Protein 2LEZ (pdb70)

Nearest PDB structures (foldseek):
  2lez-assembly1_A  TM=9.395E-01  e=3.977E-20  Salmonella enterica subsp. enterica serovar Typhimurium
  5cj4-assembly1_A  TM=4.496E-01  e=7.738E-01  Homo sapiens
  3mew-assembly1_A  TM=5.173E-01  e=2.011E+00  Homo sapiens
  2lq8-assembly1_A  TM=3.280E-01  e=4.013E-01  Thermotoga maritima
  2eqm-assembly1_A  TM=3.567E-01  e=1.584E+00  Homo sapiens

CATH classification: 3.30.2450.10

Radius of gyration: 14.67 Å; Cα contacts (8 Å, |Δi|>4): 155; chains: 1; bounding box: 39×26×42 Å

Sequence (120 aa):
GAGTSAAMRQATSPKTILEYIINFFTCGGIRRRNETQYQELIETMAETLKSTMPDRGAPLPENIILDDMDGCRVEFNLPGENNEAGQVIVRVSKGDHSETREIPLASFEKICRALLFRCEGAGTSAAMRQATSPKTILEYIINFFTCGGIRRRNETQYQELIETMAETLKSTMPDRGAPLPENIILDDMDGCRVEFNLPGENNEAGQVIVRVSKGDHSETREIPLASFEKICRALLFRCEGAGTSAAMRQATSPKTILEYIINFFTCGGIRRRNETQYQELIETMAETLKSTMPDRGAPLPENIILDDMDGCRVEFNLPGENNEAGQVIVRVSKGDHSETREIPLASFEKICRALLFRCEGAGTSAAMRQATSPKTILEYIINFFTCGGIRRRNETQYQELIETMAETLKSTMPDRGAPLPENIILDDMDGCRVEFNLPGENNEAGQVIVRVSKGDHSETREIPLASFEKICRALLFRCEGAGTSAAMRQATSPKTILEYIINFFTCGGIRRRNETQYQELIETMAETLKSTMPDRGAPLPENIILDDMDGCRVEFNLPGENNEAGQVIVRVSKGDHSETREIPLASFEKICRALLFRCEGAGTSAAMRQATSPKTILEYIINFFTCGGIRRRNETQYQELIETMAETLKSTMPDRGAPLPENIILDDMDGCRVEFNLPGENNEAGQVIVRVSKGDHSETREIPLASFEKICRALLFRCEGAGTSAAMRQATSPKTILEYIINFFTCGGIRRRNETQYQELIETMAETLKSTMPDRGAPLPENIILDDMDGCRVEFNLPGENNEAGQVIVRVSKGDHSETREIPLASFEKICRALLFRCEGAGTSAAMRQATSPKTILEYIINFFTCGGIRRRNETQYQELIETMAETLKSTMPDRGAPLPENIILDDMDGCRVEFNLPGENNEAGQVIVRVSKGDHSETREIPLASFEKICRALLFRCEGAGTSAAMRQATSPKTILEYIINFFTCGGIRRRNETQYQELIETMAETLKSTMPDRGAPLPENIILDDMDGCRVEFNLPGENNEAGQVIVRVSKGDHSETREIPLASFEKICRALLFRCEGAGTSAAMRQATSPKTILEYIINFFTCGGIRRRNETQYQELIETMAETLKSTMPDRGAPLPENIILDDMDGCRVEFNLPGENNEAGQVIVRVSKGDHSETREIPLASFEKICRALLFRCEGAGTSAAMRQATSPKTILEYIINFFTCGGIRRRNETQYQELIETMAETLKSTMPDRGAPLPENIILDDMDGCRVEFNLPGENNEAGQVIVRVSKGDHSETREIPLASFEKICRALLFRCEGAGTSAAMRQATSPKTILEYIINFFTCGGIRRRNETQYQELIETMAETLKSTMPDRGAPLPENIILDDMDGCRVEFNLPGENNEAGQVIVRVSKGDHSETREIPLASFEKICRALLFRCEGAGTSAAMRQATSPKTILEYIINFFTCGGIRRRNETQYQELIETMAETLKSTMPDRGAPLPENIILDDMDGCRVEFNLPGENNEAGQVIVRVSKGDHSETREIPLASFEKICRALLFRCEGAGTSAAMRQATSPKTILEYIINFFTCGGIRRRNETQYQELIETMAETLKSTMPDRGAPLPENIILDDMDGCRVEFNLPGENNEAGQVIVRVSKGDHSETREIPLASFEKICRALLFRCEGAGTSAAMRQATSPKTILEYIINFFTCGGIRRRNETQYQELIETMAETLKSTMPDRGAPLPENIILDDMDGCRVEFNLPGENNEAGQVIVRVSKGDHSETREIPLASFEKICRALLFRCEGAGTSAAMRQATSPKTILEYIINFFTCGGIRRRNETQYQELIETMAETLKSTMPDRGAPLPENIILDDMDGCRVEFNLPGENNEAGQVIVRVSKGDHSETREIPLASFEKICRALLFRCEGAGTSAAMRQATSPKTILEYIINFFTCGGIRRRNETQYQELIETMAETLKSTMPDRGAPLPENIILDDMDGCRVEFNLPGENNEAGQVIVRVSKGDHSETREIPLASFEKICRALLFRCEGAGTSAAMRQATSPKTILEYIINFFTCGGIRRRNETQYQELIETMAETLKSTMPDRGAPLPENIILDDMDGCRVEFNLPGENNEAGQVIVRVSKGDHSETREIPLASFEKICRALLFRCEGAGTSAAMRQATSPKTILEYIINFFTCGGIRRRNETQYQELIETMAETLKSTMPDRGAPLPENIILDDMDGCRVEFNLPGENNEAGQVIVRVSKGDHSETREIPLASFEKICRALLFRCEGAGTSAAMRQATSPKTILEYIINFFTCGGIRRRNETQYQELIETMAETLKSTMPDRGAPLPENIILDDMDGCRVEFNLPGENNEAGQVIVRVSKGDHSETREIPLASFEKICRALLFRCE

Structure (mmCIF, N/CA/C/O backbone):
data_2LEZ
#
_entry.id   2LEZ
#
loop_
_atom_site.group_PDB
_atom_site.id
_atom_site.type_symbol
_atom_site.label_atom_id
_atom_site.label_alt_id
_atom_site.label_comp_id
_atom_site.label_asym_id
_atom_site.label_entity_id
_atom_site.label_seq_id
_atom_site.pdbx_PDB_ins_code
_atom_site.Cartn_x
_atom_site.Cartn_y
_atom_site.Cartn_z
_atom_site.occupancy
_atom_site.B_iso_or_equiv
_atom_site.auth_seq_id
_atom_site.auth_comp_id
_atom_site.auth_asym_id
_atom_site.auth_atom_id
_atom_site.pdbx_PDB_model_num
ATOM 1 N N . GLY A 1 1 ? 2.201 -1.634 -1.494 1.00 0.00 17 GLY A N 1
ATOM 2 C CA . GLY A 1 1 ? 1.877 -1.063 -2.812 1.00 0.00 17 GLY A CA 1
ATOM 3 C C . GLY A 1 1 ? 1.826 -2.119 -3.902 1.00 0.00 17 GLY A C 1
ATOM 4 O O . GLY A 1 1 ? 2.284 -3.250 -3.695 1.00 0.00 17 GLY A O 1
ATOM 10 N N . ALA A 1 2 ? 1.262 -1.747 -5.067 1.00 0.00 18 ALA A N 1
ATOM 11 C CA . ALA A 1 2 ? 1.192 -2.611 -6.259 1.00 0.00 18 ALA A CA 1
ATOM 12 C C . ALA A 1 2 ? 2.482 -2.464 -7.092 1.00 0.00 18 ALA A C 1
ATOM 13 O O . ALA A 1 2 ? 2.542 -1.661 -8.032 1.00 0.00 18 ALA A O 1
ATOM 20 N N . GLY A 1 3 ? 3.526 -3.206 -6.686 1.00 0.00 19 GLY A N 1
ATOM 21 C CA . GLY A 1 3 ? 4.829 -3.202 -7.374 1.00 0.00 19 GLY A CA 1
ATOM 22 C C . GLY A 1 3 ? 5.336 -4.603 -7.685 1.00 0.00 19 GLY A C 1
ATOM 23 O O . GLY A 1 3 ? 6.539 -4.795 -7.889 1.00 0.00 19 GLY A O 1
ATOM 27 N N . THR A 1 4 ? 4.417 -5.584 -7.710 1.00 0.00 20 THR A N 1
ATOM 28 C CA . THR A 1 4 ? 4.726 -6.992 -8.028 1.00 0.00 20 THR A CA 1
ATOM 29 C C . THR A 1 4 ? 4.296 -7.360 -9.470 1.00 0.00 20 THR A C 1
ATOM 30 O O . THR A 1 4 ? 3.870 -8.486 -9.711 1.00 0.00 20 THR A O 1
ATOM 41 N N . SER A 1 5 ? 4.479 -6.437 -10.440 1.00 0.00 21 SER A N 1
ATOM 42 C CA . SER A 1 5 ? 4.086 -6.680 -11.849 1.00 0.00 21 SER A CA 1
ATOM 43 C C . SER A 1 5 ? 5.159 -7.544 -12.553 1.00 0.00 21 SER A C 1
ATOM 44 O O . SER A 1 5 ? 4.844 -8.592 -13.137 1.00 0.00 21 SER A O 1
ATOM 52 N N . ALA A 1 6 ? 6.428 -7.104 -12.448 1.00 0.00 22 ALA A N 1
ATOM 53 C CA . ALA A 1 6 ? 7.592 -7.862 -12.947 1.00 0.00 22 ALA A CA 1
ATOM 54 C C . ALA A 1 6 ? 7.809 -9.128 -12.095 1.00 0.00 22 ALA A C 1
ATOM 55 O O . ALA A 1 6 ? 8.198 -10.172 -12.620 1.00 0.00 22 ALA A O 1
ATOM 62 N N . ALA A 1 7 ? 7.521 -9.012 -10.776 1.00 0.00 23 ALA A N 1
ATOM 63 C CA . ALA A 1 7 ? 7.602 -10.132 -9.812 1.00 0.00 23 ALA A CA 1
ATOM 64 C C . ALA A 1 7 ? 6.571 -11.240 -10.140 1.00 0.00 23 ALA A C 1
ATOM 65 O O . ALA A 1 7 ? 6.829 -12.429 -9.903 1.00 0.00 23 ALA A O 1
ATOM 72 N N . MET A 1 8 ? 5.410 -10.830 -10.687 1.00 0.00 24 MET A N 1
ATOM 73 C CA . MET A 1 8 ? 4.361 -11.760 -11.163 1.00 0.00 24 MET A CA 1
ATOM 74 C C . MET A 1 8 ? 4.835 -12.477 -12.437 1.00 0.00 24 MET A C 1
ATOM 75 O O . MET A 1 8 ? 4.722 -13.702 -12.550 1.00 0.00 24 MET A O 1
ATOM 89 N N . ARG A 1 9 ? 5.392 -11.689 -13.373 1.00 0.00 25 ARG A N 1
ATOM 90 C CA . ARG A 1 9 ? 5.855 -12.176 -14.688 1.00 0.00 25 ARG A CA 1
ATOM 91 C C . ARG A 1 9 ? 7.015 -13.192 -14.557 1.00 0.00 25 ARG A C 1
ATOM 92 O O . ARG A 1 9 ? 7.060 -14.191 -15.287 1.00 0.00 25 ARG A O 1
ATOM 113 N N . GLN A 1 10 ? 7.925 -12.932 -13.601 1.00 0.00 26 GLN A N 1
ATOM 114 C CA . GLN A 1 10 ? 9.156 -13.725 -13.426 1.00 0.00 26 GLN A CA 1
ATOM 115 C C . GLN A 1 10 ? 8.897 -15.142 -12.889 1.00 0.00 26 GLN A C 1
ATOM 116 O O . GLN A 1 10 ? 9.823 -15.917 -12.828 1.00 0.00 26 GLN A O 1
ATOM 130 N N . ALA A 1 11 ? 7.651 -15.454 -12.456 1.00 0.00 27 ALA A N 1
ATOM 131 C CA . ALA A 1 11 ? 7.261 -16.789 -11.899 1.00 0.00 27 ALA A CA 1
ATOM 132 C C . ALA A 1 11 ? 7.726 -18.004 -12.771 1.00 0.00 27 ALA A C 1
ATOM 133 O O . ALA A 1 11 ? 7.850 -19.126 -12.260 1.00 0.00 27 ALA A O 1
ATOM 140 N N . THR A 1 12 ? 7.971 -17.767 -14.073 1.00 0.00 28 THR A N 1
ATOM 141 C CA . THR A 1 12 ? 8.513 -18.774 -15.006 1.00 0.00 28 THR A CA 1
ATOM 142 C C . THR A 1 12 ? 10.042 -19.002 -14.790 1.00 0.00 28 THR A C 1
ATOM 143 O O . THR A 1 12 ? 10.746 -18.125 -14.268 1.00 0.00 28 THR A O 1
ATOM 154 N N . SER A 1 13 ? 10.550 -20.185 -15.205 1.00 0.00 29 SER A N 1
ATOM 155 C CA . SER A 1 13 ? 11.986 -20.534 -15.095 1.00 0.00 29 SER A CA 1
ATOM 156 C C . SER A 1 13 ? 12.751 -19.991 -16.317 1.00 0.00 29 SER A C 1
ATOM 157 O O . SER A 1 13 ? 12.235 -20.082 -17.428 1.00 0.00 29 SER A O 1
ATOM 165 N N . PRO A 1 14 ? 14.012 -19.468 -16.139 1.00 0.00 30 PRO A N 1
ATOM 166 C CA . PRO A 1 14 ? 14.869 -18.943 -17.259 1.00 0.00 30 PRO A CA 1
ATOM 167 C C . PRO A 1 14 ? 15.248 -20.026 -18.297 1.00 0.00 30 PRO A C 1
ATOM 168 O O . PRO A 1 14 ? 15.584 -19.705 -19.443 1.00 0.00 30 PRO A O 1
ATOM 179 N N . LYS A 1 15 ? 15.174 -21.300 -17.863 1.00 0.00 31 LYS A N 1
ATOM 180 C CA . LYS A 1 15 ? 15.572 -22.469 -18.662 1.00 0.00 31 LYS A CA 1
ATOM 181 C C . LYS A 1 15 ? 14.411 -22.818 -19.583 1.00 0.00 31 LYS A C 1
ATOM 182 O O . LYS A 1 15 ? 14.594 -23.065 -20.766 1.00 0.00 31 LYS A O 1
ATOM 201 N N . THR A 1 16 ? 13.215 -22.817 -18.978 1.00 0.00 32 THR A N 1
ATOM 202 C CA . THR A 1 16 ? 11.931 -22.947 -19.661 1.00 0.00 32 THR A CA 1
ATOM 203 C C . THR A 1 16 ? 11.757 -21.865 -20.755 1.00 0.00 32 THR A C 1
ATOM 204 O O . THR A 1 16 ? 11.324 -22.167 -21.882 1.00 0.00 32 THR A O 1
ATOM 215 N N . ILE A 1 17 ? 12.115 -20.611 -20.398 1.00 0.00 33 ILE A N 1
ATOM 216 C CA . ILE A 1 17 ? 12.033 -19.460 -21.310 1.00 0.00 33 ILE A CA 1
ATOM 217 C C . ILE A 1 17 ? 13.004 -19.649 -22.470 1.00 0.00 33 ILE A C 1
ATOM 218 O O . ILE A 1 17 ? 12.629 -19.456 -23.632 1.00 0.00 33 ILE A O 1
ATOM 234 N N . LEU A 1 18 ? 14.234 -20.086 -22.129 1.00 0.00 34 LEU A N 1
ATOM 235 C CA . LEU A 1 18 ? 15.278 -20.415 -23.110 1.00 0.00 34 LEU A CA 1
ATOM 236 C C . LEU A 1 18 ? 14.754 -21.477 -24.090 1.00 0.00 34 LEU A C 1
ATOM 237 O O . LEU A 1 18 ? 14.889 -21.307 -25.295 1.00 0.00 34 LEU A O 1
ATOM 253 N N . GLU A 1 19 ? 14.099 -22.528 -23.553 1.00 0.00 35 GLU A N 1
ATOM 254 C CA . GLU A 1 19 ? 13.586 -23.655 -24.350 1.00 0.00 35 GLU A CA 1
ATOM 255 C C . GLU A 1 19 ? 12.535 -23.211 -25.371 1.00 0.00 35 GLU A C 1
ATOM 256 O O . GLU A 1 19 ? 12.584 -23.666 -26.509 1.00 0.00 35 GLU A O 1
ATOM 268 N N . TYR A 1 20 ? 11.581 -22.337 -24.962 1.00 0.00 36 TYR A N 1
ATOM 269 C CA . TYR A 1 20 ? 10.510 -21.886 -25.885 1.00 0.00 36 TYR A CA 1
ATOM 270 C C . TYR A 1 20 ? 11.080 -20.929 -26.956 1.00 0.00 36 TYR A C 1
ATOM 271 O O . TYR A 1 20 ? 10.551 -20.864 -28.069 1.00 0.00 36 TYR A O 1
ATOM 289 N N . ILE A 1 21 ? 12.166 -20.209 -26.602 1.00 0.00 37 ILE A N 1
ATOM 290 C CA . ILE A 1 21 ? 12.949 -19.399 -27.559 1.00 0.00 37 ILE A CA 1
ATOM 291 C C . ILE A 1 21 ? 13.567 -20.321 -28.645 1.00 0.00 37 ILE A C 1
ATOM 292 O O . ILE A 1 21 ? 13.473 -20.033 -29.848 1.00 0.00 37 ILE A O 1
ATOM 308 N N . ILE A 1 22 ? 14.167 -21.447 -28.195 1.00 0.00 38 ILE A N 1
ATOM 309 C CA . ILE A 1 22 ? 14.755 -22.473 -29.090 1.00 0.00 38 ILE A CA 1
ATOM 310 C C . ILE A 1 22 ? 13.666 -23.038 -30.019 1.00 0.00 38 ILE A C 1
ATOM 311 O O . ILE A 1 22 ? 13.849 -23.114 -31.240 1.00 0.00 38 ILE A O 1
ATOM 327 N N . ASN A 1 23 ? 12.516 -23.385 -29.402 1.00 0.00 39 ASN A N 1
ATOM 328 C CA . ASN A 1 23 ? 11.350 -23.955 -30.095 1.00 0.00 39 ASN A CA 1
ATOM 329 C C . ASN A 1 23 ? 10.788 -22.971 -31.121 1.00 0.00 39 ASN A C 1
ATOM 330 O O . ASN A 1 23 ? 10.251 -23.392 -32.123 1.00 0.00 39 ASN A O 1
ATOM 341 N N . PHE A 1 24 ? 10.917 -21.663 -30.844 1.00 0.00 40 PHE A N 1
ATOM 342 C CA . PHE A 1 24 ? 10.509 -20.601 -31.782 1.00 0.00 40 PHE A CA 1
ATOM 343 C C . PHE A 1 24 ? 11.380 -20.616 -33.054 1.00 0.00 40 PHE A C 1
ATOM 344 O O . PHE A 1 24 ? 10.857 -20.735 -34.174 1.00 0.00 40 PHE A O 1
ATOM 361 N N . PHE A 1 25 ? 12.708 -20.501 -32.857 1.00 0.00 41 PHE A N 1
ATOM 362 C CA . PHE A 1 25 ? 13.677 -20.392 -33.968 1.00 0.00 41 PHE A CA 1
ATOM 363 C C . PHE A 1 25 ? 13.787 -21.699 -34.776 1.00 0.00 41 PHE A C 1
ATOM 364 O O . PHE A 1 25 ? 14.261 -21.669 -35.910 1.00 0.00 41 PHE A O 1
ATOM 381 N N . THR A 1 26 ? 13.347 -22.836 -34.193 1.00 0.00 42 THR A N 1
ATOM 382 C CA . THR A 1 26 ? 13.273 -24.121 -34.917 1.00 0.00 42 THR A CA 1
ATOM 383 C C . THR A 1 26 ? 11.908 -24.256 -35.640 1.00 0.00 42 THR A C 1
ATOM 384 O O . THR A 1 26 ? 11.873 -24.416 -36.859 1.00 0.00 42 THR A O 1
ATOM 395 N N . CYS A 1 27 ? 10.788 -24.182 -34.884 1.00 0.00 43 CYS A N 1
ATOM 396 C CA . CYS A 1 27 ? 9.412 -24.188 -35.453 1.00 0.00 43 CYS A CA 1
ATOM 397 C C . CYS A 1 27 ? 8.445 -23.407 -34.524 1.00 0.00 43 CYS A C 1
ATOM 398 O O . CYS A 1 27 ? 8.000 -23.939 -33.492 1.00 0.00 43 CYS A O 1
ATOM 406 N N . GLY A 1 28 ? 8.111 -22.158 -34.902 1.00 0.00 44 GLY A N 1
ATOM 407 C CA . GLY A 1 28 ? 7.200 -21.304 -34.122 1.00 0.00 44 GLY A CA 1
ATOM 408 C C . GLY A 1 28 ? 5.890 -21.079 -34.855 1.00 0.00 44 GLY A C 1
ATOM 409 O O . GLY A 1 28 ? 5.907 -20.813 -36.063 1.00 0.00 44 GLY A O 1
ATOM 413 N N . GLY A 1 29 ? 4.750 -21.196 -34.138 1.00 0.00 45 GLY A N 1
ATOM 414 C CA . GLY A 1 29 ? 3.418 -20.981 -34.731 1.00 0.00 45 GLY A CA 1
ATOM 415 C C . GLY A 1 29 ? 2.470 -22.157 -34.518 1.00 0.00 45 GLY A C 1
ATOM 416 O O . GLY A 1 29 ? 1.802 -22.609 -35.450 1.00 0.00 45 GLY A O 1
ATOM 420 N N . ILE A 1 30 ? 2.436 -22.675 -33.282 1.00 0.00 46 ILE A N 1
ATOM 421 C CA . ILE A 1 30 ? 1.480 -23.729 -32.869 1.00 0.00 46 ILE A CA 1
ATOM 422 C C . ILE A 1 30 ? 0.176 -23.049 -32.388 1.00 0.00 46 ILE A C 1
ATOM 423 O O . ILE A 1 30 ? 0.204 -21.900 -31.943 1.00 0.00 46 ILE A O 1
ATOM 439 N N . ARG A 1 31 ? -0.971 -23.745 -32.514 1.00 0.00 47 ARG A N 1
ATOM 440 C CA . ARG A 1 31 ? -2.303 -23.150 -32.242 1.00 0.00 47 ARG A CA 1
ATOM 441 C C . ARG A 1 31 ? -2.979 -23.778 -30.986 1.00 0.00 47 ARG A C 1
ATOM 442 O O . ARG A 1 31 ? -4.199 -24.008 -30.977 1.00 0.00 47 ARG A O 1
ATOM 463 N N . ARG A 1 32 ? -2.178 -24.072 -29.940 1.00 0.00 48 ARG A N 1
ATOM 464 C CA . ARG A 1 32 ? -2.697 -24.500 -28.610 1.00 0.00 48 ARG A CA 1
ATOM 465 C C . ARG A 1 32 ? -2.559 -23.331 -27.600 1.00 0.00 48 ARG A C 1
ATOM 466 O O . ARG A 1 32 ? -3.524 -22.620 -27.339 1.00 0.00 48 ARG A O 1
ATOM 487 N N . ARG A 1 33 ? -1.342 -23.156 -27.039 1.00 0.00 49 ARG A N 1
ATOM 488 C CA . ARG A 1 33 ? -1.009 -22.085 -26.056 1.00 0.00 49 ARG A CA 1
ATOM 489 C C . ARG A 1 33 ? 0.243 -21.297 -26.490 1.00 0.00 49 ARG A C 1
ATOM 490 O O . ARG A 1 33 ? 0.806 -20.507 -25.717 1.00 0.00 49 ARG A O 1
ATOM 511 N N . ASN A 1 34 ? 0.643 -21.509 -27.742 1.00 0.00 50 ASN A N 1
ATOM 512 C CA . ASN A 1 34 ? 1.922 -21.029 -28.291 1.00 0.00 50 ASN A CA 1
ATOM 513 C C . ASN A 1 34 ? 1.818 -19.553 -28.715 1.00 0.00 50 ASN A C 1
ATOM 514 O O . ASN A 1 34 ? 2.772 -18.788 -28.583 1.00 0.00 50 ASN A O 1
ATOM 525 N N . GLU A 1 35 ? 0.608 -19.171 -29.156 1.00 0.00 51 GLU A N 1
ATOM 526 C CA . GLU A 1 35 ? 0.351 -17.935 -29.909 1.00 0.00 51 GLU A CA 1
ATOM 527 C C . GLU A 1 35 ? 0.732 -16.688 -29.096 1.00 0.00 51 GLU A C 1
ATOM 528 O O . GLU A 1 35 ? 1.529 -15.883 -29.558 1.00 0.00 51 GLU A O 1
ATOM 540 N N . THR A 1 36 ? 0.177 -16.575 -27.875 1.00 0.00 52 THR A N 1
ATOM 541 C CA . THR A 1 36 ? 0.354 -15.397 -26.998 1.00 0.00 52 THR A CA 1
ATOM 542 C C . THR A 1 36 ? 1.807 -15.272 -26.490 1.00 0.00 52 THR A C 1
ATOM 543 O O . THR A 1 36 ? 2.433 -14.210 -26.626 1.00 0.00 52 THR A O 1
ATOM 554 N N . GLN A 1 37 ? 2.331 -16.384 -25.942 1.00 0.00 53 GLN A N 1
ATOM 555 C CA . GLN A 1 37 ? 3.669 -16.440 -25.311 1.00 0.00 53 GLN A CA 1
ATOM 556 C C . GLN A 1 37 ? 4.778 -16.084 -26.316 1.00 0.00 53 GLN A C 1
ATOM 557 O O . GLN A 1 37 ? 5.693 -15.302 -26.023 1.00 0.00 53 GLN A O 1
ATOM 571 N N . TYR A 1 38 ? 4.648 -16.657 -27.519 1.00 0.00 54 TYR A N 1
ATOM 572 C CA . TYR A 1 38 ? 5.588 -16.429 -28.615 1.00 0.00 54 TYR A CA 1
ATOM 573 C C . TYR A 1 38 ? 5.355 -15.052 -29.246 1.00 0.00 54 TYR A C 1
ATOM 574 O O . TYR A 1 38 ? 6.312 -14.439 -29.677 1.00 0.00 54 TYR A O 1
ATOM 592 N N . GLN A 1 39 ? 4.093 -14.559 -29.250 1.00 0.00 55 GLN A N 1
ATOM 593 C CA . GLN A 1 39 ? 3.748 -13.219 -29.800 1.00 0.00 55 GLN A CA 1
ATOM 594 C C . GLN A 1 39 ? 4.528 -12.121 -29.067 1.00 0.00 55 GLN A C 1
ATOM 595 O O . GLN A 1 39 ? 5.044 -11.195 -29.696 1.00 0.00 55 GLN A O 1
ATOM 609 N N . GLU A 1 40 ? 4.614 -12.269 -27.735 1.00 0.00 56 GLU A N 1
ATOM 610 C CA . GLU A 1 40 ? 5.381 -11.359 -26.876 1.00 0.00 56 GLU A CA 1
ATOM 611 C C . GLU A 1 40 ? 6.868 -11.359 -27.277 1.00 0.00 56 GLU A C 1
ATOM 612 O O . GLU A 1 40 ? 7.505 -10.310 -27.288 1.00 0.00 56 GLU A O 1
ATOM 624 N N . LEU A 1 41 ? 7.392 -12.546 -27.631 1.00 0.00 57 LEU A N 1
ATOM 625 C CA . LEU A 1 41 ? 8.768 -12.701 -28.151 1.00 0.00 57 LEU A CA 1
ATOM 626 C C . LEU A 1 41 ? 8.906 -11.940 -29.495 1.00 0.00 57 LEU A C 1
ATOM 627 O O . LEU A 1 41 ? 9.864 -11.179 -29.661 1.00 0.00 57 LEU A O 1
ATOM 643 N N . ILE A 1 42 ? 7.927 -12.140 -30.427 1.00 0.00 58 ILE A N 1
ATOM 644 C CA . ILE A 1 42 ? 7.932 -11.514 -31.777 1.00 0.00 58 ILE A CA 1
ATOM 645 C C . ILE A 1 42 ? 8.063 -9.992 -31.650 1.00 0.00 58 ILE A C 1
ATOM 646 O O . ILE A 1 42 ? 8.975 -9.412 -32.223 1.00 0.00 58 ILE A O 1
ATOM 662 N N . GLU A 1 43 ? 7.156 -9.372 -30.871 1.00 0.00 59 GLU A N 1
ATOM 663 C CA . GLU A 1 43 ? 7.052 -7.905 -30.784 1.00 0.00 59 GLU A CA 1
ATOM 664 C C . GLU A 1 43 ? 8.255 -7.306 -30.036 1.00 0.00 59 GLU A C 1
ATOM 665 O O . GLU A 1 43 ? 8.836 -6.335 -30.511 1.00 0.00 59 GLU A O 1
ATOM 677 N N . THR A 1 44 ? 8.671 -7.934 -28.911 1.00 0.00 60 THR A N 1
ATOM 678 C CA . THR A 1 44 ? 9.820 -7.452 -28.105 1.00 0.00 60 THR A CA 1
ATOM 679 C C . THR A 1 44 ? 11.112 -7.422 -28.955 1.00 0.00 60 THR A C 1
ATOM 680 O O . THR A 1 44 ? 11.820 -6.397 -28.997 1.00 0.00 60 THR A O 1
ATOM 691 N N . MET A 1 45 ? 11.386 -8.547 -29.647 1.00 0.00 61 MET A N 1
ATOM 692 C CA . MET A 1 45 ? 12.562 -8.671 -30.518 1.00 0.00 61 MET A CA 1
ATOM 693 C C . MET A 1 45 ? 12.455 -7.733 -31.736 1.00 0.00 61 MET A C 1
ATOM 694 O O . MET A 1 45 ? 13.376 -6.966 -31.982 1.00 0.00 61 MET A O 1
ATOM 708 N N . ALA A 1 46 ? 11.310 -7.768 -32.449 1.00 0.00 62 ALA A N 1
ATOM 709 C CA . ALA A 1 46 ? 11.082 -6.959 -33.678 1.00 0.00 62 ALA A CA 1
ATOM 710 C C . ALA A 1 46 ? 11.368 -5.469 -33.433 1.00 0.00 62 ALA A C 1
ATOM 711 O O . ALA A 1 46 ? 12.051 -4.823 -34.232 1.00 0.00 62 ALA A O 1
ATOM 718 N N . GLU A 1 47 ? 10.868 -4.972 -32.287 1.00 0.00 63 GLU A N 1
ATOM 719 C CA . GLU A 1 47 ? 11.001 -3.566 -31.882 1.00 0.00 63 GLU A CA 1
ATOM 720 C C . GLU A 1 47 ? 12.457 -3.221 -31.511 1.00 0.00 63 GLU A C 1
ATOM 721 O O . GLU A 1 47 ? 12.996 -2.237 -32.028 1.00 0.00 63 GLU A O 1
ATOM 733 N N . THR A 1 48 ? 13.097 -4.042 -30.638 1.00 0.00 64 THR A N 1
ATOM 734 C CA . THR A 1 48 ? 14.490 -3.772 -30.172 1.00 0.00 64 THR A CA 1
ATOM 735 C C . THR A 1 48 ? 15.505 -3.862 -31.339 1.00 0.00 64 THR A C 1
ATOM 736 O O . THR A 1 48 ? 16.514 -3.146 -31.357 1.00 0.00 64 THR A O 1
ATOM 747 N N . LEU A 1 49 ? 15.189 -4.728 -32.322 1.00 0.00 65 LEU A N 1
ATOM 748 C CA . LEU A 1 49 ? 16.002 -4.918 -33.533 1.00 0.00 65 LEU A CA 1
ATOM 749 C C . LEU A 1 49 ? 15.884 -3.697 -34.448 1.00 0.00 65 LEU A C 1
ATOM 750 O O . LEU A 1 49 ? 16.882 -3.041 -34.702 1.00 0.00 65 LEU A O 1
ATOM 766 N N . LYS A 1 50 ? 14.650 -3.372 -34.896 1.00 0.00 66 LYS A N 1
ATOM 767 C CA . LYS A 1 50 ? 14.402 -2.240 -35.836 1.00 0.00 66 LYS A CA 1
ATOM 768 C C . LYS A 1 50 ? 14.845 -0.890 -35.223 1.00 0.00 66 LYS A C 1
ATOM 769 O O . LYS A 1 50 ? 15.174 0.054 -35.952 1.00 0.00 66 LYS A O 1
ATOM 788 N N . SER A 1 51 ? 14.881 -0.835 -33.876 1.00 0.00 67 SER A N 1
ATOM 789 C CA . SER A 1 51 ? 15.310 0.362 -33.122 1.00 0.00 67 SER A CA 1
ATOM 790 C C . SER A 1 51 ? 16.838 0.585 -33.241 1.00 0.00 67 SER A C 1
ATOM 791 O O . SER A 1 51 ? 17.310 1.722 -33.156 1.00 0.00 67 SER A O 1
ATOM 799 N N . THR A 1 52 ? 17.601 -0.511 -33.420 1.00 0.00 68 THR A N 1
ATOM 800 C CA . THR A 1 52 ? 19.075 -0.465 -33.632 1.00 0.00 68 THR A CA 1
ATOM 801 C C . THR A 1 52 ? 19.438 -0.785 -35.109 1.00 0.00 68 THR A C 1
ATOM 802 O O . THR A 1 52 ? 20.619 -0.847 -35.471 1.00 0.00 68 THR A O 1
ATOM 813 N N . MET A 1 53 ? 18.403 -0.974 -35.952 1.00 0.00 69 MET A N 1
ATOM 814 C CA . MET A 1 53 ? 18.543 -1.142 -37.422 1.00 0.00 69 MET A CA 1
ATOM 815 C C . MET A 1 53 ? 18.214 0.192 -38.129 1.00 0.00 69 MET A C 1
ATOM 816 O O . MET A 1 53 ? 17.467 1.004 -37.570 1.00 0.00 69 MET A O 1
ATOM 830 N N . PRO A 1 54 ? 18.774 0.461 -39.362 1.00 0.00 70 PRO A N 1
ATOM 831 C CA . PRO A 1 54 ? 18.315 1.585 -40.213 1.00 0.00 70 PRO A CA 1
ATOM 832 C C . PRO A 1 54 ? 16.816 1.424 -40.574 1.00 0.00 70 PRO A C 1
ATOM 833 O O . PRO A 1 54 ? 16.000 2.273 -40.211 1.00 0.00 70 PRO A O 1
ATOM 844 N N . ASP A 1 55 ? 16.457 0.313 -41.265 1.00 0.00 71 ASP A N 1
ATOM 845 C CA . ASP A 1 55 ? 15.045 -0.055 -41.513 1.00 0.00 71 ASP A CA 1
ATOM 846 C C . ASP A 1 55 ? 14.907 -1.588 -41.435 1.00 0.00 71 ASP A C 1
ATOM 847 O O . ASP A 1 55 ? 14.520 -2.132 -40.395 1.00 0.00 71 ASP A O 1
ATOM 856 N N . ARG A 1 56 ? 15.349 -2.276 -42.522 1.00 0.00 72 ARG A N 1
ATOM 857 C CA . ARG A 1 56 ? 15.094 -3.722 -42.782 1.00 0.00 72 ARG A CA 1
ATOM 858 C C . ARG A 1 56 ? 16.093 -4.218 -43.848 1.00 0.00 72 ARG A C 1
ATOM 859 O O . ARG A 1 56 ? 16.459 -3.454 -44.745 1.00 0.00 72 ARG A O 1
ATOM 880 N N . GLY A 1 57 ? 16.523 -5.494 -43.746 1.00 0.00 73 GLY A N 1
ATOM 881 C CA . GLY A 1 57 ? 17.366 -6.138 -44.783 1.00 0.00 73 GLY A CA 1
ATOM 882 C C . GLY A 1 57 ? 18.871 -5.931 -44.589 1.00 0.00 73 GLY A C 1
ATOM 883 O O . GLY A 1 57 ? 19.680 -6.749 -45.054 1.00 0.00 73 GLY A O 1
ATOM 887 N N . ALA A 1 58 ? 19.238 -4.828 -43.915 1.00 0.00 74 ALA A N 1
ATOM 888 C CA . ALA A 1 58 ? 20.634 -4.483 -43.574 1.00 0.00 74 ALA A CA 1
ATOM 889 C C . ALA A 1 58 ? 21.231 -5.504 -42.543 1.00 0.00 74 ALA A C 1
ATOM 890 O O . ALA A 1 58 ? 20.471 -6.333 -42.009 1.00 0.00 74 ALA A O 1
ATOM 897 N N . PRO A 1 59 ? 22.590 -5.507 -42.271 1.00 0.00 75 PRO A N 1
ATOM 898 C CA . PRO A 1 59 ? 23.202 -6.432 -41.277 1.00 0.00 75 PRO A CA 1
ATOM 899 C C . PRO A 1 59 ? 22.625 -6.252 -39.849 1.00 0.00 75 PRO A C 1
ATOM 900 O O . PRO A 1 59 ? 22.868 -5.237 -39.182 1.00 0.00 75 PRO A O 1
ATOM 911 N N . LEU A 1 60 ? 21.829 -7.246 -39.432 1.00 0.00 76 LEU A N 1
ATOM 912 C CA . LEU A 1 60 ? 21.219 -7.321 -38.084 1.00 0.00 76 LEU A CA 1
ATOM 913 C C . LEU A 1 60 ? 22.298 -7.372 -36.955 1.00 0.00 76 LEU A C 1
ATOM 914 O O . LEU A 1 60 ? 23.401 -7.895 -37.185 1.00 0.00 76 LEU A O 1
ATOM 930 N N . PRO A 1 61 ? 22.000 -6.807 -35.723 1.00 0.00 77 PRO A N 1
ATOM 931 C CA . PRO A 1 61 ? 22.987 -6.713 -34.606 1.00 0.00 77 PRO A CA 1
ATOM 932 C C . PRO A 1 61 ? 23.435 -8.097 -34.099 1.00 0.00 77 PRO A C 1
ATOM 933 O O . PRO A 1 61 ? 22.640 -9.039 -34.079 1.00 0.00 77 PRO A O 1
ATOM 944 N N . GLU A 1 62 ? 24.706 -8.189 -33.666 1.00 0.00 78 GLU A N 1
ATOM 945 C CA . GLU A 1 62 ? 25.321 -9.458 -33.255 1.00 0.00 78 GLU A CA 1
ATOM 946 C C . GLU A 1 62 ? 24.926 -9.815 -31.814 1.00 0.00 78 GLU A C 1
ATOM 947 O O . GLU A 1 62 ? 24.788 -10.987 -31.481 1.00 0.00 78 GLU A O 1
ATOM 959 N N . ASN A 1 63 ? 24.750 -8.800 -30.954 1.00 0.00 79 ASN A N 1
ATOM 960 C CA . ASN A 1 63 ? 24.282 -8.996 -29.567 1.00 0.00 79 ASN A CA 1
ATOM 961 C C . ASN A 1 63 ? 22.886 -8.385 -29.430 1.00 0.00 79 ASN A C 1
ATOM 962 O O . ASN A 1 63 ? 22.698 -7.183 -29.669 1.00 0.00 79 ASN A O 1
ATOM 973 N N . ILE A 1 64 ? 21.904 -9.239 -29.080 1.00 0.00 80 ILE A N 1
ATOM 974 C CA . ILE A 1 64 ? 20.522 -8.819 -28.807 1.00 0.00 80 ILE A CA 1
ATOM 975 C C . ILE A 1 64 ? 20.279 -8.980 -27.297 1.00 0.00 80 ILE A C 1
ATOM 976 O O . ILE A 1 64 ? 20.171 -10.107 -26.790 1.00 0.00 80 ILE A O 1
ATOM 992 N N . ILE A 1 65 ? 20.243 -7.845 -26.585 1.00 0.00 81 ILE A N 1
ATOM 993 C CA . ILE A 1 65 ? 20.028 -7.807 -25.131 1.00 0.00 81 ILE A CA 1
ATOM 994 C C . ILE A 1 65 ? 18.527 -7.727 -24.841 1.00 0.00 81 ILE A C 1
ATOM 995 O O . ILE A 1 65 ? 17.844 -6.835 -25.344 1.00 0.00 81 ILE A O 1
ATOM 1011 N N . LEU A 1 66 ? 18.034 -8.672 -24.044 1.00 0.00 82 LEU A N 1
ATOM 1012 C CA . LEU A 1 66 ? 16.648 -8.686 -23.546 1.00 0.00 82 LEU A CA 1
ATOM 1013 C C . LEU A 1 66 ? 16.671 -8.996 -22.037 1.00 0.00 82 LEU A C 1
ATOM 1014 O O . LEU A 1 66 ? 16.511 -10.147 -21.618 1.00 0.00 82 LEU A O 1
ATOM 1030 N N . ASP A 1 67 ? 16.905 -7.949 -21.239 1.00 0.00 83 ASP A N 1
ATOM 1031 C CA . ASP A 1 67 ? 17.091 -8.061 -19.778 1.00 0.00 83 ASP A CA 1
ATOM 1032 C C . ASP A 1 67 ? 15.772 -8.417 -19.051 1.00 0.00 83 ASP A C 1
ATOM 1033 O O . ASP A 1 67 ? 15.784 -9.034 -17.983 1.00 0.00 83 ASP A O 1
ATOM 1042 N N . ASP A 1 68 ? 14.637 -8.060 -19.667 1.00 0.00 84 ASP A N 1
ATOM 1043 C CA . ASP A 1 68 ? 13.303 -8.097 -19.015 1.00 0.00 84 ASP A CA 1
ATOM 1044 C C . ASP A 1 68 ? 12.438 -9.270 -19.519 1.00 0.00 84 ASP A C 1
ATOM 1045 O O . ASP A 1 68 ? 11.212 -9.250 -19.340 1.00 0.00 84 ASP A O 1
ATOM 1054 N N . MET A 1 69 ? 13.070 -10.319 -20.094 1.00 0.00 85 MET A N 1
ATOM 1055 C CA . MET A 1 69 ? 12.330 -11.464 -20.673 1.00 0.00 85 MET A CA 1
ATOM 1056 C C . MET A 1 69 ? 11.902 -12.424 -19.566 1.00 0.00 85 MET A C 1
ATOM 1057 O O . MET A 1 69 ? 12.678 -13.299 -19.175 1.00 0.00 85 MET A O 1
ATOM 1071 N N . ASP A 1 70 ? 10.673 -12.210 -19.043 1.00 0.00 86 ASP A N 1
ATOM 1072 C CA . ASP A 1 70 ? 10.104 -13.011 -17.943 1.00 0.00 86 ASP A CA 1
ATOM 1073 C C . ASP A 1 70 ? 10.963 -12.866 -16.673 1.00 0.00 86 ASP A C 1
ATOM 1074 O O . ASP A 1 70 ? 11.166 -13.828 -15.918 1.00 0.00 86 ASP A O 1
ATOM 1083 N N . GLY A 1 71 ? 11.466 -11.630 -16.461 1.00 0.00 87 GLY A N 1
ATOM 1084 C CA . GLY A 1 71 ? 12.367 -11.310 -15.347 1.00 0.00 87 GLY A CA 1
ATOM 1085 C C . GLY A 1 71 ? 13.739 -11.968 -15.474 1.00 0.00 87 GLY A C 1
ATOM 1086 O O . GLY A 1 71 ? 14.469 -12.086 -14.483 1.00 0.00 87 GLY A O 1
ATOM 1090 N N . CYS A 1 72 ? 14.077 -12.412 -16.700 1.00 0.00 88 CYS A N 1
ATOM 1091 C CA . CYS A 1 72 ? 15.334 -13.103 -17.014 1.00 0.00 88 CYS A CA 1
ATOM 1092 C C . CYS A 1 72 ? 16.092 -12.306 -18.092 1.00 0.00 88 CYS A C 1
ATOM 1093 O O . CYS A 1 72 ? 15.487 -11.828 -19.075 1.00 0.00 88 CYS A O 1
ATOM 1101 N N . ARG A 1 73 ? 17.401 -12.131 -17.866 1.00 0.00 89 ARG A N 1
ATOM 1102 C CA . ARG A 1 73 ? 18.320 -11.485 -18.811 1.00 0.00 89 ARG A CA 1
ATOM 1103 C C . ARG A 1 73 ? 18.812 -12.533 -19.819 1.00 0.00 89 ARG A C 1
ATOM 1104 O O . ARG A 1 73 ? 19.511 -13.471 -19.443 1.00 0.00 89 ARG A O 1
ATOM 1125 N N . VAL A 1 74 ? 18.444 -12.366 -21.095 1.00 0.00 90 VAL A N 1
ATOM 1126 C CA . VAL A 1 74 ? 18.941 -13.209 -22.203 1.00 0.00 90 VAL A CA 1
ATOM 1127 C C . VAL A 1 74 ? 19.721 -12.358 -23.212 1.00 0.00 90 VAL A C 1
ATOM 1128 O O . VAL A 1 74 ? 19.280 -11.281 -23.619 1.00 0.00 90 VAL A O 1
ATOM 1141 N N . GLU A 1 75 ? 20.904 -12.866 -23.578 1.00 0.00 91 GLU A N 1
ATOM 1142 C CA . GLU A 1 75 ? 21.831 -12.237 -24.512 1.00 0.00 91 GLU A CA 1
ATOM 1143 C C . GLU A 1 75 ? 22.074 -13.202 -25.681 1.00 0.00 91 GLU A C 1
ATOM 1144 O O . GLU A 1 75 ? 22.621 -14.299 -25.490 1.00 0.00 91 GLU A O 1
ATOM 1156 N N . PHE A 1 76 ? 21.608 -12.813 -26.875 1.00 0.00 92 PHE A N 1
ATOM 1157 C CA . PHE A 1 76 ? 21.806 -13.589 -28.103 1.00 0.00 92 PHE A CA 1
ATOM 1158 C C . PHE A 1 76 ? 23.136 -13.178 -28.746 1.00 0.00 92 PHE A C 1
ATOM 1159 O O . PHE A 1 76 ? 23.296 -12.023 -29.149 1.00 0.00 92 PHE A O 1
ATOM 1176 N N . ASN A 1 77 ? 24.083 -14.122 -28.812 1.00 0.00 93 ASN A N 1
ATOM 1177 C CA . ASN A 1 77 ? 25.433 -13.901 -29.365 1.00 0.00 93 ASN A CA 1
ATOM 1178 C C . ASN A 1 77 ? 25.564 -14.577 -30.741 1.00 0.00 93 ASN A C 1
ATOM 1179 O O . ASN A 1 77 ? 25.576 -15.809 -30.843 1.00 0.00 93 ASN A O 1
ATOM 1190 N N . LEU A 1 78 ? 25.623 -13.751 -31.792 1.00 0.00 94 LEU A N 1
ATOM 1191 C CA . LEU A 1 78 ? 25.827 -14.202 -33.175 1.00 0.00 94 LEU A CA 1
ATOM 1192 C C . LEU A 1 78 ? 27.327 -14.361 -33.444 1.00 0.00 94 LEU A C 1
ATOM 1193 O O . LEU A 1 78 ? 28.099 -13.458 -33.105 1.00 0.00 94 LEU A O 1
ATOM 1209 N N . PRO A 1 79 ? 27.761 -15.493 -34.069 1.00 0.00 95 PRO A N 1
ATOM 1210 C CA . PRO A 1 79 ? 29.189 -15.799 -34.251 1.00 0.00 95 PRO A CA 1
ATOM 1211 C C . PRO A 1 79 ? 29.846 -14.947 -35.354 1.00 0.00 95 PRO A C 1
ATOM 1212 O O . PRO A 1 79 ? 29.195 -14.528 -36.319 1.00 0.00 95 PRO A O 1
ATOM 1223 N N . GLY A 1 80 ? 31.147 -14.744 -35.193 1.00 0.00 96 GLY A N 1
ATOM 1224 C CA . GLY A 1 80 ? 31.968 -13.999 -36.142 1.00 0.00 96 GLY A CA 1
ATOM 1225 C C . GLY A 1 80 ? 32.557 -14.907 -37.211 1.00 0.00 96 GLY A C 1
ATOM 1226 O O . GLY A 1 80 ? 32.344 -16.129 -37.185 1.00 0.00 96 GLY A O 1
ATOM 1230 N N . GLU A 1 81 ? 33.313 -14.307 -38.144 1.00 0.00 97 GLU A N 1
ATOM 1231 C CA . GLU A 1 81 ? 33.931 -15.030 -39.274 1.00 0.00 97 GLU A CA 1
ATOM 1232 C C . GLU A 1 81 ? 35.006 -16.035 -38.800 1.00 0.00 97 GLU A C 1
ATOM 1233 O O . GLU A 1 81 ? 35.215 -17.061 -39.447 1.00 0.00 97 GLU A O 1
ATOM 1245 N N . ASN A 1 82 ? 35.655 -15.750 -37.653 1.00 0.00 98 ASN A N 1
ATOM 1246 C CA . ASN A 1 82 ? 36.692 -16.636 -37.074 1.00 0.00 98 ASN A CA 1
ATOM 1247 C C . ASN A 1 82 ? 36.093 -17.755 -36.191 1.00 0.00 98 ASN A C 1
ATOM 1248 O O . ASN A 1 82 ? 36.829 -18.630 -35.736 1.00 0.00 98 ASN A O 1
ATOM 1259 N N . ASN A 1 83 ? 34.762 -17.727 -35.949 1.00 0.00 99 ASN A N 1
ATOM 1260 C CA . ASN A 1 83 ? 34.066 -18.755 -35.136 1.00 0.00 99 ASN A CA 1
ATOM 1261 C C . ASN A 1 83 ? 33.849 -20.026 -35.981 1.00 0.00 99 ASN A C 1
ATOM 1262 O O . ASN A 1 83 ? 33.303 -19.952 -37.091 1.00 0.00 99 ASN A O 1
ATOM 1273 N N . GLU A 1 84 ? 34.269 -21.181 -35.433 1.00 0.00 100 GLU A N 1
ATOM 1274 C CA . GLU A 1 84 ? 34.253 -22.481 -36.143 1.00 0.00 100 GLU A CA 1
ATOM 1275 C C . GLU A 1 84 ? 32.878 -23.170 -36.043 1.00 0.00 100 GLU A C 1
ATOM 1276 O O . GLU A 1 84 ? 32.501 -23.941 -36.935 1.00 0.00 100 GLU A O 1
ATOM 1288 N N . ALA A 1 85 ? 32.147 -22.899 -34.944 1.00 0.00 101 ALA A N 1
ATOM 1289 C CA . ALA A 1 85 ? 30.820 -23.495 -34.695 1.00 0.00 101 ALA A CA 1
ATOM 1290 C C . ALA A 1 85 ? 29.775 -22.987 -35.699 1.00 0.00 101 ALA A C 1
ATOM 1291 O O . ALA A 1 85 ? 28.950 -23.766 -36.187 1.00 0.00 101 ALA A O 1
ATOM 1298 N N . GLY A 1 86 ? 29.847 -21.676 -36.007 1.00 0.00 102 GLY A N 1
ATOM 1299 C CA . GLY A 1 86 ? 28.888 -21.021 -36.897 1.00 0.00 102 GLY A CA 1
ATOM 1300 C C . GLY A 1 86 ? 27.456 -21.101 -36.371 1.00 0.00 102 GLY A C 1
ATOM 1301 O O . GLY A 1 86 ? 26.510 -21.229 -37.149 1.00 0.00 102 GLY A O 1
ATOM 1305 N N . GLN A 1 87 ? 27.308 -21.061 -35.031 1.00 0.00 103 GLN A N 1
ATOM 1306 C CA . GLN A 1 87 ? 26.010 -21.190 -34.341 1.00 0.00 103 GLN A CA 1
ATOM 1307 C C . GLN A 1 87 ? 25.825 -20.030 -33.359 1.00 0.00 103 GLN A C 1
ATOM 1308 O O . GLN A 1 87 ? 26.797 -19.413 -32.919 1.00 0.00 103 GLN A O 1
ATOM 1322 N N . VAL A 1 88 ? 24.561 -19.753 -33.041 1.00 0.00 104 VAL A N 1
ATOM 1323 C CA . VAL A 1 88 ? 24.150 -18.687 -32.122 1.00 0.00 104 VAL A CA 1
ATOM 1324 C C . VAL A 1 88 ? 24.173 -19.200 -30.679 1.00 0.00 104 VAL A C 1
ATOM 1325 O O . VAL A 1 88 ? 23.476 -20.167 -30.354 1.00 0.00 104 VAL A O 1
ATOM 1338 N N . ILE A 1 89 ? 24.963 -18.538 -29.820 1.00 0.00 105 ILE A N 1
ATOM 1339 C CA . ILE A 1 89 ? 25.064 -18.887 -28.393 1.00 0.00 105 ILE A CA 1
ATOM 1340 C C . ILE A 1 89 ? 24.072 -18.003 -27.616 1.00 0.00 105 ILE A C 1
ATOM 1341 O O . ILE A 1 89 ? 24.269 -16.787 -27.501 1.00 0.00 105 ILE A O 1
ATOM 1357 N N . VAL A 1 90 ? 22.986 -18.619 -27.132 1.00 0.00 106 VAL A N 1
ATOM 1358 C CA . VAL A 1 90 ? 21.965 -17.945 -26.322 1.00 0.00 106 VAL A CA 1
ATOM 1359 C C . VAL A 1 90 ? 22.334 -18.100 -24.825 1.00 0.00 106 VAL A C 1
ATOM 1360 O O . VAL A 1 90 ? 22.658 -19.203 -24.358 1.00 0.00 106 VAL A O 1
ATOM 1373 N N . ARG A 1 91 ? 22.347 -16.972 -24.103 1.00 0.00 107 ARG A N 1
ATOM 1374 C CA . ARG A 1 91 ? 22.757 -16.914 -22.687 1.00 0.00 107 ARG A CA 1
ATOM 1375 C C . ARG A 1 91 ? 21.647 -16.271 -21.848 1.00 0.00 107 ARG A C 1
ATOM 1376 O O . ARG A 1 91 ? 21.545 -15.044 -21.798 1.00 0.00 107 ARG A O 1
ATOM 1397 N N . VAL A 1 92 ? 20.807 -17.098 -21.206 1.00 0.00 108 VAL A N 1
ATOM 1398 C CA . VAL A 1 92 ? 19.749 -16.603 -20.301 1.00 0.00 108 VAL A CA 1
ATOM 1399 C C . VAL A 1 92 ? 20.235 -16.762 -18.846 1.00 0.00 108 VAL A C 1
ATOM 1400 O O . VAL A 1 92 ? 20.898 -17.738 -18.514 1.00 0.00 108 VAL A O 1
ATOM 1413 N N . SER A 1 93 ? 19.893 -15.793 -17.992 1.00 0.00 109 SER A N 1
ATOM 1414 C CA . SER A 1 93 ? 20.380 -15.707 -16.611 1.00 0.00 109 SER A CA 1
ATOM 1415 C C . SER A 1 93 ? 19.316 -15.022 -15.748 1.00 0.00 109 SER A C 1
ATOM 1416 O O . SER A 1 93 ? 18.502 -14.249 -16.266 1.00 0.00 109 SER A O 1
ATOM 1424 N N . LYS A 1 94 ? 19.330 -15.308 -14.436 1.00 0.00 110 LYS A N 1
ATOM 1425 C CA . LYS A 1 94 ? 18.303 -14.827 -13.509 1.00 0.00 110 LYS A CA 1
ATOM 1426 C C . LYS A 1 94 ? 18.833 -14.928 -12.063 1.00 0.00 110 LYS A C 1
ATOM 1427 O O . LYS A 1 94 ? 18.488 -15.862 -11.314 1.00 0.00 110 LYS A O 1
ATOM 1446 N N . GLY A 1 95 ? 19.725 -13.983 -11.710 1.00 0.00 111 GLY A N 1
ATOM 1447 C CA . GLY A 1 95 ? 20.329 -13.919 -10.377 1.00 0.00 111 GLY A CA 1
ATOM 1448 C C . GLY A 1 95 ? 21.304 -15.067 -10.130 1.00 0.00 111 GLY A C 1
ATOM 1449 O O . GLY A 1 95 ? 22.439 -15.041 -10.617 1.00 0.00 111 GLY A O 1
ATOM 1453 N N . ASP A 1 96 ? 20.838 -16.083 -9.384 1.00 0.00 112 ASP A N 1
ATOM 1454 C CA . ASP A 1 96 ? 21.604 -17.319 -9.100 1.00 0.00 112 ASP A CA 1
ATOM 1455 C C . ASP A 1 96 ? 21.570 -18.265 -10.316 1.00 0.00 112 ASP A C 1
ATOM 1456 O O . ASP A 1 96 ? 22.450 -19.118 -10.481 1.00 0.00 112 ASP A O 1
ATOM 1465 N N . HIS A 1 97 ? 20.532 -18.097 -11.154 1.00 0.00 113 HIS A N 1
ATOM 1466 C CA . HIS A 1 97 ? 20.306 -18.915 -12.352 1.00 0.00 113 HIS A CA 1
ATOM 1467 C C . HIS A 1 97 ? 21.230 -18.477 -13.497 1.00 0.00 113 HIS A C 1
ATOM 1468 O O . HIS A 1 97 ? 21.530 -17.284 -13.649 1.00 0.00 113 HIS A O 1
ATOM 1483 N N . SER A 1 98 ? 21.661 -19.459 -14.289 1.00 0.00 114 SER A N 1
ATOM 1484 C CA . SER A 1 98 ? 22.397 -19.261 -15.543 1.00 0.00 114 SER A CA 1
ATOM 1485 C C . SER A 1 98 ? 22.165 -20.492 -16.435 1.00 0.00 114 SER A C 1
ATOM 1486 O O . SER A 1 98 ? 22.198 -21.633 -15.947 1.00 0.00 114 SER A O 1
ATOM 1494 N N . GLU A 1 99 ? 21.919 -20.250 -17.722 1.00 0.00 115 GLU A N 1
ATOM 1495 C CA . GLU A 1 99 ? 21.611 -21.290 -18.706 1.00 0.00 115 GLU A CA 1
ATOM 1496 C C . GLU A 1 99 ? 22.146 -20.825 -20.064 1.00 0.00 115 GLU A C 1
ATOM 1497 O O . GLU A 1 99 ? 21.967 -19.661 -20.445 1.00 0.00 115 GLU A O 1
ATOM 1509 N N . THR A 1 100 ? 22.815 -21.732 -20.779 1.00 0.00 116 THR A N 1
ATOM 1510 C CA . THR A 1 100 ? 23.478 -21.428 -22.049 1.00 0.00 116 THR A CA 1
ATOM 1511 C C . THR A 1 100 ? 23.254 -22.599 -23.012 1.00 0.00 116 THR A C 1
ATOM 1512 O O . THR A 1 100 ? 23.363 -23.768 -22.609 1.00 0.00 116 THR A O 1
ATOM 1523 N N . ARG A 1 101 ? 22.946 -22.278 -24.273 1.00 0.00 117 ARG A N 1
ATOM 1524 C CA . ARG A 1 101 ? 22.605 -23.268 -25.307 1.00 0.00 117 ARG A CA 1
ATOM 1525 C C . ARG A 1 101 ? 22.949 -22.690 -26.688 1.00 0.00 117 ARG A C 1
ATOM 1526 O O . ARG A 1 101 ? 23.211 -21.489 -26.811 1.00 0.00 117 ARG A O 1
ATOM 1547 N N . GLU A 1 102 ? 22.985 -23.544 -27.721 1.00 0.00 118 GLU A N 1
ATOM 1548 C CA . GLU A 1 102 ? 23.255 -23.121 -29.109 1.00 0.00 118 GLU A CA 1
ATOM 1549 C C . GLU A 1 102 ? 22.091 -23.497 -30.022 1.00 0.00 118 GLU A C 1
ATOM 1550 O O . GLU A 1 102 ? 21.398 -24.484 -29.783 1.00 0.00 118 GLU A O 1
ATOM 1562 N N . ILE A 1 103 ? 21.894 -22.678 -31.054 1.00 0.00 119 ILE A N 1
ATOM 1563 C CA . ILE A 1 103 ? 20.966 -22.931 -32.173 1.00 0.00 119 ILE A CA 1
ATOM 1564 C C . ILE A 1 103 ? 21.692 -22.645 -33.499 1.00 0.00 119 ILE A C 1
ATOM 1565 O O . ILE A 1 103 ? 22.627 -21.841 -33.510 1.00 0.00 119 ILE A O 1
ATOM 1581 N N . PRO A 1 104 ? 21.297 -23.318 -34.629 1.00 0.00 120 PRO A N 1
ATOM 1582 C CA . PRO A 1 104 ? 21.840 -23.012 -35.975 1.00 0.00 120 PRO A CA 1
ATOM 1583 C C . PRO A 1 104 ? 21.679 -21.516 -36.347 1.00 0.00 120 PRO A C 1
ATOM 1584 O O . PRO A 1 104 ? 20.594 -20.931 -36.165 1.00 0.00 120 PRO A O 1
ATOM 1595 N N . LEU A 1 105 ? 22.777 -20.920 -36.856 1.00 0.00 121 LEU A N 1
ATOM 1596 C CA . LEU A 1 105 ? 22.826 -19.507 -37.291 1.00 0.00 121 LEU A CA 1
ATOM 1597 C C . LEU A 1 105 ? 21.809 -19.242 -38.411 1.00 0.00 121 LEU A C 1
ATOM 1598 O O . LEU A 1 105 ? 21.198 -18.174 -38.458 1.00 0.00 121 LEU A O 1
ATOM 1614 N N . ALA A 1 106 ? 21.624 -20.254 -39.279 1.00 0.00 122 ALA A N 1
ATOM 1615 C CA . ALA A 1 106 ? 20.673 -20.209 -40.402 1.00 0.00 122 ALA A CA 1
ATOM 1616 C C . ALA A 1 106 ? 19.243 -19.944 -39.902 1.00 0.00 122 ALA A C 1
ATOM 1617 O O . ALA A 1 106 ? 18.549 -19.079 -40.438 1.00 0.00 122 ALA A O 1
ATOM 1624 N N . SER A 1 107 ? 18.840 -20.686 -38.845 1.00 0.00 123 SER A N 1
ATOM 1625 C CA . SER A 1 107 ? 17.494 -20.590 -38.254 1.00 0.00 123 SER A CA 1
ATOM 1626 C C . SER A 1 107 ? 17.256 -19.216 -37.606 1.00 0.00 123 SER A C 1
ATOM 1627 O O . SER A 1 107 ? 16.303 -18.523 -37.971 1.00 0.00 123 SER A O 1
ATOM 1635 N N . PHE A 1 108 ? 18.149 -18.824 -36.670 1.00 0.00 124 PHE A N 1
ATOM 1636 C CA . PHE A 1 108 ? 18.015 -17.555 -35.930 1.00 0.00 124 PHE A CA 1
ATOM 1637 C C . PHE A 1 108 ? 17.978 -16.372 -36.896 1.00 0.00 124 PHE A C 1
ATOM 1638 O O . PHE A 1 108 ? 17.081 -15.527 -36.808 1.00 0.00 124 PHE A O 1
ATOM 1655 N N . GLU A 1 109 ? 18.956 -16.345 -37.821 1.00 0.00 125 GLU A N 1
ATOM 1656 C CA . GLU A 1 109 ? 19.164 -15.200 -38.709 1.00 0.00 125 GLU A CA 1
ATOM 1657 C C . GLU A 1 109 ? 17.975 -15.037 -39.663 1.00 0.00 125 GLU A C 1
ATOM 1658 O O . GLU A 1 109 ? 17.466 -13.934 -39.787 1.00 0.00 125 GLU A O 1
ATOM 1670 N N . LYS A 1 110 ? 17.518 -16.151 -40.303 1.00 0.00 126 LYS A N 1
ATOM 1671 C CA . LYS A 1 110 ? 16.394 -16.108 -41.282 1.00 0.00 126 LYS A CA 1
ATOM 1672 C C . LYS A 1 110 ? 15.095 -15.632 -40.596 1.00 0.00 126 LYS A C 1
ATOM 1673 O O . LYS A 1 110 ? 14.300 -14.913 -41.205 1.00 0.00 126 LYS A O 1
ATOM 1692 N N . ILE A 1 111 ? 14.895 -16.054 -39.321 1.00 0.00 127 ILE A N 1
ATOM 1693 C CA . ILE A 1 111 ? 13.720 -15.661 -38.521 1.00 0.00 127 ILE A CA 1
ATOM 1694 C C . ILE A 1 111 ? 13.810 -14.168 -38.141 1.00 0.00 127 ILE A C 1
ATOM 1695 O O . ILE A 1 111 ? 12.810 -13.468 -38.169 1.00 0.00 127 ILE A O 1
ATOM 1711 N N . CYS A 1 112 ? 15.034 -13.704 -37.822 1.00 0.00 128 CYS A N 1
ATOM 1712 C CA . CYS A 1 112 ? 15.310 -12.300 -37.439 1.00 0.00 128 CYS A CA 1
ATOM 1713 C C . CYS A 1 112 ? 15.129 -11.352 -38.651 1.00 0.00 128 CYS A C 1
ATOM 1714 O O . CYS A 1 112 ? 14.619 -10.226 -38.502 1.00 0.00 128 CYS A O 1
ATOM 1722 N N . ARG A 1 113 ? 15.513 -11.848 -39.857 1.00 0.00 129 ARG A N 1
ATOM 1723 C CA . ARG A 1 113 ? 15.279 -11.147 -41.142 1.00 0.00 129 ARG A CA 1
ATOM 1724 C C . ARG A 1 113 ? 13.762 -11.004 -41.339 1.00 0.00 129 ARG A C 1
ATOM 1725 O O . ARG A 1 113 ? 13.238 -9.898 -41.453 1.00 0.00 129 ARG A O 1
ATOM 1746 N N . ALA A 1 114 ? 13.084 -12.173 -41.297 1.00 0.00 130 ALA A N 1
ATOM 1747 C CA . ALA A 1 114 ? 11.630 -12.312 -41.497 1.00 0.00 130 ALA A CA 1
ATOM 1748 C C . ALA A 1 114 ? 10.829 -11.536 -40.442 1.00 0.00 130 ALA A C 1
ATOM 1749 O O . ALA A 1 114 ? 9.692 -11.172 -40.696 1.00 0.00 130 ALA A O 1
ATOM 1756 N N . LEU A 1 115 ? 11.442 -11.313 -39.263 1.00 0.00 131 LEU A N 1
ATOM 1757 C CA . LEU A 1 115 ? 10.846 -10.562 -38.146 1.00 0.00 131 LEU A CA 1
ATOM 1758 C C . LEU A 1 115 ? 10.835 -9.054 -38.443 1.00 0.00 131 LEU A C 1
ATOM 1759 O O . LEU A 1 115 ? 9.829 -8.359 -38.201 1.00 0.00 131 LEU A O 1
ATOM 1775 N N . LEU A 1 116 ? 11.972 -8.561 -38.973 1.00 0.00 132 LEU A N 1
ATOM 1776 C CA . LEU A 1 116 ? 12.087 -7.178 -39.483 1.00 0.00 132 LEU A CA 1
ATOM 1777 C C . LEU A 1 116 ? 11.086 -6.938 -40.631 1.00 0.00 132 LEU A C 1
ATOM 1778 O O . LEU A 1 116 ? 10.492 -5.858 -40.744 1.00 0.00 132 LEU A O 1
ATOM 1794 N N . PHE A 1 117 ? 10.901 -7.979 -41.462 1.00 0.00 133 PHE A N 1
ATOM 1795 C CA . PHE A 1 117 ? 9.986 -7.945 -42.619 1.00 0.00 133 PHE A CA 1
ATOM 1796 C C . PHE A 1 117 ? 8.530 -8.133 -42.158 1.00 0.00 133 PHE A C 1
ATOM 1797 O O . PHE A 1 117 ? 7.604 -7.654 -42.810 1.00 0.00 133 PHE A O 1
ATOM 1814 N N . ARG A 1 118 ? 8.352 -8.809 -41.006 1.00 0.00 134 ARG A N 1
ATOM 1815 C CA . ARG A 1 118 ? 7.028 -9.048 -40.396 1.00 0.00 134 ARG A CA 1
ATOM 1816 C C . ARG A 1 118 ? 6.470 -7.736 -39.822 1.00 0.00 134 ARG A C 1
ATOM 1817 O O . ARG A 1 118 ? 5.260 -7.523 -39.821 1.00 0.00 134 ARG A O 1
ATOM 1838 N N . CYS A 1 119 ? 7.387 -6.881 -39.317 1.00 0.00 135 CYS A N 1
ATOM 1839 C CA . CYS A 1 119 ? 7.047 -5.566 -38.744 1.00 0.00 135 CYS A CA 1
ATOM 1840 C C . CYS A 1 119 ? 6.391 -4.631 -39.783 1.00 0.00 135 CYS A C 1
ATOM 1841 O O . CYS A 1 119 ? 5.536 -3.812 -39.429 1.00 0.00 135 CYS A O 1
ATOM 1849 N N . GLU A 1 120 ? 6.805 -4.769 -41.059 1.00 0.00 136 GLU A N 1
ATOM 1850 C CA . GLU A 1 120 ? 6.272 -3.967 -42.177 1.00 0.00 136 GLU A CA 1
ATOM 1851 C C . GLU A 1 120 ? 4.823 -4.387 -42.501 1.00 0.00 136 GLU A C 1
ATOM 1852 O O . GLU A 1 120 ? 3.943 -3.539 -42.693 1.00 0.00 136 GLU A O 1
ATOM 1864 N N . GLY A 1 1 ? 3.768 2.548 -5.119 1.00 0.00 17 GLY A N 2
ATOM 1865 C CA . GLY A 1 1 ? 3.389 1.427 -6.010 1.00 0.00 17 GLY A CA 2
ATOM 1866 C C . GLY A 1 1 ? 4.318 1.297 -7.205 1.00 0.00 17 GLY A C 2
ATOM 1867 O O . GLY A 1 1 ? 4.939 2.282 -7.619 1.00 0.00 17 GLY A O 2
ATOM 1873 N N . ALA A 1 2 ? 4.420 0.074 -7.759 1.00 0.00 18 ALA A N 2
ATOM 1874 C CA . ALA A 1 2 ? 5.181 -0.206 -8.993 1.00 0.00 18 ALA A CA 2
ATOM 1875 C C . ALA A 1 2 ? 4.198 -0.353 -10.171 1.00 0.00 18 ALA A C 2
ATOM 1876 O O . ALA A 1 2 ? 3.554 -1.405 -10.325 1.00 0.00 18 ALA A O 2
ATOM 1883 N N . GLY A 1 3 ? 4.044 0.741 -10.952 1.00 0.00 19 GLY A N 2
ATOM 1884 C CA . GLY A 1 3 ? 3.209 0.743 -12.163 1.00 0.00 19 GLY A CA 2
ATOM 1885 C C . GLY A 1 3 ? 3.693 -0.273 -13.196 1.00 0.00 19 GLY A C 2
ATOM 1886 O O . GLY A 1 3 ? 2.881 -0.912 -13.882 1.00 0.00 19 GLY A O 2
ATOM 1890 N N . THR A 1 4 ? 5.031 -0.411 -13.301 1.00 0.00 20 THR A N 2
ATOM 1891 C CA . THR A 1 4 ? 5.679 -1.485 -14.061 1.00 0.00 20 THR A CA 2
ATOM 1892 C C . THR A 1 4 ? 5.484 -2.823 -13.315 1.00 0.00 20 THR A C 2
ATOM 1893 O O . THR A 1 4 ? 6.253 -3.162 -12.404 1.00 0.00 20 THR A O 2
ATOM 1904 N N . SER A 1 5 ? 4.417 -3.553 -13.681 1.00 0.00 21 SER A N 2
ATOM 1905 C CA . SER A 1 5 ? 4.056 -4.822 -13.039 1.00 0.00 21 SER A CA 2
ATOM 1906 C C . SER A 1 5 ? 4.896 -5.963 -13.644 1.00 0.00 21 SER A C 2
ATOM 1907 O O . SER A 1 5 ? 4.462 -6.702 -14.534 1.00 0.00 21 SER A O 2
ATOM 1915 N N . ALA A 1 6 ? 6.143 -6.026 -13.165 1.00 0.00 22 ALA A N 2
ATOM 1916 C CA . ALA A 1 6 ? 7.148 -7.004 -13.587 1.00 0.00 22 ALA A CA 2
ATOM 1917 C C . ALA A 1 6 ? 6.938 -8.360 -12.891 1.00 0.00 22 ALA A C 2
ATOM 1918 O O . ALA A 1 6 ? 7.476 -9.364 -13.350 1.00 0.00 22 ALA A O 2
ATOM 1925 N N . ALA A 1 7 ? 6.199 -8.349 -11.756 1.00 0.00 23 ALA A N 2
ATOM 1926 C CA . ALA A 1 7 ? 5.915 -9.545 -10.921 1.00 0.00 23 ALA A CA 2
ATOM 1927 C C . ALA A 1 7 ? 5.306 -10.709 -11.737 1.00 0.00 23 ALA A C 2
ATOM 1928 O O . ALA A 1 7 ? 5.699 -11.869 -11.559 1.00 0.00 23 ALA A O 2
ATOM 1935 N N . MET A 1 8 ? 4.377 -10.373 -12.657 1.00 0.00 24 MET A N 2
ATOM 1936 C CA . MET A 1 8 ? 3.697 -11.362 -13.531 1.00 0.00 24 MET A CA 2
ATOM 1937 C C . MET A 1 8 ? 4.693 -12.062 -14.477 1.00 0.00 24 MET A C 2
ATOM 1938 O O . MET A 1 8 ? 4.475 -13.201 -14.887 1.00 0.00 24 MET A O 2
ATOM 1952 N N . ARG A 1 9 ? 5.779 -11.352 -14.808 1.00 0.00 25 ARG A N 2
ATOM 1953 C CA . ARG A 1 9 ? 6.809 -11.838 -15.734 1.00 0.00 25 ARG A CA 2
ATOM 1954 C C . ARG A 1 9 ? 7.816 -12.713 -14.966 1.00 0.00 25 ARG A C 2
ATOM 1955 O O . ARG A 1 9 ? 8.021 -13.877 -15.299 1.00 0.00 25 ARG A O 2
ATOM 1976 N N . GLN A 1 10 ? 8.396 -12.127 -13.893 1.00 0.00 26 GLN A N 2
ATOM 1977 C CA . GLN A 1 10 ? 9.516 -12.723 -13.124 1.00 0.00 26 GLN A CA 2
ATOM 1978 C C . GLN A 1 10 ? 9.107 -14.027 -12.409 1.00 0.00 26 GLN A C 2
ATOM 1979 O O . GLN A 1 10 ? 9.968 -14.785 -11.954 1.00 0.00 26 GLN A O 2
ATOM 1993 N N . ALA A 1 11 ? 7.791 -14.252 -12.291 1.00 0.00 27 ALA A N 2
ATOM 1994 C CA . ALA A 1 11 ? 7.211 -15.501 -11.767 1.00 0.00 27 ALA A CA 2
ATOM 1995 C C . ALA A 1 11 ? 7.629 -16.754 -12.594 1.00 0.00 27 ALA A C 2
ATOM 1996 O O . ALA A 1 11 ? 7.659 -17.868 -12.060 1.00 0.00 27 ALA A O 2
ATOM 2003 N N . THR A 1 12 ? 7.930 -16.560 -13.895 1.00 0.00 28 THR A N 2
ATOM 2004 C CA . THR A 1 12 ? 8.374 -17.644 -14.802 1.00 0.00 28 THR A CA 2
ATOM 2005 C C . THR A 1 12 ? 9.915 -17.829 -14.736 1.00 0.00 28 THR A C 2
ATOM 2006 O O . THR A 1 12 ? 10.649 -16.860 -14.504 1.00 0.00 28 THR A O 2
ATOM 2017 N N . SER A 1 13 ? 10.391 -19.070 -14.962 1.00 0.00 29 SER A N 2
ATOM 2018 C CA . SER A 1 13 ? 11.820 -19.440 -14.838 1.00 0.00 29 SER A CA 2
ATOM 2019 C C . SER A 1 13 ? 12.561 -19.276 -16.191 1.00 0.00 29 SER A C 2
ATOM 2020 O O . SER A 1 13 ? 12.001 -19.622 -17.230 1.00 0.00 29 SER A O 2
ATOM 2028 N N . PRO A 1 14 ? 13.856 -18.800 -16.189 1.00 0.00 30 PRO A N 2
ATOM 2029 C CA . PRO A 1 14 ? 14.690 -18.632 -17.421 1.00 0.00 30 PRO A CA 2
ATOM 2030 C C . PRO A 1 14 ? 14.936 -19.952 -18.180 1.00 0.00 30 PRO A C 2
ATOM 2031 O O . PRO A 1 14 ? 15.262 -19.928 -19.370 1.00 0.00 30 PRO A O 2
ATOM 2042 N N . LYS A 1 15 ? 14.792 -21.085 -17.467 1.00 0.00 31 LYS A N 2
ATOM 2043 C CA . LYS A 1 15 ? 14.987 -22.434 -18.024 1.00 0.00 31 LYS A CA 2
ATOM 2044 C C . LYS A 1 15 ? 13.917 -22.731 -19.084 1.00 0.00 31 LYS A C 2
ATOM 2045 O O . LYS A 1 15 ? 14.244 -23.009 -20.238 1.00 0.00 31 LYS A O 2
ATOM 2064 N N . THR A 1 16 ? 12.640 -22.648 -18.671 1.00 0.00 32 THR A N 2
ATOM 2065 C CA . THR A 1 16 ? 11.489 -22.928 -19.553 1.00 0.00 32 THR A CA 2
ATOM 2066 C C . THR A 1 16 ? 11.346 -21.849 -20.652 1.00 0.00 32 THR A C 2
ATOM 2067 O O . THR A 1 16 ? 10.842 -22.137 -21.757 1.00 0.00 32 THR A O 2
ATOM 2078 N N . ILE A 1 17 ? 11.810 -20.616 -20.339 1.00 0.00 33 ILE A N 2
ATOM 2079 C CA . ILE A 1 17 ? 11.872 -19.513 -21.309 1.00 0.00 33 ILE A CA 2
ATOM 2080 C C . ILE A 1 17 ? 12.843 -19.877 -22.438 1.00 0.00 33 ILE A C 2
ATOM 2081 O O . ILE A 1 17 ? 12.483 -19.799 -23.611 1.00 0.00 33 ILE A O 2
ATOM 2097 N N . LEU A 1 18 ? 14.052 -20.328 -22.046 1.00 0.00 34 LEU A N 2
ATOM 2098 C CA . LEU A 1 18 ? 15.085 -20.809 -22.974 1.00 0.00 34 LEU A CA 2
ATOM 2099 C C . LEU A 1 18 ? 14.540 -21.940 -23.854 1.00 0.00 34 LEU A C 2
ATOM 2100 O O . LEU A 1 18 ? 14.736 -21.918 -25.063 1.00 0.00 34 LEU A O 2
ATOM 2116 N N . GLU A 1 19 ? 13.862 -22.918 -23.222 1.00 0.00 35 GLU A N 2
ATOM 2117 C CA . GLU A 1 19 ? 13.272 -24.074 -23.921 1.00 0.00 35 GLU A CA 2
ATOM 2118 C C . GLU A 1 19 ? 12.338 -23.648 -25.071 1.00 0.00 35 GLU A C 2
ATOM 2119 O O . GLU A 1 19 ? 12.470 -24.169 -26.180 1.00 0.00 35 GLU A O 2
ATOM 2131 N N . TYR A 1 20 ? 11.394 -22.704 -24.808 1.00 0.00 36 TYR A N 2
ATOM 2132 C CA . TYR A 1 20 ? 10.443 -22.258 -25.854 1.00 0.00 36 TYR A CA 2
ATOM 2133 C C . TYR A 1 20 ? 11.127 -21.330 -26.885 1.00 0.00 36 TYR A C 2
ATOM 2134 O O . TYR A 1 20 ? 10.649 -21.225 -28.016 1.00 0.00 36 TYR A O 2
ATOM 2152 N N . ILE A 1 21 ? 12.232 -20.667 -26.475 1.00 0.00 37 ILE A N 2
ATOM 2153 C CA . ILE A 1 21 ? 13.089 -19.863 -27.380 1.00 0.00 37 ILE A CA 2
ATOM 2154 C C . ILE A 1 21 ? 13.722 -20.781 -28.452 1.00 0.00 37 ILE A C 2
ATOM 2155 O O . ILE A 1 21 ? 13.593 -20.532 -29.657 1.00 0.00 37 ILE A O 2
ATOM 2171 N N . ILE A 1 22 ? 14.371 -21.867 -27.991 1.00 0.00 38 ILE A N 2
ATOM 2172 C CA . ILE A 1 22 ? 15.020 -22.865 -28.866 1.00 0.00 38 ILE A CA 2
ATOM 2173 C C . ILE A 1 22 ? 13.953 -23.550 -29.742 1.00 0.00 38 ILE A C 2
ATOM 2174 O O . ILE A 1 22 ? 14.143 -23.729 -30.950 1.00 0.00 38 ILE A O 2
ATOM 2190 N N . ASN A 1 23 ? 12.808 -23.860 -29.101 1.00 0.00 39 ASN A N 2
ATOM 2191 C CA . ASN A 1 23 ? 11.636 -24.458 -29.753 1.00 0.00 39 ASN A CA 2
ATOM 2192 C C . ASN A 1 23 ? 11.085 -23.531 -30.850 1.00 0.00 39 ASN A C 2
ATOM 2193 O O . ASN A 1 23 ? 10.584 -24.017 -31.845 1.00 0.00 39 ASN A O 2
ATOM 2204 N N . PHE A 1 24 ? 11.205 -22.204 -30.643 1.00 0.00 40 PHE A N 2
ATOM 2205 C CA . PHE A 1 24 ? 10.754 -21.179 -31.612 1.00 0.00 40 PHE A CA 2
ATOM 2206 C C . PHE A 1 24 ? 11.672 -21.121 -32.855 1.00 0.00 40 PHE A C 2
ATOM 2207 O O . PHE A 1 24 ? 11.185 -21.038 -33.991 1.00 0.00 40 PHE A O 2
ATOM 2224 N N . PHE A 1 25 ? 12.995 -21.127 -32.634 1.00 0.00 41 PHE A N 2
ATOM 2225 C CA . PHE A 1 25 ? 13.971 -21.000 -33.739 1.00 0.00 41 PHE A CA 2
ATOM 2226 C C . PHE A 1 25 ? 14.069 -22.292 -34.577 1.00 0.00 41 PHE A C 2
ATOM 2227 O O . PHE A 1 25 ? 14.401 -22.233 -35.768 1.00 0.00 41 PHE A O 2
ATOM 2244 N N . THR A 1 26 ? 13.752 -23.454 -33.971 1.00 0.00 42 THR A N 2
ATOM 2245 C CA . THR A 1 26 ? 13.764 -24.751 -34.684 1.00 0.00 42 THR A CA 2
ATOM 2246 C C . THR A 1 26 ? 12.372 -25.092 -35.279 1.00 0.00 42 THR A C 2
ATOM 2247 O O . THR A 1 26 ? 12.286 -25.625 -36.386 1.00 0.00 42 THR A O 2
ATOM 2258 N N . CYS A 1 27 ? 11.295 -24.761 -34.544 1.00 0.00 43 CYS A N 2
ATOM 2259 C CA . CYS A 1 27 ? 9.900 -25.154 -34.890 1.00 0.00 43 CYS A CA 2
ATOM 2260 C C . CYS A 1 27 ? 8.892 -24.094 -34.379 1.00 0.00 43 CYS A C 2
ATOM 2261 O O . CYS A 1 27 ? 9.291 -22.994 -34.021 1.00 0.00 43 CYS A O 2
ATOM 2269 N N . GLY A 1 28 ? 7.587 -24.410 -34.379 1.00 0.00 44 GLY A N 2
ATOM 2270 C CA . GLY A 1 28 ? 6.564 -23.533 -33.775 1.00 0.00 44 GLY A CA 2
ATOM 2271 C C . GLY A 1 28 ? 5.305 -23.450 -34.623 1.00 0.00 44 GLY A C 2
ATOM 2272 O O . GLY A 1 28 ? 5.056 -24.334 -35.446 1.00 0.00 44 GLY A O 2
ATOM 2276 N N . GLY A 1 29 ? 4.495 -22.399 -34.397 1.00 0.00 45 GLY A N 2
ATOM 2277 C CA . GLY A 1 29 ? 3.289 -22.149 -35.193 1.00 0.00 45 GLY A CA 2
ATOM 2278 C C . GLY A 1 29 ? 2.100 -23.013 -34.788 1.00 0.00 45 GLY A C 2
ATOM 2279 O O . GLY A 1 29 ? 1.202 -23.249 -35.608 1.00 0.00 45 GLY A O 2
ATOM 2283 N N . ILE A 1 30 ? 2.089 -23.492 -33.523 1.00 0.00 46 ILE A N 2
ATOM 2284 C CA . ILE A 1 30 ? 0.926 -24.194 -32.962 1.00 0.00 46 ILE A CA 2
ATOM 2285 C C . ILE A 1 30 ? -0.108 -23.127 -32.518 1.00 0.00 46 ILE A C 2
ATOM 2286 O O . ILE A 1 30 ? 0.116 -22.389 -31.550 1.00 0.00 46 ILE A O 2
ATOM 2302 N N . ARG A 1 31 ? -1.243 -23.062 -33.235 1.00 0.00 47 ARG A N 2
ATOM 2303 C CA . ARG A 1 31 ? -2.253 -21.989 -33.070 1.00 0.00 47 ARG A CA 2
ATOM 2304 C C . ARG A 1 31 ? -3.197 -22.220 -31.860 1.00 0.00 47 ARG A C 2
ATOM 2305 O O . ARG A 1 31 ? -4.265 -21.601 -31.783 1.00 0.00 47 ARG A O 2
ATOM 2326 N N . ARG A 1 32 ? -2.802 -23.103 -30.920 1.00 0.00 48 ARG A N 2
ATOM 2327 C CA . ARG A 1 32 ? -3.584 -23.362 -29.701 1.00 0.00 48 ARG A CA 2
ATOM 2328 C C . ARG A 1 32 ? -3.188 -22.357 -28.589 1.00 0.00 48 ARG A C 2
ATOM 2329 O O . ARG A 1 32 ? -3.850 -21.336 -28.416 1.00 0.00 48 ARG A O 2
ATOM 2350 N N . ARG A 1 33 ? -2.095 -22.647 -27.841 1.00 0.00 49 ARG A N 2
ATOM 2351 C CA . ARG A 1 33 ? -1.594 -21.787 -26.721 1.00 0.00 49 ARG A CA 2
ATOM 2352 C C . ARG A 1 33 ? -0.118 -21.402 -26.946 1.00 0.00 49 ARG A C 2
ATOM 2353 O O . ARG A 1 33 ? 0.477 -20.692 -26.128 1.00 0.00 49 ARG A O 2
ATOM 2374 N N . ASN A 1 34 ? 0.449 -21.831 -28.087 1.00 0.00 50 ASN A N 2
ATOM 2375 C CA . ASN A 1 34 ? 1.866 -21.583 -28.448 1.00 0.00 50 ASN A CA 2
ATOM 2376 C C . ASN A 1 34 ? 2.000 -20.229 -29.202 1.00 0.00 50 ASN A C 2
ATOM 2377 O O . ASN A 1 34 ? 3.041 -19.916 -29.785 1.00 0.00 50 ASN A O 2
ATOM 2388 N N . GLU A 1 35 ? 0.929 -19.408 -29.148 1.00 0.00 51 GLU A N 2
ATOM 2389 C CA . GLU A 1 35 ? 0.861 -18.113 -29.844 1.00 0.00 51 GLU A CA 2
ATOM 2390 C C . GLU A 1 35 ? 1.339 -16.966 -28.943 1.00 0.00 51 GLU A C 2
ATOM 2391 O O . GLU A 1 35 ? 2.336 -16.332 -29.246 1.00 0.00 51 GLU A O 2
ATOM 2403 N N . THR A 1 36 ? 0.621 -16.751 -27.814 1.00 0.00 52 THR A N 2
ATOM 2404 C CA . THR A 1 36 ? 0.721 -15.525 -26.987 1.00 0.00 52 THR A CA 2
ATOM 2405 C C . THR A 1 36 ? 2.112 -15.362 -26.331 1.00 0.00 52 THR A C 2
ATOM 2406 O O . THR A 1 36 ? 2.743 -14.297 -26.454 1.00 0.00 52 THR A O 2
ATOM 2417 N N . GLN A 1 37 ? 2.573 -16.447 -25.666 1.00 0.00 53 GLN A N 2
ATOM 2418 C CA . GLN A 1 37 ? 3.899 -16.518 -24.999 1.00 0.00 53 GLN A CA 2
ATOM 2419 C C . GLN A 1 37 ? 5.032 -16.173 -25.983 1.00 0.00 53 GLN A C 2
ATOM 2420 O O . GLN A 1 37 ? 6.022 -15.530 -25.622 1.00 0.00 53 GLN A O 2
ATOM 2434 N N . TYR A 1 38 ? 4.837 -16.595 -27.240 1.00 0.00 54 TYR A N 2
ATOM 2435 C CA . TYR A 1 38 ? 5.773 -16.332 -28.335 1.00 0.00 54 TYR A CA 2
ATOM 2436 C C . TYR A 1 38 ? 5.570 -14.907 -28.879 1.00 0.00 54 TYR A C 2
ATOM 2437 O O . TYR A 1 38 ? 6.542 -14.219 -29.119 1.00 0.00 54 TYR A O 2
ATOM 2455 N N . GLN A 1 39 ? 4.299 -14.462 -29.006 1.00 0.00 55 GLN A N 2
ATOM 2456 C CA . GLN A 1 39 ? 3.931 -13.178 -29.663 1.00 0.00 55 GLN A CA 2
ATOM 2457 C C . GLN A 1 39 ? 4.655 -12.008 -28.993 1.00 0.00 55 GLN A C 2
ATOM 2458 O O . GLN A 1 39 ? 5.237 -11.155 -29.671 1.00 0.00 55 GLN A O 2
ATOM 2472 N N . GLU A 1 40 ? 4.632 -12.033 -27.643 1.00 0.00 56 GLU A N 2
ATOM 2473 C CA . GLU A 1 40 ? 5.301 -11.030 -26.795 1.00 0.00 56 GLU A CA 2
ATOM 2474 C C . GLU A 1 40 ? 6.810 -10.986 -27.110 1.00 0.00 56 GLU A C 2
ATOM 2475 O O . GLU A 1 40 ? 7.375 -9.909 -27.279 1.00 0.00 56 GLU A O 2
ATOM 2487 N N . LEU A 1 41 ? 7.423 -12.181 -27.242 1.00 0.00 57 LEU A N 2
ATOM 2488 C CA . LEU A 1 41 ? 8.845 -12.336 -27.620 1.00 0.00 57 LEU A CA 2
ATOM 2489 C C . LEU A 1 41 ? 9.108 -11.738 -29.020 1.00 0.00 57 LEU A C 2
ATOM 2490 O O . LEU A 1 41 ? 10.083 -11.020 -29.192 1.00 0.00 57 LEU A O 2
ATOM 2506 N N . ILE A 1 42 ? 8.216 -12.020 -29.997 1.00 0.00 58 ILE A N 2
ATOM 2507 C CA . ILE A 1 42 ? 8.372 -11.591 -31.415 1.00 0.00 58 ILE A CA 2
ATOM 2508 C C . ILE A 1 42 ? 8.431 -10.056 -31.525 1.00 0.00 58 ILE A C 2
ATOM 2509 O O . ILE A 1 42 ? 9.353 -9.506 -32.139 1.00 0.00 58 ILE A O 2
ATOM 2525 N N . GLU A 1 43 ? 7.441 -9.381 -30.918 1.00 0.00 59 GLU A N 2
ATOM 2526 C CA . GLU A 1 43 ? 7.300 -7.915 -31.002 1.00 0.00 59 GLU A CA 2
ATOM 2527 C C . GLU A 1 43 ? 8.365 -7.199 -30.144 1.00 0.00 59 GLU A C 2
ATOM 2528 O O . GLU A 1 43 ? 8.826 -6.119 -30.513 1.00 0.00 59 GLU A O 2
ATOM 2540 N N . THR A 1 44 ? 8.775 -7.830 -29.021 1.00 0.00 60 THR A N 2
ATOM 2541 C CA . THR A 1 44 ? 9.856 -7.301 -28.147 1.00 0.00 60 THR A CA 2
ATOM 2542 C C . THR A 1 44 ? 11.242 -7.439 -28.827 1.00 0.00 60 THR A C 2
ATOM 2543 O O . THR A 1 44 ? 12.108 -6.559 -28.674 1.00 0.00 60 THR A O 2
ATOM 2554 N N . MET A 1 45 ? 11.440 -8.540 -29.588 1.00 0.00 61 MET A N 2
ATOM 2555 C CA . MET A 1 45 ? 12.659 -8.723 -30.404 1.00 0.00 61 MET A CA 2
ATOM 2556 C C . MET A 1 45 ? 12.678 -7.678 -31.514 1.00 0.00 61 MET A C 2
ATOM 2557 O O . MET A 1 45 ? 13.676 -7.005 -31.704 1.00 0.00 61 MET A O 2
ATOM 2571 N N . ALA A 1 46 ? 11.533 -7.524 -32.202 1.00 0.00 62 ALA A N 2
ATOM 2572 C CA . ALA A 1 46 ? 11.364 -6.557 -33.301 1.00 0.00 62 ALA A CA 2
ATOM 2573 C C . ALA A 1 46 ? 11.684 -5.123 -32.826 1.00 0.00 62 ALA A C 2
ATOM 2574 O O . ALA A 1 46 ? 12.273 -4.347 -33.572 1.00 0.00 62 ALA A O 2
ATOM 2581 N N . GLU A 1 47 ? 11.319 -4.822 -31.555 1.00 0.00 63 GLU A N 2
ATOM 2582 C CA . GLU A 1 47 ? 11.657 -3.548 -30.885 1.00 0.00 63 GLU A CA 2
ATOM 2583 C C . GLU A 1 47 ? 13.182 -3.387 -30.713 1.00 0.00 63 GLU A C 2
ATOM 2584 O O . GLU A 1 47 ? 13.764 -2.465 -31.282 1.00 0.00 63 GLU A O 2
ATOM 2596 N N . THR A 1 48 ? 13.823 -4.314 -29.961 1.00 0.00 64 THR A N 2
ATOM 2597 C CA . THR A 1 48 ? 15.270 -4.211 -29.607 1.00 0.00 64 THR A CA 2
ATOM 2598 C C . THR A 1 48 ? 16.172 -4.262 -30.863 1.00 0.00 64 THR A C 2
ATOM 2599 O O . THR A 1 48 ? 17.289 -3.732 -30.865 1.00 0.00 64 THR A O 2
ATOM 2610 N N . LEU A 1 49 ? 15.659 -4.905 -31.925 1.00 0.00 65 LEU A N 2
ATOM 2611 C CA . LEU A 1 49 ? 16.323 -4.963 -33.226 1.00 0.00 65 LEU A CA 2
ATOM 2612 C C . LEU A 1 49 ? 16.237 -3.600 -33.908 1.00 0.00 65 LEU A C 2
ATOM 2613 O O . LEU A 1 49 ? 17.264 -3.001 -34.177 1.00 0.00 65 LEU A O 2
ATOM 2629 N N . LYS A 1 50 ? 15.001 -3.091 -34.119 1.00 0.00 66 LYS A N 2
ATOM 2630 C CA . LYS A 1 50 ? 14.757 -1.824 -34.864 1.00 0.00 66 LYS A CA 2
ATOM 2631 C C . LYS A 1 50 ? 15.334 -0.598 -34.125 1.00 0.00 66 LYS A C 2
ATOM 2632 O O . LYS A 1 50 ? 15.494 0.470 -34.720 1.00 0.00 66 LYS A O 2
ATOM 2651 N N . SER A 1 51 ? 15.628 -0.771 -32.818 1.00 0.00 67 SER A N 2
ATOM 2652 C CA . SER A 1 51 ? 16.291 0.253 -31.989 1.00 0.00 67 SER A CA 2
ATOM 2653 C C . SER A 1 51 ? 17.688 0.626 -32.551 1.00 0.00 67 SER A C 2
ATOM 2654 O O . SER A 1 51 ? 18.091 1.790 -32.514 1.00 0.00 67 SER A O 2
ATOM 2662 N N . THR A 1 52 ? 18.400 -0.383 -33.079 1.00 0.00 68 THR A N 2
ATOM 2663 C CA . THR A 1 52 ? 19.757 -0.221 -33.657 1.00 0.00 68 THR A CA 2
ATOM 2664 C C . THR A 1 52 ? 19.723 -0.361 -35.198 1.00 0.00 68 THR A C 2
ATOM 2665 O O . THR A 1 52 ? 20.520 0.271 -35.902 1.00 0.00 68 THR A O 2
ATOM 2676 N N . MET A 1 53 ? 18.766 -1.173 -35.702 1.00 0.00 69 MET A N 2
ATOM 2677 C CA . MET A 1 53 ? 18.549 -1.399 -37.146 1.00 0.00 69 MET A CA 2
ATOM 2678 C C . MET A 1 53 ? 17.922 -0.145 -37.775 1.00 0.00 69 MET A C 2
ATOM 2679 O O . MET A 1 53 ? 16.936 0.370 -37.233 1.00 0.00 69 MET A O 2
ATOM 2693 N N . PRO A 1 54 ? 18.493 0.387 -38.910 1.00 0.00 70 PRO A N 2
ATOM 2694 C CA . PRO A 1 54 ? 17.869 1.498 -39.664 1.00 0.00 70 PRO A CA 2
ATOM 2695 C C . PRO A 1 54 ? 16.447 1.115 -40.139 1.00 0.00 70 PRO A C 2
ATOM 2696 O O . PRO A 1 54 ? 15.493 1.867 -39.913 1.00 0.00 70 PRO A O 2
ATOM 2707 N N . ASP A 1 55 ? 16.322 -0.079 -40.770 1.00 0.00 71 ASP A N 2
ATOM 2708 C CA . ASP A 1 55 ? 15.018 -0.651 -41.156 1.00 0.00 71 ASP A CA 2
ATOM 2709 C C . ASP A 1 55 ? 15.078 -2.193 -41.187 1.00 0.00 71 ASP A C 2
ATOM 2710 O O . ASP A 1 55 ? 14.684 -2.841 -40.208 1.00 0.00 71 ASP A O 2
ATOM 2719 N N . ARG A 1 56 ? 15.653 -2.772 -42.260 1.00 0.00 72 ARG A N 2
ATOM 2720 C CA . ARG A 1 56 ? 15.705 -4.237 -42.453 1.00 0.00 72 ARG A CA 2
ATOM 2721 C C . ARG A 1 56 ? 16.572 -4.580 -43.669 1.00 0.00 72 ARG A C 2
ATOM 2722 O O . ARG A 1 56 ? 16.715 -3.759 -44.585 1.00 0.00 72 ARG A O 2
ATOM 2743 N N . GLY A 1 57 ? 17.162 -5.789 -43.658 1.00 0.00 73 GLY A N 2
ATOM 2744 C CA . GLY A 1 57 ? 18.048 -6.244 -44.738 1.00 0.00 73 GLY A CA 2
ATOM 2745 C C . GLY A 1 57 ? 19.509 -5.857 -44.515 1.00 0.00 73 GLY A C 2
ATOM 2746 O O . GLY A 1 57 ? 20.412 -6.428 -45.143 1.00 0.00 73 GLY A O 2
ATOM 2750 N N . ALA A 1 58 ? 19.737 -4.853 -43.647 1.00 0.00 74 ALA A N 2
ATOM 2751 C CA . ALA A 1 58 ? 21.079 -4.463 -43.182 1.00 0.00 74 ALA A CA 2
ATOM 2752 C C . ALA A 1 58 ? 21.608 -5.502 -42.159 1.00 0.00 74 ALA A C 2
ATOM 2753 O O . ALA A 1 58 ? 20.796 -6.216 -41.544 1.00 0.00 74 ALA A O 2
ATOM 2760 N N . PRO A 1 59 ? 22.971 -5.647 -41.990 1.00 0.00 75 PRO A N 2
ATOM 2761 C CA . PRO A 1 59 ? 23.563 -6.523 -40.945 1.00 0.00 75 PRO A CA 2
ATOM 2762 C C . PRO A 1 59 ? 23.059 -6.159 -39.527 1.00 0.00 75 PRO A C 2
ATOM 2763 O O . PRO A 1 59 ? 23.464 -5.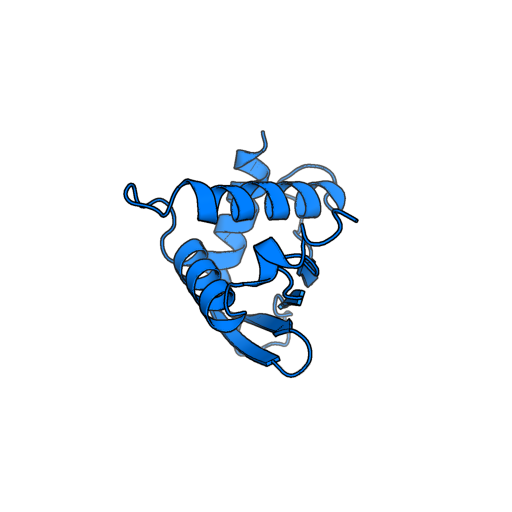135 -38.954 1.00 0.00 75 PRO A O 2
ATOM 2774 N N . LEU A 1 60 ? 22.141 -6.995 -39.017 1.00 0.00 76 LEU A N 2
ATOM 2775 C CA . LEU A 1 60 ? 21.533 -6.871 -37.670 1.00 0.00 76 LEU A CA 2
ATOM 2776 C C . LEU A 1 60 ? 22.593 -6.961 -36.520 1.00 0.00 76 LEU A C 2
ATOM 2777 O O . LEU A 1 60 ? 23.728 -7.394 -36.777 1.00 0.00 76 LEU A O 2
ATOM 2793 N N . PRO A 1 61 ? 22.252 -6.535 -35.242 1.00 0.00 77 PRO A N 2
ATOM 2794 C CA . PRO A 1 61 ? 23.204 -6.591 -34.094 1.00 0.00 77 PRO A CA 2
ATOM 2795 C C . PRO A 1 61 ? 23.664 -8.031 -33.809 1.00 0.00 77 PRO A C 2
ATOM 2796 O O . PRO A 1 61 ? 22.860 -8.965 -33.886 1.00 0.00 77 PRO A O 2
ATOM 2807 N N . GLU A 1 62 ? 24.953 -8.189 -33.471 1.00 0.00 78 GLU A N 2
ATOM 2808 C CA . GLU A 1 62 ? 25.549 -9.500 -33.181 1.00 0.00 78 GLU A CA 2
ATOM 2809 C C . GLU A 1 62 ? 25.221 -9.937 -31.746 1.00 0.00 78 GLU A C 2
ATOM 2810 O O . GLU A 1 62 ? 25.515 -11.063 -31.357 1.00 0.00 78 GLU A O 2
ATOM 2822 N N . ASN A 1 63 ? 24.636 -9.034 -30.946 1.00 0.00 79 ASN A N 2
ATOM 2823 C CA . ASN A 1 63 ? 24.139 -9.355 -29.605 1.00 0.00 79 ASN A CA 2
ATOM 2824 C C . ASN A 1 63 ? 22.748 -8.749 -29.444 1.00 0.00 79 ASN A C 2
ATOM 2825 O O . ASN A 1 63 ? 22.579 -7.526 -29.549 1.00 0.00 79 ASN A O 2
ATOM 2836 N N . ILE A 1 64 ? 21.748 -9.621 -29.223 1.00 0.00 80 ILE A N 2
ATOM 2837 C CA . ILE A 1 64 ? 20.339 -9.213 -29.076 1.00 0.00 80 ILE A CA 2
ATOM 2838 C C . ILE A 1 64 ? 19.994 -9.214 -27.581 1.00 0.00 80 ILE A C 2
ATOM 2839 O O . ILE A 1 64 ? 19.970 -10.277 -26.947 1.00 0.00 80 ILE A O 2
ATOM 2855 N N . ILE A 1 65 ? 19.760 -8.016 -27.024 1.00 0.00 81 ILE A N 2
ATOM 2856 C CA . ILE A 1 65 ? 19.499 -7.834 -25.591 1.00 0.00 81 ILE A CA 2
ATOM 2857 C C . ILE A 1 65 ? 17.995 -7.831 -25.320 1.00 0.00 81 ILE A C 2
ATOM 2858 O O . ILE A 1 65 ? 17.264 -6.947 -25.793 1.00 0.00 81 ILE A O 2
ATOM 2874 N N . LEU A 1 66 ? 17.555 -8.835 -24.567 1.00 0.00 82 LEU A N 2
ATOM 2875 C CA . LEU A 1 66 ? 16.192 -8.936 -24.041 1.00 0.00 82 LEU A CA 2
ATOM 2876 C C . LEU A 1 66 ? 16.278 -9.072 -22.507 1.00 0.00 82 LEU A C 2
ATOM 2877 O O . LEU A 1 66 ? 16.327 -10.181 -21.968 1.00 0.00 82 LEU A O 2
ATOM 2893 N N . ASP A 1 67 ? 16.315 -7.924 -21.829 1.00 0.00 83 ASP A N 2
ATOM 2894 C CA . ASP A 1 67 ? 16.604 -7.829 -20.382 1.00 0.00 83 ASP A CA 2
ATOM 2895 C C . ASP A 1 67 ? 15.417 -8.299 -19.513 1.00 0.00 83 ASP A C 2
ATOM 2896 O O . ASP A 1 67 ? 15.602 -8.787 -18.387 1.00 0.00 83 ASP A O 2
ATOM 2905 N N . ASP A 1 68 ? 14.208 -8.177 -20.064 1.00 0.00 84 ASP A N 2
ATOM 2906 C CA . ASP A 1 68 ? 12.944 -8.302 -19.307 1.00 0.00 84 ASP A CA 2
ATOM 2907 C C . ASP A 1 68 ? 12.127 -9.547 -19.729 1.00 0.00 84 ASP A C 2
ATOM 2908 O O . ASP A 1 68 ? 10.917 -9.608 -19.447 1.00 0.00 84 ASP A O 2
ATOM 2917 N N . MET A 1 69 ? 12.786 -10.549 -20.351 1.00 0.00 85 MET A N 2
ATOM 2918 C CA . MET A 1 69 ? 12.101 -11.747 -20.909 1.00 0.00 85 MET A CA 2
ATOM 2919 C C . MET A 1 69 ? 11.573 -12.657 -19.790 1.00 0.00 85 MET A C 2
ATOM 2920 O O . MET A 1 69 ? 12.256 -13.598 -19.368 1.00 0.00 85 MET A O 2
ATOM 2934 N N . ASP A 1 70 ? 10.347 -12.353 -19.323 1.00 0.00 86 ASP A N 2
ATOM 2935 C CA . ASP A 1 70 ? 9.764 -12.967 -18.122 1.00 0.00 86 ASP A CA 2
ATOM 2936 C C . ASP A 1 70 ? 10.704 -12.773 -16.917 1.00 0.00 86 ASP A C 2
ATOM 2937 O O . ASP A 1 70 ? 10.945 -13.688 -16.110 1.00 0.00 86 ASP A O 2
ATOM 2946 N N . GLY A 1 71 ? 11.233 -11.532 -16.822 1.00 0.00 87 GLY A N 2
ATOM 2947 C CA . GLY A 1 71 ? 12.157 -11.132 -15.759 1.00 0.00 87 GLY A CA 2
ATOM 2948 C C . GLY A 1 71 ? 13.581 -11.649 -15.956 1.00 0.00 87 GLY A C 2
ATOM 2949 O O . GLY A 1 71 ? 14.454 -11.373 -15.131 1.00 0.00 87 GLY A O 2
ATOM 2953 N N . CYS A 1 72 ? 13.806 -12.412 -17.046 1.00 0.00 88 CYS A N 2
ATOM 2954 C CA . CYS A 1 72 ? 15.097 -13.040 -17.358 1.00 0.00 88 CYS A CA 2
ATOM 2955 C C . CYS A 1 72 ? 15.846 -12.181 -18.389 1.00 0.00 88 CYS A C 2
ATOM 2956 O O . CYS A 1 72 ? 15.265 -11.778 -19.409 1.00 0.00 88 CYS A O 2
ATOM 2964 N N . ARG A 1 73 ? 17.125 -11.895 -18.104 1.00 0.00 89 ARG A N 2
ATOM 2965 C CA . ARG A 1 73 ? 18.006 -11.162 -19.018 1.00 0.00 89 ARG A CA 2
ATOM 2966 C C . ARG A 1 73 ? 18.706 -12.181 -19.929 1.00 0.00 89 ARG A C 2
ATOM 2967 O O . ARG A 1 73 ? 19.590 -12.914 -19.483 1.00 0.00 89 ARG A O 2
ATOM 2988 N N . VAL A 1 74 ? 18.283 -12.232 -21.198 1.00 0.00 90 VAL A N 2
ATOM 2989 C CA . VAL A 1 74 ? 18.908 -13.077 -22.230 1.00 0.00 90 VAL A CA 2
ATOM 2990 C C . VAL A 1 74 ? 19.631 -12.217 -23.279 1.00 0.00 90 VAL A C 2
ATOM 2991 O O . VAL A 1 74 ? 19.137 -11.167 -23.699 1.00 0.00 90 VAL A O 2
ATOM 3004 N N . GLU A 1 75 ? 20.826 -12.691 -23.661 1.00 0.00 91 GLU A N 2
ATOM 3005 C CA . GLU A 1 75 ? 21.690 -12.077 -24.669 1.00 0.00 91 GLU A CA 2
ATOM 3006 C C . GLU A 1 75 ? 22.014 -13.142 -25.729 1.00 0.00 91 GLU A C 2
ATOM 3007 O O . GLU A 1 75 ? 22.656 -14.157 -25.424 1.00 0.00 91 GLU A O 2
ATOM 3019 N N . PHE A 1 76 ? 21.518 -12.930 -26.957 1.00 0.00 92 PHE A N 2
ATOM 3020 C CA . PHE A 1 76 ? 21.765 -13.841 -28.080 1.00 0.00 92 PHE A CA 2
ATOM 3021 C C . PHE A 1 76 ? 23.107 -13.465 -28.718 1.00 0.00 92 PHE A C 2
ATOM 3022 O O . PHE A 1 76 ? 23.240 -12.380 -29.292 1.00 0.00 92 PHE A O 2
ATOM 3039 N N . ASN A 1 77 ? 24.089 -14.370 -28.593 1.00 0.00 93 ASN A N 2
ATOM 3040 C CA . ASN A 1 77 ? 25.468 -14.160 -29.063 1.00 0.00 93 ASN A CA 2
ATOM 3041 C C . ASN A 1 77 ? 25.630 -14.783 -30.450 1.00 0.00 93 ASN A C 2
ATOM 3042 O O . ASN A 1 77 ? 25.657 -16.011 -30.591 1.00 0.00 93 ASN A O 2
ATOM 3053 N N . LEU A 1 78 ? 25.690 -13.934 -31.472 1.00 0.00 94 LEU A N 2
ATOM 3054 C CA . LEU A 1 78 ? 25.861 -14.366 -32.863 1.00 0.00 94 LEU A CA 2
ATOM 3055 C C . LEU A 1 78 ? 27.350 -14.560 -33.168 1.00 0.00 94 LEU A C 2
ATOM 3056 O O . LEU A 1 78 ? 28.188 -13.812 -32.644 1.00 0.00 94 LEU A O 2
ATOM 3072 N N . PRO A 1 79 ? 27.707 -15.569 -34.013 1.00 0.00 95 PRO A N 2
ATOM 3073 C CA . PRO A 1 79 ? 29.099 -15.800 -34.414 1.00 0.00 95 PRO A CA 2
ATOM 3074 C C . PRO A 1 79 ? 29.538 -14.802 -35.499 1.00 0.00 95 PRO A C 2
ATOM 3075 O O . PRO A 1 79 ? 28.710 -14.282 -36.265 1.00 0.00 95 PRO A O 2
ATOM 3086 N N . GLY A 1 80 ? 30.843 -14.572 -35.565 1.00 0.00 96 GLY A N 2
ATOM 3087 C CA . GLY A 1 80 ? 31.426 -13.587 -36.473 1.00 0.00 96 GLY A CA 2
ATOM 3088 C C . GLY A 1 80 ? 32.214 -14.233 -37.598 1.00 0.00 96 GLY A C 2
ATOM 3089 O O . GLY A 1 80 ? 32.100 -15.440 -37.836 1.00 0.00 96 GLY A O 2
ATOM 3093 N N . GLU A 1 81 ? 33.040 -13.412 -38.272 1.00 0.00 97 GLU A N 2
ATOM 3094 C CA . GLU A 1 81 ? 33.831 -13.833 -39.453 1.00 0.00 97 GLU A CA 2
ATOM 3095 C C . GLU A 1 81 ? 34.903 -14.888 -39.101 1.00 0.00 97 GLU A C 2
ATOM 3096 O O . GLU A 1 81 ? 35.258 -15.726 -39.940 1.00 0.00 97 GLU A O 2
ATOM 3108 N N . ASN A 1 82 ? 35.393 -14.848 -37.847 1.00 0.00 98 ASN A N 2
ATOM 3109 C CA . ASN A 1 82 ? 36.429 -15.781 -37.347 1.00 0.00 98 ASN A CA 2
ATOM 3110 C C . ASN A 1 82 ? 35.805 -17.120 -36.916 1.00 0.00 98 ASN A C 2
ATOM 3111 O O . ASN A 1 82 ? 36.519 -18.095 -36.668 1.00 0.00 98 ASN A O 2
ATOM 3122 N N . ASN A 1 83 ? 34.461 -17.151 -36.813 1.00 0.00 99 ASN A N 2
ATOM 3123 C CA . ASN A 1 83 ? 33.707 -18.330 -36.361 1.00 0.00 99 ASN A CA 2
ATOM 3124 C C . ASN A 1 83 ? 33.203 -19.118 -37.587 1.00 0.00 99 ASN A C 2
ATOM 3125 O O . ASN A 1 83 ? 32.211 -18.729 -38.224 1.00 0.00 99 ASN A O 2
ATOM 3136 N N . GLU A 1 84 ? 33.911 -20.209 -37.921 1.00 0.00 100 GLU A N 2
ATOM 3137 C CA . GLU A 1 84 ? 33.543 -21.109 -39.035 1.00 0.00 100 GLU A CA 2
ATOM 3138 C C . GLU A 1 84 ? 32.386 -22.057 -38.617 1.00 0.00 100 GLU A C 2
ATOM 3139 O O . GLU A 1 84 ? 31.686 -22.610 -39.472 1.00 0.00 100 GLU A O 2
ATOM 3151 N N . ALA A 1 85 ? 32.203 -22.214 -37.289 1.00 0.00 101 ALA A N 2
ATOM 3152 C CA . ALA A 1 85 ? 31.153 -23.064 -36.691 1.00 0.00 101 ALA A CA 2
ATOM 3153 C C . ALA A 1 85 ? 29.741 -22.581 -37.069 1.00 0.00 101 ALA A C 2
ATOM 3154 O O . ALA A 1 85 ? 28.852 -23.401 -37.351 1.00 0.00 101 ALA A O 2
ATOM 3161 N N . GLY A 1 86 ? 29.567 -21.245 -37.077 1.00 0.00 102 GLY A N 2
ATOM 3162 C CA . GLY A 1 86 ? 28.313 -20.614 -37.480 1.00 0.00 102 GLY A CA 2
ATOM 3163 C C . GLY A 1 86 ? 27.119 -21.004 -36.612 1.00 0.00 102 GLY A C 2
ATOM 3164 O O . GLY A 1 86 ? 26.103 -21.487 -37.128 1.00 0.00 102 GLY A O 2
ATOM 3168 N N . GLN A 1 87 ? 27.250 -20.822 -35.280 1.00 0.00 103 GLN A N 2
ATOM 3169 C CA . GLN A 1 87 ? 26.170 -21.138 -34.317 1.00 0.00 103 GLN A CA 2
ATOM 3170 C C . GLN A 1 87 ? 25.972 -19.999 -33.306 1.00 0.00 103 GLN A C 2
ATOM 3171 O O . GLN A 1 87 ? 26.938 -19.371 -32.862 1.00 0.00 103 GLN A O 2
ATOM 3185 N N . VAL A 1 88 ? 24.696 -19.763 -32.965 1.00 0.00 104 VAL A N 2
ATOM 3186 C CA . VAL A 1 88 ? 24.263 -18.760 -31.984 1.00 0.00 104 VAL A CA 2
ATOM 3187 C C . VAL A 1 88 ? 24.249 -19.370 -30.574 1.00 0.00 104 VAL A C 2
ATOM 3188 O O . VAL A 1 88 ? 23.714 -20.463 -30.373 1.00 0.00 104 VAL A O 2
ATOM 3201 N N . ILE A 1 89 ? 24.836 -18.653 -29.608 1.00 0.00 105 ILE A N 2
ATOM 3202 C CA . ILE A 1 89 ? 24.874 -19.065 -28.194 1.00 0.00 105 ILE A CA 2
ATOM 3203 C C . ILE A 1 89 ? 23.885 -18.177 -27.415 1.00 0.00 105 ILE A C 2
ATOM 3204 O O . ILE A 1 89 ? 24.117 -16.974 -27.264 1.00 0.00 105 ILE A O 2
ATOM 3220 N N . VAL A 1 90 ? 22.776 -18.763 -26.947 1.00 0.00 106 VAL A N 2
ATOM 3221 C CA . VAL A 1 90 ? 21.741 -18.026 -26.212 1.00 0.00 106 VAL A CA 2
ATOM 3222 C C . VAL A 1 90 ? 22.048 -18.103 -24.693 1.00 0.00 106 VAL A C 2
ATOM 3223 O O . VAL A 1 90 ? 22.094 -19.192 -24.093 1.00 0.00 106 VAL A O 2
ATOM 3236 N N . ARG A 1 91 ? 22.359 -16.935 -24.105 1.00 0.00 107 ARG A N 2
ATOM 3237 C CA . ARG A 1 91 ? 22.692 -16.811 -22.676 1.00 0.00 107 ARG A CA 2
ATOM 3238 C C . ARG A 1 91 ? 21.472 -16.252 -21.927 1.00 0.00 107 ARG A C 2
ATOM 3239 O O . ARG A 1 91 ? 21.298 -15.037 -21.858 1.00 0.00 107 ARG A O 2
ATOM 3260 N N . VAL A 1 92 ? 20.625 -17.144 -21.383 1.00 0.00 108 VAL A N 2
ATOM 3261 C CA . VAL A 1 92 ? 19.411 -16.740 -20.644 1.00 0.00 108 VAL A CA 2
ATOM 3262 C C . VAL A 1 92 ? 19.711 -16.820 -19.131 1.00 0.00 108 VAL A C 2
ATOM 3263 O O . VAL A 1 92 ? 19.714 -17.902 -18.542 1.00 0.00 108 VAL A O 2
ATOM 3276 N N . SER A 1 93 ? 19.944 -15.654 -18.523 1.00 0.00 109 SER A N 2
ATOM 3277 C CA . SER A 1 93 ? 20.385 -15.519 -17.127 1.00 0.00 109 SER A CA 2
ATOM 3278 C C . SER A 1 93 ? 19.358 -14.714 -16.317 1.00 0.00 109 SER A C 2
ATOM 3279 O O . SER A 1 93 ? 18.486 -14.054 -16.899 1.00 0.00 109 SER A O 2
ATOM 3287 N N . LYS A 1 94 ? 19.478 -14.766 -14.975 1.00 0.00 110 LYS A N 2
ATOM 3288 C CA . LYS A 1 94 ? 18.523 -14.125 -14.058 1.00 0.00 110 LYS A CA 2
ATOM 3289 C C . LYS A 1 94 ? 19.110 -14.107 -12.628 1.00 0.00 110 LYS A C 2
ATOM 3290 O O . LYS A 1 94 ? 18.753 -14.947 -11.780 1.00 0.00 110 LYS A O 2
ATOM 3309 N N . GLY A 1 95 ? 20.064 -13.175 -12.403 1.00 0.00 111 GLY A N 2
ATOM 3310 C CA . GLY A 1 95 ? 20.719 -12.991 -11.102 1.00 0.00 111 GLY A CA 2
ATOM 3311 C C . GLY A 1 95 ? 21.634 -14.162 -10.736 1.00 0.00 111 GLY A C 2
ATOM 3312 O O . GLY A 1 95 ? 22.833 -14.147 -11.039 1.00 0.00 111 GLY A O 2
ATOM 3316 N N . ASP A 1 96 ? 21.038 -15.190 -10.110 1.00 0.00 112 ASP A N 2
ATOM 3317 C CA . ASP A 1 96 ? 21.737 -16.426 -9.694 1.00 0.00 112 ASP A CA 2
ATOM 3318 C C . ASP A 1 96 ? 21.625 -17.502 -10.793 1.00 0.00 112 ASP A C 2
ATOM 3319 O O . ASP A 1 96 ? 22.513 -18.349 -10.942 1.00 0.00 112 ASP A O 2
ATOM 3328 N N . HIS A 1 97 ? 20.517 -17.448 -11.559 1.00 0.00 113 HIS A N 2
ATOM 3329 C CA . HIS A 1 97 ? 20.228 -18.409 -12.642 1.00 0.00 113 HIS A CA 2
ATOM 3330 C C . HIS A 1 97 ? 21.064 -18.085 -13.883 1.00 0.00 113 HIS A C 2
ATOM 3331 O O . HIS A 1 97 ? 21.313 -16.916 -14.175 1.00 0.00 113 HIS A O 2
ATOM 3346 N N . SER A 1 98 ? 21.473 -19.133 -14.608 1.00 0.00 114 SER A N 2
ATOM 3347 C CA . SER A 1 98 ? 22.230 -19.007 -15.858 1.00 0.00 114 SER A CA 2
ATOM 3348 C C . SER A 1 98 ? 22.068 -20.298 -16.677 1.00 0.00 114 SER A C 2
ATOM 3349 O O . SER A 1 98 ? 22.737 -21.310 -16.421 1.00 0.00 114 SER A O 2
ATOM 3357 N N . GLU A 1 99 ? 21.135 -20.255 -17.630 1.00 0.00 115 GLU A N 2
ATOM 3358 C CA . GLU A 1 99 ? 20.884 -21.328 -18.597 1.00 0.00 115 GLU A CA 2
ATOM 3359 C C . GLU A 1 99 ? 21.446 -20.880 -19.946 1.00 0.00 115 GLU A C 2
ATOM 3360 O O . GLU A 1 99 ? 21.272 -19.724 -20.341 1.00 0.00 115 GLU A O 2
ATOM 3372 N N . THR A 1 100 ? 22.135 -21.786 -20.641 1.00 0.00 116 THR A N 2
ATOM 3373 C CA . THR A 1 100 ? 22.807 -21.483 -21.906 1.00 0.00 116 THR A CA 2
ATOM 3374 C C . THR A 1 100 ? 22.625 -22.646 -22.880 1.00 0.00 116 THR A C 2
ATOM 3375 O O . THR A 1 100 ? 22.898 -23.801 -22.535 1.00 0.00 116 THR A O 2
ATOM 3386 N N . ARG A 1 101 ? 22.140 -22.334 -24.091 1.00 0.00 117 ARG A N 2
ATOM 3387 C CA . ARG A 1 101 ? 21.976 -23.320 -25.183 1.00 0.00 117 ARG A CA 2
ATOM 3388 C C . ARG A 1 101 ? 22.646 -22.785 -26.450 1.00 0.00 117 ARG A C 2
ATOM 3389 O O . ARG A 1 101 ? 23.054 -21.621 -26.513 1.00 0.00 117 ARG A O 2
ATOM 3410 N N . GLU A 1 102 ? 22.747 -23.659 -27.453 1.00 0.00 118 GLU A N 2
ATOM 3411 C CA . GLU A 1 102 ? 23.248 -23.319 -28.788 1.00 0.00 118 GLU A CA 2
ATOM 3412 C C . GLU A 1 102 ? 22.201 -23.717 -29.833 1.00 0.00 118 GLU A C 2
ATOM 3413 O O . GLU A 1 102 ? 21.463 -24.691 -29.650 1.00 0.00 118 GLU A O 2
ATOM 3425 N N . ILE A 1 103 ? 22.126 -22.924 -30.894 1.00 0.00 119 ILE A N 2
ATOM 3426 C CA . ILE A 1 103 ? 21.291 -23.171 -32.082 1.00 0.00 119 ILE A CA 2
ATOM 3427 C C . ILE A 1 103 ? 22.131 -22.845 -33.330 1.00 0.00 119 ILE A C 2
ATOM 3428 O O . ILE A 1 103 ? 23.106 -22.096 -33.219 1.00 0.00 119 ILE A O 2
ATOM 3444 N N . PRO A 1 104 ? 21.801 -23.405 -34.531 1.00 0.00 120 PRO A N 2
ATOM 3445 C CA . PRO A 1 104 ? 22.480 -23.013 -35.790 1.00 0.00 120 PRO A CA 2
ATOM 3446 C C . PRO A 1 104 ? 22.205 -21.528 -36.123 1.00 0.00 120 PRO A C 2
ATOM 3447 O O . PRO A 1 104 ? 21.108 -21.019 -35.823 1.00 0.00 120 PRO A O 2
ATOM 3458 N N . LEU A 1 105 ? 23.201 -20.834 -36.712 1.00 0.00 121 LEU A N 2
ATOM 3459 C CA . LEU A 1 105 ? 23.040 -19.424 -37.124 1.00 0.00 121 LEU A CA 2
ATOM 3460 C C . LEU A 1 105 ? 21.902 -19.302 -38.139 1.00 0.00 121 LEU A C 2
ATOM 3461 O O . LEU A 1 105 ? 21.087 -18.408 -38.020 1.00 0.00 121 LEU A O 2
ATOM 3477 N N . ALA A 1 106 ? 21.836 -20.272 -39.076 1.00 0.00 122 ALA A N 2
ATOM 3478 C CA . ALA A 1 106 ? 20.840 -20.315 -40.168 1.00 0.00 122 ALA A CA 2
ATOM 3479 C C . ALA A 1 106 ? 19.394 -20.120 -39.669 1.00 0.00 122 ALA A C 2
ATOM 3480 O O . ALA A 1 106 ? 18.679 -19.261 -40.193 1.00 0.00 122 ALA A O 2
ATOM 3487 N N . SER A 1 107 ? 18.996 -20.901 -38.636 1.00 0.00 123 SER A N 2
ATOM 3488 C CA . SER A 1 107 ? 17.633 -20.851 -38.064 1.00 0.00 123 SER A CA 2
ATOM 3489 C C . SER A 1 107 ? 17.325 -19.460 -37.476 1.00 0.00 123 SER A C 2
ATOM 3490 O O . SER A 1 107 ? 16.348 -18.819 -37.877 1.00 0.00 123 SER A O 2
ATOM 3498 N N . PHE A 1 108 ? 18.208 -18.997 -36.559 1.00 0.00 124 PHE A N 2
ATOM 3499 C CA . PHE A 1 108 ? 18.075 -17.687 -35.895 1.00 0.00 124 PHE A CA 2
ATOM 3500 C C . PHE A 1 108 ? 18.042 -16.558 -36.935 1.00 0.00 124 PHE A C 2
ATOM 3501 O O . PHE A 1 108 ? 17.269 -15.622 -36.806 1.00 0.00 124 PHE A O 2
ATOM 3518 N N . GLU A 1 109 ? 18.904 -16.687 -37.954 1.00 0.00 125 GLU A N 2
ATOM 3519 C CA . GLU A 1 109 ? 19.138 -15.663 -38.980 1.00 0.00 125 GLU A CA 2
ATOM 3520 C C . GLU A 1 109 ? 17.859 -15.416 -39.776 1.00 0.00 125 GLU A C 2
ATOM 3521 O O . GLU A 1 109 ? 17.381 -14.285 -39.821 1.00 0.00 125 GLU A O 2
ATOM 3533 N N . LYS A 1 110 ? 17.299 -16.487 -40.368 1.00 0.00 126 LYS A N 2
ATOM 3534 C CA . LYS A 1 110 ? 16.098 -16.385 -41.225 1.00 0.00 126 LYS A CA 2
ATOM 3535 C C . LYS A 1 110 ? 14.843 -15.999 -40.416 1.00 0.00 126 LYS A C 2
ATOM 3536 O O . LYS A 1 110 ? 13.947 -15.324 -40.943 1.00 0.00 126 LYS A O 2
ATOM 3555 N N . ILE A 1 111 ? 14.784 -16.433 -39.141 1.00 0.00 127 ILE A N 2
ATOM 3556 C CA . ILE A 1 111 ? 13.698 -16.037 -38.223 1.00 0.00 127 ILE A CA 2
ATOM 3557 C C . ILE A 1 111 ? 13.804 -14.531 -37.885 1.00 0.00 127 ILE A C 2
ATOM 3558 O O . ILE A 1 111 ? 12.810 -13.809 -37.949 1.00 0.00 127 ILE A O 2
ATOM 3574 N N . CYS A 1 112 ? 15.028 -14.075 -37.559 1.00 0.00 128 CYS A N 2
ATOM 3575 C CA . CYS A 1 112 ? 15.290 -12.684 -37.129 1.00 0.00 128 CYS A CA 2
ATOM 3576 C C . CYS A 1 112 ? 15.071 -11.720 -38.304 1.00 0.00 128 CYS A C 2
ATOM 3577 O O . CYS A 1 112 ? 14.621 -10.585 -38.114 1.00 0.00 128 CYS A O 2
ATOM 3585 N N . ARG A 1 113 ? 15.364 -12.214 -39.529 1.00 0.00 129 ARG A N 2
ATOM 3586 C CA . ARG A 1 113 ? 15.046 -11.505 -40.777 1.00 0.00 129 ARG A CA 2
ATOM 3587 C C . ARG A 1 113 ? 13.528 -11.391 -40.924 1.00 0.00 129 ARG A C 2
ATOM 3588 O O . ARG A 1 113 ? 13.028 -10.318 -41.195 1.00 0.00 129 ARG A O 2
ATOM 3609 N N . ALA A 1 114 ? 12.813 -12.512 -40.695 1.00 0.00 130 ALA A N 2
ATOM 3610 C CA . ALA A 1 114 ? 11.334 -12.566 -40.790 1.00 0.00 130 ALA A CA 2
ATOM 3611 C C . ALA A 1 114 ? 10.673 -11.577 -39.806 1.00 0.00 130 ALA A C 2
ATOM 3612 O O . ALA A 1 114 ? 9.624 -11.014 -40.109 1.00 0.00 130 ALA A O 2
ATOM 3619 N N . LEU A 1 115 ? 11.320 -11.354 -38.640 1.00 0.00 131 LEU A N 2
ATOM 3620 C CA . LEU A 1 115 ? 10.871 -10.357 -37.637 1.00 0.00 131 LEU A CA 2
ATOM 3621 C C . LEU A 1 115 ? 11.091 -8.924 -38.164 1.00 0.00 131 LEU A C 2
ATOM 3622 O O . LEU A 1 115 ? 10.221 -8.063 -38.029 1.00 0.00 131 LEU A O 2
ATOM 3638 N N . LEU A 1 116 ? 12.269 -8.702 -38.778 1.00 0.00 132 LEU A N 2
ATOM 3639 C CA . LEU A 1 116 ? 12.637 -7.411 -39.401 1.00 0.00 132 LEU A CA 2
ATOM 3640 C C . LEU A 1 116 ? 11.743 -7.083 -40.617 1.00 0.00 132 LEU A C 2
ATOM 3641 O O . LEU A 1 116 ? 11.472 -5.915 -40.891 1.00 0.00 132 LEU A O 2
ATOM 3657 N N . PHE A 1 117 ? 11.288 -8.127 -41.328 1.00 0.00 133 PHE A N 2
ATOM 3658 C CA . PHE A 1 117 ? 10.448 -7.984 -42.536 1.00 0.00 133 PHE A CA 2
ATOM 3659 C C . PHE A 1 117 ? 8.977 -7.779 -42.127 1.00 0.00 133 PHE A C 2
ATOM 3660 O O . PHE A 1 117 ? 8.214 -7.098 -42.817 1.00 0.00 133 PHE A O 2
ATOM 3677 N N . ARG A 1 118 ? 8.601 -8.384 -40.982 1.00 0.00 134 ARG A N 2
ATOM 3678 C CA . ARG A 1 118 ? 7.292 -8.164 -40.334 1.00 0.00 134 ARG A CA 2
ATOM 3679 C C . ARG A 1 118 ? 7.304 -6.893 -39.462 1.00 0.00 134 ARG A C 2
ATOM 3680 O O . ARG A 1 118 ? 6.255 -6.471 -38.986 1.00 0.00 134 ARG A O 2
ATOM 3701 N N . CYS A 1 119 ? 8.479 -6.282 -39.255 1.00 0.00 135 CYS A N 2
ATOM 3702 C CA . CYS A 1 119 ? 8.594 -5.018 -38.486 1.00 0.00 135 CYS A CA 2
ATOM 3703 C C . CYS A 1 119 ? 7.835 -3.850 -39.171 1.00 0.00 135 CYS A C 2
ATOM 3704 O O . CYS A 1 119 ? 7.538 -2.836 -38.526 1.00 0.00 135 CYS A O 2
ATOM 3712 N N . GLU A 1 120 ? 7.516 -4.006 -40.478 1.00 0.00 136 GLU A N 2
ATOM 3713 C CA . GLU A 1 120 ? 6.667 -3.043 -41.222 1.00 0.00 136 GLU A CA 2
ATOM 3714 C C . GLU A 1 120 ? 5.209 -3.555 -41.379 1.00 0.00 136 GLU A C 2
ATOM 3715 O O . GLU A 1 120 ? 4.321 -2.776 -41.739 1.00 0.00 136 GLU A O 2
ATOM 3727 N N . GLY A 1 1 ? 0.371 0.634 -5.009 1.00 0.00 17 GLY A N 3
ATOM 3728 C CA . GLY A 1 1 ? 1.715 0.038 -5.160 1.00 0.00 17 GLY A CA 3
ATOM 3729 C C . GLY A 1 1 ? 2.280 0.260 -6.554 1.00 0.00 17 GLY A C 3
ATOM 3730 O O . GLY A 1 1 ? 2.475 1.406 -6.960 1.00 0.00 17 GLY A O 3
ATOM 3736 N N . ALA A 1 2 ? 2.517 -0.834 -7.298 1.00 0.00 18 ALA A N 3
ATOM 3737 C CA . ALA A 1 2 ? 3.105 -0.795 -8.649 1.00 0.00 18 ALA A CA 3
ATOM 3738 C C . ALA A 1 2 ? 2.181 -1.519 -9.646 1.00 0.00 18 ALA A C 3
ATOM 3739 O O . ALA A 1 2 ? 1.936 -2.723 -9.504 1.00 0.00 18 ALA A O 3
ATOM 3746 N N . GLY A 1 3 ? 1.683 -0.777 -10.655 1.00 0.00 19 GLY A N 3
ATOM 3747 C CA . GLY A 1 3 ? 0.725 -1.306 -11.644 1.00 0.00 19 GLY A CA 3
ATOM 3748 C C . GLY A 1 3 ? 1.377 -2.091 -12.776 1.00 0.00 19 GLY A C 3
ATOM 3749 O O . GLY A 1 3 ? 0.670 -2.697 -13.594 1.00 0.00 19 GLY A O 3
ATOM 3753 N N . THR A 1 4 ? 2.725 -2.072 -12.827 1.00 0.00 20 THR A N 3
ATOM 3754 C CA . THR A 1 4 ? 3.521 -2.822 -13.817 1.00 0.00 20 THR A CA 3
ATOM 3755 C C . THR A 1 4 ? 3.261 -4.340 -13.705 1.00 0.00 20 THR A C 3
ATOM 3756 O O . THR A 1 4 ? 3.205 -4.873 -12.601 1.00 0.00 20 THR A O 3
ATOM 3767 N N . SER A 1 5 ? 3.088 -5.014 -14.849 1.00 0.00 21 SER A N 3
ATOM 3768 C CA . SER A 1 5 ? 2.877 -6.472 -14.900 1.00 0.00 21 SER A CA 3
ATOM 3769 C C . SER A 1 5 ? 4.228 -7.220 -15.047 1.00 0.00 21 SER A C 3
ATOM 3770 O O . SER A 1 5 ? 4.272 -8.459 -14.959 1.00 0.00 21 SER A O 3
ATOM 3778 N N . ALA A 1 6 ? 5.322 -6.442 -15.245 1.00 0.00 22 ALA A N 3
ATOM 3779 C CA . ALA A 1 6 ? 6.697 -6.961 -15.391 1.00 0.00 22 ALA A CA 3
ATOM 3780 C C . ALA A 1 6 ? 7.139 -7.766 -14.158 1.00 0.00 22 ALA A C 3
ATOM 3781 O O . ALA A 1 6 ? 7.709 -8.848 -14.302 1.00 0.00 22 ALA A O 3
ATOM 3788 N N . ALA A 1 7 ? 6.827 -7.230 -12.959 1.00 0.00 23 ALA A N 3
ATOM 3789 C CA . ALA A 1 7 ? 7.219 -7.826 -11.663 1.00 0.00 23 ALA A CA 3
ATOM 3790 C C . ALA A 1 7 ? 6.613 -9.231 -11.472 1.00 0.00 23 ALA A C 3
ATOM 3791 O O . ALA A 1 7 ? 7.308 -10.151 -11.044 1.00 0.00 23 ALA A O 3
ATOM 3798 N N . MET A 1 8 ? 5.318 -9.377 -11.815 1.00 0.00 24 MET A N 3
ATOM 3799 C CA . MET A 1 8 ? 4.598 -10.674 -11.759 1.00 0.00 24 MET A CA 3
ATOM 3800 C C . MET A 1 8 ? 5.179 -11.675 -12.775 1.00 0.00 24 MET A C 3
ATOM 3801 O O . MET A 1 8 ? 5.310 -12.871 -12.490 1.00 0.00 24 MET A O 3
ATOM 3815 N N . ARG A 1 9 ? 5.544 -11.157 -13.954 1.00 0.00 25 ARG A N 3
ATOM 3816 C CA . ARG A 1 9 ? 6.067 -11.963 -15.071 1.00 0.00 25 ARG A CA 3
ATOM 3817 C C . ARG A 1 9 ? 7.463 -12.557 -14.738 1.00 0.00 25 ARG A C 3
ATOM 3818 O O . ARG A 1 9 ? 7.819 -13.628 -15.239 1.00 0.00 25 ARG A O 3
ATOM 3839 N N . GLN A 1 10 ? 8.208 -11.871 -13.837 1.00 0.00 26 GLN A N 3
ATOM 3840 C CA . GLN A 1 10 ? 9.550 -12.311 -13.352 1.00 0.00 26 GLN A CA 3
ATOM 3841 C C . GLN A 1 10 ? 9.508 -13.649 -12.578 1.00 0.00 26 GLN A C 3
ATOM 3842 O O . GLN A 1 10 ? 10.552 -14.241 -12.334 1.00 0.00 26 GLN A O 3
ATOM 3856 N N . ALA A 1 11 ? 8.308 -14.091 -12.166 1.00 0.00 27 ALA A N 3
ATOM 3857 C CA . ALA A 1 11 ? 8.117 -15.376 -11.452 1.00 0.00 27 ALA A CA 3
ATOM 3858 C C . ALA A 1 11 ? 8.521 -16.599 -12.314 1.00 0.00 27 ALA A C 3
ATOM 3859 O O . ALA A 1 11 ? 8.764 -17.684 -11.772 1.00 0.00 27 ALA A O 3
ATOM 3866 N N . THR A 1 12 ? 8.582 -16.414 -13.652 1.00 0.00 28 THR A N 3
ATOM 3867 C CA . THR A 1 12 ? 8.930 -17.486 -14.600 1.00 0.00 28 THR A CA 3
ATOM 3868 C C . THR A 1 12 ? 10.451 -17.811 -14.536 1.00 0.00 28 THR A C 3
ATOM 3869 O O . THR A 1 12 ? 11.273 -16.920 -14.294 1.00 0.00 28 THR A O 3
ATOM 3880 N N . SER A 1 13 ? 10.796 -19.092 -14.758 1.00 0.00 29 SER A N 3
ATOM 3881 C CA . SER A 1 13 ? 12.181 -19.596 -14.699 1.00 0.00 29 SER A CA 3
ATOM 3882 C C . SER A 1 13 ? 12.885 -19.427 -16.071 1.00 0.00 29 SER A C 3
ATOM 3883 O O . SER A 1 13 ? 12.232 -19.588 -17.110 1.00 0.00 29 SER A O 3
ATOM 3891 N N . PRO A 1 14 ? 14.242 -19.154 -16.098 1.00 0.00 30 PRO A N 3
ATOM 3892 C CA . PRO A 1 14 ? 14.995 -18.887 -17.360 1.00 0.00 30 PRO A CA 3
ATOM 3893 C C . PRO A 1 14 ? 15.212 -20.142 -18.238 1.00 0.00 30 PRO A C 3
ATOM 3894 O O . PRO A 1 14 ? 15.695 -20.031 -19.372 1.00 0.00 30 PRO A O 3
ATOM 3905 N N . LYS A 1 15 ? 14.828 -21.322 -17.713 1.00 0.00 31 LYS A N 3
ATOM 3906 C CA . LYS A 1 15 ? 15.017 -22.615 -18.395 1.00 0.00 31 LYS A CA 3
ATOM 3907 C C . LYS A 1 15 ? 13.856 -22.788 -19.368 1.00 0.00 31 LYS A C 3
ATOM 3908 O O . LYS A 1 15 ? 14.058 -23.094 -20.539 1.00 0.00 31 LYS A O 3
ATOM 3927 N N . THR A 1 16 ? 12.642 -22.548 -18.835 1.00 0.00 32 THR A N 3
ATOM 3928 C CA . THR A 1 16 ? 11.404 -22.424 -19.597 1.00 0.00 32 THR A CA 3
ATOM 3929 C C . THR A 1 16 ? 11.571 -21.453 -20.789 1.00 0.00 32 THR A C 3
ATOM 3930 O O . THR A 1 16 ? 11.227 -21.786 -21.945 1.00 0.00 32 THR A O 3
ATOM 3941 N N . ILE A 1 17 ? 12.136 -20.262 -20.470 1.00 0.00 33 ILE A N 3
ATOM 3942 C CA . ILE A 1 17 ? 12.310 -19.168 -21.434 1.00 0.00 33 ILE A CA 3
ATOM 3943 C C . ILE A 1 17 ? 13.244 -19.600 -22.552 1.00 0.00 33 ILE A C 3
ATOM 3944 O O . ILE A 1 17 ? 12.909 -19.440 -23.726 1.00 0.00 33 ILE A O 3
ATOM 3960 N N . LEU A 1 18 ? 14.385 -20.205 -22.159 1.00 0.00 34 LEU A N 3
ATOM 3961 C CA . LEU A 1 18 ? 15.394 -20.705 -23.100 1.00 0.00 34 LEU A CA 3
ATOM 3962 C C . LEU A 1 18 ? 14.779 -21.704 -24.080 1.00 0.00 34 LEU A C 3
ATOM 3963 O O . LEU A 1 18 ? 14.958 -21.560 -25.283 1.00 0.00 34 LEU A O 3
ATOM 3979 N N . GLU A 1 19 ? 14.024 -22.678 -23.545 1.00 0.00 35 GLU A N 3
ATOM 3980 C CA . GLU A 1 19 ? 13.420 -23.758 -24.344 1.00 0.00 35 GLU A CA 3
ATOM 3981 C C . GLU A 1 19 ? 12.482 -23.210 -25.426 1.00 0.00 35 GLU A C 3
ATOM 3982 O O . GLU A 1 19 ? 12.566 -23.638 -26.578 1.00 0.00 35 GLU A O 3
ATOM 3994 N N . TYR A 1 20 ? 11.598 -22.257 -25.054 1.00 0.00 36 TYR A N 3
ATOM 3995 C CA . TYR A 1 20 ? 10.594 -21.721 -26.003 1.00 0.00 36 TYR A CA 3
ATOM 3996 C C . TYR A 1 20 ? 11.237 -20.732 -27.006 1.00 0.00 36 TYR A C 3
ATOM 3997 O O . TYR A 1 20 ? 10.709 -20.539 -28.113 1.00 0.00 36 TYR A O 3
ATOM 4015 N N . ILE A 1 21 ? 12.388 -20.138 -26.614 1.00 0.00 37 ILE A N 3
ATOM 4016 C CA . ILE A 1 21 ? 13.261 -19.382 -27.539 1.00 0.00 37 ILE A CA 3
ATOM 4017 C C . ILE A 1 21 ? 13.760 -20.324 -28.658 1.00 0.00 37 ILE A C 3
ATOM 4018 O O . ILE A 1 21 ? 13.621 -20.013 -29.851 1.00 0.00 37 ILE A O 3
ATOM 4034 N N . ILE A 1 22 ? 14.297 -21.499 -28.239 1.00 0.00 38 ILE A N 3
ATOM 4035 C CA . ILE A 1 22 ? 14.790 -22.542 -29.160 1.00 0.00 38 ILE A CA 3
ATOM 4036 C C . ILE A 1 22 ? 13.662 -22.954 -30.123 1.00 0.00 38 ILE A C 3
ATOM 4037 O O . ILE A 1 22 ? 13.850 -22.917 -31.338 1.00 0.00 38 ILE A O 3
ATOM 4053 N N . ASN A 1 23 ? 12.479 -23.259 -29.541 1.00 0.00 39 ASN A N 3
ATOM 4054 C CA . ASN A 1 23 ? 11.278 -23.708 -30.279 1.00 0.00 39 ASN A CA 3
ATOM 4055 C C . ASN A 1 23 ? 10.911 -22.733 -31.410 1.00 0.00 39 ASN A C 3
ATOM 4056 O O . ASN A 1 23 ? 10.716 -23.159 -32.546 1.00 0.00 39 ASN A O 3
ATOM 4067 N N . PHE A 1 24 ? 10.863 -21.427 -31.090 1.00 0.00 40 PHE A N 3
ATOM 4068 C CA . PHE A 1 24 ? 10.512 -20.381 -32.074 1.00 0.00 40 PHE A CA 3
ATOM 4069 C C . PHE A 1 24 ? 11.535 -20.329 -33.235 1.00 0.00 40 PHE A C 3
ATOM 4070 O O . PHE A 1 24 ? 11.154 -20.314 -34.415 1.00 0.00 40 PHE A O 3
ATOM 4087 N N . PHE A 1 25 ? 12.829 -20.301 -32.876 1.00 0.00 41 PHE A N 3
ATOM 4088 C CA . PHE A 1 25 ? 13.927 -20.167 -33.859 1.00 0.00 41 PHE A CA 3
ATOM 4089 C C . PHE A 1 25 ? 14.286 -21.508 -34.541 1.00 0.00 41 PHE A C 3
ATOM 4090 O O . PHE A 1 25 ? 15.179 -21.540 -35.396 1.00 0.00 41 PHE A O 3
ATOM 4107 N N . THR A 1 26 ? 13.596 -22.611 -34.166 1.00 0.00 42 THR A N 3
ATOM 4108 C CA . THR A 1 26 ? 13.686 -23.899 -34.892 1.00 0.00 42 THR A CA 3
ATOM 4109 C C . THR A 1 26 ? 12.360 -24.176 -35.648 1.00 0.00 42 THR A C 3
ATOM 4110 O O . THR A 1 26 ? 12.296 -23.974 -36.867 1.00 0.00 42 THR A O 3
ATOM 4121 N N . CYS A 1 27 ? 11.299 -24.596 -34.917 1.00 0.00 43 CYS A N 3
ATOM 4122 C CA . CYS A 1 27 ? 9.992 -24.966 -35.495 1.00 0.00 43 CYS A CA 3
ATOM 4123 C C . CYS A 1 27 ? 8.868 -24.772 -34.456 1.00 0.00 43 CYS A C 3
ATOM 4124 O O . CYS A 1 27 ? 8.905 -25.375 -33.374 1.00 0.00 43 CYS A O 3
ATOM 4132 N N . GLY A 1 28 ? 7.888 -23.914 -34.791 1.00 0.00 44 GLY A N 3
ATOM 4133 C CA . GLY A 1 28 ? 6.689 -23.690 -33.969 1.00 0.00 44 GLY A CA 3
ATOM 4134 C C . GLY A 1 28 ? 5.424 -23.982 -34.774 1.00 0.00 44 GLY A C 3
ATOM 4135 O O . GLY A 1 28 ? 5.384 -24.968 -35.515 1.00 0.00 44 GLY A O 3
ATOM 4139 N N . GLY A 1 29 ? 4.399 -23.122 -34.644 1.00 0.00 45 GLY A N 3
ATOM 4140 C CA . GLY A 1 29 ? 3.135 -23.272 -35.387 1.00 0.00 45 GLY A CA 3
ATOM 4141 C C . GLY A 1 29 ? 2.036 -23.947 -34.575 1.00 0.00 45 GLY A C 3
ATOM 4142 O O . GLY A 1 29 ? 1.050 -24.429 -35.145 1.00 0.00 45 GLY A O 3
ATOM 4146 N N . ILE A 1 30 ? 2.214 -24.010 -33.244 1.00 0.00 46 ILE A N 3
ATOM 4147 C CA . ILE A 1 30 ? 1.183 -24.496 -32.304 1.00 0.00 46 ILE A CA 3
ATOM 4148 C C . ILE A 1 30 ? 0.284 -23.314 -31.877 1.00 0.00 46 ILE A C 3
ATOM 4149 O O . ILE A 1 30 ? 0.752 -22.376 -31.232 1.00 0.00 46 ILE A O 3
ATOM 4165 N N . ARG A 1 31 ? -1.005 -23.371 -32.241 1.00 0.00 47 ARG A N 3
ATOM 4166 C CA . ARG A 1 31 ? -1.961 -22.249 -32.041 1.00 0.00 47 ARG A CA 3
ATOM 4167 C C . ARG A 1 31 ? -2.778 -22.407 -30.742 1.00 0.00 47 ARG A C 3
ATOM 4168 O O . ARG A 1 31 ? -3.835 -21.788 -30.603 1.00 0.00 47 ARG A O 3
ATOM 4189 N N . ARG A 1 32 ? -2.269 -23.200 -29.783 1.00 0.00 48 ARG A N 3
ATOM 4190 C CA . ARG A 1 32 ? -2.963 -23.435 -28.500 1.00 0.00 48 ARG A CA 3
ATOM 4191 C C . ARG A 1 32 ? -2.554 -22.337 -27.482 1.00 0.00 48 ARG A C 3
ATOM 4192 O O . ARG A 1 32 ? -3.361 -21.467 -27.145 1.00 0.00 48 ARG A O 3
ATOM 4213 N N . ARG A 1 33 ? -1.286 -22.376 -27.039 1.00 0.00 49 ARG A N 3
ATOM 4214 C CA . ARG A 1 33 ? -0.712 -21.437 -26.029 1.00 0.00 49 ARG A CA 3
ATOM 4215 C C . ARG A 1 33 ? 0.457 -20.635 -26.635 1.00 0.00 49 ARG A C 3
ATOM 4216 O O . ARG A 1 33 ? 0.696 -19.469 -26.263 1.00 0.00 49 ARG A O 3
ATOM 4237 N N . ASN A 1 34 ? 1.159 -21.278 -27.589 1.00 0.00 50 ASN A N 3
ATOM 4238 C CA . ASN A 1 34 ? 2.419 -20.771 -28.171 1.00 0.00 50 ASN A CA 3
ATOM 4239 C C . ASN A 1 34 ? 2.266 -19.420 -28.893 1.00 0.00 50 ASN A C 3
ATOM 4240 O O . ASN A 1 34 ? 3.261 -18.753 -29.128 1.00 0.00 50 ASN A O 3
ATOM 4251 N N . GLU A 1 35 ? 1.034 -19.016 -29.250 1.00 0.00 51 GLU A N 3
ATOM 4252 C CA . GLU A 1 35 ? 0.806 -17.735 -29.948 1.00 0.00 51 GLU A CA 3
ATOM 4253 C C . GLU A 1 35 ? 1.195 -16.538 -29.059 1.00 0.00 51 GLU A C 3
ATOM 4254 O O . GLU A 1 35 ? 2.121 -15.819 -29.405 1.00 0.00 51 GLU A O 3
ATOM 4266 N N . THR A 1 36 ? 0.524 -16.378 -27.896 1.00 0.00 52 THR A N 3
ATOM 4267 C CA . THR A 1 36 ? 0.755 -15.229 -26.986 1.00 0.00 52 THR A CA 3
ATOM 4268 C C . THR A 1 36 ? 2.150 -15.290 -26.327 1.00 0.00 52 THR A C 3
ATOM 4269 O O . THR A 1 36 ? 2.878 -14.289 -26.330 1.00 0.00 52 THR A O 3
ATOM 4280 N N . GLN A 1 37 ? 2.527 -16.482 -25.797 1.00 0.00 53 GLN A N 3
ATOM 4281 C CA . GLN A 1 37 ? 3.792 -16.650 -25.042 1.00 0.00 53 GLN A CA 3
ATOM 4282 C C . GLN A 1 37 ? 5.015 -16.324 -25.919 1.00 0.00 53 GLN A C 3
ATOM 4283 O O . GLN A 1 37 ? 5.959 -15.674 -25.464 1.00 0.00 53 GLN A O 3
ATOM 4297 N N . TYR A 1 38 ? 4.971 -16.762 -27.185 1.00 0.00 54 TYR A N 3
ATOM 4298 C CA . TYR A 1 38 ? 6.036 -16.472 -28.158 1.00 0.00 54 TYR A CA 3
ATOM 4299 C C . TYR A 1 38 ? 5.898 -15.036 -28.673 1.00 0.00 54 TYR A C 3
ATOM 4300 O O . TYR A 1 38 ? 6.897 -14.421 -28.982 1.00 0.00 54 TYR A O 3
ATOM 4318 N N . GLN A 1 39 ? 4.660 -14.500 -28.723 1.00 0.00 55 GLN A N 3
ATOM 4319 C CA . GLN A 1 39 ? 4.386 -13.125 -29.218 1.00 0.00 55 GLN A CA 3
ATOM 4320 C C . GLN A 1 39 ? 5.051 -12.069 -28.315 1.00 0.00 55 GLN A C 3
ATOM 4321 O O . GLN A 1 39 ? 5.356 -10.967 -28.776 1.00 0.00 55 GLN A O 3
ATOM 4335 N N . GLU A 1 40 ? 5.265 -12.433 -27.028 1.00 0.00 56 GLU A N 3
ATOM 4336 C CA . GLU A 1 40 ? 6.106 -11.650 -26.095 1.00 0.00 56 GLU A CA 3
ATOM 4337 C C . GLU A 1 40 ? 7.515 -11.469 -26.702 1.00 0.00 56 GLU A C 3
ATOM 4338 O O . GLU A 1 40 ? 8.025 -10.355 -26.813 1.00 0.00 56 GLU A O 3
ATOM 4350 N N . LEU A 1 41 ? 8.098 -12.604 -27.129 1.00 0.00 57 LEU A N 3
ATOM 4351 C CA . LEU A 1 41 ? 9.411 -12.660 -27.794 1.00 0.00 57 LEU A CA 3
ATOM 4352 C C . LEU A 1 41 ? 9.359 -11.900 -29.143 1.00 0.00 57 LEU A C 3
ATOM 4353 O O . LEU A 1 41 ? 10.301 -11.176 -29.458 1.00 0.00 57 LEU A O 3
ATOM 4369 N N . ILE A 1 42 ? 8.252 -12.061 -29.917 1.00 0.00 58 ILE A N 3
ATOM 4370 C CA . ILE A 1 42 ? 8.088 -11.428 -31.249 1.00 0.00 58 ILE A CA 3
ATOM 4371 C C . ILE A 1 42 ? 8.216 -9.902 -31.134 1.00 0.00 58 ILE A C 3
ATOM 4372 O O . ILE A 1 42 ? 9.023 -9.308 -31.835 1.00 0.00 58 ILE A O 3
ATOM 4388 N N . GLU A 1 43 ? 7.435 -9.289 -30.225 1.00 0.00 59 GLU A N 3
ATOM 4389 C CA . GLU A 1 43 ? 7.406 -7.823 -30.071 1.00 0.00 59 GLU A CA 3
ATOM 4390 C C . GLU A 1 43 ? 8.737 -7.300 -29.492 1.00 0.00 59 GLU A C 3
ATOM 4391 O O . GLU A 1 43 ? 9.282 -6.329 -30.007 1.00 0.00 59 GLU A O 3
ATOM 4403 N N . THR A 1 44 ? 9.286 -7.994 -28.468 1.00 0.00 60 THR A N 3
ATOM 4404 C CA . THR A 1 44 ? 10.538 -7.576 -27.797 1.00 0.00 60 THR A CA 3
ATOM 4405 C C . THR A 1 44 ? 11.736 -7.582 -28.786 1.00 0.00 60 THR A C 3
ATOM 4406 O O . THR A 1 44 ? 12.497 -6.596 -28.863 1.00 0.00 60 THR A O 3
ATOM 4417 N N . MET A 1 45 ? 11.870 -8.690 -29.550 1.00 0.00 61 MET A N 3
ATOM 4418 C CA . MET A 1 45 ? 12.923 -8.847 -30.576 1.00 0.00 61 MET A CA 3
ATOM 4419 C C . MET A 1 45 ? 12.719 -7.846 -31.722 1.00 0.00 61 MET A C 3
ATOM 4420 O O . MET A 1 45 ? 13.612 -7.054 -31.984 1.00 0.00 61 MET A O 3
ATOM 4434 N N . ALA A 1 46 ? 11.523 -7.870 -32.361 1.00 0.00 62 ALA A N 3
ATOM 4435 C CA . ALA A 1 46 ? 11.186 -7.007 -33.523 1.00 0.00 62 ALA A CA 3
ATOM 4436 C C . ALA A 1 46 ? 11.554 -5.543 -33.252 1.00 0.00 62 ALA A C 3
ATOM 4437 O O . ALA A 1 46 ? 12.258 -4.926 -34.051 1.00 0.00 62 ALA A O 3
ATOM 4444 N N . GLU A 1 47 ? 11.119 -5.044 -32.072 1.00 0.00 63 GLU A N 3
ATOM 4445 C CA . GLU A 1 47 ? 11.387 -3.669 -31.624 1.00 0.00 63 GLU A CA 3
ATOM 4446 C C . GLU A 1 47 ? 12.900 -3.420 -31.447 1.00 0.00 63 GLU A C 3
ATOM 4447 O O . GLU A 1 47 ? 13.440 -2.566 -32.134 1.00 0.00 63 GLU A O 3
ATOM 445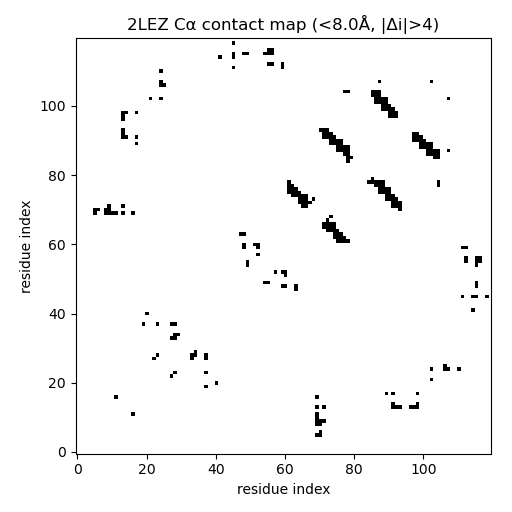9 N N . THR A 1 48 ? 13.586 -4.204 -30.576 1.00 0.00 64 THR A N 3
ATOM 4460 C CA . THR A 1 48 ? 15.020 -3.956 -30.234 1.00 0.00 64 THR A CA 3
ATOM 4461 C C . THR A 1 48 ? 15.938 -4.002 -31.483 1.00 0.00 64 THR A C 3
ATOM 4462 O O . THR A 1 48 ? 16.910 -3.246 -31.585 1.00 0.00 64 THR A O 3
ATOM 4473 N N . LEU A 1 49 ? 15.580 -4.878 -32.436 1.00 0.00 65 LEU A N 3
ATOM 4474 C CA . LEU A 1 49 ? 16.300 -5.049 -33.705 1.00 0.00 65 LEU A CA 3
ATOM 4475 C C . LEU A 1 49 ? 16.129 -3.801 -34.593 1.00 0.00 65 LEU A C 3
ATOM 4476 O O . LEU A 1 49 ? 17.106 -3.129 -34.938 1.00 0.00 65 LEU A O 3
ATOM 4492 N N . LYS A 1 50 ? 14.860 -3.468 -34.906 1.00 0.00 66 LYS A N 3
ATOM 4493 C CA . LYS A 1 50 ? 14.511 -2.347 -35.810 1.00 0.00 66 LYS A CA 3
ATOM 4494 C C . LYS A 1 50 ? 14.867 -0.974 -35.183 1.00 0.00 66 LYS A C 3
ATOM 4495 O O . LYS A 1 50 ? 14.942 0.033 -35.889 1.00 0.00 66 LYS A O 3
ATOM 4514 N N . SER A 1 51 ? 15.052 -0.945 -33.842 1.00 0.00 67 SER A N 3
ATOM 4515 C CA . SER A 1 51 ? 15.415 0.273 -33.099 1.00 0.00 67 SER A CA 3
ATOM 4516 C C . SER A 1 51 ? 16.909 0.617 -33.258 1.00 0.00 67 SER A C 3
ATOM 4517 O O . SER A 1 51 ? 17.292 1.776 -33.095 1.00 0.00 67 SER A O 3
ATOM 4525 N N . THR A 1 52 ? 17.755 -0.388 -33.564 1.00 0.00 68 THR A N 3
ATOM 4526 C CA . THR A 1 52 ? 19.204 -0.162 -33.818 1.00 0.00 68 THR A CA 3
ATOM 4527 C C . THR A 1 52 ? 19.497 -0.191 -35.334 1.00 0.00 68 THR A C 3
ATOM 4528 O O . THR A 1 52 ? 20.535 0.309 -35.785 1.00 0.00 68 THR A O 3
ATOM 4539 N N . MET A 1 53 ? 18.564 -0.769 -36.109 1.00 0.00 69 MET A N 3
ATOM 4540 C CA . MET A 1 53 ? 18.605 -0.773 -37.586 1.00 0.00 69 MET A CA 3
ATOM 4541 C C . MET A 1 53 ? 17.784 0.415 -38.145 1.00 0.00 69 MET A C 3
ATOM 4542 O O . MET A 1 53 ? 16.956 0.982 -37.423 1.00 0.00 69 MET A O 3
ATOM 4556 N N . PRO A 1 54 ? 18.022 0.849 -39.432 1.00 0.00 70 PRO A N 3
ATOM 4557 C CA . PRO A 1 54 ? 17.125 1.814 -40.111 1.00 0.00 70 PRO A CA 3
ATOM 4558 C C . PRO A 1 54 ? 15.713 1.209 -40.341 1.00 0.00 70 PRO A C 3
ATOM 4559 O O . PRO A 1 54 ? 14.744 1.704 -39.759 1.00 0.00 70 PRO A O 3
ATOM 4570 N N . ASP A 1 55 ? 15.615 0.115 -41.149 1.00 0.00 71 ASP A N 3
ATOM 4571 C CA . ASP A 1 55 ? 14.358 -0.657 -41.338 1.00 0.00 71 ASP A CA 3
ATOM 4572 C C . ASP A 1 55 ? 14.682 -2.137 -41.675 1.00 0.00 71 ASP A C 3
ATOM 4573 O O . ASP A 1 55 ? 14.616 -3.009 -40.800 1.00 0.00 71 ASP A O 3
ATOM 4582 N N . ARG A 1 56 ? 15.075 -2.388 -42.958 1.00 0.00 72 ARG A N 3
ATOM 4583 C CA . ARG A 1 56 ? 15.360 -3.742 -43.518 1.00 0.00 72 ARG A CA 3
ATOM 4584 C C . ARG A 1 56 ? 16.452 -3.608 -44.587 1.00 0.00 72 ARG A C 3
ATOM 4585 O O . ARG A 1 56 ? 16.759 -2.496 -45.021 1.00 0.00 72 ARG A O 3
ATOM 4606 N N . GLY A 1 57 ? 17.045 -4.746 -45.000 1.00 0.00 73 GLY A N 3
ATOM 4607 C CA . GLY A 1 57 ? 18.150 -4.763 -45.983 1.00 0.00 73 GLY A CA 3
ATOM 4608 C C . GLY A 1 57 ? 19.516 -4.478 -45.353 1.00 0.00 73 GLY A C 3
ATOM 4609 O O . GLY A 1 57 ? 20.555 -4.889 -45.886 1.00 0.00 73 GLY A O 3
ATOM 4613 N N . ALA A 1 58 ? 19.498 -3.757 -44.220 1.00 0.00 74 ALA A N 3
ATOM 4614 C CA . ALA A 1 58 ? 20.666 -3.502 -43.378 1.00 0.00 74 ALA A CA 3
ATOM 4615 C C . ALA A 1 58 ? 21.003 -4.758 -42.544 1.00 0.00 74 ALA A C 3
ATOM 4616 O O . ALA A 1 58 ? 20.109 -5.580 -42.287 1.00 0.00 74 ALA A O 3
ATOM 4623 N N . PRO A 1 59 ? 22.289 -4.952 -42.125 1.00 0.00 75 PRO A N 3
ATOM 4624 C CA . PRO A 1 59 ? 22.666 -6.057 -41.215 1.00 0.00 75 PRO A CA 3
ATOM 4625 C C . PRO A 1 59 ? 22.111 -5.836 -39.782 1.00 0.00 75 PRO A C 3
ATOM 4626 O O . PRO A 1 59 ? 22.039 -4.699 -39.295 1.00 0.00 75 PRO A O 3
ATOM 4637 N N . LEU A 1 60 ? 21.689 -6.933 -39.146 1.00 0.00 76 LEU A N 3
ATOM 4638 C CA . LEU A 1 60 ? 21.121 -6.929 -37.778 1.00 0.00 76 LEU A CA 3
ATOM 4639 C C . LEU A 1 60 ? 22.258 -7.025 -36.713 1.00 0.00 76 LEU A C 3
ATOM 4640 O O . LEU A 1 60 ? 23.354 -7.495 -37.046 1.00 0.00 76 LEU A O 3
ATOM 4656 N N . PRO A 1 61 ? 22.024 -6.558 -35.427 1.00 0.00 77 PRO A N 3
ATOM 4657 C CA . PRO A 1 61 ? 23.067 -6.561 -34.358 1.00 0.00 77 PRO A CA 3
ATOM 4658 C C . PRO A 1 61 ? 23.516 -7.992 -33.990 1.00 0.00 77 PRO A C 3
ATOM 4659 O O . PRO A 1 61 ? 22.702 -8.918 -33.986 1.00 0.00 77 PRO A O 3
ATOM 4670 N N . GLU A 1 62 ? 24.807 -8.143 -33.645 1.00 0.00 78 GLU A N 3
ATOM 4671 C CA . GLU A 1 62 ? 25.436 -9.453 -33.415 1.00 0.00 78 GLU A CA 3
ATOM 4672 C C . GLU A 1 62 ? 25.183 -9.936 -31.976 1.00 0.00 78 GLU A C 3
ATOM 4673 O O . GLU A 1 62 ? 25.383 -11.107 -31.661 1.00 0.00 78 GLU A O 3
ATOM 4685 N N . ASN A 1 63 ? 24.780 -9.013 -31.095 1.00 0.00 79 ASN A N 3
ATOM 4686 C CA . ASN A 1 63 ? 24.484 -9.317 -29.687 1.00 0.00 79 ASN A CA 3
ATOM 4687 C C . ASN A 1 63 ? 23.175 -8.615 -29.316 1.00 0.00 79 ASN A C 3
ATOM 4688 O O . ASN A 1 63 ? 23.072 -7.387 -29.424 1.00 0.00 79 ASN A O 3
ATOM 4699 N N . ILE A 1 64 ? 22.165 -9.413 -28.918 1.00 0.00 80 ILE A N 3
ATOM 4700 C CA . ILE A 1 64 ? 20.821 -8.917 -28.562 1.00 0.00 80 ILE A CA 3
ATOM 4701 C C . ILE A 1 64 ? 20.591 -9.145 -27.057 1.00 0.00 80 ILE A C 3
ATOM 4702 O O . ILE A 1 64 ? 20.448 -10.288 -26.609 1.00 0.00 80 ILE A O 3
ATOM 4718 N N . ILE A 1 65 ? 20.590 -8.050 -26.275 1.00 0.00 81 ILE A N 3
ATOM 4719 C CA . ILE A 1 65 ? 20.328 -8.089 -24.825 1.00 0.00 81 ILE A CA 3
ATOM 4720 C C . ILE A 1 65 ? 18.833 -7.879 -24.569 1.00 0.00 81 ILE A C 3
ATOM 4721 O O . ILE A 1 65 ? 18.304 -6.786 -24.801 1.00 0.00 81 ILE A O 3
ATOM 4737 N N . LEU A 1 66 ? 18.158 -8.939 -24.115 1.00 0.00 82 LEU A N 3
ATOM 4738 C CA . LEU A 1 66 ? 16.759 -8.872 -23.664 1.00 0.00 82 LEU A CA 3
ATOM 4739 C C . LEU A 1 66 ? 16.704 -9.199 -22.163 1.00 0.00 82 LEU A C 3
ATOM 4740 O O . LEU A 1 66 ? 16.573 -10.359 -21.765 1.00 0.00 82 LEU A O 3
ATOM 4756 N N . ASP A 1 67 ? 16.829 -8.148 -21.348 1.00 0.00 83 ASP A N 3
ATOM 4757 C CA . ASP A 1 67 ? 16.901 -8.241 -19.873 1.00 0.00 83 ASP A CA 3
ATOM 4758 C C . ASP A 1 67 ? 15.529 -8.548 -19.235 1.00 0.00 83 ASP A C 3
ATOM 4759 O O . ASP A 1 67 ? 15.461 -8.966 -18.069 1.00 0.00 83 ASP A O 3
ATOM 4768 N N . ASP A 1 68 ? 14.452 -8.336 -20.008 1.00 0.00 84 ASP A N 3
ATOM 4769 C CA . ASP A 1 68 ? 13.063 -8.397 -19.512 1.00 0.00 84 ASP A CA 3
ATOM 4770 C C . ASP A 1 68 ? 12.254 -9.483 -20.274 1.00 0.00 84 ASP A C 3
ATOM 4771 O O . ASP A 1 68 ? 11.022 -9.393 -20.410 1.00 0.00 84 ASP A O 3
ATOM 4780 N N . MET A 1 69 ? 12.949 -10.557 -20.722 1.00 0.00 85 MET A N 3
ATOM 4781 C CA . MET A 1 69 ? 12.289 -11.713 -21.375 1.00 0.00 85 MET A CA 3
ATOM 4782 C C . MET A 1 69 ? 11.631 -12.593 -20.307 1.00 0.00 85 MET A C 3
ATOM 4783 O O . MET A 1 69 ? 12.229 -13.559 -19.823 1.00 0.00 85 MET A O 3
ATOM 4797 N N . ASP A 1 70 ? 10.404 -12.191 -19.927 1.00 0.00 86 ASP A N 3
ATOM 4798 C CA . ASP A 1 70 ? 9.658 -12.767 -18.798 1.00 0.00 86 ASP A CA 3
ATOM 4799 C C . ASP A 1 70 ? 10.436 -12.566 -17.480 1.00 0.00 86 ASP A C 3
ATOM 4800 O O . ASP A 1 70 ? 10.407 -13.410 -16.571 1.00 0.00 86 ASP A O 3
ATOM 4809 N N . GLY A 1 71 ? 11.130 -11.408 -17.407 1.00 0.00 87 GLY A N 3
ATOM 4810 C CA . GLY A 1 71 ? 11.972 -11.050 -16.267 1.00 0.00 87 GLY A CA 3
ATOM 4811 C C . GLY A 1 71 ? 13.344 -11.722 -16.282 1.00 0.00 87 GLY A C 3
ATOM 4812 O O . GLY A 1 71 ? 14.153 -11.500 -15.373 1.00 0.00 87 GLY A O 3
ATOM 4816 N N . CYS A 1 72 ? 13.595 -12.556 -17.308 1.00 0.00 88 CYS A N 3
ATOM 4817 C CA . CYS A 1 72 ? 14.853 -13.283 -17.486 1.00 0.00 88 CYS A CA 3
ATOM 4818 C C . CYS A 1 72 ? 15.755 -12.497 -18.456 1.00 0.00 88 CYS A C 3
ATOM 4819 O O . CYS A 1 72 ? 15.286 -12.008 -19.502 1.00 0.00 88 CYS A O 3
ATOM 4827 N N . ARG A 1 73 ? 17.035 -12.371 -18.082 1.00 0.00 89 ARG A N 3
ATOM 4828 C CA . ARG A 1 73 ? 18.043 -11.634 -18.855 1.00 0.00 89 ARG A CA 3
ATOM 4829 C C . ARG A 1 73 ? 18.730 -12.613 -19.829 1.00 0.00 89 ARG A C 3
ATOM 4830 O O . ARG A 1 73 ? 19.634 -13.342 -19.437 1.00 0.00 89 ARG A O 3
ATOM 4851 N N . VAL A 1 74 ? 18.262 -12.648 -21.083 1.00 0.00 90 VAL A N 3
ATOM 4852 C CA . VAL A 1 74 ? 18.887 -13.454 -22.155 1.00 0.00 90 VAL A CA 3
ATOM 4853 C C . VAL A 1 74 ? 19.794 -12.586 -23.039 1.00 0.00 90 VAL A C 3
ATOM 4854 O O . VAL A 1 74 ? 19.496 -11.420 -23.318 1.00 0.00 90 VAL A O 3
ATOM 4867 N N . GLU A 1 75 ? 20.917 -13.189 -23.442 1.00 0.00 91 GLU A N 3
ATOM 4868 C CA . GLU A 1 75 ? 21.902 -12.603 -24.339 1.00 0.00 91 GLU A CA 3
ATOM 4869 C C . GLU A 1 75 ? 22.050 -13.528 -25.563 1.00 0.00 91 GLU A C 3
ATOM 4870 O O . GLU A 1 75 ? 22.564 -14.651 -25.447 1.00 0.00 91 GLU A O 3
ATOM 4882 N N . PHE A 1 76 ? 21.539 -13.068 -26.714 1.00 0.00 92 PHE A N 3
ATOM 4883 C CA . PHE A 1 76 ? 21.669 -13.775 -27.996 1.00 0.00 92 PHE A CA 3
ATOM 4884 C C . PHE A 1 76 ? 23.037 -13.433 -28.602 1.00 0.00 92 PHE A C 3
ATOM 4885 O O . PHE A 1 76 ? 23.297 -12.269 -28.924 1.00 0.00 92 PHE A O 3
ATOM 4902 N N . ASN A 1 77 ? 23.904 -14.441 -28.739 1.00 0.00 93 ASN A N 3
ATOM 4903 C CA . ASN A 1 77 ? 25.276 -14.266 -29.245 1.00 0.00 93 ASN A CA 3
ATOM 4904 C C . ASN A 1 77 ? 25.411 -14.870 -30.643 1.00 0.00 93 ASN A C 3
ATOM 4905 O O . ASN A 1 77 ? 25.558 -16.086 -30.797 1.00 0.00 93 ASN A O 3
ATOM 4916 N N . LEU A 1 78 ? 25.297 -14.011 -31.660 1.00 0.00 94 LEU A N 3
ATOM 4917 C CA . LEU A 1 78 ? 25.611 -14.364 -33.049 1.00 0.00 94 LEU A CA 3
ATOM 4918 C C . LEU A 1 78 ? 27.130 -14.533 -33.194 1.00 0.00 94 LEU A C 3
ATOM 4919 O O . LEU A 1 78 ? 27.886 -13.690 -32.684 1.00 0.00 94 LEU A O 3
ATOM 4935 N N . PRO A 1 79 ? 27.605 -15.620 -33.877 1.00 0.00 95 PRO A N 3
ATOM 4936 C CA . PRO A 1 79 ? 29.039 -15.909 -33.977 1.00 0.00 95 PRO A CA 3
ATOM 4937 C C . PRO A 1 79 ? 29.757 -14.923 -34.918 1.00 0.00 95 PRO A C 3
ATOM 4938 O O . PRO A 1 79 ? 29.161 -14.371 -35.853 1.00 0.00 95 PRO A O 3
ATOM 4949 N N . GLY A 1 80 ? 31.038 -14.734 -34.646 1.00 0.00 96 GLY A N 3
ATOM 4950 C CA . GLY A 1 80 ? 31.876 -13.777 -35.360 1.00 0.00 96 GLY A CA 3
ATOM 4951 C C . GLY A 1 80 ? 32.719 -14.415 -36.450 1.00 0.00 96 GLY A C 3
ATOM 4952 O O . GLY A 1 80 ? 32.509 -15.581 -36.821 1.00 0.00 96 GLY A O 3
ATOM 4956 N N . GLU A 1 81 ? 33.687 -13.622 -36.943 1.00 0.00 97 GLU A N 3
ATOM 4957 C CA . GLU A 1 81 ? 34.604 -13.994 -38.046 1.00 0.00 97 GLU A CA 3
ATOM 4958 C C . GLU A 1 81 ? 35.511 -15.197 -37.686 1.00 0.00 97 GLU A C 3
ATOM 4959 O O . GLU A 1 81 ? 35.820 -16.031 -38.548 1.00 0.00 97 GLU A O 3
ATOM 4971 N N . ASN A 1 82 ? 35.932 -15.263 -36.407 1.00 0.00 98 ASN A N 3
ATOM 4972 C CA . ASN A 1 82 ? 36.834 -16.322 -35.898 1.00 0.00 98 ASN A CA 3
ATOM 4973 C C . ASN A 1 82 ? 36.040 -17.549 -35.420 1.00 0.00 98 ASN A C 3
ATOM 4974 O O . ASN A 1 82 ? 36.627 -18.613 -35.202 1.00 0.00 98 ASN A O 3
ATOM 4985 N N . ASN A 1 83 ? 34.705 -17.404 -35.269 1.00 0.00 99 ASN A N 3
ATOM 4986 C CA . ASN A 1 83 ? 33.849 -18.477 -34.735 1.00 0.00 99 ASN A CA 3
ATOM 4987 C C . ASN A 1 83 ? 33.582 -19.521 -35.825 1.00 0.00 99 ASN A C 3
ATOM 4988 O O . ASN A 1 83 ? 33.033 -19.200 -36.887 1.00 0.00 99 ASN A O 3
ATOM 4999 N N . GLU A 1 84 ? 33.997 -20.757 -35.547 1.00 0.00 100 GLU A N 3
ATOM 5000 C CA . GLU A 1 84 ? 33.810 -21.914 -36.432 1.00 0.00 100 GLU A CA 3
ATOM 5001 C C . GLU A 1 84 ? 32.548 -22.705 -36.029 1.00 0.00 100 GLU A C 3
ATOM 5002 O O . GLU A 1 84 ? 32.193 -23.687 -36.692 1.00 0.00 100 GLU A O 3
ATOM 5014 N N . ALA A 1 85 ? 31.877 -22.257 -34.935 1.00 0.00 101 ALA A N 3
ATOM 5015 C CA . ALA A 1 85 ? 30.630 -22.866 -34.438 1.00 0.00 101 ALA A CA 3
ATOM 5016 C C . ALA A 1 85 ? 29.493 -22.745 -35.467 1.00 0.00 101 ALA A C 3
ATOM 5017 O O . ALA A 1 85 ? 28.739 -23.701 -35.678 1.00 0.00 101 ALA A O 3
ATOM 5024 N N . GLY A 1 86 ? 29.417 -21.563 -36.121 1.00 0.00 102 GLY A N 3
ATOM 5025 C CA . GLY A 1 86 ? 28.362 -21.254 -37.098 1.00 0.00 102 GLY A CA 3
ATOM 5026 C C . GLY A 1 86 ? 26.952 -21.343 -36.513 1.00 0.00 102 GLY A C 3
ATOM 5027 O O . GLY A 1 86 ? 26.010 -21.720 -37.221 1.00 0.00 102 GLY A O 3
ATOM 5031 N N . GLN A 1 87 ? 26.823 -21.033 -35.204 1.00 0.00 103 GLN A N 3
ATOM 5032 C CA . GLN A 1 87 ? 25.562 -21.171 -34.438 1.00 0.00 103 GLN A CA 3
ATOM 5033 C C . GLN A 1 87 ? 25.424 -20.040 -33.413 1.00 0.00 103 GLN A C 3
ATOM 5034 O O . GLN A 1 87 ? 26.419 -19.459 -32.973 1.00 0.00 103 GLN A O 3
ATOM 5048 N N . VAL A 1 88 ? 24.168 -19.768 -33.047 1.00 0.00 104 VAL A N 3
ATOM 5049 C CA . VAL A 1 88 ? 23.779 -18.705 -32.114 1.00 0.00 104 VAL A CA 3
ATOM 5050 C C . VAL A 1 88 ? 23.742 -19.251 -30.681 1.00 0.00 104 VAL A C 3
ATOM 5051 O O . VAL A 1 88 ? 22.962 -20.162 -30.386 1.00 0.00 104 VAL A O 3
ATOM 5064 N N . ILE A 1 89 ? 24.576 -18.679 -29.801 1.00 0.00 105 ILE A N 3
ATOM 5065 C CA . ILE A 1 89 ? 24.658 -19.086 -28.389 1.00 0.00 105 ILE A CA 3
ATOM 5066 C C . ILE A 1 89 ? 23.683 -18.208 -27.579 1.00 0.00 105 ILE A C 3
ATOM 5067 O O . ILE A 1 89 ? 23.958 -17.028 -27.337 1.00 0.00 105 ILE A O 3
ATOM 5083 N N . VAL A 1 90 ? 22.526 -18.769 -27.203 1.00 0.00 106 VAL A N 3
ATOM 5084 C CA . VAL A 1 90 ? 21.537 -18.070 -26.367 1.00 0.00 106 VAL A CA 3
ATOM 5085 C C . VAL A 1 90 ? 21.810 -18.394 -24.881 1.00 0.00 106 VAL A C 3
ATOM 5086 O O . VAL A 1 90 ? 21.903 -19.566 -24.485 1.00 0.00 106 VAL A O 3
ATOM 5099 N N . ARG A 1 91 ? 22.004 -17.344 -24.072 1.00 0.00 107 ARG A N 3
ATOM 5100 C CA . ARG A 1 91 ? 22.307 -17.486 -22.642 1.00 0.00 107 ARG A CA 3
ATOM 5101 C C . ARG A 1 91 ? 21.272 -16.721 -21.820 1.00 0.00 107 ARG A C 3
ATOM 5102 O O . ARG A 1 91 ? 21.341 -15.493 -21.716 1.00 0.00 107 ARG A O 3
ATOM 5123 N N . VAL A 1 92 ? 20.312 -17.450 -21.234 1.00 0.00 108 VAL A N 3
ATOM 5124 C CA . VAL A 1 92 ? 19.247 -16.844 -20.429 1.00 0.00 108 VAL A CA 3
ATOM 5125 C C . VAL A 1 92 ? 19.637 -16.981 -18.941 1.00 0.00 108 VAL A C 3
ATOM 5126 O O . VAL A 1 92 ? 19.479 -18.040 -18.322 1.00 0.00 108 VAL A O 3
ATOM 5139 N N . SER A 1 93 ? 20.164 -15.878 -18.399 1.00 0.00 109 SER A N 3
ATOM 5140 C CA . SER A 1 93 ? 20.619 -15.751 -17.012 1.00 0.00 109 SER A CA 3
ATOM 5141 C C . SER A 1 93 ? 19.553 -15.035 -16.173 1.00 0.00 109 SER A C 3
ATOM 5142 O O . SER A 1 93 ? 18.722 -14.293 -16.720 1.00 0.00 109 SER A O 3
ATOM 5150 N N . LYS A 1 94 ? 19.599 -15.255 -14.849 1.00 0.00 110 LYS A N 3
ATOM 5151 C CA . LYS A 1 94 ? 18.617 -14.712 -13.904 1.00 0.00 110 LYS A CA 3
ATOM 5152 C C . LYS A 1 94 ? 19.145 -14.903 -12.464 1.00 0.00 110 LYS A C 3
ATOM 5153 O O . LYS A 1 94 ? 18.847 -15.909 -11.812 1.00 0.00 110 LYS A O 3
ATOM 5172 N N . GLY A 1 95 ? 19.991 -13.953 -12.012 1.00 0.00 111 GLY A N 3
ATOM 5173 C CA . GLY A 1 95 ? 20.609 -13.999 -10.679 1.00 0.00 111 GLY A CA 3
ATOM 5174 C C . GLY A 1 95 ? 21.655 -15.109 -10.546 1.00 0.00 111 GLY A C 3
ATOM 5175 O O . GLY A 1 95 ? 22.730 -15.020 -11.144 1.00 0.00 111 GLY A O 3
ATOM 5179 N N . ASP A 1 96 ? 21.318 -16.161 -9.771 1.00 0.00 112 ASP A N 3
ATOM 5180 C CA . ASP A 1 96 ? 22.188 -17.341 -9.558 1.00 0.00 112 ASP A CA 3
ATOM 5181 C C . ASP A 1 96 ? 22.074 -18.334 -10.728 1.00 0.00 112 ASP A C 3
ATOM 5182 O O . ASP A 1 96 ? 22.872 -19.265 -10.840 1.00 0.00 112 ASP A O 3
ATOM 5191 N N . HIS A 1 97 ? 21.055 -18.142 -11.573 1.00 0.00 113 HIS A N 3
ATOM 5192 C CA . HIS A 1 97 ? 20.793 -19.001 -12.737 1.00 0.00 113 HIS A CA 3
ATOM 5193 C C . HIS A 1 97 ? 21.503 -18.463 -13.992 1.00 0.00 113 HIS A C 3
ATOM 5194 O O . HIS A 1 97 ? 21.650 -17.255 -14.156 1.00 0.00 113 HIS A O 3
ATOM 5209 N N . SER A 1 98 ? 21.946 -19.395 -14.854 1.00 0.00 114 SER A N 3
ATOM 5210 C CA . SER A 1 98 ? 22.495 -19.104 -16.186 1.00 0.00 114 SER A CA 3
ATOM 5211 C C . SER A 1 98 ? 22.342 -20.365 -17.065 1.00 0.00 114 SER A C 3
ATOM 5212 O O . SER A 1 98 ? 23.122 -21.320 -16.967 1.00 0.00 114 SER A O 3
ATOM 5220 N N . GLU A 1 99 ? 21.285 -20.363 -17.888 1.00 0.00 115 GLU A N 3
ATOM 5221 C CA . GLU A 1 99 ? 21.000 -21.416 -18.872 1.00 0.00 115 GLU A CA 3
ATOM 5222 C C . GLU A 1 99 ? 21.646 -21.019 -20.195 1.00 0.00 115 GLU A C 3
ATOM 5223 O O . GLU A 1 99 ? 21.527 -19.870 -20.603 1.00 0.00 115 GLU A O 3
ATOM 5235 N N . THR A 1 100 ? 22.343 -21.957 -20.850 1.00 0.00 116 THR A N 3
ATOM 5236 C CA . THR A 1 100 ? 23.078 -21.678 -22.093 1.00 0.00 116 THR A CA 3
ATOM 5237 C C . THR A 1 100 ? 22.927 -22.861 -23.074 1.00 0.00 116 THR A C 3
ATOM 5238 O O . THR A 1 100 ? 23.253 -24.003 -22.739 1.00 0.00 116 THR A O 3
ATOM 5249 N N . ARG A 1 101 ? 22.410 -22.563 -24.279 1.00 0.00 117 ARG A N 3
ATOM 5250 C CA . ARG A 1 101 ? 22.162 -23.549 -25.353 1.00 0.00 117 ARG A CA 3
ATOM 5251 C C . ARG A 1 101 ? 22.368 -22.854 -26.714 1.00 0.00 117 ARG A C 3
ATOM 5252 O O . ARG A 1 101 ? 22.449 -21.624 -26.775 1.00 0.00 117 ARG A O 3
ATOM 5273 N N . GLU A 1 102 ? 22.475 -23.639 -27.799 1.00 0.00 118 GLU A N 3
ATOM 5274 C CA . GLU A 1 102 ? 22.675 -23.111 -29.164 1.00 0.00 118 GLU A CA 3
ATOM 5275 C C . GLU A 1 102 ? 21.497 -23.462 -30.083 1.00 0.00 118 GLU A C 3
ATOM 5276 O O . GLU A 1 102 ? 20.736 -24.404 -29.834 1.00 0.00 118 GLU A O 3
ATOM 5288 N N . ILE A 1 103 ? 21.366 -22.652 -31.134 1.00 0.00 119 ILE A N 3
ATOM 5289 C CA . ILE A 1 103 ? 20.446 -22.851 -32.268 1.00 0.00 119 ILE A CA 3
ATOM 5290 C C . ILE A 1 103 ? 21.232 -22.582 -33.570 1.00 0.00 119 ILE A C 3
ATOM 5291 O O . ILE A 1 103 ? 22.204 -21.826 -33.532 1.00 0.00 119 ILE A O 3
ATOM 5307 N N . PRO A 1 104 ? 20.849 -23.201 -34.735 1.00 0.00 120 PRO A N 3
ATOM 5308 C CA . PRO A 1 104 ? 21.553 -22.973 -36.017 1.00 0.00 120 PRO A CA 3
ATOM 5309 C C . PRO A 1 104 ? 21.450 -21.496 -36.456 1.00 0.00 120 PRO A C 3
ATOM 5310 O O . PRO A 1 104 ? 20.357 -20.903 -36.409 1.00 0.00 120 PRO A O 3
ATOM 5321 N N . LEU A 1 105 ? 22.602 -20.920 -36.857 1.00 0.00 121 LEU A N 3
ATOM 5322 C CA . LEU A 1 105 ? 22.706 -19.513 -37.283 1.00 0.00 121 LEU A CA 3
ATOM 5323 C C . LEU A 1 105 ? 21.759 -19.212 -38.446 1.00 0.00 121 LEU A C 3
ATOM 5324 O O . LEU A 1 105 ? 21.100 -18.187 -38.437 1.00 0.00 121 LEU A O 3
ATOM 5340 N N . ALA A 1 106 ? 21.678 -20.148 -39.408 1.00 0.00 122 ALA A N 3
ATOM 5341 C CA . ALA A 1 106 ? 20.836 -20.015 -40.611 1.00 0.00 122 ALA A CA 3
ATOM 5342 C C . ALA A 1 106 ? 19.353 -19.803 -40.238 1.00 0.00 122 ALA A C 3
ATOM 5343 O O . ALA A 1 106 ? 18.730 -18.839 -40.696 1.00 0.00 122 ALA A O 3
ATOM 5350 N N . SER A 1 107 ? 18.823 -20.693 -39.370 1.00 0.00 123 SER A N 3
ATOM 5351 C CA . SER A 1 107 ? 17.420 -20.658 -38.923 1.00 0.00 123 SER A CA 3
ATOM 5352 C C . SER A 1 107 ? 17.114 -19.383 -38.111 1.00 0.00 123 SER A C 3
ATOM 5353 O O . SER A 1 107 ? 16.160 -18.676 -38.430 1.00 0.00 123 SER A O 3
ATOM 5361 N N . PHE A 1 108 ? 17.950 -19.086 -37.087 1.00 0.00 124 PHE A N 3
ATOM 5362 C CA . PHE A 1 108 ? 17.773 -17.890 -36.227 1.00 0.00 124 PHE A CA 3
ATOM 5363 C C . PHE A 1 108 ? 17.782 -16.613 -37.077 1.00 0.00 124 PHE A C 3
ATOM 5364 O O . PHE A 1 108 ? 16.908 -15.769 -36.922 1.00 0.00 124 PHE A O 3
ATOM 5381 N N . GLU A 1 109 ? 18.803 -16.505 -37.954 1.00 0.00 125 GLU A N 3
ATOM 5382 C CA . GLU A 1 109 ? 19.050 -15.318 -38.795 1.00 0.00 125 GLU A CA 3
ATOM 5383 C C . GLU A 1 109 ? 17.836 -15.035 -39.669 1.00 0.00 125 GLU A C 3
ATOM 5384 O O . GLU A 1 109 ? 17.338 -13.906 -39.679 1.00 0.00 125 GLU A O 3
ATOM 5396 N N . LYS A 1 110 ? 17.362 -16.068 -40.394 1.00 0.00 126 LYS A N 3
ATOM 5397 C CA . LYS A 1 110 ? 16.248 -15.898 -41.336 1.00 0.00 126 LYS A CA 3
ATOM 5398 C C . LYS A 1 110 ? 14.932 -15.596 -40.602 1.00 0.00 126 LYS A C 3
ATOM 5399 O O . LYS A 1 110 ? 14.109 -14.896 -41.148 1.00 0.00 126 LYS A O 3
ATOM 5418 N N . ILE A 1 111 ? 14.748 -16.144 -39.370 1.00 0.00 127 ILE A N 3
ATOM 5419 C CA . ILE A 1 111 ? 13.557 -15.855 -38.523 1.00 0.00 127 ILE A CA 3
ATOM 5420 C C . ILE A 1 111 ? 13.610 -14.397 -38.013 1.00 0.00 127 ILE A C 3
ATOM 5421 O O . ILE A 1 111 ? 12.605 -13.689 -38.018 1.00 0.00 127 ILE A O 3
ATOM 5437 N N . CYS A 1 112 ? 14.811 -13.977 -37.594 1.00 0.00 128 CYS A N 3
ATOM 5438 C CA . CYS A 1 112 ? 15.072 -12.652 -37.003 1.00 0.00 128 CYS A CA 3
ATOM 5439 C C . CYS A 1 112 ? 14.863 -11.551 -38.053 1.00 0.00 128 CYS A C 3
ATOM 5440 O O . CYS A 1 112 ? 14.237 -10.514 -37.788 1.00 0.00 128 CYS A O 3
ATOM 5448 N N . ARG A 1 113 ? 15.380 -11.816 -39.264 1.00 0.00 129 ARG A N 3
ATOM 5449 C CA . ARG A 1 113 ? 15.259 -10.910 -40.413 1.00 0.00 129 ARG A CA 3
ATOM 5450 C C . ARG A 1 113 ? 13.862 -11.016 -41.060 1.00 0.00 129 ARG A C 3
ATOM 5451 O O . ARG A 1 113 ? 13.384 -10.051 -41.655 1.00 0.00 129 ARG A O 3
ATOM 5472 N N . ALA A 1 114 ? 13.197 -12.191 -40.923 1.00 0.00 130 ALA A N 3
ATOM 5473 C CA . ALA A 1 114 ? 11.780 -12.359 -41.348 1.00 0.00 130 ALA A CA 3
ATOM 5474 C C . ALA A 1 114 ? 10.853 -11.622 -40.384 1.00 0.00 130 ALA A C 3
ATOM 5475 O O . ALA A 1 114 ? 9.773 -11.224 -40.767 1.00 0.00 130 ALA A O 3
ATOM 5482 N N . LEU A 1 115 ? 11.289 -11.457 -39.123 1.00 0.00 131 LEU A N 3
ATOM 5483 C CA . LEU A 1 115 ? 10.556 -10.670 -38.118 1.00 0.00 131 LEU A CA 3
ATOM 5484 C C . LEU A 1 115 ? 10.639 -9.179 -38.498 1.00 0.00 131 LEU A C 3
ATOM 5485 O O . LEU A 1 115 ? 9.632 -8.453 -38.482 1.00 0.00 131 LEU A O 3
ATOM 5501 N N . LEU A 1 116 ? 11.869 -8.767 -38.878 1.00 0.00 132 LEU A N 3
ATOM 5502 C CA . LEU A 1 116 ? 12.163 -7.430 -39.435 1.00 0.00 132 LEU A CA 3
ATOM 5503 C C . LEU A 1 116 ? 11.349 -7.141 -40.712 1.00 0.00 132 LEU A C 3
ATOM 5504 O O . LEU A 1 116 ? 10.920 -6.014 -40.923 1.00 0.00 132 LEU A O 3
ATOM 5520 N N . PHE A 1 117 ? 11.170 -8.161 -41.564 1.00 0.00 133 PHE A N 3
ATOM 5521 C CA . PHE A 1 117 ? 10.353 -8.042 -42.785 1.00 0.00 133 PHE A CA 3
ATOM 5522 C C . PHE A 1 117 ? 8.862 -7.927 -42.426 1.00 0.00 133 PHE A C 3
ATOM 5523 O O . PHE A 1 117 ? 8.247 -6.895 -42.669 1.00 0.00 133 PHE A O 3
ATOM 5540 N N . ARG A 1 118 ? 8.330 -8.974 -41.764 1.00 0.00 134 ARG A N 3
ATOM 5541 C CA . ARG A 1 118 ? 6.875 -9.179 -41.542 1.00 0.00 134 ARG A CA 3
ATOM 5542 C C . ARG A 1 118 ? 6.247 -8.160 -40.564 1.00 0.00 134 ARG A C 3
ATOM 5543 O O . ARG A 1 118 ? 5.011 -8.080 -40.477 1.00 0.00 134 ARG A O 3
ATOM 5564 N N . CYS A 1 119 ? 7.082 -7.376 -39.836 1.00 0.00 135 CYS A N 3
ATOM 5565 C CA . CYS A 1 119 ? 6.590 -6.224 -39.036 1.00 0.00 135 CYS A CA 3
ATOM 5566 C C . CYS A 1 119 ? 6.064 -5.088 -39.958 1.00 0.00 135 CYS A C 3
ATOM 5567 O O . CYS A 1 119 ? 5.474 -4.121 -39.482 1.00 0.00 135 CYS A O 3
ATOM 5575 N N . GLU A 1 120 ? 6.300 -5.230 -41.275 1.00 0.00 136 GLU A N 3
ATOM 5576 C CA . GLU A 1 120 ? 5.720 -4.385 -42.329 1.00 0.00 136 GLU A CA 3
ATOM 5577 C C . GLU A 1 120 ? 5.129 -5.303 -43.422 1.00 0.00 136 GLU A C 3
ATOM 5578 O O . GLU A 1 120 ? 3.914 -5.387 -43.570 1.00 0.00 136 GLU A O 3
ATOM 5590 N N . GLY A 1 1 ? -6.604 -5.721 -7.951 1.00 0.00 17 GLY A N 4
ATOM 5591 C CA . GLY A 1 1 ? -6.976 -6.438 -9.201 1.00 0.00 17 GLY A CA 4
ATOM 5592 C C . GLY A 1 1 ? -5.953 -7.487 -9.609 1.00 0.00 17 GLY A C 4
ATOM 5593 O O . GLY A 1 1 ? -5.100 -7.870 -8.801 1.00 0.00 17 GLY A O 4
ATOM 5599 N N . ALA A 1 2 ? -6.037 -7.973 -10.860 1.00 0.00 18 ALA A N 4
ATOM 5600 C CA . ALA A 1 2 ? -5.091 -8.957 -11.407 1.00 0.00 18 ALA A CA 4
ATOM 5601 C C . ALA A 1 2 ? -3.854 -8.240 -11.996 1.00 0.00 18 ALA A C 4
ATOM 5602 O O . ALA A 1 2 ? -3.684 -8.152 -13.215 1.00 0.00 18 ALA A O 4
ATOM 5609 N N . GLY A 1 3 ? -3.033 -7.669 -11.093 1.00 0.00 19 GLY A N 4
ATOM 5610 C CA . GLY A 1 3 ? -1.764 -7.024 -11.457 1.00 0.00 19 GLY A CA 4
ATOM 5611 C C . GLY A 1 3 ? -0.597 -7.993 -11.360 1.00 0.00 19 GLY A C 4
ATOM 5612 O O . GLY A 1 3 ? 0.403 -7.859 -12.077 1.00 0.00 19 GLY A O 4
ATOM 5616 N N . THR A 1 4 ? -0.744 -9.001 -10.481 1.00 0.00 20 THR A N 4
ATOM 5617 C CA . THR A 1 4 ? 0.256 -10.060 -10.262 1.00 0.00 20 THR A CA 4
ATOM 5618 C C . THR A 1 4 ? 0.191 -11.173 -11.347 1.00 0.00 20 THR A C 4
ATOM 5619 O O . THR A 1 4 ? 0.760 -12.251 -11.164 1.00 0.00 20 THR A O 4
ATOM 5630 N N . SER A 1 5 ? -0.458 -10.871 -12.487 1.00 0.00 21 SER A N 4
ATOM 5631 C CA . SER A 1 5 ? -0.515 -11.754 -13.664 1.00 0.00 21 SER A CA 4
ATOM 5632 C C . SER A 1 5 ? 0.787 -11.607 -14.484 1.00 0.00 21 SER A C 4
ATOM 5633 O O . SER A 1 5 ? 1.314 -12.590 -15.021 1.00 0.00 21 SER A O 4
ATOM 5641 N N . ALA A 1 6 ? 1.301 -10.358 -14.540 1.00 0.00 22 ALA A N 4
ATOM 5642 C CA . ALA A 1 6 ? 2.634 -10.053 -15.092 1.00 0.00 22 ALA A CA 4
ATOM 5643 C C . ALA A 1 6 ? 3.727 -10.664 -14.198 1.00 0.00 22 ALA A C 4
ATOM 5644 O O . ALA A 1 6 ? 4.714 -11.206 -14.698 1.00 0.00 22 ALA A O 4
ATOM 5651 N N . ALA A 1 7 ? 3.498 -10.583 -12.865 1.00 0.00 23 ALA A N 4
ATOM 5652 C CA . ALA A 1 7 ? 4.388 -11.159 -11.836 1.00 0.00 23 ALA A CA 4
ATOM 5653 C C . ALA A 1 7 ? 4.425 -12.697 -11.919 1.00 0.00 23 ALA A C 4
ATOM 5654 O O . ALA A 1 7 ? 5.440 -13.316 -11.591 1.00 0.00 23 ALA A O 4
ATOM 5661 N N . MET A 1 8 ? 3.304 -13.282 -12.369 1.00 0.00 24 MET A N 4
ATOM 5662 C CA . MET A 1 8 ? 3.146 -14.736 -12.546 1.00 0.00 24 MET A CA 4
ATOM 5663 C C . MET A 1 8 ? 3.962 -15.225 -13.765 1.00 0.00 24 MET A C 4
ATOM 5664 O O . MET A 1 8 ? 4.538 -16.317 -13.746 1.00 0.00 24 MET A O 4
ATOM 5678 N N . ARG A 1 9 ? 4.004 -14.382 -14.818 1.00 0.00 25 ARG A N 4
ATOM 5679 C CA . ARG A 1 9 ? 4.737 -14.677 -16.068 1.00 0.00 25 ARG A CA 4
ATOM 5680 C C . ARG A 1 9 ? 6.257 -14.595 -15.842 1.00 0.00 25 ARG A C 4
ATOM 5681 O O . ARG A 1 9 ? 7.007 -15.477 -16.249 1.00 0.00 25 ARG A O 4
ATOM 5702 N N . GLN A 1 10 ? 6.688 -13.511 -15.175 1.00 0.00 26 GLN A N 4
ATOM 5703 C CA . GLN A 1 10 ? 8.114 -13.260 -14.896 1.00 0.00 26 GLN A CA 4
ATOM 5704 C C . GLN A 1 10 ? 8.657 -14.203 -13.806 1.00 0.00 26 GLN A C 4
ATOM 5705 O O . GLN A 1 10 ? 9.861 -14.316 -13.646 1.00 0.00 26 GLN A O 4
ATOM 5719 N N . ALA A 1 11 ? 7.747 -14.855 -13.051 1.00 0.00 27 ALA A N 4
ATOM 5720 C CA . ALA A 1 11 ? 8.095 -15.891 -12.053 1.00 0.00 27 ALA A CA 4
ATOM 5721 C C . ALA A 1 11 ? 8.712 -17.160 -12.694 1.00 0.00 27 ALA A C 4
ATOM 5722 O O . ALA A 1 11 ? 9.415 -17.921 -12.013 1.00 0.00 27 ALA A O 4
ATOM 5729 N N . THR A 1 12 ? 8.451 -17.364 -13.999 1.00 0.00 28 THR A N 4
ATOM 5730 C CA . THR A 1 12 ? 8.895 -18.557 -14.751 1.00 0.00 28 THR A CA 4
ATOM 5731 C C . THR A 1 12 ? 10.441 -18.624 -14.873 1.00 0.00 28 THR A C 4
ATOM 5732 O O . THR A 1 12 ? 11.107 -17.581 -14.973 1.00 0.00 28 THR A O 4
ATOM 5743 N N . SER A 1 13 ? 10.997 -19.858 -14.872 1.00 0.00 29 SER A N 4
ATOM 5744 C CA . SER A 1 13 ? 12.455 -20.092 -14.821 1.00 0.00 29 SER A CA 4
ATOM 5745 C C . SER A 1 13 ? 13.103 -19.848 -16.197 1.00 0.00 29 SER A C 4
ATOM 5746 O O . SER A 1 13 ? 12.530 -20.238 -17.218 1.00 0.00 29 SER A O 4
ATOM 5754 N N . PRO A 1 14 ? 14.345 -19.250 -16.243 1.00 0.00 30 PRO A N 4
ATOM 5755 C CA . PRO A 1 14 ? 15.078 -18.964 -17.512 1.00 0.00 30 PRO A CA 4
ATOM 5756 C C . PRO A 1 14 ? 15.417 -20.231 -18.317 1.00 0.00 30 PRO A C 4
ATOM 5757 O O . PRO A 1 14 ? 15.718 -20.134 -19.500 1.00 0.00 30 PRO A O 4
ATOM 5768 N N . LYS A 1 15 ? 15.388 -21.405 -17.653 1.00 0.00 31 LYS A N 4
ATOM 5769 C CA . LYS A 1 15 ? 15.713 -22.696 -18.280 1.00 0.00 31 LYS A CA 4
ATOM 5770 C C . LYS A 1 15 ? 14.614 -23.064 -19.299 1.00 0.00 31 LYS A C 4
ATOM 5771 O O . LYS A 1 15 ? 14.905 -23.296 -20.475 1.00 0.00 31 LYS A O 4
ATOM 5790 N N . THR A 1 16 ? 13.352 -23.097 -18.833 1.00 0.00 32 THR A N 4
ATOM 5791 C CA . THR A 1 16 ? 12.194 -23.438 -19.685 1.00 0.00 32 THR A CA 4
ATOM 5792 C C . THR A 1 16 ? 11.894 -22.314 -20.707 1.00 0.00 32 THR A C 4
ATOM 5793 O O . THR A 1 16 ? 11.371 -22.588 -21.802 1.00 0.00 32 THR A O 4
ATOM 5804 N N . ILE A 1 17 ? 12.238 -21.054 -20.341 1.00 0.00 33 ILE A N 4
ATOM 5805 C CA . ILE A 1 17 ? 12.132 -19.899 -21.251 1.00 0.00 33 ILE A CA 4
ATOM 5806 C C . ILE A 1 17 ? 13.115 -20.073 -22.411 1.00 0.00 33 ILE A C 4
ATOM 5807 O O . ILE A 1 17 ? 12.738 -19.903 -23.570 1.00 0.00 33 ILE A O 4
ATOM 5823 N N . LEU A 1 18 ? 14.359 -20.469 -22.067 1.00 0.00 34 LEU A N 4
ATOM 5824 C CA . LEU A 1 18 ? 15.415 -20.798 -23.037 1.00 0.00 34 LEU A CA 4
ATOM 5825 C C . LEU A 1 18 ? 14.921 -21.885 -23.995 1.00 0.00 34 LEU A C 4
ATOM 5826 O O . LEU A 1 18 ? 15.077 -21.744 -25.200 1.00 0.00 34 LEU A O 4
ATOM 5842 N N . GLU A 1 19 ? 14.302 -22.947 -23.435 1.00 0.00 35 GLU A N 4
ATOM 5843 C CA . GLU A 1 19 ? 13.761 -24.073 -24.214 1.00 0.00 35 GLU A CA 4
ATOM 5844 C C . GLU A 1 19 ? 12.734 -23.606 -25.263 1.00 0.00 35 GLU A C 4
ATOM 5845 O O . GLU A 1 19 ? 12.826 -24.018 -26.416 1.00 0.00 35 GLU A O 4
ATOM 5857 N N . TYR A 1 20 ? 11.770 -22.729 -24.864 1.00 0.00 36 TYR A N 4
ATOM 5858 C CA . TYR A 1 20 ? 10.712 -22.258 -25.802 1.00 0.00 36 TYR A CA 4
ATOM 5859 C C . TYR A 1 20 ? 11.289 -21.261 -26.836 1.00 0.00 36 TYR A C 4
ATOM 5860 O O . TYR A 1 20 ? 10.735 -21.121 -27.931 1.00 0.00 36 TYR A O 4
ATOM 5878 N N . ILE A 1 21 ? 12.404 -20.586 -26.471 1.00 0.00 37 ILE A N 4
ATOM 5879 C CA . ILE A 1 21 ? 13.190 -19.759 -27.410 1.00 0.00 37 ILE A CA 4
ATOM 5880 C C . ILE A 1 21 ? 13.775 -20.662 -28.525 1.00 0.00 37 ILE A C 4
ATOM 5881 O O . ILE A 1 21 ? 13.648 -20.351 -29.718 1.00 0.00 37 ILE A O 4
ATOM 5897 N N . ILE A 1 22 ? 14.371 -21.813 -28.117 1.00 0.00 38 ILE A N 4
ATOM 5898 C CA . ILE A 1 22 ? 14.951 -22.802 -29.056 1.00 0.00 38 ILE A CA 4
ATOM 5899 C C . ILE A 1 22 ? 13.838 -23.349 -29.975 1.00 0.00 38 ILE A C 4
ATOM 5900 O O . ILE A 1 22 ? 13.996 -23.385 -31.195 1.00 0.00 38 ILE A O 4
ATOM 5916 N N . ASN A 1 23 ? 12.695 -23.717 -29.348 1.00 0.00 39 ASN A N 4
ATOM 5917 C CA . ASN A 1 23 ? 11.507 -24.273 -30.034 1.00 0.00 39 ASN A CA 4
ATOM 5918 C C . ASN A 1 23 ? 10.954 -23.288 -31.072 1.00 0.00 39 ASN A C 4
ATOM 5919 O O . ASN A 1 23 ? 10.480 -23.699 -32.122 1.00 0.00 39 ASN A O 4
ATOM 5930 N N . PHE A 1 24 ? 11.034 -21.987 -30.755 1.00 0.00 40 PHE A N 4
ATOM 5931 C CA . PHE A 1 24 ? 10.623 -20.913 -31.670 1.00 0.00 40 PHE A CA 4
ATOM 5932 C C . PHE A 1 24 ? 11.524 -20.880 -32.925 1.00 0.00 40 PHE A C 4
ATOM 5933 O O . PHE A 1 24 ? 11.026 -20.908 -34.062 1.00 0.00 40 PHE A O 4
ATOM 5950 N N . PHE A 1 25 ? 12.848 -20.831 -32.697 1.00 0.00 41 PHE A N 4
ATOM 5951 C CA . PHE A 1 25 ? 13.840 -20.708 -33.784 1.00 0.00 41 PHE A CA 4
ATOM 5952 C C . PHE A 1 25 ? 14.000 -22.026 -34.578 1.00 0.00 41 PHE A C 4
ATOM 5953 O O . PHE A 1 25 ? 14.573 -22.012 -35.670 1.00 0.00 41 PHE A O 4
ATOM 5970 N N . THR A 1 26 ? 13.492 -23.161 -34.043 1.00 0.00 42 THR A N 4
ATOM 5971 C CA . THR A 1 26 ? 13.499 -24.457 -34.765 1.00 0.00 42 THR A CA 4
ATOM 5972 C C . THR A 1 26 ? 12.147 -24.695 -35.493 1.00 0.00 42 THR A C 4
ATOM 5973 O O . THR A 1 26 ? 12.103 -24.689 -36.729 1.00 0.00 42 THR A O 4
ATOM 5984 N N . CYS A 1 27 ? 11.048 -24.892 -34.728 1.00 0.00 43 CYS A N 4
ATOM 5985 C CA . CYS A 1 27 ? 9.715 -25.228 -35.286 1.00 0.00 43 CYS A CA 4
ATOM 5986 C C . CYS A 1 27 ? 8.582 -24.603 -34.430 1.00 0.00 43 CYS A C 4
ATOM 5987 O O . CYS A 1 27 ? 8.294 -25.081 -33.324 1.00 0.00 43 CYS A O 4
ATOM 5995 N N . GLY A 1 28 ? 7.949 -23.530 -34.951 1.00 0.00 44 GLY A N 4
ATOM 5996 C CA . GLY A 1 28 ? 6.806 -22.872 -34.281 1.00 0.00 44 GLY A CA 4
ATOM 5997 C C . GLY A 1 28 ? 5.519 -22.979 -35.106 1.00 0.00 44 GLY A C 4
ATOM 5998 O O . GLY A 1 28 ? 5.505 -23.648 -36.149 1.00 0.00 44 GLY A O 4
ATOM 6002 N N . GLY A 1 29 ? 4.433 -22.328 -34.634 1.00 0.00 45 GLY A N 4
ATOM 6003 C CA . GLY A 1 29 ? 3.145 -22.292 -35.361 1.00 0.00 45 GLY A CA 4
ATOM 6004 C C . GLY A 1 29 ? 2.016 -23.058 -34.667 1.00 0.00 45 GLY A C 4
ATOM 6005 O O . GLY A 1 29 ? 0.995 -23.365 -35.304 1.00 0.00 45 GLY A O 4
ATOM 6009 N N . ILE A 1 30 ? 2.193 -23.371 -33.363 1.00 0.00 46 ILE A N 4
ATOM 6010 C CA . ILE A 1 30 ? 1.159 -24.043 -32.552 1.00 0.00 46 ILE A CA 4
ATOM 6011 C C . ILE A 1 30 ? 0.065 -23.022 -32.156 1.00 0.00 46 ILE A C 4
ATOM 6012 O O . ILE A 1 30 ? 0.353 -22.010 -31.503 1.00 0.00 46 ILE A O 4
ATOM 6028 N N . ARG A 1 31 ? -1.186 -23.335 -32.525 1.00 0.00 47 ARG A N 4
ATOM 6029 C CA . ARG A 1 31 ? -2.330 -22.402 -32.480 1.00 0.00 47 ARG A CA 4
ATOM 6030 C C . ARG A 1 31 ? -3.081 -22.415 -31.131 1.00 0.00 47 ARG A C 4
ATOM 6031 O O . ARG A 1 31 ? -4.058 -21.677 -30.970 1.00 0.00 47 ARG A O 4
ATOM 6052 N N . ARG A 1 32 ? -2.626 -23.240 -30.173 1.00 0.00 48 ARG A N 4
ATOM 6053 C CA . ARG A 1 32 ? -3.357 -23.476 -28.911 1.00 0.00 48 ARG A CA 4
ATOM 6054 C C . ARG A 1 32 ? -3.184 -22.301 -27.911 1.00 0.00 48 ARG A C 4
ATOM 6055 O O . ARG A 1 32 ? -4.046 -21.418 -27.828 1.00 0.00 48 ARG A O 4
ATOM 6076 N N . ARG A 1 33 ? -2.061 -22.297 -27.173 1.00 0.00 49 ARG A N 4
ATOM 6077 C CA . ARG A 1 33 ? -1.743 -21.268 -26.146 1.00 0.00 49 ARG A CA 4
ATOM 6078 C C . ARG A 1 33 ? -0.372 -20.630 -26.456 1.00 0.00 49 ARG A C 4
ATOM 6079 O O . ARG A 1 33 ? -0.051 -19.531 -25.970 1.00 0.00 49 ARG A O 4
ATOM 6100 N N . ASN A 1 34 ? 0.407 -21.321 -27.312 1.00 0.00 50 ASN A N 4
ATOM 6101 C CA . ASN A 1 34 ? 1.785 -20.942 -27.661 1.00 0.00 50 ASN A CA 4
ATOM 6102 C C . ASN A 1 34 ? 1.847 -19.614 -28.422 1.00 0.00 50 ASN A C 4
ATOM 6103 O O . ASN A 1 34 ? 2.831 -18.902 -28.292 1.00 0.00 50 ASN A O 4
ATOM 6114 N N . GLU A 1 35 ? 0.789 -19.281 -29.196 1.00 0.00 51 GLU A N 4
ATOM 6115 C CA . GLU A 1 35 ? 0.785 -18.080 -30.058 1.00 0.00 51 GLU A CA 4
ATOM 6116 C C . GLU A 1 35 ? 1.085 -16.795 -29.273 1.00 0.00 51 GLU A C 4
ATOM 6117 O O . GLU A 1 35 ? 1.925 -16.035 -29.702 1.00 0.00 51 GLU A O 4
ATOM 6129 N N . THR A 1 36 ? 0.422 -16.597 -28.115 1.00 0.00 52 THR A N 4
ATOM 6130 C CA . THR A 1 36 ? 0.575 -15.368 -27.303 1.00 0.00 52 THR A CA 4
ATOM 6131 C C . THR A 1 36 ? 1.946 -15.332 -26.583 1.00 0.00 52 THR A C 4
ATOM 6132 O O . THR A 1 36 ? 2.643 -14.306 -26.619 1.00 0.00 52 THR A O 4
ATOM 6143 N N . GLN A 1 37 ? 2.317 -16.478 -25.965 1.00 0.00 53 GLN A N 4
ATOM 6144 C CA . GLN A 1 37 ? 3.601 -16.647 -25.236 1.00 0.00 53 GLN A CA 4
ATOM 6145 C C . GLN A 1 37 ? 4.797 -16.337 -26.153 1.00 0.00 53 GLN A C 4
ATOM 6146 O O . GLN A 1 37 ? 5.726 -15.617 -25.775 1.00 0.00 53 GLN A O 4
ATOM 6160 N N . TYR A 1 38 ? 4.720 -16.873 -27.376 1.00 0.00 54 TYR A N 4
ATOM 6161 C CA . TYR A 1 38 ? 5.738 -16.672 -28.403 1.00 0.00 54 TYR A CA 4
ATOM 6162 C C . TYR A 1 38 ? 5.595 -15.263 -28.998 1.00 0.00 54 TYR A C 4
ATOM 6163 O O . TYR A 1 38 ? 6.595 -14.650 -29.293 1.00 0.00 54 TYR A O 4
ATOM 6181 N N . GLN A 1 39 ? 4.345 -14.748 -29.130 1.00 0.00 55 GLN A N 4
ATOM 6182 C CA . GLN A 1 39 ? 4.062 -13.426 -29.758 1.00 0.00 55 GLN A CA 4
ATOM 6183 C C . GLN A 1 39 ? 4.819 -12.307 -29.045 1.00 0.00 55 GLN A C 4
ATOM 6184 O O . GLN A 1 39 ? 5.311 -11.378 -29.691 1.00 0.00 55 GLN A O 4
ATOM 6198 N N . GLU A 1 40 ? 4.919 -12.436 -27.710 1.00 0.00 56 GLU A N 4
ATOM 6199 C CA . GLU A 1 40 ? 5.707 -11.517 -26.878 1.00 0.00 56 GLU A CA 4
ATOM 6200 C C . GLU A 1 40 ? 7.179 -11.524 -27.329 1.00 0.00 56 GLU A C 4
ATOM 6201 O O . GLU A 1 40 ? 7.764 -10.468 -27.513 1.00 0.00 56 GLU A O 4
ATOM 6213 N N . LEU A 1 41 ? 7.733 -12.730 -27.558 1.00 0.00 57 LEU A N 4
ATOM 6214 C CA . LEU A 1 41 ? 9.113 -12.919 -28.074 1.00 0.00 57 LEU A CA 4
ATOM 6215 C C . LEU A 1 41 ? 9.249 -12.264 -29.477 1.00 0.00 57 LEU A C 4
ATOM 6216 O O . LEU A 1 41 ? 10.217 -11.534 -29.714 1.00 0.00 57 LEU A O 4
ATOM 6232 N N . ILE A 1 42 ? 8.250 -12.515 -30.385 1.00 0.00 58 ILE A N 4
ATOM 6233 C CA . ILE A 1 42 ? 8.241 -11.973 -31.773 1.00 0.00 58 ILE A CA 4
ATOM 6234 C C . ILE A 1 42 ? 8.383 -10.444 -31.746 1.00 0.00 58 ILE A C 4
ATOM 6235 O O . ILE A 1 42 ? 9.301 -9.901 -32.349 1.00 0.00 58 ILE A O 4
ATOM 6251 N N . GLU A 1 43 ? 7.461 -9.776 -31.031 1.00 0.00 59 GLU A N 4
ATOM 6252 C CA . GLU A 1 43 ? 7.345 -8.311 -31.050 1.00 0.00 59 GLU A CA 4
ATOM 6253 C C . GLU A 1 43 ? 8.470 -7.651 -30.245 1.00 0.00 59 GLU A C 4
ATOM 6254 O O . GLU A 1 43 ? 8.929 -6.582 -30.612 1.00 0.00 59 GLU A O 4
ATOM 6266 N N . THR A 1 44 ? 8.940 -8.312 -29.167 1.00 0.00 60 THR A N 4
ATOM 6267 C CA . THR A 1 44 ? 10.061 -7.790 -28.357 1.00 0.00 60 THR A CA 4
ATOM 6268 C C . THR A 1 44 ? 11.349 -7.733 -29.210 1.00 0.00 60 THR A C 4
ATOM 6269 O O . THR A 1 44 ? 11.928 -6.670 -29.344 1.00 0.00 60 THR A O 4
ATOM 6280 N N . MET A 1 45 ? 11.736 -8.879 -29.818 1.00 0.00 61 MET A N 4
ATOM 6281 C CA . MET A 1 45 ? 12.830 -8.964 -30.824 1.00 0.00 61 MET A CA 4
ATOM 6282 C C . MET A 1 45 ? 12.637 -7.944 -31.967 1.00 0.00 61 MET A C 4
ATOM 6283 O O . MET A 1 45 ? 13.515 -7.147 -32.210 1.00 0.00 61 MET A O 4
ATOM 6297 N N . ALA A 1 46 ? 11.463 -7.984 -32.631 1.00 0.00 62 ALA A N 4
ATOM 6298 C CA . ALA A 1 46 ? 11.134 -7.116 -33.794 1.00 0.00 62 ALA A CA 4
ATOM 6299 C C . ALA A 1 46 ? 11.436 -5.620 -33.533 1.00 0.00 62 ALA A C 4
ATOM 6300 O O . ALA A 1 46 ? 12.154 -4.981 -34.310 1.00 0.00 62 ALA A O 4
ATOM 6307 N N . GLU A 1 47 ? 10.918 -5.106 -32.405 1.00 0.00 63 GLU A N 4
ATOM 6308 C CA . GLU A 1 47 ? 11.032 -3.682 -32.038 1.00 0.00 63 GLU A CA 4
ATOM 6309 C C . GLU A 1 47 ? 12.453 -3.346 -31.543 1.00 0.00 63 GLU A C 4
ATOM 6310 O O . GLU A 1 47 ? 13.060 -2.379 -31.999 1.00 0.00 63 GLU A O 4
ATOM 6322 N N . THR A 1 48 ? 12.963 -4.181 -30.620 1.00 0.00 64 THR A N 4
ATOM 6323 C CA . THR A 1 48 ? 14.331 -4.075 -30.047 1.00 0.00 64 THR A CA 4
ATOM 6324 C C . THR A 1 48 ? 15.410 -4.019 -31.139 1.00 0.00 64 THR A C 4
ATOM 6325 O O . THR A 1 48 ? 16.314 -3.165 -31.101 1.00 0.00 64 THR A O 4
ATOM 6336 N N . LEU A 1 49 ? 15.278 -4.926 -32.113 1.00 0.00 65 LEU A N 4
ATOM 6337 C CA . LEU A 1 49 ? 16.201 -5.025 -33.245 1.00 0.00 65 LEU A CA 4
ATOM 6338 C C . LEU A 1 49 ? 16.047 -3.802 -34.155 1.00 0.00 65 LEU A C 4
ATOM 6339 O O . LEU A 1 49 ? 17.046 -3.197 -34.496 1.00 0.00 65 LEU A O 4
ATOM 6355 N N . LYS A 1 50 ? 14.793 -3.417 -34.489 1.00 0.00 66 LYS A N 4
ATOM 6356 C CA . LYS A 1 50 ? 14.507 -2.271 -35.405 1.00 0.00 66 LYS A CA 4
ATOM 6357 C C . LYS A 1 50 ? 15.113 -0.955 -34.839 1.00 0.00 66 LYS A C 4
ATOM 6358 O O . LYS A 1 50 ? 15.507 -0.063 -35.601 1.00 0.00 66 LYS A O 4
ATOM 6377 N N . SER A 1 51 ? 15.201 -0.880 -33.492 1.00 0.00 67 SER A N 4
ATOM 6378 C CA . SER A 1 51 ? 15.788 0.258 -32.771 1.00 0.00 67 SER A CA 4
ATOM 6379 C C . SER A 1 51 ? 17.316 0.338 -32.991 1.00 0.00 67 SER A C 4
ATOM 6380 O O . SER A 1 51 ? 17.872 1.430 -33.100 1.00 0.00 67 SER A O 4
ATOM 6388 N N . THR A 1 52 ? 17.984 -0.830 -33.056 1.00 0.00 68 THR A N 4
ATOM 6389 C CA . THR A 1 52 ? 19.461 -0.911 -33.215 1.00 0.00 68 THR A CA 4
ATOM 6390 C C . THR A 1 52 ? 19.860 -1.214 -34.681 1.00 0.00 68 THR A C 4
ATOM 6391 O O . THR A 1 52 ? 21.047 -1.200 -35.031 1.00 0.00 68 THR A O 4
ATOM 6402 N N . MET A 1 53 ? 18.852 -1.455 -35.538 1.00 0.00 69 MET A N 4
ATOM 6403 C CA . MET A 1 53 ? 19.041 -1.662 -36.987 1.00 0.00 69 MET A CA 4
ATOM 6404 C C . MET A 1 53 ? 19.129 -0.300 -37.702 1.00 0.00 69 MET A C 4
ATOM 6405 O O . MET A 1 53 ? 18.474 0.656 -37.264 1.00 0.00 69 MET A O 4
ATOM 6419 N N . PRO A 1 54 ? 19.973 -0.175 -38.790 1.00 0.00 70 PRO A N 4
ATOM 6420 C CA . PRO A 1 54 ? 19.983 1.020 -39.669 1.00 0.00 70 PRO A CA 4
ATOM 6421 C C . PRO A 1 54 ? 18.576 1.268 -40.257 1.00 0.00 70 PRO A C 4
ATOM 6422 O O . PRO A 1 54 ? 18.060 2.389 -40.201 1.00 0.00 70 PRO A O 4
ATOM 6433 N N . ASP A 1 55 ? 17.960 0.191 -40.782 1.00 0.00 71 ASP A N 4
ATOM 6434 C CA . ASP A 1 55 ? 16.544 0.188 -41.177 1.00 0.00 71 ASP A CA 4
ATOM 6435 C C . ASP A 1 55 ? 15.987 -1.234 -41.013 1.00 0.00 71 ASP A C 4
ATOM 6436 O O . ASP A 1 55 ? 15.440 -1.537 -39.954 1.00 0.00 71 ASP A O 4
ATOM 6445 N N . ARG A 1 56 ? 16.282 -2.120 -42.000 1.00 0.00 72 ARG A N 4
ATOM 6446 C CA . ARG A 1 56 ? 15.784 -3.529 -42.089 1.00 0.00 72 ARG A CA 4
ATOM 6447 C C . ARG A 1 56 ? 16.503 -4.250 -43.249 1.00 0.00 72 ARG A C 4
ATOM 6448 O O . ARG A 1 56 ? 16.936 -3.604 -44.214 1.00 0.00 72 ARG A O 4
ATOM 6469 N N . GLY A 1 57 ? 16.640 -5.588 -43.133 1.00 0.00 73 GLY A N 4
ATOM 6470 C CA . GLY A 1 57 ? 17.244 -6.422 -44.193 1.00 0.00 73 GLY A CA 4
ATOM 6471 C C . GLY A 1 57 ? 18.765 -6.558 -44.073 1.00 0.00 73 GLY A C 4
ATOM 6472 O O . GLY A 1 57 ? 19.345 -7.545 -44.549 1.00 0.00 73 GLY A O 4
ATOM 6476 N N . ALA A 1 58 ? 19.413 -5.556 -43.449 1.00 0.00 74 ALA A N 4
ATOM 6477 C CA . ALA A 1 58 ? 20.873 -5.530 -43.219 1.00 0.00 74 ALA A CA 4
ATOM 6478 C C . ALA A 1 58 ? 21.281 -6.556 -42.121 1.00 0.00 74 ALA A C 4
ATOM 6479 O O . ALA A 1 58 ? 20.407 -7.008 -41.362 1.00 0.00 74 ALA A O 4
ATOM 6486 N N . PRO A 1 59 ? 22.598 -6.977 -42.039 1.00 0.00 75 PRO A N 4
ATOM 6487 C CA . PRO A 1 59 ? 23.101 -7.849 -40.947 1.00 0.00 75 PRO A CA 4
ATOM 6488 C C . PRO A 1 59 ? 22.822 -7.252 -39.544 1.00 0.00 75 PRO A C 4
ATOM 6489 O O . PRO A 1 59 ? 23.428 -6.243 -39.152 1.00 0.00 75 PRO A O 4
ATOM 6500 N N . LEU A 1 60 ? 21.872 -7.879 -38.831 1.00 0.00 76 LEU A N 4
ATOM 6501 C CA . LEU A 1 60 ? 21.476 -7.508 -37.451 1.00 0.00 76 LEU A CA 4
ATOM 6502 C C . LEU A 1 60 ? 22.679 -7.620 -36.461 1.00 0.00 76 LEU A C 4
ATOM 6503 O O . LEU A 1 60 ? 23.598 -8.404 -36.716 1.00 0.00 76 LEU A O 4
ATOM 6519 N N . PRO A 1 61 ? 22.703 -6.818 -35.332 1.00 0.00 77 PRO A N 4
ATOM 6520 C CA . PRO A 1 61 ? 23.890 -6.722 -34.423 1.00 0.00 77 PRO A CA 4
ATOM 6521 C C . PRO A 1 61 ? 24.279 -8.073 -33.787 1.00 0.00 77 PRO A C 4
ATOM 6522 O O . PRO A 1 61 ? 23.464 -8.996 -33.724 1.00 0.00 77 PRO A O 4
ATOM 6533 N N . GLU A 1 62 ? 25.527 -8.139 -33.279 1.00 0.00 78 GLU A N 4
ATOM 6534 C CA . GLU A 1 62 ? 26.121 -9.381 -32.760 1.00 0.00 78 GLU A CA 4
ATOM 6535 C C . GLU A 1 62 ? 25.545 -9.717 -31.378 1.00 0.00 78 GLU A C 4
ATOM 6536 O O . GLU A 1 62 ? 25.476 -10.884 -30.996 1.00 0.00 78 GLU A O 4
ATOM 6548 N N . ASN A 1 63 ? 25.136 -8.680 -30.629 1.00 0.00 79 ASN A N 4
ATOM 6549 C CA . ASN A 1 63 ? 24.618 -8.825 -29.263 1.00 0.00 79 ASN A CA 4
ATOM 6550 C C . ASN A 1 63 ? 23.213 -8.218 -29.176 1.00 0.00 79 ASN A C 4
ATOM 6551 O O . ASN A 1 63 ? 23.023 -7.017 -29.426 1.00 0.00 79 ASN A O 4
ATOM 6562 N N . ILE A 1 64 ? 22.227 -9.074 -28.845 1.00 0.00 80 ILE A N 4
ATOM 6563 C CA . ILE A 1 64 ? 20.820 -8.681 -28.670 1.00 0.00 80 ILE A CA 4
ATOM 6564 C C . ILE A 1 64 ? 20.452 -8.847 -27.189 1.00 0.00 80 ILE A C 4
ATOM 6565 O O . ILE A 1 64 ? 20.401 -9.975 -26.681 1.00 0.00 80 ILE A O 4
ATOM 6581 N N . ILE A 1 65 ? 20.207 -7.720 -26.501 1.00 0.00 81 ILE A N 4
ATOM 6582 C CA . ILE A 1 65 ? 19.802 -7.714 -25.086 1.00 0.00 81 ILE A CA 4
ATOM 6583 C C . ILE A 1 65 ? 18.275 -7.742 -24.987 1.00 0.00 81 ILE A C 4
ATOM 6584 O O . ILE A 1 65 ? 17.604 -6.807 -25.444 1.00 0.00 81 ILE A O 4
ATOM 6600 N N . LEU A 1 66 ? 17.746 -8.824 -24.409 1.00 0.00 82 LEU A N 4
ATOM 6601 C CA . LEU A 1 66 ? 16.324 -8.948 -24.062 1.00 0.00 82 LEU A CA 4
ATOM 6602 C C . LEU A 1 66 ? 16.185 -9.274 -22.569 1.00 0.00 82 LEU A C 4
ATOM 6603 O O . LEU A 1 66 ? 16.033 -10.441 -22.194 1.00 0.00 82 LEU A O 4
ATOM 6619 N N . ASP A 1 67 ? 16.248 -8.244 -21.707 1.00 0.00 83 ASP A N 4
ATOM 6620 C CA . ASP A 1 67 ? 15.989 -8.426 -20.258 1.00 0.00 83 ASP A CA 4
ATOM 6621 C C . ASP A 1 67 ? 14.480 -8.574 -19.979 1.00 0.00 83 ASP A C 4
ATOM 6622 O O . ASP A 1 67 ? 14.070 -8.898 -18.864 1.00 0.00 83 ASP A O 4
ATOM 6631 N N . ASP A 1 68 ? 13.675 -8.354 -21.032 1.00 0.00 84 ASP A N 4
ATOM 6632 C CA . ASP A 1 68 ? 12.210 -8.421 -20.991 1.00 0.00 84 ASP A CA 4
ATOM 6633 C C . ASP A 1 68 ? 11.673 -9.844 -21.276 1.00 0.00 84 ASP A C 4
ATOM 6634 O O . ASP A 1 68 ? 10.456 -10.000 -21.458 1.00 0.00 84 ASP A O 4
ATOM 6643 N N . MET A 1 69 ? 12.550 -10.885 -21.296 1.00 0.00 85 MET A N 4
ATOM 6644 C CA . MET A 1 69 ? 12.115 -12.250 -21.687 1.00 0.00 85 MET A CA 4
ATOM 6645 C C . MET A 1 69 ? 11.572 -13.013 -20.478 1.00 0.00 85 MET A C 4
ATOM 6646 O O . MET A 1 69 ? 12.276 -13.844 -19.897 1.00 0.00 85 MET A O 4
ATOM 6660 N N . ASP A 1 70 ? 10.315 -12.693 -20.106 1.00 0.00 86 ASP A N 4
ATOM 6661 C CA . ASP A 1 70 ? 9.600 -13.345 -18.996 1.00 0.00 86 ASP A CA 4
ATOM 6662 C C . ASP A 1 70 ? 10.391 -13.183 -17.682 1.00 0.00 86 ASP A C 4
ATOM 6663 O O . ASP A 1 70 ? 10.578 -14.142 -16.910 1.00 0.00 86 ASP A O 4
ATOM 6672 N N . GLY A 1 71 ? 10.882 -11.942 -17.462 1.00 0.00 87 GLY A N 4
ATOM 6673 C CA . GLY A 1 71 ? 11.675 -11.591 -16.276 1.00 0.00 87 GLY A CA 4
ATOM 6674 C C . GLY A 1 71 ? 13.125 -12.079 -16.337 1.00 0.00 87 GLY A C 4
ATOM 6675 O O . GLY A 1 71 ? 13.862 -11.940 -15.357 1.00 0.00 87 GLY A O 4
ATOM 6679 N N . CYS A 1 72 ? 13.534 -12.654 -17.487 1.00 0.00 88 CYS A N 4
ATOM 6680 C CA . CYS A 1 72 ? 14.888 -13.200 -17.690 1.00 0.00 88 CYS A CA 4
ATOM 6681 C C . CYS A 1 72 ? 15.701 -12.286 -18.631 1.00 0.00 88 CYS A C 4
ATOM 6682 O O . CYS A 1 72 ? 15.166 -11.766 -19.643 1.00 0.00 88 CYS A O 4
ATOM 6690 N N . ARG A 1 73 ? 16.983 -12.085 -18.251 1.00 0.00 89 ARG A N 4
ATOM 6691 C CA . ARG A 1 73 ? 17.962 -11.297 -19.004 1.00 0.00 89 ARG A CA 4
ATOM 6692 C C . ARG A 1 73 ? 18.685 -12.216 -20.008 1.00 0.00 89 ARG A C 4
ATOM 6693 O O . ARG A 1 73 ? 19.601 -12.963 -19.641 1.00 0.00 89 ARG A O 4
ATOM 6714 N N . VAL A 1 74 ? 18.241 -12.159 -21.264 1.00 0.00 90 VAL A N 4
ATOM 6715 C CA . VAL A 1 74 ? 18.824 -12.922 -22.374 1.00 0.00 90 VAL A CA 4
ATOM 6716 C C . VAL A 1 74 ? 19.827 -12.048 -23.138 1.00 0.00 90 VAL A C 4
ATOM 6717 O O . VAL A 1 74 ? 19.659 -10.823 -23.226 1.00 0.00 90 VAL A O 4
ATOM 6730 N N . GLU A 1 75 ? 20.867 -12.693 -23.678 1.00 0.00 91 GLU A N 4
ATOM 6731 C CA . GLU A 1 75 ? 21.849 -12.059 -24.548 1.00 0.00 91 GLU A CA 4
ATOM 6732 C C . GLU A 1 75 ? 22.168 -13.022 -25.703 1.00 0.00 91 GLU A C 4
ATOM 6733 O O . GLU A 1 75 ? 22.797 -14.071 -25.496 1.00 0.00 91 GLU A O 4
ATOM 6745 N N . PHE A 1 76 ? 21.680 -12.686 -26.911 1.00 0.00 92 PHE A N 4
ATOM 6746 C CA . PHE A 1 76 ? 21.976 -13.451 -28.126 1.00 0.00 92 PHE A CA 4
ATOM 6747 C C . PHE A 1 76 ? 23.332 -12.988 -28.674 1.00 0.00 92 PHE A C 4
ATOM 6748 O O . PHE A 1 76 ? 23.473 -11.832 -29.074 1.00 0.00 92 PHE A O 4
ATOM 6765 N N . ASN A 1 77 ? 24.327 -13.878 -28.648 1.00 0.00 93 ASN A N 4
ATOM 6766 C CA . ASN A 1 77 ? 25.669 -13.629 -29.203 1.00 0.00 93 ASN A CA 4
ATOM 6767 C C . ASN A 1 77 ? 25.800 -14.329 -30.551 1.00 0.00 93 ASN A C 4
ATOM 6768 O O . ASN A 1 77 ? 25.445 -15.501 -30.681 1.00 0.00 93 ASN A O 4
ATOM 6779 N N . LEU A 1 78 ? 26.285 -13.596 -31.554 1.00 0.00 94 LEU A N 4
ATOM 6780 C CA . LEU A 1 78 ? 26.583 -14.148 -32.879 1.00 0.00 94 LEU A CA 4
ATOM 6781 C C . LEU A 1 78 ? 28.073 -14.504 -32.952 1.00 0.00 94 LEU A C 4
ATOM 6782 O O . LEU A 1 78 ? 28.910 -13.754 -32.424 1.00 0.00 94 LEU A O 4
ATOM 6798 N N . PRO A 1 79 ? 28.435 -15.650 -33.599 1.00 0.00 95 PRO A N 4
ATOM 6799 C CA . PRO A 1 79 ? 29.838 -15.982 -33.869 1.00 0.00 95 PRO A CA 4
ATOM 6800 C C . PRO A 1 79 ? 30.373 -15.150 -35.040 1.00 0.00 95 PRO A C 4
ATOM 6801 O O . PRO A 1 79 ? 29.613 -14.701 -35.908 1.00 0.00 95 PRO A O 4
ATOM 6812 N N . GLY A 1 80 ? 31.679 -14.973 -35.054 1.00 0.00 96 GLY A N 4
ATOM 6813 C CA . GLY A 1 80 ? 32.350 -14.188 -36.080 1.00 0.00 96 GLY A CA 4
ATOM 6814 C C . GLY A 1 80 ? 32.627 -14.985 -37.345 1.00 0.00 96 GLY A C 4
ATOM 6815 O O . GLY A 1 80 ? 32.453 -16.208 -37.374 1.00 0.00 96 GLY A O 4
ATOM 6819 N N . GLU A 1 81 ? 33.058 -14.272 -38.393 1.00 0.00 97 GLU A N 4
ATOM 6820 C CA . GLU A 1 81 ? 33.478 -14.868 -39.683 1.00 0.00 97 GLU A CA 4
ATOM 6821 C C . GLU A 1 81 ? 34.690 -15.811 -39.518 1.00 0.00 97 GLU A C 4
ATOM 6822 O O . GLU A 1 81 ? 34.847 -16.768 -40.282 1.00 0.00 97 GLU A O 4
ATOM 6834 N N . ASN A 1 82 ? 35.529 -15.530 -38.505 1.00 0.00 98 ASN A N 4
ATOM 6835 C CA . ASN A 1 82 ? 36.739 -16.319 -38.198 1.00 0.00 98 ASN A CA 4
ATOM 6836 C C . ASN A 1 82 ? 36.437 -17.472 -37.216 1.00 0.00 98 ASN A C 4
ATOM 6837 O O . ASN A 1 82 ? 37.343 -18.223 -36.866 1.00 0.00 98 ASN A O 4
ATOM 6848 N N . ASN A 1 83 ? 35.168 -17.619 -36.782 1.00 0.00 99 ASN A N 4
ATOM 6849 C CA . ASN A 1 83 ? 34.753 -18.699 -35.855 1.00 0.00 99 ASN A CA 4
ATOM 6850 C C . ASN A 1 83 ? 34.437 -19.988 -36.641 1.00 0.00 99 ASN A C 4
ATOM 6851 O O . ASN A 1 83 ? 34.163 -19.939 -37.848 1.00 0.00 99 ASN A O 4
ATOM 6862 N N . GLU A 1 84 ? 34.468 -21.130 -35.928 1.00 0.00 100 GLU A N 4
ATOM 6863 C CA . GLU A 1 84 ? 34.290 -22.479 -36.512 1.00 0.00 100 GLU A CA 4
ATOM 6864 C C . GLU A 1 84 ? 32.819 -22.947 -36.449 1.00 0.00 100 GLU A C 4
ATOM 6865 O O . GLU A 1 84 ? 32.290 -23.481 -37.430 1.00 0.00 100 GLU A O 4
ATOM 6877 N N . ALA A 1 85 ? 32.175 -22.721 -35.294 1.00 0.00 101 ALA A N 4
ATOM 6878 C CA . ALA A 1 85 ? 30.881 -23.351 -34.939 1.00 0.00 101 ALA A CA 4
ATOM 6879 C C . ALA A 1 85 ? 29.695 -22.842 -35.792 1.00 0.00 101 ALA A C 4
ATOM 6880 O O . ALA A 1 85 ? 28.837 -23.640 -36.198 1.00 0.00 101 ALA A O 4
ATOM 6887 N N . GLY A 1 86 ? 29.671 -21.524 -36.058 1.00 0.00 102 GLY A N 4
ATOM 6888 C CA . GLY A 1 86 ? 28.630 -20.905 -36.887 1.00 0.00 102 GLY A CA 4
ATOM 6889 C C . GLY A 1 86 ? 27.213 -21.036 -36.327 1.00 0.00 102 GLY A C 4
ATOM 6890 O O . GLY A 1 86 ? 26.264 -21.252 -37.089 1.00 0.00 102 GLY A O 4
ATOM 6894 N N . GLN A 1 87 ? 27.063 -20.917 -34.990 1.00 0.00 103 GLN A N 4
ATOM 6895 C CA . GLN A 1 87 ? 25.742 -20.993 -34.320 1.00 0.00 103 GLN A CA 4
ATOM 6896 C C . GLN A 1 87 ? 25.585 -19.860 -33.294 1.00 0.00 103 GLN A C 4
ATOM 6897 O O . GLN A 1 87 ? 26.552 -19.453 -32.652 1.00 0.00 103 GLN A O 4
ATOM 6911 N N . VAL A 1 88 ? 24.346 -19.369 -33.156 1.00 0.00 104 VAL A N 4
ATOM 6912 C CA . VAL A 1 88 ? 23.993 -18.267 -32.249 1.00 0.00 104 VAL A CA 4
ATOM 6913 C C . VAL A 1 88 ? 23.890 -18.769 -30.802 1.00 0.00 104 VAL A C 4
ATOM 6914 O O . VAL A 1 88 ? 23.115 -19.678 -30.514 1.00 0.00 104 VAL A O 4
ATOM 6927 N N . ILE A 1 89 ? 24.669 -18.155 -29.904 1.00 0.00 105 ILE A N 4
ATOM 6928 C CA . ILE A 1 89 ? 24.701 -18.523 -28.483 1.00 0.00 105 ILE A CA 4
ATOM 6929 C C . ILE A 1 89 ? 23.588 -17.761 -27.741 1.00 0.00 105 ILE A C 4
ATOM 6930 O O . ILE A 1 89 ? 23.638 -16.530 -27.648 1.00 0.00 105 ILE A O 4
ATOM 6946 N N . VAL A 1 90 ? 22.574 -18.486 -27.245 1.00 0.00 106 VAL A N 4
ATOM 6947 C CA . VAL A 1 90 ? 21.511 -17.903 -26.413 1.00 0.00 106 VAL A CA 4
ATOM 6948 C C . VAL A 1 90 ? 21.903 -18.025 -24.919 1.00 0.00 106 VAL A C 4
ATOM 6949 O O . VAL A 1 90 ? 21.991 -19.125 -24.341 1.00 0.00 106 VAL A O 4
ATOM 6962 N N . ARG A 1 91 ? 22.233 -16.872 -24.322 1.00 0.00 107 ARG A N 4
ATOM 6963 C CA . ARG A 1 91 ? 22.597 -16.782 -22.904 1.00 0.00 107 ARG A CA 4
ATOM 6964 C C . ARG A 1 91 ? 21.398 -16.235 -22.125 1.00 0.00 107 ARG A C 4
ATOM 6965 O O . ARG A 1 91 ? 21.225 -15.023 -22.007 1.00 0.00 107 ARG A O 4
ATOM 6986 N N . VAL A 1 92 ? 20.564 -17.145 -21.601 1.00 0.00 108 VAL A N 4
ATOM 6987 C CA . VAL A 1 92 ? 19.332 -16.782 -20.884 1.00 0.00 108 VAL A CA 4
ATOM 6988 C C . VAL A 1 92 ? 19.597 -16.887 -19.372 1.00 0.00 108 VAL A C 4
ATOM 6989 O O . VAL A 1 92 ? 19.613 -17.976 -18.802 1.00 0.00 108 VAL A O 4
ATOM 7002 N N . SER A 1 93 ? 19.800 -15.728 -18.745 1.00 0.00 109 SER A N 4
ATOM 7003 C CA . SER A 1 93 ? 20.157 -15.606 -17.323 1.00 0.00 109 SER A CA 4
ATOM 7004 C C . SER A 1 93 ? 19.013 -14.944 -16.552 1.00 0.00 109 SER A C 4
ATOM 7005 O O . SER A 1 93 ? 18.078 -14.414 -17.161 1.00 0.00 109 SER A O 4
ATOM 7013 N N . LYS A 1 94 ? 19.087 -14.991 -15.211 1.00 0.00 110 LYS A N 4
ATOM 7014 C CA . LYS A 1 94 ? 18.062 -14.389 -14.338 1.00 0.00 110 LYS A CA 4
ATOM 7015 C C . LYS A 1 94 ? 18.583 -14.302 -12.889 1.00 0.00 110 LYS A C 4
ATOM 7016 O O . LYS A 1 94 ? 18.415 -15.241 -12.091 1.00 0.00 110 LYS A O 4
ATOM 7035 N N . GLY A 1 95 ? 19.261 -13.176 -12.582 1.00 0.00 111 GLY A N 4
ATOM 7036 C CA . GLY A 1 95 ? 19.795 -12.906 -11.244 1.00 0.00 111 GLY A CA 4
ATOM 7037 C C . GLY A 1 95 ? 20.948 -13.840 -10.879 1.00 0.00 111 GLY A C 4
ATOM 7038 O O . GLY A 1 95 ? 22.093 -13.589 -11.264 1.00 0.00 111 GLY A O 4
ATOM 7042 N N . ASP A 1 96 ? 20.627 -14.931 -10.157 1.00 0.00 112 ASP A N 4
ATOM 7043 C CA . ASP A 1 96 ? 21.608 -15.960 -9.735 1.00 0.00 112 ASP A CA 4
ATOM 7044 C C . ASP A 1 96 ? 21.749 -17.046 -10.826 1.00 0.00 112 ASP A C 4
ATOM 7045 O O . ASP A 1 96 ? 22.768 -17.744 -10.906 1.00 0.00 112 ASP A O 4
ATOM 7054 N N . HIS A 1 97 ? 20.690 -17.176 -11.645 1.00 0.00 113 HIS A N 4
ATOM 7055 C CA . HIS A 1 97 ? 20.617 -18.154 -12.741 1.00 0.00 113 HIS A CA 4
ATOM 7056 C C . HIS A 1 97 ? 21.440 -17.684 -13.948 1.00 0.00 113 HIS A C 4
ATOM 7057 O O . HIS A 1 97 ? 21.590 -16.479 -14.185 1.00 0.00 113 HIS A O 4
ATOM 7072 N N . SER A 1 98 ? 21.934 -18.666 -14.706 1.00 0.00 114 SER A N 4
ATOM 7073 C CA . SER A 1 98 ? 22.703 -18.460 -15.930 1.00 0.00 114 SER A CA 4
ATOM 7074 C C . SER A 1 98 ? 22.616 -19.742 -16.774 1.00 0.00 114 SER A C 4
ATOM 7075 O O . SER A 1 98 ? 23.308 -20.731 -16.505 1.00 0.00 114 SER A O 4
ATOM 7083 N N . GLU A 1 99 ? 21.714 -19.734 -17.760 1.00 0.00 115 GLU A N 4
ATOM 7084 C CA . GLU A 1 99 ? 21.474 -20.877 -18.657 1.00 0.00 115 GLU A CA 4
ATOM 7085 C C . GLU A 1 99 ? 22.077 -20.533 -20.019 1.00 0.00 115 GLU A C 4
ATOM 7086 O O . GLU A 1 99 ? 21.914 -19.399 -20.491 1.00 0.00 115 GLU A O 4
ATOM 7098 N N . THR A 1 100 ? 22.778 -21.487 -20.651 1.00 0.00 116 THR A N 4
ATOM 7099 C CA . THR A 1 100 ? 23.433 -21.244 -21.946 1.00 0.00 116 THR A CA 4
ATOM 7100 C C . THR A 1 100 ? 23.177 -22.415 -22.904 1.00 0.00 116 THR A C 4
ATOM 7101 O O . THR A 1 100 ? 23.256 -23.587 -22.502 1.00 0.00 116 THR A O 4
ATOM 7112 N N . ARG A 1 101 ? 22.862 -22.079 -24.158 1.00 0.00 117 ARG A N 4
ATOM 7113 C CA . ARG A 1 101 ? 22.627 -23.049 -25.241 1.00 0.00 117 ARG A CA 4
ATOM 7114 C C . ARG A 1 101 ? 22.870 -22.349 -26.589 1.00 0.00 117 ARG A C 4
ATOM 7115 O O . ARG A 1 101 ? 23.127 -21.145 -26.616 1.00 0.00 117 ARG A O 4
ATOM 7136 N N . GLU A 1 102 ? 22.839 -23.098 -27.698 1.00 0.00 118 GLU A N 4
ATOM 7137 C CA . GLU A 1 102 ? 22.971 -22.532 -29.052 1.00 0.00 118 GLU A CA 4
ATOM 7138 C C . GLU A 1 102 ? 21.809 -22.965 -29.952 1.00 0.00 118 GLU A C 4
ATOM 7139 O O . GLU A 1 102 ? 21.079 -23.918 -29.654 1.00 0.00 118 GLU A O 4
ATOM 7151 N N . ILE A 1 103 ? 21.647 -22.194 -31.029 1.00 0.00 119 ILE A N 4
ATOM 7152 C CA . ILE A 1 103 ? 20.726 -22.451 -32.146 1.00 0.00 119 ILE A CA 4
ATOM 7153 C C . ILE A 1 103 ? 21.499 -22.245 -33.462 1.00 0.00 119 ILE A C 4
ATOM 7154 O O . ILE A 1 103 ? 22.437 -21.443 -33.484 1.00 0.00 119 ILE A O 4
ATOM 7170 N N . PRO A 1 104 ? 21.134 -22.965 -34.574 1.00 0.00 120 PRO A N 4
ATOM 7171 C CA . PRO A 1 104 ? 21.721 -22.714 -35.915 1.00 0.00 120 PRO A CA 4
ATOM 7172 C C . PRO A 1 104 ? 21.547 -21.232 -36.336 1.00 0.00 120 PRO A C 4
ATOM 7173 O O . PRO A 1 104 ? 20.465 -20.642 -36.133 1.00 0.00 120 PRO A O 4
ATOM 7184 N N . LEU A 1 105 ? 22.622 -20.654 -36.906 1.00 0.00 121 LEU A N 4
ATOM 7185 C CA . LEU A 1 105 ? 22.695 -19.220 -37.251 1.00 0.00 121 LEU A CA 4
ATOM 7186 C C . LEU A 1 105 ? 21.611 -18.851 -38.275 1.00 0.00 121 LEU A C 4
ATOM 7187 O O . LEU A 1 105 ? 20.951 -17.822 -38.128 1.00 0.00 121 LEU A O 4
ATOM 7203 N N . ALA A 1 106 ? 21.419 -19.730 -39.281 1.00 0.00 122 ALA A N 4
ATOM 7204 C CA . ALA A 1 106 ? 20.492 -19.493 -40.403 1.00 0.00 122 ALA A CA 4
ATOM 7205 C C . ALA A 1 106 ? 19.044 -19.385 -39.904 1.00 0.00 122 ALA A C 4
ATOM 7206 O O . ALA A 1 106 ? 18.284 -18.544 -40.392 1.00 0.00 122 ALA A O 4
ATOM 7213 N N . SER A 1 107 ? 18.692 -20.229 -38.910 1.00 0.00 123 SER A N 4
ATOM 7214 C CA . SER A 1 107 ? 17.376 -20.192 -38.249 1.00 0.00 123 SER A CA 4
ATOM 7215 C C . SER A 1 107 ? 17.128 -18.827 -37.584 1.00 0.00 123 SER A C 4
ATOM 7216 O O . SER A 1 107 ? 16.153 -18.147 -37.910 1.00 0.00 123 SER A O 4
ATOM 7224 N N . PHE A 1 108 ? 18.056 -18.428 -36.686 1.00 0.00 124 PHE A N 4
ATOM 7225 C CA . PHE A 1 108 ? 17.970 -17.155 -35.940 1.00 0.00 124 PHE A CA 4
ATOM 7226 C C . PHE A 1 108 ? 17.835 -15.962 -36.892 1.00 0.00 124 PHE A C 4
ATOM 7227 O O . PHE A 1 108 ? 16.996 -15.086 -36.680 1.00 0.00 124 PHE A O 4
ATOM 7244 N N . GLU A 1 109 ? 18.678 -15.963 -37.933 1.00 0.00 125 GLU A N 4
ATOM 7245 C CA . GLU A 1 109 ? 18.795 -14.859 -38.888 1.00 0.00 125 GLU A CA 4
ATOM 7246 C C . GLU A 1 109 ? 17.484 -14.661 -39.669 1.00 0.00 125 GLU A C 4
ATOM 7247 O O . GLU A 1 109 ? 16.914 -13.568 -39.649 1.00 0.00 125 GLU A O 4
ATOM 7259 N N . LYS A 1 110 ? 16.992 -15.743 -40.318 1.00 0.00 126 LYS A N 4
ATOM 7260 C CA . LYS A 1 110 ? 15.788 -15.676 -41.180 1.00 0.00 126 LYS A CA 4
ATOM 7261 C C . LYS A 1 110 ? 14.543 -15.297 -40.355 1.00 0.00 126 LYS A C 4
ATOM 7262 O O . LYS A 1 110 ? 13.704 -14.527 -40.827 1.00 0.00 126 LYS A O 4
ATOM 7281 N N . ILE A 1 111 ? 14.464 -15.828 -39.113 1.00 0.00 127 ILE A N 4
ATOM 7282 C CA . ILE A 1 111 ? 13.351 -15.571 -38.188 1.00 0.00 127 ILE A CA 4
ATOM 7283 C C . ILE A 1 111 ? 13.350 -14.093 -37.752 1.00 0.00 127 ILE A C 4
ATOM 7284 O O . ILE A 1 111 ? 12.345 -13.410 -37.890 1.00 0.00 127 ILE A O 4
ATOM 7300 N N . CYS A 1 112 ? 14.498 -13.616 -37.251 1.00 0.00 128 CYS A N 4
ATOM 7301 C CA . CYS A 1 112 ? 14.621 -12.278 -36.642 1.00 0.00 128 CYS A CA 4
ATOM 7302 C C . CYS A 1 112 ? 14.444 -11.159 -37.688 1.00 0.00 128 CYS A C 4
ATOM 7303 O O . CYS A 1 112 ? 13.911 -10.089 -37.370 1.00 0.00 128 CYS A O 4
ATOM 7311 N N . ARG A 1 113 ? 14.873 -11.427 -38.943 1.00 0.00 129 ARG A N 4
ATOM 7312 C CA . ARG A 1 113 ? 14.613 -10.520 -40.084 1.00 0.00 129 ARG A CA 4
ATOM 7313 C C . ARG A 1 113 ? 13.121 -10.546 -40.442 1.00 0.00 129 ARG A C 4
ATOM 7314 O O . ARG A 1 113 ? 12.529 -9.504 -40.700 1.00 0.00 129 ARG A O 4
ATOM 7335 N N . ALA A 1 114 ? 12.527 -11.757 -40.439 1.00 0.00 130 ALA A N 4
ATOM 7336 C CA . ALA A 1 114 ? 11.083 -11.950 -40.700 1.00 0.00 130 ALA A CA 4
ATOM 7337 C C . ALA A 1 114 ? 10.232 -11.214 -39.648 1.00 0.00 130 ALA A C 4
ATOM 7338 O O . ALA A 1 114 ? 9.130 -10.790 -39.948 1.00 0.00 130 ALA A O 4
ATOM 7345 N N . LEU A 1 115 ? 10.786 -11.067 -38.427 1.00 0.00 131 LEU A N 4
ATOM 7346 C CA . LEU A 1 115 ? 10.195 -10.269 -37.329 1.00 0.00 131 LEU A CA 4
ATOM 7347 C C . LEU A 1 115 ? 10.312 -8.757 -37.643 1.00 0.00 131 LEU A C 4
ATOM 7348 O O . LEU A 1 115 ? 9.345 -8.010 -37.467 1.00 0.00 131 LEU A O 4
ATOM 7364 N N . LEU A 1 116 ? 11.508 -8.341 -38.123 1.00 0.00 132 LEU A N 4
ATOM 7365 C CA . LEU A 1 116 ? 11.774 -6.955 -38.594 1.00 0.00 132 LEU A CA 4
ATOM 7366 C C . LEU A 1 116 ? 10.802 -6.532 -39.719 1.00 0.00 132 LEU A C 4
ATOM 7367 O O . LEU A 1 116 ? 10.508 -5.344 -39.884 1.00 0.00 132 LEU A O 4
ATOM 7383 N N . PHE A 1 117 ? 10.352 -7.517 -40.515 1.00 0.00 133 PHE A N 4
ATOM 7384 C CA . PHE A 1 117 ? 9.406 -7.282 -41.620 1.00 0.00 133 PHE A CA 4
ATOM 7385 C C . PHE A 1 117 ? 7.951 -7.417 -41.122 1.00 0.00 133 PHE A C 4
ATOM 7386 O O . PHE A 1 117 ? 7.082 -6.693 -41.577 1.00 0.00 133 PHE A O 4
ATOM 7403 N N . ARG A 1 118 ? 7.709 -8.333 -40.161 1.00 0.00 134 ARG A N 4
ATOM 7404 C CA . ARG A 1 118 ? 6.341 -8.651 -39.666 1.00 0.00 134 ARG A CA 4
ATOM 7405 C C . ARG A 1 118 ? 5.815 -7.565 -38.699 1.00 0.00 134 ARG A C 4
ATOM 7406 O O . ARG A 1 118 ? 4.610 -7.496 -38.423 1.00 0.00 134 ARG A O 4
ATOM 7427 N N . CYS A 1 119 ? 6.730 -6.731 -38.172 1.00 0.00 135 CYS A N 4
ATOM 7428 C CA . CYS A 1 119 ? 6.353 -5.552 -37.369 1.00 0.00 135 CYS A CA 4
ATOM 7429 C C . CYS A 1 119 ? 5.735 -4.458 -38.272 1.00 0.00 135 CYS A C 4
ATOM 7430 O O . CYS A 1 119 ? 4.908 -3.656 -37.812 1.00 0.00 135 CYS A O 4
ATOM 7438 N N . GLU A 1 120 ? 6.134 -4.458 -39.567 1.00 0.00 136 GLU A N 4
ATOM 7439 C CA . GLU A 1 120 ? 5.607 -3.526 -40.582 1.00 0.00 136 GLU A CA 4
ATOM 7440 C C . GLU A 1 120 ? 4.378 -4.145 -41.259 1.00 0.00 136 GLU A C 4
ATOM 7441 O O . GLU A 1 120 ? 3.250 -3.663 -41.106 1.00 0.00 136 GLU A O 4
ATOM 7453 N N . GLY A 1 1 ? 11.759 2.469 -4.265 1.00 0.00 17 GLY A N 5
ATOM 7454 C CA . GLY A 1 1 ? 12.056 3.244 -5.489 1.00 0.00 17 GLY A CA 5
ATOM 7455 C C . GLY A 1 1 ? 11.053 2.951 -6.593 1.00 0.00 17 GLY A C 5
ATOM 7456 O O . GLY A 1 1 ? 10.142 3.747 -6.844 1.00 0.00 17 GLY A O 5
ATOM 7462 N N . ALA A 1 2 ? 11.213 1.785 -7.236 1.00 0.00 18 ALA A N 5
ATOM 7463 C CA . ALA A 1 2 ? 10.340 1.336 -8.337 1.00 0.00 18 ALA A CA 5
ATOM 7464 C C . ALA A 1 2 ? 9.414 0.206 -7.851 1.00 0.00 18 ALA A C 5
ATOM 7465 O O . ALA A 1 2 ? 9.885 -0.773 -7.255 1.00 0.00 18 ALA A O 5
ATOM 7472 N N . GLY A 1 3 ? 8.101 0.358 -8.098 1.00 0.00 19 GLY A N 5
ATOM 7473 C CA . GLY A 1 3 ? 7.093 -0.639 -7.708 1.00 0.00 19 GLY A CA 5
ATOM 7474 C C . GLY A 1 3 ? 6.124 -0.924 -8.847 1.00 0.00 19 GLY A C 5
ATOM 7475 O O . GLY A 1 3 ? 4.929 -1.139 -8.617 1.00 0.00 19 GLY A O 5
ATOM 7479 N N . THR A 1 4 ? 6.657 -0.905 -10.084 1.00 0.00 20 THR A N 5
ATOM 7480 C CA . THR A 1 4 ? 5.894 -1.148 -11.333 1.00 0.00 20 THR A CA 5
ATOM 7481 C C . THR A 1 4 ? 5.490 -2.651 -11.478 1.00 0.00 20 THR A C 5
ATOM 7482 O O . THR A 1 4 ? 5.741 -3.458 -10.573 1.00 0.00 20 THR A O 5
ATOM 7493 N N . SER A 1 5 ? 4.918 -3.038 -12.642 1.00 0.00 21 SER A N 5
ATOM 7494 C CA . SER A 1 5 ? 4.383 -4.399 -12.880 1.00 0.00 21 SER A CA 5
ATOM 7495 C C . SER A 1 5 ? 5.493 -5.426 -13.230 1.00 0.00 21 SER A C 5
ATOM 7496 O O . SER A 1 5 ? 5.197 -6.519 -13.734 1.00 0.00 21 SER A O 5
ATOM 7504 N N . ALA A 1 6 ? 6.759 -5.077 -12.903 1.00 0.00 22 ALA A N 5
ATOM 7505 C CA . ALA A 1 6 ? 7.937 -5.922 -13.139 1.00 0.00 22 ALA A CA 5
ATOM 7506 C C . ALA A 1 6 ? 7.829 -7.279 -12.411 1.00 0.00 22 ALA A C 5
ATOM 7507 O O . ALA A 1 6 ? 8.275 -8.279 -12.946 1.00 0.00 22 ALA A O 5
ATOM 7514 N N . ALA A 1 7 ? 7.195 -7.293 -11.215 1.00 0.00 23 ALA A N 5
ATOM 7515 C CA . ALA A 1 7 ? 7.067 -8.507 -10.366 1.00 0.00 23 ALA A CA 5
ATOM 7516 C C . ALA A 1 7 ? 6.239 -9.619 -11.057 1.00 0.00 23 ALA A C 5
ATOM 7517 O O . ALA A 1 7 ? 6.526 -10.811 -10.881 1.00 0.00 23 ALA A O 5
ATOM 7524 N N . MET A 1 8 ? 5.213 -9.212 -11.841 1.00 0.00 24 MET A N 5
ATOM 7525 C CA . MET A 1 8 ? 4.412 -10.139 -12.683 1.00 0.00 24 MET A CA 5
ATOM 7526 C C . MET A 1 8 ? 5.320 -10.845 -13.705 1.00 0.00 24 MET A C 5
ATOM 7527 O O . MET A 1 8 ? 5.249 -12.064 -13.891 1.00 0.00 24 MET A O 5
ATOM 7541 N N . ARG A 1 9 ? 6.183 -10.042 -14.337 1.00 0.00 25 ARG A N 5
ATOM 7542 C CA . ARG A 1 9 ? 7.108 -10.488 -15.389 1.00 0.00 25 ARG A CA 5
ATOM 7543 C C . ARG A 1 9 ? 8.159 -11.461 -14.797 1.00 0.00 25 ARG A C 5
ATOM 7544 O O . ARG A 1 9 ? 8.331 -12.578 -15.285 1.00 0.00 25 ARG A O 5
ATOM 7565 N N . GLN A 1 10 ? 8.766 -11.030 -13.674 1.00 0.00 26 GLN A N 5
ATOM 7566 C CA . GLN A 1 10 ? 9.868 -11.731 -12.974 1.00 0.00 26 GLN A CA 5
ATOM 7567 C C . GLN A 1 10 ? 9.473 -13.135 -12.479 1.00 0.00 26 GLN A C 5
ATOM 7568 O O . GLN A 1 10 ? 10.344 -13.978 -12.263 1.00 0.00 26 GLN A O 5
ATOM 7582 N N . ALA A 1 11 ? 8.164 -13.337 -12.264 1.00 0.00 27 ALA A N 5
ATOM 7583 C CA . ALA A 1 11 ? 7.583 -14.600 -11.760 1.00 0.00 27 ALA A CA 5
ATOM 7584 C C . ALA A 1 11 ? 8.094 -15.871 -12.493 1.00 0.00 27 ALA A C 5
ATOM 7585 O O . ALA A 1 11 ? 8.295 -16.908 -11.851 1.00 0.00 27 ALA A O 5
ATOM 7592 N N . THR A 1 12 ? 8.313 -15.782 -13.818 1.00 0.00 28 THR A N 5
ATOM 7593 C CA . THR A 1 12 ? 8.703 -16.953 -14.648 1.00 0.00 28 THR A CA 5
ATOM 7594 C C . THR A 1 12 ? 10.236 -17.206 -14.576 1.00 0.00 28 THR A C 5
ATOM 7595 O O . THR A 1 12 ? 11.024 -16.261 -14.419 1.00 0.00 28 THR A O 5
ATOM 7606 N N . SER A 1 13 ? 10.642 -18.491 -14.711 1.00 0.00 29 SER A N 5
ATOM 7607 C CA . SER A 1 13 ? 12.045 -18.938 -14.559 1.00 0.00 29 SER A CA 5
ATOM 7608 C C . SER A 1 13 ? 12.760 -18.984 -15.937 1.00 0.00 29 SER A C 5
ATOM 7609 O O . SER A 1 13 ? 12.136 -19.372 -16.928 1.00 0.00 29 SER A O 5
ATOM 7617 N N . PRO A 1 14 ? 14.100 -18.658 -16.003 1.00 0.00 30 PRO A N 5
ATOM 7618 C CA . PRO A 1 14 ? 14.836 -18.427 -17.281 1.00 0.00 30 PRO A CA 5
ATOM 7619 C C . PRO A 1 14 ? 15.053 -19.700 -18.128 1.00 0.00 30 PRO A C 5
ATOM 7620 O O . PRO A 1 14 ? 15.329 -19.589 -19.328 1.00 0.00 30 PRO A O 5
ATOM 7631 N N . LYS A 1 15 ? 14.945 -20.886 -17.496 1.00 0.00 31 LYS A N 5
ATOM 7632 C CA . LYS A 1 15 ? 15.148 -22.182 -18.176 1.00 0.00 31 LYS A CA 5
ATOM 7633 C C . LYS A 1 15 ? 14.021 -22.426 -19.194 1.00 0.00 31 LYS A C 5
ATOM 7634 O O . LYS A 1 15 ? 14.292 -22.685 -20.363 1.00 0.00 31 LYS A O 5
ATOM 7653 N N . THR A 1 16 ? 12.756 -22.346 -18.721 1.00 0.00 32 THR A N 5
ATOM 7654 C CA . THR A 1 16 ? 11.565 -22.558 -19.577 1.00 0.00 32 THR A CA 5
ATOM 7655 C C . THR A 1 16 ? 11.489 -21.478 -20.679 1.00 0.00 32 THR A C 5
ATOM 7656 O O . THR A 1 16 ? 10.997 -21.750 -21.788 1.00 0.00 32 THR A O 5
ATOM 7667 N N . ILE A 1 17 ? 12.005 -20.266 -20.355 1.00 0.00 33 ILE A N 5
ATOM 7668 C CA . ILE A 1 17 ? 12.083 -19.148 -21.299 1.00 0.00 33 ILE A CA 5
ATOM 7669 C C . ILE A 1 17 ? 13.041 -19.510 -22.432 1.00 0.00 33 ILE A C 5
ATOM 7670 O O . ILE A 1 17 ? 12.688 -19.386 -23.603 1.00 0.00 33 ILE A O 5
ATOM 7686 N N . LEU A 1 18 ? 14.222 -20.027 -22.045 1.00 0.00 34 LEU A N 5
ATOM 7687 C CA . LEU A 1 18 ? 15.243 -20.520 -22.978 1.00 0.00 34 LEU A CA 5
ATOM 7688 C C . LEU A 1 18 ? 14.662 -21.622 -23.874 1.00 0.00 34 LEU A C 5
ATOM 7689 O O . LEU A 1 18 ? 14.866 -21.591 -25.075 1.00 0.00 34 LEU A O 5
ATOM 7705 N N . GLU A 1 19 ? 13.895 -22.553 -23.270 1.00 0.00 35 GLU A N 5
ATOM 7706 C CA . GLU A 1 19 ? 13.329 -23.725 -23.972 1.00 0.00 35 GLU A CA 5
ATOM 7707 C C . GLU A 1 19 ? 12.377 -23.316 -25.107 1.00 0.00 35 GLU A C 5
ATOM 7708 O O . GLU A 1 19 ? 12.484 -23.849 -26.216 1.00 0.00 35 GLU A O 5
ATOM 7720 N N . TYR A 1 20 ? 11.450 -22.368 -24.831 1.00 0.00 36 TYR A N 5
ATOM 7721 C CA . TYR A 1 20 ? 10.483 -21.915 -25.852 1.00 0.00 36 TYR A CA 5
ATOM 7722 C C . TYR A 1 20 ? 11.151 -20.949 -26.860 1.00 0.00 36 TYR A C 5
ATOM 7723 O O . TYR A 1 20 ? 10.655 -20.797 -27.974 1.00 0.00 36 TYR A O 5
ATOM 7741 N N . ILE A 1 21 ? 12.274 -20.296 -26.450 1.00 0.00 37 ILE A N 5
ATOM 7742 C CA . ILE A 1 21 ? 13.148 -19.528 -27.374 1.00 0.00 37 ILE A CA 5
ATOM 7743 C C . ILE A 1 21 ? 13.755 -20.484 -28.426 1.00 0.00 37 ILE A C 5
ATOM 7744 O O . ILE A 1 21 ? 13.648 -20.238 -29.633 1.00 0.00 37 ILE A O 5
ATOM 7760 N N . ILE A 1 22 ? 14.347 -21.601 -27.944 1.00 0.00 38 ILE A N 5
ATOM 7761 C CA . ILE A 1 22 ? 14.952 -22.640 -28.804 1.00 0.00 38 ILE A CA 5
ATOM 7762 C C . ILE A 1 22 ? 13.889 -23.188 -29.763 1.00 0.00 38 ILE A C 5
ATOM 7763 O O . ILE A 1 22 ? 14.085 -23.177 -30.971 1.00 0.00 38 ILE A O 5
ATOM 7779 N N . ASN A 1 23 ? 12.745 -23.596 -29.181 1.00 0.00 39 ASN A N 5
ATOM 7780 C CA . ASN A 1 23 ? 11.598 -24.174 -29.907 1.00 0.00 39 ASN A CA 5
ATOM 7781 C C . ASN A 1 23 ? 11.038 -23.192 -30.957 1.00 0.00 39 ASN A C 5
ATOM 7782 O O . ASN A 1 23 ? 10.580 -23.616 -32.012 1.00 0.00 39 ASN A O 5
ATOM 7793 N N . PHE A 1 24 ? 11.091 -21.885 -30.646 1.00 0.00 40 PHE A N 5
ATOM 7794 C CA . PHE A 1 24 ? 10.650 -20.820 -31.565 1.00 0.00 40 PHE A CA 5
ATOM 7795 C C . PHE A 1 24 ? 11.540 -20.768 -32.822 1.00 0.00 40 PHE A C 5
ATOM 7796 O O . PHE A 1 24 ? 11.035 -20.732 -33.950 1.00 0.00 40 PHE A O 5
ATOM 7813 N N . PHE A 1 25 ? 12.864 -20.742 -32.610 1.00 0.00 41 PHE A N 5
ATOM 7814 C CA . PHE A 1 25 ? 13.834 -20.599 -33.710 1.00 0.00 41 PHE A CA 5
ATOM 7815 C C . PHE A 1 25 ? 14.024 -21.917 -34.496 1.00 0.00 41 PHE A C 5
ATOM 7816 O O . PHE A 1 25 ? 14.295 -21.872 -35.696 1.00 0.00 41 PHE A O 5
ATOM 7833 N N . THR A 1 26 ? 13.853 -23.084 -33.835 1.00 0.00 42 THR A N 5
ATOM 7834 C CA . THR A 1 26 ? 14.085 -24.411 -34.463 1.00 0.00 42 THR A CA 5
ATOM 7835 C C . THR A 1 26 ? 12.774 -25.004 -35.022 1.00 0.00 42 THR A C 5
ATOM 7836 O O . THR A 1 26 ? 12.678 -25.303 -36.221 1.00 0.00 42 THR A O 5
ATOM 7847 N N . CYS A 1 27 ? 11.765 -25.169 -34.152 1.00 0.00 43 CYS A N 5
ATOM 7848 C CA . CYS A 1 27 ? 10.462 -25.745 -34.539 1.00 0.00 43 CYS A CA 5
ATOM 7849 C C . CYS A 1 27 ? 9.495 -24.615 -34.953 1.00 0.00 43 CYS A C 5
ATOM 7850 O O . CYS A 1 27 ? 9.840 -23.426 -34.873 1.00 0.00 43 CYS A O 5
ATOM 7858 N N . GLY A 1 28 ? 8.303 -24.992 -35.431 1.00 0.00 44 GLY A N 5
ATOM 7859 C CA . GLY A 1 28 ? 7.299 -24.026 -35.872 1.00 0.00 44 GLY A CA 5
ATOM 7860 C C . GLY A 1 28 ? 6.082 -24.693 -36.480 1.00 0.00 44 GLY A C 5
ATOM 7861 O O . GLY A 1 28 ? 6.071 -25.919 -36.690 1.00 0.00 44 GLY A O 5
ATOM 7865 N N . GLY A 1 29 ? 5.057 -23.876 -36.781 1.00 0.00 45 GLY A N 5
ATOM 7866 C CA . GLY A 1 29 ? 3.772 -24.374 -37.271 1.00 0.00 45 GLY A CA 5
ATOM 7867 C C . GLY A 1 29 ? 2.907 -24.952 -36.159 1.00 0.00 45 GLY A C 5
ATOM 7868 O O . GLY A 1 29 ? 1.908 -25.614 -36.436 1.00 0.00 45 GLY A O 5
ATOM 7872 N N . ILE A 1 30 ? 3.296 -24.712 -34.891 1.00 0.00 46 ILE A N 5
ATOM 7873 C CA . ILE A 1 30 ? 2.533 -25.165 -33.721 1.00 0.00 46 ILE A CA 5
ATOM 7874 C C . ILE A 1 30 ? 1.456 -24.113 -33.395 1.00 0.00 46 ILE A C 5
ATOM 7875 O O . ILE A 1 30 ? 1.634 -23.265 -32.510 1.00 0.00 46 ILE A O 5
ATOM 7891 N N . ARG A 1 31 ? 0.347 -24.165 -34.152 1.00 0.00 47 ARG A N 5
ATOM 7892 C CA . ARG A 1 31 ? -0.723 -23.146 -34.123 1.00 0.00 47 ARG A CA 5
ATOM 7893 C C . ARG A 1 31 ? -1.753 -23.396 -32.983 1.00 0.00 47 ARG A C 5
ATOM 7894 O O . ARG A 1 31 ? -2.938 -23.060 -33.118 1.00 0.00 47 ARG A O 5
ATOM 7915 N N . ARG A 1 32 ? -1.283 -23.906 -31.816 1.00 0.00 48 ARG A N 5
ATOM 7916 C CA . ARG A 1 32 ? -2.176 -24.288 -30.698 1.00 0.00 48 ARG A CA 5
ATOM 7917 C C . ARG A 1 32 ? -1.973 -23.415 -29.430 1.00 0.00 48 ARG A C 5
ATOM 7918 O O . ARG A 1 32 ? -2.940 -22.881 -28.882 1.00 0.00 48 ARG A O 5
ATOM 7939 N N . ARG A 1 33 ? -0.723 -23.315 -28.927 1.00 0.00 49 ARG A N 5
ATOM 7940 C CA . ARG A 1 33 ? -0.424 -22.610 -27.641 1.00 0.00 49 ARG A CA 5
ATOM 7941 C C . ARG A 1 33 ? 0.621 -21.505 -27.816 1.00 0.00 49 ARG A C 5
ATOM 7942 O O . ARG A 1 33 ? 0.740 -20.617 -26.959 1.00 0.00 49 ARG A O 5
ATOM 7963 N N . ASN A 1 34 ? 1.378 -21.572 -28.923 1.00 0.00 50 ASN A N 5
ATOM 7964 C CA . ASN A 1 34 ? 2.582 -20.751 -29.114 1.00 0.00 50 ASN A CA 5
ATOM 7965 C C . ASN A 1 34 ? 2.226 -19.263 -29.273 1.00 0.00 50 ASN A C 5
ATOM 7966 O O . ASN A 1 34 ? 2.913 -18.399 -28.760 1.00 0.00 50 ASN A O 5
ATOM 7977 N N . GLU A 1 35 ? 1.083 -19.014 -29.889 1.00 0.00 51 GLU A N 5
ATOM 7978 C CA . GLU A 1 35 ? 0.707 -17.718 -30.482 1.00 0.00 51 GLU A CA 5
ATOM 7979 C C . GLU A 1 35 ? 0.798 -16.542 -29.500 1.00 0.00 51 GLU A C 5
ATOM 7980 O O . GLU A 1 35 ? 1.282 -15.491 -29.873 1.00 0.00 51 GLU A O 5
ATOM 7992 N N . THR A 1 36 ? 0.343 -16.743 -28.260 1.00 0.00 52 THR A N 5
ATOM 7993 C CA . THR A 1 36 ? 0.292 -15.679 -27.235 1.00 0.00 52 THR A CA 5
ATOM 7994 C C . THR A 1 36 ? 1.686 -15.407 -26.599 1.00 0.00 52 THR A C 5
ATOM 7995 O O . THR A 1 36 ? 2.223 -14.283 -26.689 1.00 0.00 52 THR A O 5
ATOM 8006 N N . GLN A 1 37 ? 2.270 -16.456 -25.965 1.00 0.00 53 GLN A N 5
ATOM 8007 C CA . GLN A 1 37 ? 3.555 -16.353 -25.221 1.00 0.00 53 GLN A CA 5
ATOM 8008 C C . GLN A 1 37 ? 4.700 -15.948 -26.161 1.00 0.00 53 GLN A C 5
ATOM 8009 O O . GLN A 1 37 ? 5.562 -15.136 -25.808 1.00 0.00 53 GLN A O 5
ATOM 8023 N N . TYR A 1 38 ? 4.673 -16.526 -27.370 1.00 0.00 54 TYR A N 5
ATOM 8024 C CA . TYR A 1 38 ? 5.673 -16.258 -28.406 1.00 0.00 54 TYR A CA 5
ATOM 8025 C C . TYR A 1 38 ? 5.422 -14.879 -29.038 1.00 0.00 54 TYR A C 5
ATOM 8026 O O . TYR A 1 38 ? 6.378 -14.255 -29.427 1.00 0.00 54 TYR A O 5
ATOM 8044 N N . GLN A 1 39 ? 4.140 -14.405 -29.113 1.00 0.00 55 GLN A N 5
ATOM 8045 C CA . GLN A 1 39 ? 3.814 -13.030 -29.614 1.00 0.00 55 GLN A CA 5
ATOM 8046 C C . GLN A 1 39 ? 4.559 -11.977 -28.788 1.00 0.00 55 GLN A C 5
ATOM 8047 O O . GLN A 1 39 ? 5.121 -11.030 -29.344 1.00 0.00 55 GLN A O 5
ATOM 8061 N N . GLU A 1 40 ? 4.563 -12.186 -27.455 1.00 0.00 56 GLU A N 5
ATOM 8062 C CA . GLU A 1 40 ? 5.326 -11.341 -26.523 1.00 0.00 56 GLU A CA 5
ATOM 8063 C C . GLU A 1 40 ? 6.831 -11.335 -26.906 1.00 0.00 56 GLU A C 5
ATOM 8064 O O . GLU A 1 40 ? 7.450 -10.268 -26.963 1.00 0.00 56 GLU A O 5
ATOM 8076 N N . LEU A 1 41 ? 7.381 -12.526 -27.217 1.00 0.00 57 LEU A N 5
ATOM 8077 C CA . LEU A 1 41 ? 8.774 -12.670 -27.703 1.00 0.00 57 LEU A CA 5
ATOM 8078 C C . LEU A 1 41 ? 8.956 -11.907 -29.038 1.00 0.00 57 LEU A C 5
ATOM 8079 O O . LEU A 1 41 ? 9.964 -11.217 -29.199 1.00 0.00 57 LEU A O 5
ATOM 8095 N N . ILE A 1 42 ? 7.964 -12.024 -29.971 1.00 0.00 58 ILE A N 5
ATOM 8096 C CA . ILE A 1 42 ? 8.025 -11.412 -31.322 1.00 0.00 58 ILE A CA 5
ATOM 8097 C C . ILE A 1 42 ? 8.247 -9.903 -31.185 1.00 0.00 58 ILE A C 5
ATOM 8098 O O . ILE A 1 42 ? 9.229 -9.392 -31.687 1.00 0.00 58 ILE A O 5
ATOM 8114 N N . GLU A 1 43 ? 7.352 -9.229 -30.444 1.00 0.00 59 GLU A N 5
ATOM 8115 C CA . GLU A 1 43 ? 7.330 -7.757 -30.354 1.00 0.00 59 GLU A CA 5
ATOM 8116 C C . GLU A 1 43 ? 8.506 -7.215 -29.526 1.00 0.00 59 GLU A C 5
ATOM 8117 O O . GLU A 1 43 ? 9.065 -6.180 -29.872 1.00 0.00 59 GLU A O 5
ATOM 8129 N N . THR A 1 44 ? 8.901 -7.937 -28.457 1.00 0.00 60 THR A N 5
ATOM 8130 C CA . THR A 1 44 ? 10.077 -7.558 -27.632 1.00 0.00 60 THR A CA 5
ATOM 8131 C C . THR A 1 44 ? 11.380 -7.553 -28.481 1.00 0.00 60 THR A C 5
ATOM 8132 O O . THR A 1 44 ? 12.098 -6.531 -28.553 1.00 0.00 60 THR A O 5
ATOM 8143 N N . MET A 1 45 ? 11.630 -8.694 -29.161 1.00 0.00 61 MET A N 5
ATOM 8144 C CA . MET A 1 45 ? 12.786 -8.873 -30.069 1.00 0.00 61 MET A CA 5
ATOM 8145 C C . MET A 1 45 ? 12.718 -7.876 -31.244 1.00 0.00 61 MET A C 5
ATOM 8146 O O . MET A 1 45 ? 13.691 -7.189 -31.525 1.00 0.00 61 MET A O 5
ATOM 8160 N N . ALA A 1 46 ? 11.532 -7.779 -31.872 1.00 0.00 62 ALA A N 5
ATOM 8161 C CA . ALA A 1 46 ? 11.309 -6.973 -33.089 1.00 0.00 62 ALA A CA 5
ATOM 8162 C C . ALA A 1 46 ? 11.651 -5.500 -32.848 1.00 0.00 62 ALA A C 5
ATOM 8163 O O . ALA A 1 46 ? 12.382 -4.896 -33.626 1.00 0.00 62 ALA A O 5
ATOM 8170 N N . GLU A 1 47 ? 11.137 -4.965 -31.721 1.00 0.00 63 GLU A N 5
ATOM 8171 C CA . GLU A 1 47 ? 11.281 -3.546 -31.366 1.00 0.00 63 GLU A CA 5
ATOM 8172 C C . GLU A 1 47 ? 12.720 -3.205 -30.951 1.00 0.00 63 GLU A C 5
ATOM 8173 O O . GLU A 1 47 ? 13.236 -2.175 -31.384 1.00 0.00 63 GLU A O 5
ATOM 8185 N N . THR A 1 48 ? 13.369 -4.075 -30.140 1.00 0.00 64 THR A N 5
ATOM 8186 C CA . THR A 1 48 ? 14.774 -3.836 -29.707 1.00 0.00 64 THR A CA 5
ATOM 8187 C C . THR A 1 48 ? 15.745 -3.887 -30.912 1.00 0.00 64 THR A C 5
ATOM 8188 O O . THR A 1 48 ? 16.744 -3.161 -30.952 1.00 0.00 64 THR A O 5
ATOM 8199 N N . LEU A 1 49 ? 15.411 -4.739 -31.898 1.00 0.00 65 LEU A N 5
ATOM 8200 C CA . LEU A 1 49 ? 16.196 -4.894 -33.130 1.00 0.00 65 LEU A CA 5
ATOM 8201 C C . LEU A 1 49 ? 16.043 -3.657 -34.025 1.00 0.00 65 LEU A C 5
ATOM 8202 O O . LEU A 1 49 ? 17.024 -2.973 -34.287 1.00 0.00 65 LEU A O 5
ATOM 8218 N N . LYS A 1 50 ? 14.796 -3.347 -34.430 1.00 0.00 66 LYS A N 5
ATOM 8219 C CA . LYS A 1 50 ? 14.492 -2.203 -35.333 1.00 0.00 66 LYS A CA 5
ATOM 8220 C C . LYS A 1 50 ? 14.880 -0.854 -34.685 1.00 0.00 66 LYS A C 5
ATOM 8221 O O . LYS A 1 50 ? 15.040 0.145 -35.386 1.00 0.00 66 LYS A O 5
ATOM 8240 N N . SER A 1 51 ? 15.031 -0.854 -33.342 1.00 0.00 67 SER A N 5
ATOM 8241 C CA . SER A 1 51 ? 15.537 0.307 -32.581 1.00 0.00 67 SER A CA 5
ATOM 8242 C C . SER A 1 51 ? 17.016 0.601 -32.942 1.00 0.00 67 SER A C 5
ATOM 8243 O O . SER A 1 51 ? 17.392 1.754 -33.154 1.00 0.00 67 SER A O 5
ATOM 8251 N N . THR A 1 52 ? 17.838 -0.461 -33.015 1.00 0.00 68 THR A N 5
ATOM 8252 C CA . THR A 1 52 ? 19.288 -0.358 -33.332 1.00 0.00 68 THR A CA 5
ATOM 8253 C C . THR A 1 52 ? 19.550 -0.575 -34.845 1.00 0.00 68 THR A C 5
ATOM 8254 O O . THR A 1 52 ? 20.692 -0.462 -35.314 1.00 0.00 68 THR A O 5
ATOM 8265 N N . MET A 1 53 ? 18.477 -0.876 -35.603 1.00 0.00 69 MET A N 5
ATOM 8266 C CA . MET A 1 53 ? 18.513 -0.992 -37.082 1.00 0.00 69 MET A CA 5
ATOM 8267 C C . MET A 1 53 ? 18.106 0.354 -37.727 1.00 0.00 69 MET A C 5
ATOM 8268 O O . MET A 1 53 ? 17.377 1.132 -37.101 1.00 0.00 69 MET A O 5
ATOM 8282 N N . PRO A 1 54 ? 18.601 0.675 -38.977 1.00 0.00 70 PRO A N 5
ATOM 8283 C CA . PRO A 1 54 ? 18.085 1.821 -39.768 1.00 0.00 70 PRO A CA 5
ATOM 8284 C C . PRO A 1 54 ? 16.593 1.606 -40.117 1.00 0.00 70 PRO A C 5
ATOM 8285 O O . PRO A 1 54 ? 15.749 2.459 -39.821 1.00 0.00 70 PRO A O 5
ATOM 8296 N N . ASP A 1 55 ? 16.288 0.446 -40.737 1.00 0.00 71 ASP A N 5
ATOM 8297 C CA . ASP A 1 55 ? 14.912 -0.044 -40.933 1.00 0.00 71 ASP A CA 5
ATOM 8298 C C . ASP A 1 55 ? 14.915 -1.558 -40.709 1.00 0.00 71 ASP A C 5
ATOM 8299 O O . ASP A 1 55 ? 14.537 -2.046 -39.632 1.00 0.00 71 ASP A O 5
ATOM 8308 N N . ARG A 1 56 ? 15.432 -2.278 -41.731 1.00 0.00 72 ARG A N 5
ATOM 8309 C CA . ARG A 1 56 ? 15.365 -3.740 -41.825 1.00 0.00 72 ARG A CA 5
ATOM 8310 C C . ARG A 1 56 ? 16.145 -4.220 -43.060 1.00 0.00 72 ARG A C 5
ATOM 8311 O O . ARG A 1 56 ? 16.316 -3.462 -44.026 1.00 0.00 72 ARG A O 5
ATOM 8332 N N . GLY A 1 57 ? 16.631 -5.476 -43.015 1.00 0.00 73 GLY A N 5
ATOM 8333 C CA . GLY A 1 57 ? 17.350 -6.087 -44.151 1.00 0.00 73 GLY A CA 5
ATOM 8334 C C . GLY A 1 57 ? 18.853 -5.804 -44.145 1.00 0.00 73 GLY A C 5
ATOM 8335 O O . GLY A 1 57 ? 19.634 -6.549 -44.746 1.00 0.00 73 GLY A O 5
ATOM 8339 N N . ALA A 1 58 ? 19.244 -4.692 -43.498 1.00 0.00 74 ALA A N 5
ATOM 8340 C CA . ALA A 1 58 ? 20.655 -4.307 -43.283 1.00 0.00 74 ALA A CA 5
ATOM 8341 C C . ALA A 1 58 ? 21.328 -5.275 -42.251 1.00 0.00 74 ALA A C 5
ATOM 8342 O O . ALA A 1 58 ? 20.613 -6.097 -41.646 1.00 0.00 74 ALA A O 5
ATOM 8349 N N . PRO A 1 59 ? 22.699 -5.242 -42.055 1.00 0.00 75 PRO A N 5
ATOM 8350 C CA . PRO A 1 59 ? 23.374 -6.072 -41.026 1.00 0.00 75 PRO A CA 5
ATOM 8351 C C . PRO A 1 59 ? 22.817 -5.821 -39.596 1.00 0.00 75 PRO A C 5
ATOM 8352 O O . PRO A 1 59 ? 23.054 -4.762 -38.993 1.00 0.00 75 PRO A O 5
ATOM 8363 N N . LEU A 1 60 ? 22.040 -6.801 -39.111 1.00 0.00 76 LEU A N 5
ATOM 8364 C CA . LEU A 1 60 ? 21.473 -6.831 -37.740 1.00 0.00 76 LEU A CA 5
ATOM 8365 C C . LEU A 1 60 ? 22.595 -6.920 -36.653 1.00 0.00 76 LEU A C 5
ATOM 8366 O O . LEU A 1 60 ? 23.709 -7.359 -36.967 1.00 0.00 76 LEU A O 5
ATOM 8382 N N . PRO A 1 61 ? 22.339 -6.474 -35.366 1.00 0.00 77 PRO A N 5
ATOM 8383 C CA . PRO A 1 61 ? 23.362 -6.507 -34.280 1.00 0.00 77 PRO A CA 5
ATOM 8384 C C . PRO A 1 61 ? 23.766 -7.953 -33.919 1.00 0.00 77 PRO A C 5
ATOM 8385 O O . PRO A 1 61 ? 22.920 -8.845 -33.905 1.00 0.00 77 PRO A O 5
ATOM 8396 N N . GLU A 1 62 ? 25.054 -8.146 -33.596 1.00 0.00 78 GLU A N 5
ATOM 8397 C CA . GLU A 1 62 ? 25.624 -9.471 -33.255 1.00 0.00 78 GLU A CA 5
ATOM 8398 C C . GLU A 1 62 ? 25.311 -9.854 -31.796 1.00 0.00 78 GLU A C 5
ATOM 8399 O O . GLU A 1 62 ? 25.399 -11.025 -31.432 1.00 0.00 78 GLU A O 5
ATOM 8411 N N . ASN A 1 63 ? 24.952 -8.871 -30.958 1.00 0.00 79 ASN A N 5
ATOM 8412 C CA . ASN A 1 63 ? 24.508 -9.122 -29.572 1.00 0.00 79 ASN A CA 5
ATOM 8413 C C . ASN A 1 63 ? 23.141 -8.478 -29.360 1.00 0.00 79 ASN A C 5
ATOM 8414 O O . ASN A 1 63 ? 22.982 -7.264 -29.535 1.00 0.00 79 ASN A O 5
ATOM 8425 N N . ILE A 1 64 ? 22.142 -9.319 -29.024 1.00 0.00 80 ILE A N 5
ATOM 8426 C CA . ILE A 1 64 ? 20.760 -8.886 -28.764 1.00 0.00 80 ILE A CA 5
ATOM 8427 C C . ILE A 1 64 ? 20.500 -9.006 -27.252 1.00 0.00 80 ILE A C 5
ATOM 8428 O O . ILE A 1 64 ? 20.393 -10.119 -26.723 1.00 0.00 80 ILE A O 5
ATOM 8444 N N . ILE A 1 65 ? 20.444 -7.858 -26.562 1.00 0.00 81 ILE A N 5
ATOM 8445 C CA . ILE A 1 65 ? 20.206 -7.803 -25.111 1.00 0.00 81 ILE A CA 5
ATOM 8446 C C . ILE A 1 65 ? 18.709 -7.681 -24.834 1.00 0.00 81 ILE A C 5
ATOM 8447 O O . ILE A 1 65 ? 18.056 -6.766 -25.348 1.00 0.00 81 ILE A O 5
ATOM 8463 N N . LEU A 1 66 ? 18.190 -8.616 -24.039 1.00 0.00 82 LEU A N 5
ATOM 8464 C CA . LEU A 1 66 ? 16.825 -8.573 -23.500 1.00 0.00 82 LEU A CA 5
ATOM 8465 C C . LEU A 1 66 ? 16.887 -8.865 -21.992 1.00 0.00 82 LEU A C 5
ATOM 8466 O O . LEU A 1 66 ? 16.835 -10.025 -21.569 1.00 0.00 82 LEU A O 5
ATOM 8482 N N . ASP A 1 67 ? 17.040 -7.803 -21.188 1.00 0.00 83 ASP A N 5
ATOM 8483 C CA . ASP A 1 67 ? 17.136 -7.906 -19.717 1.00 0.00 83 ASP A CA 5
ATOM 8484 C C . ASP A 1 67 ? 15.746 -8.155 -19.086 1.00 0.00 83 ASP A C 5
ATOM 8485 O O . ASP A 1 67 ? 15.632 -8.618 -17.942 1.00 0.00 83 ASP A O 5
ATOM 8494 N N . ASP A 1 68 ? 14.706 -7.861 -19.877 1.00 0.00 84 ASP A N 5
ATOM 8495 C CA . ASP A 1 68 ? 13.303 -7.802 -19.431 1.00 0.00 84 ASP A CA 5
ATOM 8496 C C . ASP A 1 68 ? 12.562 -9.148 -19.553 1.00 0.00 84 ASP A C 5
ATOM 8497 O O . ASP A 1 68 ? 11.427 -9.253 -19.068 1.00 0.00 84 ASP A O 5
ATOM 8506 N N . MET A 1 69 ? 13.190 -10.158 -20.201 1.00 0.00 85 MET A N 5
ATOM 8507 C CA . MET A 1 69 ? 12.470 -11.350 -20.712 1.00 0.00 85 MET A CA 5
ATOM 8508 C C . MET A 1 69 ? 12.029 -12.264 -19.572 1.00 0.00 85 MET A C 5
ATOM 8509 O O . MET A 1 69 ? 12.756 -13.170 -19.172 1.00 0.00 85 MET A O 5
ATOM 8523 N N . ASP A 1 70 ? 10.819 -11.983 -19.050 1.00 0.00 86 ASP A N 5
ATOM 8524 C CA . ASP A 1 70 ? 10.236 -12.677 -17.895 1.00 0.00 86 ASP A CA 5
ATOM 8525 C C . ASP A 1 70 ? 11.131 -12.504 -16.659 1.00 0.00 86 ASP A C 5
ATOM 8526 O O . ASP A 1 70 ? 11.315 -13.419 -15.841 1.00 0.00 86 ASP A O 5
ATOM 8535 N N . GLY A 1 71 ? 11.649 -11.261 -16.532 1.00 0.00 87 GLY A N 5
ATOM 8536 C CA . GLY A 1 71 ? 12.592 -10.882 -15.479 1.00 0.00 87 GLY A CA 5
ATOM 8537 C C . GLY A 1 71 ? 13.951 -11.558 -15.621 1.00 0.00 87 GLY A C 5
ATOM 8538 O O . GLY A 1 71 ? 14.731 -11.601 -14.664 1.00 0.00 87 GLY A O 5
ATOM 8542 N N . CYS A 1 72 ? 14.227 -12.094 -16.817 1.00 0.00 88 CYS A N 5
ATOM 8543 C CA . CYS A 1 72 ? 15.462 -12.818 -17.115 1.00 0.00 88 CYS A CA 5
ATOM 8544 C C . CYS A 1 72 ? 16.259 -12.047 -18.181 1.00 0.00 88 CYS A C 5
ATOM 8545 O O . CYS A 1 72 ? 15.691 -11.539 -19.170 1.00 0.00 88 CYS A O 5
ATOM 8553 N N . ARG A 1 73 ? 17.569 -11.941 -17.926 1.00 0.00 89 ARG A N 5
ATOM 8554 C CA . ARG A 1 73 ? 18.529 -11.241 -18.774 1.00 0.00 89 ARG A CA 5
ATOM 8555 C C . ARG A 1 73 ? 19.139 -12.248 -19.771 1.00 0.00 89 ARG A C 5
ATOM 8556 O O . ARG A 1 73 ? 20.086 -12.969 -19.440 1.00 0.00 89 ARG A O 5
ATOM 8577 N N . VAL A 1 74 ? 18.559 -12.308 -20.979 1.00 0.00 90 VAL A N 5
ATOM 8578 C CA . VAL A 1 74 ? 19.075 -13.128 -22.092 1.00 0.00 90 VAL A CA 5
ATOM 8579 C C . VAL A 1 74 ? 19.909 -12.279 -23.068 1.00 0.00 90 VAL A C 5
ATOM 8580 O O . VAL A 1 74 ? 19.566 -11.135 -23.378 1.00 0.00 90 VAL A O 5
ATOM 8593 N N . GLU A 1 75 ? 21.028 -12.870 -23.517 1.00 0.00 91 GLU A N 5
ATOM 8594 C CA . GLU A 1 75 ? 21.928 -12.296 -24.519 1.00 0.00 91 GLU A CA 5
ATOM 8595 C C . GLU A 1 75 ? 22.064 -13.297 -25.680 1.00 0.00 91 GLU A C 5
ATOM 8596 O O . GLU A 1 75 ? 22.518 -14.431 -25.479 1.00 0.00 91 GLU A O 5
ATOM 8608 N N . PHE A 1 76 ? 21.614 -12.888 -26.877 1.00 0.00 92 PHE A N 5
ATOM 8609 C CA . PHE A 1 76 ? 21.729 -13.688 -28.105 1.00 0.00 92 PHE A CA 5
ATOM 8610 C C . PHE A 1 76 ? 23.070 -13.359 -28.786 1.00 0.00 92 PHE A C 5
ATOM 8611 O O . PHE A 1 76 ? 23.307 -12.206 -29.175 1.00 0.00 92 PHE A O 5
ATOM 8628 N N . ASN A 1 77 ? 23.934 -14.377 -28.908 1.00 0.00 93 ASN A N 5
ATOM 8629 C CA . ASN A 1 77 ? 25.321 -14.238 -29.394 1.00 0.00 93 ASN A CA 5
ATOM 8630 C C . ASN A 1 77 ? 25.449 -14.810 -30.809 1.00 0.00 93 ASN A C 5
ATOM 8631 O O . ASN A 1 77 ? 25.452 -16.030 -30.993 1.00 0.00 93 ASN A O 5
ATOM 8642 N N . LEU A 1 78 ? 25.514 -13.918 -31.799 1.00 0.00 94 LEU A N 5
ATOM 8643 C CA . LEU A 1 78 ? 25.724 -14.281 -33.207 1.00 0.00 94 LEU A CA 5
ATOM 8644 C C . LEU A 1 78 ? 27.218 -14.515 -33.483 1.00 0.00 94 LEU A C 5
ATOM 8645 O O . LEU A 1 78 ? 28.052 -13.686 -33.093 1.00 0.00 94 LEU A O 5
ATOM 8661 N N . PRO A 1 79 ? 27.587 -15.646 -34.156 1.00 0.00 95 PRO A N 5
ATOM 8662 C CA . PRO A 1 79 ? 28.990 -15.967 -34.456 1.00 0.00 95 PRO A CA 5
ATOM 8663 C C . PRO A 1 79 ? 29.536 -15.141 -35.629 1.00 0.00 95 PRO A C 5
ATOM 8664 O O . PRO A 1 79 ? 28.782 -14.557 -36.426 1.00 0.00 95 PRO A O 5
ATOM 8675 N N . GLY A 1 80 ? 30.858 -15.111 -35.709 1.00 0.00 96 GLY A N 5
ATOM 8676 C CA . GLY A 1 80 ? 31.567 -14.486 -36.813 1.00 0.00 96 GLY A CA 5
ATOM 8677 C C . GLY A 1 80 ? 31.829 -15.464 -37.951 1.00 0.00 96 GLY A C 5
ATOM 8678 O O . GLY A 1 80 ? 31.601 -16.671 -37.816 1.00 0.00 96 GLY A O 5
ATOM 8682 N N . GLU A 1 81 ? 32.305 -14.919 -39.067 1.00 0.00 97 GLU A N 5
ATOM 8683 C CA . GLU A 1 81 ? 32.650 -15.680 -40.289 1.00 0.00 97 GLU A CA 5
ATOM 8684 C C . GLU A 1 81 ? 33.795 -16.701 -40.047 1.00 0.00 97 GLU A C 5
ATOM 8685 O O . GLU A 1 81 ? 33.873 -17.729 -40.733 1.00 0.00 97 GLU A O 5
ATOM 8697 N N . ASN A 1 82 ? 34.678 -16.406 -39.066 1.00 0.00 98 ASN A N 5
ATOM 8698 C CA . ASN A 1 82 ? 35.824 -17.283 -38.703 1.00 0.00 98 ASN A CA 5
ATOM 8699 C C . ASN A 1 82 ? 35.491 -18.202 -37.503 1.00 0.00 98 ASN A C 5
ATOM 8700 O O . ASN A 1 82 ? 36.392 -18.855 -36.962 1.00 0.00 98 ASN A O 5
ATOM 8711 N N . ASN A 1 83 ? 34.200 -18.262 -37.091 1.00 0.00 99 ASN A N 5
ATOM 8712 C CA . ASN A 1 83 ? 33.759 -19.121 -35.966 1.00 0.00 99 ASN A CA 5
ATOM 8713 C C . ASN A 1 83 ? 33.396 -20.518 -36.487 1.00 0.00 99 ASN A C 5
ATOM 8714 O O . ASN A 1 83 ? 32.545 -20.654 -37.377 1.00 0.00 99 ASN A O 5
ATOM 8725 N N . GLU A 1 84 ? 34.042 -21.543 -35.904 1.00 0.00 100 GLU A N 5
ATOM 8726 C CA . GLU A 1 84 ? 33.864 -22.954 -36.293 1.00 0.00 100 GLU A CA 5
ATOM 8727 C C . GLU A 1 84 ? 32.480 -23.488 -35.885 1.00 0.00 100 GLU A C 5
ATOM 8728 O O . GLU A 1 84 ? 31.914 -24.339 -36.582 1.00 0.00 100 GLU A O 5
ATOM 8740 N N . ALA A 1 85 ? 31.952 -22.985 -34.747 1.00 0.00 101 ALA A N 5
ATOM 8741 C CA . ALA A 1 85 ? 30.631 -23.397 -34.230 1.00 0.00 101 ALA A CA 5
ATOM 8742 C C . ALA A 1 85 ? 29.510 -23.019 -35.210 1.00 0.00 101 ALA A C 5
ATOM 8743 O O . ALA A 1 85 ? 28.613 -23.830 -35.474 1.00 0.00 101 ALA A O 5
ATOM 8750 N N . GLY A 1 86 ? 29.619 -21.796 -35.778 1.00 0.00 102 GLY A N 5
ATOM 8751 C CA . GLY A 1 86 ? 28.669 -21.276 -36.764 1.00 0.00 102 GLY A CA 5
ATOM 8752 C C . GLY A 1 86 ? 27.219 -21.272 -36.280 1.00 0.00 102 GLY A C 5
ATOM 8753 O O . GLY A 1 86 ? 26.298 -21.363 -37.092 1.00 0.00 102 GLY A O 5
ATOM 8757 N N . GLN A 1 87 ? 27.023 -21.166 -34.948 1.00 0.00 103 GLN A N 5
ATOM 8758 C CA . GLN A 1 87 ? 25.694 -21.211 -34.304 1.00 0.00 103 GLN A CA 5
ATOM 8759 C C . GLN A 1 87 ? 25.531 -20.049 -33.330 1.00 0.00 103 GLN A C 5
ATOM 8760 O O . GLN A 1 87 ? 26.510 -19.478 -32.848 1.00 0.00 103 GLN A O 5
ATOM 8774 N N . VAL A 1 88 ? 24.263 -19.717 -33.060 1.00 0.00 104 VAL A N 5
ATOM 8775 C CA . VAL A 1 88 ? 23.872 -18.648 -32.144 1.00 0.00 104 VAL A CA 5
ATOM 8776 C C . VAL A 1 88 ? 23.759 -19.203 -30.717 1.00 0.00 104 VAL A C 5
ATOM 8777 O O . VAL A 1 88 ? 23.063 -20.195 -30.489 1.00 0.00 104 VAL A O 5
ATOM 8790 N N . ILE A 1 89 ? 24.456 -18.565 -29.771 1.00 0.00 105 ILE A N 5
ATOM 8791 C CA . ILE A 1 89 ? 24.447 -18.965 -28.358 1.00 0.00 105 ILE A CA 5
ATOM 8792 C C . ILE A 1 89 ? 23.450 -18.071 -27.600 1.00 0.00 105 ILE A C 5
ATOM 8793 O O . ILE A 1 89 ? 23.678 -16.866 -27.459 1.00 0.00 105 ILE A O 5
ATOM 8809 N N . VAL A 1 90 ? 22.338 -18.656 -27.137 1.00 0.00 106 VAL A N 5
ATOM 8810 C CA . VAL A 1 90 ? 21.356 -17.948 -26.307 1.00 0.00 106 VAL A CA 5
ATOM 8811 C C . VAL A 1 90 ? 21.730 -18.176 -24.824 1.00 0.00 106 VAL A C 5
ATOM 8812 O O . VAL A 1 90 ? 21.913 -19.320 -24.374 1.00 0.00 106 VAL A O 5
ATOM 8825 N N . ARG A 1 91 ? 21.923 -17.079 -24.087 1.00 0.00 107 ARG A N 5
ATOM 8826 C CA . ARG A 1 91 ? 22.360 -17.128 -22.687 1.00 0.00 107 ARG A CA 5
ATOM 8827 C C . ARG A 1 91 ? 21.338 -16.415 -21.805 1.00 0.00 107 ARG A C 5
ATOM 8828 O O . ARG A 1 91 ? 21.390 -15.191 -21.652 1.00 0.00 107 ARG A O 5
ATOM 8849 N N . VAL A 1 92 ? 20.407 -17.188 -21.232 1.00 0.00 108 VAL A N 5
ATOM 8850 C CA . VAL A 1 92 ? 19.283 -16.647 -20.444 1.00 0.00 108 VAL A CA 5
ATOM 8851 C C . VAL A 1 92 ? 19.613 -16.796 -18.948 1.00 0.00 108 VAL A C 5
ATOM 8852 O O . VAL A 1 92 ? 19.549 -17.896 -18.383 1.00 0.00 108 VAL A O 5
ATOM 8865 N N . SER A 1 93 ? 19.991 -15.673 -18.334 1.00 0.00 109 SER A N 5
ATOM 8866 C CA . SER A 1 93 ? 20.399 -15.589 -16.927 1.00 0.00 109 SER A CA 5
ATOM 8867 C C . SER A 1 93 ? 19.311 -14.877 -16.104 1.00 0.00 109 SER A C 5
ATOM 8868 O O . SER A 1 93 ? 18.378 -14.316 -16.676 1.00 0.00 109 SER A O 5
ATOM 8876 N N . LYS A 1 94 ? 19.443 -14.906 -14.766 1.00 0.00 110 LYS A N 5
ATOM 8877 C CA . LYS A 1 94 ? 18.463 -14.310 -13.837 1.00 0.00 110 LYS A CA 5
ATOM 8878 C C . LYS A 1 94 ? 19.075 -14.254 -12.418 1.00 0.00 110 LYS A C 5
ATOM 8879 O O . LYS A 1 94 ? 18.801 -15.119 -11.568 1.00 0.00 110 LYS A O 5
ATOM 8898 N N . GLY A 1 95 ? 19.959 -13.259 -12.204 1.00 0.00 111 GLY A N 5
ATOM 8899 C CA . GLY A 1 95 ? 20.633 -13.061 -10.915 1.00 0.00 111 GLY A CA 5
ATOM 8900 C C . GLY A 1 95 ? 21.631 -14.181 -10.594 1.00 0.00 111 GLY A C 5
ATOM 8901 O O . GLY A 1 95 ? 22.796 -14.124 -11.003 1.00 0.00 111 GLY A O 5
ATOM 8905 N N . ASP A 1 96 ? 21.144 -15.218 -9.887 1.00 0.00 112 ASP A N 5
ATOM 8906 C CA . ASP A 1 96 ? 21.930 -16.414 -9.514 1.00 0.00 112 ASP A CA 5
ATOM 8907 C C . ASP A 1 96 ? 21.887 -17.463 -10.647 1.00 0.00 112 ASP A C 5
ATOM 8908 O O . ASP A 1 96 ? 22.808 -18.275 -10.794 1.00 0.00 112 ASP A O 5
ATOM 8917 N N . HIS A 1 97 ? 20.789 -17.440 -11.426 1.00 0.00 113 HIS A N 5
ATOM 8918 C CA . HIS A 1 97 ? 20.577 -18.365 -12.555 1.00 0.00 113 HIS A CA 5
ATOM 8919 C C . HIS A 1 97 ? 21.373 -17.938 -13.793 1.00 0.00 113 HIS A C 5
ATOM 8920 O O . HIS A 1 97 ? 21.624 -16.748 -14.000 1.00 0.00 113 HIS A O 5
ATOM 8935 N N . SER A 1 98 ? 21.748 -18.940 -14.602 1.00 0.00 114 SER A N 5
ATOM 8936 C CA . SER A 1 98 ? 22.433 -18.756 -15.886 1.00 0.00 114 SER A CA 5
ATOM 8937 C C . SER A 1 98 ? 22.354 -20.079 -16.668 1.00 0.00 114 SER A C 5
ATOM 8938 O O . SER A 1 98 ? 23.128 -21.019 -16.420 1.00 0.00 114 SER A O 5
ATOM 8946 N N . GLU A 1 99 ? 21.376 -20.162 -17.583 1.00 0.00 115 GLU A N 5
ATOM 8947 C CA . GLU A 1 99 ? 21.185 -21.314 -18.471 1.00 0.00 115 GLU A CA 5
ATOM 8948 C C . GLU A 1 99 ? 21.577 -20.883 -19.880 1.00 0.00 115 GLU A C 5
ATOM 8949 O O . GLU A 1 99 ? 21.247 -19.770 -20.309 1.00 0.00 115 GLU A O 5
ATOM 8961 N N . THR A 1 100 ? 22.304 -21.754 -20.590 1.00 0.00 116 THR A N 5
ATOM 8962 C CA . THR A 1 100 ? 22.879 -21.446 -21.905 1.00 0.00 116 THR A CA 5
ATOM 8963 C C . THR A 1 100 ? 22.705 -22.644 -22.850 1.00 0.00 116 THR A C 5
ATOM 8964 O O . THR A 1 100 ? 22.920 -23.795 -22.446 1.00 0.00 116 THR A O 5
ATOM 8975 N N . ARG A 1 101 ? 22.319 -22.360 -24.105 1.00 0.00 117 ARG A N 5
ATOM 8976 C CA . ARG A 1 101 ? 22.070 -23.380 -25.142 1.00 0.00 117 ARG A CA 5
ATOM 8977 C C . ARG A 1 101 ? 22.286 -22.750 -26.530 1.00 0.00 117 ARG A C 5
ATOM 8978 O O . ARG A 1 101 ? 22.329 -21.524 -26.667 1.00 0.00 117 ARG A O 5
ATOM 8999 N N . GLU A 1 102 ? 22.452 -23.596 -27.553 1.00 0.00 118 GLU A N 5
ATOM 9000 C CA . GLU A 1 102 ? 22.722 -23.162 -28.938 1.00 0.00 118 GLU A CA 5
ATOM 9001 C C . GLU A 1 102 ? 21.473 -23.329 -29.823 1.00 0.00 118 GLU A C 5
ATOM 9002 O O . GLU A 1 102 ? 20.525 -24.035 -29.466 1.00 0.00 118 GLU A O 5
ATOM 9014 N N . ILE A 1 103 ? 21.496 -22.637 -30.966 1.00 0.00 119 ILE A N 5
ATOM 9015 C CA . ILE A 1 103 ? 20.549 -22.799 -32.088 1.00 0.00 119 ILE A CA 5
ATOM 9016 C C . ILE A 1 103 ? 21.327 -22.591 -33.405 1.00 0.00 119 ILE A C 5
ATOM 9017 O O . ILE A 1 103 ? 22.272 -21.795 -33.422 1.00 0.00 119 ILE A O 5
ATOM 9033 N N . PRO A 1 104 ? 20.983 -23.320 -34.513 1.00 0.00 120 PRO A N 5
ATOM 9034 C CA . PRO A 1 104 ? 21.599 -23.093 -35.847 1.00 0.00 120 PRO A CA 5
ATOM 9035 C C . PRO A 1 104 ? 21.442 -21.626 -36.331 1.00 0.00 120 PRO A C 5
ATOM 9036 O O . PRO A 1 104 ? 20.385 -21.001 -36.121 1.00 0.00 120 PRO A O 5
ATOM 9047 N N . LEU A 1 105 ? 22.510 -21.100 -36.968 1.00 0.00 121 LEU A N 5
ATOM 9048 C CA . LEU A 1 105 ? 22.593 -19.691 -37.411 1.00 0.00 121 LEU A CA 5
ATOM 9049 C C . LEU A 1 105 ? 21.523 -19.366 -38.465 1.00 0.00 121 LEU A C 5
ATOM 9050 O O . LEU A 1 105 ? 20.925 -18.285 -38.428 1.00 0.00 121 LEU A O 5
ATOM 9066 N N . ALA A 1 106 ? 21.273 -20.327 -39.377 1.00 0.00 122 ALA A N 5
ATOM 9067 C CA . ALA A 1 106 ? 20.283 -20.171 -40.467 1.00 0.00 122 ALA A CA 5
ATOM 9068 C C . ALA A 1 106 ? 18.872 -19.942 -39.901 1.00 0.00 122 ALA A C 5
ATOM 9069 O O . ALA A 1 106 ? 18.106 -19.141 -40.438 1.00 0.00 122 ALA A O 5
ATOM 9076 N N . SER A 1 107 ? 18.565 -20.644 -38.795 1.00 0.00 123 SER A N 5
ATOM 9077 C CA . SER A 1 107 ? 17.264 -20.559 -38.117 1.00 0.00 123 SER A CA 5
ATOM 9078 C C . SER A 1 107 ? 17.035 -19.167 -37.508 1.00 0.00 123 SER A C 5
ATOM 9079 O O . SER A 1 107 ? 16.044 -18.507 -37.832 1.00 0.00 123 SER A O 5
ATOM 9087 N N . PHE A 1 108 ? 17.975 -18.724 -36.646 1.00 0.00 124 PHE A N 5
ATOM 9088 C CA . PHE A 1 108 ? 17.873 -17.419 -35.968 1.00 0.00 124 PHE A CA 5
ATOM 9089 C C . PHE A 1 108 ? 17.795 -16.296 -37.002 1.00 0.00 124 PHE A C 5
ATOM 9090 O O . PHE A 1 108 ? 16.962 -15.402 -36.871 1.00 0.00 124 PHE A O 5
ATOM 9107 N N . GLU A 1 109 ? 18.676 -16.371 -38.023 1.00 0.00 125 GLU A N 5
ATOM 9108 C CA . GLU A 1 109 ? 18.800 -15.325 -39.041 1.00 0.00 125 GLU A CA 5
ATOM 9109 C C . GLU A 1 109 ? 17.487 -15.168 -39.817 1.00 0.00 125 GLU A C 5
ATOM 9110 O O . GLU A 1 109 ? 16.922 -14.086 -39.815 1.00 0.00 125 GLU A O 5
ATOM 9122 N N . LYS A 1 110 ? 16.994 -16.272 -40.434 1.00 0.00 126 LYS A N 5
ATOM 9123 C CA . LYS A 1 110 ? 15.772 -16.245 -41.282 1.00 0.00 126 LYS A CA 5
ATOM 9124 C C . LYS A 1 110 ? 14.571 -15.691 -40.482 1.00 0.00 126 LYS A C 5
ATOM 9125 O O . LYS A 1 110 ? 13.777 -14.897 -41.008 1.00 0.00 126 LYS A O 5
ATOM 9144 N N . ILE A 1 111 ? 14.483 -16.096 -39.190 1.00 0.00 127 ILE A N 5
ATOM 9145 C CA . ILE A 1 111 ? 13.421 -15.651 -38.279 1.00 0.00 127 ILE A CA 5
ATOM 9146 C C . ILE A 1 111 ? 13.572 -14.147 -37.970 1.00 0.00 127 ILE A C 5
ATOM 9147 O O . ILE A 1 111 ? 12.586 -13.427 -37.966 1.00 0.00 127 ILE A O 5
ATOM 9163 N N . CYS A 1 112 ? 14.823 -13.695 -37.750 1.00 0.00 128 CYS A N 5
ATOM 9164 C CA . CYS A 1 112 ? 15.131 -12.302 -37.361 1.00 0.00 128 CYS A CA 5
ATOM 9165 C C . CYS A 1 112 ? 14.858 -11.326 -38.525 1.00 0.00 128 CYS A C 5
ATOM 9166 O O . CYS A 1 112 ? 14.329 -10.242 -38.310 1.00 0.00 128 CYS A O 5
ATOM 9174 N N . ARG A 1 113 ? 15.202 -11.737 -39.766 1.00 0.00 129 ARG A N 5
ATOM 9175 C CA . ARG A 1 113 ? 14.972 -10.920 -40.983 1.00 0.00 129 ARG A CA 5
ATOM 9176 C C . ARG A 1 113 ? 13.456 -10.776 -41.206 1.00 0.00 129 ARG A C 5
ATOM 9177 O O . ARG A 1 113 ? 12.935 -9.664 -41.388 1.00 0.00 129 ARG A O 5
ATOM 9198 N N . ALA A 1 114 ? 12.760 -11.934 -41.114 1.00 0.00 130 ALA A N 5
ATOM 9199 C CA . ALA A 1 114 ? 11.296 -12.012 -41.221 1.00 0.00 130 ALA A CA 5
ATOM 9200 C C . ALA A 1 114 ? 10.618 -11.161 -40.139 1.00 0.00 130 ALA A C 5
ATOM 9201 O O . ALA A 1 114 ? 9.628 -10.510 -40.415 1.00 0.00 130 ALA A O 5
ATOM 9208 N N . LEU A 1 115 ? 11.212 -11.157 -38.930 1.00 0.00 131 LEU A N 5
ATOM 9209 C CA . LEU A 1 115 ? 10.707 -10.435 -37.747 1.00 0.00 131 LEU A CA 5
ATOM 9210 C C . LEU A 1 115 ? 10.738 -8.915 -37.962 1.00 0.00 131 LEU A C 5
ATOM 9211 O O . LEU A 1 115 ? 9.775 -8.216 -37.656 1.00 0.00 131 LEU A O 5
ATOM 9227 N N . LEU A 1 116 ? 11.877 -8.431 -38.489 1.00 0.00 132 LEU A N 5
ATOM 9228 C CA . LEU A 1 116 ? 12.095 -7.010 -38.823 1.00 0.00 132 LEU A CA 5
ATOM 9229 C C . LEU A 1 116 ? 11.069 -6.523 -39.864 1.00 0.00 132 LEU A C 5
ATOM 9230 O O . LEU A 1 116 ? 10.559 -5.399 -39.773 1.00 0.00 132 LEU A O 5
ATOM 9246 N N . PHE A 1 117 ? 10.796 -7.386 -40.853 1.00 0.00 133 PHE A N 5
ATOM 9247 C CA . PHE A 1 117 ? 9.823 -7.097 -41.925 1.00 0.00 133 PHE A CA 5
ATOM 9248 C C . PHE A 1 117 ? 8.368 -7.184 -41.390 1.00 0.00 133 PHE A C 5
ATOM 9249 O O . PHE A 1 117 ? 7.513 -6.373 -41.762 1.00 0.00 133 PHE A O 5
ATOM 9266 N N . ARG A 1 118 ? 8.128 -8.150 -40.478 1.00 0.00 134 ARG A N 5
ATOM 9267 C CA . ARG A 1 118 ? 6.777 -8.490 -39.958 1.00 0.00 134 ARG A CA 5
ATOM 9268 C C . ARG A 1 118 ? 6.346 -7.536 -38.831 1.00 0.00 134 ARG A C 5
ATOM 9269 O O . ARG A 1 118 ? 5.149 -7.404 -38.546 1.00 0.00 134 ARG A O 5
ATOM 9290 N N . CYS A 1 119 ? 7.329 -6.851 -38.216 1.00 0.00 135 CYS A N 5
ATOM 9291 C CA . CYS A 1 119 ? 7.086 -5.911 -37.104 1.00 0.00 135 CYS A CA 5
ATOM 9292 C C . CYS A 1 119 ? 6.271 -4.684 -37.554 1.00 0.00 135 CYS A C 5
ATOM 9293 O O . CYS A 1 119 ? 5.772 -3.931 -36.716 1.00 0.00 135 CYS A O 5
ATOM 9301 N N . GLU A 1 120 ? 6.164 -4.498 -38.882 1.00 0.00 136 GLU A N 5
ATOM 9302 C CA . GLU A 1 120 ? 5.333 -3.460 -39.502 1.00 0.00 136 GLU A CA 5
ATOM 9303 C C . GLU A 1 120 ? 3.846 -3.686 -39.125 1.00 0.00 136 GLU A C 5
ATOM 9304 O O . GLU A 1 120 ? 3.179 -2.784 -38.607 1.00 0.00 136 GLU A O 5
ATOM 9316 N N . GLY A 1 1 ? 3.999 -2.898 -4.925 1.00 0.00 17 GLY A N 6
ATOM 9317 C CA . GLY A 1 1 ? 4.564 -3.762 -5.987 1.00 0.00 17 GLY A CA 6
ATOM 9318 C C . GLY A 1 1 ? 3.830 -3.621 -7.307 1.00 0.00 17 GLY A C 6
ATOM 9319 O O . GLY A 1 1 ? 2.765 -2.992 -7.363 1.00 0.00 17 GLY A O 6
ATOM 9325 N N . ALA A 1 2 ? 4.396 -4.214 -8.370 1.00 0.00 18 ALA A N 6
ATOM 9326 C CA . ALA A 1 2 ? 3.807 -4.198 -9.723 1.00 0.00 18 ALA A CA 6
ATOM 9327 C C . ALA A 1 2 ? 2.635 -5.201 -9.802 1.00 0.00 18 ALA A C 6
ATOM 9328 O O . ALA A 1 2 ? 2.836 -6.415 -9.660 1.00 0.00 18 ALA A O 6
ATOM 9335 N N . GLY A 1 3 ? 1.409 -4.673 -9.997 1.00 0.00 19 GLY A N 6
ATOM 9336 C CA . GLY A 1 3 ? 0.199 -5.493 -10.146 1.00 0.00 19 GLY A CA 6
ATOM 9337 C C . GLY A 1 3 ? -0.179 -5.720 -11.608 1.00 0.00 19 GLY A C 6
ATOM 9338 O O . GLY A 1 3 ? -1.364 -5.755 -11.952 1.00 0.00 19 GLY A O 6
ATOM 9342 N N . THR A 1 4 ? 0.842 -5.884 -12.461 1.00 0.00 20 THR A N 6
ATOM 9343 C CA . THR A 1 4 ? 0.679 -6.032 -13.917 1.00 0.00 20 THR A CA 6
ATOM 9344 C C . THR A 1 4 ? 0.724 -7.520 -14.344 1.00 0.00 20 THR A C 6
ATOM 9345 O O . THR A 1 4 ? 1.110 -8.392 -13.554 1.00 0.00 20 THR A O 6
ATOM 9356 N N . SER A 1 5 ? 0.360 -7.789 -15.615 1.00 0.00 21 SER A N 6
ATOM 9357 C CA . SER A 1 5 ? 0.414 -9.144 -16.204 1.00 0.00 21 SER A CA 6
ATOM 9358 C C . SER A 1 5 ? 1.856 -9.470 -16.644 1.00 0.00 21 SER A C 6
ATOM 9359 O O . SER A 1 5 ? 2.225 -10.643 -16.785 1.00 0.00 21 SER A O 6
ATOM 9367 N N . ALA A 1 6 ? 2.665 -8.411 -16.833 1.00 0.00 22 ALA A N 6
ATOM 9368 C CA . ALA A 1 6 ? 4.121 -8.515 -17.033 1.00 0.00 22 ALA A CA 6
ATOM 9369 C C . ALA A 1 6 ? 4.803 -9.037 -15.749 1.00 0.00 22 ALA A C 6
ATOM 9370 O O . ALA A 1 6 ? 5.759 -9.821 -15.814 1.00 0.00 22 ALA A O 6
ATOM 9377 N N . ALA A 1 7 ? 4.280 -8.593 -14.584 1.00 0.00 23 ALA A N 6
ATOM 9378 C CA . ALA A 1 7 ? 4.724 -9.060 -13.253 1.00 0.00 23 ALA A CA 6
ATOM 9379 C C . ALA A 1 7 ? 4.358 -10.541 -13.022 1.00 0.00 23 ALA A C 6
ATOM 9380 O O . ALA A 1 7 ? 5.045 -11.251 -12.277 1.00 0.00 23 ALA A O 6
ATOM 9387 N N . MET A 1 8 ? 3.272 -10.989 -13.673 1.00 0.00 24 MET A N 6
ATOM 9388 C CA . MET A 1 8 ? 2.829 -12.397 -13.628 1.00 0.00 24 MET A CA 6
ATOM 9389 C C . MET A 1 8 ? 3.711 -13.279 -14.540 1.00 0.00 24 MET A C 6
ATOM 9390 O O . MET A 1 8 ? 3.923 -14.462 -14.246 1.00 0.00 24 MET A O 6
ATOM 9404 N N . ARG A 1 9 ? 4.224 -12.683 -15.641 1.00 0.00 25 ARG A N 6
ATOM 9405 C CA . ARG A 1 9 ? 5.022 -13.410 -16.656 1.00 0.00 25 ARG A CA 6
ATOM 9406 C C . ARG A 1 9 ? 6.461 -13.675 -16.156 1.00 0.00 25 ARG A C 6
ATOM 9407 O O . ARG A 1 9 ? 7.040 -14.731 -16.436 1.00 0.00 25 ARG A O 6
ATOM 9428 N N . GLN A 1 10 ? 7.014 -12.711 -15.397 1.00 0.00 26 GLN A N 6
ATOM 9429 C CA . GLN A 1 10 ? 8.397 -12.793 -14.860 1.00 0.00 26 GLN A CA 6
ATOM 9430 C C . GLN A 1 10 ? 8.537 -13.812 -13.718 1.00 0.00 26 GLN A C 6
ATOM 9431 O O . GLN A 1 10 ? 9.648 -14.143 -13.314 1.00 0.00 26 GLN A O 6
ATOM 9445 N N . ALA A 1 11 ? 7.399 -14.264 -13.182 1.00 0.00 27 ALA A N 6
ATOM 9446 C CA . ALA A 1 11 ? 7.343 -15.340 -12.166 1.00 0.00 27 ALA A CA 6
ATOM 9447 C C . ALA A 1 11 ? 7.916 -16.701 -12.677 1.00 0.00 27 ALA A C 6
ATOM 9448 O O . ALA A 1 11 ? 8.252 -17.573 -11.862 1.00 0.00 27 ALA A O 6
ATOM 9455 N N . THR A 1 12 ? 8.007 -16.883 -14.019 1.00 0.00 28 THR A N 6
ATOM 9456 C CA . THR A 1 12 ? 8.491 -18.142 -14.646 1.00 0.00 28 THR A CA 6
ATOM 9457 C C . THR A 1 12 ? 10.043 -18.278 -14.547 1.00 0.00 28 THR A C 6
ATOM 9458 O O . THR A 1 12 ? 10.743 -17.277 -14.341 1.00 0.00 28 THR A O 6
ATOM 9469 N N . SER A 1 13 ? 10.572 -19.516 -14.717 1.00 0.00 29 SER A N 6
ATOM 9470 C CA . SER A 1 13 ? 12.018 -19.812 -14.572 1.00 0.00 29 SER A CA 6
ATOM 9471 C C . SER A 1 13 ? 12.726 -19.694 -15.944 1.00 0.00 29 SER A C 6
ATOM 9472 O O . SER A 1 13 ? 12.177 -20.157 -16.945 1.00 0.00 29 SER A O 6
ATOM 9480 N N . PRO A 1 14 ? 13.991 -19.152 -15.995 1.00 0.00 30 PRO A N 6
ATOM 9481 C CA . PRO A 1 14 ? 14.718 -18.841 -17.268 1.00 0.00 30 PRO A CA 6
ATOM 9482 C C . PRO A 1 14 ? 15.018 -20.076 -18.131 1.00 0.00 30 PRO A C 6
ATOM 9483 O O . PRO A 1 14 ? 15.192 -19.951 -19.341 1.00 0.00 30 PRO A O 6
ATOM 9494 N N . LYS A 1 15 ? 15.089 -21.253 -17.486 1.00 0.00 31 LYS A N 6
ATOM 9495 C CA . LYS A 1 15 ? 15.512 -22.504 -18.135 1.00 0.00 31 LYS A CA 6
ATOM 9496 C C . LYS A 1 15 ? 14.427 -22.977 -19.125 1.00 0.00 31 LYS A C 6
ATOM 9497 O O . LYS A 1 15 ? 14.717 -23.205 -20.302 1.00 0.00 31 LYS A O 6
ATOM 9516 N N . THR A 1 16 ? 13.176 -23.083 -18.631 1.00 0.00 32 THR A N 6
ATOM 9517 C CA . THR A 1 16 ? 12.021 -23.516 -19.450 1.00 0.00 32 THR A CA 6
ATOM 9518 C C . THR A 1 16 ? 11.711 -22.480 -20.557 1.00 0.00 32 THR A C 6
ATOM 9519 O O . THR A 1 16 ? 11.244 -22.843 -21.651 1.00 0.00 32 THR A O 6
ATOM 9530 N N . ILE A 1 17 ? 11.990 -21.194 -20.250 1.00 0.00 33 ILE A N 6
ATOM 9531 C CA . ILE A 1 17 ? 11.810 -20.081 -21.189 1.00 0.00 33 ILE A CA 6
ATOM 9532 C C . ILE A 1 17 ? 12.797 -20.212 -22.338 1.00 0.00 33 ILE A C 6
ATOM 9533 O O . ILE A 1 17 ? 12.406 -20.122 -23.505 1.00 0.00 33 ILE A O 6
ATOM 9549 N N . LEU A 1 18 ? 14.065 -20.481 -21.973 1.00 0.00 34 LEU A N 6
ATOM 9550 C CA . LEU A 1 18 ? 15.157 -20.742 -22.917 1.00 0.00 34 LEU A CA 6
ATOM 9551 C C . LEU A 1 18 ? 14.752 -21.896 -23.843 1.00 0.00 34 LEU A C 6
ATOM 9552 O O . LEU A 1 18 ? 14.946 -21.807 -25.051 1.00 0.00 34 LEU A O 6
ATOM 9568 N N . GLU A 1 19 ? 14.156 -22.962 -23.270 1.00 0.00 35 GLU A N 6
ATOM 9569 C CA . GLU A 1 19 ? 13.773 -24.151 -24.046 1.00 0.00 35 GLU A CA 6
ATOM 9570 C C . GLU A 1 19 ? 12.688 -23.831 -25.088 1.00 0.00 35 GLU A C 6
ATOM 9571 O O . GLU A 1 19 ? 12.783 -24.323 -26.213 1.00 0.00 35 GLU A O 6
ATOM 9583 N N . TYR A 1 20 ? 11.678 -22.984 -24.732 1.00 0.00 36 TYR A N 6
ATOM 9584 C CA . TYR A 1 20 ? 10.620 -22.603 -25.711 1.00 0.00 36 TYR A CA 6
ATOM 9585 C C . TYR A 1 20 ? 11.194 -21.661 -26.794 1.00 0.00 36 TYR A C 6
ATOM 9586 O O . TYR A 1 20 ? 10.689 -21.636 -27.925 1.00 0.00 36 TYR A O 6
ATOM 9604 N N . ILE A 1 21 ? 12.247 -20.899 -26.427 1.00 0.00 37 ILE A N 6
ATOM 9605 C CA . ILE A 1 21 ? 13.017 -20.061 -27.367 1.00 0.00 37 ILE A CA 6
ATOM 9606 C C . ILE A 1 21 ? 13.697 -20.954 -28.435 1.00 0.00 37 ILE A C 6
ATOM 9607 O O . ILE A 1 21 ? 13.583 -20.688 -29.634 1.00 0.00 37 ILE A O 6
ATOM 9623 N N . ILE A 1 22 ? 14.363 -22.040 -27.982 1.00 0.00 38 ILE A N 6
ATOM 9624 C CA . ILE A 1 22 ? 15.043 -23.001 -28.884 1.00 0.00 38 ILE A CA 6
ATOM 9625 C C . ILE A 1 22 ? 14.003 -23.669 -29.808 1.00 0.00 38 ILE A C 6
ATOM 9626 O O . ILE A 1 22 ? 14.202 -23.737 -31.025 1.00 0.00 38 ILE A O 6
ATOM 9642 N N . ASN A 1 23 ? 12.874 -24.103 -29.198 1.00 0.00 39 ASN A N 6
ATOM 9643 C CA . ASN A 1 23 ? 11.720 -24.709 -29.909 1.00 0.00 39 ASN A CA 6
ATOM 9644 C C . ASN A 1 23 ? 11.182 -23.767 -30.999 1.00 0.00 39 ASN A C 6
ATOM 9645 O O . ASN A 1 23 ? 10.734 -24.229 -32.038 1.00 0.00 39 ASN A O 6
ATOM 9656 N N . PHE A 1 24 ? 11.226 -22.450 -30.722 1.00 0.00 40 PHE A N 6
ATOM 9657 C CA . PHE A 1 24 ? 10.789 -21.401 -31.666 1.00 0.00 40 PHE A CA 6
ATOM 9658 C C . PHE A 1 24 ? 11.730 -21.285 -32.892 1.00 0.00 40 PHE A C 6
ATOM 9659 O O . PHE A 1 24 ? 11.265 -21.191 -34.036 1.00 0.00 40 PHE A O 6
ATOM 9676 N N . PHE A 1 25 ? 13.051 -21.256 -32.640 1.00 0.00 41 PHE A N 6
ATOM 9677 C CA . PHE A 1 25 ? 14.055 -21.089 -33.715 1.00 0.00 41 PHE A CA 6
ATOM 9678 C C . PHE A 1 25 ? 14.239 -22.374 -34.547 1.00 0.00 41 PHE A C 6
ATOM 9679 O O . PHE A 1 25 ? 14.698 -22.300 -35.692 1.00 0.00 41 PHE A O 6
ATOM 9696 N N . THR A 1 26 ? 13.875 -23.544 -33.982 1.00 0.00 42 THR A N 6
ATOM 9697 C CA . THR A 1 26 ? 14.020 -24.840 -34.677 1.00 0.00 42 THR A CA 6
ATOM 9698 C C . THR A 1 26 ? 12.699 -25.292 -35.342 1.00 0.00 42 THR A C 6
ATOM 9699 O O . THR A 1 26 ? 12.733 -25.974 -36.367 1.00 0.00 42 THR A O 6
ATOM 9710 N N . CYS A 1 27 ? 11.545 -24.926 -34.750 1.00 0.00 43 CYS A N 6
ATOM 9711 C CA . CYS A 1 27 ? 10.203 -25.340 -35.249 1.00 0.00 43 CYS A CA 6
ATOM 9712 C C . CYS A 1 27 ? 9.116 -24.328 -34.796 1.00 0.00 43 CYS A C 6
ATOM 9713 O O . CYS A 1 27 ? 9.436 -23.231 -34.340 1.00 0.00 43 CYS A O 6
ATOM 9721 N N . GLY A 1 28 ? 7.831 -24.688 -34.965 1.00 0.00 44 GLY A N 6
ATOM 9722 C CA . GLY A 1 28 ? 6.711 -23.879 -34.471 1.00 0.00 44 GLY A CA 6
ATOM 9723 C C . GLY A 1 28 ? 5.390 -24.306 -35.097 1.00 0.00 44 GLY A C 6
ATOM 9724 O O . GLY A 1 28 ? 5.288 -25.412 -35.648 1.00 0.00 44 GLY A O 6
ATOM 9728 N N . GLY A 1 29 ? 4.366 -23.432 -34.992 1.00 0.00 45 GLY A N 6
ATOM 9729 C CA . GLY A 1 29 ? 3.067 -23.652 -35.648 1.00 0.00 45 GLY A CA 6
ATOM 9730 C C . GLY A 1 29 ? 1.949 -24.040 -34.696 1.00 0.00 45 GLY A C 6
ATOM 9731 O O . GLY A 1 29 ? 0.831 -24.327 -35.151 1.00 0.00 45 GLY A O 6
ATOM 9735 N N . ILE A 1 30 ? 2.236 -24.064 -33.379 1.00 0.00 46 ILE A N 6
ATOM 9736 C CA . ILE A 1 30 ? 1.217 -24.306 -32.341 1.00 0.00 46 ILE A CA 6
ATOM 9737 C C . ILE A 1 30 ? 0.495 -22.974 -32.040 1.00 0.00 46 ILE A C 6
ATOM 9738 O O . ILE A 1 30 ? 0.750 -22.330 -31.030 1.00 0.00 46 ILE A O 6
ATOM 9754 N N . ARG A 1 31 ? -0.391 -22.543 -32.956 1.00 0.00 47 ARG A N 6
ATOM 9755 C CA . ARG A 1 31 ? -1.081 -21.228 -32.849 1.00 0.00 47 ARG A CA 6
ATOM 9756 C C . ARG A 1 31 ? -2.090 -21.178 -31.675 1.00 0.00 47 ARG A C 6
ATOM 9757 O O . ARG A 1 31 ? -2.650 -20.120 -31.390 1.00 0.00 47 ARG A O 6
ATOM 9778 N N . ARG A 1 32 ? -2.308 -22.323 -31.001 1.00 0.00 48 ARG A N 6
ATOM 9779 C CA . ARG A 1 32 ? -3.102 -22.384 -29.762 1.00 0.00 48 ARG A CA 6
ATOM 9780 C C . ARG A 1 32 ? -2.359 -21.693 -28.595 1.00 0.00 48 ARG A C 6
ATOM 9781 O O . ARG A 1 32 ? -2.949 -20.903 -27.861 1.00 0.00 48 ARG A O 6
ATOM 9802 N N . ARG A 1 33 ? -1.051 -21.990 -28.460 1.00 0.00 49 ARG A N 6
ATOM 9803 C CA . ARG A 1 33 ? -0.218 -21.535 -27.315 1.00 0.00 49 ARG A CA 6
ATOM 9804 C C . ARG A 1 33 ? 0.734 -20.389 -27.707 1.00 0.00 49 ARG A C 6
ATOM 9805 O O . ARG A 1 33 ? 0.882 -19.407 -26.965 1.00 0.00 49 ARG A O 6
ATOM 9826 N N . ASN A 1 34 ? 1.374 -20.540 -28.884 1.00 0.00 50 ASN A N 6
ATOM 9827 C CA . ASN A 1 34 ? 2.518 -19.710 -29.301 1.00 0.00 50 ASN A CA 6
ATOM 9828 C C . ASN A 1 34 ? 2.149 -18.243 -29.524 1.00 0.00 50 ASN A C 6
ATOM 9829 O O . ASN A 1 34 ? 2.943 -17.372 -29.196 1.00 0.00 50 ASN A O 6
ATOM 9840 N N . GLU A 1 35 ? 0.941 -17.978 -30.060 1.00 0.00 51 GLU A N 6
ATOM 9841 C CA . GLU A 1 35 ? 0.590 -16.650 -30.596 1.00 0.00 51 GLU A CA 6
ATOM 9842 C C . GLU A 1 35 ? 0.824 -15.488 -29.616 1.00 0.00 51 GLU A C 6
ATOM 9843 O O . GLU A 1 35 ? 1.389 -14.498 -30.022 1.00 0.00 51 GLU A O 6
ATOM 9855 N N . THR A 1 36 ? 0.376 -15.585 -28.356 1.00 0.00 52 THR A N 6
ATOM 9856 C CA . THR A 1 36 ? 0.650 -14.527 -27.342 1.00 0.00 52 THR A CA 6
ATOM 9857 C C . THR A 1 36 ? 2.046 -14.666 -26.699 1.00 0.00 52 THR A C 6
ATOM 9858 O O . THR A 1 36 ? 2.856 -13.721 -26.741 1.00 0.00 52 THR A O 6
ATOM 9869 N N . GLN A 1 37 ? 2.313 -15.861 -26.118 1.00 0.00 53 GLN A N 6
ATOM 9870 C CA . GLN A 1 37 ? 3.522 -16.127 -25.295 1.00 0.00 53 GLN A CA 6
ATOM 9871 C C . GLN A 1 37 ? 4.815 -15.817 -26.068 1.00 0.00 53 GLN A C 6
ATOM 9872 O O . GLN A 1 37 ? 5.745 -15.197 -25.541 1.00 0.00 53 GLN A O 6
ATOM 9886 N N . TYR A 1 38 ? 4.837 -16.260 -27.327 1.00 0.00 54 TYR A N 6
ATOM 9887 C CA . TYR A 1 38 ? 5.978 -16.057 -28.222 1.00 0.00 54 TYR A CA 6
ATOM 9888 C C . TYR A 1 38 ? 5.958 -14.641 -28.791 1.00 0.00 54 TYR A C 6
ATOM 9889 O O . TYR A 1 38 ? 7.018 -14.092 -28.990 1.00 0.00 54 TYR A O 6
ATOM 9907 N N . GLN A 1 39 ? 4.759 -14.040 -29.035 1.00 0.00 55 GLN A N 6
ATOM 9908 C CA . GLN A 1 39 ? 4.657 -12.644 -29.573 1.00 0.00 55 GLN A CA 6
ATOM 9909 C C . GLN A 1 39 ? 5.393 -11.653 -28.659 1.00 0.00 55 GLN A C 6
ATOM 9910 O O . GLN A 1 39 ? 5.937 -10.684 -29.150 1.00 0.00 55 GLN A O 6
ATOM 9924 N N . GLU A 1 40 ? 5.418 -11.938 -27.334 1.00 0.00 56 GLU A N 6
ATOM 9925 C CA . GLU A 1 40 ? 6.285 -11.209 -26.368 1.00 0.00 56 GLU A CA 6
ATOM 9926 C C . GLU A 1 40 ? 7.754 -11.169 -26.869 1.00 0.00 56 GLU A C 6
ATOM 9927 O O . GLU A 1 40 ? 8.367 -10.099 -26.950 1.00 0.00 56 GLU A O 6
ATOM 9939 N N . LEU A 1 41 ? 8.278 -12.351 -27.242 1.00 0.00 57 LEU A N 6
ATOM 9940 C CA . LEU A 1 41 ? 9.629 -12.516 -27.820 1.00 0.00 57 LEU A CA 6
ATOM 9941 C C . LEU A 1 41 ? 9.726 -11.771 -29.173 1.00 0.00 57 LEU A C 6
ATOM 9942 O O . LEU A 1 41 ? 10.629 -10.963 -29.349 1.00 0.00 57 LEU A O 6
ATOM 9958 N N . ILE A 1 42 ? 8.769 -12.047 -30.105 1.00 0.00 58 ILE A N 6
ATOM 9959 C CA . ILE A 1 42 ? 8.783 -11.511 -31.498 1.00 0.00 58 ILE A CA 6
ATOM 9960 C C . ILE A 1 42 ? 8.855 -9.974 -31.491 1.00 0.00 58 ILE A C 6
ATOM 9961 O O . ILE A 1 42 ? 9.708 -9.391 -32.173 1.00 0.00 58 ILE A O 6
ATOM 9977 N N . GLU A 1 43 ? 7.956 -9.340 -30.708 1.00 0.00 59 GLU A N 6
ATOM 9978 C CA . GLU A 1 43 ? 7.841 -7.877 -30.652 1.00 0.00 59 GLU A CA 6
ATOM 9979 C C . GLU A 1 43 ? 9.073 -7.261 -29.977 1.00 0.00 59 GLU A C 6
ATOM 9980 O O . GLU A 1 43 ? 9.655 -6.344 -30.535 1.00 0.00 59 GLU A O 6
ATOM 9992 N N . THR A 1 44 ? 9.509 -7.819 -28.818 1.00 0.00 60 THR A N 6
ATOM 9993 C CA . THR A 1 44 ? 10.649 -7.267 -28.046 1.00 0.00 60 THR A CA 6
ATOM 9994 C C . THR A 1 44 ? 11.970 -7.392 -28.843 1.00 0.00 60 THR A C 6
ATOM 9995 O O . THR A 1 44 ? 12.841 -6.504 -28.759 1.00 0.00 60 THR A O 6
ATOM 10006 N N . MET A 1 45 ? 12.091 -8.482 -29.643 1.00 0.00 61 MET A N 6
ATOM 10007 C CA . MET A 1 45 ? 13.209 -8.644 -30.592 1.00 0.00 61 MET A CA 6
ATOM 10008 C C . MET A 1 45 ? 13.124 -7.556 -31.650 1.00 0.00 61 MET A C 6
ATOM 10009 O O . MET A 1 45 ? 14.020 -6.737 -31.742 1.00 0.00 61 MET A O 6
ATOM 10023 N N . ALA A 1 46 ? 11.997 -7.533 -32.393 1.00 0.00 62 ALA A N 6
ATOM 10024 C CA . ALA A 1 46 ? 11.746 -6.560 -33.482 1.00 0.00 62 ALA A CA 6
ATOM 10025 C C . ALA A 1 46 ? 12.004 -5.097 -33.038 1.00 0.00 62 ALA A C 6
ATOM 10026 O O . ALA A 1 46 ? 12.493 -4.284 -33.830 1.00 0.00 62 ALA A O 6
ATOM 10033 N N . GLU A 1 47 ? 11.714 -4.811 -31.747 1.00 0.00 63 GLU A N 6
ATOM 10034 C CA . GLU A 1 47 ? 11.990 -3.513 -31.115 1.00 0.00 63 GLU A CA 6
ATOM 10035 C C . GLU A 1 47 ? 13.504 -3.267 -31.031 1.00 0.00 63 GLU A C 6
ATOM 10036 O O . GLU A 1 47 ? 14.002 -2.342 -31.664 1.00 0.00 63 GLU A O 6
ATOM 10048 N N . THR A 1 48 ? 14.228 -4.137 -30.283 1.00 0.00 64 THR A N 6
ATOM 10049 C CA . THR A 1 48 ? 15.679 -3.949 -30.002 1.00 0.00 64 THR A CA 6
ATOM 10050 C C . THR A 1 48 ? 16.541 -4.052 -31.290 1.00 0.00 64 THR A C 6
ATOM 10051 O O . THR A 1 48 ? 17.618 -3.444 -31.379 1.00 0.00 64 THR A O 6
ATOM 10062 N N . LEU A 1 49 ? 16.028 -4.800 -32.292 1.00 0.00 65 LEU A N 6
ATOM 10063 C CA . LEU A 1 49 ? 16.653 -4.922 -33.618 1.00 0.00 65 LEU A CA 6
ATOM 10064 C C . LEU A 1 49 ? 16.545 -3.579 -34.348 1.00 0.00 65 LEU A C 6
ATOM 10065 O O . LEU A 1 49 ? 17.557 -2.976 -34.690 1.00 0.00 65 LEU A O 6
ATOM 10081 N N . LYS A 1 50 ? 15.292 -3.095 -34.521 1.00 0.00 66 LYS A N 6
ATOM 10082 C CA . LYS A 1 50 ? 15.000 -1.852 -35.277 1.00 0.00 66 LYS A CA 6
ATOM 10083 C C . LYS A 1 50 ? 15.530 -0.603 -34.532 1.00 0.00 66 LYS A C 6
ATOM 10084 O O . LYS A 1 50 ? 15.646 0.469 -35.131 1.00 0.00 66 LYS A O 6
ATOM 10103 N N . SER A 1 51 ? 15.819 -0.754 -33.217 1.00 0.00 67 SER A N 6
ATOM 10104 C CA . SER A 1 51 ? 16.410 0.310 -32.391 1.00 0.00 67 SER A CA 6
ATOM 10105 C C . SER A 1 51 ? 17.853 0.628 -32.831 1.00 0.00 67 SER A C 6
ATOM 10106 O O . SER A 1 51 ? 18.278 1.783 -32.764 1.00 0.00 67 SER A O 6
ATOM 10114 N N . THR A 1 52 ? 18.593 -0.401 -33.285 1.00 0.00 68 THR A N 6
ATOM 10115 C CA . THR A 1 52 ? 19.992 -0.238 -33.747 1.00 0.00 68 THR A CA 6
ATOM 10116 C C . THR A 1 52 ? 20.057 -0.198 -35.288 1.00 0.00 68 THR A C 6
ATOM 10117 O O . THR A 1 52 ? 20.984 0.391 -35.862 1.00 0.00 68 THR A O 6
ATOM 10128 N N . MET A 1 53 ? 19.057 -0.814 -35.950 1.00 0.00 69 MET A N 6
ATOM 10129 C CA . MET A 1 53 ? 18.893 -0.755 -37.418 1.00 0.00 69 MET A CA 6
ATOM 10130 C C . MET A 1 53 ? 18.263 0.602 -37.809 1.00 0.00 69 MET A C 6
ATOM 10131 O O . MET A 1 53 ? 17.565 1.204 -36.987 1.00 0.00 69 MET A O 6
ATOM 10145 N N . PRO A 1 54 ? 18.536 1.139 -39.045 1.00 0.00 70 PRO A N 6
ATOM 10146 C CA . PRO A 1 54 ? 17.839 2.344 -39.555 1.00 0.00 70 PRO A CA 6
ATOM 10147 C C . PRO A 1 54 ? 16.311 2.113 -39.609 1.00 0.00 70 PRO A C 6
ATOM 10148 O O . PRO A 1 54 ? 15.550 2.856 -38.976 1.00 0.00 70 PRO A O 6
ATOM 10159 N N . ASP A 1 55 ? 15.875 1.058 -40.335 1.00 0.00 71 ASP A N 6
ATOM 10160 C CA . ASP A 1 55 ? 14.466 0.623 -40.343 1.00 0.00 71 ASP A CA 6
ATOM 10161 C C . ASP A 1 55 ? 14.357 -0.889 -40.630 1.00 0.00 71 ASP A C 6
ATOM 10162 O O . ASP A 1 55 ? 14.190 -1.681 -39.692 1.00 0.00 71 ASP A O 6
ATOM 10171 N N . ARG A 1 56 ? 14.539 -1.296 -41.910 1.00 0.00 72 ARG A N 6
ATOM 10172 C CA . ARG A 1 56 ? 14.327 -2.698 -42.369 1.00 0.00 72 ARG A CA 6
ATOM 10173 C C . ARG A 1 56 ? 15.355 -3.058 -43.450 1.00 0.00 72 ARG A C 6
ATOM 10174 O O . ARG A 1 56 ? 15.879 -2.174 -44.127 1.00 0.00 72 ARG A O 6
ATOM 10195 N N . GLY A 1 57 ? 15.644 -4.371 -43.583 1.00 0.00 73 GLY A N 6
ATOM 10196 C CA . GLY A 1 57 ? 16.534 -4.905 -44.636 1.00 0.00 73 GLY A CA 6
ATOM 10197 C C . GLY A 1 57 ? 18.029 -4.791 -44.310 1.00 0.00 73 GLY A C 6
ATOM 10198 O O . GLY A 1 57 ? 18.836 -5.603 -44.788 1.00 0.00 73 GLY A O 6
ATOM 10202 N N . ALA A 1 58 ? 18.383 -3.789 -43.483 1.00 0.00 74 ALA A N 6
ATOM 10203 C CA . ALA A 1 58 ? 19.754 -3.540 -42.999 1.00 0.00 74 ALA A CA 6
ATOM 10204 C C . ALA A 1 58 ? 20.275 -4.726 -42.152 1.00 0.00 74 ALA A C 6
ATOM 10205 O O . ALA A 1 58 ? 19.453 -5.455 -41.578 1.00 0.00 74 ALA A O 6
ATOM 10212 N N . PRO A 1 59 ? 21.640 -4.935 -42.050 1.00 0.00 75 PRO A N 6
ATOM 10213 C CA . PRO A 1 59 ? 22.239 -6.057 -41.267 1.00 0.00 75 PRO A CA 6
ATOM 10214 C C . PRO A 1 59 ? 21.700 -6.120 -39.814 1.00 0.00 75 PRO A C 6
ATOM 10215 O O . PRO A 1 59 ? 21.603 -5.096 -39.130 1.00 0.00 75 PRO A O 6
ATOM 10226 N N . LEU A 1 60 ? 21.327 -7.333 -39.382 1.00 0.00 76 LEU A N 6
ATOM 10227 C CA . LEU A 1 60 ? 20.885 -7.607 -37.998 1.00 0.00 76 LEU A CA 6
ATOM 10228 C C . LEU A 1 60 ? 22.086 -7.486 -37.012 1.00 0.00 76 LEU A C 6
ATOM 10229 O O . LEU A 1 60 ? 23.220 -7.808 -37.390 1.00 0.00 76 LEU A O 6
ATOM 10245 N N . PRO A 1 61 ? 21.872 -6.973 -35.755 1.00 0.00 77 PRO A N 6
ATOM 10246 C CA . PRO A 1 61 ? 22.950 -6.860 -34.739 1.00 0.00 77 PRO A CA 6
ATOM 10247 C C . PRO A 1 61 ? 23.478 -8.240 -34.295 1.00 0.00 77 PRO A C 6
ATOM 10248 O O . PRO A 1 61 ? 22.778 -9.251 -34.406 1.00 0.00 77 PRO A O 6
ATOM 10259 N N . GLU A 1 62 ? 24.715 -8.251 -33.788 1.00 0.00 78 GLU A N 6
ATOM 10260 C CA . GLU A 1 62 ? 25.366 -9.468 -33.250 1.00 0.00 78 GLU A CA 6
ATOM 10261 C C . GLU A 1 62 ? 24.931 -9.701 -31.791 1.00 0.00 78 GLU A C 6
ATOM 10262 O O . GLU A 1 62 ? 24.906 -10.833 -31.325 1.00 0.00 78 GLU A O 6
ATOM 10274 N N . ASN A 1 63 ? 24.607 -8.616 -31.069 1.00 0.00 79 ASN A N 6
ATOM 10275 C CA . ASN A 1 63 ? 24.075 -8.692 -29.695 1.00 0.00 79 ASN A CA 6
ATOM 10276 C C . ASN A 1 63 ? 22.606 -8.239 -29.705 1.00 0.00 79 ASN A C 6
ATOM 10277 O O . ASN A 1 63 ? 22.300 -7.099 -30.071 1.00 0.00 79 ASN A O 6
ATOM 10288 N N . ILE A 1 64 ? 21.700 -9.163 -29.324 1.00 0.00 80 ILE A N 6
ATOM 10289 C CA . ILE A 1 64 ? 20.249 -8.910 -29.250 1.00 0.00 80 ILE A CA 6
ATOM 10290 C C . ILE A 1 64 ? 19.828 -9.007 -27.773 1.00 0.00 80 ILE A C 6
ATOM 10291 O O . ILE A 1 64 ? 19.750 -10.110 -27.211 1.00 0.00 80 ILE A O 6
ATOM 10307 N N . ILE A 1 65 ? 19.575 -7.842 -27.151 1.00 0.00 81 ILE A N 6
ATOM 10308 C CA . ILE A 1 65 ? 19.299 -7.744 -25.709 1.00 0.00 81 ILE A CA 6
ATOM 10309 C C . ILE A 1 65 ? 17.792 -7.818 -25.446 1.00 0.00 81 ILE A C 6
ATOM 10310 O O . ILE A 1 65 ? 17.036 -6.931 -25.857 1.00 0.00 81 ILE A O 6
ATOM 10326 N N . LEU A 1 66 ? 17.375 -8.902 -24.784 1.00 0.00 82 LEU A N 6
ATOM 10327 C CA . LEU A 1 66 ? 15.999 -9.097 -24.302 1.00 0.00 82 LEU A CA 6
ATOM 10328 C C . LEU A 1 66 ? 16.031 -9.292 -22.774 1.00 0.00 82 LEU A C 6
ATOM 10329 O O . LEU A 1 66 ? 15.817 -10.400 -22.264 1.00 0.00 82 LEU A O 6
ATOM 10345 N N . ASP A 1 67 ? 16.308 -8.199 -22.054 1.00 0.00 83 ASP A N 6
ATOM 10346 C CA . ASP A 1 67 ? 16.494 -8.212 -20.584 1.00 0.00 83 ASP A CA 6
ATOM 10347 C C . ASP A 1 67 ? 15.180 -8.527 -19.811 1.00 0.00 83 ASP A C 6
ATOM 10348 O O . ASP A 1 67 ? 15.220 -8.811 -18.609 1.00 0.00 83 ASP A O 6
ATOM 10357 N N . ASP A 1 68 ? 14.038 -8.502 -20.524 1.00 0.00 84 ASP A N 6
ATOM 10358 C CA . ASP A 1 68 ? 12.688 -8.590 -19.928 1.00 0.00 84 ASP A CA 6
ATOM 10359 C C . ASP A 1 68 ? 11.997 -9.952 -20.240 1.00 0.00 84 ASP A C 6
ATOM 10360 O O . ASP A 1 68 ? 10.858 -10.171 -19.820 1.00 0.00 84 ASP A O 6
ATOM 10369 N N . MET A 1 69 ? 12.705 -10.894 -20.909 1.00 0.00 85 MET A N 6
ATOM 10370 C CA . MET A 1 69 ? 12.062 -12.126 -21.451 1.00 0.00 85 MET A CA 6
ATOM 10371 C C . MET A 1 69 ? 11.637 -13.079 -20.324 1.00 0.00 85 MET A C 6
ATOM 10372 O O . MET A 1 69 ? 12.417 -13.932 -19.895 1.00 0.00 85 MET A O 6
ATOM 10386 N N . ASP A 1 70 ? 10.386 -12.891 -19.850 1.00 0.00 86 ASP A N 6
ATOM 10387 C CA . ASP A 1 70 ? 9.821 -13.591 -18.686 1.00 0.00 86 ASP A CA 6
ATOM 10388 C C . ASP A 1 70 ? 10.678 -13.294 -17.442 1.00 0.00 86 ASP A C 6
ATOM 10389 O O . ASP A 1 70 ? 10.940 -14.172 -16.612 1.00 0.00 86 ASP A O 6
ATOM 10398 N N . GLY A 1 71 ? 11.111 -12.011 -17.340 1.00 0.00 87 GLY A N 6
ATOM 10399 C CA . GLY A 1 71 ? 11.974 -11.527 -16.253 1.00 0.00 87 GLY A CA 6
ATOM 10400 C C . GLY A 1 71 ? 13.437 -11.924 -16.409 1.00 0.00 87 GLY A C 6
ATOM 10401 O O . GLY A 1 71 ? 14.277 -11.527 -15.592 1.00 0.00 87 GLY A O 6
ATOM 10405 N N . CYS A 1 72 ? 13.738 -12.710 -17.456 1.00 0.00 88 CYS A N 6
ATOM 10406 C CA . CYS A 1 72 ? 15.077 -13.244 -17.707 1.00 0.00 88 CYS A CA 6
ATOM 10407 C C . CYS A 1 72 ? 15.839 -12.320 -18.666 1.00 0.00 88 CYS A C 6
ATOM 10408 O O . CYS A 1 72 ? 15.287 -11.882 -19.698 1.00 0.00 88 CYS A O 6
ATOM 10416 N N . ARG A 1 73 ? 17.094 -11.999 -18.295 1.00 0.00 89 ARG A N 6
ATOM 10417 C CA . ARG A 1 73 ? 18.017 -11.262 -19.153 1.00 0.00 89 ARG A CA 6
ATOM 10418 C C . ARG A 1 73 ? 18.601 -12.232 -20.197 1.00 0.00 89 ARG A C 6
ATOM 10419 O O . ARG A 1 73 ? 19.513 -13.014 -19.904 1.00 0.00 89 ARG A O 6
ATOM 10440 N N . VAL A 1 74 ? 18.014 -12.196 -21.391 1.00 0.00 90 VAL A N 6
ATOM 10441 C CA . VAL A 1 74 ? 18.464 -12.973 -22.544 1.00 0.00 90 VAL A CA 6
ATOM 10442 C C . VAL A 1 74 ? 19.368 -12.096 -23.432 1.00 0.00 90 VAL A C 6
ATOM 10443 O O . VAL A 1 74 ? 19.137 -10.887 -23.560 1.00 0.00 90 VAL A O 6
ATOM 10456 N N . GLU A 1 75 ? 20.412 -12.710 -23.998 1.00 0.00 91 GLU A N 6
ATOM 10457 C CA . GLU A 1 75 ? 21.240 -12.101 -25.045 1.00 0.00 91 GLU A CA 6
ATOM 10458 C C . GLU A 1 75 ? 21.517 -13.145 -26.124 1.00 0.00 91 GLU A C 6
ATOM 10459 O O . GLU A 1 75 ? 22.070 -14.211 -25.833 1.00 0.00 91 GLU A O 6
ATOM 10471 N N . PHE A 1 76 ? 21.107 -12.849 -27.363 1.00 0.00 92 PHE A N 6
ATOM 10472 C CA . PHE A 1 76 ? 21.518 -13.636 -28.527 1.00 0.00 92 PHE A CA 6
ATOM 10473 C C . PHE A 1 76 ? 22.851 -13.073 -29.023 1.00 0.00 92 PHE A C 6
ATOM 10474 O O . PHE A 1 76 ? 22.927 -11.920 -29.465 1.00 0.00 92 PHE A O 6
ATOM 10491 N N . ASN A 1 77 ? 23.896 -13.890 -28.923 1.00 0.00 93 ASN A N 6
ATOM 10492 C CA . ASN A 1 77 ? 25.264 -13.492 -29.234 1.00 0.00 93 ASN A CA 6
ATOM 10493 C C . ASN A 1 77 ? 25.737 -14.307 -30.446 1.00 0.00 93 ASN A C 6
ATOM 10494 O O . ASN A 1 77 ? 26.028 -15.503 -30.328 1.00 0.00 93 ASN A O 6
ATOM 10505 N N . LEU A 1 78 ? 25.744 -13.655 -31.616 1.00 0.00 94 LEU A N 6
ATOM 10506 C CA . LEU A 1 78 ? 26.078 -14.285 -32.900 1.00 0.00 94 LEU A CA 6
ATOM 10507 C C . LEU A 1 78 ? 27.585 -14.593 -32.988 1.00 0.00 94 LEU A C 6
ATOM 10508 O O . LEU A 1 78 ? 28.397 -13.838 -32.431 1.00 0.00 94 LEU A O 6
ATOM 10524 N N . PRO A 1 79 ? 27.984 -15.704 -33.698 1.00 0.00 95 PRO A N 6
ATOM 10525 C CA . PRO A 1 79 ? 29.404 -16.086 -33.853 1.00 0.00 95 PRO A CA 6
ATOM 10526 C C . PRO A 1 79 ? 30.162 -15.111 -34.772 1.00 0.00 95 PRO A C 6
ATOM 10527 O O . PRO A 1 79 ? 29.557 -14.306 -35.495 1.00 0.00 95 PRO A O 6
ATOM 10538 N N . GLY A 1 80 ? 31.489 -15.192 -34.710 1.00 0.00 96 GLY A N 6
ATOM 10539 C CA . GLY A 1 80 ? 32.361 -14.404 -35.573 1.00 0.00 96 GLY A CA 6
ATOM 10540 C C . GLY A 1 80 ? 32.528 -15.049 -36.937 1.00 0.00 96 GLY A C 6
ATOM 10541 O O . GLY A 1 80 ? 32.125 -16.205 -37.136 1.00 0.00 96 GLY A O 6
ATOM 10545 N N . GLU A 1 81 ? 33.125 -14.300 -37.880 1.00 0.00 97 GLU A N 6
ATOM 10546 C CA . GLU A 1 81 ? 33.447 -14.813 -39.230 1.00 0.00 97 GLU A CA 6
ATOM 10547 C C . GLU A 1 81 ? 34.419 -16.011 -39.144 1.00 0.00 97 GLU A C 6
ATOM 10548 O O . GLU A 1 81 ? 34.322 -16.960 -39.926 1.00 0.00 97 GLU A O 6
ATOM 10560 N N . ASN A 1 82 ? 35.313 -15.960 -38.139 1.00 0.00 98 ASN A N 6
ATOM 10561 C CA . ASN A 1 82 ? 36.341 -16.989 -37.888 1.00 0.00 98 ASN A CA 6
ATOM 10562 C C . ASN A 1 82 ? 35.727 -18.271 -37.275 1.00 0.00 98 ASN A C 6
ATOM 10563 O O . ASN A 1 82 ? 36.340 -19.341 -37.337 1.00 0.00 98 ASN A O 6
ATOM 10574 N N . ASN A 1 83 ? 34.513 -18.146 -36.675 1.00 0.00 99 ASN A N 6
ATOM 10575 C CA . ASN A 1 83 ? 33.820 -19.273 -36.011 1.00 0.00 99 ASN A CA 6
ATOM 10576 C C . ASN A 1 83 ? 33.205 -20.183 -37.078 1.00 0.00 99 ASN A C 6
ATOM 10577 O O . ASN A 1 83 ? 32.089 -19.938 -37.556 1.00 0.00 99 ASN A O 6
ATOM 10588 N N . GLU A 1 84 ? 33.964 -21.226 -37.454 1.00 0.00 100 GLU A N 6
ATOM 10589 C CA . GLU A 1 84 ? 33.535 -22.235 -38.444 1.00 0.00 100 GLU A CA 6
ATOM 10590 C C . GLU A 1 84 ? 32.377 -23.107 -37.901 1.00 0.00 100 GLU A C 6
ATOM 10591 O O . GLU A 1 84 ? 31.777 -23.881 -38.653 1.00 0.00 100 GLU A O 6
ATOM 10603 N N . ALA A 1 85 ? 32.092 -22.975 -36.586 1.00 0.00 101 ALA A N 6
ATOM 10604 C CA . ALA A 1 85 ? 30.955 -23.621 -35.921 1.00 0.00 101 ALA A CA 6
ATOM 10605 C C . ALA A 1 85 ? 29.621 -23.085 -36.465 1.00 0.00 101 ALA A C 6
ATOM 10606 O O . ALA A 1 85 ? 28.698 -23.860 -36.713 1.00 0.00 101 ALA A O 6
ATOM 10613 N N . GLY A 1 86 ? 29.573 -21.753 -36.684 1.00 0.00 102 GLY A N 6
ATOM 10614 C CA . GLY A 1 86 ? 28.389 -21.071 -37.208 1.00 0.00 102 GLY A CA 6
ATOM 10615 C C . GLY A 1 86 ? 27.128 -21.315 -36.380 1.00 0.00 102 GLY A C 6
ATOM 10616 O O . GLY A 1 86 ? 26.107 -21.762 -36.919 1.00 0.00 102 GLY A O 6
ATOM 10620 N N . GLN A 1 87 ? 27.206 -21.067 -35.056 1.00 0.00 103 GLN A N 6
ATOM 10621 C CA . GLN A 1 87 ? 26.061 -21.254 -34.135 1.00 0.00 103 GLN A CA 6
ATOM 10622 C C . GLN A 1 87 ? 25.947 -20.072 -33.164 1.00 0.00 103 GLN A C 6
ATOM 10623 O O . GLN A 1 87 ? 26.958 -19.557 -32.672 1.00 0.00 103 GLN A O 6
ATOM 10637 N N . VAL A 1 88 ? 24.693 -19.675 -32.906 1.00 0.00 104 VAL A N 6
ATOM 10638 C CA . VAL A 1 88 ? 24.334 -18.570 -32.011 1.00 0.00 104 VAL A CA 6
ATOM 10639 C C . VAL A 1 88 ? 24.307 -19.048 -30.551 1.00 0.00 104 VAL A C 6
ATOM 10640 O O . VAL A 1 88 ? 23.824 -20.149 -30.252 1.00 0.00 104 VAL A O 6
ATOM 10653 N N . ILE A 1 89 ? 24.814 -18.189 -29.656 1.00 0.00 105 ILE A N 6
ATOM 10654 C CA . ILE A 1 89 ? 24.886 -18.451 -28.216 1.00 0.00 105 ILE A CA 6
ATOM 10655 C C . ILE A 1 89 ? 23.742 -17.686 -27.524 1.00 0.00 105 ILE A C 6
ATOM 10656 O O . ILE A 1 89 ? 23.717 -16.453 -27.556 1.00 0.00 105 ILE A O 6
ATOM 10672 N N . VAL A 1 90 ? 22.784 -18.416 -26.932 1.00 0.00 106 VAL A N 6
ATOM 10673 C CA . VAL A 1 90 ? 21.702 -17.810 -26.137 1.00 0.00 106 VAL A CA 6
ATOM 10674 C C . VAL A 1 90 ? 22.135 -17.767 -24.649 1.00 0.00 106 VAL A C 6
ATOM 10675 O O . VAL A 1 90 ? 22.531 -18.787 -24.062 1.00 0.00 106 VAL A O 6
ATOM 10688 N N . ARG A 1 91 ? 22.110 -16.560 -24.077 1.00 0.00 107 ARG A N 6
ATOM 10689 C CA . ARG A 1 91 ? 22.581 -16.280 -22.713 1.00 0.00 107 ARG A CA 6
ATOM 10690 C C . ARG A 1 91 ? 21.394 -15.790 -21.870 1.00 0.00 107 ARG A C 6
ATOM 10691 O O . ARG A 1 91 ? 21.071 -14.602 -21.881 1.00 0.00 107 ARG A O 6
ATOM 10712 N N . VAL A 1 92 ? 20.738 -16.723 -21.169 1.00 0.00 108 VAL A N 6
ATOM 10713 C CA . VAL A 1 92 ? 19.519 -16.451 -20.384 1.00 0.00 108 VAL A CA 6
ATOM 10714 C C . VAL A 1 92 ? 19.835 -16.558 -18.876 1.00 0.00 108 VAL A C 6
ATOM 10715 O O . VAL A 1 92 ? 20.056 -17.657 -18.355 1.00 0.00 108 VAL A O 6
ATOM 10728 N N . SER A 1 93 ? 19.842 -15.404 -18.188 1.00 0.00 109 SER A N 6
ATOM 10729 C CA . SER A 1 93 ? 20.204 -15.305 -16.754 1.00 0.00 109 SER A CA 6
ATOM 10730 C C . SER A 1 93 ? 19.066 -14.635 -15.959 1.00 0.00 109 SER A C 6
ATOM 10731 O O . SER A 1 93 ? 18.328 -13.812 -16.510 1.00 0.00 109 SER A O 6
ATOM 10739 N N . LYS A 1 94 ? 18.936 -14.994 -14.663 1.00 0.00 110 LYS A N 6
ATOM 10740 C CA . LYS A 1 94 ? 17.853 -14.507 -13.793 1.00 0.00 110 LYS A CA 6
ATOM 10741 C C . LYS A 1 94 ? 18.260 -14.706 -12.317 1.00 0.00 110 LYS A C 6
ATOM 10742 O O . LYS A 1 94 ? 18.026 -15.776 -11.739 1.00 0.00 110 LYS A O 6
ATOM 10761 N N . GLY A 1 95 ? 18.923 -13.678 -11.744 1.00 0.00 111 GLY A N 6
ATOM 10762 C CA . GLY A 1 95 ? 19.362 -13.693 -10.341 1.00 0.00 111 GLY A CA 6
ATOM 10763 C C . GLY A 1 95 ? 20.489 -14.692 -10.071 1.00 0.00 111 GLY A C 6
ATOM 10764 O O . GLY A 1 95 ? 21.663 -14.388 -10.305 1.00 0.00 111 GLY A O 6
ATOM 10768 N N . ASP A 1 96 ? 20.122 -15.892 -9.584 1.00 0.00 112 ASP A N 6
ATOM 10769 C CA . ASP A 1 96 ? 21.078 -16.991 -9.286 1.00 0.00 112 ASP A CA 6
ATOM 10770 C C . ASP A 1 96 ? 21.186 -17.950 -10.485 1.00 0.00 112 ASP A C 6
ATOM 10771 O O . ASP A 1 96 ? 22.189 -18.656 -10.649 1.00 0.00 112 ASP A O 6
ATOM 10780 N N . HIS A 1 97 ? 20.130 -17.965 -11.316 1.00 0.00 113 HIS A N 6
ATOM 10781 C CA . HIS A 1 97 ? 20.035 -18.842 -12.488 1.00 0.00 113 HIS A CA 6
ATOM 10782 C C . HIS A 1 97 ? 20.868 -18.279 -13.647 1.00 0.00 113 HIS A C 6
ATOM 10783 O O . HIS A 1 97 ? 20.818 -17.085 -13.921 1.00 0.00 113 HIS A O 6
ATOM 10798 N N . SER A 1 98 ? 21.620 -19.153 -14.319 1.00 0.00 114 SER A N 6
ATOM 10799 C CA . SER A 1 98 ? 22.490 -18.790 -15.444 1.00 0.00 114 SER A CA 6
ATOM 10800 C C . SER A 1 98 ? 22.571 -19.981 -16.417 1.00 0.00 114 SER A C 6
ATOM 10801 O O . SER A 1 98 ? 23.265 -20.973 -16.158 1.00 0.00 114 SER A O 6
ATOM 10809 N N . GLU A 1 99 ? 21.811 -19.888 -17.516 1.00 0.00 115 GLU A N 6
ATOM 10810 C CA . GLU A 1 99 ? 21.712 -20.927 -18.547 1.00 0.00 115 GLU A CA 6
ATOM 10811 C C . GLU A 1 99 ? 22.243 -20.380 -19.869 1.00 0.00 115 GLU A C 6
ATOM 10812 O O . GLU A 1 99 ? 21.816 -19.314 -20.326 1.00 0.00 115 GLU A O 6
ATOM 10824 N N . THR A 1 100 ? 23.189 -21.107 -20.463 1.00 0.00 116 THR A N 6
ATOM 10825 C CA . THR A 1 100 ? 23.747 -20.789 -21.775 1.00 0.00 116 THR A CA 6
ATOM 10826 C C . THR A 1 100 ? 23.623 -22.030 -22.674 1.00 0.00 116 THR A C 6
ATOM 10827 O O . THR A 1 100 ? 24.040 -23.127 -22.279 1.00 0.00 116 THR A O 6
ATOM 10838 N N . ARG A 1 101 ? 23.034 -21.854 -23.864 1.00 0.00 117 ARG A N 6
ATOM 10839 C CA . ARG A 1 101 ? 22.726 -22.967 -24.796 1.00 0.00 117 ARG A CA 6
ATOM 10840 C C . ARG A 1 101 ? 22.921 -22.465 -26.247 1.00 0.00 117 ARG A C 6
ATOM 10841 O O . ARG A 1 101 ? 23.199 -21.282 -26.454 1.00 0.00 117 ARG A O 6
ATOM 10862 N N . GLU A 1 102 ? 22.817 -23.359 -27.246 1.00 0.00 118 GLU A N 6
ATOM 10863 C CA . GLU A 1 102 ? 23.075 -23.015 -28.665 1.00 0.00 118 GLU A CA 6
ATOM 10864 C C . GLU A 1 102 ? 21.839 -23.249 -29.552 1.00 0.00 118 GLU A C 6
ATOM 10865 O O . GLU A 1 102 ? 20.967 -24.066 -29.245 1.00 0.00 118 GLU A O 6
ATOM 10877 N N . ILE A 1 103 ? 21.795 -22.470 -30.633 1.00 0.00 119 ILE A N 6
ATOM 10878 C CA . ILE A 1 103 ? 20.947 -22.686 -31.824 1.00 0.00 119 ILE A CA 6
ATOM 10879 C C . ILE A 1 103 ? 21.838 -22.477 -33.068 1.00 0.00 119 ILE A C 6
ATOM 10880 O O . ILE A 1 103 ? 22.862 -21.800 -32.962 1.00 0.00 119 ILE A O 6
ATOM 10896 N N . PRO A 1 104 ? 21.506 -23.079 -34.253 1.00 0.00 120 PRO A N 6
ATOM 10897 C CA . PRO A 1 104 ? 22.213 -22.768 -35.520 1.00 0.00 120 PRO A CA 6
ATOM 10898 C C . PRO A 1 104 ? 22.114 -21.270 -35.900 1.00 0.00 120 PRO A C 6
ATOM 10899 O O . PRO A 1 104 ? 21.107 -20.606 -35.590 1.00 0.00 120 PRO A O 6
ATOM 10910 N N . LEU A 1 105 ? 23.155 -20.766 -36.585 1.00 0.00 121 LEU A N 6
ATOM 10911 C CA . LEU A 1 105 ? 23.163 -19.405 -37.151 1.00 0.00 121 LEU A CA 6
ATOM 10912 C C . LEU A 1 105 ? 22.084 -19.283 -38.241 1.00 0.00 121 LEU A C 6
ATOM 10913 O O . LEU A 1 105 ? 21.483 -18.225 -38.405 1.00 0.00 121 LEU A O 6
ATOM 10929 N N . ALA A 1 106 ? 21.825 -20.410 -38.942 1.00 0.00 122 ALA A N 6
ATOM 10930 C CA . ALA A 1 106 ? 20.817 -20.491 -40.008 1.00 0.00 122 ALA A CA 6
ATOM 10931 C C . ALA A 1 106 ? 19.412 -20.276 -39.430 1.00 0.00 122 ALA A C 6
ATOM 10932 O O . ALA A 1 106 ? 18.634 -19.470 -39.958 1.00 0.00 122 ALA A O 6
ATOM 10939 N N . SER A 1 107 ? 19.129 -20.990 -38.322 1.00 0.00 123 SER A N 6
ATOM 10940 C CA . SER A 1 107 ? 17.846 -20.920 -37.608 1.00 0.00 123 SER A CA 6
ATOM 10941 C C . SER A 1 107 ? 17.541 -19.483 -37.154 1.00 0.00 123 SER A C 6
ATOM 10942 O O . SER A 1 107 ? 16.484 -18.919 -37.486 1.00 0.00 123 SER A O 6
ATOM 10950 N N . PHE A 1 108 ? 18.507 -18.892 -36.427 1.00 0.00 124 PHE A N 6
ATOM 10951 C CA . PHE A 1 108 ? 18.358 -17.550 -35.870 1.00 0.00 124 PHE A CA 6
ATOM 10952 C C . PHE A 1 108 ? 18.175 -16.516 -36.978 1.00 0.00 124 PHE A C 6
ATOM 10953 O O . PHE A 1 108 ? 17.256 -15.706 -36.907 1.00 0.00 124 PHE A O 6
ATOM 10970 N N . GLU A 1 109 ? 19.075 -16.555 -37.982 1.00 0.00 125 GLU A N 6
ATOM 10971 C CA . GLU A 1 109 ? 19.144 -15.531 -39.039 1.00 0.00 125 GLU A CA 6
ATOM 10972 C C . GLU A 1 109 ? 17.822 -15.453 -39.814 1.00 0.00 125 GLU A C 6
ATOM 10973 O O . GLU A 1 109 ? 17.271 -14.362 -39.980 1.00 0.00 125 GLU A O 6
ATOM 10985 N N . LYS A 1 110 ? 17.314 -16.630 -40.249 1.00 0.00 126 LYS A N 6
ATOM 10986 C CA . LYS A 1 110 ? 16.074 -16.713 -41.051 1.00 0.00 126 LYS A CA 6
ATOM 10987 C C . LYS A 1 110 ? 14.870 -16.201 -40.236 1.00 0.00 126 LYS A C 6
ATOM 10988 O O . LYS A 1 110 ? 14.014 -15.492 -40.776 1.00 0.00 126 LYS A O 6
ATOM 11007 N N . ILE A 1 111 ? 14.838 -16.545 -38.921 1.00 0.00 127 ILE A N 6
ATOM 11008 C CA . ILE A 1 111 ? 13.763 -16.107 -38.019 1.00 0.00 127 ILE A CA 6
ATOM 11009 C C . ILE A 1 111 ? 13.851 -14.588 -37.752 1.00 0.00 127 ILE A C 6
ATOM 11010 O O . ILE A 1 111 ? 12.840 -13.911 -37.802 1.00 0.00 127 ILE A O 6
ATOM 11026 N N . CYS A 1 112 ? 15.073 -14.067 -37.527 1.00 0.00 128 CYS A N 6
ATOM 11027 C CA . CYS A 1 112 ? 15.305 -12.648 -37.149 1.00 0.00 128 CYS A CA 6
ATOM 11028 C C . CYS A 1 112 ? 14.885 -11.705 -38.294 1.00 0.00 128 CYS A C 6
ATOM 11029 O O . CYS A 1 112 ? 14.201 -10.685 -38.070 1.00 0.00 128 CYS A O 6
ATOM 11037 N N . ARG A 1 113 ? 15.287 -12.083 -39.527 1.00 0.00 129 ARG A N 6
ATOM 11038 C CA . ARG A 1 113 ? 14.839 -11.423 -40.766 1.00 0.00 129 ARG A CA 6
ATOM 11039 C C . ARG A 1 113 ? 13.302 -11.471 -40.851 1.00 0.00 129 ARG A C 6
ATOM 11040 O O . ARG A 1 113 ? 12.653 -10.442 -41.044 1.00 0.00 129 ARG A O 6
ATOM 11061 N N . ALA A 1 114 ? 12.745 -12.688 -40.640 1.00 0.00 130 ALA A N 6
ATOM 11062 C CA . ALA A 1 114 ? 11.288 -12.934 -40.671 1.00 0.00 130 ALA A CA 6
ATOM 11063 C C . ALA A 1 114 ? 10.533 -12.073 -39.643 1.00 0.00 130 ALA A C 6
ATOM 11064 O O . ALA A 1 114 ? 9.432 -11.634 -39.924 1.00 0.00 130 ALA A O 6
ATOM 11071 N N . LEU A 1 115 ? 11.157 -11.799 -38.474 1.00 0.00 131 LEU A N 6
ATOM 11072 C CA . LEU A 1 115 ? 10.550 -10.953 -37.420 1.00 0.00 131 LEU A CA 6
ATOM 11073 C C . LEU A 1 115 ? 10.459 -9.507 -37.900 1.00 0.00 131 LEU A C 6
ATOM 11074 O O . LEU A 1 115 ? 9.468 -8.830 -37.659 1.00 0.00 131 LEU A O 6
ATOM 11090 N N . LEU A 1 116 ? 11.513 -9.064 -38.591 1.00 0.00 132 LEU A N 6
ATOM 11091 C CA . LEU A 1 116 ? 11.577 -7.720 -39.201 1.00 0.00 132 LEU A CA 6
ATOM 11092 C C . LEU A 1 116 ? 10.655 -7.598 -40.436 1.00 0.00 132 LEU A C 6
ATOM 11093 O O . LEU A 1 116 ? 10.346 -6.490 -40.870 1.00 0.00 132 LEU A O 6
ATOM 11109 N N . PHE A 1 117 ? 10.245 -8.742 -41.011 1.00 0.00 133 PHE A N 6
ATOM 11110 C CA . PHE A 1 117 ? 9.271 -8.774 -42.133 1.00 0.00 133 PHE A CA 6
ATOM 11111 C C . PHE A 1 117 ? 7.814 -8.915 -41.613 1.00 0.00 133 PHE A C 6
ATOM 11112 O O . PHE A 1 117 ? 6.859 -8.477 -42.265 1.00 0.00 133 PHE A O 6
ATOM 11129 N N . ARG A 1 118 ? 7.663 -9.523 -40.419 1.00 0.00 134 ARG A N 6
ATOM 11130 C CA . ARG A 1 118 ? 6.349 -9.828 -39.793 1.00 0.00 134 ARG A CA 6
ATOM 11131 C C . ARG A 1 118 ? 6.018 -8.850 -38.652 1.00 0.00 134 ARG A C 6
ATOM 11132 O O . ARG A 1 118 ? 4.954 -8.963 -38.048 1.00 0.00 134 ARG A O 6
ATOM 11153 N N . CYS A 1 119 ? 6.955 -7.937 -38.322 1.00 0.00 135 CYS A N 6
ATOM 11154 C CA . CYS A 1 119 ? 6.745 -6.868 -37.308 1.00 0.00 135 CYS A CA 6
ATOM 11155 C C . CYS A 1 119 ? 5.558 -5.940 -37.661 1.00 0.00 135 CYS A C 6
ATOM 11156 O O . CYS A 1 119 ? 4.995 -5.278 -36.778 1.00 0.00 135 CYS A O 6
ATOM 11164 N N . GLU A 1 120 ? 5.207 -5.895 -38.964 1.00 0.00 136 GLU A N 6
ATOM 11165 C CA . GLU A 1 120 ? 4.040 -5.141 -39.471 1.00 0.00 136 GLU A CA 6
ATOM 11166 C C . GLU A 1 120 ? 2.727 -5.865 -39.110 1.00 0.00 136 GLU A C 6
ATOM 11167 O O . GLU A 1 120 ? 1.666 -5.239 -39.006 1.00 0.00 136 GLU A O 6
ATOM 11179 N N . GLY A 1 1 ? -4.643 -5.444 -12.774 1.00 0.00 17 GLY A N 7
ATOM 11180 C CA . GLY A 1 1 ? -4.118 -5.510 -14.157 1.00 0.00 17 GLY A CA 7
ATOM 11181 C C . GLY A 1 1 ? -4.322 -6.865 -14.804 1.00 0.00 17 GLY A C 7
ATOM 11182 O O . GLY A 1 1 ? -4.637 -7.844 -14.115 1.00 0.00 17 GLY A O 7
ATOM 11188 N N . ALA A 1 2 ? -4.105 -6.921 -16.133 1.00 0.00 18 ALA A N 7
ATOM 11189 C CA . ALA A 1 2 ? -4.294 -8.132 -16.943 1.00 0.00 18 ALA A CA 7
ATOM 11190 C C . ALA A 1 2 ? -3.266 -9.220 -16.567 1.00 0.00 18 ALA A C 7
ATOM 11191 O O . ALA A 1 2 ? -2.059 -8.951 -16.530 1.00 0.00 18 ALA A O 7
ATOM 11198 N N . GLY A 1 3 ? -3.767 -10.444 -16.297 1.00 0.00 19 GLY A N 7
ATOM 11199 C CA . GLY A 1 3 ? -2.920 -11.585 -15.924 1.00 0.00 19 GLY A CA 7
ATOM 11200 C C . GLY A 1 3 ? -2.068 -12.107 -17.083 1.00 0.00 19 GLY A C 7
ATOM 11201 O O . GLY A 1 3 ? -1.079 -12.814 -16.863 1.00 0.00 19 GLY A O 7
ATOM 11205 N N . THR A 1 4 ? -2.455 -11.740 -18.322 1.00 0.00 20 THR A N 7
ATOM 11206 C CA . THR A 1 4 ? -1.737 -12.120 -19.554 1.00 0.00 20 THR A CA 7
ATOM 11207 C C . THR A 1 4 ? -0.471 -11.250 -19.787 1.00 0.00 20 THR A C 7
ATOM 11208 O O . THR A 1 4 ? 0.297 -11.500 -20.725 1.00 0.00 20 THR A O 7
ATOM 11219 N N . SER A 1 5 ? -0.244 -10.246 -18.914 1.00 0.00 21 SER A N 7
ATOM 11220 C CA . SER A 1 5 ? 0.913 -9.339 -19.021 1.00 0.00 21 SER A CA 7
ATOM 11221 C C . SER A 1 5 ? 2.175 -10.016 -18.453 1.00 0.00 21 SER A C 7
ATOM 11222 O O . SER A 1 5 ? 2.075 -11.022 -17.724 1.00 0.00 21 SER A O 7
ATOM 11230 N N . ALA A 1 6 ? 3.363 -9.454 -18.785 1.00 0.00 22 ALA A N 7
ATOM 11231 C CA . ALA A 1 6 ? 4.663 -9.986 -18.325 1.00 0.00 22 ALA A CA 7
ATOM 11232 C C . ALA A 1 6 ? 4.743 -10.023 -16.799 1.00 0.00 22 ALA A C 7
ATOM 11233 O O . ALA A 1 6 ? 5.302 -10.956 -16.261 1.00 0.00 22 ALA A O 7
ATOM 11240 N N . ALA A 1 7 ? 4.121 -9.027 -16.134 1.00 0.00 23 ALA A N 7
ATOM 11241 C CA . ALA A 1 7 ? 4.119 -8.869 -14.658 1.00 0.00 23 ALA A CA 7
ATOM 11242 C C . ALA A 1 7 ? 3.782 -10.182 -13.909 1.00 0.00 23 ALA A C 7
ATOM 11243 O O . ALA A 1 7 ? 4.346 -10.455 -12.847 1.00 0.00 23 ALA A O 7
ATOM 11250 N N . MET A 1 8 ? 2.866 -10.985 -14.483 1.00 0.00 24 MET A N 7
ATOM 11251 C CA . MET A 1 8 ? 2.487 -12.305 -13.929 1.00 0.00 24 MET A CA 7
ATOM 11252 C C . MET A 1 8 ? 3.279 -13.436 -14.594 1.00 0.00 24 MET A C 7
ATOM 11253 O O . MET A 1 8 ? 3.500 -14.484 -13.977 1.00 0.00 24 MET A O 7
ATOM 11267 N N . ARG A 1 9 ? 3.702 -13.215 -15.856 1.00 0.00 25 ARG A N 7
ATOM 11268 C CA . ARG A 1 9 ? 4.508 -14.195 -16.611 1.00 0.00 25 ARG A CA 7
ATOM 11269 C C . ARG A 1 9 ? 5.893 -14.403 -15.951 1.00 0.00 25 ARG A C 7
ATOM 11270 O O . ARG A 1 9 ? 6.458 -15.474 -16.094 1.00 0.00 25 ARG A O 7
ATOM 11291 N N . GLN A 1 10 ? 6.364 -13.403 -15.142 1.00 0.00 26 GLN A N 7
ATOM 11292 C CA . GLN A 1 10 ? 7.680 -13.442 -14.419 1.00 0.00 26 GLN A CA 7
ATOM 11293 C C . GLN A 1 10 ? 7.811 -14.694 -13.507 1.00 0.00 26 GLN A C 7
ATOM 11294 O O . GLN A 1 10 ? 8.898 -15.019 -13.047 1.00 0.00 26 GLN A O 7
ATOM 11308 N N . ALA A 1 11 ? 6.668 -15.354 -13.233 1.00 0.00 27 ALA A N 7
ATOM 11309 C CA . ALA A 1 11 ? 6.575 -16.611 -12.462 1.00 0.00 27 ALA A CA 7
ATOM 11310 C C . ALA A 1 11 ? 7.399 -17.781 -13.088 1.00 0.00 27 ALA A C 7
ATOM 11311 O O . ALA A 1 11 ? 7.750 -18.733 -12.389 1.00 0.00 27 ALA A O 7
ATOM 11318 N N . THR A 1 12 ? 7.725 -17.677 -14.392 1.00 0.00 28 THR A N 7
ATOM 11319 C CA . THR A 1 12 ? 8.373 -18.753 -15.177 1.00 0.00 28 THR A CA 7
ATOM 11320 C C . THR A 1 12 ? 9.906 -18.852 -14.896 1.00 0.00 28 THR A C 7
ATOM 11321 O O . THR A 1 12 ? 10.515 -17.899 -14.402 1.00 0.00 28 THR A O 7
ATOM 11332 N N . SER A 1 13 ? 10.508 -20.031 -15.196 1.00 0.00 29 SER A N 7
ATOM 11333 C CA . SER A 1 13 ? 11.968 -20.273 -15.058 1.00 0.00 29 SER A CA 7
ATOM 11334 C C . SER A 1 13 ? 12.707 -19.884 -16.355 1.00 0.00 29 SER A C 7
ATOM 11335 O O . SER A 1 13 ? 12.181 -20.134 -17.446 1.00 0.00 29 SER A O 7
ATOM 11343 N N . PRO A 1 14 ? 13.968 -19.335 -16.257 1.00 0.00 30 PRO A N 7
ATOM 11344 C CA . PRO A 1 14 ? 14.792 -18.943 -17.439 1.00 0.00 30 PRO A CA 7
ATOM 11345 C C . PRO A 1 14 ? 15.143 -20.132 -18.361 1.00 0.00 30 PRO A C 7
ATOM 11346 O O . PRO A 1 14 ? 15.485 -19.923 -19.521 1.00 0.00 30 PRO A O 7
ATOM 11357 N N . LYS A 1 15 ? 15.081 -21.366 -17.814 1.00 0.00 31 LYS A N 7
ATOM 11358 C CA . LYS A 1 15 ? 15.422 -22.590 -18.561 1.00 0.00 31 LYS A CA 7
ATOM 11359 C C . LYS A 1 15 ? 14.327 -22.889 -19.595 1.00 0.00 31 LYS A C 7
ATOM 11360 O O . LYS A 1 15 ? 14.627 -23.086 -20.765 1.00 0.00 31 LYS A O 7
ATOM 11379 N N . THR A 1 16 ? 13.062 -22.932 -19.144 1.00 0.00 32 THR A N 7
ATOM 11380 C CA . THR A 1 16 ? 11.906 -23.196 -20.029 1.00 0.00 32 THR A CA 7
ATOM 11381 C C . THR A 1 16 ? 11.579 -21.966 -20.914 1.00 0.00 32 THR A C 7
ATOM 11382 O O . THR A 1 16 ? 10.944 -22.115 -21.971 1.00 0.00 32 THR A O 7
ATOM 11393 N N . ILE A 1 17 ? 12.023 -20.760 -20.477 1.00 0.00 33 ILE A N 7
ATOM 11394 C CA . ILE A 1 17 ? 12.040 -19.561 -21.337 1.00 0.00 33 ILE A CA 7
ATOM 11395 C C . ILE A 1 17 ? 13.008 -19.801 -22.500 1.00 0.00 33 ILE A C 7
ATOM 11396 O O . ILE A 1 17 ? 12.652 -19.616 -23.666 1.00 0.00 33 ILE A O 7
ATOM 11412 N N . LEU A 1 18 ? 14.212 -20.275 -22.151 1.00 0.00 34 LEU A N 7
ATOM 11413 C CA . LEU A 1 18 ? 15.246 -20.664 -23.115 1.00 0.00 34 LEU A CA 7
ATOM 11414 C C . LEU A 1 18 ? 14.706 -21.753 -24.060 1.00 0.00 34 LEU A C 7
ATOM 11415 O O . LEU A 1 18 ? 14.949 -21.684 -25.252 1.00 0.00 34 LEU A O 7
ATOM 11431 N N . GLU A 1 19 ? 13.930 -22.720 -23.510 1.00 0.00 35 GLU A N 7
ATOM 11432 C CA . GLU A 1 19 ? 13.349 -23.828 -24.293 1.00 0.00 35 GLU A CA 7
ATOM 11433 C C . GLU A 1 19 ? 12.416 -23.308 -25.392 1.00 0.00 35 GLU A C 7
ATOM 11434 O O . GLU A 1 19 ? 12.592 -23.677 -26.548 1.00 0.00 35 GLU A O 7
ATOM 11446 N N . TYR A 1 20 ? 11.442 -22.423 -25.029 1.00 0.00 36 TYR A N 7
ATOM 11447 C CA . TYR A 1 20 ? 10.451 -21.903 -26.014 1.00 0.00 36 TYR A CA 7
ATOM 11448 C C . TYR A 1 20 ? 11.150 -21.004 -27.064 1.00 0.00 36 TYR A C 7
ATOM 11449 O O . TYR A 1 20 ? 10.697 -20.914 -28.212 1.00 0.00 36 TYR A O 7
ATOM 11467 N N . ILE A 1 21 ? 12.248 -20.344 -26.636 1.00 0.00 37 ILE A N 7
ATOM 11468 C CA . ILE A 1 21 ? 13.148 -19.590 -27.527 1.00 0.00 37 ILE A CA 7
ATOM 11469 C C . ILE A 1 21 ? 13.726 -20.530 -28.620 1.00 0.00 37 ILE A C 7
ATOM 11470 O O . ILE A 1 21 ? 13.573 -20.261 -29.818 1.00 0.00 37 ILE A O 7
ATOM 11486 N N . ILE A 1 22 ? 14.326 -21.661 -28.182 1.00 0.00 38 ILE A N 7
ATOM 11487 C CA . ILE A 1 22 ? 14.935 -22.666 -29.091 1.00 0.00 38 ILE A CA 7
ATOM 11488 C C . ILE A 1 22 ? 13.856 -23.255 -30.025 1.00 0.00 38 ILE A C 7
ATOM 11489 O O . ILE A 1 22 ? 14.089 -23.417 -31.226 1.00 0.00 38 ILE A O 7
ATOM 11505 N N . ASN A 1 23 ? 12.666 -23.524 -29.442 1.00 0.00 39 ASN A N 7
ATOM 11506 C CA . ASN A 1 23 ? 11.507 -24.099 -30.156 1.00 0.00 39 ASN A CA 7
ATOM 11507 C C . ASN A 1 23 ? 11.029 -23.158 -31.269 1.00 0.00 39 ASN A C 7
ATOM 11508 O O . ASN A 1 23 ? 10.598 -23.619 -32.310 1.00 0.00 39 ASN A O 7
ATOM 11519 N N . PHE A 1 24 ? 11.101 -21.841 -31.011 1.00 0.00 40 PHE A N 7
ATOM 11520 C CA . PHE A 1 24 ? 10.712 -20.810 -31.990 1.00 0.00 40 PHE A CA 7
ATOM 11521 C C . PHE A 1 24 ? 11.727 -20.721 -33.152 1.00 0.00 40 PHE A C 7
ATOM 11522 O O . PHE A 1 24 ? 11.336 -20.560 -34.318 1.00 0.00 40 PHE A O 7
ATOM 11539 N N . PHE A 1 25 ? 13.024 -20.795 -32.823 1.00 0.00 41 PHE A N 7
ATOM 11540 C CA . PHE A 1 25 ? 14.094 -20.706 -33.833 1.00 0.00 41 PHE A CA 7
ATOM 11541 C C . PHE A 1 25 ? 14.164 -21.974 -34.716 1.00 0.00 41 PHE A C 7
ATOM 11542 O O . PHE A 1 25 ? 14.560 -21.888 -35.884 1.00 0.00 41 PHE A O 7
ATOM 11559 N N . THR A 1 26 ? 13.765 -23.139 -34.171 1.00 0.00 42 THR A N 7
ATOM 11560 C CA . THR A 1 26 ? 13.755 -24.410 -34.928 1.00 0.00 42 THR A CA 7
ATOM 11561 C C . THR A 1 26 ? 12.361 -24.650 -35.563 1.00 0.00 42 THR A C 7
ATOM 11562 O O . THR A 1 26 ? 12.215 -24.596 -36.789 1.00 0.00 42 THR A O 7
ATOM 11573 N N . CYS A 1 27 ? 11.344 -24.882 -34.715 1.00 0.00 43 CYS A N 7
ATOM 11574 C CA . CYS A 1 27 ? 9.940 -25.126 -35.131 1.00 0.00 43 CYS A CA 7
ATOM 11575 C C . CYS A 1 27 ? 9.126 -23.810 -35.028 1.00 0.00 43 CYS A C 7
ATOM 11576 O O . CYS A 1 27 ? 9.712 -22.733 -34.910 1.00 0.00 43 CYS A O 7
ATOM 11584 N N . GLY A 1 28 ? 7.782 -23.890 -35.109 1.00 0.00 44 GLY A N 7
ATOM 11585 C CA . GLY A 1 28 ? 6.933 -22.710 -34.892 1.00 0.00 44 GLY A CA 7
ATOM 11586 C C . GLY A 1 28 ? 5.506 -22.893 -35.389 1.00 0.00 44 GLY A C 7
ATOM 11587 O O . GLY A 1 28 ? 5.168 -23.931 -35.977 1.00 0.00 44 GLY A O 7
ATOM 11591 N N . GLY A 1 29 ? 4.675 -21.861 -35.147 1.00 0.00 45 GLY A N 7
ATOM 11592 C CA . GLY A 1 29 ? 3.282 -21.839 -35.610 1.00 0.00 45 GLY A CA 7
ATOM 11593 C C . GLY A 1 29 ? 2.331 -22.639 -34.735 1.00 0.00 45 GLY A C 7
ATOM 11594 O O . GLY A 1 29 ? 1.376 -23.247 -35.244 1.00 0.00 45 GLY A O 7
ATOM 11598 N N . ILE A 1 30 ? 2.592 -22.648 -33.409 1.00 0.00 46 ILE A N 7
ATOM 11599 C CA . ILE A 1 30 ? 1.701 -23.296 -32.433 1.00 0.00 46 ILE A CA 7
ATOM 11600 C C . ILE A 1 30 ? 0.516 -22.348 -32.164 1.00 0.00 46 ILE A C 7
ATOM 11601 O O . ILE A 1 30 ? 0.608 -21.431 -31.329 1.00 0.00 46 ILE A O 7
ATOM 11617 N N . ARG A 1 31 ? -0.582 -22.572 -32.905 1.00 0.00 47 ARG A N 7
ATOM 11618 C CA . ARG A 1 31 ? -1.779 -21.702 -32.885 1.00 0.00 47 ARG A CA 7
ATOM 11619 C C . ARG A 1 31 ? -2.723 -22.026 -31.700 1.00 0.00 47 ARG A C 7
ATOM 11620 O O . ARG A 1 31 ? -3.819 -21.464 -31.614 1.00 0.00 47 ARG A O 7
ATOM 11641 N N . ARG A 1 32 ? -2.288 -22.911 -30.778 1.00 0.00 48 ARG A N 7
ATOM 11642 C CA . ARG A 1 32 ? -3.133 -23.389 -29.670 1.00 0.00 48 ARG A CA 7
ATOM 11643 C C . ARG A 1 32 ? -3.105 -22.410 -28.473 1.00 0.00 48 ARG A C 7
ATOM 11644 O O . ARG A 1 32 ? -3.986 -21.558 -28.361 1.00 0.00 48 ARG A O 7
ATOM 11665 N N . ARG A 1 33 ? -2.080 -22.515 -27.597 1.00 0.00 49 ARG A N 7
ATOM 11666 C CA . ARG A 1 33 ? -1.956 -21.667 -26.377 1.00 0.00 49 ARG A CA 7
ATOM 11667 C C . ARG A 1 33 ? -0.662 -20.846 -26.434 1.00 0.00 49 ARG A C 7
ATOM 11668 O O . ARG A 1 33 ? -0.632 -19.701 -25.983 1.00 0.00 49 ARG A O 7
ATOM 11689 N N . ASN A 1 34 ? 0.401 -21.437 -27.041 1.00 0.00 50 ASN A N 7
ATOM 11690 C CA . ASN A 1 34 ? 1.767 -20.849 -27.088 1.00 0.00 50 ASN A CA 7
ATOM 11691 C C . ASN A 1 34 ? 1.854 -19.526 -27.880 1.00 0.00 50 ASN A C 7
ATOM 11692 O O . ASN A 1 34 ? 2.932 -18.932 -27.933 1.00 0.00 50 ASN A O 7
ATOM 11703 N N . GLU A 1 35 ? 0.735 -19.082 -28.488 1.00 0.00 51 GLU A N 7
ATOM 11704 C CA . GLU A 1 35 ? 0.683 -17.844 -29.287 1.00 0.00 51 GLU A CA 7
ATOM 11705 C C . GLU A 1 35 ? 1.227 -16.632 -28.506 1.00 0.00 51 GLU A C 7
ATOM 11706 O O . GLU A 1 35 ? 2.145 -15.977 -28.975 1.00 0.00 51 GLU A O 7
ATOM 11718 N N . THR A 1 36 ? 0.671 -16.390 -27.301 1.00 0.00 52 THR A N 7
ATOM 11719 C CA . THR A 1 36 ? 1.020 -15.219 -26.463 1.00 0.00 52 THR A CA 7
ATOM 11720 C C . THR A 1 36 ? 2.433 -15.362 -25.838 1.00 0.00 52 THR A C 7
ATOM 11721 O O . THR A 1 36 ? 3.203 -14.377 -25.785 1.00 0.00 52 THR A O 7
ATOM 11732 N N . GLN A 1 37 ? 2.766 -16.606 -25.404 1.00 0.00 53 GLN A N 7
ATOM 11733 C CA . GLN A 1 37 ? 4.082 -16.945 -24.795 1.00 0.00 53 GLN A CA 7
ATOM 11734 C C . GLN A 1 37 ? 5.225 -16.590 -25.748 1.00 0.00 53 GLN A C 7
ATOM 11735 O O . GLN A 1 37 ? 6.207 -15.946 -25.361 1.00 0.00 53 GLN A O 7
ATOM 11749 N N . TYR A 1 38 ? 5.041 -16.991 -27.011 1.00 0.00 54 TYR A N 7
ATOM 11750 C CA . TYR A 1 38 ? 5.994 -16.717 -28.080 1.00 0.00 54 TYR A CA 7
ATOM 11751 C C . TYR A 1 38 ? 5.886 -15.251 -28.505 1.00 0.00 54 TYR A C 7
ATOM 11752 O O . TYR A 1 38 ? 6.904 -14.624 -28.721 1.00 0.00 54 TYR A O 7
ATOM 11770 N N . GLN A 1 39 ? 4.647 -14.705 -28.560 1.00 0.00 55 GLN A N 7
ATOM 11771 C CA . GLN A 1 39 ? 4.376 -13.343 -29.084 1.00 0.00 55 GLN A CA 7
ATOM 11772 C C . GLN A 1 39 ? 5.203 -12.281 -28.350 1.00 0.00 55 GLN A C 7
ATOM 11773 O O . GLN A 1 39 ? 5.637 -11.317 -28.975 1.00 0.00 55 GLN A O 7
ATOM 11787 N N . GLU A 1 40 ? 5.422 -12.486 -27.028 1.00 0.00 56 GLU A N 7
ATOM 11788 C CA . GLU A 1 40 ? 6.284 -11.588 -26.231 1.00 0.00 56 GLU A CA 7
ATOM 11789 C C . GLU A 1 40 ? 7.735 -11.597 -26.769 1.00 0.00 56 GLU A C 7
ATOM 11790 O O . GLU A 1 40 ? 8.339 -10.535 -26.946 1.00 0.00 56 GLU A O 7
ATOM 11802 N N . LEU A 1 41 ? 8.262 -12.799 -27.069 1.00 0.00 57 LEU A N 7
ATOM 11803 C CA . LEU A 1 41 ? 9.589 -12.958 -27.705 1.00 0.00 57 LEU A CA 7
ATOM 11804 C C . LEU A 1 41 ? 9.615 -12.268 -29.091 1.00 0.00 57 LEU A C 7
ATOM 11805 O O . LEU A 1 41 ? 10.492 -11.455 -29.342 1.00 0.00 57 LEU A O 7
ATOM 11821 N N . ILE A 1 42 ? 8.608 -12.570 -29.945 1.00 0.00 58 ILE A N 7
ATOM 11822 C CA . ILE A 1 42 ? 8.511 -12.042 -31.335 1.00 0.00 58 ILE A CA 7
ATOM 11823 C C . ILE A 1 42 ? 8.530 -10.502 -31.341 1.00 0.00 58 ILE A C 7
ATOM 11824 O O . ILE A 1 42 ? 9.326 -9.898 -32.064 1.00 0.00 58 ILE A O 7
ATOM 11840 N N . GLU A 1 43 ? 7.672 -9.893 -30.505 1.00 0.00 59 GLU A N 7
ATOM 11841 C CA . GLU A 1 43 ? 7.460 -8.439 -30.503 1.00 0.00 59 GLU A CA 7
ATOM 11842 C C . GLU A 1 43 ? 8.707 -7.707 -29.971 1.00 0.00 59 GLU A C 7
ATOM 11843 O O . GLU A 1 43 ? 9.173 -6.756 -30.598 1.00 0.00 59 GLU A O 7
ATOM 11855 N N . THR A 1 44 ? 9.285 -8.213 -28.857 1.00 0.00 60 THR A N 7
ATOM 11856 C CA . THR A 1 44 ? 10.431 -7.567 -28.190 1.00 0.00 60 THR A CA 7
ATOM 11857 C C . THR A 1 44 ? 11.720 -7.714 -29.038 1.00 0.00 60 THR A C 7
ATOM 11858 O O . THR A 1 44 ? 12.534 -6.778 -29.101 1.00 0.00 60 THR A O 7
ATOM 11869 N N . MET A 1 45 ? 11.881 -8.888 -29.699 1.00 0.00 61 MET A N 7
ATOM 11870 C CA . MET A 1 45 ? 12.995 -9.138 -30.639 1.00 0.00 61 MET A CA 7
ATOM 11871 C C . MET A 1 45 ? 12.892 -8.187 -31.832 1.00 0.00 61 MET A C 7
ATOM 11872 O O . MET A 1 45 ? 13.797 -7.396 -32.049 1.00 0.00 61 MET A O 7
ATOM 11886 N N . ALA A 1 46 ? 11.751 -8.245 -32.558 1.00 0.00 62 ALA A N 7
ATOM 11887 C CA . ALA A 1 46 ? 11.490 -7.408 -33.755 1.00 0.00 62 ALA A CA 7
ATOM 11888 C C . ALA A 1 46 ? 11.771 -5.919 -33.483 1.00 0.00 62 ALA A C 7
ATOM 11889 O O . ALA A 1 46 ? 12.415 -5.252 -34.297 1.00 0.00 62 ALA A O 7
ATOM 11896 N N . GLU A 1 47 ? 11.329 -5.447 -32.294 1.00 0.00 63 GLU A N 7
ATOM 11897 C CA . GLU A 1 47 ? 11.558 -4.066 -31.831 1.00 0.00 63 GLU A CA 7
ATOM 11898 C C . GLU A 1 47 ? 13.057 -3.755 -31.684 1.00 0.00 63 GLU A C 7
ATOM 11899 O O . GLU A 1 47 ? 13.542 -2.847 -32.337 1.00 0.00 63 GLU A O 7
ATOM 11911 N N . THR A 1 48 ? 13.779 -4.526 -30.848 1.00 0.00 64 THR A N 7
ATOM 11912 C CA . THR A 1 48 ? 15.205 -4.244 -30.521 1.00 0.00 64 THR A CA 7
ATOM 11913 C C . THR A 1 48 ? 16.126 -4.409 -31.759 1.00 0.00 64 THR A C 7
ATOM 11914 O O . THR A 1 48 ? 17.174 -3.758 -31.853 1.00 0.00 64 THR A O 7
ATOM 11925 N N . LEU A 1 49 ? 15.694 -5.264 -32.707 1.00 0.00 65 LEU A N 7
ATOM 11926 C CA . LEU A 1 49 ? 16.378 -5.470 -33.997 1.00 0.00 65 LEU A CA 7
ATOM 11927 C C . LEU A 1 49 ? 16.276 -4.180 -34.844 1.00 0.00 65 LEU A C 7
ATOM 11928 O O . LEU A 1 49 ? 17.284 -3.515 -35.123 1.00 0.00 65 LEU A O 7
ATOM 11944 N N . LYS A 1 50 ? 15.023 -3.800 -35.166 1.00 0.00 66 LYS A N 7
ATOM 11945 C CA . LYS A 1 50 ? 14.715 -2.634 -36.024 1.00 0.00 66 LYS A CA 7
ATOM 11946 C C . LYS A 1 50 ? 15.089 -1.300 -35.327 1.00 0.00 66 LYS A C 7
ATOM 11947 O O . LYS A 1 50 ? 15.214 -0.272 -35.985 1.00 0.00 66 LYS A O 7
ATOM 11966 N N . SER A 1 51 ? 15.252 -1.335 -33.985 1.00 0.00 67 SER A N 7
ATOM 11967 C CA . SER A 1 51 ? 15.600 -0.146 -33.176 1.00 0.00 67 SER A CA 7
ATOM 11968 C C . SER A 1 51 ? 17.073 0.261 -33.368 1.00 0.00 67 SER A C 7
ATOM 11969 O O . SER A 1 51 ? 17.439 1.411 -33.102 1.00 0.00 67 SER A O 7
ATOM 11977 N N . THR A 1 52 ? 17.924 -0.686 -33.803 1.00 0.00 68 THR A N 7
ATOM 11978 C CA . THR A 1 52 ? 19.352 -0.398 -34.085 1.00 0.00 68 THR A CA 7
ATOM 11979 C C . THR A 1 52 ? 19.604 -0.366 -35.609 1.00 0.00 68 THR A C 7
ATOM 11980 O O . THR A 1 52 ? 20.715 -0.066 -36.062 1.00 0.00 68 THR A O 7
ATOM 11991 N N . MET A 1 53 ? 18.547 -0.674 -36.383 1.00 0.00 69 MET A N 7
ATOM 11992 C CA . MET A 1 53 ? 18.536 -0.606 -37.859 1.00 0.00 69 MET A CA 7
ATOM 11993 C C . MET A 1 53 ? 17.711 0.615 -38.337 1.00 0.00 69 MET A C 7
ATOM 11994 O O . MET A 1 53 ? 16.914 1.150 -37.564 1.00 0.00 69 MET A O 7
ATOM 12008 N N . PRO A 1 54 ? 17.903 1.098 -39.615 1.00 0.00 70 PRO A N 7
ATOM 12009 C CA . PRO A 1 54 ? 17.025 2.128 -40.207 1.00 0.00 70 PRO A CA 7
ATOM 12010 C C . PRO A 1 54 ? 15.563 1.627 -40.305 1.00 0.00 70 PRO A C 7
ATOM 12011 O O . PRO A 1 54 ? 14.669 2.178 -39.653 1.00 0.00 70 PRO A O 7
ATOM 12022 N N . ASP A 1 55 ? 15.347 0.543 -41.092 1.00 0.00 71 ASP A N 7
ATOM 12023 C CA . ASP A 1 55 ? 14.013 -0.072 -41.286 1.00 0.00 71 ASP A CA 7
ATOM 12024 C C . ASP A 1 55 ? 14.149 -1.602 -41.392 1.00 0.00 71 ASP A C 7
ATOM 12025 O O . ASP A 1 55 ? 13.855 -2.322 -40.431 1.00 0.00 71 ASP A O 7
ATOM 12034 N N . ARG A 1 56 ? 14.656 -2.080 -42.545 1.00 0.00 72 ARG A N 7
ATOM 12035 C CA . ARG A 1 56 ? 14.791 -3.521 -42.858 1.00 0.00 72 ARG A CA 7
ATOM 12036 C C . ARG A 1 56 ? 15.771 -3.703 -44.033 1.00 0.00 72 ARG A C 7
ATOM 12037 O O . ARG A 1 56 ? 15.912 -2.812 -44.877 1.00 0.00 72 ARG A O 7
ATOM 12058 N N . GLY A 1 57 ? 16.469 -4.853 -44.063 1.00 0.00 73 GLY A N 7
ATOM 12059 C CA . GLY A 1 57 ? 17.462 -5.151 -45.115 1.00 0.00 73 GLY A CA 7
ATOM 12060 C C . GLY A 1 57 ? 18.882 -4.735 -44.731 1.00 0.00 73 GLY A C 7
ATOM 12061 O O . GLY A 1 57 ? 19.862 -5.281 -45.257 1.00 0.00 73 GLY A O 7
ATOM 12065 N N . ALA A 1 58 ? 18.980 -3.734 -43.833 1.00 0.00 74 ALA A N 7
ATOM 12066 C CA . ALA A 1 58 ? 20.248 -3.294 -43.217 1.00 0.00 74 ALA A CA 7
ATOM 12067 C C . ALA A 1 58 ? 20.848 -4.424 -42.340 1.00 0.00 74 ALA A C 7
ATOM 12068 O O . ALA A 1 58 ? 20.094 -5.304 -41.911 1.00 0.00 74 ALA A O 7
ATOM 12075 N N . PRO A 1 59 ? 22.197 -4.438 -42.061 1.00 0.00 75 PRO A N 7
ATOM 12076 C CA . PRO A 1 59 ? 22.818 -5.470 -41.188 1.00 0.00 75 PRO A CA 7
ATOM 12077 C C . PRO A 1 59 ? 22.181 -5.504 -39.766 1.00 0.00 75 PRO A C 7
ATOM 12078 O O . PRO A 1 59 ? 22.089 -4.472 -39.088 1.00 0.00 75 PRO A O 7
ATOM 12089 N N . LEU A 1 60 ? 21.711 -6.698 -39.369 1.00 0.00 76 LEU A N 7
ATOM 12090 C CA . LEU A 1 60 ? 21.123 -6.960 -38.031 1.00 0.00 76 LEU A CA 7
ATOM 12091 C C . LEU A 1 60 ? 22.202 -6.869 -36.901 1.00 0.00 76 LEU A C 7
ATOM 12092 O O . LEU A 1 60 ? 23.404 -7.006 -37.189 1.00 0.00 76 LEU A O 7
ATOM 12108 N N . PRO A 1 61 ? 21.798 -6.608 -35.601 1.00 0.00 77 PRO A N 7
ATOM 12109 C CA . PRO A 1 61 ? 22.749 -6.578 -34.454 1.00 0.00 77 PRO A CA 7
ATOM 12110 C C . PRO A 1 61 ? 23.305 -7.982 -34.139 1.00 0.00 77 PRO A C 7
ATOM 12111 O O . PRO A 1 61 ? 22.583 -8.975 -34.257 1.00 0.00 77 PRO A O 7
ATOM 12122 N N . GLU A 1 62 ? 24.580 -8.046 -33.719 1.00 0.00 78 GLU A N 7
ATOM 12123 C CA . GLU A 1 62 ? 25.254 -9.310 -33.384 1.00 0.00 78 GLU A CA 7
ATOM 12124 C C . GLU A 1 62 ? 24.945 -9.724 -31.939 1.00 0.00 78 GLU A C 7
ATOM 12125 O O . GLU A 1 62 ? 25.141 -10.877 -31.566 1.00 0.00 78 GLU A O 7
ATOM 12137 N N . ASN A 1 63 ? 24.487 -8.769 -31.111 1.00 0.00 79 ASN A N 7
ATOM 12138 C CA . ASN A 1 63 ? 24.168 -9.020 -29.696 1.00 0.00 79 ASN A CA 7
ATOM 12139 C C . ASN A 1 63 ? 22.830 -8.365 -29.366 1.00 0.00 79 ASN A C 7
ATOM 12140 O O . ASN A 1 63 ? 22.675 -7.146 -29.512 1.00 0.00 79 ASN A O 7
ATOM 12151 N N . ILE A 1 64 ? 21.859 -9.195 -28.954 1.00 0.00 80 ILE A N 7
ATOM 12152 C CA . ILE A 1 64 ? 20.498 -8.754 -28.609 1.00 0.00 80 ILE A CA 7
ATOM 12153 C C . ILE A 1 64 ? 20.314 -8.885 -27.088 1.00 0.00 80 ILE A C 7
ATOM 12154 O O . ILE A 1 64 ? 20.308 -9.998 -26.550 1.00 0.00 80 ILE A O 7
ATOM 12170 N N . ILE A 1 65 ? 20.197 -7.739 -26.404 1.00 0.00 81 ILE A N 7
ATOM 12171 C CA . ILE A 1 65 ? 19.979 -7.687 -24.948 1.00 0.00 81 ILE A CA 7
ATOM 12172 C C . ILE A 1 65 ? 18.482 -7.555 -24.659 1.00 0.00 81 ILE A C 7
ATOM 12173 O O . ILE A 1 65 ? 17.847 -6.594 -25.099 1.00 0.00 81 ILE A O 7
ATOM 12189 N N . LEU A 1 66 ? 17.941 -8.540 -23.933 1.00 0.00 82 LEU A N 7
ATOM 12190 C CA . LEU A 1 66 ? 16.561 -8.527 -23.412 1.00 0.00 82 LEU A CA 7
ATOM 12191 C C . LEU A 1 66 ? 16.672 -8.792 -21.902 1.00 0.00 82 LEU A C 7
ATOM 12192 O O . LEU A 1 66 ? 16.442 -9.908 -21.421 1.00 0.00 82 LEU A O 7
ATOM 12208 N N . ASP A 1 67 ? 17.094 -7.752 -21.172 1.00 0.00 83 ASP A N 7
ATOM 12209 C CA . ASP A 1 67 ? 17.541 -7.876 -19.767 1.00 0.00 83 ASP A CA 7
ATOM 12210 C C . ASP A 1 67 ? 16.380 -7.918 -18.756 1.00 0.00 83 ASP A C 7
ATOM 12211 O O . ASP A 1 67 ? 16.601 -8.172 -17.568 1.00 0.00 83 ASP A O 7
ATOM 12220 N N . ASP A 1 68 ? 15.147 -7.691 -19.235 1.00 0.00 84 ASP A N 7
ATOM 12221 C CA . ASP A 1 68 ? 13.929 -7.706 -18.386 1.00 0.00 84 ASP A CA 7
ATOM 12222 C C . ASP A 1 68 ? 12.908 -8.747 -18.876 1.00 0.00 84 ASP A C 7
ATOM 12223 O O . ASP A 1 68 ? 11.761 -8.743 -18.401 1.00 0.00 84 ASP A O 7
ATOM 12232 N N . MET A 1 69 ? 13.315 -9.674 -19.776 1.00 0.00 85 MET A N 7
ATOM 12233 C CA . MET A 1 69 ? 12.340 -10.575 -20.439 1.00 0.00 85 MET A CA 7
ATOM 12234 C C . MET A 1 69 ? 12.076 -11.782 -19.519 1.00 0.00 85 MET A C 7
ATOM 12235 O O . MET A 1 69 ? 12.950 -12.633 -19.371 1.00 0.00 85 MET A O 7
ATOM 12249 N N . ASP A 1 70 ? 10.864 -11.810 -18.904 1.00 0.00 86 ASP A N 7
ATOM 12250 C CA . ASP A 1 70 ? 10.488 -12.739 -17.798 1.00 0.00 86 ASP A CA 7
ATOM 12251 C C . ASP A 1 70 ? 11.329 -12.424 -16.529 1.00 0.00 86 ASP A C 7
ATOM 12252 O O . ASP A 1 70 ? 11.444 -13.223 -15.604 1.00 0.00 86 ASP A O 7
ATOM 12261 N N . GLY A 1 71 ? 11.833 -11.178 -16.448 1.00 0.00 87 GLY A N 7
ATOM 12262 C CA . GLY A 1 71 ? 12.803 -10.790 -15.416 1.00 0.00 87 GLY A CA 7
ATOM 12263 C C . GLY A 1 71 ? 14.185 -11.409 -15.643 1.00 0.00 87 GLY A C 7
ATOM 12264 O O . GLY A 1 71 ? 15.096 -11.214 -14.833 1.00 0.00 87 GLY A O 7
ATOM 12268 N N . CYS A 1 72 ? 14.331 -12.172 -16.751 1.00 0.00 88 CYS A N 7
ATOM 12269 C CA . CYS A 1 72 ? 15.571 -12.832 -17.131 1.00 0.00 88 CYS A CA 7
ATOM 12270 C C . CYS A 1 72 ? 16.409 -11.876 -17.987 1.00 0.00 88 CYS A C 7
ATOM 12271 O O . CYS A 1 72 ? 15.875 -11.203 -18.900 1.00 0.00 88 CYS A O 7
ATOM 12279 N N . ARG A 1 73 ? 17.708 -11.804 -17.667 1.00 0.00 89 ARG A N 7
ATOM 12280 C CA . ARG A 1 73 ? 18.701 -11.155 -18.504 1.00 0.00 89 ARG A CA 7
ATOM 12281 C C . ARG A 1 73 ? 19.155 -12.179 -19.560 1.00 0.00 89 ARG A C 7
ATOM 12282 O O . ARG A 1 73 ? 20.057 -12.991 -19.305 1.00 0.00 89 ARG A O 7
ATOM 12303 N N . VAL A 1 74 ? 18.473 -12.168 -20.718 1.00 0.00 90 VAL A N 7
ATOM 12304 C CA . VAL A 1 74 ? 18.823 -13.029 -21.864 1.00 0.00 90 VAL A CA 7
ATOM 12305 C C . VAL A 1 74 ? 19.591 -12.224 -22.925 1.00 0.00 90 VAL A C 7
ATOM 12306 O O . VAL A 1 74 ? 19.212 -11.105 -23.277 1.00 0.00 90 VAL A O 7
ATOM 12319 N N . GLU A 1 75 ? 20.687 -12.829 -23.405 1.00 0.00 91 GLU A N 7
ATOM 12320 C CA . GLU A 1 75 ? 21.610 -12.242 -24.370 1.00 0.00 91 GLU A CA 7
ATOM 12321 C C . GLU A 1 75 ? 21.785 -13.219 -25.546 1.00 0.00 91 GLU A C 7
ATOM 12322 O O . GLU A 1 75 ? 22.242 -14.355 -25.353 1.00 0.00 91 GLU A O 7
ATOM 12334 N N . PHE A 1 76 ? 21.375 -12.787 -26.751 1.00 0.00 92 PHE A N 7
ATOM 12335 C CA . PHE A 1 76 ? 21.549 -13.556 -27.992 1.00 0.00 92 PHE A CA 7
ATOM 12336 C C . PHE A 1 76 ? 22.900 -13.172 -28.618 1.00 0.00 92 PHE A C 7
ATOM 12337 O O . PHE A 1 76 ? 23.095 -12.021 -29.020 1.00 0.00 92 PHE A O 7
ATOM 12354 N N . ASN A 1 77 ? 23.818 -14.143 -28.679 1.00 0.00 93 ASN A N 7
ATOM 12355 C CA . ASN A 1 77 ? 25.200 -13.949 -29.148 1.00 0.00 93 ASN A CA 7
ATOM 12356 C C . ASN A 1 77 ? 25.382 -14.590 -30.523 1.00 0.00 93 ASN A C 7
ATOM 12357 O O . ASN A 1 77 ? 25.540 -15.813 -30.631 1.00 0.00 93 ASN A O 7
ATOM 12368 N N . LEU A 1 78 ? 25.309 -13.767 -31.572 1.00 0.00 94 LEU A N 7
ATOM 12369 C CA . LEU A 1 78 ? 25.653 -14.190 -32.933 1.00 0.00 94 LEU A CA 7
ATOM 12370 C C . LEU A 1 78 ? 27.164 -14.432 -33.023 1.00 0.00 94 LEU A C 7
ATOM 12371 O O . LEU A 1 78 ? 27.943 -13.637 -32.470 1.00 0.00 94 LEU A O 7
ATOM 12387 N N . PRO A 1 79 ? 27.606 -15.533 -33.708 1.00 0.00 95 PRO A N 7
ATOM 12388 C CA . PRO A 1 79 ? 29.029 -15.872 -33.802 1.00 0.00 95 PRO A CA 7
ATOM 12389 C C . PRO A 1 79 ? 29.791 -14.867 -34.672 1.00 0.00 95 PRO A C 7
ATOM 12390 O O . PRO A 1 79 ? 29.213 -14.198 -35.550 1.00 0.00 95 PRO A O 7
ATOM 12401 N N . GLY A 1 80 ? 31.088 -14.799 -34.414 1.00 0.00 96 GLY A N 7
ATOM 12402 C CA . GLY A 1 80 ? 31.986 -13.939 -35.161 1.00 0.00 96 GLY A CA 7
ATOM 12403 C C . GLY A 1 80 ? 32.249 -14.484 -36.558 1.00 0.00 96 GLY A C 7
ATOM 12404 O O . GLY A 1 80 ? 31.968 -15.658 -36.840 1.00 0.00 96 GLY A O 7
ATOM 12408 N N . GLU A 1 81 ? 32.806 -13.631 -37.422 1.00 0.00 97 GLU A N 7
ATOM 12409 C CA . GLU A 1 81 ? 33.141 -13.973 -38.825 1.00 0.00 97 GLU A CA 7
ATOM 12410 C C . GLU A 1 81 ? 34.222 -15.084 -38.923 1.00 0.00 97 GLU A C 7
ATOM 12411 O O . GLU A 1 81 ? 34.415 -15.672 -39.992 1.00 0.00 97 GLU A O 7
ATOM 12423 N N . ASN A 1 82 ? 34.920 -15.357 -37.794 1.00 0.00 98 ASN A N 7
ATOM 12424 C CA . ASN A 1 82 ? 35.978 -16.388 -37.703 1.00 0.00 98 ASN A CA 7
ATOM 12425 C C . ASN A 1 82 ? 35.539 -17.595 -36.832 1.00 0.00 98 ASN A C 7
ATOM 12426 O O . ASN A 1 82 ? 36.355 -18.479 -36.562 1.00 0.00 98 ASN A O 7
ATOM 12437 N N . ASN A 1 83 ? 34.255 -17.644 -36.400 1.00 0.00 99 ASN A N 7
ATOM 12438 C CA . ASN A 1 83 ? 33.717 -18.776 -35.595 1.00 0.00 99 ASN A CA 7
ATOM 12439 C C . ASN A 1 83 ? 33.328 -19.931 -36.532 1.00 0.00 99 ASN A C 7
ATOM 12440 O O . ASN A 1 83 ? 32.349 -19.831 -37.286 1.00 0.00 99 ASN A O 7
ATOM 124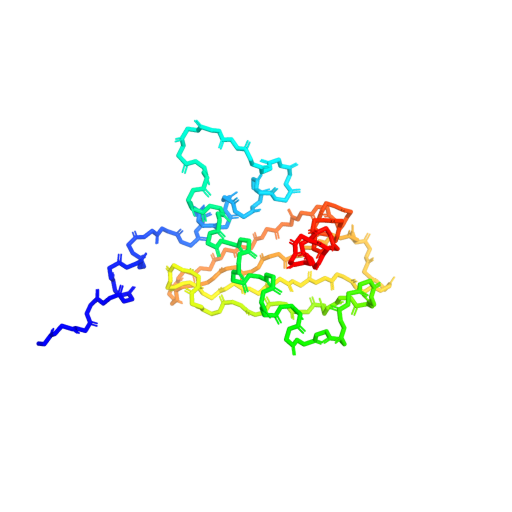51 N N . GLU A 1 84 ? 34.102 -21.025 -36.461 1.00 0.00 100 GLU A N 7
ATOM 12452 C CA . GLU A 1 84 ? 34.013 -22.162 -37.398 1.00 0.00 100 GLU A CA 7
ATOM 12453 C C . GLU A 1 84 ? 32.847 -23.114 -37.068 1.00 0.00 100 GLU A C 7
ATOM 12454 O O . GLU A 1 84 ? 32.520 -23.991 -37.870 1.00 0.00 100 GLU A O 7
ATOM 12466 N N . ALA A 1 85 ? 32.236 -22.942 -35.881 1.00 0.00 101 ALA A N 7
ATOM 12467 C CA . ALA A 1 85 ? 31.041 -23.700 -35.475 1.00 0.00 101 ALA A CA 7
ATOM 12468 C C . ALA A 1 85 ? 29.794 -23.180 -36.212 1.00 0.00 101 ALA A C 7
ATOM 12469 O O . ALA A 1 85 ? 28.932 -23.967 -36.628 1.00 0.00 101 ALA A O 7
ATOM 12476 N N . GLY A 1 86 ? 29.733 -21.842 -36.373 1.00 0.00 102 GLY A N 7
ATOM 12477 C CA . GLY A 1 86 ? 28.638 -21.175 -37.080 1.00 0.00 102 GLY A CA 7
ATOM 12478 C C . GLY A 1 86 ? 27.281 -21.360 -36.402 1.00 0.00 102 GLY A C 7
ATOM 12479 O O . GLY A 1 86 ? 26.278 -21.652 -37.066 1.00 0.00 102 GLY A O 7
ATOM 12483 N N . GLN A 1 87 ? 27.265 -21.229 -35.065 1.00 0.00 103 GLN A N 7
ATOM 12484 C CA . GLN A 1 87 ? 26.044 -21.352 -34.242 1.00 0.00 103 GLN A CA 7
ATOM 12485 C C . GLN A 1 87 ? 25.885 -20.127 -33.334 1.00 0.00 103 GLN A C 7
ATOM 12486 O O . GLN A 1 87 ? 26.874 -19.533 -32.891 1.00 0.00 103 GLN A O 7
ATOM 12500 N N . VAL A 1 88 ? 24.622 -19.779 -33.068 1.00 0.00 104 VAL A N 7
ATOM 12501 C CA . VAL A 1 88 ? 24.230 -18.681 -32.174 1.00 0.00 104 VAL A CA 7
ATOM 12502 C C . VAL A 1 88 ? 24.048 -19.217 -30.746 1.00 0.00 104 VAL A C 7
ATOM 12503 O O . VAL A 1 88 ? 23.497 -20.299 -30.557 1.00 0.00 104 VAL A O 7
ATOM 12516 N N . ILE A 1 89 ? 24.498 -18.439 -29.750 1.00 0.00 105 ILE A N 7
ATOM 12517 C CA . ILE A 1 89 ? 24.488 -18.846 -28.331 1.00 0.00 105 ILE A CA 7
ATOM 12518 C C . ILE A 1 89 ? 23.453 -17.991 -27.576 1.00 0.00 105 ILE A C 7
ATOM 12519 O O . ILE A 1 89 ? 23.623 -16.776 -27.465 1.00 0.00 105 ILE A O 7
ATOM 12535 N N . VAL A 1 90 ? 22.382 -18.622 -27.072 1.00 0.00 106 VAL A N 7
ATOM 12536 C CA . VAL A 1 90 ? 21.404 -17.953 -26.197 1.00 0.00 106 VAL A CA 7
ATOM 12537 C C . VAL A 1 90 ? 21.818 -18.164 -24.719 1.00 0.00 106 VAL A C 7
ATOM 12538 O O . VAL A 1 90 ? 22.096 -19.294 -24.286 1.00 0.00 106 VAL A O 7
ATOM 12551 N N . ARG A 1 91 ? 21.922 -17.053 -23.980 1.00 0.00 107 ARG A N 7
ATOM 12552 C CA . ARG A 1 91 ? 22.288 -17.044 -22.551 1.00 0.00 107 ARG A CA 7
ATOM 12553 C C . ARG A 1 91 ? 21.148 -16.400 -21.753 1.00 0.00 107 ARG A C 7
ATOM 12554 O O . ARG A 1 91 ? 21.089 -15.180 -21.642 1.00 0.00 107 ARG A O 7
ATOM 12575 N N . VAL A 1 92 ? 20.233 -17.226 -21.219 1.00 0.00 108 VAL A N 7
ATOM 12576 C CA . VAL A 1 92 ? 19.078 -16.741 -20.440 1.00 0.00 108 VAL A CA 7
ATOM 12577 C C . VAL A 1 92 ? 19.382 -16.930 -18.942 1.00 0.00 108 VAL A C 7
ATOM 12578 O O . VAL A 1 92 ? 19.333 -18.047 -18.422 1.00 0.00 108 VAL A O 7
ATOM 12591 N N . SER A 1 93 ? 19.715 -15.826 -18.263 1.00 0.00 109 SER A N 7
ATOM 12592 C CA . SER A 1 93 ? 20.143 -15.829 -16.848 1.00 0.00 109 SER A CA 7
ATOM 12593 C C . SER A 1 93 ? 19.092 -15.116 -15.984 1.00 0.00 109 SER A C 7
ATOM 12594 O O . SER A 1 93 ? 18.448 -14.186 -16.463 1.00 0.00 109 SER A O 7
ATOM 12602 N N . LYS A 1 94 ? 18.923 -15.544 -14.718 1.00 0.00 110 LYS A N 7
ATOM 12603 C CA . LYS A 1 94 ? 17.907 -14.970 -13.817 1.00 0.00 110 LYS A CA 7
ATOM 12604 C C . LYS A 1 94 ? 18.317 -15.187 -12.349 1.00 0.00 110 LYS A C 7
ATOM 12605 O O . LYS A 1 94 ? 18.062 -16.256 -11.780 1.00 0.00 110 LYS A O 7
ATOM 12624 N N . GLY A 1 95 ? 18.991 -14.173 -11.767 1.00 0.00 111 GLY A N 7
ATOM 12625 C CA . GLY A 1 95 ? 19.424 -14.208 -10.368 1.00 0.00 111 GLY A CA 7
ATOM 12626 C C . GLY A 1 95 ? 20.478 -15.285 -10.107 1.00 0.00 111 GLY A C 7
ATOM 12627 O O . GLY A 1 95 ? 21.614 -15.159 -10.567 1.00 0.00 111 GLY A O 7
ATOM 12631 N N . ASP A 1 96 ? 20.080 -16.361 -9.399 1.00 0.00 112 ASP A N 7
ATOM 12632 C CA . ASP A 1 96 ? 20.966 -17.508 -9.084 1.00 0.00 112 ASP A CA 7
ATOM 12633 C C . ASP A 1 96 ? 21.114 -18.442 -10.306 1.00 0.00 112 ASP A C 7
ATOM 12634 O O . ASP A 1 96 ? 22.059 -19.235 -10.387 1.00 0.00 112 ASP A O 7
ATOM 12643 N N . HIS A 1 97 ? 20.155 -18.341 -11.242 1.00 0.00 113 HIS A N 7
ATOM 12644 C CA . HIS A 1 97 ? 20.137 -19.134 -12.481 1.00 0.00 113 HIS A CA 7
ATOM 12645 C C . HIS A 1 97 ? 21.004 -18.467 -13.564 1.00 0.00 113 HIS A C 7
ATOM 12646 O O . HIS A 1 97 ? 21.150 -17.238 -13.596 1.00 0.00 113 HIS A O 7
ATOM 12661 N N . SER A 1 98 ? 21.542 -19.303 -14.453 1.00 0.00 114 SER A N 7
ATOM 12662 C CA . SER A 1 98 ? 22.358 -18.890 -15.598 1.00 0.00 114 SER A CA 7
ATOM 12663 C C . SER A 1 98 ? 22.361 -20.056 -16.604 1.00 0.00 114 SER A C 7
ATOM 12664 O O . SER A 1 98 ? 23.083 -21.048 -16.426 1.00 0.00 114 SER A O 7
ATOM 12672 N N . GLU A 1 99 ? 21.507 -19.946 -17.630 1.00 0.00 115 GLU A N 7
ATOM 12673 C CA . GLU A 1 99 ? 21.207 -21.044 -18.568 1.00 0.00 115 GLU A CA 7
ATOM 12674 C C . GLU A 1 99 ? 21.802 -20.694 -19.940 1.00 0.00 115 GLU A C 7
ATOM 12675 O O . GLU A 1 99 ? 21.686 -19.544 -20.378 1.00 0.00 115 GLU A O 7
ATOM 12687 N N . THR A 1 100 ? 22.435 -21.673 -20.606 1.00 0.00 116 THR A N 7
ATOM 12688 C CA . THR A 1 100 ? 23.072 -21.466 -21.919 1.00 0.00 116 THR A CA 7
ATOM 12689 C C . THR A 1 100 ? 22.805 -22.669 -22.842 1.00 0.00 116 THR A C 7
ATOM 12690 O O . THR A 1 100 ? 22.934 -23.826 -22.418 1.00 0.00 116 THR A O 7
ATOM 12701 N N . ARG A 1 101 ? 22.441 -22.371 -24.100 1.00 0.00 117 ARG A N 7
ATOM 12702 C CA . ARG A 1 101 ? 22.207 -23.377 -25.150 1.00 0.00 117 ARG A CA 7
ATOM 12703 C C . ARG A 1 101 ? 22.447 -22.722 -26.516 1.00 0.00 117 ARG A C 7
ATOM 12704 O O . ARG A 1 101 ? 22.497 -21.490 -26.620 1.00 0.00 117 ARG A O 7
ATOM 12725 N N . GLU A 1 102 ? 22.626 -23.540 -27.561 1.00 0.00 118 GLU A N 7
ATOM 12726 C CA . GLU A 1 102 ? 22.925 -23.057 -28.914 1.00 0.00 118 GLU A CA 7
ATOM 12727 C C . GLU A 1 102 ? 21.827 -23.456 -29.906 1.00 0.00 118 GLU A C 7
ATOM 12728 O O . GLU A 1 102 ? 21.136 -24.465 -29.742 1.00 0.00 118 GLU A O 7
ATOM 12740 N N . ILE A 1 103 ? 21.687 -22.605 -30.913 1.00 0.00 119 ILE A N 7
ATOM 12741 C CA . ILE A 1 103 ? 20.864 -22.808 -32.110 1.00 0.00 119 ILE A CA 7
ATOM 12742 C C . ILE A 1 103 ? 21.775 -22.630 -33.343 1.00 0.00 119 ILE A C 7
ATOM 12743 O O . ILE A 1 103 ? 22.838 -22.016 -33.222 1.00 0.00 119 ILE A O 7
ATOM 12759 N N . PRO A 1 104 ? 21.409 -23.190 -34.536 1.00 0.00 120 PRO A N 7
ATOM 12760 C CA . PRO A 1 104 ? 22.092 -22.856 -35.806 1.00 0.00 120 PRO A CA 7
ATOM 12761 C C . PRO A 1 104 ? 22.053 -21.341 -36.106 1.00 0.00 120 PRO A C 7
ATOM 12762 O O . PRO A 1 104 ? 21.106 -20.644 -35.694 1.00 0.00 120 PRO A O 7
ATOM 12773 N N . LEU A 1 105 ? 23.078 -20.846 -36.826 1.00 0.00 121 LEU A N 7
ATOM 12774 C CA . LEU A 1 105 ? 23.081 -19.465 -37.356 1.00 0.00 121 LEU A CA 7
ATOM 12775 C C . LEU A 1 105 ? 21.896 -19.318 -38.337 1.00 0.00 121 LEU A C 7
ATOM 12776 O O . LEU A 1 105 ? 21.247 -18.281 -38.372 1.00 0.00 121 LEU A O 7
ATOM 12792 N N . ALA A 1 106 ? 21.610 -20.419 -39.069 1.00 0.00 122 ALA A N 7
ATOM 12793 C CA . ALA A 1 106 ? 20.528 -20.501 -40.061 1.00 0.00 122 ALA A CA 7
ATOM 12794 C C . ALA A 1 106 ? 19.149 -20.276 -39.412 1.00 0.00 122 ALA A C 7
ATOM 12795 O O . ALA A 1 106 ? 18.289 -19.617 -39.998 1.00 0.00 122 ALA A O 7
ATOM 12802 N N . SER A 1 107 ? 18.961 -20.839 -38.200 1.00 0.00 123 SER A N 7
ATOM 12803 C CA . SER A 1 107 ? 17.711 -20.701 -37.428 1.00 0.00 123 SER A CA 7
ATOM 12804 C C . SER A 1 107 ? 17.460 -19.233 -37.048 1.00 0.00 123 SER A C 7
ATOM 12805 O O . SER A 1 107 ? 16.395 -18.671 -37.348 1.00 0.00 123 SER A O 7
ATOM 12813 N N . PHE A 1 108 ? 18.476 -18.605 -36.429 1.00 0.00 124 PHE A N 7
ATOM 12814 C CA . PHE A 1 108 ? 18.383 -17.202 -36.002 1.00 0.00 124 PHE A CA 7
ATOM 12815 C C . PHE A 1 108 ? 18.259 -16.277 -37.219 1.00 0.00 124 PHE A C 7
ATOM 12816 O O . PHE A 1 108 ? 17.533 -15.297 -37.161 1.00 0.00 124 PHE A O 7
ATOM 12833 N N . GLU A 1 109 ? 18.961 -16.614 -38.314 1.00 0.00 125 GLU A N 7
ATOM 12834 C CA . GLU A 1 109 ? 19.023 -15.761 -39.511 1.00 0.00 125 GLU A CA 7
ATOM 12835 C C . GLU A 1 109 ? 17.645 -15.690 -40.176 1.00 0.00 125 GLU A C 7
ATOM 12836 O O . GLU A 1 109 ? 17.123 -14.598 -40.372 1.00 0.00 125 GLU A O 7
ATOM 12848 N N . LYS A 1 110 ? 17.051 -16.872 -40.473 1.00 0.00 126 LYS A N 7
ATOM 12849 C CA . LYS A 1 110 ? 15.724 -16.958 -41.120 1.00 0.00 126 LYS A CA 7
ATOM 12850 C C . LYS A 1 110 ? 14.670 -16.217 -40.272 1.00 0.00 126 LYS A C 7
ATOM 12851 O O . LYS A 1 110 ? 13.855 -15.479 -40.816 1.00 0.00 126 LYS A O 7
ATOM 12870 N N . ILE A 1 111 ? 14.743 -16.392 -38.928 1.00 0.00 127 ILE A N 7
ATOM 12871 C CA . ILE A 1 111 ? 13.794 -15.774 -37.986 1.00 0.00 127 ILE A CA 7
ATOM 12872 C C . ILE A 1 111 ? 13.959 -14.239 -37.935 1.00 0.00 127 ILE A C 7
ATOM 12873 O O . ILE A 1 111 ? 12.983 -13.511 -38.095 1.00 0.00 127 ILE A O 7
ATOM 12889 N N . CYS A 1 112 ? 15.200 -13.776 -37.719 1.00 0.00 128 CYS A N 7
ATOM 12890 C CA . CYS A 1 112 ? 15.515 -12.345 -37.518 1.00 0.00 128 CYS A CA 7
ATOM 12891 C C . CYS A 1 112 ? 15.143 -11.539 -38.760 1.00 0.00 128 CYS A C 7
ATOM 12892 O O . CYS A 1 112 ? 14.413 -10.552 -38.664 1.00 0.00 128 CYS A O 7
ATOM 12900 N N . ARG A 1 113 ? 15.610 -12.027 -39.923 1.00 0.00 129 ARG A N 7
ATOM 12901 C CA . ARG A 1 113 ? 15.303 -11.444 -41.246 1.00 0.00 129 ARG A CA 7
ATOM 12902 C C . ARG A 1 113 ? 13.785 -11.432 -41.499 1.00 0.00 129 ARG A C 7
ATOM 12903 O O . ARG A 1 113 ? 13.248 -10.431 -41.977 1.00 0.00 129 ARG A O 7
ATOM 12924 N N . ALA A 1 114 ? 13.104 -12.549 -41.138 1.00 0.00 130 ALA A N 7
ATOM 12925 C CA . ALA A 1 114 ? 11.636 -12.671 -41.273 1.00 0.00 130 ALA A CA 7
ATOM 12926 C C . ALA A 1 114 ? 10.914 -11.618 -40.422 1.00 0.00 130 ALA A C 7
ATOM 12927 O O . ALA A 1 114 ? 9.956 -11.035 -40.881 1.00 0.00 130 ALA A O 7
ATOM 12934 N N . LEU A 1 115 ? 11.404 -11.367 -39.193 1.00 0.00 131 LEU A N 7
ATOM 12935 C CA . LEU A 1 115 ? 10.813 -10.351 -38.280 1.00 0.00 131 LEU A CA 7
ATOM 12936 C C . LEU A 1 115 ? 11.005 -8.926 -38.850 1.00 0.00 131 LEU A C 7
ATOM 12937 O O . LEU A 1 115 ? 10.093 -8.098 -38.772 1.00 0.00 131 LEU A O 7
ATOM 12953 N N . LEU A 1 116 ? 12.184 -8.681 -39.447 1.00 0.00 132 LEU A N 7
ATOM 12954 C CA . LEU A 1 116 ? 12.543 -7.376 -40.047 1.00 0.00 132 LEU A CA 7
ATOM 12955 C C . LEU A 1 116 ? 11.629 -7.024 -41.239 1.00 0.00 132 LEU A C 7
ATOM 12956 O O . LEU A 1 116 ? 11.100 -5.908 -41.326 1.00 0.00 132 LEU A O 7
ATOM 12972 N N . PHE A 1 117 ? 11.448 -7.995 -42.147 1.00 0.00 133 PHE A N 7
ATOM 12973 C CA . PHE A 1 117 ? 10.656 -7.809 -43.380 1.00 0.00 133 PHE A CA 7
ATOM 12974 C C . PHE A 1 117 ? 9.144 -7.855 -43.071 1.00 0.00 133 PHE A C 7
ATOM 12975 O O . PHE A 1 117 ? 8.387 -7.009 -43.544 1.00 0.00 133 PHE A O 7
ATOM 12992 N N . ARG A 1 118 ? 8.728 -8.830 -42.234 1.00 0.00 134 ARG A N 7
ATOM 12993 C CA . ARG A 1 118 ? 7.297 -9.061 -41.887 1.00 0.00 134 ARG A CA 7
ATOM 12994 C C . ARG A 1 118 ? 6.780 -8.022 -40.859 1.00 0.00 134 ARG A C 7
ATOM 12995 O O . ARG A 1 118 ? 5.578 -7.957 -40.580 1.00 0.00 134 ARG A O 7
ATOM 13016 N N . CYS A 1 119 ? 7.696 -7.205 -40.296 1.00 0.00 135 CYS A N 7
ATOM 13017 C CA . CYS A 1 119 ? 7.319 -5.978 -39.555 1.00 0.00 135 CYS A CA 7
ATOM 13018 C C . CYS A 1 119 ? 6.560 -4.987 -40.479 1.00 0.00 135 CYS A C 7
ATOM 13019 O O . CYS A 1 119 ? 5.800 -4.140 -40.004 1.00 0.00 135 CYS A O 7
ATOM 13027 N N . GLU A 1 120 ? 6.791 -5.117 -41.798 1.00 0.00 136 GLU A N 7
ATOM 13028 C CA . GLU A 1 120 ? 6.160 -4.298 -42.848 1.00 0.00 136 GLU A CA 7
ATOM 13029 C C . GLU A 1 120 ? 5.065 -5.107 -43.610 1.00 0.00 136 GLU A C 7
ATOM 13030 O O . GLU A 1 120 ? 4.211 -4.526 -44.292 1.00 0.00 136 GLU A O 7
ATOM 13042 N N . GLY A 1 1 ? 4.045 0.242 -6.916 1.00 0.00 17 GLY A N 8
ATOM 13043 C CA . GLY A 1 1 ? 4.193 -0.874 -7.867 1.00 0.00 17 GLY A CA 8
ATOM 13044 C C . GLY A 1 1 ? 3.681 -0.518 -9.247 1.00 0.00 17 GLY A C 8
ATOM 13045 O O . GLY A 1 1 ? 2.838 0.377 -9.385 1.00 0.00 17 GLY A O 8
ATOM 13051 N N . ALA A 1 2 ? 4.175 -1.241 -10.267 1.00 0.00 18 ALA A N 8
ATOM 13052 C CA . ALA A 1 2 ? 3.805 -1.027 -11.678 1.00 0.00 18 ALA A CA 8
ATOM 13053 C C . ALA A 1 2 ? 2.385 -1.564 -11.967 1.00 0.00 18 ALA A C 8
ATOM 13054 O O . ALA A 1 2 ? 1.974 -2.582 -11.395 1.00 0.00 18 ALA A O 8
ATOM 13061 N N . GLY A 1 3 ? 1.666 -0.884 -12.884 1.00 0.00 19 GLY A N 8
ATOM 13062 C CA . GLY A 1 3 ? 0.300 -1.265 -13.285 1.00 0.00 19 GLY A CA 8
ATOM 13063 C C . GLY A 1 3 ? 0.233 -2.560 -14.101 1.00 0.00 19 GLY A C 8
ATOM 13064 O O . GLY A 1 3 ? -0.860 -3.045 -14.413 1.00 0.00 19 GLY A O 8
ATOM 13068 N N . THR A 1 4 ? 1.410 -3.101 -14.462 1.00 0.00 20 THR A N 8
ATOM 13069 C CA . THR A 1 4 ? 1.543 -4.389 -15.164 1.00 0.00 20 THR A CA 8
ATOM 13070 C C . THR A 1 4 ? 1.248 -5.584 -14.224 1.00 0.00 20 THR A C 8
ATOM 13071 O O . THR A 1 4 ? 1.311 -5.461 -12.995 1.00 0.00 20 THR A O 8
ATOM 13082 N N . SER A 1 5 ? 0.932 -6.740 -14.828 1.00 0.00 21 SER A N 8
ATOM 13083 C CA . SER A 1 5 ? 0.804 -8.033 -14.125 1.00 0.00 21 SER A CA 8
ATOM 13084 C C . SER A 1 5 ? 2.107 -8.847 -14.313 1.00 0.00 21 SER A C 8
ATOM 13085 O O . SER A 1 5 ? 2.106 -10.085 -14.258 1.00 0.00 21 SER A O 8
ATOM 13093 N N . ALA A 1 6 ? 3.232 -8.105 -14.459 1.00 0.00 22 ALA A N 8
ATOM 13094 C CA . ALA A 1 6 ? 4.534 -8.647 -14.860 1.00 0.00 22 ALA A CA 8
ATOM 13095 C C . ALA A 1 6 ? 5.142 -9.591 -13.819 1.00 0.00 22 ALA A C 8
ATOM 13096 O O . ALA A 1 6 ? 5.938 -10.437 -14.190 1.00 0.00 22 ALA A O 8
ATOM 13103 N N . ALA A 1 7 ? 4.760 -9.446 -12.532 1.00 0.00 23 ALA A N 8
ATOM 13104 C CA . ALA A 1 7 ? 5.258 -10.319 -11.440 1.00 0.00 23 ALA A CA 8
ATOM 13105 C C . ALA A 1 7 ? 4.747 -11.766 -11.613 1.00 0.00 23 ALA A C 8
ATOM 13106 O O . ALA A 1 7 ? 5.494 -12.729 -11.413 1.00 0.00 23 ALA A O 8
ATOM 13113 N N . MET A 1 8 ? 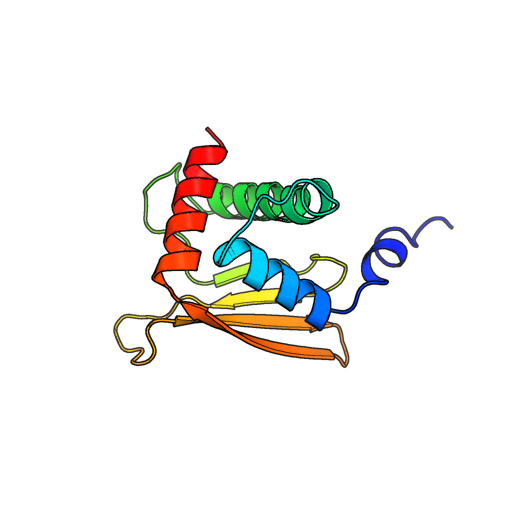3.477 -11.890 -12.027 1.00 0.00 24 MET A N 8
ATOM 13114 C CA . MET A 1 8 ? 2.823 -13.197 -12.269 1.00 0.00 24 MET A CA 8
ATOM 13115 C C . MET A 1 8 ? 3.427 -13.897 -13.510 1.00 0.00 24 MET A C 8
ATOM 13116 O O . MET A 1 8 ? 3.489 -15.134 -13.584 1.00 0.00 24 MET A O 8
ATOM 13130 N N . ARG A 1 9 ? 3.883 -13.080 -14.472 1.00 0.00 25 ARG A N 8
ATOM 13131 C CA . ARG A 1 9 ? 4.467 -13.562 -15.737 1.00 0.00 25 ARG A CA 8
ATOM 13132 C C . ARG A 1 9 ? 5.924 -14.027 -15.488 1.00 0.00 25 ARG A C 8
ATOM 13133 O O . ARG A 1 9 ? 6.259 -15.175 -15.766 1.00 0.00 25 ARG A O 8
ATOM 13154 N N . GLN A 1 10 ? 6.738 -13.135 -14.873 1.00 0.00 26 GLN A N 8
ATOM 13155 C CA . GLN A 1 10 ? 8.196 -13.342 -14.646 1.00 0.00 26 GLN A CA 8
ATOM 13156 C C . GLN A 1 10 ? 8.497 -14.444 -13.615 1.00 0.00 26 GLN A C 8
ATOM 13157 O O . GLN A 1 10 ? 9.634 -14.874 -13.479 1.00 0.00 26 GLN A O 8
ATOM 13171 N N . ALA A 1 11 ? 7.480 -14.832 -12.846 1.00 0.00 27 ALA A N 8
ATOM 13172 C CA . ALA A 1 11 ? 7.554 -15.952 -11.881 1.00 0.00 27 ALA A CA 8
ATOM 13173 C C . ALA A 1 11 ? 8.080 -17.276 -12.519 1.00 0.00 27 ALA A C 8
ATOM 13174 O O . ALA A 1 11 ? 8.532 -18.169 -11.794 1.00 0.00 27 ALA A O 8
ATOM 13181 N N . THR A 1 12 ? 8.006 -17.389 -13.867 1.00 0.00 28 THR A N 8
ATOM 13182 C CA . THR A 1 12 ? 8.491 -18.562 -14.619 1.00 0.00 28 THR A CA 8
ATOM 13183 C C . THR A 1 12 ? 10.031 -18.757 -14.497 1.00 0.00 28 THR A C 8
ATOM 13184 O O . THR A 1 12 ? 10.787 -17.799 -14.292 1.00 0.00 28 THR A O 8
ATOM 13195 N N . SER A 1 13 ? 10.467 -20.022 -14.639 1.00 0.00 29 SER A N 8
ATOM 13196 C CA . SER A 1 13 ? 11.882 -20.416 -14.626 1.00 0.00 29 SER A CA 8
ATOM 13197 C C . SER A 1 13 ? 12.550 -20.082 -15.984 1.00 0.00 29 SER A C 8
ATOM 13198 O O . SER A 1 13 ? 11.976 -20.412 -17.028 1.00 0.00 29 SER A O 8
ATOM 13206 N N . PRO A 1 14 ? 13.791 -19.469 -16.001 1.00 0.00 30 PRO A N 8
ATOM 13207 C CA . PRO A 1 14 ? 14.496 -19.074 -17.261 1.00 0.00 30 PRO A CA 8
ATOM 13208 C C . PRO A 1 14 ? 15.025 -20.274 -18.082 1.00 0.00 30 PRO A C 8
ATOM 13209 O O . PRO A 1 14 ? 15.548 -20.083 -19.183 1.00 0.00 30 PRO A O 8
ATOM 13220 N N . LYS A 1 15 ? 14.874 -21.498 -17.534 1.00 0.00 31 LYS A N 8
ATOM 13221 C CA . LYS A 1 15 ? 15.308 -22.751 -18.183 1.00 0.00 31 LYS A CA 8
ATOM 13222 C C . LYS A 1 15 ? 14.220 -23.131 -19.182 1.00 0.00 31 LYS A C 8
ATOM 13223 O O . LYS A 1 15 ? 14.486 -23.404 -20.350 1.00 0.00 31 LYS A O 8
ATOM 13242 N N . THR A 1 16 ? 12.989 -23.117 -18.662 1.00 0.00 32 THR A N 8
ATOM 13243 C CA . THR A 1 16 ? 11.751 -23.285 -19.412 1.00 0.00 32 THR A CA 8
ATOM 13244 C C . THR A 1 16 ? 11.626 -22.254 -20.548 1.00 0.00 32 THR A C 8
ATOM 13245 O O . THR A 1 16 ? 11.240 -22.583 -21.686 1.00 0.00 32 THR A O 8
ATOM 13256 N N . ILE A 1 17 ? 11.971 -21.008 -20.201 1.00 0.00 33 ILE A N 8
ATOM 13257 C CA . ILE A 1 17 ? 11.978 -19.881 -21.133 1.00 0.00 33 ILE A CA 8
ATOM 13258 C C . ILE A 1 17 ? 12.986 -20.121 -22.250 1.00 0.00 33 ILE A C 8
ATOM 13259 O O . ILE A 1 17 ? 12.659 -19.935 -23.423 1.00 0.00 33 ILE A O 8
ATOM 13275 N N . LEU A 1 18 ? 14.186 -20.587 -21.858 1.00 0.00 34 LEU A N 8
ATOM 13276 C CA . LEU A 1 18 ? 15.264 -20.946 -22.791 1.00 0.00 34 LEU A CA 8
ATOM 13277 C C . LEU A 1 18 ? 14.779 -22.016 -23.785 1.00 0.00 34 LEU A C 8
ATOM 13278 O O . LEU A 1 18 ? 15.054 -21.912 -24.973 1.00 0.00 34 LEU A O 8
ATOM 13294 N N . GLU A 1 19 ? 14.023 -23.011 -23.284 1.00 0.00 35 GLU A N 8
ATOM 13295 C CA . GLU A 1 19 ? 13.492 -24.114 -24.108 1.00 0.00 35 GLU A CA 8
ATOM 13296 C C . GLU A 1 19 ? 12.510 -23.595 -25.179 1.00 0.00 35 GLU A C 8
ATOM 13297 O O . GLU A 1 19 ? 12.574 -24.035 -26.332 1.00 0.00 35 GLU A O 8
ATOM 13309 N N . TYR A 1 20 ? 11.611 -22.652 -24.796 1.00 0.00 36 TYR A N 8
ATOM 13310 C CA . TYR A 1 20 ? 10.615 -22.091 -25.751 1.00 0.00 36 TYR A CA 8
ATOM 13311 C C . TYR A 1 20 ? 11.302 -21.155 -26.777 1.00 0.00 36 TYR A C 8
ATOM 13312 O O . TYR A 1 20 ? 10.814 -21.010 -27.906 1.00 0.00 36 TYR A O 8
ATOM 13330 N N . ILE A 1 21 ? 12.433 -20.537 -26.366 1.00 0.00 37 ILE A N 8
ATOM 13331 C CA . ILE A 1 21 ? 13.313 -19.759 -27.268 1.00 0.00 37 ILE A CA 8
ATOM 13332 C C . ILE A 1 21 ? 13.843 -20.673 -28.398 1.00 0.00 37 ILE A C 8
ATOM 13333 O O . ILE A 1 21 ? 13.633 -20.393 -29.593 1.00 0.00 37 ILE A O 8
ATOM 13349 N N . ILE A 1 22 ? 14.488 -21.789 -27.979 1.00 0.00 38 ILE A N 8
ATOM 13350 C CA . ILE A 1 22 ? 15.075 -22.798 -28.886 1.00 0.00 38 ILE A CA 8
ATOM 13351 C C . ILE A 1 22 ? 14.017 -23.281 -29.883 1.00 0.00 38 ILE A C 8
ATOM 13352 O O . ILE A 1 22 ? 14.237 -23.224 -31.093 1.00 0.00 38 ILE A O 8
ATOM 13368 N N . ASN A 1 23 ? 12.853 -23.683 -29.326 1.00 0.00 39 ASN A N 8
ATOM 13369 C CA . ASN A 1 23 ? 11.698 -24.189 -30.086 1.00 0.00 39 ASN A CA 8
ATOM 13370 C C . ASN A 1 23 ? 11.306 -23.208 -31.205 1.00 0.00 39 ASN A C 8
ATOM 13371 O O . ASN A 1 23 ? 11.272 -23.590 -32.373 1.00 0.00 39 ASN A O 8
ATOM 13382 N N . PHE A 1 24 ? 11.094 -21.934 -30.820 1.00 0.00 40 PHE A N 8
ATOM 13383 C CA . PHE A 1 24 ? 10.669 -20.861 -31.738 1.00 0.00 40 PHE A CA 8
ATOM 13384 C C . PHE A 1 24 ? 11.613 -20.739 -32.956 1.00 0.00 40 PHE A C 8
ATOM 13385 O O . PHE A 1 24 ? 11.156 -20.743 -34.114 1.00 0.00 40 PHE A O 8
ATOM 13402 N N . PHE A 1 25 ? 12.922 -20.650 -32.680 1.00 0.00 41 PHE A N 8
ATOM 13403 C CA . PHE A 1 25 ? 13.937 -20.442 -33.731 1.00 0.00 41 PHE A CA 8
ATOM 13404 C C . PHE A 1 25 ? 14.149 -21.692 -34.609 1.00 0.00 41 PHE A C 8
ATOM 13405 O O . PHE A 1 25 ? 14.458 -21.557 -35.796 1.00 0.00 41 PHE A O 8
ATOM 13422 N N . THR A 1 26 ? 13.952 -22.896 -34.042 1.00 0.00 42 THR A N 8
ATOM 13423 C CA . THR A 1 26 ? 14.222 -24.160 -34.759 1.00 0.00 42 THR A CA 8
ATOM 13424 C C . THR A 1 26 ? 12.990 -24.654 -35.564 1.00 0.00 42 THR A C 8
ATOM 13425 O O . THR A 1 26 ? 13.002 -24.605 -36.801 1.00 0.00 42 THR A O 8
ATOM 13436 N N . CYS A 1 27 ? 11.921 -25.103 -34.863 1.00 0.00 43 CYS A N 8
ATOM 13437 C CA . CYS A 1 27 ? 10.794 -25.832 -35.497 1.00 0.00 43 CYS A CA 8
ATOM 13438 C C . CYS A 1 27 ? 9.494 -25.673 -34.663 1.00 0.00 43 CYS A C 8
ATOM 13439 O O . CYS A 1 27 ? 9.416 -24.811 -33.787 1.00 0.00 43 CYS A O 8
ATOM 13447 N N . GLY A 1 28 ? 8.458 -26.476 -34.975 1.00 0.00 44 GLY A N 8
ATOM 13448 C CA . GLY A 1 28 ? 7.192 -26.466 -34.227 1.00 0.00 44 GLY A CA 8
ATOM 13449 C C . GLY A 1 28 ? 6.081 -25.758 -34.994 1.00 0.00 44 GLY A C 8
ATOM 13450 O O . GLY A 1 28 ? 5.173 -26.413 -35.515 1.00 0.00 44 GLY A O 8
ATOM 13454 N N . GLY A 1 29 ? 6.170 -24.405 -35.064 1.00 0.00 45 GLY A N 8
ATOM 13455 C CA . GLY A 1 29 ? 5.183 -23.567 -35.781 1.00 0.00 45 GLY A CA 8
ATOM 13456 C C . GLY A 1 29 ? 3.761 -23.673 -35.219 1.00 0.00 45 GLY A C 8
ATOM 13457 O O . GLY A 1 29 ? 2.781 -23.634 -35.971 1.00 0.00 45 GLY A O 8
ATOM 13461 N N . ILE A 1 30 ? 3.668 -23.800 -33.885 1.00 0.00 46 ILE A N 8
ATOM 13462 C CA . ILE A 1 30 ? 2.401 -24.030 -33.165 1.00 0.00 46 ILE A CA 8
ATOM 13463 C C . ILE A 1 30 ? 1.572 -22.725 -33.075 1.00 0.00 46 ILE A C 8
ATOM 13464 O O . ILE A 1 30 ? 2.127 -21.644 -32.862 1.00 0.00 46 ILE A O 8
ATOM 13480 N N . ARG A 1 31 ? 0.241 -22.845 -33.248 1.00 0.00 47 ARG A N 8
ATOM 13481 C CA . ARG A 1 31 ? -0.700 -21.704 -33.223 1.00 0.00 47 ARG A CA 8
ATOM 13482 C C . ARG A 1 31 ? -1.693 -21.811 -32.038 1.00 0.00 47 ARG A C 8
ATOM 13483 O O . ARG A 1 31 ? -2.670 -21.059 -31.989 1.00 0.00 47 ARG A O 8
ATOM 13504 N N . ARG A 1 32 ? -1.435 -22.741 -31.090 1.00 0.00 48 ARG A N 8
ATOM 13505 C CA . ARG A 1 32 ? -2.317 -22.970 -29.921 1.00 0.00 48 ARG A CA 8
ATOM 13506 C C . ARG A 1 32 ? -2.263 -21.766 -28.942 1.00 0.00 48 ARG A C 8
ATOM 13507 O O . ARG A 1 32 ? -3.230 -21.003 -28.828 1.00 0.00 48 ARG A O 8
ATOM 13528 N N . ARG A 1 33 ? -1.129 -21.617 -28.239 1.00 0.00 49 ARG A N 8
ATOM 13529 C CA . ARG A 1 33 ? -0.872 -20.476 -27.321 1.00 0.00 49 ARG A CA 8
ATOM 13530 C C . ARG A 1 33 ? 0.389 -19.721 -27.762 1.00 0.00 49 ARG A C 8
ATOM 13531 O O . ARG A 1 33 ? 0.602 -18.569 -27.372 1.00 0.00 49 ARG A O 8
ATOM 13552 N N . ASN A 1 34 ? 1.191 -20.383 -28.627 1.00 0.00 50 ASN A N 8
ATOM 13553 C CA . ASN A 1 34 ? 2.509 -19.904 -29.082 1.00 0.00 50 ASN A CA 8
ATOM 13554 C C . ASN A 1 34 ? 2.404 -18.637 -29.950 1.00 0.00 50 ASN A C 8
ATOM 13555 O O . ASN A 1 34 ? 3.424 -18.051 -30.307 1.00 0.00 50 ASN A O 8
ATOM 13566 N N . GLU A 1 35 ? 1.168 -18.239 -30.306 1.00 0.00 51 GLU A N 8
ATOM 13567 C CA . GLU A 1 35 ? 0.910 -16.973 -30.999 1.00 0.00 51 GLU A CA 8
ATOM 13568 C C . GLU A 1 35 ? 1.269 -15.804 -30.071 1.00 0.00 51 GLU A C 8
ATOM 13569 O O . GLU A 1 35 ? 2.195 -15.066 -30.349 1.00 0.00 51 GLU A O 8
ATOM 13581 N N . THR A 1 36 ? 0.551 -15.708 -28.944 1.00 0.00 52 THR A N 8
ATOM 13582 C CA . THR A 1 36 ? 0.684 -14.616 -27.961 1.00 0.00 52 THR A CA 8
ATOM 13583 C C . THR A 1 36 ? 1.906 -14.819 -27.035 1.00 0.00 52 THR A C 8
ATOM 13584 O O . THR A 1 36 ? 2.741 -13.911 -26.862 1.00 0.00 52 THR A O 8
ATOM 13595 N N . GLN A 1 37 ? 1.990 -16.040 -26.465 1.00 0.00 53 GLN A N 8
ATOM 13596 C CA . GLN A 1 37 ? 2.991 -16.426 -25.444 1.00 0.00 53 GLN A CA 8
ATOM 13597 C C . GLN A 1 37 ? 4.424 -16.155 -25.931 1.00 0.00 53 GLN A C 8
ATOM 13598 O O . GLN A 1 37 ? 5.269 -15.645 -25.183 1.00 0.00 53 GLN A O 8
ATOM 13612 N N . TYR A 1 38 ? 4.663 -16.500 -27.206 1.00 0.00 54 TYR A N 8
ATOM 13613 C CA . TYR A 1 38 ? 5.944 -16.257 -27.870 1.00 0.00 54 TYR A CA 8
ATOM 13614 C C . TYR A 1 38 ? 6.008 -14.816 -28.395 1.00 0.00 54 TYR A C 8
ATOM 13615 O O . TYR A 1 38 ? 7.087 -14.261 -28.440 1.00 0.00 54 TYR A O 8
ATOM 13633 N N . GLN A 1 39 ? 4.847 -14.213 -28.775 1.00 0.00 55 GLN A N 8
ATOM 13634 C CA . GLN A 1 39 ? 4.780 -12.817 -29.312 1.00 0.00 55 GLN A CA 8
ATOM 13635 C C . GLN A 1 39 ? 5.435 -11.813 -28.360 1.00 0.00 55 GLN A C 8
ATOM 13636 O O . GLN A 1 39 ? 5.954 -10.802 -28.816 1.00 0.00 55 GLN A O 8
ATOM 13650 N N . GLU A 1 40 ? 5.414 -12.097 -27.041 1.00 0.00 56 GLU A N 8
ATOM 13651 C CA . GLU A 1 40 ? 6.208 -11.297 -26.082 1.00 0.00 56 GLU A CA 8
ATOM 13652 C C . GLU A 1 40 ? 7.710 -11.263 -26.494 1.00 0.00 56 GLU A C 8
ATOM 13653 O O . GLU A 1 40 ? 8.312 -10.196 -26.555 1.00 0.00 56 GLU A O 8
ATOM 13665 N N . LEU A 1 41 ? 8.277 -12.442 -26.791 1.00 0.00 57 LEU A N 8
ATOM 13666 C CA . LEU A 1 41 ? 9.661 -12.580 -27.302 1.00 0.00 57 LEU A CA 8
ATOM 13667 C C . LEU A 1 41 ? 9.820 -11.818 -28.638 1.00 0.00 57 LEU A C 8
ATOM 13668 O O . LEU A 1 41 ? 10.775 -11.064 -28.791 1.00 0.00 57 LEU A O 8
ATOM 13684 N N . ILE A 1 42 ? 8.855 -12.010 -29.573 1.00 0.00 58 ILE A N 8
ATOM 13685 C CA . ILE A 1 42 ? 8.897 -11.408 -30.939 1.00 0.00 58 ILE A CA 8
ATOM 13686 C C . ILE A 1 42 ? 8.946 -9.868 -30.858 1.00 0.00 58 ILE A C 8
ATOM 13687 O O . ILE A 1 42 ? 9.762 -9.241 -31.540 1.00 0.00 58 ILE A O 8
ATOM 13703 N N . GLU A 1 43 ? 8.082 -9.280 -30.002 1.00 0.00 59 GLU A N 8
ATOM 13704 C CA . GLU A 1 43 ? 7.952 -7.814 -29.877 1.00 0.00 59 GLU A CA 8
ATOM 13705 C C . GLU A 1 43 ? 9.181 -7.234 -29.157 1.00 0.00 59 GLU A C 8
ATOM 13706 O O . GLU A 1 43 ? 9.681 -6.193 -29.557 1.00 0.00 59 GLU A O 8
ATOM 13718 N N . THR A 1 44 ? 9.689 -7.957 -28.127 1.00 0.00 60 THR A N 8
ATOM 13719 C CA . THR A 1 44 ? 10.884 -7.535 -27.361 1.00 0.00 60 THR A CA 8
ATOM 13720 C C . THR A 1 44 ? 12.136 -7.529 -28.270 1.00 0.00 60 THR A C 8
ATOM 13721 O O . THR A 1 44 ? 12.960 -6.598 -28.205 1.00 0.00 60 THR A O 8
ATOM 13732 N N . MET A 1 45 ? 12.247 -8.568 -29.137 1.00 0.00 61 MET A N 8
ATOM 13733 C CA . MET A 1 45 ? 13.332 -8.660 -30.131 1.00 0.00 61 MET A CA 8
ATOM 13734 C C . MET A 1 45 ? 13.208 -7.518 -31.132 1.00 0.00 61 MET A C 8
ATOM 13735 O O . MET A 1 45 ? 14.122 -6.725 -31.255 1.00 0.00 61 MET A O 8
ATOM 13749 N N . ALA A 1 46 ? 12.040 -7.428 -31.797 1.00 0.00 62 ALA A N 8
ATOM 13750 C CA . ALA A 1 46 ? 11.758 -6.418 -32.841 1.00 0.00 62 ALA A CA 8
ATOM 13751 C C . ALA A 1 46 ? 12.041 -4.976 -32.358 1.00 0.00 62 ALA A C 8
ATOM 13752 O O . ALA A 1 46 ? 12.539 -4.166 -33.131 1.00 0.00 62 ALA A O 8
ATOM 13759 N N . GLU A 1 47 ? 11.753 -4.695 -31.065 1.00 0.00 63 GLU A N 8
ATOM 13760 C CA . GLU A 1 47 ? 12.043 -3.389 -30.426 1.00 0.00 63 GLU A CA 8
ATOM 13761 C C . GLU A 1 47 ? 13.562 -3.158 -30.300 1.00 0.00 63 GLU A C 8
ATOM 13762 O O . GLU A 1 47 ? 14.091 -2.176 -30.834 1.00 0.00 63 GLU A O 8
ATOM 13774 N N . THR A 1 48 ? 14.260 -4.094 -29.625 1.00 0.00 64 THR A N 8
ATOM 13775 C CA . THR A 1 48 ? 15.718 -3.970 -29.357 1.00 0.00 64 THR A CA 8
ATOM 13776 C C . THR A 1 48 ? 16.552 -4.037 -30.666 1.00 0.00 64 THR A C 8
ATOM 13777 O O . THR A 1 48 ? 17.676 -3.519 -30.730 1.00 0.00 64 THR A O 8
ATOM 13788 N N . LEU A 1 49 ? 15.964 -4.664 -31.703 1.00 0.00 65 LEU A N 8
ATOM 13789 C CA . LEU A 1 49 ? 16.543 -4.742 -33.049 1.00 0.00 65 LEU A CA 8
ATOM 13790 C C . LEU A 1 49 ? 16.421 -3.386 -33.743 1.00 0.00 65 LEU A C 8
ATOM 13791 O O . LEU A 1 49 ? 17.421 -2.828 -34.157 1.00 0.00 65 LEU A O 8
ATOM 13807 N N . LYS A 1 50 ? 15.179 -2.853 -33.836 1.00 0.00 66 LYS A N 8
ATOM 13808 C CA . LYS A 1 50 ? 14.889 -1.581 -34.557 1.00 0.00 66 LYS A CA 8
ATOM 13809 C C . LYS A 1 50 ? 15.574 -0.373 -33.883 1.00 0.00 66 LYS A C 8
ATOM 13810 O O . LYS A 1 50 ? 15.725 0.683 -34.504 1.00 0.00 66 LYS A O 8
ATOM 13829 N N . SER A 1 51 ? 15.983 -0.554 -32.609 1.00 0.00 67 SER A N 8
ATOM 13830 C CA . SER A 1 51 ? 16.822 0.415 -31.875 1.00 0.00 67 SER A CA 8
ATOM 13831 C C . SER A 1 51 ? 18.197 0.637 -32.569 1.00 0.00 67 SER A C 8
ATOM 13832 O O . SER A 1 51 ? 18.723 1.751 -32.580 1.00 0.00 67 SER A O 8
ATOM 13840 N N . THR A 1 52 ? 18.760 -0.444 -33.131 1.00 0.00 68 THR A N 8
ATOM 13841 C CA . THR A 1 52 ? 20.068 -0.428 -33.844 1.00 0.00 68 THR A CA 8
ATOM 13842 C C . THR A 1 52 ? 19.886 -0.632 -35.375 1.00 0.00 68 THR A C 8
ATOM 13843 O O . THR A 1 52 ? 20.843 -0.495 -36.147 1.00 0.00 68 THR A O 8
ATOM 13854 N N . MET A 1 53 ? 18.647 -0.933 -35.812 1.00 0.00 69 MET A N 8
ATOM 13855 C CA . MET A 1 53 ? 18.309 -1.140 -37.244 1.00 0.00 69 MET A CA 8
ATOM 13856 C C . MET A 1 53 ? 17.748 0.160 -37.859 1.00 0.00 69 MET A C 8
ATOM 13857 O O . MET A 1 53 ? 17.032 0.902 -37.168 1.00 0.00 69 MET A O 8
ATOM 13871 N N . PRO A 1 54 ? 18.076 0.463 -39.168 1.00 0.00 70 PRO A N 8
ATOM 13872 C CA . PRO A 1 54 ? 17.470 1.600 -39.902 1.00 0.00 70 PRO A CA 8
ATOM 13873 C C . PRO A 1 54 ? 15.944 1.400 -40.081 1.00 0.00 70 PRO A C 8
ATOM 13874 O O . PRO A 1 54 ? 15.154 2.281 -39.726 1.00 0.00 70 PRO A O 8
ATOM 13885 N N . ASP A 1 55 ? 15.547 0.230 -40.629 1.00 0.00 71 ASP A N 8
ATOM 13886 C CA . ASP A 1 55 ? 14.141 -0.213 -40.680 1.00 0.00 71 ASP A CA 8
ATOM 13887 C C . ASP A 1 55 ? 14.093 -1.751 -40.685 1.00 0.00 71 ASP A C 8
ATOM 13888 O O . ASP A 1 55 ? 13.835 -2.367 -39.640 1.00 0.00 71 ASP A O 8
ATOM 13897 N N . ARG A 1 56 ? 14.414 -2.356 -41.853 1.00 0.00 72 ARG A N 8
ATOM 13898 C CA . ARG A 1 56 ? 14.429 -3.820 -42.044 1.00 0.00 72 ARG A CA 8
ATOM 13899 C C . ARG A 1 56 ? 14.994 -4.157 -43.434 1.00 0.00 72 ARG A C 8
ATOM 13900 O O . ARG A 1 56 ? 14.895 -3.346 -44.361 1.00 0.00 72 ARG A O 8
ATOM 13921 N N . GLY A 1 57 ? 15.598 -5.347 -43.565 1.00 0.00 73 GLY A N 8
ATOM 13922 C CA . GLY A 1 57 ? 16.234 -5.781 -44.825 1.00 0.00 73 GLY A CA 8
ATOM 13923 C C . GLY A 1 57 ? 17.743 -5.616 -44.803 1.00 0.00 73 GLY A C 8
ATOM 13924 O O . GLY A 1 57 ? 18.463 -6.316 -45.522 1.00 0.00 73 GLY A O 8
ATOM 13928 N N . ALA A 1 58 ? 18.216 -4.665 -43.980 1.00 0.00 74 ALA A N 8
ATOM 13929 C CA . ALA A 1 58 ? 19.648 -4.463 -43.696 1.00 0.00 74 ALA A CA 8
ATOM 13930 C C . ALA A 1 58 ? 20.140 -5.549 -42.698 1.00 0.00 74 ALA A C 8
ATOM 13931 O O . ALA A 1 58 ? 19.299 -6.205 -42.054 1.00 0.00 74 ALA A O 8
ATOM 13938 N N . PRO A 1 59 ? 21.491 -5.797 -42.579 1.00 0.00 75 PRO A N 8
ATOM 13939 C CA . PRO A 1 59 ? 22.038 -6.763 -41.593 1.00 0.00 75 PRO A CA 8
ATOM 13940 C C . PRO A 1 59 ? 21.681 -6.404 -40.129 1.00 0.00 75 PRO A C 8
ATOM 13941 O O . PRO A 1 59 ? 21.795 -5.245 -39.713 1.00 0.00 75 PRO A O 8
ATOM 13952 N N . LEU A 1 60 ? 21.250 -7.423 -39.378 1.00 0.00 76 LEU A N 8
ATOM 13953 C CA . LEU A 1 60 ? 20.902 -7.322 -37.945 1.00 0.00 76 LEU A CA 8
ATOM 13954 C C . LEU A 1 60 ? 22.195 -7.401 -37.067 1.00 0.00 76 LEU A C 8
ATOM 13955 O O . LEU A 1 60 ? 23.245 -7.841 -37.570 1.00 0.00 76 LEU A O 8
ATOM 13971 N N . PRO A 1 61 ? 22.162 -6.941 -35.760 1.00 0.00 77 PRO A N 8
ATOM 13972 C CA . PRO A 1 61 ? 23.351 -6.981 -34.853 1.00 0.00 77 PRO A CA 8
ATOM 13973 C C . PRO A 1 61 ? 23.768 -8.423 -34.487 1.00 0.00 77 PRO A C 8
ATOM 13974 O O . PRO A 1 61 ? 22.947 -9.340 -34.539 1.00 0.00 77 PRO A O 8
ATOM 13985 N N . GLU A 1 62 ? 25.040 -8.589 -34.069 1.00 0.00 78 GLU A N 8
ATOM 13986 C CA . GLU A 1 62 ? 25.600 -9.887 -33.664 1.00 0.00 78 GLU A CA 8
ATOM 13987 C C . GLU A 1 62 ? 25.213 -10.211 -32.202 1.00 0.00 78 GLU A C 8
ATOM 13988 O O . GLU A 1 62 ? 25.470 -11.310 -31.724 1.00 0.00 78 GLU A O 8
ATOM 14000 N N . ASN A 1 63 ? 24.633 -9.230 -31.483 1.00 0.00 79 ASN A N 8
ATOM 14001 C CA . ASN A 1 63 ? 24.157 -9.408 -30.099 1.00 0.00 79 ASN A CA 8
ATOM 14002 C C . ASN A 1 63 ? 22.779 -8.762 -29.963 1.00 0.00 79 ASN A C 8
ATOM 14003 O O . ASN A 1 63 ? 22.602 -7.596 -30.327 1.00 0.00 79 ASN A O 8
ATOM 14014 N N . ILE A 1 64 ? 21.795 -9.551 -29.483 1.00 0.00 80 ILE A N 8
ATOM 14015 C CA . ILE A 1 64 ? 20.391 -9.102 -29.309 1.00 0.00 80 ILE A CA 8
ATOM 14016 C C . ILE A 1 64 ? 20.014 -9.203 -27.810 1.00 0.00 80 ILE A C 8
ATOM 14017 O O . ILE A 1 64 ? 19.944 -10.306 -27.259 1.00 0.00 80 ILE A O 8
ATOM 14033 N N . ILE A 1 65 ? 19.785 -8.039 -27.161 1.00 0.00 81 ILE A N 8
ATOM 14034 C CA . ILE A 1 65 ? 19.522 -7.954 -25.702 1.00 0.00 81 ILE A CA 8
ATOM 14035 C C . ILE A 1 65 ? 18.016 -7.927 -25.413 1.00 0.00 81 ILE A C 8
ATOM 14036 O O . ILE A 1 65 ? 17.319 -6.985 -25.797 1.00 0.00 81 ILE A O 8
ATOM 14052 N N . LEU A 1 66 ? 17.536 -8.969 -24.733 1.00 0.00 82 LEU A N 8
ATOM 14053 C CA . LEU A 1 66 ? 16.167 -9.029 -24.187 1.00 0.00 82 LEU A CA 8
ATOM 14054 C C . LEU A 1 66 ? 16.263 -9.014 -22.653 1.00 0.00 82 LEU A C 8
ATOM 14055 O O . LEU A 1 66 ? 16.236 -10.068 -22.018 1.00 0.00 82 LEU A O 8
ATOM 14071 N N . ASP A 1 67 ? 16.429 -7.826 -22.067 1.00 0.00 83 ASP A N 8
ATOM 14072 C CA . ASP A 1 67 ? 16.601 -7.679 -20.603 1.00 0.00 83 ASP A CA 8
ATOM 14073 C C . ASP A 1 67 ? 15.268 -7.891 -19.842 1.00 0.00 83 ASP A C 8
ATOM 14074 O O . ASP A 1 67 ? 15.265 -8.266 -18.666 1.00 0.00 83 ASP A O 8
ATOM 14083 N N . ASP A 1 68 ? 14.138 -7.706 -20.540 1.00 0.00 84 ASP A N 8
ATOM 14084 C CA . ASP A 1 68 ? 12.800 -7.615 -19.899 1.00 0.00 84 ASP A CA 8
ATOM 14085 C C . ASP A 1 68 ? 11.915 -8.832 -20.215 1.00 0.00 84 ASP A C 8
ATOM 14086 O O . ASP A 1 68 ? 10.748 -8.860 -19.804 1.00 0.00 84 ASP A O 8
ATOM 14095 N N . MET A 1 69 ? 12.461 -9.852 -20.899 1.00 0.00 85 MET A N 8
ATOM 14096 C CA . MET A 1 69 ? 11.617 -10.877 -21.562 1.00 0.00 85 MET A CA 8
ATOM 14097 C C . MET A 1 69 ? 11.341 -12.031 -20.577 1.00 0.00 85 MET A C 8
ATOM 14098 O O . MET A 1 69 ? 12.236 -12.832 -20.305 1.00 0.00 85 MET A O 8
ATOM 14112 N N . ASP A 1 70 ? 10.088 -12.068 -20.041 1.00 0.00 86 ASP A N 8
ATOM 14113 C CA . ASP A 1 70 ? 9.688 -12.878 -18.850 1.00 0.00 86 ASP A CA 8
ATOM 14114 C C . ASP A 1 70 ? 10.474 -12.380 -17.608 1.00 0.00 86 ASP A C 8
ATOM 14115 O O . ASP A 1 70 ? 10.725 -13.107 -16.649 1.00 0.00 86 ASP A O 8
ATOM 14124 N N . GLY A 1 71 ? 10.864 -11.095 -17.637 1.00 0.00 87 GLY A N 8
ATOM 14125 C CA . GLY A 1 71 ? 11.761 -10.531 -16.624 1.00 0.00 87 GLY A CA 8
ATOM 14126 C C . GLY A 1 71 ? 13.166 -11.150 -16.653 1.00 0.00 87 GLY A C 8
ATOM 14127 O O . GLY A 1 71 ? 13.974 -10.878 -15.766 1.00 0.00 87 GLY A O 8
ATOM 14131 N N . CYS A 1 72 ? 13.439 -12.002 -17.673 1.00 0.00 88 CYS A N 8
ATOM 14132 C CA . CYS A 1 72 ? 14.726 -12.673 -17.866 1.00 0.00 88 CYS A CA 8
ATOM 14133 C C . CYS A 1 72 ? 15.596 -11.803 -18.773 1.00 0.00 88 CYS A C 8
ATOM 14134 O O . CYS A 1 72 ? 15.085 -11.205 -19.750 1.00 0.00 88 CYS A O 8
ATOM 14142 N N . ARG A 1 73 ? 16.885 -11.720 -18.424 1.00 0.00 89 ARG A N 8
ATOM 14143 C CA . ARG A 1 73 ? 17.906 -11.092 -19.255 1.00 0.00 89 ARG A CA 8
ATOM 14144 C C . ARG A 1 73 ? 18.516 -12.198 -20.136 1.00 0.00 89 ARG A C 8
ATOM 14145 O O . ARG A 1 73 ? 19.326 -12.997 -19.669 1.00 0.00 89 ARG A O 8
ATOM 14166 N N . VAL A 1 74 ? 18.079 -12.263 -21.396 1.00 0.00 90 VAL A N 8
ATOM 14167 C CA . VAL A 1 74 ? 18.615 -13.209 -22.395 1.00 0.00 90 VAL A CA 8
ATOM 14168 C C . VAL A 1 74 ? 19.274 -12.439 -23.551 1.00 0.00 90 VAL A C 8
ATOM 14169 O O . VAL A 1 74 ? 18.677 -11.540 -24.142 1.00 0.00 90 VAL A O 8
ATOM 14182 N N . GLU A 1 75 ? 20.518 -12.831 -23.848 1.00 0.00 91 GLU A N 8
ATOM 14183 C CA . GLU A 1 75 ? 21.390 -12.207 -24.839 1.00 0.00 91 GLU A CA 8
ATOM 14184 C C . GLU A 1 75 ? 21.715 -13.249 -25.911 1.00 0.00 91 GLU A C 8
ATOM 14185 O O . GLU A 1 75 ? 22.274 -14.312 -25.602 1.00 0.00 91 GLU A O 8
ATOM 14197 N N . PHE A 1 76 ? 21.324 -12.963 -27.156 1.00 0.00 92 PHE A N 8
ATOM 14198 C CA . PHE A 1 76 ? 21.631 -13.826 -28.295 1.00 0.00 92 PHE A CA 8
ATOM 14199 C C . PHE A 1 76 ? 23.018 -13.463 -28.827 1.00 0.00 92 PHE A C 8
ATOM 14200 O O . PHE A 1 76 ? 23.221 -12.353 -29.327 1.00 0.00 92 PHE A O 8
ATOM 14217 N N . ASN A 1 77 ? 23.955 -14.409 -28.682 1.00 0.00 93 ASN A N 8
ATOM 14218 C CA . ASN A 1 77 ? 25.347 -14.265 -29.117 1.00 0.00 93 ASN A CA 8
ATOM 14219 C C . ASN A 1 77 ? 25.513 -14.954 -30.473 1.00 0.00 93 ASN A C 8
ATOM 14220 O O . ASN A 1 77 ? 25.694 -16.175 -30.542 1.00 0.00 93 ASN A O 8
ATOM 14231 N N . LEU A 1 78 ? 25.395 -14.172 -31.549 1.00 0.00 94 LEU A N 8
ATOM 14232 C CA . LEU A 1 78 ? 25.670 -14.651 -32.912 1.00 0.00 94 LEU A CA 8
ATOM 14233 C C . LEU A 1 78 ? 27.188 -14.807 -33.090 1.00 0.00 94 LEU A C 8
ATOM 14234 O O . LEU A 1 78 ? 27.956 -14.020 -32.513 1.00 0.00 94 LEU A O 8
ATOM 14250 N N . PRO A 1 79 ? 27.652 -15.827 -33.870 1.00 0.00 95 PRO A N 8
ATOM 14251 C CA . PRO A 1 79 ? 29.087 -16.069 -34.072 1.00 0.00 95 PRO A CA 8
ATOM 14252 C C . PRO A 1 79 ? 29.729 -14.981 -34.941 1.00 0.00 95 PRO A C 8
ATOM 14253 O O . PRO A 1 79 ? 29.057 -14.322 -35.747 1.00 0.00 95 PRO A O 8
ATOM 14264 N N . GLY A 1 80 ? 31.033 -14.822 -34.757 1.00 0.00 96 GLY A N 8
ATOM 14265 C CA . GLY A 1 80 ? 31.819 -13.823 -35.467 1.00 0.00 96 GLY A CA 8
ATOM 14266 C C . GLY A 1 80 ? 32.183 -14.249 -36.881 1.00 0.00 96 GLY A C 8
ATOM 14267 O O . GLY A 1 80 ? 31.898 -15.382 -37.300 1.00 0.00 96 GLY A O 8
ATOM 14271 N N . GLU A 1 81 ? 32.865 -13.342 -37.589 1.00 0.00 97 GLU A N 8
ATOM 14272 C CA . GLU A 1 81 ? 33.228 -13.499 -39.012 1.00 0.00 97 GLU A CA 8
ATOM 14273 C C . GLU A 1 81 ? 34.244 -14.652 -39.244 1.00 0.00 97 GLU A C 8
ATOM 14274 O O . GLU A 1 81 ? 34.368 -15.154 -40.362 1.00 0.00 97 GLU A O 8
ATOM 14286 N N . ASN A 1 82 ? 34.945 -15.077 -38.172 1.00 0.00 98 ASN A N 8
ATOM 14287 C CA . ASN A 1 82 ? 35.994 -16.129 -38.231 1.00 0.00 98 ASN A CA 8
ATOM 14288 C C . ASN A 1 82 ? 35.580 -17.417 -37.487 1.00 0.00 98 ASN A C 8
ATOM 14289 O O . ASN A 1 82 ? 36.417 -18.308 -37.294 1.00 0.00 98 ASN A O 8
ATOM 14300 N N . ASN A 1 83 ? 34.295 -17.534 -37.084 1.00 0.00 99 ASN A N 8
ATOM 14301 C CA . ASN A 1 83 ? 33.812 -18.706 -36.309 1.00 0.00 99 ASN A CA 8
ATOM 14302 C C . ASN A 1 83 ? 33.518 -19.893 -37.246 1.00 0.00 99 ASN A C 8
ATOM 14303 O O . ASN A 1 83 ? 32.844 -19.736 -38.272 1.00 0.00 99 ASN A O 8
ATOM 14314 N N . GLU A 1 84 ? 34.015 -21.079 -36.855 1.00 0.00 100 GLU A N 8
ATOM 14315 C CA . GLU A 1 84 ? 34.024 -22.287 -37.707 1.00 0.00 100 GLU A CA 8
ATOM 14316 C C . GLU A 1 84 ? 32.693 -23.064 -37.641 1.00 0.00 100 GLU A C 8
ATOM 14317 O O . GLU A 1 84 ? 32.272 -23.659 -38.638 1.00 0.00 100 GLU A O 8
ATOM 14329 N N . ALA A 1 85 ? 32.047 -23.066 -36.458 1.00 0.00 101 ALA A N 8
ATOM 14330 C CA . ALA A 1 85 ? 30.786 -23.806 -36.227 1.00 0.00 101 ALA A CA 8
ATOM 14331 C C . ALA A 1 85 ? 29.602 -23.109 -36.916 1.00 0.00 101 ALA A C 8
ATOM 14332 O O . ALA A 1 85 ? 28.733 -23.776 -37.492 1.00 0.00 101 ALA A O 8
ATOM 14339 N N . GLY A 1 86 ? 29.601 -21.764 -36.861 1.00 0.00 102 GLY A N 8
ATOM 14340 C CA . GLY A 1 86 ? 28.522 -20.954 -37.427 1.00 0.00 102 GLY A CA 8
ATOM 14341 C C . GLY A 1 86 ? 27.194 -21.211 -36.729 1.00 0.00 102 GLY A C 8
ATOM 14342 O O . GLY A 1 86 ? 26.197 -21.563 -37.371 1.00 0.00 102 GLY A O 8
ATOM 14346 N N . GLN A 1 87 ? 27.203 -21.084 -35.391 1.00 0.00 103 GLN A N 8
ATOM 14347 C CA . GLN A 1 87 ? 26.029 -21.357 -34.539 1.00 0.00 103 GLN A CA 8
ATOM 14348 C C . GLN A 1 87 ? 25.827 -20.230 -33.522 1.00 0.00 103 GLN A C 8
ATOM 14349 O O . GLN A 1 87 ? 26.794 -19.661 -33.004 1.00 0.00 103 GLN A O 8
ATOM 14363 N N . VAL A 1 88 ? 24.552 -19.936 -33.251 1.00 0.00 104 VAL A N 8
ATOM 14364 C CA . VAL A 1 88 ? 24.124 -18.956 -32.246 1.00 0.00 104 VAL A CA 8
ATOM 14365 C C . VAL A 1 88 ? 24.154 -19.600 -30.852 1.00 0.00 104 VAL A C 8
ATOM 14366 O O . VAL A 1 88 ? 23.837 -20.782 -30.703 1.00 0.00 104 VAL A O 8
ATOM 14379 N N . ILE A 1 89 ? 24.547 -18.819 -29.839 1.00 0.00 105 ILE A N 8
ATOM 14380 C CA . ILE A 1 89 ? 24.529 -19.253 -28.433 1.00 0.00 105 ILE A CA 8
ATOM 14381 C C . ILE A 1 89 ? 23.534 -18.354 -27.679 1.00 0.00 105 ILE A C 8
ATOM 14382 O O . ILE A 1 89 ? 23.706 -17.135 -27.655 1.00 0.00 105 ILE A O 8
ATOM 14398 N N . VAL A 1 90 ? 22.489 -18.954 -27.085 1.00 0.00 106 VAL A N 8
ATOM 14399 C CA . VAL A 1 90 ? 21.503 -18.224 -26.278 1.00 0.00 106 VAL A CA 8
ATOM 14400 C C . VAL A 1 90 ? 21.980 -18.218 -24.805 1.00 0.00 106 VAL A C 8
ATOM 14401 O O . VAL A 1 90 ? 22.275 -19.273 -24.210 1.00 0.00 106 VAL A O 8
ATOM 14414 N N . ARG A 1 91 ? 22.132 -17.004 -24.264 1.00 0.00 107 ARG A N 8
ATOM 14415 C CA . ARG A 1 91 ? 22.638 -16.767 -22.907 1.00 0.00 107 ARG A CA 8
ATOM 14416 C C . ARG A 1 91 ? 21.530 -16.129 -22.060 1.00 0.00 107 ARG A C 8
ATOM 14417 O O . ARG A 1 91 ? 21.351 -14.913 -22.075 1.00 0.00 107 ARG A O 8
ATOM 14438 N N . VAL A 1 92 ? 20.788 -16.955 -21.323 1.00 0.00 108 VAL A N 8
ATOM 14439 C CA . VAL A 1 92 ? 19.697 -16.486 -20.450 1.00 0.00 108 VAL A CA 8
ATOM 14440 C C . VAL A 1 92 ? 20.242 -16.389 -19.010 1.00 0.00 108 VAL A C 8
ATOM 14441 O O . VAL A 1 92 ? 21.082 -17.190 -18.611 1.00 0.00 108 VAL A O 8
ATOM 14454 N N . SER A 1 93 ? 19.791 -15.380 -18.257 1.00 0.00 109 SER A N 8
ATOM 14455 C CA . SER A 1 93 ? 20.229 -15.131 -16.870 1.00 0.00 109 SER A CA 8
ATOM 14456 C C . SER A 1 93 ? 19.088 -14.447 -16.109 1.00 0.00 109 SER A C 8
ATOM 14457 O O . SER A 1 93 ? 18.320 -13.680 -16.709 1.00 0.00 109 SER A O 8
ATOM 14465 N N . LYS A 1 94 ? 18.983 -14.728 -14.797 1.00 0.00 110 LYS A N 8
ATOM 14466 C CA . LYS A 1 94 ? 17.871 -14.252 -13.970 1.00 0.00 110 LYS A CA 8
ATOM 14467 C C . LYS A 1 94 ? 18.273 -14.283 -12.485 1.00 0.00 110 LYS A C 8
ATOM 14468 O O . LYS A 1 94 ? 17.977 -15.252 -11.765 1.00 0.00 110 LYS A O 8
ATOM 14487 N N . GLY A 1 95 ? 19.008 -13.231 -12.067 1.00 0.00 111 GLY A N 8
ATOM 14488 C CA . GLY A 1 95 ? 19.473 -13.078 -10.689 1.00 0.00 111 GLY A CA 8
ATOM 14489 C C . GLY A 1 95 ? 20.511 -14.134 -10.314 1.00 0.00 111 GLY A C 8
ATOM 14490 O O . GLY A 1 95 ? 21.703 -13.967 -10.593 1.00 0.00 111 GLY A O 8
ATOM 14494 N N . ASP A 1 96 ? 20.041 -15.239 -9.713 1.00 0.00 112 ASP A N 8
ATOM 14495 C CA . ASP A 1 96 ? 20.896 -16.374 -9.301 1.00 0.00 112 ASP A CA 8
ATOM 14496 C C . ASP A 1 96 ? 21.109 -17.337 -10.478 1.00 0.00 112 ASP A C 8
ATOM 14497 O O . ASP A 1 96 ? 22.175 -17.939 -10.607 1.00 0.00 112 ASP A O 8
ATOM 14506 N N . HIS A 1 97 ? 20.076 -17.460 -11.334 1.00 0.00 113 HIS A N 8
ATOM 14507 C CA . HIS A 1 97 ? 20.058 -18.402 -12.464 1.00 0.00 113 HIS A CA 8
ATOM 14508 C C . HIS A 1 97 ? 20.861 -17.859 -13.655 1.00 0.00 113 HIS A C 8
ATOM 14509 O O . HIS A 1 97 ? 21.011 -16.643 -13.819 1.00 0.00 113 HIS A O 8
ATOM 14524 N N . SER A 1 98 ? 21.358 -18.788 -14.479 1.00 0.00 114 SER A N 8
ATOM 14525 C CA . SER A 1 98 ? 22.104 -18.485 -15.705 1.00 0.00 114 SER A CA 8
ATOM 14526 C C . SER A 1 98 ? 22.132 -19.751 -16.581 1.00 0.00 114 SER A C 8
ATOM 14527 O O . SER A 1 98 ? 22.930 -20.673 -16.355 1.00 0.00 114 SER A O 8
ATOM 14535 N N . GLU A 1 99 ? 21.217 -19.788 -17.557 1.00 0.00 115 GLU A N 8
ATOM 14536 C CA . GLU A 1 99 ? 20.987 -20.947 -18.425 1.00 0.00 115 GLU A CA 8
ATOM 14537 C C . GLU A 1 99 ? 21.608 -20.641 -19.792 1.00 0.00 115 GLU A C 8
ATOM 14538 O O . GLU A 1 99 ? 21.461 -19.525 -20.292 1.00 0.00 115 GLU A O 8
ATOM 14550 N N . THR A 1 100 ? 22.303 -21.606 -20.402 1.00 0.00 116 THR A N 8
ATOM 14551 C CA . THR A 1 100 ? 22.984 -21.395 -21.695 1.00 0.00 116 THR A CA 8
ATOM 14552 C C . THR A 1 100 ? 22.811 -22.632 -22.595 1.00 0.00 116 THR A C 8
ATOM 14553 O O . THR A 1 100 ? 22.978 -23.765 -22.128 1.00 0.00 116 THR A O 8
ATOM 14564 N N . ARG A 1 101 ? 22.457 -22.399 -23.879 1.00 0.00 117 ARG A N 8
ATOM 14565 C CA . ARG A 1 101 ? 22.273 -23.477 -24.894 1.00 0.00 117 ARG A CA 8
ATOM 14566 C C . ARG A 1 101 ? 22.590 -22.926 -26.308 1.00 0.00 117 ARG A C 8
ATOM 14567 O O . ARG A 1 101 ? 22.711 -21.716 -26.487 1.00 0.00 117 ARG A O 8
ATOM 14588 N N . GLU A 1 102 ? 22.756 -23.826 -27.299 1.00 0.00 118 GLU A N 8
ATOM 14589 C CA . GLU A 1 102 ? 23.141 -23.473 -28.685 1.00 0.00 118 GLU A CA 8
ATOM 14590 C C . GLU A 1 102 ? 22.024 -23.832 -29.683 1.00 0.00 118 GLU A C 8
ATOM 14591 O O . GLU A 1 102 ? 21.236 -24.748 -29.448 1.00 0.00 118 GLU A O 8
ATOM 14603 N N . ILE A 1 103 ? 21.989 -23.074 -30.787 1.00 0.00 119 ILE A N 8
ATOM 14604 C CA . ILE A 1 103 ? 21.145 -23.314 -31.976 1.00 0.00 119 ILE A CA 8
ATOM 14605 C C . ILE A 1 103 ? 21.963 -22.952 -33.236 1.00 0.00 119 ILE A C 8
ATOM 14606 O O . ILE A 1 103 ? 22.931 -22.194 -33.127 1.00 0.00 119 ILE A O 8
ATOM 14622 N N . PRO A 1 104 ? 21.624 -23.501 -34.447 1.00 0.00 120 PRO A N 8
ATOM 14623 C CA . PRO A 1 104 ? 22.261 -23.072 -35.723 1.00 0.00 120 PRO A CA 8
ATOM 14624 C C . PRO A 1 104 ? 22.038 -21.567 -36.034 1.00 0.00 120 PRO A C 8
ATOM 14625 O O . PRO A 1 104 ? 21.095 -20.942 -35.520 1.00 0.00 120 PRO A O 8
ATOM 14636 N N . LEU A 1 105 ? 22.925 -21.004 -36.876 1.00 0.00 121 LEU A N 8
ATOM 14637 C CA . LEU A 1 105 ? 22.850 -19.594 -37.312 1.00 0.00 121 LEU A CA 8
ATOM 14638 C C . LEU A 1 105 ? 21.642 -19.413 -38.250 1.00 0.00 121 LEU A C 8
ATOM 14639 O O . LEU A 1 105 ? 20.838 -18.514 -38.046 1.00 0.00 121 LEU A O 8
ATOM 14655 N N . ALA A 1 106 ? 21.534 -20.322 -39.246 1.00 0.00 122 ALA A N 8
ATOM 14656 C CA . ALA A 1 106 ? 20.536 -20.271 -40.343 1.00 0.00 122 ALA A CA 8
ATOM 14657 C C . ALA A 1 106 ? 19.088 -20.109 -39.835 1.00 0.00 122 ALA A C 8
ATOM 14658 O O . ALA A 1 106 ? 18.338 -19.258 -40.335 1.00 0.00 122 ALA A O 8
ATOM 14665 N N . SER A 1 107 ? 18.736 -20.926 -38.823 1.00 0.00 123 SER A N 8
ATOM 14666 C CA . SER A 1 107 ? 17.394 -20.947 -38.209 1.00 0.00 123 SER A CA 8
ATOM 14667 C C . SER A 1 107 ? 17.063 -19.588 -37.572 1.00 0.00 123 SER A C 8
ATOM 14668 O O . SER A 1 107 ? 16.065 -18.946 -37.935 1.00 0.00 123 SER A O 8
ATOM 14676 N N . PHE A 1 108 ? 17.954 -19.148 -36.656 1.00 0.00 124 PHE A N 8
ATOM 14677 C CA . PHE A 1 108 ? 17.823 -17.873 -35.941 1.00 0.00 124 PHE A CA 8
ATOM 14678 C C . PHE A 1 108 ? 17.764 -16.704 -36.930 1.00 0.00 124 PHE A C 8
ATOM 14679 O O . PHE A 1 108 ? 16.961 -15.795 -36.761 1.00 0.00 124 PHE A O 8
ATOM 14696 N N . GLU A 1 109 ? 18.619 -16.769 -37.961 1.00 0.00 125 GLU A N 8
ATOM 14697 C CA . GLU A 1 109 ? 18.849 -15.660 -38.893 1.00 0.00 125 GLU A CA 8
ATOM 14698 C C . GLU A 1 109 ? 17.596 -15.389 -39.733 1.00 0.00 125 GLU A C 8
ATOM 14699 O O . GLU A 1 109 ? 17.173 -14.245 -39.833 1.00 0.00 125 GLU A O 8
ATOM 14711 N N . LYS A 1 110 ? 17.005 -16.460 -40.312 1.00 0.00 126 LYS A N 8
ATOM 14712 C CA . LYS A 1 110 ? 15.795 -16.340 -41.161 1.00 0.00 126 LYS A CA 8
ATOM 14713 C C . LYS A 1 110 ? 14.577 -15.914 -40.321 1.00 0.00 126 LYS A C 8
ATOM 14714 O O . LYS A 1 110 ? 13.740 -15.136 -40.790 1.00 0.00 126 LYS A O 8
ATOM 14733 N N . ILE A 1 111 ? 14.502 -16.423 -39.070 1.00 0.00 127 ILE A N 8
ATOM 14734 C CA . ILE A 1 111 ? 13.417 -16.088 -38.132 1.00 0.00 127 ILE A CA 8
ATOM 14735 C C . ILE A 1 111 ? 13.499 -14.607 -37.688 1.00 0.00 127 ILE A C 8
ATOM 14736 O O . ILE A 1 111 ? 12.501 -13.889 -37.731 1.00 0.00 127 ILE A O 8
ATOM 14752 N N . CYS A 1 112 ? 14.704 -14.169 -37.289 1.00 0.00 128 CYS A N 8
ATOM 14753 C CA . CYS A 1 112 ? 14.949 -12.807 -36.763 1.00 0.00 128 CYS A CA 8
ATOM 14754 C C . CYS A 1 112 ? 14.873 -11.765 -37.896 1.00 0.00 128 CYS A C 8
ATOM 14755 O O . CYS A 1 112 ? 14.487 -10.606 -37.673 1.00 0.00 128 CYS A O 8
ATOM 14763 N N . ARG A 1 113 ? 15.224 -12.215 -39.121 1.00 0.00 129 ARG A N 8
ATOM 14764 C CA . ARG A 1 113 ? 15.074 -11.425 -40.355 1.00 0.00 129 ARG A CA 8
ATOM 14765 C C . ARG A 1 113 ? 13.576 -11.220 -40.630 1.00 0.00 129 ARG A C 8
ATOM 14766 O O . ARG A 1 113 ? 13.144 -10.128 -40.983 1.00 0.00 129 ARG A O 8
ATOM 14787 N N . ALA A 1 114 ? 12.797 -12.304 -40.423 1.00 0.00 130 ALA A N 8
ATOM 14788 C CA . ALA A 1 114 ? 11.330 -12.287 -40.545 1.00 0.00 130 ALA A CA 8
ATOM 14789 C C . ALA A 1 114 ? 10.698 -11.373 -39.480 1.00 0.00 130 ALA A C 8
ATOM 14790 O O . ALA A 1 114 ? 9.718 -10.706 -39.770 1.00 0.00 130 ALA A O 8
ATOM 14797 N N . LEU A 1 115 ? 11.289 -11.325 -38.261 1.00 0.00 131 LEU A N 8
ATOM 14798 C CA . LEU A 1 115 ? 10.809 -10.435 -37.171 1.00 0.00 131 LEU A CA 8
ATOM 14799 C C . LEU A 1 115 ? 10.958 -8.966 -37.579 1.00 0.00 131 LEU A C 8
ATOM 14800 O O . LEU A 1 115 ? 10.064 -8.153 -37.341 1.00 0.00 131 LEU A O 8
ATOM 14816 N N . LEU A 1 116 ? 12.100 -8.656 -38.223 1.00 0.00 132 LEU A N 8
ATOM 14817 C CA . LEU A 1 116 ? 12.346 -7.335 -38.830 1.00 0.00 132 LEU A CA 8
ATOM 14818 C C . LEU A 1 116 ? 11.280 -7.017 -39.898 1.00 0.00 132 LEU A C 8
ATOM 14819 O O . LEU A 1 116 ? 10.692 -5.939 -39.890 1.00 0.00 132 LEU A O 8
ATOM 14835 N N . PHE A 1 117 ? 11.020 -8.002 -40.775 1.00 0.00 133 PHE A N 8
ATOM 14836 C CA . PHE A 1 117 ? 10.097 -7.857 -41.925 1.00 0.00 133 PHE A CA 8
ATOM 14837 C C . PHE A 1 117 ? 8.615 -7.776 -41.483 1.00 0.00 133 PHE A C 8
ATOM 14838 O O . PHE A 1 117 ? 7.773 -7.259 -42.222 1.00 0.00 133 PHE A O 8
ATOM 14855 N N . ARG A 1 118 ? 8.313 -8.310 -40.284 1.00 0.00 134 ARG A N 8
ATOM 14856 C CA . ARG A 1 118 ? 6.944 -8.352 -39.712 1.00 0.00 134 ARG A CA 8
ATOM 14857 C C . ARG A 1 118 ? 6.759 -7.305 -38.595 1.00 0.00 134 ARG A C 8
ATOM 14858 O O . ARG A 1 118 ? 5.639 -7.127 -38.125 1.00 0.00 134 ARG A O 8
ATOM 14879 N N . CYS A 1 119 ? 7.867 -6.632 -38.185 1.00 0.00 135 CYS A N 8
ATOM 14880 C CA . CYS A 1 119 ? 7.914 -5.641 -37.063 1.00 0.00 135 CYS A CA 8
ATOM 14881 C C . CYS A 1 119 ? 6.776 -4.579 -37.067 1.00 0.00 135 CYS A C 8
ATOM 14882 O O . CYS A 1 119 ? 6.450 -4.015 -36.011 1.00 0.00 135 CYS A O 8
ATOM 14890 N N . GLU A 1 120 ? 6.192 -4.311 -38.253 1.00 0.00 136 GLU A N 8
ATOM 14891 C CA . GLU A 1 120 ? 5.084 -3.345 -38.414 1.00 0.00 136 GLU A CA 8
ATOM 14892 C C . GLU A 1 120 ? 3.815 -3.860 -37.670 1.00 0.00 136 GLU A C 8
ATOM 14893 O O . GLU A 1 120 ? 3.144 -3.099 -36.972 1.00 0.00 136 GLU A O 8
ATOM 14905 N N . GLY A 1 1 ? 0.678 -0.873 -2.067 1.00 0.00 17 GLY A N 9
ATOM 14906 C CA . GLY A 1 1 ? 0.685 -2.351 -2.107 1.00 0.00 17 GLY A CA 9
ATOM 14907 C C . GLY A 1 1 ? 0.246 -2.865 -3.465 1.00 0.00 17 GLY A C 9
ATOM 14908 O O . GLY A 1 1 ? -0.818 -3.488 -3.586 1.00 0.00 17 GLY A O 9
ATOM 14914 N N . ALA A 1 2 ? 1.064 -2.585 -4.498 1.00 0.00 18 ALA A N 9
ATOM 14915 C CA . ALA A 1 2 ? 0.768 -2.963 -5.888 1.00 0.00 18 ALA A CA 9
ATOM 14916 C C . ALA A 1 2 ? 0.759 -4.497 -6.049 1.00 0.00 18 ALA A C 9
ATOM 14917 O O . ALA A 1 2 ? 1.816 -5.140 -6.068 1.00 0.00 18 ALA A O 9
ATOM 14924 N N . GLY A 1 3 ? -0.456 -5.064 -6.126 1.00 0.00 19 GLY A N 9
ATOM 14925 C CA . GLY A 1 3 ? -0.662 -6.500 -6.325 1.00 0.00 19 GLY A CA 9
ATOM 14926 C C . GLY A 1 3 ? -0.822 -6.867 -7.792 1.00 0.00 19 GLY A C 9
ATOM 14927 O O . GLY A 1 3 ? -1.613 -7.755 -8.138 1.00 0.00 19 GLY A O 9
ATOM 14931 N N . THR A 1 4 ? -0.056 -6.180 -8.651 1.00 0.00 20 THR A N 9
ATOM 14932 C CA . THR A 1 4 ? -0.115 -6.338 -10.107 1.00 0.00 20 THR A CA 9
ATOM 14933 C C . THR A 1 4 ? 0.422 -7.725 -10.553 1.00 0.00 20 THR A C 9
ATOM 14934 O O . THR A 1 4 ? 1.140 -8.399 -9.802 1.00 0.00 20 THR A O 9
ATOM 14945 N N . SER A 1 5 ? 0.082 -8.127 -11.794 1.00 0.00 21 SER A N 9
ATOM 14946 C CA . SER A 1 5 ? 0.361 -9.481 -12.324 1.00 0.00 21 SER A CA 9
ATOM 14947 C C . SER A 1 5 ? 1.810 -9.616 -12.866 1.00 0.00 21 SER A C 9
ATOM 14948 O O . SER A 1 5 ? 2.171 -10.654 -13.439 1.00 0.00 21 SER A O 9
ATOM 14956 N N . ALA A 1 6 ? 2.645 -8.574 -12.644 1.00 0.00 22 ALA A N 9
ATOM 14957 C CA . ALA A 1 6 ? 4.076 -8.574 -13.025 1.00 0.00 22 ALA A CA 9
ATOM 14958 C C . ALA A 1 6 ? 4.861 -9.694 -12.309 1.00 0.00 22 ALA A C 9
ATOM 14959 O O . ALA A 1 6 ? 5.872 -10.162 -12.824 1.00 0.00 22 ALA A O 9
ATOM 14966 N N . ALA A 1 7 ? 4.363 -10.115 -11.125 1.00 0.00 23 ALA A N 9
ATOM 14967 C CA . ALA A 1 7 ? 4.936 -11.237 -10.354 1.00 0.00 23 ALA A CA 9
ATOM 14968 C C . ALA A 1 7 ? 4.897 -12.548 -11.160 1.00 0.00 23 ALA A C 9
ATOM 14969 O O . ALA A 1 7 ? 5.912 -13.216 -11.294 1.00 0.00 23 ALA A O 9
ATOM 14976 N N . MET A 1 8 ? 3.713 -12.868 -11.722 1.00 0.00 24 MET A N 9
ATOM 14977 C CA . MET A 1 8 ? 3.487 -14.089 -12.544 1.00 0.00 24 MET A CA 9
ATOM 14978 C C . MET A 1 8 ? 4.377 -14.106 -13.802 1.00 0.00 24 MET A C 9
ATOM 14979 O O . MET A 1 8 ? 4.854 -15.167 -14.226 1.00 0.00 24 MET A O 9
ATOM 14993 N N . ARG A 1 9 ? 4.572 -12.913 -14.383 1.00 0.00 25 ARG A N 9
ATOM 14994 C CA . ARG A 1 9 ? 5.405 -12.716 -15.585 1.00 0.00 25 ARG A CA 9
ATOM 14995 C C . ARG A 1 9 ? 6.876 -13.039 -15.224 1.00 0.00 25 ARG A C 9
ATOM 14996 O O . ARG A 1 9 ? 7.505 -13.900 -15.836 1.00 0.00 25 ARG A O 9
ATOM 15017 N N . GLN A 1 10 ? 7.362 -12.384 -14.160 1.00 0.00 26 GLN A N 9
ATOM 15018 C CA . GLN A 1 10 ? 8.772 -12.441 -13.727 1.00 0.00 26 GLN A CA 9
ATOM 15019 C C . GLN A 1 10 ? 9.115 -13.742 -12.970 1.00 0.00 26 GLN A C 9
ATOM 15020 O O . GLN A 1 10 ? 10.292 -14.041 -12.777 1.00 0.00 26 GLN A O 9
ATOM 15034 N N . ALA A 1 11 ? 8.083 -14.493 -12.538 1.00 0.00 27 ALA A N 9
ATOM 15035 C CA . ALA A 1 11 ? 8.248 -15.749 -11.767 1.00 0.00 27 ALA A CA 9
ATOM 15036 C C . ALA A 1 11 ? 8.801 -16.904 -12.626 1.00 0.00 27 ALA A C 9
ATOM 15037 O O . ALA A 1 11 ? 9.379 -17.860 -12.086 1.00 0.00 27 ALA A O 9
ATOM 15044 N N . THR A 1 12 ? 8.628 -16.801 -13.954 1.00 0.00 28 THR A N 9
ATOM 15045 C CA . THR A 1 12 ? 8.969 -17.877 -14.902 1.00 0.00 28 THR A CA 9
ATOM 15046 C C . THR A 1 12 ? 10.508 -18.070 -15.002 1.00 0.00 28 THR A C 9
ATOM 15047 O O . THR A 1 12 ? 11.257 -17.091 -15.111 1.00 0.00 28 THR A O 9
ATOM 15058 N N . SER A 1 13 ? 10.956 -19.340 -14.959 1.00 0.00 29 SER A N 9
ATOM 15059 C CA . SER A 1 13 ? 12.386 -19.705 -14.862 1.00 0.00 29 SER A CA 9
ATOM 15060 C C . SER A 1 13 ? 13.055 -19.749 -16.263 1.00 0.00 29 SER A C 9
ATOM 15061 O O . SER A 1 13 ? 12.415 -20.170 -17.230 1.00 0.00 29 SER A O 9
ATOM 15069 N N . PRO A 1 14 ? 14.380 -19.362 -16.377 1.00 0.00 30 PRO A N 9
ATOM 15070 C CA . PRO A 1 14 ? 15.087 -19.186 -17.689 1.00 0.00 30 PRO A CA 9
ATOM 15071 C C . PRO A 1 14 ? 15.252 -20.488 -18.506 1.00 0.00 30 PRO A C 9
ATOM 15072 O O . PRO A 1 14 ? 15.607 -20.432 -19.689 1.00 0.00 30 PRO A O 9
ATOM 15083 N N . LYS A 1 15 ? 14.999 -21.643 -17.865 1.00 0.00 31 LYS A N 9
ATOM 15084 C CA . LYS A 1 15 ? 15.118 -22.961 -18.506 1.00 0.00 31 LYS A CA 9
ATOM 15085 C C . LYS A 1 15 ? 13.937 -23.167 -19.480 1.00 0.00 31 LYS A C 9
ATOM 15086 O O . LYS A 1 15 ? 14.151 -23.462 -20.655 1.00 0.00 31 LYS A O 9
ATOM 15105 N N . THR A 1 16 ? 12.692 -23.023 -18.970 1.00 0.00 32 THR A N 9
ATOM 15106 C CA . THR A 1 16 ? 11.471 -23.187 -19.792 1.00 0.00 32 THR A CA 9
ATOM 15107 C C . THR A 1 16 ? 11.346 -22.043 -20.817 1.00 0.00 32 THR A C 9
ATOM 15108 O O . THR A 1 16 ? 10.762 -22.224 -21.904 1.00 0.00 32 THR A O 9
ATOM 15119 N N . ILE A 1 17 ? 11.907 -20.871 -20.446 1.00 0.00 33 ILE A N 9
ATOM 15120 C CA . ILE A 1 17 ? 12.037 -19.720 -21.344 1.00 0.00 33 ILE A CA 9
ATOM 15121 C C . ILE A 1 17 ? 12.880 -20.122 -22.546 1.00 0.00 33 ILE A C 9
ATOM 15122 O O . ILE A 1 17 ? 12.469 -19.911 -23.689 1.00 0.00 33 ILE A O 9
ATOM 15138 N N . LEU A 1 18 ? 14.023 -20.769 -22.263 1.00 0.00 34 LEU A N 9
ATOM 15139 C CA . LEU A 1 18 ? 14.886 -21.331 -23.301 1.00 0.00 34 LEU A CA 9
ATOM 15140 C C . LEU A 1 18 ? 14.125 -22.332 -24.174 1.00 0.00 34 LEU A C 9
ATOM 15141 O O . LEU A 1 18 ? 14.143 -22.184 -25.378 1.00 0.00 34 LEU A O 9
ATOM 15157 N N . GLU A 1 19 ? 13.433 -23.306 -23.543 1.00 0.00 35 GLU A N 9
ATOM 15158 C CA . GLU A 1 19 ? 12.667 -24.357 -24.255 1.00 0.00 35 GLU A CA 9
ATOM 15159 C C . GLU A 1 19 ? 11.784 -23.770 -25.373 1.00 0.00 35 GLU A C 9
ATOM 15160 O O . GLU A 1 19 ? 11.952 -24.126 -26.548 1.00 0.00 35 GLU A O 9
ATOM 15172 N N . TYR A 1 20 ? 10.896 -22.815 -25.012 1.00 0.00 36 TYR A N 9
ATOM 15173 C CA . TYR A 1 20 ? 9.932 -22.248 -25.980 1.00 0.00 36 TYR A CA 9
ATOM 15174 C C . TYR A 1 20 ? 10.629 -21.278 -26.975 1.00 0.00 36 TYR A C 9
ATOM 15175 O O . TYR A 1 20 ? 10.150 -21.109 -28.102 1.00 0.00 36 TYR A O 9
ATOM 15193 N N . ILE A 1 21 ? 11.750 -20.649 -26.545 1.00 0.00 37 ILE A N 9
ATOM 15194 C CA . ILE A 1 21 ? 12.592 -19.786 -27.419 1.00 0.00 37 ILE A CA 9
ATOM 15195 C C . ILE A 1 21 ? 13.279 -20.626 -28.525 1.00 0.00 37 ILE A C 9
ATOM 15196 O O . ILE A 1 21 ? 13.306 -20.223 -29.693 1.00 0.00 37 ILE A O 9
ATOM 15212 N N . ILE A 1 22 ? 13.803 -21.807 -28.151 1.00 0.00 38 ILE A N 9
ATOM 15213 C CA . ILE A 1 22 ? 14.510 -22.702 -29.088 1.00 0.00 38 ILE A CA 9
ATOM 15214 C C . ILE A 1 22 ? 13.490 -23.277 -30.083 1.00 0.00 38 ILE A C 9
ATOM 15215 O O . ILE A 1 22 ? 13.765 -23.355 -31.274 1.00 0.00 38 ILE A O 9
ATOM 15231 N N . ASN A 1 23 ? 12.291 -23.621 -29.567 1.00 0.00 39 ASN A N 9
ATOM 15232 C CA . ASN A 1 23 ? 11.149 -24.066 -30.396 1.00 0.00 39 ASN A CA 9
ATOM 15233 C C . ASN A 1 23 ? 10.713 -22.953 -31.368 1.00 0.00 39 ASN A C 9
ATOM 15234 O O . ASN A 1 23 ? 10.349 -23.231 -32.502 1.00 0.00 39 ASN A O 9
ATOM 15245 N N . PHE A 1 24 ? 10.775 -21.695 -30.899 1.00 0.00 40 PHE A N 9
ATOM 15246 C CA . PHE A 1 24 ? 10.434 -20.508 -31.709 1.00 0.00 40 PHE A CA 9
ATOM 15247 C C . PHE A 1 24 ? 11.415 -20.328 -32.889 1.00 0.00 40 PHE A C 9
ATOM 15248 O O . PHE A 1 24 ? 10.999 -20.025 -34.014 1.00 0.00 40 PHE A O 9
ATOM 15265 N N . PHE A 1 25 ? 12.718 -20.507 -32.619 1.00 0.00 41 PHE A N 9
ATOM 15266 C CA . PHE A 1 25 ? 13.765 -20.304 -33.633 1.00 0.00 41 PHE A CA 9
ATOM 15267 C C . PHE A 1 25 ? 13.876 -21.493 -34.607 1.00 0.00 41 PHE A C 9
ATOM 15268 O O . PHE A 1 25 ? 14.052 -21.286 -35.808 1.00 0.00 41 PHE A O 9
ATOM 15285 N N . THR A 1 26 ? 13.753 -22.727 -34.099 1.00 0.00 42 THR A N 9
ATOM 15286 C CA . THR A 1 26 ? 13.962 -23.947 -34.910 1.00 0.00 42 THR A CA 9
ATOM 15287 C C . THR A 1 26 ? 12.629 -24.455 -35.499 1.00 0.00 42 THR A C 9
ATOM 15288 O O . THR A 1 26 ? 12.472 -24.556 -36.727 1.00 0.00 42 THR A O 9
ATOM 15299 N N . CYS A 1 27 ? 11.659 -24.726 -34.608 1.00 0.00 43 CYS A N 9
ATOM 15300 C CA . CYS A 1 27 ? 10.375 -25.352 -34.966 1.00 0.00 43 CYS A CA 9
ATOM 15301 C C . CYS A 1 27 ? 9.318 -24.280 -35.314 1.00 0.00 43 CYS A C 9
ATOM 15302 O O . CYS A 1 27 ? 9.609 -23.075 -35.307 1.00 0.00 43 CYS A O 9
ATOM 15310 N N . GLY A 1 28 ? 8.101 -24.736 -35.633 1.00 0.00 44 GLY A N 9
ATOM 15311 C CA . GLY A 1 28 ? 6.981 -23.845 -35.941 1.00 0.00 44 GLY A CA 9
ATOM 15312 C C . GLY A 1 28 ? 5.666 -24.601 -36.004 1.00 0.00 44 GLY A C 9
ATOM 15313 O O . GLY A 1 28 ? 5.583 -25.752 -35.554 1.00 0.00 44 GLY A O 9
ATOM 15317 N N . GLY A 1 29 ? 4.624 -23.940 -36.532 1.00 0.00 45 GLY A N 9
ATOM 15318 C CA . GLY A 1 29 ? 3.308 -24.561 -36.730 1.00 0.00 45 GLY A CA 9
ATOM 15319 C C . GLY A 1 29 ? 2.403 -24.484 -35.501 1.00 0.00 45 GLY A C 9
ATOM 15320 O O . GLY A 1 29 ? 1.202 -24.239 -35.640 1.00 0.00 45 GLY A O 9
ATOM 15324 N N . ILE A 1 30 ? 2.979 -24.702 -34.301 1.00 0.00 46 ILE A N 9
ATOM 15325 C CA . ILE A 1 30 ? 2.228 -24.730 -33.032 1.00 0.00 46 ILE A CA 9
ATOM 15326 C C . ILE A 1 30 ? 1.893 -23.291 -32.569 1.00 0.00 46 ILE A C 9
ATOM 15327 O O . ILE A 1 30 ? 2.780 -22.433 -32.496 1.00 0.00 46 ILE A O 9
ATOM 15343 N N . ARG A 1 31 ? 0.610 -23.054 -32.241 1.00 0.00 47 ARG A N 9
ATOM 15344 C CA . ARG A 1 31 ? 0.096 -21.726 -31.847 1.00 0.00 47 ARG A CA 9
ATOM 15345 C C . ARG A 1 31 ? -0.923 -21.810 -30.688 1.00 0.00 47 ARG A C 9
ATOM 15346 O O . ARG A 1 31 ? -1.260 -20.772 -30.113 1.00 0.00 47 ARG A O 9
ATOM 15367 N N . ARG A 1 32 ? -1.366 -23.043 -30.330 1.00 0.00 48 ARG A N 9
ATOM 15368 C CA . ARG A 1 32 ? -2.514 -23.281 -29.402 1.00 0.00 48 ARG A CA 9
ATOM 15369 C C . ARG A 1 32 ? -2.419 -22.450 -28.102 1.00 0.00 48 ARG A C 9
ATOM 15370 O O . ARG A 1 32 ? -3.252 -21.580 -27.852 1.00 0.00 48 ARG A O 9
ATOM 15391 N N . ARG A 1 33 ? -1.392 -22.740 -27.291 1.00 0.00 49 ARG A N 9
ATOM 15392 C CA . ARG A 1 33 ? -1.118 -22.021 -26.023 1.00 0.00 49 ARG A CA 9
ATOM 15393 C C . ARG A 1 33 ? 0.043 -21.033 -26.226 1.00 0.00 49 ARG A C 9
ATOM 15394 O O . ARG A 1 33 ? 0.542 -20.444 -25.267 1.00 0.00 49 ARG A O 9
ATOM 15415 N N . ASN A 1 34 ? 0.457 -20.861 -27.495 1.00 0.00 50 ASN A N 9
ATOM 15416 C CA . ASN A 1 34 ? 1.767 -20.288 -27.847 1.00 0.00 50 ASN A CA 9
ATOM 15417 C C . ASN A 1 34 ? 1.661 -18.831 -28.310 1.00 0.00 50 ASN A C 9
ATOM 15418 O O . ASN A 1 34 ? 2.569 -18.057 -28.039 1.00 0.00 50 ASN A O 9
ATOM 15429 N N . GLU A 1 35 ? 0.540 -18.464 -28.977 1.00 0.00 51 GLU A N 9
ATOM 15430 C CA . GLU A 1 35 ? 0.404 -17.163 -29.692 1.00 0.00 51 GLU A CA 9
ATOM 15431 C C . GLU A 1 35 ? 0.837 -15.949 -28.853 1.00 0.00 51 GLU A C 9
ATOM 15432 O O . GLU A 1 35 ? 1.635 -15.174 -29.323 1.00 0.00 51 GLU A O 9
ATOM 15444 N N . THR A 1 36 ? 0.326 -15.824 -27.618 1.00 0.00 52 THR A N 9
ATOM 15445 C CA . THR A 1 36 ? 0.571 -14.642 -26.760 1.00 0.00 52 THR A CA 9
ATOM 15446 C C . THR A 1 36 ? 2.057 -14.553 -26.314 1.00 0.00 52 THR A C 9
ATOM 15447 O O . THR A 1 36 ? 2.705 -13.504 -26.460 1.00 0.00 52 THR A O 9
ATOM 15458 N N . GLN A 1 37 ? 2.583 -15.681 -25.810 1.00 0.00 53 GLN A N 9
ATOM 15459 C CA . GLN A 1 37 ? 3.939 -15.761 -25.217 1.00 0.00 53 GLN A CA 9
ATOM 15460 C C . GLN A 1 37 ? 5.032 -15.651 -26.307 1.00 0.00 53 GLN A C 9
ATOM 15461 O O . GLN A 1 37 ? 6.109 -15.090 -26.081 1.00 0.00 53 GLN A O 9
ATOM 15475 N N . TYR A 1 38 ? 4.718 -16.194 -27.492 1.00 0.00 54 TYR A N 9
ATOM 15476 C CA . TYR A 1 38 ? 5.585 -16.113 -28.678 1.00 0.00 54 TYR A CA 9
ATOM 15477 C C . TYR A 1 38 ? 5.458 -14.722 -29.327 1.00 0.00 54 TYR A C 9
ATOM 15478 O O . TYR A 1 38 ? 6.446 -14.193 -29.807 1.00 0.00 54 TYR A O 9
ATOM 15496 N N . GLN A 1 39 ? 4.238 -14.129 -29.304 1.00 0.00 55 GLN A N 9
ATOM 15497 C CA . GLN A 1 39 ? 3.974 -12.766 -29.856 1.00 0.00 55 GLN A CA 9
ATOM 15498 C C . GLN A 1 39 ? 4.825 -11.736 -29.115 1.00 0.00 55 GLN A C 9
ATOM 15499 O O . GLN A 1 39 ? 5.303 -10.770 -29.718 1.00 0.00 55 GLN A O 9
ATOM 15513 N N . GLU A 1 40 ? 5.012 -11.993 -27.807 1.00 0.00 56 GLU A N 9
ATOM 15514 C CA . GLU A 1 40 ? 5.915 -11.225 -26.948 1.00 0.00 56 GLU A CA 9
ATOM 15515 C C . GLU A 1 40 ? 7.341 -11.228 -27.568 1.00 0.00 56 GLU A C 9
ATOM 15516 O O . GLU A 1 40 ? 7.980 -10.189 -27.662 1.00 0.00 56 GLU A O 9
ATOM 15528 N N . LEU A 1 41 ? 7.795 -12.412 -28.034 1.00 0.00 57 LEU A N 9
ATOM 15529 C CA . LEU A 1 41 ? 9.090 -12.553 -28.736 1.00 0.00 57 LEU A CA 9
ATOM 15530 C C . LEU A 1 41 ? 9.097 -11.827 -30.099 1.00 0.00 57 LEU A C 9
ATOM 15531 O O . LEU A 1 41 ? 10.089 -11.178 -30.414 1.00 0.00 57 LEU A O 9
ATOM 15547 N N . ILE A 1 42 ? 8.004 -11.947 -30.905 1.00 0.00 58 ILE A N 9
ATOM 15548 C CA . ILE A 1 42 ? 7.926 -11.276 -32.230 1.00 0.00 58 ILE A CA 9
ATOM 15549 C C . ILE A 1 42 ? 8.160 -9.761 -32.061 1.00 0.00 58 ILE A C 9
ATOM 15550 O O . ILE A 1 42 ? 9.063 -9.201 -32.683 1.00 0.00 58 ILE A O 9
ATOM 15566 N N . GLU A 1 43 ? 7.370 -9.133 -31.169 1.00 0.00 59 GLU A N 9
ATOM 15567 C CA . GLU A 1 43 ? 7.374 -7.675 -30.992 1.00 0.00 59 GLU A CA 9
ATOM 15568 C C . GLU A 1 43 ? 8.677 -7.197 -30.314 1.00 0.00 59 GLU A C 9
ATOM 15569 O O . GLU A 1 43 ? 9.333 -6.311 -30.833 1.00 0.00 59 GLU A O 9
ATOM 15581 N N . THR A 1 44 ? 9.073 -7.843 -29.202 1.00 0.00 60 THR A N 9
ATOM 15582 C CA . THR A 1 44 ? 10.257 -7.442 -28.405 1.00 0.00 60 THR A CA 9
ATOM 15583 C C . THR A 1 44 ? 11.568 -7.570 -29.217 1.00 0.00 60 THR A C 9
ATOM 15584 O O . THR A 1 44 ? 12.385 -6.630 -29.229 1.00 0.00 60 THR A O 9
ATOM 15595 N N . MET A 1 45 ? 11.751 -8.717 -29.909 1.00 0.00 61 MET A N 9
ATOM 15596 C CA . MET A 1 45 ? 12.899 -8.919 -30.817 1.00 0.00 61 MET A CA 9
ATOM 15597 C C . MET A 1 45 ? 12.881 -7.853 -31.922 1.00 0.00 61 MET A C 9
ATOM 15598 O O . MET A 1 45 ? 13.837 -7.096 -32.054 1.00 0.00 61 MET A O 9
ATOM 15612 N N . ALA A 1 46 ? 11.746 -7.756 -32.653 1.00 0.00 62 ALA A N 9
ATOM 15613 C CA . ALA A 1 46 ? 11.595 -6.816 -33.791 1.00 0.00 62 ALA A CA 9
ATOM 15614 C C . ALA A 1 46 ? 11.906 -5.363 -33.378 1.00 0.00 62 ALA A C 9
ATOM 15615 O O . ALA A 1 46 ? 12.567 -4.651 -34.125 1.00 0.00 62 ALA A O 9
ATOM 15622 N N . GLU A 1 47 ? 11.468 -4.968 -32.163 1.00 0.00 63 GLU A N 9
ATOM 15623 C CA . GLU A 1 47 ? 11.669 -3.606 -31.629 1.00 0.00 63 GLU A CA 9
ATOM 15624 C C . GLU A 1 47 ? 13.154 -3.312 -31.355 1.00 0.00 63 GLU A C 9
ATOM 15625 O O . GLU A 1 47 ? 13.670 -2.308 -31.838 1.00 0.00 63 GLU A O 9
ATOM 15637 N N . THR A 1 48 ? 13.842 -4.193 -30.592 1.00 0.00 64 THR A N 9
ATOM 15638 C CA . THR A 1 48 ? 15.264 -3.975 -30.219 1.00 0.00 64 THR A CA 9
ATOM 15639 C C . THR A 1 48 ? 16.191 -4.040 -31.465 1.00 0.00 64 THR A C 9
ATOM 15640 O O . THR A 1 48 ? 17.237 -3.376 -31.508 1.00 0.00 64 THR A O 9
ATOM 15651 N N . LEU A 1 49 ? 15.772 -4.826 -32.475 1.00 0.00 65 LEU A N 9
ATOM 15652 C CA . LEU A 1 49 ? 16.472 -4.942 -33.764 1.00 0.00 65 LEU A CA 9
ATOM 15653 C C . LEU A 1 49 ? 16.343 -3.619 -34.555 1.00 0.00 65 LEU A C 9
ATOM 15654 O O . LEU A 1 49 ? 17.339 -2.949 -34.829 1.00 0.00 65 LEU A O 9
ATOM 15670 N N . LYS A 1 50 ? 15.088 -3.220 -34.849 1.00 0.00 66 LYS A N 9
ATOM 15671 C CA . LYS A 1 50 ? 14.778 -2.000 -35.639 1.00 0.00 66 LYS A CA 9
ATOM 15672 C C . LYS A 1 50 ? 15.179 -0.710 -34.882 1.00 0.00 66 LYS A C 9
ATOM 15673 O O . LYS A 1 50 ? 15.248 0.363 -35.478 1.00 0.00 66 LYS A O 9
ATOM 15692 N N . SER A 1 51 ? 15.393 -0.827 -33.556 1.00 0.00 67 SER A N 9
ATOM 15693 C CA . SER A 1 51 ? 15.842 0.295 -32.709 1.00 0.00 67 SER A CA 9
ATOM 15694 C C . SER A 1 51 ? 17.296 0.689 -33.042 1.00 0.00 67 SER A C 9
ATOM 15695 O O . SER A 1 51 ? 17.657 1.868 -32.958 1.00 0.00 67 SER A O 9
ATOM 15703 N N . THR A 1 52 ? 18.121 -0.299 -33.426 1.00 0.00 68 THR A N 9
ATOM 15704 C CA . THR A 1 52 ? 19.545 -0.068 -33.766 1.00 0.00 68 THR A CA 9
ATOM 15705 C C . THR A 1 52 ? 19.755 -0.095 -35.297 1.00 0.00 68 THR A C 9
ATOM 15706 O O . THR A 1 52 ? 20.764 0.405 -35.808 1.00 0.00 68 THR A O 9
ATOM 15717 N N . MET A 1 53 ? 18.779 -0.678 -36.015 1.00 0.00 69 MET A N 9
ATOM 15718 C CA . MET A 1 53 ? 18.725 -0.678 -37.493 1.00 0.00 69 MET A CA 9
ATOM 15719 C C . MET A 1 53 ? 17.880 0.531 -37.983 1.00 0.00 69 MET A C 9
ATOM 15720 O O . MET A 1 53 ? 17.172 1.136 -37.174 1.00 0.00 69 MET A O 9
ATOM 15734 N N . PRO A 1 54 ? 17.969 0.945 -39.294 1.00 0.00 70 PRO A N 9
ATOM 15735 C CA . PRO A 1 54 ? 17.057 1.977 -39.856 1.00 0.00 70 PRO A CA 9
ATOM 15736 C C . PRO A 1 54 ? 15.580 1.505 -39.829 1.00 0.00 70 PRO A C 9
ATOM 15737 O O . PRO A 1 54 ? 14.745 2.105 -39.142 1.00 0.00 70 PRO A O 9
ATOM 15748 N N . ASP A 1 55 ? 15.285 0.402 -40.551 1.00 0.00 71 ASP A N 9
ATOM 15749 C CA . ASP A 1 55 ? 13.942 -0.215 -40.603 1.00 0.00 71 ASP A CA 9
ATOM 15750 C C . ASP A 1 55 ? 14.110 -1.730 -40.747 1.00 0.00 71 ASP A C 9
ATOM 15751 O O . ASP A 1 55 ? 13.934 -2.490 -39.783 1.00 0.00 71 ASP A O 9
ATOM 15760 N N . ARG A 1 56 ? 14.520 -2.135 -41.963 1.00 0.00 72 ARG A N 9
ATOM 15761 C CA . ARG A 1 56 ? 14.580 -3.539 -42.391 1.00 0.00 72 ARG A CA 9
ATOM 15762 C C . ARG A 1 56 ? 15.258 -3.612 -43.767 1.00 0.00 72 ARG A C 9
ATOM 15763 O O . ARG A 1 56 ? 15.271 -2.618 -44.507 1.00 0.00 72 ARG A O 9
ATOM 15784 N N . GLY A 1 57 ? 15.828 -4.779 -44.100 1.00 0.00 73 GLY A N 9
ATOM 15785 C CA . GLY A 1 57 ? 16.611 -4.948 -45.334 1.00 0.00 73 GLY A CA 9
ATOM 15786 C C . GLY A 1 57 ? 18.107 -4.733 -45.103 1.00 0.00 73 GLY A C 9
ATOM 15787 O O . GLY A 1 57 ? 18.945 -5.262 -45.845 1.00 0.00 73 GLY A O 9
ATOM 15791 N N . ALA A 1 58 ? 18.428 -3.947 -44.064 1.00 0.00 74 ALA A N 9
ATOM 15792 C CA . ALA A 1 58 ? 19.809 -3.668 -43.621 1.00 0.00 74 ALA A CA 9
ATOM 15793 C C . ALA A 1 58 ? 20.403 -4.877 -42.849 1.00 0.00 74 ALA A C 9
ATOM 15794 O O . ALA A 1 58 ? 19.659 -5.809 -42.504 1.00 0.00 74 ALA A O 9
ATOM 15801 N N . PRO A 1 59 ? 21.761 -4.908 -42.598 1.00 0.00 75 PRO A N 9
ATOM 15802 C CA . PRO A 1 59 ? 22.371 -5.876 -41.647 1.00 0.00 75 PRO A CA 9
ATOM 15803 C C . PRO A 1 59 ? 21.816 -5.717 -40.205 1.00 0.00 75 PRO A C 9
ATOM 15804 O O . PRO A 1 59 ? 21.528 -4.599 -39.761 1.00 0.00 75 PRO A O 9
ATOM 15815 N N . LEU A 1 60 ? 21.682 -6.850 -39.494 1.00 0.00 76 LEU A N 9
ATOM 15816 C CA . LEU A 1 60 ? 21.154 -6.899 -38.109 1.00 0.00 76 LEU A CA 9
ATOM 15817 C C . LEU A 1 60 ? 22.315 -6.820 -37.070 1.00 0.00 76 LEU A C 9
ATOM 15818 O O . LEU A 1 60 ? 23.478 -7.047 -37.439 1.00 0.00 76 LEU A O 9
ATOM 15834 N N . PRO A 1 61 ? 22.030 -6.474 -35.763 1.00 0.00 77 PRO A N 9
ATOM 15835 C CA . PRO A 1 61 ? 23.057 -6.503 -34.682 1.00 0.00 77 PRO A CA 9
ATOM 15836 C C . PRO A 1 61 ? 23.492 -7.942 -34.321 1.00 0.00 77 PRO A C 9
ATOM 15837 O O . PRO A 1 61 ? 22.718 -8.898 -34.485 1.00 0.00 77 PRO A O 9
ATOM 15848 N N . GLU A 1 62 ? 24.728 -8.077 -33.810 1.00 0.00 78 GLU A N 9
ATOM 15849 C CA . GLU A 1 62 ? 25.298 -9.383 -33.413 1.00 0.00 78 GLU A CA 9
ATOM 15850 C C . GLU A 1 62 ? 25.095 -9.659 -31.910 1.00 0.00 78 GLU A C 9
ATOM 15851 O O . GLU A 1 62 ? 25.369 -10.767 -31.436 1.00 0.00 78 GLU A O 9
ATOM 15863 N N . ASN A 1 63 ? 24.622 -8.642 -31.165 1.00 0.00 79 ASN A N 9
ATOM 15864 C CA . ASN A 1 63 ? 24.281 -8.773 -29.731 1.00 0.00 79 ASN A CA 9
ATOM 15865 C C . ASN A 1 63 ? 22.890 -8.187 -29.484 1.00 0.00 79 ASN A C 9
ATOM 15866 O O . ASN A 1 63 ? 22.650 -7.000 -29.749 1.00 0.00 79 ASN A O 9
ATOM 15877 N N . ILE A 1 64 ? 21.968 -9.041 -29.001 1.00 0.00 80 ILE A N 9
ATOM 15878 C CA . ILE A 1 64 ? 20.577 -8.655 -28.694 1.00 0.00 80 ILE A CA 9
ATOM 15879 C C . ILE A 1 64 ? 20.341 -8.822 -27.177 1.00 0.00 80 ILE A C 9
ATOM 15880 O O . ILE A 1 64 ? 20.428 -9.936 -26.651 1.00 0.00 80 ILE A O 9
ATOM 15896 N N . ILE A 1 65 ? 20.076 -7.700 -26.482 1.00 0.00 81 ILE A N 9
ATOM 15897 C CA . ILE A 1 65 ? 19.789 -7.687 -25.030 1.00 0.00 81 ILE A CA 9
ATOM 15898 C C . ILE A 1 65 ? 18.273 -7.662 -24.793 1.00 0.00 81 ILE A C 9
ATOM 15899 O O . ILE A 1 65 ? 17.607 -6.674 -25.123 1.00 0.00 81 ILE A O 9
ATOM 15915 N N . LEU A 1 66 ? 17.739 -8.762 -24.241 1.00 0.00 82 LEU A N 9
ATOM 15916 C CA . LEU A 1 66 ? 16.341 -8.841 -23.766 1.00 0.00 82 LEU A CA 9
ATOM 15917 C C . LEU A 1 66 ? 16.354 -9.174 -22.262 1.00 0.00 82 LEU A C 9
ATOM 15918 O O . LEU A 1 66 ? 16.300 -10.348 -21.869 1.00 0.00 82 LEU A O 9
ATOM 15934 N N . ASP A 1 67 ? 16.460 -8.138 -21.428 1.00 0.00 83 ASP A N 9
ATOM 15935 C CA . ASP A 1 67 ? 16.581 -8.287 -19.961 1.00 0.00 83 ASP A CA 9
ATOM 15936 C C . ASP A 1 67 ? 15.210 -8.450 -19.266 1.00 0.00 83 ASP A C 9
ATOM 15937 O O . ASP A 1 67 ? 15.157 -8.752 -18.070 1.00 0.00 83 ASP A O 9
ATOM 15946 N N . ASP A 1 68 ? 14.112 -8.274 -20.029 1.00 0.00 84 ASP A N 9
ATOM 15947 C CA . ASP A 1 68 ? 12.721 -8.362 -19.504 1.00 0.00 84 ASP A CA 9
ATOM 15948 C C . ASP A 1 68 ? 12.035 -9.678 -19.918 1.00 0.00 84 ASP A C 9
ATOM 15949 O O . ASP A 1 68 ? 10.798 -9.755 -19.927 1.00 0.00 84 ASP A O 9
ATOM 15958 N N . MET A 1 69 ? 12.828 -10.726 -20.214 1.00 0.00 85 MET A N 9
ATOM 15959 C CA . MET A 1 69 ? 12.292 -12.026 -20.671 1.00 0.00 85 MET A CA 9
ATOM 15960 C C . MET A 1 69 ? 11.812 -12.867 -19.480 1.00 0.00 85 MET A C 9
ATOM 15961 O O . MET A 1 69 ? 12.512 -13.776 -19.026 1.00 0.00 85 MET A O 9
ATOM 15975 N N . ASP A 1 70 ? 10.617 -12.509 -18.966 1.00 0.00 86 ASP A N 9
ATOM 15976 C CA . ASP A 1 70 ? 9.969 -13.199 -17.838 1.00 0.00 86 ASP A CA 9
ATOM 15977 C C . ASP A 1 70 ? 10.847 -13.149 -16.578 1.00 0.00 86 ASP A C 9
ATOM 15978 O O . ASP A 1 70 ? 10.989 -14.137 -15.842 1.00 0.00 86 ASP A O 9
ATOM 15987 N N . GLY A 1 71 ? 11.426 -11.954 -16.344 1.00 0.00 87 GLY A N 9
ATOM 15988 C CA . GLY A 1 71 ? 12.331 -11.714 -15.216 1.00 0.00 87 GLY A CA 9
ATOM 15989 C C . GLY A 1 71 ? 13.770 -12.144 -15.494 1.00 0.00 87 GLY A C 9
ATOM 15990 O O . GLY A 1 71 ? 14.684 -11.788 -14.741 1.00 0.00 87 GLY A O 9
ATOM 15994 N N . CYS A 1 72 ? 13.962 -12.915 -16.577 1.00 0.00 88 CYS A N 9
ATOM 15995 C CA . CYS A 1 72 ? 15.265 -13.431 -16.996 1.00 0.00 88 CYS A CA 9
ATOM 15996 C C . CYS A 1 72 ? 15.892 -12.475 -18.026 1.00 0.00 88 CYS A C 9
ATOM 15997 O O . CYS A 1 72 ? 15.184 -11.882 -18.864 1.00 0.00 88 CYS A O 9
ATOM 16005 N N . ARG A 1 73 ? 17.212 -12.310 -17.932 1.00 0.00 89 ARG A N 9
ATOM 16006 C CA . ARG A 1 73 ? 18.014 -11.565 -18.909 1.00 0.00 89 ARG A CA 9
ATOM 16007 C C . ARG A 1 73 ? 18.623 -12.551 -19.904 1.00 0.00 89 ARG A C 9
ATOM 16008 O O . ARG A 1 73 ? 19.231 -13.534 -19.494 1.00 0.00 89 ARG A O 9
ATOM 16029 N N . VAL A 1 74 ? 18.469 -12.273 -21.206 1.00 0.00 90 VAL A N 9
ATOM 16030 C CA . VAL A 1 74 ? 19.122 -13.050 -22.275 1.00 0.00 90 VAL A CA 9
ATOM 16031 C C . VAL A 1 74 ? 19.932 -12.132 -23.192 1.00 0.00 90 VAL A C 9
ATOM 16032 O O . VAL A 1 74 ? 19.465 -11.065 -23.607 1.00 0.00 90 VAL A O 9
ATOM 16045 N N . GLU A 1 75 ? 21.169 -12.561 -23.468 1.00 0.00 91 GLU A N 9
ATOM 16046 C CA . GLU A 1 75 ? 22.059 -11.935 -24.436 1.00 0.00 91 GLU A CA 9
ATOM 16047 C C . GLU A 1 75 ? 22.278 -12.932 -25.586 1.00 0.00 91 GLU A C 9
ATOM 16048 O O . GLU A 1 75 ? 22.899 -13.990 -25.393 1.00 0.00 91 GLU A O 9
ATOM 16060 N N . PHE A 1 76 ? 21.687 -12.623 -26.753 1.00 0.00 92 PHE A N 9
ATOM 16061 C CA . PHE A 1 76 ? 21.877 -13.405 -27.981 1.00 0.00 92 PHE A CA 9
ATOM 16062 C C . PHE A 1 76 ? 23.219 -12.992 -28.597 1.00 0.00 92 PHE A C 9
ATOM 16063 O O . PHE A 1 76 ? 23.387 -11.833 -29.006 1.00 0.00 92 PHE A O 9
ATOM 16080 N N . ASN A 1 77 ? 24.169 -13.934 -28.623 1.00 0.00 93 ASN A N 9
ATOM 16081 C CA . ASN A 1 77 ? 25.527 -13.717 -29.141 1.00 0.00 93 ASN A CA 9
ATOM 16082 C C . ASN A 1 77 ? 25.696 -14.469 -30.459 1.00 0.00 93 ASN A C 9
ATOM 16083 O O . ASN A 1 77 ? 25.646 -15.703 -30.488 1.00 0.00 93 ASN A O 9
ATOM 16094 N N . LEU A 1 78 ? 25.865 -13.720 -31.552 1.00 0.00 94 LEU A N 9
ATOM 16095 C CA . LEU A 1 78 ? 26.175 -14.291 -32.867 1.00 0.00 94 LEU A CA 9
ATOM 16096 C C . LEU A 1 78 ? 27.690 -14.527 -32.972 1.00 0.00 94 LEU A C 9
ATOM 16097 O O . LEU A 1 78 ? 28.470 -13.723 -32.440 1.00 0.00 94 LEU A O 9
ATOM 16113 N N . PRO A 1 79 ? 28.135 -15.619 -33.656 1.00 0.00 95 PRO A N 9
ATOM 16114 C CA . PRO A 1 79 ? 29.566 -15.956 -33.757 1.00 0.00 95 PRO A CA 9
ATOM 16115 C C . PRO A 1 79 ? 30.315 -15.049 -34.757 1.00 0.00 95 PRO A C 9
ATOM 16116 O O . PRO A 1 79 ? 29.707 -14.429 -35.643 1.00 0.00 95 PRO A O 9
ATOM 16127 N N . GLY A 1 80 ? 31.635 -14.985 -34.583 1.00 0.00 96 GLY A N 9
ATOM 16128 C CA . GLY A 1 80 ? 32.516 -14.210 -35.464 1.00 0.00 96 GLY A CA 9
ATOM 16129 C C . GLY A 1 80 ? 33.051 -15.047 -36.618 1.00 0.00 96 GLY A C 9
ATOM 16130 O O . GLY A 1 80 ? 32.812 -16.259 -36.663 1.00 0.00 96 GLY A O 9
ATOM 16134 N N . GLU A 1 81 ? 33.794 -14.406 -37.540 1.00 0.00 97 GLU A N 9
ATOM 16135 C CA . GLU A 1 81 ? 34.376 -15.079 -38.734 1.00 0.00 97 GLU A CA 9
ATOM 16136 C C . GLU A 1 81 ? 35.339 -16.228 -38.338 1.00 0.00 97 GLU A C 9
ATOM 16137 O O . GLU A 1 81 ? 35.503 -17.200 -39.076 1.00 0.00 97 GLU A O 9
ATOM 16149 N N . ASN A 1 82 ? 35.961 -16.083 -37.157 1.00 0.00 98 ASN A N 9
ATOM 16150 C CA . ASN A 1 82 ? 36.906 -17.068 -36.593 1.00 0.00 98 ASN A CA 9
ATOM 16151 C C . ASN A 1 82 ? 36.195 -18.365 -36.139 1.00 0.00 98 ASN A C 9
ATOM 16152 O O . ASN A 1 82 ? 36.814 -19.430 -36.100 1.00 0.00 98 ASN A O 9
ATOM 16163 N N . ASN A 1 83 ? 34.897 -18.255 -35.793 1.00 0.00 99 ASN A N 9
ATOM 16164 C CA . ASN A 1 83 ? 34.102 -19.378 -35.255 1.00 0.00 99 ASN A CA 9
ATOM 16165 C C . ASN A 1 83 ? 33.661 -20.318 -36.390 1.00 0.00 99 ASN A C 9
ATOM 16166 O O . ASN A 1 83 ? 32.757 -19.992 -37.171 1.00 0.00 99 ASN A O 9
ATOM 16177 N N . GLU A 1 84 ? 34.337 -21.476 -36.473 1.00 0.00 100 GLU A N 9
ATOM 16178 C CA . GLU A 1 84 ? 34.046 -22.538 -37.454 1.00 0.00 100 GLU A CA 9
ATOM 16179 C C . GLU A 1 84 ? 32.684 -23.216 -37.155 1.00 0.00 100 GLU A C 9
ATOM 16180 O O . GLU A 1 84 ? 32.048 -23.769 -38.060 1.00 0.00 100 GLU A O 9
ATOM 16192 N N . ALA A 1 85 ? 32.254 -23.149 -35.876 1.00 0.00 101 ALA A N 9
ATOM 16193 C CA . ALA A 1 85 ? 30.982 -23.737 -35.405 1.00 0.00 101 ALA A CA 9
ATOM 16194 C C . ALA A 1 85 ? 29.767 -23.103 -36.108 1.00 0.00 101 ALA A C 9
ATOM 16195 O O . ALA A 1 85 ? 28.825 -23.810 -36.482 1.00 0.00 101 ALA A O 9
ATOM 16202 N N . GLY A 1 86 ? 29.831 -21.768 -36.296 1.00 0.00 102 GLY A N 9
ATOM 16203 C CA . GLY A 1 86 ? 28.805 -21.003 -37.016 1.00 0.00 102 GLY A CA 9
ATOM 16204 C C . GLY A 1 86 ? 27.390 -21.167 -36.460 1.00 0.00 102 GLY A C 9
ATOM 16205 O O . GLY A 1 86 ? 26.436 -21.380 -37.217 1.00 0.00 102 GLY A O 9
ATOM 16209 N N . GLN A 1 87 ? 27.264 -21.100 -35.124 1.00 0.00 103 GLN A N 9
ATOM 16210 C CA . GLN A 1 87 ? 25.971 -21.214 -34.417 1.00 0.00 103 GLN A CA 9
ATOM 16211 C C . GLN A 1 87 ? 25.829 -20.074 -33.408 1.00 0.00 103 GLN A C 9
ATOM 16212 O O . GLN A 1 87 ? 26.827 -19.525 -32.938 1.00 0.00 103 GLN A O 9
ATOM 16226 N N . VAL A 1 88 ? 24.577 -19.744 -33.083 1.00 0.00 104 VAL A N 9
ATOM 16227 C CA . VAL A 1 88 ? 24.232 -18.670 -32.146 1.00 0.00 104 VAL A CA 9
ATOM 16228 C C . VAL A 1 88 ? 24.237 -19.203 -30.708 1.00 0.00 104 VAL A C 9
ATOM 16229 O O . VAL A 1 88 ? 23.581 -20.213 -30.414 1.00 0.00 104 VAL A O 9
ATOM 16242 N N . ILE A 1 89 ? 24.976 -18.508 -29.828 1.00 0.00 105 ILE A N 9
ATOM 16243 C CA . ILE A 1 89 ? 25.074 -18.858 -28.401 1.00 0.00 105 ILE A CA 9
ATOM 16244 C C . ILE A 1 89 ? 24.183 -17.881 -27.621 1.00 0.00 105 ILE A C 9
ATOM 16245 O O . ILE A 1 89 ? 24.503 -16.694 -27.512 1.00 0.00 105 ILE A O 9
ATOM 16261 N N . VAL A 1 90 ? 23.044 -18.376 -27.124 1.00 0.00 106 VAL A N 9
ATOM 16262 C CA . VAL A 1 90 ? 22.092 -17.570 -26.345 1.00 0.00 106 VAL A CA 9
ATOM 16263 C C . VAL A 1 90 ? 22.314 -17.832 -24.838 1.00 0.00 106 VAL A C 9
ATOM 16264 O O . VAL A 1 90 ? 22.405 -18.990 -24.399 1.00 0.00 106 VAL A O 9
ATOM 16277 N N . ARG A 1 91 ? 22.460 -16.747 -24.063 1.00 0.00 107 ARG A N 9
ATOM 16278 C CA . ARG A 1 91 ? 22.766 -16.811 -22.623 1.00 0.00 107 ARG A CA 9
ATOM 16279 C C . ARG A 1 91 ? 21.597 -16.213 -21.822 1.00 0.00 107 ARG A C 9
ATOM 16280 O O . ARG A 1 91 ? 21.533 -14.993 -21.646 1.00 0.00 107 ARG A O 9
ATOM 16301 N N . VAL A 1 92 ? 20.660 -17.067 -21.361 1.00 0.00 108 VAL A N 9
ATOM 16302 C CA . VAL A 1 92 ? 19.504 -16.623 -20.556 1.00 0.00 108 VAL A CA 9
ATOM 16303 C C . VAL A 1 92 ? 19.792 -16.910 -19.074 1.00 0.00 108 VAL A C 9
ATOM 16304 O O . VAL A 1 92 ? 19.659 -18.044 -18.613 1.00 0.00 108 VAL A O 9
ATOM 16317 N N . SER A 1 93 ? 20.187 -15.872 -18.342 1.00 0.00 109 SER A N 9
ATOM 16318 C CA . SER A 1 93 ? 20.456 -15.939 -16.902 1.00 0.00 109 SER A CA 9
ATOM 16319 C C . SER A 1 93 ? 19.356 -15.205 -16.121 1.00 0.00 109 SER A C 9
ATOM 16320 O O . SER A 1 93 ? 18.507 -14.534 -16.715 1.00 0.00 109 SER A O 9
ATOM 16328 N N . LYS A 1 94 ? 19.373 -15.349 -14.789 1.00 0.00 110 LYS A N 9
ATOM 16329 C CA . LYS A 1 94 ? 18.373 -14.735 -13.905 1.00 0.00 110 LYS A CA 9
ATOM 16330 C C . LYS A 1 94 ? 18.965 -14.634 -12.489 1.00 0.00 110 LYS A C 9
ATOM 16331 O O . LYS A 1 94 ? 18.688 -15.471 -11.617 1.00 0.00 110 LYS A O 9
ATOM 16350 N N . GLY A 1 95 ? 19.854 -13.637 -12.312 1.00 0.00 111 GLY A N 9
ATOM 16351 C CA . GLY A 1 95 ? 20.560 -13.418 -11.048 1.00 0.00 111 GLY A CA 9
ATOM 16352 C C . GLY A 1 95 ? 21.505 -14.570 -10.697 1.00 0.00 111 GLY A C 9
ATOM 16353 O O . GLY A 1 95 ? 22.620 -14.647 -11.224 1.00 0.00 111 GLY A O 9
ATOM 16357 N N . ASP A 1 96 ? 21.024 -15.477 -9.827 1.00 0.00 112 ASP A N 9
ATOM 16358 C CA . ASP A 1 96 ? 21.769 -16.678 -9.386 1.00 0.00 112 ASP A CA 9
ATOM 16359 C C . ASP A 1 96 ? 21.699 -17.790 -10.455 1.00 0.00 112 ASP A C 9
ATOM 16360 O O . ASP A 1 96 ? 22.528 -18.706 -10.471 1.00 0.00 112 ASP A O 9
ATOM 16369 N N . HIS A 1 97 ? 20.677 -17.705 -11.326 1.00 0.00 113 HIS A N 9
ATOM 16370 C CA . HIS A 1 97 ? 20.489 -18.626 -12.462 1.00 0.00 113 HIS A CA 9
ATOM 16371 C C . HIS A 1 97 ? 21.410 -18.242 -13.630 1.00 0.00 113 HIS A C 9
ATOM 16372 O O . HIS A 1 97 ? 21.749 -17.065 -13.799 1.00 0.00 113 HIS A O 9
ATOM 16387 N N . SER A 1 98 ? 21.783 -19.252 -14.436 1.00 0.00 114 SER A N 9
ATOM 16388 C CA . SER A 1 98 ? 22.514 -19.074 -15.698 1.00 0.00 114 SER A CA 9
ATOM 16389 C C . SER A 1 98 ? 22.249 -20.292 -16.606 1.00 0.00 114 SER A C 9
ATOM 16390 O O . SER A 1 98 ? 22.693 -21.406 -16.314 1.00 0.00 114 SER A O 9
ATOM 16398 N N . GLU A 1 99 ? 21.478 -20.074 -17.680 1.00 0.00 115 GLU A N 9
ATOM 16399 C CA . GLU A 1 99 ? 21.111 -21.110 -18.660 1.00 0.00 115 GLU A CA 9
ATOM 16400 C C . GLU A 1 99 ? 21.653 -20.717 -20.042 1.00 0.00 115 GLU A C 9
ATOM 16401 O O . GLU A 1 99 ? 21.228 -19.717 -20.623 1.00 0.00 115 GLU A O 9
ATOM 16413 N N . THR A 1 100 ? 22.606 -21.504 -20.554 1.00 0.00 116 THR A N 9
ATOM 16414 C CA . THR A 1 100 ? 23.203 -21.294 -21.882 1.00 0.00 116 THR A CA 9
ATOM 16415 C C . THR A 1 100 ? 22.656 -22.351 -22.852 1.00 0.00 116 THR A C 9
ATOM 16416 O O . THR A 1 100 ? 22.346 -23.483 -22.441 1.00 0.00 116 THR A O 9
ATOM 16427 N N . ARG A 1 101 ? 22.537 -21.977 -24.130 1.00 0.00 117 ARG A N 9
ATOM 16428 C CA . ARG A 1 101 ? 21.996 -22.855 -25.174 1.00 0.00 117 ARG A CA 9
ATOM 16429 C C . ARG A 1 101 ? 22.590 -22.447 -26.528 1.00 0.00 117 ARG A C 9
ATOM 16430 O O . ARG A 1 101 ? 23.116 -21.332 -26.679 1.00 0.00 117 ARG A O 9
ATOM 16451 N N . GLU A 1 102 ? 22.485 -23.348 -27.509 1.00 0.00 118 GLU A N 9
ATOM 16452 C CA . GLU A 1 102 ? 22.869 -23.079 -28.898 1.00 0.00 118 GLU A CA 9
ATOM 16453 C C . GLU A 1 102 ? 21.701 -23.385 -29.832 1.00 0.00 118 GLU A C 9
ATOM 16454 O O . GLU A 1 102 ? 20.967 -24.361 -29.644 1.00 0.00 118 GLU A O 9
ATOM 16466 N N . ILE A 1 103 ? 21.539 -22.509 -30.816 1.00 0.00 119 ILE A N 9
ATOM 16467 C CA . ILE A 1 103 ? 20.665 -22.702 -31.974 1.00 0.00 119 ILE A CA 9
ATOM 16468 C C . ILE A 1 103 ? 21.527 -22.518 -33.227 1.00 0.00 119 ILE A C 9
ATOM 16469 O O . ILE A 1 103 ? 22.449 -21.691 -33.210 1.00 0.00 119 ILE A O 9
ATOM 16485 N N . PRO A 1 104 ? 21.283 -23.302 -34.321 1.00 0.00 120 PRO A N 9
ATOM 16486 C CA . PRO A 1 104 ? 21.955 -23.067 -35.612 1.00 0.00 120 PRO A CA 9
ATOM 16487 C C . PRO A 1 104 ? 21.694 -21.625 -36.106 1.00 0.00 120 PRO A C 9
ATOM 16488 O O . PRO A 1 104 ? 20.575 -21.105 -35.949 1.00 0.00 120 PRO A O 9
ATOM 16499 N N . LEU A 1 105 ? 22.744 -20.990 -36.667 1.00 0.00 121 LEU A N 9
ATOM 16500 C CA . LEU A 1 105 ? 22.692 -19.599 -37.175 1.00 0.00 121 LEU A CA 9
ATOM 16501 C C . LEU A 1 105 ? 21.531 -19.447 -38.187 1.00 0.00 121 LEU A C 9
ATOM 16502 O O . LEU A 1 105 ? 20.862 -18.418 -38.209 1.00 0.00 121 LEU A O 9
ATOM 16518 N N . ALA A 1 106 ? 21.293 -20.516 -38.973 1.00 0.00 122 ALA A N 9
ATOM 16519 C CA . ALA A 1 106 ? 20.183 -20.611 -39.944 1.00 0.00 122 ALA A CA 9
ATOM 16520 C C . ALA A 1 106 ? 18.806 -20.322 -39.296 1.00 0.00 122 ALA A C 9
ATOM 16521 O O . ALA A 1 106 ? 18.021 -19.540 -39.833 1.00 0.00 122 ALA A O 9
ATOM 16528 N N . SER A 1 107 ? 18.545 -20.961 -38.139 1.00 0.00 123 SER A N 9
ATOM 16529 C CA . SER A 1 107 ? 17.274 -20.813 -37.396 1.00 0.00 123 SER A CA 9
ATOM 16530 C C . SER A 1 107 ? 17.083 -19.377 -36.876 1.00 0.00 123 SER A C 9
ATOM 16531 O O . SER A 1 107 ? 16.025 -18.750 -37.090 1.00 0.00 123 SER A O 9
ATOM 16539 N N . PHE A 1 108 ? 18.122 -18.853 -36.204 1.00 0.00 124 PHE A N 9
ATOM 16540 C CA . PHE A 1 108 ? 18.073 -17.511 -35.619 1.00 0.00 124 PHE A CA 9
ATOM 16541 C C . PHE A 1 108 ? 17.884 -16.460 -36.713 1.00 0.00 124 PHE A C 9
ATOM 16542 O O . PHE A 1 108 ? 17.065 -15.567 -36.565 1.00 0.00 124 PHE A O 9
ATOM 16559 N N . GLU A 1 109 ? 18.647 -16.597 -37.806 1.00 0.00 125 GLU A N 9
ATOM 16560 C CA . GLU A 1 109 ? 18.711 -15.585 -38.866 1.00 0.00 125 GLU A CA 9
ATOM 16561 C C . GLU A 1 109 ? 17.419 -15.569 -39.696 1.00 0.00 125 GLU A C 9
ATOM 16562 O O . GLU A 1 109 ? 16.957 -14.491 -40.074 1.00 0.00 125 GLU A O 9
ATOM 16574 N N . LYS A 1 110 ? 16.831 -16.764 -39.961 1.00 0.00 126 LYS A N 9
ATOM 16575 C CA . LYS A 1 110 ? 15.566 -16.859 -40.723 1.00 0.00 126 LYS A CA 9
ATOM 16576 C C . LYS A 1 110 ? 14.440 -16.155 -39.941 1.00 0.00 126 LYS A C 9
ATOM 16577 O O . LYS A 1 110 ? 13.643 -15.416 -40.522 1.00 0.00 126 LYS A O 9
ATOM 16596 N N . ILE A 1 111 ? 14.417 -16.370 -38.602 1.00 0.00 127 ILE A N 9
ATOM 16597 C CA . ILE A 1 111 ? 13.396 -15.787 -37.718 1.00 0.00 127 ILE A CA 9
ATOM 16598 C C . ILE A 1 111 ? 13.636 -14.277 -37.514 1.00 0.00 127 ILE A C 9
ATOM 16599 O O . ILE A 1 111 ? 12.713 -13.484 -37.656 1.00 0.00 127 ILE A O 9
ATOM 16615 N N . CYS A 1 112 ? 14.891 -13.900 -37.223 1.00 0.00 128 CYS A N 9
ATOM 16616 C CA . CYS A 1 112 ? 15.285 -12.503 -36.937 1.00 0.00 128 CYS A CA 9
ATOM 16617 C C . CYS A 1 112 ? 14.977 -11.600 -38.146 1.00 0.00 128 CYS A C 9
ATOM 16618 O O . CYS A 1 112 ? 14.394 -10.519 -37.996 1.00 0.00 128 CYS A O 9
ATOM 16626 N N . ARG A 1 113 ? 15.330 -12.101 -39.350 1.00 0.00 129 ARG A N 9
ATOM 16627 C CA . ARG A 1 113 ? 15.069 -11.413 -40.632 1.00 0.00 129 ARG A CA 9
ATOM 16628 C C . ARG A 1 113 ? 13.552 -11.363 -40.906 1.00 0.00 129 ARG A C 9
ATOM 16629 O O . ARG A 1 113 ? 13.040 -10.344 -41.377 1.00 0.00 129 ARG A O 9
ATOM 16650 N N . ALA A 1 114 ? 12.848 -12.475 -40.585 1.00 0.00 130 ALA A N 9
ATOM 16651 C CA . ALA A 1 114 ? 11.380 -12.571 -40.730 1.00 0.00 130 ALA A CA 9
ATOM 16652 C C . ALA A 1 114 ? 10.659 -11.501 -39.894 1.00 0.00 130 ALA A C 9
ATOM 16653 O O . ALA A 1 114 ? 9.676 -10.940 -40.355 1.00 0.00 130 ALA A O 9
ATOM 16660 N N . LEU A 1 115 ? 11.185 -11.225 -38.680 1.00 0.00 131 LEU A N 9
ATOM 16661 C CA . LEU A 1 115 ? 10.613 -10.231 -37.738 1.00 0.00 131 LEU A CA 9
ATOM 16662 C C . LEU A 1 115 ? 10.897 -8.797 -38.213 1.00 0.00 131 LEU A C 9
ATOM 16663 O O . LEU A 1 115 ? 10.035 -7.907 -38.094 1.00 0.00 131 LEU A O 9
ATOM 16679 N N . LEU A 1 116 ? 12.112 -8.594 -38.764 1.00 0.00 132 LEU A N 9
ATOM 16680 C CA . LEU A 1 116 ? 12.502 -7.327 -39.421 1.00 0.00 132 LEU A CA 9
ATOM 16681 C C . LEU A 1 116 ? 11.500 -6.966 -40.526 1.00 0.00 132 LEU A C 9
ATOM 16682 O O . LEU A 1 116 ? 11.050 -5.827 -40.620 1.00 0.00 132 LEU A O 9
ATOM 16698 N N . PHE A 1 117 ? 11.143 -7.971 -41.339 1.00 0.00 133 PHE A N 9
ATOM 16699 C CA . PHE A 1 117 ? 10.194 -7.798 -42.445 1.00 0.00 133 PHE A CA 9
ATOM 16700 C C . PHE A 1 117 ? 8.746 -7.762 -41.915 1.00 0.00 133 PHE A C 9
ATOM 16701 O O . PHE A 1 117 ? 7.913 -7.049 -42.461 1.00 0.00 133 PHE A O 9
ATOM 16718 N N . ARG A 1 118 ? 8.483 -8.500 -40.808 1.00 0.00 134 ARG A N 9
ATOM 16719 C CA . ARG A 1 118 ? 7.134 -8.607 -40.190 1.00 0.00 134 ARG A CA 9
ATOM 16720 C C . ARG A 1 118 ? 6.710 -7.274 -39.545 1.00 0.00 134 ARG A C 9
ATOM 16721 O O . ARG A 1 118 ? 5.532 -7.061 -39.238 1.00 0.00 134 ARG A O 9
ATOM 16742 N N . CYS A 1 119 ? 7.697 -6.397 -39.323 1.00 0.00 135 CYS A N 9
ATOM 16743 C CA . CYS A 1 119 ? 7.476 -5.001 -38.908 1.00 0.00 135 CYS A CA 9
ATOM 16744 C C . CYS A 1 119 ? 6.476 -4.248 -39.832 1.00 0.00 135 CYS A C 9
ATOM 16745 O O . CYS A 1 119 ? 5.747 -3.363 -39.371 1.00 0.00 135 CYS A O 9
ATOM 16753 N N . GLU A 1 120 ? 6.427 -4.630 -41.127 1.00 0.00 136 GLU A N 9
ATOM 16754 C CA . GLU A 1 120 ? 5.559 -3.974 -42.127 1.00 0.00 136 GLU A CA 9
ATOM 16755 C C . GLU A 1 120 ? 4.925 -5.022 -43.062 1.00 0.00 136 GLU A C 9
ATOM 16756 O O . GLU A 1 120 ? 3.690 -5.102 -43.181 1.00 0.00 136 GLU A O 9
ATOM 16768 N N . GLY A 1 1 ? -0.939 0.515 -6.803 1.00 0.00 17 GLY A N 10
ATOM 16769 C CA . GLY A 1 1 ? 0.523 0.711 -6.685 1.00 0.00 17 GLY A CA 10
ATOM 16770 C C . GLY A 1 1 ? 1.134 1.237 -7.970 1.00 0.00 17 GLY A C 10
ATOM 16771 O O . GLY A 1 1 ? 0.421 1.777 -8.818 1.00 0.00 17 GLY A O 10
ATOM 16777 N N . ALA A 1 2 ? 2.457 1.069 -8.122 1.00 0.00 18 ALA A N 10
ATOM 16778 C CA . ALA A 1 2 ? 3.190 1.481 -9.336 1.00 0.00 18 ALA A CA 10
ATOM 16779 C C . ALA A 1 2 ? 2.886 0.523 -10.507 1.00 0.00 18 ALA A C 10
ATOM 16780 O O . ALA A 1 2 ? 2.306 -0.554 -10.304 1.00 0.00 18 ALA A O 10
ATOM 16787 N N . GLY A 1 3 ? 3.314 0.906 -11.724 1.00 0.00 19 GLY A N 10
ATOM 16788 C CA . GLY A 1 3 ? 3.134 0.079 -12.931 1.00 0.00 19 GLY A CA 10
ATOM 16789 C C . GLY A 1 3 ? 4.257 -0.939 -13.117 1.00 0.00 19 GLY A C 10
ATOM 16790 O O . GLY A 1 3 ? 4.630 -1.268 -14.248 1.00 0.00 19 GLY A O 10
ATOM 16794 N N . THR A 1 4 ? 4.785 -1.450 -11.992 1.00 0.00 20 THR A N 10
ATOM 16795 C CA . THR A 1 4 ? 5.898 -2.403 -11.954 1.00 0.00 20 THR A CA 10
ATOM 16796 C C . THR A 1 4 ? 5.367 -3.850 -12.026 1.00 0.00 20 THR A C 10
ATOM 16797 O O . THR A 1 4 ? 5.606 -4.674 -11.135 1.00 0.00 20 THR A O 10
ATOM 16808 N N . SER A 1 5 ? 4.670 -4.147 -13.135 1.00 0.00 21 SER A N 10
ATOM 16809 C CA . SER A 1 5 ? 4.011 -5.445 -13.375 1.00 0.00 21 SER A CA 10
ATOM 16810 C C . SER A 1 5 ? 5.021 -6.497 -13.893 1.00 0.00 21 SER A C 10
ATOM 16811 O O . SER A 1 5 ? 4.717 -7.699 -13.913 1.00 0.00 21 SER A O 10
ATOM 16819 N N . ALA A 1 6 ? 6.226 -6.026 -14.285 1.00 0.00 22 ALA A N 10
ATOM 16820 C CA . ALA A 1 6 ? 7.311 -6.878 -14.804 1.00 0.00 22 ALA A CA 10
ATOM 16821 C C . ALA A 1 6 ? 7.839 -7.856 -13.732 1.00 0.00 22 ALA A C 10
ATOM 16822 O O . ALA A 1 6 ? 8.399 -8.899 -14.070 1.00 0.00 22 ALA A O 10
ATOM 16829 N N . ALA A 1 7 ? 7.638 -7.498 -12.445 1.00 0.00 23 ALA A N 10
ATOM 16830 C CA . ALA A 1 7 ? 7.982 -8.348 -11.289 1.00 0.00 23 ALA A CA 10
ATOM 16831 C C . ALA A 1 7 ? 7.169 -9.668 -11.292 1.00 0.00 23 ALA A C 10
ATOM 16832 O O . ALA A 1 7 ? 7.710 -10.736 -10.977 1.00 0.00 23 ALA A O 10
ATOM 16839 N N . MET A 1 8 ? 5.868 -9.578 -11.655 1.00 0.00 24 MET A N 10
ATOM 16840 C CA . MET A 1 8 ? 4.988 -10.766 -11.838 1.00 0.00 24 MET A CA 10
ATOM 16841 C C . MET A 1 8 ? 5.344 -11.508 -13.137 1.00 0.00 24 MET A C 10
ATOM 16842 O O . MET A 1 8 ? 5.260 -12.734 -13.201 1.00 0.00 24 MET A O 10
ATOM 16856 N N . ARG A 1 9 ? 5.741 -10.728 -14.163 1.00 0.00 25 ARG A N 10
ATOM 16857 C CA . ARG A 1 9 ? 6.186 -11.246 -15.477 1.00 0.00 25 ARG A CA 10
ATOM 16858 C C . ARG A 1 9 ? 7.461 -12.136 -15.343 1.00 0.00 25 ARG A C 10
ATOM 16859 O O . ARG A 1 9 ? 7.712 -12.982 -16.182 1.00 0.00 25 ARG A O 10
ATOM 16880 N N . GLN A 1 10 ? 8.226 -11.958 -14.248 1.00 0.00 26 GLN A N 10
ATOM 16881 C CA . GLN A 1 10 ? 9.436 -12.775 -13.944 1.00 0.00 26 GLN A CA 10
ATOM 16882 C C . GLN A 1 10 ? 9.113 -14.247 -13.593 1.00 0.00 26 GLN A C 10
ATOM 16883 O O . GLN A 1 10 ? 10.026 -15.056 -13.546 1.00 0.00 26 GLN A O 10
ATOM 16897 N N . ALA A 1 11 ? 7.825 -14.549 -13.320 1.00 0.00 27 ALA A N 10
ATOM 16898 C CA . ALA A 1 11 ? 7.345 -15.863 -12.800 1.00 0.00 27 ALA A CA 10
ATOM 16899 C C . ALA A 1 11 ? 7.951 -17.117 -13.495 1.00 0.00 27 ALA A C 10
ATOM 16900 O O . ALA A 1 11 ? 8.157 -18.146 -12.836 1.00 0.00 27 ALA A O 10
ATOM 16907 N N . THR A 1 12 ? 8.215 -17.038 -14.814 1.00 0.00 28 THR A N 10
ATOM 16908 C CA . THR A 1 12 ? 8.815 -18.156 -15.574 1.00 0.00 28 THR A CA 10
ATOM 16909 C C . THR A 1 12 ? 10.358 -18.163 -15.429 1.00 0.00 28 THR A C 10
ATOM 16910 O O . THR A 1 12 ? 11.001 -17.104 -15.450 1.00 0.00 28 THR A O 10
ATOM 16921 N N . SER A 1 13 ? 10.920 -19.376 -15.261 1.00 0.00 29 SER A N 10
ATOM 16922 C CA . SER A 1 13 ? 12.366 -19.613 -15.171 1.00 0.00 29 SER A CA 10
ATOM 16923 C C . SER A 1 13 ? 13.014 -19.554 -16.576 1.00 0.00 29 SER A C 10
ATOM 16924 O O . SER A 1 13 ? 12.377 -19.973 -17.560 1.00 0.00 29 SER A O 10
ATOM 16932 N N . PRO A 1 14 ? 14.318 -19.092 -16.680 1.00 0.00 30 PRO A N 10
ATOM 16933 C CA . PRO A 1 14 ? 15.115 -19.066 -17.950 1.00 0.00 30 PRO A CA 10
ATOM 16934 C C . PRO A 1 14 ? 15.346 -20.453 -18.610 1.00 0.00 30 PRO A C 10
ATOM 16935 O O . PRO A 1 14 ? 15.933 -20.526 -19.697 1.00 0.00 30 PRO A O 10
ATOM 16946 N N . LYS A 1 15 ? 14.881 -21.538 -17.954 1.00 0.00 31 LYS A N 10
ATOM 16947 C CA . LYS A 1 15 ? 15.021 -22.914 -18.453 1.00 0.00 31 LYS A CA 10
ATOM 16948 C C . LYS A 1 15 ? 13.913 -23.147 -19.479 1.00 0.00 31 LYS A C 10
ATOM 16949 O O . LYS A 1 15 ? 14.175 -23.469 -20.634 1.00 0.00 31 LYS A O 10
ATOM 16968 N N . THR A 1 16 ? 12.667 -22.953 -19.005 1.00 0.00 32 THR A N 10
ATOM 16969 C CA . THR A 1 16 ? 11.446 -23.051 -19.808 1.00 0.00 32 THR A CA 10
ATOM 16970 C C . THR A 1 16 ? 11.434 -22.003 -20.933 1.00 0.00 32 THR A C 10
ATOM 16971 O O . THR A 1 16 ? 10.976 -22.287 -22.062 1.00 0.00 32 THR A O 10
ATOM 16982 N N . ILE A 1 17 ? 11.952 -20.804 -20.602 1.00 0.00 33 ILE A N 10
ATOM 16983 C CA . ILE A 1 17 ? 12.176 -19.735 -21.569 1.00 0.00 33 ILE A CA 10
ATOM 16984 C C . ILE A 1 17 ? 13.073 -20.238 -22.703 1.00 0.00 33 ILE A C 10
ATOM 16985 O O . ILE A 1 17 ? 12.694 -20.127 -23.869 1.00 0.00 33 ILE A O 10
ATOM 17001 N N . LEU A 1 18 ? 14.214 -20.866 -22.343 1.00 0.00 34 LEU A N 10
ATOM 17002 C CA . LEU A 1 18 ? 15.144 -21.457 -23.328 1.00 0.00 34 LEU A CA 10
ATOM 17003 C C . LEU A 1 18 ? 14.473 -22.535 -24.177 1.00 0.00 34 LEU A C 10
ATOM 17004 O O . LEU A 1 18 ? 14.718 -22.587 -25.372 1.00 0.00 34 LEU A O 10
ATOM 17020 N N . GLU A 1 19 ? 13.630 -23.375 -23.553 1.00 0.00 35 GLU A N 10
ATOM 17021 C CA . GLU A 1 19 ? 12.929 -24.462 -24.258 1.00 0.00 35 GLU A CA 10
ATOM 17022 C C . GLU A 1 19 ? 12.127 -23.898 -25.441 1.00 0.00 35 GLU A C 10
ATOM 17023 O O . GLU A 1 19 ? 12.351 -24.302 -26.588 1.00 0.00 35 GLU A O 10
ATOM 17035 N N . TYR A 1 20 ? 11.262 -22.898 -25.161 1.00 0.00 36 TYR A N 10
ATOM 17036 C CA . TYR A 1 20 ? 10.375 -22.332 -26.194 1.00 0.00 36 TYR A CA 10
ATOM 17037 C C . TYR A 1 20 ? 11.165 -21.433 -27.184 1.00 0.00 36 TYR A C 10
ATOM 17038 O O . TYR A 1 20 ? 10.743 -21.285 -28.331 1.00 0.00 36 TYR A O 10
ATOM 17056 N N . ILE A 1 21 ? 12.301 -20.841 -26.721 1.00 0.00 37 ILE A N 10
ATOM 17057 C CA . ILE A 1 21 ? 13.228 -20.074 -27.591 1.00 0.00 37 ILE A CA 10
ATOM 17058 C C . ILE A 1 21 ? 13.772 -20.982 -28.705 1.00 0.00 37 ILE A C 10
ATOM 17059 O O . ILE A 1 21 ? 13.591 -20.690 -29.888 1.00 0.00 37 ILE A O 10
ATOM 17075 N N . ILE A 1 22 ? 14.389 -22.106 -28.301 1.00 0.00 38 ILE A N 10
ATOM 17076 C CA . ILE A 1 22 ? 15.031 -23.052 -29.226 1.00 0.00 38 ILE A CA 10
ATOM 17077 C C . ILE A 1 22 ? 13.989 -23.617 -30.201 1.00 0.00 38 ILE A C 10
ATOM 17078 O O . ILE A 1 22 ? 14.199 -23.597 -31.417 1.00 0.00 38 ILE A O 10
ATOM 17094 N N . ASN A 1 23 ? 12.844 -24.049 -29.638 1.00 0.00 39 ASN A N 10
ATOM 17095 C CA . ASN A 1 23 ? 11.707 -24.599 -30.405 1.00 0.00 39 ASN A CA 10
ATOM 17096 C C . ASN A 1 23 ? 11.197 -23.599 -31.461 1.00 0.00 39 ASN A C 10
ATOM 17097 O O . ASN A 1 23 ? 10.920 -23.983 -32.589 1.00 0.00 39 ASN A O 10
ATOM 17108 N N . PHE A 1 24 ? 11.124 -22.312 -31.088 1.00 0.00 40 PHE A N 10
ATOM 17109 C CA . PHE A 1 24 ? 10.697 -21.234 -32.006 1.00 0.00 40 PHE A CA 10
ATOM 17110 C C . PHE A 1 24 ? 11.710 -21.063 -33.167 1.00 0.00 40 PHE A C 10
ATOM 17111 O O . PHE A 1 24 ? 11.322 -20.986 -34.342 1.00 0.00 40 PHE A O 10
ATOM 17128 N N . PHE A 1 25 ? 13.006 -21.021 -32.810 1.00 0.00 41 PHE A N 10
ATOM 17129 C CA . PHE A 1 25 ? 14.104 -20.798 -33.774 1.00 0.00 41 PHE A CA 10
ATOM 17130 C C . PHE A 1 25 ? 14.475 -22.083 -34.547 1.00 0.00 41 PHE A C 10
ATOM 17131 O O . PHE A 1 25 ? 15.335 -22.031 -35.425 1.00 0.00 41 PHE A O 10
ATOM 17148 N N . THR A 1 26 ? 13.837 -23.236 -34.223 1.00 0.00 42 THR A N 10
ATOM 17149 C CA . THR A 1 26 ? 13.969 -24.482 -35.020 1.00 0.00 42 THR A CA 10
ATOM 17150 C C . THR A 1 26 ? 12.633 -24.800 -35.749 1.00 0.00 42 THR A C 10
ATOM 17151 O O . THR A 1 26 ? 12.512 -24.552 -36.954 1.00 0.00 42 THR A O 10
ATOM 17162 N N . CYS A 1 27 ? 11.623 -25.306 -35.005 1.00 0.00 43 CYS A N 10
ATOM 17163 C CA . CYS A 1 27 ? 10.314 -25.721 -35.562 1.00 0.00 43 CYS A CA 10
ATOM 17164 C C . CYS A 1 27 ? 9.237 -25.619 -34.466 1.00 0.00 43 CYS A C 10
ATOM 17165 O O . CYS A 1 27 ? 9.331 -26.307 -33.442 1.00 0.00 43 CYS A O 10
ATOM 17173 N N . GLY A 1 28 ? 8.240 -24.748 -34.684 1.00 0.00 44 GLY A N 10
ATOM 17174 C CA . GLY A 1 28 ? 7.157 -24.534 -33.723 1.00 0.00 44 GLY A CA 10
ATOM 17175 C C . GLY A 1 28 ? 5.991 -23.789 -34.358 1.00 0.00 44 GLY A C 10
ATOM 17176 O O . GLY A 1 28 ? 5.266 -24.363 -35.179 1.00 0.00 44 GLY A O 10
ATOM 17180 N N . GLY A 1 29 ? 5.834 -22.493 -33.999 1.00 0.00 45 GLY A N 10
ATOM 17181 C CA . GLY A 1 29 ? 4.716 -21.661 -34.482 1.00 0.00 45 GLY A CA 10
ATOM 17182 C C . GLY A 1 29 ? 3.357 -22.141 -33.973 1.00 0.00 45 GLY A C 10
ATOM 17183 O O . GLY A 1 29 ? 2.349 -22.056 -34.687 1.00 0.00 45 GLY A O 10
ATOM 17187 N N . ILE A 1 30 ? 3.355 -22.660 -32.733 1.00 0.00 46 ILE A N 10
ATOM 17188 C CA . ILE A 1 30 ? 2.167 -23.243 -32.082 1.00 0.00 46 ILE A CA 10
ATOM 17189 C C . ILE A 1 30 ? 1.231 -22.119 -31.590 1.00 0.00 46 ILE A C 10
ATOM 17190 O O . ILE A 1 30 ? 1.700 -21.027 -31.229 1.00 0.00 46 ILE A O 10
ATOM 17206 N N . ARG A 1 31 ? -0.089 -22.388 -31.578 1.00 0.00 47 ARG A N 10
ATOM 17207 C CA . ARG A 1 31 ? -1.119 -21.375 -31.250 1.00 0.00 47 ARG A CA 10
ATOM 17208 C C . ARG A 1 31 ? -1.909 -21.735 -29.968 1.00 0.00 47 ARG A C 10
ATOM 17209 O O . ARG A 1 31 ? -2.753 -20.947 -29.539 1.00 0.00 47 ARG A O 10
ATOM 17230 N N . ARG A 1 32 ? -1.613 -22.911 -29.373 1.00 0.00 48 ARG A N 10
ATOM 17231 C CA . ARG A 1 32 ? -2.404 -23.504 -28.269 1.00 0.00 48 ARG A CA 10
ATOM 17232 C C . ARG A 1 32 ? -2.531 -22.550 -27.045 1.00 0.00 48 ARG A C 10
ATOM 17233 O O . ARG A 1 32 ? -3.570 -21.914 -26.843 1.00 0.00 48 ARG A O 10
ATOM 17254 N N . ARG A 1 33 ? -1.455 -22.455 -26.258 1.00 0.00 49 ARG A N 10
ATOM 17255 C CA . ARG A 1 33 ? -1.332 -21.509 -25.118 1.00 0.00 49 ARG A CA 10
ATOM 17256 C C . ARG A 1 33 ? -0.165 -20.542 -25.408 1.00 0.00 49 ARG A C 10
ATOM 17257 O O . ARG A 1 33 ? 0.251 -19.744 -24.559 1.00 0.00 49 ARG A O 10
ATOM 17278 N N . ASN A 1 34 ? 0.323 -20.622 -26.655 1.00 0.00 50 ASN A N 10
ATOM 17279 C CA . ASN A 1 34 ? 1.672 -20.208 -27.032 1.00 0.00 50 ASN A CA 10
ATOM 17280 C C . ASN A 1 34 ? 1.688 -18.799 -27.630 1.00 0.00 50 ASN A C 10
ATOM 17281 O O . ASN A 1 34 ? 2.684 -18.096 -27.496 1.00 0.00 50 ASN A O 10
ATOM 17292 N N . GLU A 1 35 ? 0.562 -18.384 -28.250 1.00 0.00 51 GLU A N 10
ATOM 17293 C CA . GLU A 1 35 ? 0.467 -17.115 -29.021 1.00 0.00 51 GLU A CA 10
ATOM 17294 C C . GLU A 1 35 ? 0.935 -15.897 -28.208 1.00 0.00 51 GLU A C 10
ATOM 17295 O O . GLU A 1 35 ? 1.558 -15.008 -28.754 1.00 0.00 51 GLU A O 10
ATOM 17307 N N . THR A 1 36 ? 0.630 -15.901 -26.901 1.00 0.00 52 THR A N 10
ATOM 17308 C CA . THR A 1 36 ? 0.929 -14.786 -25.984 1.00 0.00 52 THR A CA 10
ATOM 17309 C C . THR A 1 36 ? 2.420 -14.750 -25.567 1.00 0.00 52 THR A C 10
ATOM 17310 O O . THR A 1 36 ? 3.127 -13.774 -25.872 1.00 0.00 52 THR A O 10
ATOM 17321 N N . GLN A 1 37 ? 2.890 -15.830 -24.894 1.00 0.00 53 GLN A N 10
ATOM 17322 C CA . GLN A 1 37 ? 4.268 -15.912 -24.342 1.00 0.00 53 GLN A CA 10
ATOM 17323 C C . GLN A 1 37 ? 5.335 -15.826 -25.454 1.00 0.00 53 GLN A C 10
ATOM 17324 O O . GLN A 1 37 ? 6.406 -15.239 -25.261 1.00 0.00 53 GLN A O 10
ATOM 17338 N N . TYR A 1 38 ? 5.014 -16.397 -26.622 1.00 0.00 54 TYR A N 10
ATOM 17339 C CA . TYR A 1 38 ? 5.905 -16.367 -27.792 1.00 0.00 54 TYR A CA 10
ATOM 17340 C C . TYR A 1 38 ? 5.930 -14.958 -28.384 1.00 0.00 54 TYR A C 10
ATOM 17341 O O . TYR A 1 38 ? 6.999 -14.451 -28.692 1.00 0.00 54 TYR A O 10
ATOM 17359 N N . GLN A 1 39 ? 4.748 -14.314 -28.489 1.00 0.00 55 GLN A N 10
ATOM 17360 C CA . GLN A 1 39 ? 4.624 -12.948 -29.050 1.00 0.00 55 GLN A CA 10
ATOM 17361 C C . GLN A 1 39 ? 5.423 -11.926 -28.214 1.00 0.00 55 GLN A C 10
ATOM 17362 O O . GLN A 1 39 ? 5.861 -10.921 -28.753 1.00 0.00 55 GLN A O 10
ATOM 17376 N N . GLU A 1 40 ? 5.622 -12.214 -26.898 1.00 0.00 56 GLU A N 10
ATOM 17377 C CA . GLU A 1 40 ? 6.560 -11.444 -26.037 1.00 0.00 56 GLU A CA 10
ATOM 17378 C C . GLU A 1 40 ? 7.968 -11.430 -26.685 1.00 0.00 56 GLU A C 10
ATOM 17379 O O . GLU A 1 40 ? 8.567 -10.371 -26.859 1.00 0.00 56 GLU A O 10
ATOM 17391 N N . LEU A 1 41 ? 8.452 -12.633 -27.070 1.00 0.00 57 LEU A N 10
ATOM 17392 C CA . LEU A 1 41 ? 9.763 -12.817 -27.737 1.00 0.00 57 LEU A CA 10
ATOM 17393 C C . LEU A 1 41 ? 9.791 -12.054 -29.072 1.00 0.00 57 LEU A C 10
ATOM 17394 O O . LEU A 1 41 ? 10.711 -11.273 -29.299 1.00 0.00 57 LEU A O 10
ATOM 17410 N N . ILE A 1 42 ? 8.773 -12.286 -29.934 1.00 0.00 58 ILE A N 10
ATOM 17411 C CA . ILE A 1 42 ? 8.725 -11.726 -31.307 1.00 0.00 58 ILE A CA 10
ATOM 17412 C C . ILE A 1 42 ? 8.751 -10.186 -31.272 1.00 0.00 58 ILE A C 10
ATOM 17413 O O . ILE A 1 42 ? 9.551 -9.575 -31.983 1.00 0.00 58 ILE A O 10
ATOM 17429 N N . GLU A 1 43 ? 7.898 -9.575 -30.425 1.00 0.00 59 GLU A N 10
ATOM 17430 C CA . GLU A 1 43 ? 7.763 -8.106 -30.361 1.00 0.00 59 GLU A CA 10
ATOM 17431 C C . GLU A 1 43 ? 9.022 -7.459 -29.760 1.00 0.00 59 GLU A C 10
ATOM 17432 O O . GLU A 1 43 ? 9.499 -6.463 -30.285 1.00 0.00 59 GLU A O 10
ATOM 17444 N N . THR A 1 44 ? 9.577 -8.064 -28.683 1.00 0.00 60 THR A N 10
ATOM 17445 C CA . THR A 1 44 ? 10.746 -7.498 -27.975 1.00 0.00 60 THR A CA 10
ATOM 17446 C C . THR A 1 44 ? 12.019 -7.611 -28.847 1.00 0.00 60 THR A C 10
ATOM 17447 O O . THR A 1 44 ? 12.835 -6.680 -28.870 1.00 0.00 60 THR A O 10
ATOM 17458 N N . MET A 1 45 ? 12.157 -8.752 -29.576 1.00 0.00 61 MET A N 10
ATOM 17459 C CA . MET A 1 45 ? 13.248 -8.954 -30.562 1.00 0.00 61 MET A CA 10
ATOM 17460 C C . MET A 1 45 ? 13.127 -7.915 -31.676 1.00 0.00 61 MET A C 10
ATOM 17461 O O . MET A 1 45 ? 13.978 -7.049 -31.782 1.00 0.00 61 MET A O 10
ATOM 17475 N N . ALA A 1 46 ? 12.006 -7.990 -32.447 1.00 0.00 62 ALA A N 10
ATOM 17476 C CA . ALA A 1 46 ? 11.714 -7.091 -33.589 1.00 0.00 62 ALA A CA 10
ATOM 17477 C C . ALA A 1 46 ? 11.951 -5.609 -33.240 1.00 0.00 62 ALA A C 10
ATOM 17478 O O . ALA A 1 46 ? 12.547 -4.888 -34.038 1.00 0.00 62 ALA A O 10
ATOM 17485 N N . GLU A 1 47 ? 11.526 -5.204 -32.018 1.00 0.00 63 GLU A N 10
ATOM 17486 C CA . GLU A 1 47 ? 11.726 -3.838 -31.487 1.00 0.00 63 GLU A CA 10
ATOM 17487 C C . GLU A 1 47 ? 13.213 -3.499 -31.323 1.00 0.00 63 GLU A C 10
ATOM 17488 O O . GLU A 1 47 ? 13.696 -2.610 -32.005 1.00 0.00 63 GLU A O 10
ATOM 17500 N N . THR A 1 48 ? 13.937 -4.236 -30.458 1.00 0.00 64 THR A N 10
ATOM 17501 C CA . THR A 1 48 ? 15.361 -3.925 -30.145 1.00 0.00 64 THR A CA 10
ATOM 17502 C C . THR A 1 48 ? 16.266 -4.057 -31.401 1.00 0.00 64 THR A C 10
ATOM 17503 O O . THR A 1 48 ? 17.302 -3.390 -31.501 1.00 0.00 64 THR A O 10
ATOM 17514 N N . LEU A 1 49 ? 15.818 -4.878 -32.374 1.00 0.00 65 LEU A N 10
ATOM 17515 C CA . LEU A 1 49 ? 16.468 -5.015 -33.687 1.00 0.00 65 LEU A CA 10
ATOM 17516 C C . LEU A 1 49 ? 16.335 -3.699 -34.480 1.00 0.00 65 LEU A C 10
ATOM 17517 O O . LEU A 1 49 ? 17.339 -3.051 -34.749 1.00 0.00 65 LEU A O 10
ATOM 17533 N N . LYS A 1 50 ? 15.081 -3.279 -34.778 1.00 0.00 66 LYS A N 10
ATOM 17534 C CA . LYS A 1 50 ? 14.795 -2.023 -35.537 1.00 0.00 66 LYS A CA 10
ATOM 17535 C C . LYS A 1 50 ? 15.211 -0.758 -34.746 1.00 0.00 66 LYS A C 10
ATOM 17536 O O . LYS A 1 50 ? 15.296 0.327 -35.321 1.00 0.00 66 LYS A O 10
ATOM 17555 N N . SER A 1 51 ? 15.435 -0.906 -33.424 1.00 0.00 67 SER A N 10
ATOM 17556 C CA . SER A 1 51 ? 15.950 0.176 -32.568 1.00 0.00 67 SER A CA 10
ATOM 17557 C C . SER A 1 51 ? 17.428 0.486 -32.884 1.00 0.00 67 SER A C 10
ATOM 17558 O O . SER A 1 51 ? 17.840 1.649 -32.854 1.00 0.00 67 SER A O 10
ATOM 17566 N N . THR A 1 52 ? 18.213 -0.563 -33.196 1.00 0.00 68 THR A N 10
ATOM 17567 C CA . THR A 1 52 ? 19.658 -0.424 -33.496 1.00 0.00 68 THR A CA 10
ATOM 17568 C C . THR A 1 52 ? 19.914 -0.427 -35.022 1.00 0.00 68 THR A C 10
ATOM 17569 O O . THR A 1 52 ? 20.965 0.032 -35.492 1.00 0.00 68 THR A O 10
ATOM 17580 N N . MET A 1 53 ? 18.939 -0.953 -35.785 1.00 0.00 69 MET A N 10
ATOM 17581 C CA . MET A 1 53 ? 18.952 -0.940 -37.258 1.00 0.00 69 MET A CA 10
ATOM 17582 C C . MET A 1 53 ? 18.276 0.354 -37.750 1.00 0.00 69 MET A C 10
ATOM 17583 O O . MET A 1 53 ? 17.305 0.788 -37.127 1.00 0.00 69 MET A O 10
ATOM 17597 N N . PRO A 1 54 ? 18.803 1.008 -38.849 1.00 0.00 70 PRO A N 10
ATOM 17598 C CA . PRO A 1 54 ? 18.179 2.208 -39.455 1.00 0.00 70 PRO A CA 10
ATOM 17599 C C . PRO A 1 54 ? 16.660 2.004 -39.711 1.00 0.00 70 PRO A C 10
ATOM 17600 O O . PRO A 1 54 ? 15.829 2.755 -39.195 1.00 0.00 70 PRO A O 10
ATOM 17611 N N . ASP A 1 55 ? 16.332 0.954 -40.487 1.00 0.00 71 ASP A N 10
ATOM 17612 C CA . ASP A 1 55 ? 14.944 0.546 -40.778 1.00 0.00 71 ASP A CA 10
ATOM 17613 C C . ASP A 1 55 ? 14.912 -0.968 -41.034 1.00 0.00 71 ASP A C 10
ATOM 17614 O O . ASP A 1 55 ? 14.497 -1.741 -40.162 1.00 0.00 71 ASP A O 10
ATOM 17623 N N . ARG A 1 56 ? 15.416 -1.372 -42.216 1.00 0.00 72 ARG A N 10
ATOM 17624 C CA . ARG A 1 56 ? 15.528 -2.778 -42.644 1.00 0.00 72 ARG A CA 10
ATOM 17625 C C . ARG A 1 56 ? 16.319 -2.813 -43.961 1.00 0.00 72 ARG A C 10
ATOM 17626 O O . ARG A 1 56 ? 16.260 -1.861 -44.752 1.00 0.00 72 ARG A O 10
ATOM 17647 N N . GLY A 1 57 ? 17.059 -3.904 -44.178 1.00 0.00 73 GLY A N 10
ATOM 17648 C CA . GLY A 1 57 ? 18.036 -4.008 -45.275 1.00 0.00 73 GLY A CA 10
ATOM 17649 C C . GLY A 1 57 ? 19.453 -3.946 -44.733 1.00 0.00 73 GLY A C 10
ATOM 17650 O O . GLY A 1 57 ? 20.390 -4.492 -45.331 1.00 0.00 73 GLY A O 10
ATOM 17654 N N . ALA A 1 58 ? 19.584 -3.264 -43.580 1.00 0.00 74 ALA A N 10
ATOM 17655 C CA . ALA A 1 58 ? 20.805 -3.243 -42.764 1.00 0.00 74 ALA A CA 10
ATOM 17656 C C . ALA A 1 58 ? 21.029 -4.629 -42.106 1.00 0.00 74 ALA A C 10
ATOM 17657 O O . ALA A 1 58 ? 20.065 -5.404 -41.970 1.00 0.00 74 ALA A O 10
ATOM 17664 N N . PRO A 1 59 ? 22.293 -4.992 -41.720 1.00 0.00 75 PRO A N 10
ATOM 17665 C CA . PRO A 1 59 ? 22.559 -6.242 -40.972 1.00 0.00 75 PRO A CA 10
ATOM 17666 C C . PRO A 1 59 ? 21.995 -6.179 -39.530 1.00 0.00 75 PRO A C 10
ATOM 17667 O O . PRO A 1 59 ? 21.988 -5.114 -38.896 1.00 0.00 75 PRO A O 10
ATOM 17678 N N . LEU A 1 60 ? 21.472 -7.322 -39.065 1.00 0.00 76 LEU A N 10
ATOM 17679 C CA . LEU A 1 60 ? 21.074 -7.531 -37.653 1.00 0.00 76 LEU A CA 10
ATOM 17680 C C . LEU A 1 60 ? 22.323 -7.513 -36.704 1.00 0.00 76 LEU A C 10
ATOM 17681 O O . LEU A 1 60 ? 23.413 -7.936 -37.122 1.00 0.00 76 LEU A O 10
ATOM 17697 N N . PRO A 1 61 ? 22.190 -6.987 -35.430 1.00 0.00 77 PRO A N 10
ATOM 17698 C CA . PRO A 1 61 ? 23.328 -6.869 -34.461 1.00 0.00 77 PRO A CA 10
ATOM 17699 C C . PRO A 1 61 ? 23.840 -8.241 -33.969 1.00 0.00 77 PRO A C 10
ATOM 17700 O O . PRO A 1 61 ? 23.115 -9.233 -34.034 1.00 0.00 77 PRO A O 10
ATOM 17711 N N . GLU A 1 62 ? 25.086 -8.263 -33.444 1.00 0.00 78 GLU A N 10
ATOM 17712 C CA . GLU A 1 62 ? 25.732 -9.490 -32.953 1.00 0.00 78 GLU A CA 10
ATOM 17713 C C . GLU A 1 62 ? 25.277 -9.802 -31.523 1.00 0.00 78 GLU A C 10
ATOM 17714 O O . GLU A 1 62 ? 25.225 -10.966 -31.127 1.00 0.00 78 GLU A O 10
ATOM 17726 N N . ASN A 1 63 ? 24.946 -8.760 -30.742 1.00 0.00 79 ASN A N 10
ATOM 17727 C CA . ASN A 1 63 ? 24.477 -8.928 -29.355 1.00 0.00 79 ASN A CA 10
ATOM 17728 C C . ASN A 1 63 ? 23.117 -8.259 -29.221 1.00 0.00 79 ASN A C 10
ATOM 17729 O O . ASN A 1 63 ? 22.981 -7.050 -29.447 1.00 0.00 79 ASN A O 10
ATOM 17740 N N . ILE A 1 64 ? 22.105 -9.075 -28.883 1.00 0.00 80 ILE A N 10
ATOM 17741 C CA . ILE A 1 64 ? 20.711 -8.639 -28.779 1.00 0.00 80 ILE A CA 10
ATOM 17742 C C . ILE A 1 64 ? 20.240 -8.886 -27.321 1.00 0.00 80 ILE A C 10
ATOM 17743 O O . ILE A 1 64 ? 20.029 -10.036 -26.915 1.00 0.00 80 ILE A O 10
ATOM 17759 N N . ILE A 1 65 ? 20.129 -7.790 -26.534 1.00 0.00 81 ILE A N 10
ATOM 17760 C CA . ILE A 1 65 ? 19.753 -7.831 -25.099 1.00 0.00 81 ILE A CA 10
ATOM 17761 C C . ILE A 1 65 ? 18.230 -7.705 -24.946 1.00 0.00 81 ILE A C 10
ATOM 17762 O O . ILE A 1 65 ? 17.631 -6.696 -25.351 1.00 0.00 81 ILE A O 10
ATOM 17778 N N . LEU A 1 66 ? 17.616 -8.754 -24.380 1.00 0.00 82 LEU A N 10
ATOM 17779 C CA . LEU A 1 66 ? 16.194 -8.769 -23.994 1.00 0.00 82 LEU A CA 10
ATOM 17780 C C . LEU A 1 66 ? 16.102 -9.116 -22.497 1.00 0.00 82 LEU A C 10
ATOM 17781 O O . LEU A 1 66 ? 15.894 -10.271 -22.127 1.00 0.00 82 LEU A O 10
ATOM 17797 N N . ASP A 1 67 ? 16.292 -8.102 -21.643 1.00 0.00 83 ASP A N 10
ATOM 17798 C CA . ASP A 1 67 ? 16.303 -8.267 -20.164 1.00 0.00 83 ASP A CA 10
ATOM 17799 C C . ASP A 1 67 ? 14.880 -8.247 -19.557 1.00 0.00 83 ASP A C 10
ATOM 17800 O O . ASP A 1 67 ? 14.718 -8.388 -18.339 1.00 0.00 83 ASP A O 10
ATOM 17809 N N . ASP A 1 68 ? 13.870 -8.105 -20.422 1.00 0.00 84 ASP A N 10
ATOM 17810 C CA . ASP A 1 68 ? 12.446 -8.004 -20.037 1.00 0.00 84 ASP A CA 10
ATOM 17811 C C . ASP A 1 68 ? 11.614 -9.141 -20.704 1.00 0.00 84 ASP A C 10
ATOM 17812 O O . ASP A 1 68 ? 10.384 -9.208 -20.552 1.00 0.00 84 ASP A O 10
ATOM 17821 N N . MET A 1 69 ? 12.303 -10.101 -21.365 1.00 0.00 85 MET A N 10
ATOM 17822 C CA . MET A 1 69 ? 11.635 -11.090 -22.239 1.00 0.00 85 MET A CA 10
ATOM 17823 C C . MET A 1 69 ? 10.999 -12.194 -21.371 1.00 0.00 85 MET A C 10
ATOM 17824 O O . MET A 1 69 ? 11.690 -13.120 -20.919 1.00 0.00 85 MET A O 10
ATOM 17838 N N . ASP A 1 70 ? 9.683 -12.027 -21.118 1.00 0.00 86 ASP A N 10
ATOM 17839 C CA . ASP A 1 70 ? 8.894 -12.846 -20.167 1.00 0.00 86 ASP A CA 10
ATOM 17840 C C . ASP A 1 70 ? 9.568 -12.843 -18.773 1.00 0.00 86 ASP A C 10
ATOM 17841 O O . ASP A 1 70 ? 9.639 -13.865 -18.066 1.00 0.00 86 ASP A O 10
ATOM 17850 N N . GLY A 1 71 ? 10.093 -11.646 -18.415 1.00 0.00 87 GLY A N 10
ATOM 17851 C CA . GLY A 1 71 ? 10.720 -11.393 -17.117 1.00 0.00 87 GLY A CA 10
ATOM 17852 C C . GLY A 1 71 ? 12.111 -11.990 -16.969 1.00 0.00 87 GLY A C 10
ATOM 17853 O O . GLY A 1 71 ? 12.706 -11.917 -15.889 1.00 0.00 87 GLY A O 10
ATOM 17857 N N . CYS A 1 72 ? 12.627 -12.577 -18.057 1.00 0.00 88 CYS A N 10
ATOM 17858 C CA . CYS A 1 72 ? 13.945 -13.209 -18.108 1.00 0.00 88 CYS A CA 10
ATOM 17859 C C . CYS A 1 72 ? 14.872 -12.399 -19.028 1.00 0.00 88 CYS A C 10
ATOM 17860 O O . CYS A 1 72 ? 14.407 -11.740 -19.984 1.00 0.00 88 CYS A O 10
ATOM 17868 N N . ARG A 1 73 ? 16.180 -12.424 -18.708 1.00 0.00 89 ARG A N 10
ATOM 17869 C CA . ARG A 1 73 ? 17.217 -11.756 -19.504 1.00 0.00 89 ARG A CA 10
ATOM 17870 C C . ARG A 1 73 ? 17.845 -12.770 -20.453 1.00 0.00 89 ARG A C 10
ATOM 17871 O O . ARG A 1 73 ? 18.630 -13.595 -20.024 1.00 0.00 89 ARG A O 10
ATOM 17892 N N . VAL A 1 74 ? 17.504 -12.693 -21.741 1.00 0.00 90 VAL A N 10
ATOM 17893 C CA . VAL A 1 74 ? 18.143 -13.496 -22.794 1.00 0.00 90 VAL A CA 10
ATOM 17894 C C . VAL A 1 74 ? 19.035 -12.597 -23.649 1.00 0.00 90 VAL A C 10
ATOM 17895 O O . VAL A 1 74 ? 18.619 -11.530 -24.110 1.00 0.00 90 VAL A O 10
ATOM 17908 N N . GLU A 1 75 ? 20.278 -13.051 -23.827 1.00 0.00 91 GLU A N 10
ATOM 17909 C CA . GLU A 1 75 ? 21.300 -12.361 -24.600 1.00 0.00 91 GLU A CA 10
ATOM 17910 C C . GLU A 1 75 ? 21.686 -13.255 -25.780 1.00 0.00 91 GLU A C 10
ATOM 17911 O O . GLU A 1 75 ? 22.272 -14.332 -25.590 1.00 0.00 91 GLU A O 10
ATOM 17923 N N . PHE A 1 76 ? 21.293 -12.836 -26.987 1.00 0.00 92 PHE A N 10
ATOM 17924 C CA . PHE A 1 76 ? 21.631 -13.546 -28.221 1.00 0.00 92 PHE A CA 10
ATOM 17925 C C . PHE A 1 76 ? 23.032 -13.092 -28.676 1.00 0.00 92 PHE A C 10
ATOM 17926 O O . PHE A 1 76 ? 23.240 -11.912 -28.964 1.00 0.00 92 PHE A O 10
ATOM 17943 N N . ASN A 1 77 ? 23.999 -14.024 -28.671 1.00 0.00 93 ASN A N 10
ATOM 17944 C CA . ASN A 1 77 ? 25.384 -13.790 -29.138 1.00 0.00 93 ASN A CA 10
ATOM 17945 C C . ASN A 1 77 ? 25.578 -14.492 -30.475 1.00 0.00 93 ASN A C 10
ATOM 17946 O O . ASN A 1 77 ? 25.332 -15.692 -30.589 1.00 0.00 93 ASN A O 10
ATOM 17957 N N . LEU A 1 78 ? 26.000 -13.735 -31.483 1.00 0.00 94 LEU A N 10
ATOM 17958 C CA . LEU A 1 78 ? 26.303 -14.274 -32.808 1.00 0.00 94 LEU A CA 10
ATOM 17959 C C . LEU A 1 78 ? 27.810 -14.513 -32.920 1.00 0.00 94 LEU A C 10
ATOM 17960 O O . LEU A 1 78 ? 28.594 -13.737 -32.353 1.00 0.00 94 LEU A O 10
ATOM 17976 N N . PRO A 1 79 ? 28.245 -15.588 -33.640 1.00 0.00 95 PRO A N 10
ATOM 17977 C CA . PRO A 1 79 ? 29.662 -15.791 -33.951 1.00 0.00 95 PRO A CA 10
ATOM 17978 C C . PRO A 1 79 ? 30.113 -14.849 -35.078 1.00 0.00 95 PRO A C 10
ATOM 17979 O O . PRO A 1 79 ? 29.294 -14.341 -35.862 1.00 0.00 95 PRO A O 10
ATOM 17990 N N . GLY A 1 80 ? 31.420 -14.638 -35.146 1.00 0.00 96 GLY A N 10
ATOM 17991 C CA . GLY A 1 80 ? 32.027 -13.834 -36.205 1.00 0.00 96 GLY A CA 10
ATOM 17992 C C . GLY A 1 80 ? 32.198 -14.647 -37.478 1.00 0.00 96 GLY A C 10
ATOM 17993 O O . GLY A 1 80 ? 32.098 -15.876 -37.443 1.00 0.00 96 GLY A O 10
ATOM 17997 N N . GLU A 1 81 ? 32.459 -13.968 -38.600 1.00 0.00 97 GLU A N 10
ATOM 17998 C CA . GLU A 1 81 ? 32.698 -14.628 -39.909 1.00 0.00 97 GLU A CA 10
ATOM 17999 C C . GLU A 1 81 ? 34.019 -15.437 -39.921 1.00 0.00 97 GLU A C 10
ATOM 18000 O O . GLU A 1 81 ? 34.239 -16.281 -40.798 1.00 0.00 97 GLU A O 10
ATOM 18012 N N . ASN A 1 82 ? 34.878 -15.172 -38.922 1.00 0.00 98 ASN A N 10
ATOM 18013 C CA . ASN A 1 82 ? 36.159 -15.879 -38.721 1.00 0.00 98 ASN A CA 10
ATOM 18014 C C . ASN A 1 82 ? 35.953 -17.204 -37.940 1.00 0.00 98 ASN A C 10
ATOM 18015 O O . ASN A 1 82 ? 36.898 -17.977 -37.775 1.00 0.00 98 ASN A O 10
ATOM 18026 N N . ASN A 1 83 ? 34.711 -17.457 -37.464 1.00 0.00 99 ASN A N 10
ATOM 18027 C CA . ASN A 1 83 ? 34.358 -18.682 -36.706 1.00 0.00 99 ASN A CA 10
ATOM 18028 C C . ASN A 1 83 ? 33.975 -19.834 -37.652 1.00 0.00 99 ASN A C 10
ATOM 18029 O O . ASN A 1 83 ? 33.469 -19.606 -38.760 1.00 0.00 99 ASN A O 10
ATOM 18040 N N . GLU A 1 84 ? 34.230 -21.068 -37.189 1.00 0.00 100 GLU A N 10
ATOM 18041 C CA . GLU A 1 84 ? 33.994 -22.301 -37.963 1.00 0.00 100 GLU A CA 10
ATOM 18042 C C . GLU A 1 84 ? 32.636 -22.946 -37.608 1.00 0.00 100 GLU A C 10
ATOM 18043 O O . GLU A 1 84 ? 31.887 -23.354 -38.508 1.00 0.00 100 GLU A O 10
ATOM 18055 N N . ALA A 1 85 ? 32.337 -23.031 -36.293 1.00 0.00 101 ALA A N 10
ATOM 18056 C CA . ALA A 1 85 ? 31.137 -23.730 -35.770 1.00 0.00 101 ALA A CA 10
ATOM 18057 C C . ALA A 1 85 ? 29.842 -23.040 -36.217 1.00 0.00 101 ALA A C 10
ATOM 18058 O O . ALA A 1 85 ? 28.866 -23.716 -36.572 1.00 0.00 101 ALA A O 10
ATOM 18065 N N . GLY A 1 86 ? 29.870 -21.692 -36.204 1.00 0.00 102 GLY A N 10
ATOM 18066 C CA . GLY A 1 86 ? 28.811 -20.867 -36.778 1.00 0.00 102 GLY A CA 10
ATOM 18067 C C . GLY A 1 86 ? 27.433 -21.093 -36.160 1.00 0.00 102 GLY A C 10
ATOM 18068 O O . GLY A 1 86 ? 26.487 -21.463 -36.868 1.00 0.00 102 GLY A O 10
ATOM 18072 N N . GLN A 1 87 ? 27.333 -20.943 -34.825 1.00 0.00 103 GLN A N 10
ATOM 18073 C CA . GLN A 1 87 ? 26.059 -21.107 -34.086 1.00 0.00 103 GLN A CA 10
ATOM 18074 C C . GLN A 1 87 ? 25.839 -19.952 -33.100 1.00 0.00 103 GLN A C 10
ATOM 18075 O O . GLN A 1 87 ? 26.787 -19.431 -32.520 1.00 0.00 103 GLN A O 10
ATOM 18089 N N . VAL A 1 88 ? 24.570 -19.573 -32.935 1.00 0.00 104 VAL A N 10
ATOM 18090 C CA . VAL A 1 88 ? 24.137 -18.516 -32.017 1.00 0.00 104 VAL A CA 10
ATOM 18091 C C . VAL A 1 88 ? 24.078 -19.047 -30.576 1.00 0.00 104 VAL A C 10
ATOM 18092 O O . VAL A 1 88 ? 23.390 -20.041 -30.300 1.00 0.00 104 VAL A O 10
ATOM 18105 N N . ILE A 1 89 ? 24.797 -18.371 -29.665 1.00 0.00 105 ILE A N 10
ATOM 18106 C CA . ILE A 1 89 ? 24.813 -18.716 -28.239 1.00 0.00 105 ILE A CA 10
ATOM 18107 C C . ILE A 1 89 ? 23.715 -17.901 -27.546 1.00 0.00 105 ILE A C 10
ATOM 18108 O O . ILE A 1 89 ? 23.810 -16.675 -27.464 1.00 0.00 105 ILE A O 10
ATOM 18124 N N . VAL A 1 90 ? 22.657 -18.576 -27.085 1.00 0.00 106 VAL A N 10
ATOM 18125 C CA . VAL A 1 90 ? 21.523 -17.927 -26.405 1.00 0.00 106 VAL A CA 10
ATOM 18126 C C . VAL A 1 90 ? 21.617 -18.156 -24.872 1.00 0.00 106 VAL A C 10
ATOM 18127 O O . VAL A 1 90 ? 21.392 -19.257 -24.355 1.00 0.00 106 VAL A O 10
ATOM 18140 N N . ARG A 1 91 ? 21.998 -17.090 -24.153 1.00 0.00 107 ARG A N 10
ATOM 18141 C CA . ARG A 1 91 ? 22.261 -17.137 -22.702 1.00 0.00 107 ARG A CA 10
ATOM 18142 C C . ARG A 1 91 ? 21.151 -16.403 -21.945 1.00 0.00 107 ARG A C 10
ATOM 18143 O O . ARG A 1 91 ? 21.086 -15.168 -21.964 1.00 0.00 107 ARG A O 10
ATOM 18164 N N . VAL A 1 92 ? 20.266 -17.171 -21.289 1.00 0.00 108 VAL A N 10
ATOM 18165 C CA . VAL A 1 92 ? 19.145 -16.602 -20.518 1.00 0.00 108 VAL A CA 10
ATOM 18166 C C . VAL A 1 92 ? 19.426 -16.771 -19.014 1.00 0.00 108 VAL A C 10
ATOM 18167 O O . VAL A 1 92 ? 19.537 -17.892 -18.521 1.00 0.00 108 VAL A O 10
ATOM 18180 N N . SER A 1 93 ? 19.563 -15.639 -18.309 1.00 0.00 109 SER A N 10
ATOM 18181 C CA . SER A 1 93 ? 19.806 -15.591 -16.863 1.00 0.00 109 SER A CA 10
ATOM 18182 C C . SER A 1 93 ? 18.665 -14.843 -16.149 1.00 0.00 109 SER A C 10
ATOM 18183 O O . SER A 1 93 ? 17.894 -14.091 -16.780 1.00 0.00 109 SER A O 10
ATOM 18191 N N . LYS A 1 94 ? 18.574 -15.070 -14.829 1.00 0.00 110 LYS A N 10
ATOM 18192 C CA . LYS A 1 94 ? 17.554 -14.461 -13.965 1.00 0.00 110 LYS A CA 10
ATOM 18193 C C . LYS A 1 94 ? 18.088 -14.477 -12.526 1.00 0.00 110 LYS A C 10
ATOM 18194 O O . LYS A 1 94 ? 18.005 -15.514 -11.852 1.00 0.00 110 LYS A O 10
ATOM 18213 N N . GLY A 1 95 ? 18.668 -13.345 -12.089 1.00 0.00 111 GLY A N 10
ATOM 18214 C CA . GLY A 1 95 ? 19.267 -13.236 -10.764 1.00 0.00 111 GLY A CA 10
ATOM 18215 C C . GLY A 1 95 ? 20.496 -14.132 -10.621 1.00 0.00 111 GLY A C 10
ATOM 18216 O O . GLY A 1 95 ? 21.604 -13.745 -11.013 1.00 0.00 111 GLY A O 10
ATOM 18220 N N . ASP A 1 96 ? 20.281 -15.351 -10.090 1.00 0.00 112 ASP A N 10
ATOM 18221 C CA . ASP A 1 96 ? 21.341 -16.368 -9.915 1.00 0.00 112 ASP A CA 10
ATOM 18222 C C . ASP A 1 96 ? 21.199 -17.482 -10.973 1.00 0.00 112 ASP A C 10
ATOM 18223 O O . ASP A 1 96 ? 22.204 -18.085 -11.373 1.00 0.00 112 ASP A O 10
ATOM 18232 N N . HIS A 1 97 ? 19.945 -17.746 -11.428 1.00 0.00 113 HIS A N 10
ATOM 18233 C CA . HIS A 1 97 ? 19.639 -18.912 -12.271 1.00 0.00 113 HIS A CA 10
ATOM 18234 C C . HIS A 1 97 ? 19.999 -18.587 -13.730 1.00 0.00 113 HIS A C 10
ATOM 18235 O O . HIS A 1 97 ? 19.340 -17.764 -14.360 1.00 0.00 113 HIS A O 10
ATOM 18250 N N . SER A 1 98 ? 21.045 -19.236 -14.250 1.00 0.00 114 SER A N 10
ATOM 18251 C CA . SER A 1 98 ? 21.594 -18.949 -15.578 1.00 0.00 114 SER A CA 10
ATOM 18252 C C . SER A 1 98 ? 21.696 -20.246 -16.391 1.00 0.00 114 SER A C 10
ATOM 18253 O O . SER A 1 98 ? 22.417 -21.178 -16.017 1.00 0.00 114 SER A O 10
ATOM 18261 N N . GLU A 1 99 ? 20.937 -20.291 -17.483 1.00 0.00 115 GLU A N 10
ATOM 18262 C CA . GLU A 1 99 ? 20.920 -21.389 -18.452 1.00 0.00 115 GLU A CA 10
ATOM 18263 C C . GLU A 1 99 ? 21.424 -20.848 -19.801 1.00 0.00 115 GLU A C 10
ATOM 18264 O O . GLU A 1 99 ? 21.215 -19.669 -20.123 1.00 0.00 115 GLU A O 10
ATOM 18276 N N . THR A 1 100 ? 22.101 -21.700 -20.581 1.00 0.00 116 THR A N 10
ATOM 18277 C CA . THR A 1 100 ? 22.670 -21.324 -21.884 1.00 0.00 116 THR A CA 10
ATOM 18278 C C . THR A 1 100 ? 22.545 -22.494 -22.875 1.00 0.00 116 THR A C 10
ATOM 18279 O O . THR A 1 100 ? 22.979 -23.614 -22.587 1.00 0.00 116 THR A O 10
ATOM 18290 N N . ARG A 1 101 ? 21.934 -22.214 -24.032 1.00 0.00 117 ARG A N 10
ATOM 18291 C CA . ARG A 1 101 ? 21.742 -23.174 -25.136 1.00 0.00 117 ARG A CA 10
ATOM 18292 C C . ARG A 1 101 ? 22.411 -22.626 -26.405 1.00 0.00 117 ARG A C 10
ATOM 18293 O O . ARG A 1 101 ? 22.918 -21.495 -26.425 1.00 0.00 117 ARG A O 10
ATOM 18314 N N . GLU A 1 102 ? 22.406 -23.452 -27.457 1.00 0.00 118 GLU A N 10
ATOM 18315 C CA . GLU A 1 102 ? 22.835 -23.062 -28.814 1.00 0.00 118 GLU A CA 10
ATOM 18316 C C . GLU A 1 102 ? 21.697 -23.306 -29.813 1.00 0.00 118 GLU A C 10
ATOM 18317 O O . GLU A 1 102 ? 20.834 -24.159 -29.591 1.00 0.00 118 GLU A O 10
ATOM 18329 N N . ILE A 1 103 ? 21.710 -22.524 -30.890 1.00 0.00 119 ILE A N 10
ATOM 18330 C CA . ILE A 1 103 ? 20.920 -22.748 -32.115 1.00 0.00 119 ILE A CA 10
ATOM 18331 C C . ILE A 1 103 ? 21.846 -22.471 -33.312 1.00 0.00 119 ILE A C 10
ATOM 18332 O O . ILE A 1 103 ? 22.712 -21.609 -33.200 1.00 0.00 119 ILE A O 10
ATOM 18348 N N . PRO A 1 104 ? 21.701 -23.195 -34.466 1.00 0.00 120 PRO A N 10
ATOM 18349 C CA . PRO A 1 104 ? 22.508 -22.917 -35.680 1.00 0.00 120 PRO A CA 10
ATOM 18350 C C . PRO A 1 104 ? 22.261 -21.480 -36.218 1.00 0.00 120 PRO A C 10
ATOM 18351 O O . PRO A 1 104 ? 21.137 -20.957 -36.115 1.00 0.00 120 PRO A O 10
ATOM 18362 N N . LEU A 1 105 ? 23.324 -20.866 -36.789 1.00 0.00 121 LEU A N 10
ATOM 18363 C CA . LEU A 1 105 ? 23.313 -19.450 -37.220 1.00 0.00 121 LEU A CA 10
ATOM 18364 C C . LEU A 1 105 ? 22.229 -19.180 -38.276 1.00 0.00 121 LEU A C 10
ATOM 18365 O O . LEU A 1 105 ? 21.493 -18.206 -38.155 1.00 0.00 121 LEU A O 10
ATOM 18381 N N . ALA A 1 106 ? 22.127 -20.078 -39.276 1.00 0.00 122 ALA A N 10
ATOM 18382 C CA . ALA A 1 106 ? 21.197 -19.931 -40.422 1.00 0.00 122 ALA A CA 10
ATOM 18383 C C . ALA A 1 106 ? 19.723 -19.912 -39.975 1.00 0.00 122 ALA A C 10
ATOM 18384 O O . ALA A 1 106 ? 18.913 -19.171 -40.546 1.00 0.00 122 ALA A O 10
ATOM 18391 N N . SER A 1 107 ? 19.398 -20.728 -38.951 1.00 0.00 123 SER A N 10
ATOM 18392 C CA . SER A 1 107 ? 18.042 -20.787 -38.372 1.00 0.00 123 SER A CA 10
ATOM 18393 C C . SER A 1 107 ? 17.660 -19.441 -37.734 1.00 0.00 123 SER A C 10
ATOM 18394 O O . SER A 1 107 ? 16.644 -18.848 -38.094 1.00 0.00 123 SER A O 10
ATOM 18402 N N . PHE A 1 108 ? 18.509 -18.952 -36.814 1.00 0.00 124 PHE A N 10
ATOM 18403 C CA . PHE A 1 108 ? 18.287 -17.662 -36.142 1.00 0.00 124 PHE A CA 10
ATOM 18404 C C . PHE A 1 108 ? 18.267 -16.510 -37.159 1.00 0.00 124 PHE A C 10
ATOM 18405 O O . PHE A 1 108 ? 17.485 -15.583 -37.010 1.00 0.00 124 PHE A O 10
ATOM 18422 N N . GLU A 1 109 ? 19.136 -16.601 -38.185 1.00 0.00 125 GLU A N 10
ATOM 18423 C CA . GLU A 1 109 ? 19.325 -15.539 -39.187 1.00 0.00 125 GLU A CA 10
ATOM 18424 C C . GLU A 1 109 ? 18.013 -15.332 -39.960 1.00 0.00 125 GLU A C 10
ATOM 18425 O O . GLU A 1 109 ? 17.512 -14.208 -40.036 1.00 0.00 125 GLU A O 10
ATOM 18437 N N . LYS A 1 110 ? 17.447 -16.442 -40.482 1.00 0.00 126 LYS A N 10
ATOM 18438 C CA . LYS A 1 110 ? 16.224 -16.402 -41.306 1.00 0.00 126 LYS A CA 10
ATOM 18439 C C . LYS A 1 110 ? 14.988 -16.017 -40.460 1.00 0.00 126 LYS A C 10
ATOM 18440 O O . LYS A 1 110 ? 14.100 -15.329 -40.960 1.00 0.00 126 LYS A O 10
ATOM 18459 N N . ILE A 1 111 ? 14.943 -16.460 -39.173 1.00 0.00 127 ILE A N 10
ATOM 18460 C CA . ILE A 1 111 ? 13.806 -16.173 -38.260 1.00 0.00 127 ILE A CA 10
ATOM 18461 C C . ILE A 1 111 ? 13.820 -14.694 -37.798 1.00 0.00 127 ILE A C 10
ATOM 18462 O O . ILE A 1 111 ? 12.784 -14.036 -37.781 1.00 0.00 127 ILE A O 10
ATOM 18478 N N . CYS A 1 112 ? 15.009 -14.196 -37.438 1.00 0.00 128 CYS A N 10
ATOM 18479 C CA . CYS A 1 112 ? 15.223 -12.794 -37.013 1.00 0.00 128 CYS A CA 10
ATOM 18480 C C . CYS A 1 112 ? 14.906 -11.840 -38.177 1.00 0.00 128 CYS A C 10
ATOM 18481 O O . CYS A 1 112 ? 14.275 -10.789 -37.991 1.00 0.00 128 CYS A O 10
ATOM 18489 N N . ARG A 1 113 ? 15.324 -12.260 -39.386 1.00 0.00 129 ARG A N 10
ATOM 18490 C CA . ARG A 1 113 ? 15.046 -11.542 -40.641 1.00 0.00 129 ARG A CA 10
ATOM 18491 C C . ARG A 1 113 ? 13.525 -11.571 -40.942 1.00 0.00 129 ARG A C 10
ATOM 18492 O O . ARG A 1 113 ? 12.952 -10.586 -41.422 1.00 0.00 129 ARG A O 10
ATOM 18513 N N . ALA A 1 114 ? 12.888 -12.717 -40.618 1.00 0.00 130 ALA A N 10
ATOM 18514 C CA . ALA A 1 114 ? 11.435 -12.922 -40.780 1.00 0.00 130 ALA A CA 10
ATOM 18515 C C . ALA A 1 114 ? 10.637 -12.097 -39.761 1.00 0.00 130 ALA A C 10
ATOM 18516 O O . ALA A 1 114 ? 9.497 -11.760 -40.032 1.00 0.00 130 ALA A O 10
ATOM 18523 N N . LEU A 1 115 ? 11.250 -11.786 -38.597 1.00 0.00 131 LEU A N 10
ATOM 18524 C CA . LEU A 1 115 ? 10.659 -10.884 -37.569 1.00 0.00 131 LEU A CA 10
ATOM 18525 C C . LEU A 1 115 ? 10.671 -9.433 -38.066 1.00 0.00 131 LEU A C 10
ATOM 18526 O O . LEU A 1 115 ? 9.724 -8.684 -37.820 1.00 0.00 131 LEU A O 10
ATOM 18542 N N . LEU A 1 116 ? 11.758 -9.055 -38.758 1.00 0.00 132 LEU A N 10
ATOM 18543 C CA . LEU A 1 116 ? 11.867 -7.747 -39.443 1.00 0.00 132 LEU A CA 10
ATOM 18544 C C . LEU A 1 116 ? 10.789 -7.610 -40.546 1.00 0.00 132 LEU A C 10
ATOM 18545 O O . LEU A 1 116 ? 10.204 -6.535 -40.744 1.00 0.00 132 LEU A O 10
ATOM 18561 N N . PHE A 1 117 ? 10.544 -8.728 -41.256 1.00 0.00 133 PHE A N 10
ATOM 18562 C CA . PHE A 1 117 ? 9.563 -8.791 -42.365 1.00 0.00 133 PHE A CA 10
ATOM 18563 C C . PHE A 1 117 ? 8.136 -9.110 -41.859 1.00 0.00 133 PHE A C 10
ATOM 18564 O O . PHE A 1 117 ? 7.168 -8.963 -42.609 1.00 0.00 133 PHE A O 10
ATOM 18581 N N . ARG A 1 118 ? 8.018 -9.553 -40.590 1.00 0.00 134 ARG A N 10
ATOM 18582 C CA . ARG A 1 118 ? 6.707 -9.767 -39.929 1.00 0.00 134 ARG A CA 10
ATOM 18583 C C . ARG A 1 118 ? 6.211 -8.439 -39.348 1.00 0.00 134 ARG A C 10
ATOM 18584 O O . ARG A 1 118 ? 5.004 -8.187 -39.287 1.00 0.00 134 ARG A O 10
ATOM 18605 N N . CYS A 1 119 ? 7.184 -7.595 -38.942 1.00 0.00 135 CYS A N 10
ATOM 18606 C CA . CYS A 1 119 ? 6.953 -6.200 -38.524 1.00 0.00 135 CYS A CA 10
ATOM 18607 C C . CYS A 1 119 ? 6.322 -5.398 -39.690 1.00 0.00 135 CYS A C 10
ATOM 18608 O O . CYS A 1 119 ? 5.551 -4.456 -39.471 1.00 0.00 135 CYS A O 10
ATOM 18616 N N . GLU A 1 120 ? 6.675 -5.802 -40.932 1.00 0.00 136 GLU A N 10
ATOM 18617 C CA . GLU A 1 120 ? 6.039 -5.310 -42.163 1.00 0.00 136 GLU A CA 10
ATOM 18618 C C . GLU A 1 120 ? 4.622 -5.908 -42.319 1.00 0.00 136 GLU A C 10
ATOM 18619 O O . GLU A 1 120 ? 3.628 -5.180 -42.215 1.00 0.00 136 GLU A O 10
ATOM 18631 N N . GLY A 1 1 ? 3.833 -1.876 0.896 1.00 0.00 17 GLY A N 11
ATOM 18632 C CA . GLY A 1 1 ? 3.734 -3.258 0.368 1.00 0.00 17 GLY A CA 11
ATOM 18633 C C . GLY A 1 1 ? 4.572 -3.449 -0.887 1.00 0.00 17 GLY A C 11
ATOM 18634 O O . GLY A 1 1 ? 5.590 -2.766 -1.062 1.00 0.00 17 GLY A O 11
ATOM 18640 N N . ALA A 1 2 ? 4.153 -4.382 -1.756 1.00 0.00 18 ALA A N 11
ATOM 18641 C CA . ALA A 1 2 ? 4.833 -4.660 -3.031 1.00 0.00 18 ALA A CA 11
ATOM 18642 C C . ALA A 1 2 ? 4.373 -3.645 -4.095 1.00 0.00 18 ALA A C 11
ATOM 18643 O O . ALA A 1 2 ? 3.331 -3.836 -4.740 1.00 0.00 18 ALA A O 11
ATOM 18650 N N . GLY A 1 3 ? 5.134 -2.541 -4.229 1.00 0.00 19 GLY A N 11
ATOM 18651 C CA . GLY A 1 3 ? 4.838 -1.493 -5.210 1.00 0.00 19 GLY A CA 11
ATOM 18652 C C . GLY A 1 3 ? 5.225 -1.906 -6.624 1.00 0.00 19 GLY A C 11
ATOM 18653 O O . GLY A 1 3 ? 4.464 -1.693 -7.577 1.00 0.00 19 GLY A O 11
ATOM 18657 N N . THR A 1 4 ? 6.413 -2.524 -6.734 1.00 0.00 20 THR A N 11
ATOM 18658 C CA . THR A 1 4 ? 6.964 -3.006 -8.004 1.00 0.00 20 THR A CA 11
ATOM 18659 C C . THR A 1 4 ? 6.291 -4.345 -8.404 1.00 0.00 20 THR A C 11
ATOM 18660 O O . THR A 1 4 ? 6.508 -5.380 -7.760 1.00 0.00 20 THR A O 11
ATOM 18671 N N . SER A 1 5 ? 5.463 -4.306 -9.465 1.00 0.00 21 SER A N 11
ATOM 18672 C CA . SER A 1 5 ? 4.730 -5.487 -9.966 1.00 0.00 21 SER A CA 11
ATOM 18673 C C . SER A 1 5 ? 5.596 -6.334 -10.931 1.00 0.00 21 SER A C 11
ATOM 18674 O O . SER A 1 5 ? 5.114 -7.331 -11.480 1.00 0.00 21 SER A O 11
ATOM 18682 N N . ALA A 1 6 ? 6.881 -5.943 -11.105 1.00 0.00 22 ALA A N 11
ATOM 18683 C CA . ALA A 1 6 ? 7.871 -6.693 -11.912 1.00 0.00 22 ALA A CA 11
ATOM 18684 C C . ALA A 1 6 ? 8.094 -8.125 -11.370 1.00 0.00 22 ALA A C 11
ATOM 18685 O O . ALA A 1 6 ? 8.578 -8.982 -12.103 1.00 0.00 22 ALA A O 11
ATOM 18692 N N . ALA A 1 7 ? 7.764 -8.343 -10.073 1.00 0.00 23 ALA A N 11
ATOM 18693 C CA . ALA A 1 7 ? 7.811 -9.664 -9.394 1.00 0.00 23 ALA A CA 11
ATOM 18694 C C . ALA A 1 7 ? 6.997 -10.741 -10.145 1.00 0.00 23 ALA A C 11
ATOM 18695 O O . ALA A 1 7 ? 7.355 -11.923 -10.117 1.00 0.00 23 ALA A O 11
ATOM 18702 N N . MET A 1 8 ? 5.899 -10.308 -10.801 1.00 0.00 24 MET A N 11
ATOM 18703 C CA . MET A 1 8 ? 5.102 -11.152 -11.725 1.00 0.00 24 MET A CA 11
ATOM 18704 C C . MET A 1 8 ? 5.991 -11.703 -12.851 1.00 0.00 24 MET A C 11
ATOM 18705 O O . MET A 1 8 ? 5.990 -12.902 -13.141 1.00 0.00 24 MET A O 11
ATOM 18719 N N . ARG A 1 9 ? 6.756 -10.789 -13.457 1.00 0.00 25 ARG A N 11
ATOM 18720 C CA . ARG A 1 9 ? 7.653 -11.093 -14.574 1.00 0.00 25 ARG A CA 11
ATOM 18721 C C . ARG A 1 9 ? 8.821 -11.998 -14.097 1.00 0.00 25 ARG A C 11
ATOM 18722 O O . ARG A 1 9 ? 9.170 -12.954 -14.776 1.00 0.00 25 ARG A O 11
ATOM 18743 N N . GLN A 1 10 ? 9.333 -11.738 -12.867 1.00 0.00 26 GLN A N 11
ATOM 18744 C CA . GLN A 1 10 ? 10.483 -12.483 -12.270 1.00 0.00 26 GLN A CA 11
ATOM 18745 C C . GLN A 1 10 ? 10.166 -13.983 -12.047 1.00 0.00 26 GLN A C 11
ATOM 18746 O O . GLN A 1 10 ? 11.086 -14.806 -11.945 1.00 0.00 26 GLN A O 11
ATOM 18760 N N . ALA A 1 11 ? 8.862 -14.310 -11.971 1.00 0.00 27 ALA A N 11
ATOM 18761 C CA . ALA A 1 11 ? 8.369 -15.645 -11.586 1.00 0.00 27 ALA A CA 11
ATOM 18762 C C . ALA A 1 11 ? 8.788 -16.759 -12.561 1.00 0.00 27 ALA A C 11
ATOM 18763 O O . ALA A 1 11 ? 8.933 -17.919 -12.145 1.00 0.00 27 ALA A O 11
ATOM 18770 N N . THR A 1 12 ? 8.976 -16.414 -13.846 1.00 0.00 28 THR A N 11
ATOM 18771 C CA . THR A 1 12 ? 9.239 -17.411 -14.899 1.00 0.00 28 THR A CA 11
ATOM 18772 C C . THR A 1 12 ? 10.725 -17.844 -14.904 1.00 0.00 28 THR A C 11
ATOM 18773 O O . THR A 1 12 ? 11.629 -17.002 -14.776 1.00 0.00 28 THR A O 11
ATOM 18784 N N . SER A 1 13 ? 10.955 -19.163 -15.043 1.00 0.00 29 SER A N 11
ATOM 18785 C CA . SER A 1 13 ? 12.299 -19.766 -15.026 1.00 0.00 29 SER A CA 11
ATOM 18786 C C . SER A 1 13 ? 12.972 -19.662 -16.419 1.00 0.00 29 SER A C 11
ATOM 18787 O O . SER A 1 13 ? 12.326 -19.956 -17.424 1.00 0.00 29 SER A O 11
ATOM 18795 N N . PRO A 1 14 ? 14.293 -19.275 -16.501 1.00 0.00 30 PRO A N 11
ATOM 18796 C CA . PRO A 1 14 ? 15.034 -19.147 -17.790 1.00 0.00 30 PRO A CA 11
ATOM 18797 C C . PRO A 1 14 ? 15.204 -20.482 -18.551 1.00 0.00 30 PRO A C 11
ATOM 18798 O O . PRO A 1 14 ? 15.574 -20.465 -19.727 1.00 0.00 30 PRO A O 11
ATOM 18809 N N . LYS A 1 15 ? 14.937 -21.625 -17.874 1.00 0.00 31 LYS A N 11
ATOM 18810 C CA . LYS A 1 15 ? 14.974 -22.957 -18.515 1.00 0.00 31 LYS A CA 11
ATOM 18811 C C . LYS A 1 15 ? 13.763 -23.098 -19.478 1.00 0.00 31 LYS A C 11
ATOM 18812 O O . LYS A 1 15 ? 13.942 -23.481 -20.631 1.00 0.00 31 LYS A O 11
ATOM 18831 N N . THR A 1 16 ? 12.535 -22.791 -18.984 1.00 0.00 32 THR A N 11
ATOM 18832 C CA . THR A 1 16 ? 11.301 -22.879 -19.809 1.00 0.00 32 THR A CA 11
ATOM 18833 C C . THR A 1 16 ? 11.267 -21.761 -20.869 1.00 0.00 32 THR A C 11
ATOM 18834 O O . THR A 1 16 ? 10.668 -21.933 -21.949 1.00 0.00 32 THR A O 11
ATOM 18845 N N . ILE A 1 17 ? 11.917 -20.625 -20.541 1.00 0.00 33 ILE A N 11
ATOM 18846 C CA . ILE A 1 17 ? 12.119 -19.514 -21.475 1.00 0.00 33 ILE A CA 11
ATOM 18847 C C . ILE A 1 17 ? 12.966 -20.000 -22.646 1.00 0.00 33 ILE A C 11
ATOM 18848 O O . ILE A 1 17 ? 12.608 -19.779 -23.798 1.00 0.00 33 ILE A O 11
ATOM 18864 N N . LEU A 1 18 ? 14.046 -20.731 -22.324 1.00 0.00 34 LEU A N 11
ATOM 18865 C CA . LEU A 1 18 ? 14.873 -21.416 -23.325 1.00 0.00 34 LEU A CA 11
ATOM 18866 C C . LEU A 1 18 ? 14.034 -22.389 -24.167 1.00 0.00 34 LEU A C 11
ATOM 18867 O O . LEU A 1 18 ? 14.075 -22.308 -25.376 1.00 0.00 34 LEU A O 11
ATOM 18883 N N . GLU A 1 19 ? 13.250 -23.256 -23.504 1.00 0.00 35 GLU A N 11
ATOM 18884 C CA . GLU A 1 19 ? 12.412 -24.277 -24.175 1.00 0.00 35 GLU A CA 11
ATOM 18885 C C . GLU A 1 19 ? 11.567 -23.687 -25.323 1.00 0.00 35 GLU A C 11
ATOM 18886 O O . GLU A 1 19 ? 11.665 -24.164 -26.454 1.00 0.00 35 GLU A O 11
ATOM 18898 N N . TYR A 1 20 ? 10.778 -22.621 -25.033 1.00 0.00 36 TYR A N 11
ATOM 18899 C CA . TYR A 1 20 ? 9.829 -22.059 -26.026 1.00 0.00 36 TYR A CA 11
ATOM 18900 C C . TYR A 1 20 ? 10.531 -21.107 -27.038 1.00 0.00 36 TYR A C 11
ATOM 18901 O O . TYR A 1 20 ? 10.084 -20.998 -28.192 1.00 0.00 36 TYR A O 11
ATOM 18919 N N . ILE A 1 21 ? 11.623 -20.422 -26.602 1.00 0.00 37 ILE A N 11
ATOM 18920 C CA . ILE A 1 21 ? 12.459 -19.574 -27.498 1.00 0.00 37 ILE A CA 11
ATOM 18921 C C . ILE A 1 21 ? 13.117 -20.454 -28.581 1.00 0.00 37 ILE A C 11
ATOM 18922 O O . ILE A 1 21 ? 12.882 -20.263 -29.782 1.00 0.00 37 ILE A O 11
ATOM 18938 N N . ILE A 1 22 ? 13.905 -21.443 -28.117 1.00 0.00 38 ILE A N 11
ATOM 18939 C CA . ILE A 1 22 ? 14.649 -22.382 -28.977 1.00 0.00 38 ILE A CA 11
ATOM 18940 C C . ILE A 1 22 ? 13.686 -23.117 -29.917 1.00 0.00 38 ILE A C 11
ATOM 18941 O O . ILE A 1 22 ? 13.964 -23.226 -31.109 1.00 0.00 38 ILE A O 11
ATOM 18957 N N . ASN A 1 23 ? 12.532 -23.558 -29.359 1.00 0.00 39 ASN A N 11
ATOM 18958 C CA . ASN A 1 23 ? 11.432 -24.182 -30.127 1.00 0.00 39 ASN A CA 11
ATOM 18959 C C . ASN A 1 23 ? 11.027 -23.304 -31.326 1.00 0.00 39 ASN A C 11
ATOM 18960 O O . ASN A 1 23 ? 11.040 -23.772 -32.468 1.00 0.00 39 ASN A O 11
ATOM 18971 N N . PHE A 1 24 ? 10.721 -22.020 -31.046 1.00 0.00 40 PHE A N 11
ATOM 18972 C CA . PHE A 1 24 ? 10.313 -21.037 -32.074 1.00 0.00 40 PHE A CA 11
ATOM 18973 C C . PHE A 1 24 ? 11.357 -20.916 -33.215 1.00 0.00 40 PHE A C 11
ATOM 18974 O O . PHE A 1 24 ? 10.994 -20.938 -34.405 1.00 0.00 40 PHE A O 11
ATOM 18991 N N . PHE A 1 25 ? 12.645 -20.789 -32.836 1.00 0.00 41 PHE A N 11
ATOM 18992 C CA . PHE A 1 25 ? 13.747 -20.596 -33.809 1.00 0.00 41 PHE A CA 11
ATOM 18993 C C . PHE A 1 25 ? 14.040 -21.868 -34.633 1.00 0.00 41 PHE A C 11
ATOM 18994 O O . PHE A 1 25 ? 14.420 -21.762 -35.801 1.00 0.00 41 PHE A O 11
ATOM 19011 N N . THR A 1 26 ? 13.857 -23.058 -34.029 1.00 0.00 42 THR A N 11
ATOM 19012 C CA . THR A 1 26 ? 14.211 -24.342 -34.674 1.00 0.00 42 THR A CA 11
ATOM 19013 C C . THR A 1 26 ? 12.989 -24.970 -35.391 1.00 0.00 42 THR A C 11
ATOM 19014 O O . THR A 1 26 ? 12.942 -24.997 -36.624 1.00 0.00 42 THR A O 11
ATOM 19025 N N . CYS A 1 27 ? 12.003 -25.454 -34.613 1.00 0.00 43 CYS A N 11
ATOM 19026 C CA . CYS A 1 27 ? 10.817 -26.153 -35.138 1.00 0.00 43 CYS A CA 11
ATOM 19027 C C . CYS A 1 27 ? 9.654 -26.006 -34.153 1.00 0.00 43 CYS A C 11
ATOM 19028 O O . CYS A 1 27 ? 9.803 -26.294 -32.959 1.00 0.00 43 CYS A O 11
ATOM 19036 N N . GLY A 1 28 ? 8.503 -25.564 -34.667 1.00 0.00 44 GLY A N 11
ATOM 19037 C CA . GLY A 1 28 ? 7.304 -25.372 -33.866 1.00 0.00 44 GLY A CA 11
ATOM 19038 C C . GLY A 1 28 ? 6.052 -25.466 -34.725 1.00 0.00 44 GLY A C 11
ATOM 19039 O O . GLY A 1 28 ? 5.562 -26.571 -34.979 1.00 0.00 44 GLY A O 11
ATOM 19043 N N . GLY A 1 29 ? 5.567 -24.304 -35.218 1.00 0.00 45 GLY A N 11
ATOM 19044 C CA . GLY A 1 29 ? 4.266 -24.224 -35.920 1.00 0.00 45 GLY A CA 11
ATOM 19045 C C . GLY A 1 29 ? 3.077 -24.491 -34.993 1.00 0.00 45 GLY A C 11
ATOM 19046 O O . GLY A 1 29 ? 1.954 -24.731 -35.453 1.00 0.00 45 GLY A O 11
ATOM 19050 N N . ILE A 1 30 ? 3.354 -24.433 -33.679 1.00 0.00 46 ILE A N 11
ATOM 19051 C CA . ILE A 1 30 ? 2.389 -24.731 -32.616 1.00 0.00 46 ILE A CA 11
ATOM 19052 C C . ILE A 1 30 ? 1.606 -23.454 -32.263 1.00 0.00 46 ILE A C 11
ATOM 19053 O O . ILE A 1 30 ? 2.168 -22.350 -32.270 1.00 0.00 46 ILE A O 11
ATOM 19069 N N . ARG A 1 31 ? 0.314 -23.620 -31.958 1.00 0.00 47 ARG A N 11
ATOM 19070 C CA . ARG A 1 31 ? -0.593 -22.512 -31.595 1.00 0.00 47 ARG A CA 11
ATOM 19071 C C . ARG A 1 31 ? -1.519 -22.963 -30.441 1.00 0.00 47 ARG A C 11
ATOM 19072 O O . ARG A 1 31 ? -2.612 -22.421 -30.249 1.00 0.00 47 ARG A O 11
ATOM 19093 N N . ARG A 1 32 ? -1.007 -23.935 -29.644 1.00 0.00 48 ARG A N 11
ATOM 19094 C CA . ARG A 1 32 ? -1.724 -24.570 -28.515 1.00 0.00 48 ARG A CA 11
ATOM 19095 C C . ARG A 1 32 ? -2.081 -23.496 -27.460 1.00 0.00 48 ARG A C 11
ATOM 19096 O O . ARG A 1 32 ? -3.257 -23.171 -27.260 1.00 0.00 48 ARG A O 11
ATOM 19117 N N . ARG A 1 33 ? -1.043 -22.960 -26.796 1.00 0.00 49 ARG A N 11
ATOM 19118 C CA . ARG A 1 33 ? -1.137 -21.752 -25.941 1.00 0.00 49 ARG A CA 11
ATOM 19119 C C . ARG A 1 33 ? -0.110 -20.708 -26.414 1.00 0.00 49 ARG A C 11
ATOM 19120 O O . ARG A 1 33 ? 0.189 -19.731 -25.710 1.00 0.00 49 ARG A O 11
ATOM 19141 N N . ASN A 1 34 ? 0.372 -20.910 -27.649 1.00 0.00 50 ASN A N 11
ATOM 19142 C CA . ASN A 1 34 ? 1.502 -20.177 -28.233 1.00 0.00 50 ASN A CA 11
ATOM 19143 C C . ASN A 1 34 ? 1.066 -18.832 -28.834 1.00 0.00 50 ASN A C 11
ATOM 19144 O O . ASN A 1 34 ? 1.908 -18.059 -29.294 1.00 0.00 50 ASN A O 11
ATOM 19155 N N . GLU A 1 35 ? -0.255 -18.573 -28.802 1.00 0.00 51 GLU A N 11
ATOM 19156 C CA . GLU A 1 35 ? -0.879 -17.381 -29.395 1.00 0.00 51 GLU A CA 11
ATOM 19157 C C . GLU A 1 35 ? -0.288 -16.092 -28.811 1.00 0.00 51 GLU A C 11
ATOM 19158 O O . GLU A 1 35 ? 0.344 -15.325 -29.528 1.00 0.00 51 GLU A O 11
ATOM 19170 N N . THR A 1 36 ? -0.477 -15.895 -27.502 1.00 0.00 52 THR A N 11
ATOM 19171 C CA . THR A 1 36 ? 0.043 -14.726 -26.779 1.00 0.00 52 THR A CA 11
ATOM 19172 C C . THR A 1 36 ? 1.535 -14.895 -26.428 1.00 0.00 52 THR A C 11
ATOM 19173 O O . THR A 1 36 ? 2.323 -13.966 -26.608 1.00 0.00 52 THR A O 11
ATOM 19184 N N . GLN A 1 37 ? 1.894 -16.116 -25.962 1.00 0.00 53 GLN A N 11
ATOM 19185 C CA . GLN A 1 37 ? 3.237 -16.435 -25.413 1.00 0.00 53 GLN A CA 11
ATOM 19186 C C . GLN A 1 37 ? 4.368 -16.175 -26.428 1.00 0.00 53 GLN A C 11
ATOM 19187 O O . GLN A 1 37 ? 5.453 -15.703 -26.061 1.00 0.00 53 GLN A O 11
ATOM 19201 N N . TYR A 1 38 ? 4.108 -16.488 -27.705 1.00 0.00 54 TYR A N 11
ATOM 19202 C CA . TYR A 1 38 ? 5.089 -16.282 -28.783 1.00 0.00 54 TYR A CA 11
ATOM 19203 C C . TYR A 1 38 ? 4.913 -14.892 -29.409 1.00 0.00 54 TYR A C 11
ATOM 19204 O O . TYR A 1 38 ? 5.903 -14.265 -29.734 1.00 0.00 54 TYR A O 11
ATOM 19222 N N . GLN A 1 39 ? 3.661 -14.403 -29.543 1.00 0.00 55 GLN A N 11
ATOM 19223 C CA . GLN A 1 39 ? 3.376 -13.073 -30.160 1.00 0.00 55 GLN A CA 11
ATOM 19224 C C . GLN A 1 39 ? 4.148 -11.935 -29.452 1.00 0.00 55 GLN A C 11
ATOM 19225 O O . GLN A 1 39 ? 4.724 -11.054 -30.110 1.00 0.00 55 GLN A O 11
ATOM 19239 N N . GLU A 1 40 ? 4.175 -12.006 -28.108 1.00 0.00 56 GLU A N 11
ATOM 19240 C CA . GLU A 1 40 ? 4.917 -11.054 -27.273 1.00 0.00 56 GLU A CA 11
ATOM 19241 C C . GLU A 1 40 ? 6.437 -11.167 -27.522 1.00 0.00 56 GLU A C 11
ATOM 19242 O O . GLU A 1 40 ? 7.127 -10.165 -27.513 1.00 0.00 56 GLU A O 11
ATOM 19254 N N . LEU A 1 41 ? 6.936 -12.397 -27.775 1.00 0.00 57 LEU A N 11
ATOM 19255 C CA . LEU A 1 41 ? 8.355 -12.638 -28.134 1.00 0.00 57 LEU A CA 11
ATOM 19256 C C . LEU A 1 41 ? 8.679 -11.934 -29.468 1.00 0.00 57 LEU A C 11
ATOM 19257 O O . LEU A 1 41 ? 9.679 -11.224 -29.555 1.00 0.00 57 LEU A O 11
ATOM 19273 N N . ILE A 1 42 ? 7.810 -12.132 -30.488 1.00 0.00 58 ILE A N 11
ATOM 19274 C CA . ILE A 1 42 ? 8.019 -11.599 -31.852 1.00 0.00 58 ILE A CA 11
ATOM 19275 C C . ILE A 1 42 ? 8.114 -10.063 -31.818 1.00 0.00 58 ILE A C 11
ATOM 19276 O O . ILE A 1 42 ? 9.049 -9.492 -32.392 1.00 0.00 58 ILE A O 11
ATOM 19292 N N . GLU A 1 43 ? 7.156 -9.407 -31.128 1.00 0.00 59 GLU A N 11
ATOM 19293 C CA . GLU A 1 43 ? 7.107 -7.936 -31.072 1.00 0.00 59 GLU A CA 11
ATOM 19294 C C . GLU A 1 43 ? 8.278 -7.372 -30.241 1.00 0.00 59 GLU A C 11
ATOM 19295 O O . GLU A 1 43 ? 8.927 -6.436 -30.685 1.00 0.00 59 GLU A O 11
ATOM 19307 N N . THR A 1 44 ? 8.581 -8.001 -29.079 1.00 0.00 60 THR A N 11
ATOM 19308 C CA . THR A 1 44 ? 9.672 -7.552 -28.169 1.00 0.00 60 THR A CA 11
ATOM 19309 C C . THR A 1 44 ? 11.051 -7.631 -28.863 1.00 0.00 60 THR A C 11
ATOM 19310 O O . THR A 1 44 ? 11.884 -6.713 -28.730 1.00 0.00 60 THR A O 11
ATOM 19321 N N . MET A 1 45 ? 11.280 -8.735 -29.610 1.00 0.00 61 MET A N 11
ATOM 19322 C CA . MET A 1 45 ? 12.520 -8.915 -30.378 1.00 0.00 61 MET A CA 11
ATOM 19323 C C . MET A 1 45 ? 12.584 -7.902 -31.521 1.00 0.00 61 MET A C 11
ATOM 19324 O O . MET A 1 45 ? 13.575 -7.212 -31.653 1.00 0.00 61 MET A O 11
ATOM 19338 N N . ALA A 1 46 ? 11.505 -7.815 -32.326 1.00 0.00 62 ALA A N 11
ATOM 19339 C CA . ALA A 1 46 ? 11.401 -6.850 -33.447 1.00 0.00 62 ALA A CA 11
ATOM 19340 C C . ALA A 1 46 ? 11.708 -5.405 -32.994 1.00 0.00 62 ALA A C 11
ATOM 19341 O O . ALA A 1 46 ? 12.411 -4.671 -33.695 1.00 0.00 62 ALA A O 11
ATOM 19348 N N . GLU A 1 47 ? 11.215 -5.048 -31.789 1.00 0.00 63 GLU A N 11
ATOM 19349 C CA . GLU A 1 47 ? 11.433 -3.724 -31.174 1.00 0.00 63 GLU A CA 11
ATOM 19350 C C . GLU A 1 47 ? 12.921 -3.505 -30.848 1.00 0.00 63 GLU A C 11
ATOM 19351 O O . GLU A 1 47 ? 13.503 -2.504 -31.271 1.00 0.00 63 GLU A O 11
ATOM 19363 N N . THR A 1 48 ? 13.537 -4.458 -30.115 1.00 0.00 64 THR A N 11
ATOM 19364 C CA . THR A 1 48 ? 14.955 -4.331 -29.687 1.00 0.00 64 THR A CA 11
ATOM 19365 C C . THR A 1 48 ? 15.916 -4.399 -30.898 1.00 0.00 64 THR A C 11
ATOM 19366 O O . THR A 1 48 ? 17.006 -3.819 -30.871 1.00 0.00 64 THR A O 11
ATOM 19377 N N . LEU A 1 49 ? 15.478 -5.110 -31.961 1.00 0.00 65 LEU A N 11
ATOM 19378 C CA . LEU A 1 49 ? 16.228 -5.239 -33.220 1.00 0.00 65 LEU A CA 11
ATOM 19379 C C . LEU A 1 49 ? 16.313 -3.875 -33.898 1.00 0.00 65 LEU A C 11
ATOM 19380 O O . LEU A 1 49 ? 17.398 -3.336 -34.038 1.00 0.00 65 LEU A O 11
ATOM 19396 N N . LYS A 1 50 ? 15.148 -3.305 -34.248 1.00 0.00 66 LYS A N 11
ATOM 19397 C CA . LYS A 1 50 ? 15.060 -1.994 -34.937 1.00 0.00 66 LYS A CA 11
ATOM 19398 C C . LYS A 1 50 ? 15.579 -0.841 -34.038 1.00 0.00 66 LYS A C 11
ATOM 19399 O O . LYS A 1 50 ? 15.917 0.234 -34.542 1.00 0.00 66 LYS A O 11
ATOM 19418 N N . SER A 1 51 ? 15.646 -1.092 -32.712 1.00 0.00 67 SER A N 11
ATOM 19419 C CA . SER A 1 51 ? 16.204 -0.135 -31.724 1.00 0.00 67 SER A CA 11
ATOM 19420 C C . SER A 1 51 ? 17.747 -0.026 -31.839 1.00 0.00 67 SER A C 11
ATOM 19421 O O . SER A 1 51 ? 18.329 1.004 -31.476 1.00 0.00 67 SER A O 11
ATOM 19429 N N . THR A 1 52 ? 18.398 -1.101 -32.328 1.00 0.00 68 THR A N 11
ATOM 19430 C CA . THR A 1 52 ? 19.870 -1.129 -32.560 1.00 0.00 68 THR A CA 11
ATOM 19431 C C . THR A 1 52 ? 20.197 -1.192 -34.078 1.00 0.00 68 THR A C 11
ATOM 19432 O O . THR A 1 52 ? 21.361 -1.094 -34.483 1.00 0.00 68 THR A O 11
ATOM 19443 N N . MET A 1 53 ? 19.147 -1.350 -34.903 1.00 0.00 69 MET A N 11
ATOM 19444 C CA . MET A 1 53 ? 19.217 -1.253 -36.379 1.00 0.00 69 MET A CA 11
ATOM 19445 C C . MET A 1 53 ? 18.882 0.192 -36.804 1.00 0.00 69 MET A C 11
ATOM 19446 O O . MET A 1 53 ? 18.224 0.906 -36.042 1.00 0.00 69 MET A O 11
ATOM 19460 N N . PRO A 1 54 ? 19.333 0.662 -38.014 1.00 0.00 70 PRO A N 11
ATOM 19461 C CA . PRO A 1 54 ? 18.850 1.939 -38.591 1.00 0.00 70 PRO A CA 11
ATOM 19462 C C . PRO A 1 54 ? 17.310 1.909 -38.725 1.00 0.00 70 PRO A C 11
ATOM 19463 O O . PRO A 1 54 ? 16.618 2.785 -38.198 1.00 0.00 70 PRO A O 11
ATOM 19474 N N . ASP A 1 55 ? 16.805 0.862 -39.410 1.00 0.00 71 ASP A N 11
ATOM 19475 C CA . ASP A 1 55 ? 15.370 0.546 -39.493 1.00 0.00 71 ASP A CA 11
ATOM 19476 C C . ASP A 1 55 ? 15.186 -0.969 -39.745 1.00 0.00 71 ASP A C 11
ATOM 19477 O O . ASP A 1 55 ? 14.907 -1.725 -38.807 1.00 0.00 71 ASP A O 11
ATOM 19486 N N . ARG A 1 56 ? 15.423 -1.395 -41.006 1.00 0.00 72 ARG A N 11
ATOM 19487 C CA . ARG A 1 56 ? 15.357 -2.806 -41.443 1.00 0.00 72 ARG A CA 11
ATOM 19488 C C . ARG A 1 56 ? 15.847 -2.878 -42.901 1.00 0.00 72 ARG A C 11
ATOM 19489 O O . ARG A 1 56 ? 15.738 -1.889 -43.641 1.00 0.00 72 ARG A O 11
ATOM 19510 N N . GLY A 1 57 ? 16.377 -4.038 -43.319 1.00 0.00 73 GLY A N 11
ATOM 19511 C CA . GLY A 1 57 ? 16.952 -4.211 -44.676 1.00 0.00 73 GLY A CA 11
ATOM 19512 C C . GLY A 1 57 ? 18.473 -4.172 -44.671 1.00 0.00 73 GLY A C 11
ATOM 19513 O O . GLY A 1 57 ? 19.121 -4.715 -45.572 1.00 0.00 73 GLY A O 11
ATOM 19517 N N . ALA A 1 58 ? 19.032 -3.493 -43.656 1.00 0.00 74 ALA A N 11
ATOM 19518 C CA . ALA A 1 58 ? 20.480 -3.472 -43.372 1.00 0.00 74 ALA A CA 11
ATOM 19519 C C . ALA A 1 58 ? 20.895 -4.789 -42.647 1.00 0.00 74 ALA A C 11
ATOM 19520 O O . ALA A 1 58 ? 20.006 -5.533 -42.208 1.00 0.00 74 ALA A O 11
ATOM 19527 N N . PRO A 1 59 ? 22.227 -5.125 -42.517 1.00 0.00 75 PRO A N 11
ATOM 19528 C CA . PRO A 1 59 ? 22.680 -6.319 -41.743 1.00 0.00 75 PRO A CA 11
ATOM 19529 C C . PRO A 1 59 ? 22.205 -6.300 -40.263 1.00 0.00 75 PRO A C 11
ATOM 19530 O O . PRO A 1 59 ? 22.304 -5.267 -39.586 1.00 0.00 75 PRO A O 11
ATOM 19541 N N . LEU A 1 60 ? 21.693 -7.459 -39.791 1.00 0.00 76 LEU A N 11
ATOM 19542 C CA . LEU A 1 60 ? 21.174 -7.635 -38.411 1.00 0.00 76 LEU A CA 11
ATOM 19543 C C . LEU A 1 60 ? 22.327 -7.603 -37.358 1.00 0.00 76 LEU A C 11
ATOM 19544 O O . LEU A 1 60 ? 23.490 -7.871 -37.706 1.00 0.00 76 LEU A O 11
ATOM 19560 N N . PRO A 1 61 ? 22.036 -7.213 -36.063 1.00 0.00 77 PRO A N 11
ATOM 19561 C CA . PRO A 1 61 ? 23.075 -7.128 -34.998 1.00 0.00 77 PRO A CA 11
ATOM 19562 C C . PRO A 1 61 ? 23.538 -8.521 -34.524 1.00 0.00 77 PRO A C 11
ATOM 19563 O O . PRO A 1 61 ? 22.758 -9.472 -34.533 1.00 0.00 77 PRO A O 11
ATOM 19574 N N . GLU A 1 62 ? 24.808 -8.613 -34.090 1.00 0.00 78 GLU A N 11
ATOM 19575 C CA . GLU A 1 62 ? 25.412 -9.870 -33.611 1.00 0.00 78 GLU A CA 11
ATOM 19576 C C . GLU A 1 62 ? 25.194 -10.057 -32.099 1.00 0.00 78 GLU A C 11
ATOM 19577 O O . GLU A 1 62 ? 25.563 -11.088 -31.538 1.00 0.00 78 GLU A O 11
ATOM 19589 N N . ASN A 1 63 ? 24.610 -9.042 -31.438 1.00 0.00 79 ASN A N 11
ATOM 19590 C CA . ASN A 1 63 ? 24.242 -9.104 -30.013 1.00 0.00 79 ASN A CA 11
ATOM 19591 C C . ASN A 1 63 ? 22.844 -8.500 -29.859 1.00 0.00 79 ASN A C 11
ATOM 19592 O O . ASN A 1 63 ? 22.628 -7.316 -30.159 1.00 0.00 79 ASN A O 11
ATOM 19603 N N . ILE A 1 64 ? 21.888 -9.333 -29.407 1.00 0.00 80 ILE A N 11
ATOM 19604 C CA . ILE A 1 64 ? 20.483 -8.933 -29.215 1.00 0.00 80 ILE A CA 11
ATOM 19605 C C . ILE A 1 64 ? 20.158 -9.020 -27.713 1.00 0.00 80 ILE A C 11
ATOM 19606 O O . ILE A 1 64 ? 20.045 -10.125 -27.161 1.00 0.00 80 ILE A O 11
ATOM 19622 N N . ILE A 1 65 ? 20.042 -7.851 -27.054 1.00 0.00 81 ILE A N 11
ATOM 19623 C CA . ILE A 1 65 ? 19.795 -7.766 -25.601 1.00 0.00 81 ILE A CA 11
ATOM 19624 C C . ILE A 1 65 ? 18.291 -7.720 -25.311 1.00 0.00 81 ILE A C 11
ATOM 19625 O O . ILE A 1 65 ? 17.563 -6.893 -25.883 1.00 0.00 81 ILE A O 11
ATOM 19641 N N . LEU A 1 66 ? 17.853 -8.614 -24.418 1.00 0.00 82 LEU A N 11
ATOM 19642 C CA . LEU A 1 66 ? 16.487 -8.653 -23.884 1.00 0.00 82 LEU A CA 11
ATOM 19643 C C . LEU A 1 66 ? 16.547 -8.873 -22.364 1.00 0.00 82 LEU A C 11
ATOM 19644 O O . LEU A 1 66 ? 16.452 -10.003 -21.884 1.00 0.00 82 LEU A O 11
ATOM 19660 N N . ASP A 1 67 ? 16.717 -7.771 -21.630 1.00 0.00 83 ASP A N 11
ATOM 19661 C CA . ASP A 1 67 ? 16.956 -7.790 -20.177 1.00 0.00 83 ASP A CA 11
ATOM 19662 C C . ASP A 1 67 ? 15.722 -8.274 -19.381 1.00 0.00 83 ASP A C 11
ATOM 19663 O O . ASP A 1 67 ? 15.858 -8.868 -18.307 1.00 0.00 83 ASP A O 11
ATOM 19672 N N . ASP A 1 68 ? 14.528 -8.057 -19.945 1.00 0.00 84 ASP A N 11
ATOM 19673 C CA . ASP A 1 68 ? 13.240 -8.237 -19.229 1.00 0.00 84 ASP A CA 11
ATOM 19674 C C . ASP A 1 68 ? 12.369 -9.329 -19.875 1.00 0.00 84 ASP A C 11
ATOM 19675 O O . ASP A 1 68 ? 11.136 -9.277 -19.767 1.00 0.00 84 ASP A O 11
ATOM 19684 N N . MET A 1 69 ? 12.995 -10.349 -20.503 1.00 0.00 85 MET A N 11
ATOM 19685 C CA . MET A 1 69 ? 12.245 -11.474 -21.115 1.00 0.00 85 MET A CA 11
ATOM 19686 C C . MET A 1 69 ? 11.777 -12.441 -20.023 1.00 0.00 85 MET A C 11
ATOM 19687 O O . MET A 1 69 ? 12.483 -13.406 -19.698 1.00 0.00 85 MET A O 11
ATOM 19701 N N . ASP A 1 70 ? 10.594 -12.134 -19.443 1.00 0.00 86 ASP A N 11
ATOM 19702 C CA . ASP A 1 70 ? 10.016 -12.904 -18.327 1.00 0.00 86 ASP A CA 11
ATOM 19703 C C . ASP A 1 70 ? 10.992 -12.952 -17.140 1.00 0.00 86 ASP A C 11
ATOM 19704 O O . ASP A 1 70 ? 11.202 -14.002 -16.508 1.00 0.00 86 ASP A O 11
ATOM 19713 N N . GLY A 1 71 ? 11.590 -11.777 -16.854 1.00 0.00 87 GLY A N 11
ATOM 19714 C CA . GLY A 1 71 ? 12.521 -11.611 -15.740 1.00 0.00 87 GLY A CA 11
ATOM 19715 C C . GLY A 1 71 ? 13.936 -12.037 -16.077 1.00 0.00 87 GLY A C 11
ATOM 19716 O O . GLY A 1 71 ? 14.855 -11.808 -15.288 1.00 0.00 87 GLY A O 11
ATOM 19720 N N . CYS A 1 72 ? 14.108 -12.652 -17.261 1.00 0.00 88 CYS A N 11
ATOM 19721 C CA . CYS A 1 72 ? 15.370 -13.236 -17.703 1.00 0.00 88 CYS A CA 11
ATOM 19722 C C . CYS A 1 72 ? 16.050 -12.324 -18.742 1.00 0.00 88 CYS A C 11
ATOM 19723 O O . CYS A 1 72 ? 15.433 -11.917 -19.739 1.00 0.00 88 CYS A O 11
ATOM 19731 N N . ARG A 1 73 ? 17.303 -11.964 -18.441 1.00 0.00 89 ARG A N 11
ATOM 19732 C CA . ARG A 1 73 ? 18.210 -11.261 -19.351 1.00 0.00 89 ARG A CA 11
ATOM 19733 C C . ARG A 1 73 ? 18.791 -12.275 -20.350 1.00 0.00 89 ARG A C 11
ATOM 19734 O O . ARG A 1 73 ? 19.642 -13.082 -19.985 1.00 0.00 89 ARG A O 11
ATOM 19755 N N . VAL A 1 74 ? 18.314 -12.240 -21.602 1.00 0.00 90 VAL A N 11
ATOM 19756 C CA . VAL A 1 74 ? 18.856 -13.075 -22.692 1.00 0.00 90 VAL A CA 11
ATOM 19757 C C . VAL A 1 74 ? 19.597 -12.220 -23.729 1.00 0.00 90 VAL A C 11
ATOM 19758 O O . VAL A 1 74 ? 19.049 -11.259 -24.281 1.00 0.00 90 VAL A O 11
ATOM 19771 N N . GLU A 1 75 ? 20.867 -12.588 -23.951 1.00 0.00 91 GLU A N 11
ATOM 19772 C CA . GLU A 1 75 ? 21.729 -12.010 -24.978 1.00 0.00 91 GLU A CA 11
ATOM 19773 C C . GLU A 1 75 ? 21.958 -13.068 -26.062 1.00 0.00 91 GLU A C 11
ATOM 19774 O O . GLU A 1 75 ? 22.587 -14.103 -25.804 1.00 0.00 91 GLU A O 11
ATOM 19786 N N . PHE A 1 76 ? 21.397 -12.832 -27.252 1.00 0.00 92 PHE A N 11
ATOM 19787 C CA . PHE A 1 76 ? 21.624 -13.692 -28.412 1.00 0.00 92 PHE A CA 11
ATOM 19788 C C . PHE A 1 76 ? 22.973 -13.299 -29.044 1.00 0.00 92 PHE A C 11
ATOM 19789 O O . PHE A 1 76 ? 23.125 -12.171 -29.533 1.00 0.00 92 PHE A O 11
ATOM 19806 N N . ASN A 1 77 ? 23.951 -14.218 -28.987 1.00 0.00 93 ASN A N 11
ATOM 19807 C CA . ASN A 1 77 ? 25.311 -14.007 -29.520 1.00 0.00 93 ASN A CA 11
ATOM 19808 C C . ASN A 1 77 ? 25.466 -14.742 -30.850 1.00 0.00 93 ASN A C 11
ATOM 19809 O O . ASN A 1 77 ? 25.480 -15.974 -30.890 1.00 0.00 93 ASN A O 11
ATOM 19820 N N . LEU A 1 78 ? 25.543 -13.982 -31.936 1.00 0.00 94 LEU A N 11
ATOM 19821 C CA . LEU A 1 78 ? 25.867 -14.519 -33.255 1.00 0.00 94 LEU A CA 11
ATOM 19822 C C . LEU A 1 78 ? 27.391 -14.656 -33.368 1.00 0.00 94 LEU A C 11
ATOM 19823 O O . LEU A 1 78 ? 28.111 -13.696 -33.069 1.00 0.00 94 LEU A O 11
ATOM 19839 N N . PRO A 1 79 ? 27.910 -15.854 -33.770 1.00 0.00 95 PRO A N 11
ATOM 19840 C CA . PRO A 1 79 ? 29.352 -16.072 -33.966 1.00 0.00 95 PRO A CA 11
ATOM 19841 C C . PRO A 1 79 ? 29.870 -15.289 -35.181 1.00 0.00 95 PRO A C 11
ATOM 19842 O O . PRO A 1 79 ? 29.107 -14.966 -36.104 1.00 0.00 95 PRO A O 11
ATOM 19853 N N . GLY A 1 80 ? 31.165 -15.013 -35.162 1.00 0.00 96 GLY A N 11
ATOM 19854 C CA . GLY A 1 80 ? 31.827 -14.275 -36.229 1.00 0.00 96 GLY A CA 11
ATOM 19855 C C . GLY A 1 80 ? 32.171 -15.149 -37.428 1.00 0.00 96 GLY A C 11
ATOM 19856 O O . GLY A 1 80 ? 31.959 -16.369 -37.408 1.00 0.00 96 GLY A O 11
ATOM 19860 N N . GLU A 1 81 ? 32.712 -14.503 -38.470 1.00 0.00 97 GLU A N 11
ATOM 19861 C CA . GLU A 1 81 ? 33.147 -15.168 -39.716 1.00 0.00 97 GLU A CA 11
ATOM 19862 C C . GLU A 1 81 ? 34.298 -16.170 -39.460 1.00 0.00 97 GLU A C 11
ATOM 19863 O O . GLU A 1 81 ? 34.421 -17.188 -40.157 1.00 0.00 97 GLU A O 11
ATOM 19875 N N . ASN A 1 82 ? 35.126 -15.873 -38.442 1.00 0.00 98 ASN A N 11
ATOM 19876 C CA . ASN A 1 82 ? 36.301 -16.691 -38.076 1.00 0.00 98 ASN A CA 11
ATOM 19877 C C . ASN A 1 82 ? 35.946 -17.706 -36.964 1.00 0.00 98 ASN A C 11
ATOM 19878 O O . ASN A 1 82 ? 36.830 -18.410 -36.460 1.00 0.00 98 ASN A O 11
ATOM 19889 N N . ASN A 1 83 ? 34.645 -17.785 -36.593 1.00 0.00 99 ASN A N 11
ATOM 19890 C CA . ASN A 1 83 ? 34.151 -18.756 -35.600 1.00 0.00 99 ASN A CA 11
ATOM 19891 C C . ASN A 1 83 ? 33.711 -20.033 -36.327 1.00 0.00 99 ASN A C 11
ATOM 19892 O O . ASN A 1 83 ? 32.755 -20.010 -37.110 1.00 0.00 99 ASN A O 11
ATOM 19903 N N . GLU A 1 84 ? 34.412 -21.140 -36.037 1.00 0.00 100 GLU A N 11
ATOM 19904 C CA . GLU A 1 84 ? 34.205 -22.444 -36.696 1.00 0.00 100 GLU A CA 11
ATOM 19905 C C . GLU A 1 84 ? 32.815 -23.047 -36.389 1.00 0.00 100 GLU A C 11
ATOM 19906 O O . GLU A 1 84 ? 32.276 -23.802 -37.202 1.00 0.00 100 GLU A O 11
ATOM 19918 N N . ALA A 1 85 ? 32.254 -22.693 -35.215 1.00 0.00 101 ALA A N 11
ATOM 19919 C CA . ALA A 1 85 ? 31.020 -23.306 -34.688 1.00 0.00 101 ALA A CA 11
ATOM 19920 C C . ALA A 1 85 ? 29.783 -23.004 -35.558 1.00 0.00 101 ALA A C 11
ATOM 19921 O O . ALA A 1 85 ? 28.980 -23.907 -35.823 1.00 0.00 101 ALA A O 11
ATOM 19928 N N . GLY A 1 86 ? 29.665 -21.740 -36.016 1.00 0.00 102 GLY A N 11
ATOM 19929 C CA . GLY A 1 86 ? 28.543 -21.301 -36.852 1.00 0.00 102 GLY A CA 11
ATOM 19930 C C . GLY A 1 86 ? 27.173 -21.519 -36.199 1.00 0.00 102 GLY A C 11
ATOM 19931 O O . GLY A 1 86 ? 26.202 -21.868 -36.882 1.00 0.00 102 GLY A O 11
ATOM 19935 N N . GLN A 1 87 ? 27.106 -21.338 -34.860 1.00 0.00 103 GLN A N 11
ATOM 19936 C CA . GLN A 1 87 ? 25.856 -21.489 -34.084 1.00 0.00 103 GLN A CA 11
ATOM 19937 C C . GLN A 1 87 ? 25.707 -20.333 -33.101 1.00 0.00 103 GLN A C 11
ATOM 19938 O O . GLN A 1 87 ? 26.680 -19.898 -32.489 1.00 0.00 103 GLN A O 11
ATOM 19952 N N . VAL A 1 88 ? 24.465 -19.875 -32.959 1.00 0.00 104 VAL A N 11
ATOM 19953 C CA . VAL A 1 88 ? 24.076 -18.787 -32.067 1.00 0.00 104 VAL A CA 11
ATOM 19954 C C . VAL A 1 88 ? 24.133 -19.250 -30.598 1.00 0.00 104 VAL A C 11
ATOM 19955 O O . VAL A 1 88 ? 23.446 -20.211 -30.223 1.00 0.00 104 VAL A O 11
ATOM 19968 N N . ILE A 1 89 ? 24.951 -18.560 -29.788 1.00 0.00 105 ILE A N 11
ATOM 19969 C CA . ILE A 1 89 ? 25.083 -18.834 -28.347 1.00 0.00 105 ILE A CA 11
ATOM 19970 C C . ILE A 1 89 ? 24.089 -17.921 -27.610 1.00 0.00 105 ILE A C 11
ATOM 19971 O O . ILE A 1 89 ? 24.343 -16.724 -27.448 1.00 0.00 105 ILE A O 11
ATOM 19987 N N . VAL A 1 90 ? 22.938 -18.468 -27.207 1.00 0.00 106 VAL A N 11
ATOM 19988 C CA . VAL A 1 90 ? 21.911 -17.695 -26.498 1.00 0.00 106 VAL A CA 11
ATOM 19989 C C . VAL A 1 90 ? 22.164 -17.826 -24.975 1.00 0.00 106 VAL A C 11
ATOM 19990 O O . VAL A 1 90 ? 22.295 -18.935 -24.430 1.00 0.00 106 VAL A O 11
ATOM 20003 N N . ARG A 1 91 ? 22.304 -16.673 -24.317 1.00 0.00 107 ARG A N 11
ATOM 20004 C CA . ARG A 1 91 ? 22.713 -16.589 -22.907 1.00 0.00 107 ARG A CA 11
ATOM 20005 C C . ARG A 1 91 ? 21.553 -16.028 -22.081 1.00 0.00 107 ARG A C 11
ATOM 20006 O O . ARG A 1 91 ? 21.414 -14.805 -21.971 1.00 0.00 107 ARG A O 11
ATOM 20027 N N . VAL A 1 92 ? 20.710 -16.914 -21.511 1.00 0.00 108 VAL A N 11
ATOM 20028 C CA . VAL A 1 92 ? 19.530 -16.477 -20.737 1.00 0.00 108 VAL A CA 11
ATOM 20029 C C . VAL A 1 92 ? 19.836 -16.607 -19.234 1.00 0.00 108 VAL A C 11
ATOM 20030 O O . VAL A 1 92 ? 19.710 -17.682 -18.644 1.00 0.00 108 VAL A O 11
ATOM 20043 N N . SER A 1 93 ? 20.213 -15.488 -18.624 1.00 0.00 109 SER A N 11
ATOM 20044 C CA . SER A 1 93 ? 20.520 -15.384 -17.199 1.00 0.00 109 SER A CA 11
ATOM 20045 C C . SER A 1 93 ? 19.399 -14.624 -16.488 1.00 0.00 109 SER A C 11
ATOM 20046 O O . SER A 1 93 ? 18.938 -13.605 -16.986 1.00 0.00 109 SER A O 11
ATOM 20054 N N . LYS A 1 94 ? 18.968 -15.127 -15.330 1.00 0.00 110 LYS A N 11
ATOM 20055 C CA . LYS A 1 94 ? 17.923 -14.482 -14.525 1.00 0.00 110 LYS A CA 11
ATOM 20056 C C . LYS A 1 94 ? 18.489 -14.204 -13.118 1.00 0.00 110 LYS A C 11
ATOM 20057 O O . LYS A 1 94 ? 18.205 -14.936 -12.159 1.00 0.00 110 LYS A O 11
ATOM 20076 N N . GLY A 1 95 ? 19.330 -13.159 -13.039 1.00 0.00 111 GLY A N 11
ATOM 20077 C CA . GLY A 1 95 ? 19.963 -12.719 -11.792 1.00 0.00 111 GLY A CA 11
ATOM 20078 C C . GLY A 1 95 ? 20.877 -13.777 -11.177 1.00 0.00 111 GLY A C 11
ATOM 20079 O O . GLY A 1 95 ? 22.059 -13.876 -11.539 1.00 0.00 111 GLY A O 11
ATOM 20083 N N . ASP A 1 96 ? 20.295 -14.595 -10.288 1.00 0.00 112 ASP A N 11
ATOM 20084 C CA . ASP A 1 96 ? 20.980 -15.715 -9.608 1.00 0.00 112 ASP A CA 11
ATOM 20085 C C . ASP A 1 96 ? 21.172 -16.900 -10.581 1.00 0.00 112 ASP A C 11
ATOM 20086 O O . ASP A 1 96 ? 22.124 -17.673 -10.466 1.00 0.00 112 ASP A O 11
ATOM 20095 N N . HIS A 1 97 ? 20.228 -17.021 -11.529 1.00 0.00 113 HIS A N 11
ATOM 20096 C CA . HIS A 1 97 ? 20.260 -18.029 -12.601 1.00 0.00 113 HIS A CA 11
ATOM 20097 C C . HIS A 1 97 ? 21.169 -17.571 -13.759 1.00 0.00 113 HIS A C 11
ATOM 20098 O O . HIS A 1 97 ? 21.276 -16.372 -14.037 1.00 0.00 113 HIS A O 11
ATOM 20113 N N . SER A 1 98 ? 21.796 -18.551 -14.432 1.00 0.00 114 SER A N 11
ATOM 20114 C CA . SER A 1 98 ? 22.585 -18.343 -15.653 1.00 0.00 114 SER A CA 11
ATOM 20115 C C . SER A 1 98 ? 22.477 -19.607 -16.534 1.00 0.00 114 SER A C 11
ATOM 20116 O O . SER A 1 98 ? 23.114 -20.626 -16.251 1.00 0.00 114 SER A O 11
ATOM 20124 N N . GLU A 1 99 ? 21.628 -19.538 -17.565 1.00 0.00 115 GLU A N 11
ATOM 20125 C CA . GLU A 1 99 ? 21.387 -20.633 -18.519 1.00 0.00 115 GLU A CA 11
ATOM 20126 C C . GLU A 1 99 ? 22.036 -20.262 -19.858 1.00 0.00 115 GLU A C 11
ATOM 20127 O O . GLU A 1 99 ? 22.039 -19.081 -20.248 1.00 0.00 115 GLU A O 11
ATOM 20139 N N . THR A 1 100 ? 22.613 -21.255 -20.537 1.00 0.00 116 THR A N 11
ATOM 20140 C CA . THR A 1 100 ? 23.211 -21.073 -21.863 1.00 0.00 116 THR A CA 11
ATOM 20141 C C . THR A 1 100 ? 22.775 -22.236 -22.774 1.00 0.00 116 THR A C 11
ATOM 20142 O O . THR A 1 100 ? 22.659 -23.380 -22.318 1.00 0.00 116 THR A O 11
ATOM 20153 N N . ARG A 1 101 ? 22.538 -21.930 -24.052 1.00 0.00 117 ARG A N 11
ATOM 20154 C CA . ARG A 1 101 ? 21.994 -22.877 -25.043 1.00 0.00 117 ARG A CA 11
ATOM 20155 C C . ARG A 1 101 ? 22.505 -22.461 -26.436 1.00 0.00 117 ARG A C 11
ATOM 20156 O O . ARG A 1 101 ? 22.976 -21.328 -26.610 1.00 0.00 117 ARG A O 11
ATOM 20177 N N . GLU A 1 102 ? 22.417 -23.364 -27.426 1.00 0.00 118 GLU A N 11
ATOM 20178 C CA . GLU A 1 102 ? 22.887 -23.095 -28.802 1.00 0.00 118 GLU A CA 11
ATOM 20179 C C . GLU A 1 102 ? 21.844 -23.529 -29.841 1.00 0.00 118 GLU A C 11
ATOM 20180 O O . GLU A 1 102 ? 21.172 -24.552 -29.684 1.00 0.00 118 GLU A O 11
ATOM 20192 N N . ILE A 1 103 ? 21.713 -22.704 -30.889 1.00 0.00 119 ILE A N 11
ATOM 20193 C CA . ILE A 1 103 ? 20.878 -22.974 -32.079 1.00 0.00 119 ILE A CA 11
ATOM 20194 C C . ILE A 1 103 ? 21.712 -22.720 -33.347 1.00 0.00 119 ILE A C 11
ATOM 20195 O O . ILE A 1 103 ? 22.643 -21.922 -33.293 1.00 0.00 119 ILE A O 11
ATOM 20211 N N . PRO A 1 104 ? 21.414 -23.402 -34.501 1.00 0.00 120 PRO A N 11
ATOM 20212 C CA . PRO A 1 104 ? 22.111 -23.135 -35.787 1.00 0.00 120 PRO A CA 11
ATOM 20213 C C . PRO A 1 104 ? 21.945 -21.667 -36.250 1.00 0.00 120 PRO A C 11
ATOM 20214 O O . PRO A 1 104 ? 20.921 -21.021 -35.946 1.00 0.00 120 PRO A O 11
ATOM 20225 N N . LEU A 1 105 ? 22.961 -21.171 -36.984 1.00 0.00 121 LEU A N 11
ATOM 20226 C CA . LEU A 1 105 ? 23.023 -19.778 -37.471 1.00 0.00 121 LEU A CA 11
ATOM 20227 C C . LEU A 1 105 ? 21.813 -19.486 -38.377 1.00 0.00 121 LEU A C 11
ATOM 20228 O O . LEU A 1 105 ? 21.088 -18.526 -38.139 1.00 0.00 121 LEU A O 11
ATOM 20244 N N . ALA A 1 106 ? 21.603 -20.374 -39.374 1.00 0.00 122 ALA A N 11
ATOM 20245 C CA . ALA A 1 106 ? 20.596 -20.207 -40.449 1.00 0.00 122 ALA A CA 11
ATOM 20246 C C . ALA A 1 106 ? 19.165 -20.019 -39.909 1.00 0.00 122 ALA A C 11
ATOM 20247 O O . ALA A 1 106 ? 18.413 -19.185 -40.422 1.00 0.00 122 ALA A O 11
ATOM 20254 N N . SER A 1 107 ? 18.815 -20.799 -38.868 1.00 0.00 123 SER A N 11
ATOM 20255 C CA . SER A 1 107 ? 17.487 -20.749 -38.230 1.00 0.00 123 SER A CA 11
ATOM 20256 C C . SER A 1 107 ? 17.206 -19.350 -37.646 1.00 0.00 123 SER A C 11
ATOM 20257 O O . SER A 1 107 ? 16.228 -18.693 -38.027 1.00 0.00 123 SER A O 11
ATOM 20265 N N . PHE A 1 108 ? 18.116 -18.885 -36.763 1.00 0.00 124 PHE A N 11
ATOM 20266 C CA . PHE A 1 108 ? 17.998 -17.562 -36.123 1.00 0.00 124 PHE A CA 11
ATOM 20267 C C . PHE A 1 108 ? 18.044 -16.450 -37.176 1.00 0.00 124 PHE A C 11
ATOM 20268 O O . PHE A 1 108 ? 17.318 -15.471 -37.065 1.00 0.00 124 PHE A O 11
ATOM 20285 N N . GLU A 1 109 ? 18.926 -16.629 -38.174 1.00 0.00 125 GLU A N 11
ATOM 20286 C CA . GLU A 1 109 ? 19.200 -15.632 -39.221 1.00 0.00 125 GLU A CA 11
ATOM 20287 C C . GLU A 1 109 ? 17.905 -15.284 -39.970 1.00 0.00 125 GLU A C 11
ATOM 20288 O O . GLU A 1 109 ? 17.531 -14.111 -40.052 1.00 0.00 125 GLU A O 11
ATOM 20300 N N . LYS A 1 110 ? 17.218 -16.320 -40.488 1.00 0.00 126 LYS A N 11
ATOM 20301 C CA . LYS A 1 110 ? 15.987 -16.136 -41.273 1.00 0.00 126 LYS A CA 11
ATOM 20302 C C . LYS A 1 110 ? 14.820 -15.651 -40.390 1.00 0.00 126 LYS A C 11
ATOM 20303 O O . LYS A 1 110 ? 13.971 -14.895 -40.866 1.00 0.00 126 LYS A O 11
ATOM 20322 N N . ILE A 1 111 ? 14.774 -16.093 -39.111 1.00 0.00 127 ILE A N 11
ATOM 20323 C CA . ILE A 1 111 ? 13.712 -15.676 -38.172 1.00 0.00 127 ILE A CA 11
ATOM 20324 C C . ILE A 1 111 ? 13.869 -14.179 -37.780 1.00 0.00 127 ILE A C 11
ATOM 20325 O O . ILE A 1 111 ? 12.889 -13.436 -37.759 1.00 0.00 127 ILE A O 11
ATOM 20341 N N . CYS A 1 112 ? 15.109 -13.760 -37.492 1.00 0.00 128 CYS A N 11
ATOM 20342 C CA . CYS A 1 112 ? 15.435 -12.367 -37.112 1.00 0.00 128 CYS A CA 11
ATOM 20343 C C . CYS A 1 112 ? 15.188 -11.425 -38.299 1.00 0.00 128 CYS A C 11
ATOM 20344 O O . CYS A 1 112 ? 14.663 -10.316 -38.131 1.00 0.00 128 CYS A O 11
ATOM 20352 N N . ARG A 1 113 ? 15.554 -11.917 -39.503 1.00 0.00 129 ARG A N 11
ATOM 20353 C CA . ARG A 1 113 ? 15.349 -11.211 -40.784 1.00 0.00 129 ARG A CA 11
ATOM 20354 C C . ARG A 1 113 ? 13.839 -10.994 -41.020 1.00 0.00 129 ARG A C 11
ATOM 20355 O O . ARG A 1 113 ? 13.389 -9.894 -41.404 1.00 0.00 129 ARG A O 11
ATOM 20376 N N . ALA A 1 114 ? 13.076 -12.084 -40.757 1.00 0.00 130 ALA A N 11
ATOM 20377 C CA . ALA A 1 114 ? 11.617 -12.097 -40.844 1.00 0.00 130 ALA A CA 11
ATOM 20378 C C . ALA A 1 114 ? 11.045 -11.015 -39.937 1.00 0.00 130 ALA A C 11
ATOM 20379 O O . ALA A 1 114 ? 10.416 -10.117 -40.434 1.00 0.00 130 ALA A O 11
ATOM 20386 N N . LEU A 1 115 ? 11.375 -11.069 -38.626 1.00 0.00 131 LEU A N 11
ATOM 20387 C CA . LEU A 1 115 ? 10.867 -10.117 -37.598 1.00 0.00 131 LEU A CA 11
ATOM 20388 C C . LEU A 1 115 ? 11.137 -8.642 -37.978 1.00 0.00 131 LEU A C 11
ATOM 20389 O O . LEU A 1 115 ? 10.283 -7.778 -37.748 1.00 0.00 131 LEU A O 11
ATOM 20405 N N . LEU A 1 116 ? 12.317 -8.381 -38.579 1.00 0.00 132 LEU A N 11
ATOM 20406 C CA . LEU A 1 116 ? 12.679 -7.043 -39.106 1.00 0.00 132 LEU A CA 11
ATOM 20407 C C . LEU A 1 116 ? 11.642 -6.553 -40.139 1.00 0.00 132 LEU A C 11
ATOM 20408 O O . LEU A 1 116 ? 11.132 -5.432 -40.038 1.00 0.00 132 LEU A O 11
ATOM 20424 N N . PHE A 1 117 ? 11.335 -7.418 -41.120 1.00 0.00 133 PHE A N 11
ATOM 20425 C CA . PHE A 1 117 ? 10.426 -7.069 -42.244 1.00 0.00 133 PHE A CA 11
ATOM 20426 C C . PHE A 1 117 ? 8.933 -7.257 -41.867 1.00 0.00 133 PHE A C 11
ATOM 20427 O O . PHE A 1 117 ? 8.055 -6.577 -42.405 1.00 0.00 133 PHE A O 11
ATOM 20444 N N . ARG A 1 118 ? 8.681 -8.159 -40.903 1.00 0.00 134 ARG A N 11
ATOM 20445 C CA . ARG A 1 118 ? 7.335 -8.674 -40.559 1.00 0.00 134 ARG A CA 11
ATOM 20446 C C . ARG A 1 118 ? 6.746 -7.878 -39.382 1.00 0.00 134 ARG A C 11
ATOM 20447 O O . ARG A 1 118 ? 5.572 -8.013 -39.090 1.00 0.00 134 ARG A O 11
ATOM 20468 N N . CYS A 1 119 ? 7.577 -7.038 -38.717 1.00 0.00 135 CYS A N 11
ATOM 20469 C CA . CYS A 1 119 ? 7.126 -6.134 -37.624 1.00 0.00 135 CYS A CA 11
ATOM 20470 C C . CYS A 1 119 ? 5.918 -5.262 -38.053 1.00 0.00 135 CYS A C 11
ATOM 20471 O O . CYS A 1 119 ? 5.131 -4.812 -37.212 1.00 0.00 135 CYS A O 11
ATOM 20479 N N . GLU A 1 120 ? 5.782 -5.056 -39.375 1.00 0.00 136 GLU A N 11
ATOM 20480 C CA . GLU A 1 120 ? 4.646 -4.353 -39.988 1.00 0.00 136 GLU A CA 11
ATOM 20481 C C . GLU A 1 120 ? 3.394 -5.267 -40.042 1.00 0.00 136 GLU A C 11
ATOM 20482 O O . GLU A 1 120 ? 2.299 -4.859 -39.648 1.00 0.00 136 GLU A O 11
ATOM 20494 N N . GLY A 1 1 ? 10.241 -2.820 -0.203 1.00 0.00 17 GLY A N 12
ATOM 20495 C CA . GLY A 1 1 ? 10.905 -4.083 -0.584 1.00 0.00 17 GLY A CA 12
ATOM 20496 C C . GLY A 1 1 ? 11.093 -4.188 -2.091 1.00 0.00 17 GLY A C 12
ATOM 20497 O O . GLY A 1 1 ? 12.208 -4.011 -2.590 1.00 0.00 17 GLY A O 12
ATOM 20503 N N . ALA A 1 2 ? 9.995 -4.474 -2.813 1.00 0.00 18 ALA A N 12
ATOM 20504 C CA . ALA A 1 2 ? 9.971 -4.521 -4.287 1.00 0.00 18 ALA A CA 12
ATOM 20505 C C . ALA A 1 2 ? 8.936 -3.502 -4.808 1.00 0.00 18 ALA A C 12
ATOM 20506 O O . ALA A 1 2 ? 7.728 -3.760 -4.772 1.00 0.00 18 ALA A O 12
ATOM 20513 N N . GLY A 1 3 ? 9.423 -2.324 -5.244 1.00 0.00 19 GLY A N 12
ATOM 20514 C CA . GLY A 1 3 ? 8.558 -1.243 -5.742 1.00 0.00 19 GLY A CA 12
ATOM 20515 C C . GLY A 1 3 ? 8.145 -1.453 -7.194 1.00 0.00 19 GLY A C 12
ATOM 20516 O O . GLY A 1 3 ? 7.010 -1.143 -7.579 1.00 0.00 19 GLY A O 12
ATOM 20520 N N . THR A 1 4 ? 9.083 -1.987 -7.996 1.00 0.00 20 THR A N 12
ATOM 20521 C CA . THR A 1 4 ? 8.851 -2.305 -9.415 1.00 0.00 20 THR A CA 12
ATOM 20522 C C . THR A 1 4 ? 8.015 -3.602 -9.528 1.00 0.00 20 THR A C 12
ATOM 20523 O O . THR A 1 4 ? 8.324 -4.595 -8.857 1.00 0.00 20 THR A O 12
ATOM 20534 N N . SER A 1 5 ? 6.987 -3.601 -10.408 1.00 0.00 21 SER A N 12
ATOM 20535 C CA . SER A 1 5 ? 6.092 -4.769 -10.631 1.00 0.00 21 SER A CA 12
ATOM 20536 C C . SER A 1 5 ? 6.721 -5.785 -11.626 1.00 0.00 21 SER A C 12
ATOM 20537 O O . SER A 1 5 ? 6.011 -6.562 -12.282 1.00 0.00 21 SER A O 12
ATOM 20545 N N . ALA A 1 6 ? 8.074 -5.792 -11.684 1.00 0.00 22 ALA A N 12
ATOM 20546 C CA . ALA A 1 6 ? 8.872 -6.755 -12.451 1.00 0.00 22 ALA A CA 12
ATOM 20547 C C . ALA A 1 6 ? 8.706 -8.195 -11.945 1.00 0.00 22 ALA A C 12
ATOM 20548 O O . ALA A 1 6 ? 8.984 -9.123 -12.685 1.00 0.00 22 ALA A O 12
ATOM 20555 N N . ALA A 1 7 ? 8.266 -8.338 -10.675 1.00 0.00 23 ALA A N 12
ATOM 20556 C CA . ALA A 1 7 ? 8.090 -9.636 -9.978 1.00 0.00 23 ALA A CA 12
ATOM 20557 C C . ALA A 1 7 ? 7.197 -10.640 -10.750 1.00 0.00 23 ALA A C 12
ATOM 20558 O O . ALA A 1 7 ? 7.423 -11.850 -10.678 1.00 0.00 23 ALA A O 12
ATOM 20565 N N . MET A 1 8 ? 6.192 -10.121 -11.481 1.00 0.00 24 MET A N 12
ATOM 20566 C CA . MET A 1 8 ? 5.261 -10.948 -12.298 1.00 0.00 24 MET A CA 12
ATOM 20567 C C . MET A 1 8 ? 6.009 -11.646 -13.451 1.00 0.00 24 MET A C 12
ATOM 20568 O O . MET A 1 8 ? 5.754 -12.813 -13.761 1.00 0.00 24 MET A O 12
ATOM 20582 N N . ARG A 1 9 ? 6.934 -10.897 -14.067 1.00 0.00 25 ARG A N 12
ATOM 20583 C CA . ARG A 1 9 ? 7.851 -11.409 -15.100 1.00 0.00 25 ARG A CA 12
ATOM 20584 C C . ARG A 1 9 ? 8.892 -12.359 -14.459 1.00 0.00 25 ARG A C 12
ATOM 20585 O O . ARG A 1 9 ? 9.125 -13.474 -14.929 1.00 0.00 25 ARG A O 12
ATOM 20606 N N . GLN A 1 10 ? 9.451 -11.886 -13.331 1.00 0.00 26 GLN A N 12
ATOM 20607 C CA . GLN A 1 10 ? 10.541 -12.530 -12.564 1.00 0.00 26 GLN A CA 12
ATOM 20608 C C . GLN A 1 10 ? 10.144 -13.923 -12.050 1.00 0.00 26 GLN A C 12
ATOM 20609 O O . GLN A 1 10 ? 10.997 -14.783 -11.827 1.00 0.00 26 GLN A O 12
ATOM 20623 N N . ALA A 1 11 ? 8.830 -14.103 -11.874 1.00 0.00 27 ALA A N 12
ATOM 20624 C CA . ALA A 1 11 ? 8.215 -15.344 -11.383 1.00 0.00 27 ALA A CA 12
ATOM 20625 C C . ALA A 1 11 ? 8.557 -16.561 -12.278 1.00 0.00 27 ALA A C 12
ATOM 20626 O O . ALA A 1 11 ? 8.649 -17.686 -11.775 1.00 0.00 27 ALA A O 12
ATOM 20633 N N . THR A 1 12 ? 8.747 -16.324 -13.598 1.00 0.00 28 THR A N 12
ATOM 20634 C CA . THR A 1 12 ? 9.029 -17.396 -14.574 1.00 0.00 28 THR A CA 12
ATOM 20635 C C . THR A 1 12 ? 10.545 -17.678 -14.662 1.00 0.00 28 THR A C 12
ATOM 20636 O O . THR A 1 12 ? 11.350 -16.741 -14.709 1.00 0.00 28 THR A O 12
ATOM 20647 N N . SER A 1 13 ? 10.912 -18.974 -14.705 1.00 0.00 29 SER A N 12
ATOM 20648 C CA . SER A 1 13 ? 12.314 -19.428 -14.711 1.00 0.00 29 SER A CA 12
ATOM 20649 C C . SER A 1 13 ? 12.917 -19.384 -16.145 1.00 0.00 29 SER A C 12
ATOM 20650 O O . SER A 1 13 ? 12.243 -19.773 -17.109 1.00 0.00 29 SER A O 12
ATOM 20658 N N . PRO A 1 14 ? 14.221 -18.960 -16.291 1.00 0.00 30 PRO A N 12
ATOM 20659 C CA . PRO A 1 14 ? 14.873 -18.713 -17.613 1.00 0.00 30 PRO A CA 12
ATOM 20660 C C . PRO A 1 14 ? 15.173 -19.980 -18.435 1.00 0.00 30 PRO A C 12
ATOM 20661 O O . PRO A 1 14 ? 15.614 -19.865 -19.578 1.00 0.00 30 PRO A O 12
ATOM 20672 N N . LYS A 1 15 ? 14.928 -21.174 -17.860 1.00 0.00 31 LYS A N 12
ATOM 20673 C CA . LYS A 1 15 ? 15.232 -22.455 -18.529 1.00 0.00 31 LYS A CA 12
ATOM 20674 C C . LYS A 1 15 ? 14.057 -22.771 -19.455 1.00 0.00 31 LYS A C 12
ATOM 20675 O O . LYS A 1 15 ? 14.247 -23.064 -20.633 1.00 0.00 31 LYS A O 12
ATOM 20694 N N . THR A 1 16 ? 12.845 -22.670 -18.877 1.00 0.00 32 THR A N 12
ATOM 20695 C CA . THR A 1 16 ? 11.567 -22.715 -19.593 1.00 0.00 32 THR A CA 12
ATOM 20696 C C . THR A 1 16 ? 11.540 -21.689 -20.750 1.00 0.00 32 THR A C 12
ATOM 20697 O O . THR A 1 16 ? 11.159 -22.015 -21.898 1.00 0.00 32 THR A O 12
ATOM 20708 N N . ILE A 1 17 ? 11.962 -20.452 -20.406 1.00 0.00 33 ILE A N 12
ATOM 20709 C CA . ILE A 1 17 ? 12.037 -19.322 -21.339 1.00 0.00 33 ILE A CA 12
ATOM 20710 C C . ILE A 1 17 ? 12.947 -19.668 -22.515 1.00 0.00 33 ILE A C 12
ATOM 20711 O O . ILE A 1 17 ? 12.537 -19.547 -23.675 1.00 0.00 33 ILE A O 12
ATOM 20727 N N . LEU A 1 18 ? 14.149 -20.169 -22.177 1.00 0.00 34 LEU A N 12
ATOM 20728 C CA . LEU A 1 18 ? 15.162 -20.593 -23.150 1.00 0.00 34 LEU A CA 12
ATOM 20729 C C . LEU A 1 18 ? 14.586 -21.654 -24.103 1.00 0.00 34 LEU A C 12
ATOM 20730 O O . LEU A 1 18 ? 14.777 -21.549 -25.303 1.00 0.00 34 LEU A O 12
ATOM 20746 N N . GLU A 1 19 ? 13.848 -22.640 -23.552 1.00 0.00 35 GLU A N 12
ATOM 20747 C CA . GLU A 1 19 ? 13.300 -23.776 -24.327 1.00 0.00 35 GLU A CA 12
ATOM 20748 C C . GLU A 1 19 ? 12.319 -23.321 -25.411 1.00 0.00 35 GLU A C 12
ATOM 20749 O O . GLU A 1 19 ? 12.406 -23.787 -26.554 1.00 0.00 35 GLU A O 12
ATOM 20761 N N . TYR A 1 20 ? 11.370 -22.423 -25.049 1.00 0.00 36 TYR A N 12
ATOM 20762 C CA . TYR A 1 20 ? 10.353 -21.951 -26.016 1.00 0.00 36 TYR A CA 12
ATOM 20763 C C . TYR A 1 20 ? 10.982 -20.969 -27.039 1.00 0.00 36 TYR A C 12
ATOM 20764 O O . TYR A 1 20 ? 10.483 -20.843 -28.168 1.00 0.00 36 TYR A O 12
ATOM 20782 N N . ILE A 1 21 ? 12.093 -20.307 -26.634 1.00 0.00 37 ILE A N 12
ATOM 20783 C CA . ILE A 1 21 ? 12.959 -19.527 -27.550 1.00 0.00 37 ILE A CA 12
ATOM 20784 C C . ILE A 1 21 ? 13.562 -20.452 -28.641 1.00 0.00 37 ILE A C 12
ATOM 20785 O O . ILE A 1 21 ? 13.433 -20.170 -29.841 1.00 0.00 37 ILE A O 12
ATOM 20801 N N . ILE A 1 22 ? 14.197 -21.566 -28.200 1.00 0.00 38 ILE A N 12
ATOM 20802 C CA . ILE A 1 22 ? 14.833 -22.554 -29.102 1.00 0.00 38 ILE A CA 12
ATOM 20803 C C . ILE A 1 22 ? 13.785 -23.118 -30.075 1.00 0.00 38 ILE A C 12
ATOM 20804 O O . ILE A 1 22 ? 14.004 -23.132 -31.287 1.00 0.00 38 ILE A O 12
ATOM 20820 N N . ASN A 1 23 ? 12.625 -23.505 -29.504 1.00 0.00 39 ASN A N 12
ATOM 20821 C CA . ASN A 1 23 ? 11.482 -24.075 -30.244 1.00 0.00 39 ASN A CA 12
ATOM 20822 C C . ASN A 1 23 ? 10.992 -23.102 -31.329 1.00 0.00 39 ASN A C 12
ATOM 20823 O O . ASN A 1 23 ? 10.634 -23.526 -32.416 1.00 0.00 39 ASN A O 12
ATOM 20834 N N . PHE A 1 24 ? 10.987 -21.797 -31.006 1.00 0.00 40 PHE A N 12
ATOM 20835 C CA . PHE A 1 24 ? 10.594 -20.738 -31.955 1.00 0.00 40 PHE A CA 12
ATOM 20836 C C . PHE A 1 24 ? 11.565 -20.659 -33.160 1.00 0.00 40 PHE A C 12
ATOM 20837 O O . PHE A 1 24 ? 11.130 -20.633 -34.320 1.00 0.00 40 PHE A O 12
ATOM 20854 N N . PHE A 1 25 ? 12.876 -20.612 -32.866 1.00 0.00 41 PHE A N 12
ATOM 20855 C CA . PHE A 1 25 ? 13.907 -20.386 -33.900 1.00 0.00 41 PHE A CA 12
ATOM 20856 C C . PHE A 1 25 ? 14.193 -21.639 -34.753 1.00 0.00 41 PHE A C 12
ATOM 20857 O O . PHE A 1 25 ? 14.648 -21.496 -35.891 1.00 0.00 41 PHE A O 12
ATOM 20874 N N . THR A 1 26 ? 13.918 -22.853 -34.229 1.00 0.00 42 THR A N 12
ATOM 20875 C CA . THR A 1 26 ? 14.193 -24.120 -34.963 1.00 0.00 42 THR A CA 12
ATOM 20876 C C . THR A 1 26 ? 12.911 -24.751 -35.540 1.00 0.00 42 THR A C 12
ATOM 20877 O O . THR A 1 26 ? 12.983 -25.505 -36.515 1.00 0.00 42 THR A O 12
ATOM 20888 N N . CYS A 1 27 ? 11.747 -24.444 -34.942 1.00 0.00 43 CYS A N 12
ATOM 20889 C CA . CYS A 1 27 ? 10.461 -25.096 -35.279 1.00 0.00 43 CYS A CA 12
ATOM 20890 C C . CYS A 1 27 ? 9.295 -24.088 -35.145 1.00 0.00 43 CYS A C 12
ATOM 20891 O O . CYS A 1 27 ? 9.520 -22.876 -35.075 1.00 0.00 43 CYS A O 12
ATOM 20899 N N . GLY A 1 28 ? 8.046 -24.600 -35.155 1.00 0.00 44 GLY A N 12
ATOM 20900 C CA . GLY A 1 28 ? 6.851 -23.771 -34.952 1.00 0.00 44 GLY A CA 12
ATOM 20901 C C . GLY A 1 28 ? 5.578 -24.498 -35.360 1.00 0.00 44 GLY A C 12
ATOM 20902 O O . GLY A 1 28 ? 5.634 -25.660 -35.784 1.00 0.00 44 GLY A O 12
ATOM 20906 N N . GLY A 1 29 ? 4.425 -23.815 -35.224 1.00 0.00 45 GLY A N 12
ATOM 20907 C CA . GLY A 1 29 ? 3.126 -24.361 -35.659 1.00 0.00 45 GLY A CA 12
ATOM 20908 C C . GLY A 1 29 ? 2.141 -24.600 -34.527 1.00 0.00 45 GLY A C 12
ATOM 20909 O O . GLY A 1 29 ? 1.016 -25.030 -34.783 1.00 0.00 45 GLY A O 12
ATOM 20913 N N . ILE A 1 30 ? 2.558 -24.359 -33.270 1.00 0.00 46 ILE A N 12
ATOM 20914 C CA . ILE A 1 30 ? 1.682 -24.540 -32.092 1.00 0.00 46 ILE A CA 12
ATOM 20915 C C . ILE A 1 30 ? 0.875 -23.249 -31.841 1.00 0.00 46 ILE A C 12
ATOM 20916 O O . ILE A 1 30 ? 1.425 -22.144 -31.952 1.00 0.00 46 ILE A O 12
ATOM 20932 N N . ARG A 1 31 ? -0.416 -23.392 -31.481 1.00 0.00 47 ARG A N 12
ATOM 20933 C CA . ARG A 1 31 ? -1.317 -22.240 -31.249 1.00 0.00 47 ARG A CA 12
ATOM 20934 C C . ARG A 1 31 ? -1.853 -22.186 -29.804 1.00 0.00 47 ARG A C 12
ATOM 20935 O O . ARG A 1 31 ? -2.030 -21.088 -29.269 1.00 0.00 47 ARG A O 12
ATOM 20956 N N . ARG A 1 32 ? -2.053 -23.367 -29.173 1.00 0.00 48 ARG A N 12
ATOM 20957 C CA . ARG A 1 32 ? -2.814 -23.507 -27.903 1.00 0.00 48 ARG A CA 12
ATOM 20958 C C . ARG A 1 32 ? -2.343 -22.527 -26.801 1.00 0.00 48 ARG A C 12
ATOM 20959 O O . ARG A 1 32 ? -3.131 -21.711 -26.320 1.00 0.00 48 ARG A O 12
ATOM 20980 N N . ARG A 1 33 ? -1.057 -22.604 -26.430 1.00 0.00 49 ARG A N 12
ATOM 20981 C CA . ARG A 1 33 ? -0.453 -21.702 -25.417 1.00 0.00 49 ARG A CA 12
ATOM 20982 C C . ARG A 1 33 ? 0.781 -20.990 -25.988 1.00 0.00 49 ARG A C 12
ATOM 20983 O O . ARG A 1 33 ? 1.570 -20.393 -25.244 1.00 0.00 49 ARG A O 12
ATOM 21004 N N . ASN A 1 34 ? 0.921 -21.005 -27.323 1.00 0.00 50 ASN A N 12
ATOM 21005 C CA . ASN A 1 34 ? 2.135 -20.515 -28.012 1.00 0.00 50 ASN A CA 12
ATOM 21006 C C . ASN A 1 34 ? 1.795 -19.462 -29.080 1.00 0.00 50 ASN A C 12
ATOM 21007 O O . ASN A 1 34 ? 2.580 -19.243 -30.001 1.00 0.00 50 ASN A O 12
ATOM 21018 N N . GLU A 1 35 ? 0.616 -18.798 -28.949 1.00 0.00 51 GLU A N 12
ATOM 21019 C CA . GLU A 1 35 ? 0.264 -17.635 -29.799 1.00 0.00 51 GLU A CA 12
ATOM 21020 C C . GLU A 1 35 ? 0.679 -16.326 -29.122 1.00 0.00 51 GLU A C 12
ATOM 21021 O O . GLU A 1 35 ? 1.559 -15.638 -29.627 1.00 0.00 51 GLU A O 12
ATOM 21033 N N . THR A 1 36 ? 0.077 -16.015 -27.956 1.00 0.00 52 THR A N 12
ATOM 21034 C CA . THR A 1 36 ? 0.318 -14.734 -27.252 1.00 0.00 52 THR A CA 12
ATOM 21035 C C . THR A 1 36 ? 1.694 -14.729 -26.545 1.00 0.00 52 THR A C 12
ATOM 21036 O O . THR A 1 36 ? 2.387 -13.700 -26.528 1.00 0.00 52 THR A O 12
ATOM 21047 N N . GLN A 1 37 ? 2.080 -15.899 -25.991 1.00 0.00 53 GLN A N 12
ATOM 21048 C CA . GLN A 1 37 ? 3.375 -16.085 -25.296 1.00 0.00 53 GLN A CA 12
ATOM 21049 C C . GLN A 1 37 ? 4.548 -15.821 -26.249 1.00 0.00 53 GLN A C 12
ATOM 21050 O O . GLN A 1 37 ? 5.504 -15.109 -25.908 1.00 0.00 53 GLN A O 12
ATOM 21064 N N . TYR A 1 38 ? 4.437 -16.385 -27.460 1.00 0.00 54 TYR A N 12
ATOM 21065 C CA . TYR A 1 38 ? 5.428 -16.188 -28.516 1.00 0.00 54 TYR A CA 12
ATOM 21066 C C . TYR A 1 38 ? 5.306 -14.780 -29.091 1.00 0.00 54 TYR A C 12
ATOM 21067 O O . TYR A 1 38 ? 6.319 -14.149 -29.309 1.00 0.00 54 TYR A O 12
ATOM 21085 N N . GLN A 1 39 ? 4.063 -14.283 -29.274 1.00 0.00 55 GLN A N 12
ATOM 21086 C CA . GLN A 1 39 ? 3.793 -12.945 -29.859 1.00 0.00 55 GLN A CA 12
ATOM 21087 C C . GLN A 1 39 ? 4.552 -11.842 -29.111 1.00 0.00 55 GLN A C 12
ATOM 21088 O O . GLN A 1 39 ? 5.121 -10.951 -29.742 1.00 0.00 55 GLN A O 12
ATOM 21102 N N . GLU A 1 40 ? 4.569 -11.939 -27.767 1.00 0.00 56 GLU A N 12
ATOM 21103 C CA . GLU A 1 40 ? 5.306 -10.993 -26.918 1.00 0.00 56 GLU A CA 12
ATOM 21104 C C . GLU A 1 40 ? 6.805 -11.031 -27.261 1.00 0.00 56 GLU A C 12
ATOM 21105 O O . GLU A 1 40 ? 7.424 -9.990 -27.414 1.00 0.00 56 GLU A O 12
ATOM 21117 N N . LEU A 1 41 ? 7.350 -12.253 -27.415 1.00 0.00 57 LEU A N 12
ATOM 21118 C CA . LEU A 1 41 ? 8.752 -12.473 -27.835 1.00 0.00 57 LEU A CA 12
ATOM 21119 C C . LEU A 1 41 ? 9.000 -11.879 -29.242 1.00 0.00 57 LEU A C 12
ATOM 21120 O O . LEU A 1 41 ? 10.041 -11.271 -29.461 1.00 0.00 57 LEU A O 12
ATOM 21136 N N . ILE A 1 42 ? 8.032 -12.057 -30.177 1.00 0.00 58 ILE A N 12
ATOM 21137 C CA . ILE A 1 42 ? 8.145 -11.578 -31.579 1.00 0.00 58 ILE A CA 12
ATOM 21138 C C . ILE A 1 42 ? 8.314 -10.056 -31.609 1.00 0.00 58 ILE A C 12
ATOM 21139 O O . ILE A 1 42 ? 9.237 -9.553 -32.240 1.00 0.00 58 ILE A O 12
ATOM 21155 N N . GLU A 1 43 ? 7.413 -9.345 -30.909 1.00 0.00 59 GLU A N 12
ATOM 21156 C CA . GLU A 1 43 ? 7.368 -7.872 -30.922 1.00 0.00 59 GLU A CA 12
ATOM 21157 C C . GLU A 1 43 ? 8.519 -7.278 -30.095 1.00 0.00 59 GLU A C 12
ATOM 21158 O O . GLU A 1 43 ? 9.096 -6.278 -30.490 1.00 0.00 59 GLU A O 12
ATOM 21170 N N . THR A 1 44 ? 8.878 -7.936 -28.976 1.00 0.00 60 THR A N 12
ATOM 21171 C CA . THR A 1 44 ? 10.003 -7.496 -28.114 1.00 0.00 60 THR A CA 12
ATOM 21172 C C . THR A 1 44 ? 11.361 -7.635 -28.860 1.00 0.00 60 THR A C 12
ATOM 21173 O O . THR A 1 44 ? 12.207 -6.726 -28.799 1.00 0.00 60 THR A O 12
ATOM 21184 N N . MET A 1 45 ? 11.537 -8.775 -29.575 1.00 0.00 61 MET A N 12
ATOM 21185 C CA . MET A 1 45 ? 12.707 -9.014 -30.456 1.00 0.00 61 MET A CA 12
ATOM 21186 C C . MET A 1 45 ? 12.719 -7.986 -31.588 1.00 0.00 61 MET A C 12
ATOM 21187 O O . MET A 1 45 ? 13.685 -7.256 -31.740 1.00 0.00 61 MET A O 12
ATOM 21201 N N . ALA A 1 46 ? 11.602 -7.913 -32.338 1.00 0.00 62 ALA A N 12
ATOM 21202 C CA . ALA A 1 46 ? 11.457 -7.038 -33.521 1.00 0.00 62 ALA A CA 12
ATOM 21203 C C . ALA A 1 46 ? 11.806 -5.583 -33.187 1.00 0.00 62 ALA A C 12
ATOM 21204 O O . ALA A 1 46 ? 12.545 -4.947 -33.931 1.00 0.00 62 ALA A O 12
ATOM 21211 N N . GLU A 1 47 ? 11.318 -5.108 -32.022 1.00 0.00 63 GLU A N 12
ATOM 21212 C CA . GLU A 1 47 ? 11.539 -3.730 -31.548 1.00 0.00 63 GLU A CA 12
ATOM 21213 C C . GLU A 1 47 ? 12.997 -3.489 -31.124 1.00 0.00 63 GLU A C 12
ATOM 21214 O O . GLU A 1 47 ? 13.568 -2.461 -31.486 1.00 0.00 63 GLU A O 12
ATOM 21226 N N . THR A 1 48 ? 13.597 -4.434 -30.368 1.00 0.00 64 THR A N 12
ATOM 21227 C CA . THR A 1 48 ? 14.996 -4.281 -29.877 1.00 0.00 64 THR A CA 12
ATOM 21228 C C . THR A 1 48 ? 16.006 -4.363 -31.051 1.00 0.00 64 THR A C 12
ATOM 21229 O O . THR A 1 48 ? 17.089 -3.765 -31.008 1.00 0.00 64 THR A O 12
ATOM 21240 N N . LEU A 1 49 ? 15.599 -5.089 -32.111 1.00 0.00 65 LEU A N 12
ATOM 21241 C CA . LEU A 1 49 ? 16.365 -5.230 -33.354 1.00 0.00 65 LEU A CA 12
ATOM 21242 C C . LEU A 1 49 ? 16.303 -3.923 -34.159 1.00 0.00 65 LEU A C 12
ATOM 21243 O O . LEU A 1 49 ? 17.333 -3.306 -34.402 1.00 0.00 65 LEU A O 12
ATOM 21259 N N . LYS A 1 50 ? 15.075 -3.489 -34.526 1.00 0.00 66 LYS A N 12
ATOM 21260 C CA . LYS A 1 50 ? 14.841 -2.278 -35.362 1.00 0.00 66 LYS A CA 12
ATOM 21261 C C . LYS A 1 50 ? 15.292 -0.988 -34.638 1.00 0.00 66 LYS A C 12
ATOM 21262 O O . LYS A 1 50 ? 15.547 0.033 -35.285 1.00 0.00 66 LYS A O 12
ATOM 21281 N N . SER A 1 51 ? 15.403 -1.066 -33.290 1.00 0.00 67 SER A N 12
ATOM 21282 C CA . SER A 1 51 ? 15.909 0.040 -32.444 1.00 0.00 67 SER A CA 12
ATOM 21283 C C . SER A 1 51 ? 17.395 0.344 -32.755 1.00 0.00 67 SER A C 12
ATOM 21284 O O . SER A 1 51 ? 17.838 1.496 -32.664 1.00 0.00 67 SER A O 12
ATOM 21292 N N . THR A 1 52 ? 18.161 -0.707 -33.105 1.00 0.00 68 THR A N 12
ATOM 21293 C CA . THR A 1 52 ? 19.609 -0.602 -33.422 1.00 0.00 68 THR A CA 12
ATOM 21294 C C . THR A 1 52 ? 19.887 -0.841 -34.931 1.00 0.00 68 THR A C 12
ATOM 21295 O O . THR A 1 52 ? 21.006 -0.620 -35.407 1.00 0.00 68 THR A O 12
ATOM 21306 N N . MET A 1 53 ? 18.852 -1.284 -35.670 1.00 0.00 69 MET A N 12
ATOM 21307 C CA . MET A 1 53 ? 18.898 -1.427 -37.144 1.00 0.00 69 MET A CA 12
ATOM 21308 C C . MET A 1 53 ? 18.673 -0.053 -37.811 1.00 0.00 69 MET A C 12
ATOM 21309 O O . MET A 1 53 ? 18.059 0.828 -37.193 1.00 0.00 69 MET A O 12
ATOM 21323 N N . PRO A 1 54 ? 19.188 0.166 -39.071 1.00 0.00 70 PRO A N 12
ATOM 21324 C CA . PRO A 1 54 ? 18.776 1.321 -39.895 1.00 0.00 70 PRO A CA 12
ATOM 21325 C C . PRO A 1 54 ? 17.247 1.275 -40.156 1.00 0.00 70 PRO A C 12
ATOM 21326 O O . PRO A 1 54 ? 16.519 2.180 -39.739 1.00 0.00 70 PRO A O 12
ATOM 21337 N N . ASP A 1 55 ? 16.769 0.186 -40.806 1.00 0.00 71 ASP A N 12
ATOM 21338 C CA . ASP A 1 55 ? 15.325 -0.097 -40.962 1.00 0.00 71 ASP A CA 12
ATOM 21339 C C . ASP A 1 55 ? 15.107 -1.614 -40.825 1.00 0.00 71 ASP A C 12
ATOM 21340 O O . ASP A 1 55 ? 14.802 -2.111 -39.733 1.00 0.00 71 ASP A O 12
ATOM 21349 N N . ARG A 1 56 ? 15.426 -2.350 -41.919 1.00 0.00 72 ARG A N 12
ATOM 21350 C CA . ARG A 1 56 ? 15.061 -3.778 -42.132 1.00 0.00 72 ARG A CA 12
ATOM 21351 C C . ARG A 1 56 ? 15.932 -4.324 -43.279 1.00 0.00 72 ARG A C 12
ATOM 21352 O O . ARG A 1 56 ? 16.283 -3.569 -44.192 1.00 0.00 72 ARG A O 12
ATOM 21373 N N . GLY A 1 57 ? 16.288 -5.620 -43.231 1.00 0.00 73 GLY A N 12
ATOM 21374 C CA . GLY A 1 57 ? 16.961 -6.293 -44.366 1.00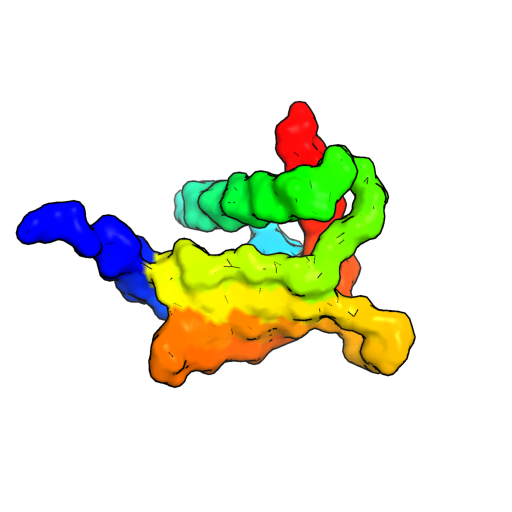 0.00 73 GLY A CA 12
ATOM 21375 C C . GLY A 1 57 ? 18.476 -6.130 -44.389 1.00 0.00 73 GLY A C 12
ATOM 21376 O O . GLY A 1 57 ? 19.177 -6.971 -44.960 1.00 0.00 73 GLY A O 12
ATOM 21380 N N . ALA A 1 58 ? 18.978 -5.034 -43.792 1.00 0.00 74 ALA A N 12
ATOM 21381 C CA . ALA A 1 58 ? 20.423 -4.805 -43.583 1.00 0.00 74 ALA A CA 12
ATOM 21382 C C . ALA A 1 58 ? 20.987 -5.855 -42.574 1.00 0.00 74 ALA A C 12
ATOM 21383 O O . ALA A 1 58 ? 20.185 -6.536 -41.909 1.00 0.00 74 ALA A O 12
ATOM 21390 N N . PRO A 1 59 ? 22.355 -6.037 -42.455 1.00 0.00 75 PRO A N 12
ATOM 21391 C CA . PRO A 1 59 ? 22.954 -6.989 -41.483 1.00 0.00 75 PRO A CA 12
ATOM 21392 C C . PRO A 1 59 ? 22.451 -6.730 -40.044 1.00 0.00 75 PRO A C 12
ATOM 21393 O O . PRO A 1 59 ? 22.705 -5.664 -39.466 1.00 0.00 75 PRO A O 12
ATOM 21404 N N . LEU A 1 60 ? 21.676 -7.701 -39.529 1.00 0.00 76 LEU A N 12
ATOM 21405 C CA . LEU A 1 60 ? 21.141 -7.701 -38.148 1.00 0.00 76 LEU A CA 12
ATOM 21406 C C . LEU A 1 60 ? 22.280 -7.657 -37.082 1.00 0.00 76 LEU A C 12
ATOM 21407 O O . LEU A 1 60 ? 23.395 -8.124 -37.358 1.00 0.00 76 LEU A O 12
ATOM 21423 N N . PRO A 1 61 ? 22.021 -7.074 -35.856 1.00 0.00 77 PRO A N 12
ATOM 21424 C CA . PRO A 1 61 ? 23.037 -6.981 -34.772 1.00 0.00 77 PRO A CA 12
ATOM 21425 C C . PRO A 1 61 ? 23.470 -8.374 -34.266 1.00 0.00 77 PRO A C 12
ATOM 21426 O O . PRO A 1 61 ? 22.662 -9.308 -34.224 1.00 0.00 77 PRO A O 12
ATOM 21437 N N . GLU A 1 62 ? 24.753 -8.490 -33.886 1.00 0.00 78 GLU A N 12
ATOM 21438 C CA . GLU A 1 62 ? 25.346 -9.738 -33.407 1.00 0.00 78 GLU A CA 12
ATOM 21439 C C . GLU A 1 62 ? 24.892 -10.014 -31.968 1.00 0.00 78 GLU A C 12
ATOM 21440 O O . GLU A 1 62 ? 24.597 -11.147 -31.611 1.00 0.00 78 GLU A O 12
ATOM 21452 N N . ASN A 1 63 ? 24.829 -8.956 -31.146 1.00 0.00 79 ASN A N 12
ATOM 21453 C CA . ASN A 1 63 ? 24.405 -9.063 -29.739 1.00 0.00 79 ASN A CA 12
ATOM 21454 C C . ASN A 1 63 ? 23.002 -8.458 -29.600 1.00 0.00 79 ASN A C 12
ATOM 21455 O O . ASN A 1 63 ? 22.787 -7.298 -29.968 1.00 0.00 79 ASN A O 12
ATOM 21466 N N . ILE A 1 64 ? 22.042 -9.277 -29.135 1.00 0.00 80 ILE A N 12
ATOM 21467 C CA . ILE A 1 64 ? 20.653 -8.857 -28.870 1.00 0.00 80 ILE A CA 12
ATOM 21468 C C . ILE A 1 64 ? 20.394 -8.945 -27.351 1.00 0.00 80 ILE A C 12
ATOM 21469 O O . ILE A 1 64 ? 20.296 -10.048 -26.800 1.00 0.00 80 ILE A O 12
ATOM 21485 N N . ILE A 1 65 ? 20.311 -7.779 -26.681 1.00 0.00 81 ILE A N 12
ATOM 21486 C CA . ILE A 1 65 ? 20.047 -7.697 -25.229 1.00 0.00 81 ILE A CA 12
ATOM 21487 C C . ILE A 1 65 ? 18.534 -7.647 -24.969 1.00 0.00 81 ILE A C 12
ATOM 21488 O O . ILE A 1 65 ? 17.832 -6.785 -25.511 1.00 0.00 81 ILE A O 12
ATOM 21504 N N . LEU A 1 66 ? 18.062 -8.582 -24.138 1.00 0.00 82 LEU A N 12
ATOM 21505 C CA . LEU A 1 66 ? 16.679 -8.628 -23.630 1.00 0.00 82 LEU A CA 12
ATOM 21506 C C . LEU A 1 66 ? 16.725 -8.935 -22.126 1.00 0.00 82 LEU A C 12
ATOM 21507 O O . LEU A 1 66 ? 16.581 -10.083 -21.705 1.00 0.00 82 LEU A O 12
ATOM 21523 N N . ASP A 1 67 ? 16.961 -7.877 -21.341 1.00 0.00 83 ASP A N 12
ATOM 21524 C CA . ASP A 1 67 ? 17.195 -7.957 -19.884 1.00 0.00 83 ASP A CA 12
ATOM 21525 C C . ASP A 1 67 ? 15.955 -8.462 -19.115 1.00 0.00 83 ASP A C 12
ATOM 21526 O O . ASP A 1 67 ? 16.080 -9.068 -18.046 1.00 0.00 83 ASP A O 12
ATOM 21535 N N . ASP A 1 68 ? 14.764 -8.193 -19.670 1.00 0.00 84 ASP A N 12
ATOM 21536 C CA . ASP A 1 68 ? 13.475 -8.490 -19.011 1.00 0.00 84 ASP A CA 12
ATOM 21537 C C . ASP A 1 68 ? 12.590 -9.400 -19.898 1.00 0.00 84 ASP A C 12
ATOM 21538 O O . ASP A 1 68 ? 11.362 -9.285 -19.876 1.00 0.00 84 ASP A O 12
ATOM 21547 N N . MET A 1 69 ? 13.190 -10.319 -20.684 1.00 0.00 85 MET A N 12
ATOM 21548 C CA . MET A 1 69 ? 12.388 -11.220 -21.552 1.00 0.00 85 MET A CA 12
ATOM 21549 C C . MET A 1 69 ? 11.669 -12.252 -20.652 1.00 0.00 85 MET A C 12
ATOM 21550 O O . MET A 1 69 ? 12.240 -13.291 -20.287 1.00 0.00 85 MET A O 12
ATOM 21564 N N . ASP A 1 70 ? 10.438 -11.872 -20.256 1.00 0.00 86 ASP A N 12
ATOM 21565 C CA . ASP A 1 70 ? 9.664 -12.512 -19.182 1.00 0.00 86 ASP A CA 12
ATOM 21566 C C . ASP A 1 70 ? 10.520 -12.621 -17.892 1.00 0.00 86 ASP A C 12
ATOM 21567 O O . ASP A 1 70 ? 10.674 -13.699 -17.302 1.00 0.00 86 ASP A O 12
ATOM 21576 N N . GLY A 1 71 ? 11.132 -11.469 -17.521 1.00 0.00 87 GLY A N 12
ATOM 21577 C CA . GLY A 1 71 ? 11.950 -11.346 -16.310 1.00 0.00 87 GLY A CA 12
ATOM 21578 C C . GLY A 1 71 ? 13.339 -11.956 -16.423 1.00 0.00 87 GLY A C 12
ATOM 21579 O O . GLY A 1 71 ? 14.147 -11.825 -15.495 1.00 0.00 87 GLY A O 12
ATOM 21583 N N . CYS A 1 72 ? 13.620 -12.614 -17.566 1.00 0.00 88 CYS A N 12
ATOM 21584 C CA . CYS A 1 72 ? 14.866 -13.340 -17.794 1.00 0.00 88 CYS A CA 12
ATOM 21585 C C . CYS A 1 72 ? 15.797 -12.516 -18.694 1.00 0.00 88 CYS A C 12
ATOM 21586 O O . CYS A 1 72 ? 15.399 -12.066 -19.785 1.00 0.00 88 CYS A O 12
ATOM 21594 N N . ARG A 1 73 ? 17.026 -12.314 -18.202 1.00 0.00 89 ARG A N 12
ATOM 21595 C CA . ARG A 1 73 ? 18.080 -11.566 -18.890 1.00 0.00 89 ARG A CA 12
ATOM 21596 C C . ARG A 1 73 ? 18.750 -12.487 -19.930 1.00 0.00 89 ARG A C 12
ATOM 21597 O O . ARG A 1 73 ? 19.640 -13.268 -19.590 1.00 0.00 89 ARG A O 12
ATOM 21618 N N . VAL A 1 74 ? 18.298 -12.397 -21.188 1.00 0.00 90 VAL A N 12
ATOM 21619 C CA . VAL A 1 74 ? 18.862 -13.169 -22.313 1.00 0.00 90 VAL A CA 12
ATOM 21620 C C . VAL A 1 74 ? 19.666 -12.263 -23.256 1.00 0.00 90 VAL A C 12
ATOM 21621 O O . VAL A 1 74 ? 19.250 -11.151 -23.583 1.00 0.00 90 VAL A O 12
ATOM 21634 N N . GLU A 1 75 ? 20.835 -12.775 -23.661 1.00 0.00 91 GLU A N 12
ATOM 21635 C CA . GLU A 1 75 ? 21.731 -12.151 -24.625 1.00 0.00 91 GLU A CA 12
ATOM 21636 C C . GLU A 1 75 ? 21.963 -13.149 -25.771 1.00 0.00 91 GLU A C 12
ATOM 21637 O O . GLU A 1 75 ? 22.567 -14.212 -25.566 1.00 0.00 91 GLU A O 12
ATOM 21649 N N . PHE A 1 76 ? 21.411 -12.836 -26.953 1.00 0.00 92 PHE A N 12
ATOM 21650 C CA . PHE A 1 76 ? 21.632 -13.632 -28.168 1.00 0.00 92 PHE A CA 12
ATOM 21651 C C . PHE A 1 76 ? 22.964 -13.204 -28.795 1.00 0.00 92 PHE A C 12
ATOM 21652 O O . PHE A 1 76 ? 23.108 -12.057 -29.224 1.00 0.00 92 PHE A O 12
ATOM 21669 N N . ASN A 1 77 ? 23.934 -14.121 -28.825 1.00 0.00 93 ASN A N 12
ATOM 21670 C CA . ASN A 1 77 ? 25.279 -13.854 -29.348 1.00 0.00 93 ASN A CA 12
ATOM 21671 C C . ASN A 1 77 ? 25.507 -14.642 -30.635 1.00 0.00 93 ASN A C 12
ATOM 21672 O O . ASN A 1 77 ? 25.713 -15.856 -30.607 1.00 0.00 93 ASN A O 12
ATOM 21683 N N . LEU A 1 78 ? 25.409 -13.938 -31.764 1.00 0.00 94 LEU A N 12
ATOM 21684 C CA . LEU A 1 78 ? 25.848 -14.442 -33.063 1.00 0.00 94 LEU A CA 12
ATOM 21685 C C . LEU A 1 78 ? 27.380 -14.591 -33.044 1.00 0.00 94 LEU A C 12
ATOM 21686 O O . LEU A 1 78 ? 28.061 -13.808 -32.363 1.00 0.00 94 LEU A O 12
ATOM 21702 N N . PRO A 1 79 ? 27.947 -15.581 -33.786 1.00 0.00 95 PRO A N 12
ATOM 21703 C CA . PRO A 1 79 ? 29.389 -15.864 -33.750 1.00 0.00 95 PRO A CA 12
ATOM 21704 C C . PRO A 1 79 ? 30.208 -14.766 -34.450 1.00 0.00 95 PRO A C 12
ATOM 21705 O O . PRO A 1 79 ? 29.675 -13.974 -35.242 1.00 0.00 95 PRO A O 12
ATOM 21716 N N . GLY A 1 80 ? 31.504 -14.752 -34.149 1.00 0.00 96 GLY A N 12
ATOM 21717 C CA . GLY A 1 80 ? 32.440 -13.813 -34.751 1.00 0.00 96 GLY A CA 12
ATOM 21718 C C . GLY A 1 80 ? 32.864 -14.247 -36.148 1.00 0.00 96 GLY A C 12
ATOM 21719 O O . GLY A 1 80 ? 32.596 -15.386 -36.560 1.00 0.00 96 GLY A O 12
ATOM 21723 N N . GLU A 1 81 ? 33.541 -13.340 -36.861 1.00 0.00 97 GLU A N 12
ATOM 21724 C CA . GLU A 1 81 ? 34.017 -13.565 -38.246 1.00 0.00 97 GLU A CA 12
ATOM 21725 C C . GLU A 1 81 ? 35.039 -14.728 -38.337 1.00 0.00 97 GLU A C 12
ATOM 21726 O O . GLU A 1 81 ? 35.139 -15.399 -39.369 1.00 0.00 97 GLU A O 12
ATOM 21738 N N . ASN A 1 82 ? 35.769 -14.974 -37.231 1.00 0.00 98 ASN A N 12
ATOM 21739 C CA . ASN A 1 82 ? 36.810 -16.019 -37.150 1.00 0.00 98 ASN A CA 12
ATOM 21740 C C . ASN A 1 82 ? 36.266 -17.365 -36.630 1.00 0.00 98 ASN A C 12
ATOM 21741 O O . ASN A 1 82 ? 37.027 -18.331 -36.532 1.00 0.00 98 ASN A O 12
ATOM 21752 N N . ASN A 1 83 ? 34.960 -17.433 -36.292 1.00 0.00 99 ASN A N 12
ATOM 21753 C CA . ASN A 1 83 ? 34.347 -18.665 -35.736 1.00 0.00 99 ASN A CA 12
ATOM 21754 C C . ASN A 1 83 ? 34.165 -19.729 -36.834 1.00 0.00 99 ASN A C 12
ATOM 21755 O O . ASN A 1 83 ? 33.861 -19.403 -37.989 1.00 0.00 99 ASN A O 12
ATOM 21766 N N . GLU A 1 84 ? 34.377 -20.998 -36.455 1.00 0.00 100 GLU A N 12
ATOM 21767 C CA . GLU A 1 84 ? 34.278 -22.152 -37.367 1.00 0.00 100 GLU A CA 12
ATOM 21768 C C . GLU A 1 84 ? 32.876 -22.794 -37.281 1.00 0.00 100 GLU A C 12
ATOM 21769 O O . GLU A 1 84 ? 32.349 -23.293 -38.286 1.00 0.00 100 GLU A O 12
ATOM 21781 N N . ALA A 1 85 ? 32.280 -22.759 -36.067 1.00 0.00 101 ALA A N 12
ATOM 21782 C CA . ALA A 1 85 ? 30.970 -23.392 -35.785 1.00 0.00 101 ALA A CA 12
ATOM 21783 C C . ALA A 1 85 ? 29.808 -22.671 -36.495 1.00 0.00 101 ALA A C 12
ATOM 21784 O O . ALA A 1 85 ? 28.907 -23.324 -37.039 1.00 0.00 101 ALA A O 12
ATOM 21791 N N . GLY A 1 86 ? 29.862 -21.321 -36.491 1.00 0.00 102 GLY A N 12
ATOM 21792 C CA . GLY A 1 86 ? 28.827 -20.486 -37.106 1.00 0.00 102 GLY A CA 12
ATOM 21793 C C . GLY A 1 86 ? 27.443 -20.699 -36.491 1.00 0.00 102 GLY A C 12
ATOM 21794 O O . GLY A 1 86 ? 26.475 -20.971 -37.209 1.00 0.00 102 GLY A O 12
ATOM 21798 N N . GLN A 1 87 ? 27.356 -20.599 -35.154 1.00 0.00 103 GLN A N 12
ATOM 21799 C CA . GLN A 1 87 ? 26.110 -20.865 -34.402 1.00 0.00 103 GLN A CA 12
ATOM 21800 C C . GLN A 1 87 ? 25.829 -19.744 -33.401 1.00 0.00 103 GLN A C 12
ATOM 21801 O O . GLN A 1 87 ? 26.748 -19.063 -32.939 1.00 0.00 103 GLN A O 12
ATOM 21815 N N . VAL A 1 88 ? 24.542 -19.585 -33.080 1.00 0.00 104 VAL A N 12
ATOM 21816 C CA . VAL A 1 88 ? 24.043 -18.577 -32.142 1.00 0.00 104 VAL A CA 12
ATOM 21817 C C . VAL A 1 88 ? 24.024 -19.154 -30.721 1.00 0.00 104 VAL A C 12
ATOM 21818 O O . VAL A 1 88 ? 23.393 -20.188 -30.475 1.00 0.00 104 VAL A O 12
ATOM 21831 N N . ILE A 1 89 ? 24.714 -18.474 -29.804 1.00 0.00 105 ILE A N 12
ATOM 21832 C CA . ILE A 1 89 ? 24.767 -18.849 -28.386 1.00 0.00 105 ILE A CA 12
ATOM 21833 C C . ILE A 1 89 ? 23.733 -17.993 -27.634 1.00 0.00 105 ILE A C 12
ATOM 21834 O O . ILE A 1 89 ? 23.894 -16.771 -27.529 1.00 0.00 105 ILE A O 12
ATOM 21850 N N . VAL A 1 90 ? 22.666 -18.635 -27.141 1.00 0.00 106 VAL A N 12
ATOM 21851 C CA . VAL A 1 90 ? 21.624 -17.972 -26.351 1.00 0.00 106 VAL A CA 12
ATOM 21852 C C . VAL A 1 90 ? 22.012 -18.075 -24.857 1.00 0.00 106 VAL A C 12
ATOM 21853 O O . VAL A 1 90 ? 22.276 -19.171 -24.332 1.00 0.00 106 VAL A O 12
ATOM 21866 N N . ARG A 1 91 ? 22.140 -16.912 -24.212 1.00 0.00 107 ARG A N 12
ATOM 21867 C CA . ARG A 1 91 ? 22.573 -16.803 -22.814 1.00 0.00 107 ARG A CA 12
ATOM 21868 C C . ARG A 1 91 ? 21.422 -16.237 -21.976 1.00 0.00 107 ARG A C 12
ATOM 21869 O O . ARG A 1 91 ? 21.310 -15.024 -21.826 1.00 0.00 107 ARG A O 12
ATOM 21890 N N . VAL A 1 92 ? 20.570 -17.121 -21.424 1.00 0.00 108 VAL A N 12
ATOM 21891 C CA . VAL A 1 92 ? 19.383 -16.702 -20.650 1.00 0.00 108 VAL A CA 12
ATOM 21892 C C . VAL A 1 92 ? 19.655 -16.934 -19.146 1.00 0.00 108 VAL A C 12
ATOM 21893 O O . VAL A 1 92 ? 19.558 -18.053 -18.656 1.00 0.00 108 VAL A O 12
ATOM 21906 N N . SER A 1 93 ? 19.985 -15.861 -18.428 1.00 0.00 109 SER A N 12
ATOM 21907 C CA . SER A 1 93 ? 20.294 -15.881 -16.983 1.00 0.00 109 SER A CA 12
ATOM 21908 C C . SER A 1 93 ? 19.221 -15.100 -16.209 1.00 0.00 109 SER A C 12
ATOM 21909 O O . SER A 1 93 ? 18.544 -14.250 -16.793 1.00 0.00 109 SER A O 12
ATOM 21917 N N . LYS A 1 94 ? 19.075 -15.392 -14.905 1.00 0.00 110 LYS A N 12
ATOM 21918 C CA . LYS A 1 94 ? 18.126 -14.685 -14.029 1.00 0.00 110 LYS A CA 12
ATOM 21919 C C . LYS A 1 94 ? 18.483 -14.948 -12.554 1.00 0.00 110 LYS A C 12
ATOM 21920 O O . LYS A 1 94 ? 18.170 -16.028 -12.023 1.00 0.00 110 LYS A O 12
ATOM 21939 N N . GLY A 1 95 ? 19.158 -13.966 -11.922 1.00 0.00 111 GLY A N 12
ATOM 21940 C CA . GLY A 1 95 ? 19.495 -14.013 -10.496 1.00 0.00 111 GLY A CA 12
ATOM 21941 C C . GLY A 1 95 ? 20.468 -15.137 -10.139 1.00 0.00 111 GLY A C 12
ATOM 21942 O O . GLY A 1 95 ? 21.685 -14.975 -10.270 1.00 0.00 111 GLY A O 12
ATOM 21946 N N . ASP A 1 96 ? 19.912 -16.284 -9.710 1.00 0.00 112 ASP A N 12
ATOM 21947 C CA . ASP A 1 96 ? 20.682 -17.483 -9.323 1.00 0.00 112 ASP A CA 12
ATOM 21948 C C . ASP A 1 96 ? 20.980 -18.344 -10.562 1.00 0.00 112 ASP A C 12
ATOM 21949 O O . ASP A 1 96 ? 22.053 -18.947 -10.671 1.00 0.00 112 ASP A O 12
ATOM 21958 N N . HIS A 1 97 ? 20.016 -18.358 -11.507 1.00 0.00 113 HIS A N 12
ATOM 21959 C CA . HIS A 1 97 ? 20.070 -19.194 -12.718 1.00 0.00 113 HIS A CA 12
ATOM 21960 C C . HIS A 1 97 ? 20.983 -18.575 -13.784 1.00 0.00 113 HIS A C 12
ATOM 21961 O O . HIS A 1 97 ? 21.108 -17.356 -13.877 1.00 0.00 113 HIS A O 12
ATOM 21976 N N . SER A 1 98 ? 21.577 -19.449 -14.600 1.00 0.00 114 SER A N 12
ATOM 21977 C CA . SER A 1 98 ? 22.429 -19.085 -15.736 1.00 0.00 114 SER A CA 12
ATOM 21978 C C . SER A 1 98 ? 22.345 -20.232 -16.755 1.00 0.00 114 SER A C 12
ATOM 21979 O O . SER A 1 98 ? 22.969 -21.290 -16.577 1.00 0.00 114 SER A O 12
ATOM 21987 N N . GLU A 1 99 ? 21.521 -20.032 -17.791 1.00 0.00 115 GLU A N 12
ATOM 21988 C CA . GLU A 1 99 ? 21.208 -21.056 -18.798 1.00 0.00 115 GLU A CA 12
ATOM 21989 C C . GLU A 1 99 ? 21.864 -20.653 -20.118 1.00 0.00 115 GLU A C 12
ATOM 21990 O O . GLU A 1 99 ? 21.851 -19.470 -20.479 1.00 0.00 115 GLU A O 12
ATOM 22002 N N . THR A 1 100 ? 22.455 -21.622 -20.824 1.00 0.00 116 THR A N 12
ATOM 22003 C CA . THR A 1 100 ? 23.111 -21.378 -22.118 1.00 0.00 116 THR A CA 12
ATOM 22004 C C . THR A 1 100 ? 22.878 -22.574 -23.052 1.00 0.00 116 THR A C 12
ATOM 22005 O O . THR A 1 100 ? 22.968 -23.727 -22.612 1.00 0.00 116 THR A O 12
ATOM 22016 N N . ARG A 1 101 ? 22.575 -22.282 -24.328 1.00 0.00 117 ARG A N 12
ATOM 22017 C CA . ARG A 1 101 ? 22.295 -23.311 -25.351 1.00 0.00 117 ARG A CA 12
ATOM 22018 C C . ARG A 1 101 ? 22.606 -22.737 -26.750 1.00 0.00 117 ARG A C 12
ATOM 22019 O O . ARG A 1 101 ? 22.767 -21.524 -26.900 1.00 0.00 117 ARG A O 12
ATOM 22040 N N . GLU A 1 102 ? 22.721 -23.610 -27.763 1.00 0.00 118 GLU A N 12
ATOM 22041 C CA . GLU A 1 102 ? 23.031 -23.211 -29.152 1.00 0.00 118 GLU A CA 12
ATOM 22042 C C . GLU A 1 102 ? 21.838 -23.468 -30.078 1.00 0.00 118 GLU A C 12
ATOM 22043 O O . GLU A 1 102 ? 21.005 -24.346 -29.818 1.00 0.00 118 GLU A O 12
ATOM 22055 N N . ILE A 1 103 ? 21.767 -22.652 -31.138 1.00 0.00 119 ILE A N 12
ATOM 22056 C CA . ILE A 1 103 ? 20.880 -22.837 -32.297 1.00 0.00 119 ILE A CA 12
ATOM 22057 C C . ILE A 1 103 ? 21.673 -22.495 -33.576 1.00 0.00 119 ILE A C 12
ATOM 22058 O O . ILE A 1 103 ? 22.553 -21.629 -33.527 1.00 0.00 119 ILE A O 12
ATOM 22074 N N . PRO A 1 104 ? 21.400 -23.180 -34.736 1.00 0.00 120 PRO A N 12
ATOM 22075 C CA . PRO A 1 104 ? 22.069 -22.868 -36.023 1.00 0.00 120 PRO A CA 12
ATOM 22076 C C . PRO A 1 104 ? 21.794 -21.410 -36.475 1.00 0.00 120 PRO A C 12
ATOM 22077 O O . PRO A 1 104 ? 20.674 -20.896 -36.297 1.00 0.00 120 PRO A O 12
ATOM 22088 N N . LEU A 1 105 ? 22.832 -20.760 -37.052 1.00 0.00 121 LEU A N 12
ATOM 22089 C CA . LEU A 1 105 ? 22.794 -19.328 -37.432 1.00 0.00 121 LEU A CA 12
ATOM 22090 C C . LEU A 1 105 ? 21.711 -19.086 -38.500 1.00 0.00 121 LEU A C 12
ATOM 22091 O O . LEU A 1 105 ? 20.973 -18.111 -38.414 1.00 0.00 121 LEU A O 12
ATOM 22107 N N . ALA A 1 106 ? 21.628 -20.010 -39.480 1.00 0.00 122 ALA A N 12
ATOM 22108 C CA . ALA A 1 106 ? 20.668 -19.940 -40.601 1.00 0.00 122 ALA A CA 12
ATOM 22109 C C . ALA A 1 106 ? 19.214 -19.825 -40.096 1.00 0.00 122 ALA A C 12
ATOM 22110 O O . ALA A 1 106 ? 18.438 -19.010 -40.603 1.00 0.00 122 ALA A O 12
ATOM 22117 N N . SER A 1 107 ? 18.893 -20.624 -39.060 1.00 0.00 123 SER A N 12
ATOM 22118 C CA . SER A 1 107 ? 17.562 -20.641 -38.431 1.00 0.00 123 SER A CA 12
ATOM 22119 C C . SER A 1 107 ? 17.240 -19.287 -37.774 1.00 0.00 123 SER A C 12
ATOM 22120 O O . SER A 1 107 ? 16.255 -18.635 -38.136 1.00 0.00 123 SER A O 12
ATOM 22128 N N . PHE A 1 108 ? 18.124 -18.857 -36.849 1.00 0.00 124 PHE A N 12
ATOM 22129 C CA . PHE A 1 108 ? 17.942 -17.610 -36.082 1.00 0.00 124 PHE A CA 12
ATOM 22130 C C . PHE A 1 108 ? 17.852 -16.405 -37.021 1.00 0.00 124 PHE A C 12
ATOM 22131 O O . PHE A 1 108 ? 17.000 -15.542 -36.825 1.00 0.00 124 PHE A O 12
ATOM 22148 N N . GLU A 1 109 ? 18.737 -16.372 -38.041 1.00 0.00 125 GLU A N 12
ATOM 22149 C CA . GLU A 1 109 ? 18.851 -15.239 -38.968 1.00 0.00 125 GLU A CA 12
ATOM 22150 C C . GLU A 1 109 ? 17.593 -15.105 -39.825 1.00 0.00 125 GLU A C 12
ATOM 22151 O O . GLU A 1 109 ? 17.010 -14.032 -39.845 1.00 0.00 125 GLU A O 12
ATOM 22163 N N . LYS A 1 110 ? 17.158 -16.202 -40.494 1.00 0.00 126 LYS A N 12
ATOM 22164 C CA . LYS A 1 110 ? 15.973 -16.163 -41.397 1.00 0.00 126 LYS A CA 12
ATOM 22165 C C . LYS A 1 110 ? 14.712 -15.734 -40.613 1.00 0.00 126 LYS A C 12
ATOM 22166 O O . LYS A 1 110 ? 13.874 -14.982 -41.128 1.00 0.00 126 LYS A O 12
ATOM 22185 N N . ILE A 1 111 ? 14.616 -16.199 -39.346 1.00 0.00 127 ILE A N 12
ATOM 22186 C CA . ILE A 1 111 ? 13.510 -15.842 -38.446 1.00 0.00 127 ILE A CA 12
ATOM 22187 C C . ILE A 1 111 ? 13.611 -14.354 -38.031 1.00 0.00 127 ILE A C 12
ATOM 22188 O O . ILE A 1 111 ? 12.619 -13.636 -38.068 1.00 0.00 127 ILE A O 12
ATOM 22204 N N . CYS A 1 112 ? 14.832 -13.913 -37.682 1.00 0.00 128 CYS A N 12
ATOM 22205 C CA . CYS A 1 112 ? 15.113 -12.539 -37.203 1.00 0.00 128 CYS A CA 12
ATOM 22206 C C . CYS A 1 112 ? 14.847 -11.499 -38.308 1.00 0.00 128 CYS A C 12
ATOM 22207 O O . CYS A 1 112 ? 14.335 -10.407 -38.033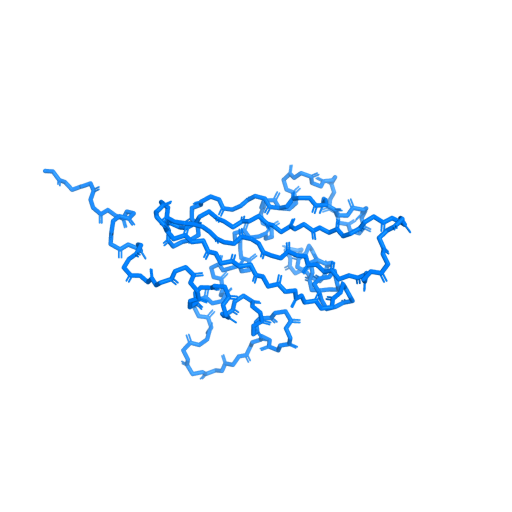 1.00 0.00 128 CYS A O 12
ATOM 22215 N N . ARG A 1 113 ? 15.175 -11.876 -39.566 1.00 0.00 129 ARG A N 12
ATOM 22216 C CA . ARG A 1 113 ? 14.881 -11.067 -40.765 1.00 0.00 129 ARG A CA 12
ATOM 22217 C C . ARG A 1 113 ? 13.362 -10.981 -40.947 1.00 0.00 129 ARG A C 12
ATOM 22218 O O . ARG A 1 113 ? 12.820 -9.903 -41.176 1.00 0.00 129 ARG A O 12
ATOM 22239 N N . ALA A 1 114 ? 12.695 -12.149 -40.809 1.00 0.00 130 ALA A N 12
ATOM 22240 C CA . ALA A 1 114 ? 11.227 -12.269 -40.910 1.00 0.00 130 ALA A CA 12
ATOM 22241 C C . ALA A 1 114 ? 10.510 -11.436 -39.826 1.00 0.00 130 ALA A C 12
ATOM 22242 O O . ALA A 1 114 ? 9.405 -10.973 -40.056 1.00 0.00 130 ALA A O 12
ATOM 22249 N N . LEU A 1 115 ? 11.155 -11.248 -38.654 1.00 0.00 131 LEU A N 12
ATOM 22250 C CA . LEU A 1 115 ? 10.617 -10.398 -37.562 1.00 0.00 131 LEU A CA 12
ATOM 22251 C C . LEU A 1 115 ? 10.741 -8.913 -37.932 1.00 0.00 131 LEU A C 12
ATOM 22252 O O . LEU A 1 115 ? 9.793 -8.142 -37.740 1.00 0.00 131 LEU A O 12
ATOM 22268 N N . LEU A 1 116 ? 11.922 -8.543 -38.482 1.00 0.00 132 LEU A N 12
ATOM 22269 C CA . LEU A 1 116 ? 12.197 -7.178 -38.991 1.00 0.00 132 LEU A CA 12
ATOM 22270 C C . LEU A 1 116 ? 11.143 -6.755 -40.029 1.00 0.00 132 LEU A C 12
ATOM 22271 O O . LEU A 1 116 ? 10.584 -5.651 -39.957 1.00 0.00 132 LEU A O 12
ATOM 22287 N N . PHE A 1 117 ? 10.878 -7.666 -40.983 1.00 0.00 133 PHE A N 12
ATOM 22288 C CA . PHE A 1 117 ? 9.948 -7.422 -42.087 1.00 0.00 133 PHE A CA 12
ATOM 22289 C C . PHE A 1 117 ? 8.503 -7.407 -41.567 1.00 0.00 133 PHE A C 12
ATOM 22290 O O . PHE A 1 117 ? 7.860 -6.370 -41.613 1.00 0.00 133 PHE A O 12
ATOM 22307 N N . ARG A 1 118 ? 8.044 -8.554 -41.009 1.00 0.00 134 ARG A N 12
ATOM 22308 C CA . ARG A 1 118 ? 6.628 -8.785 -40.603 1.00 0.00 134 ARG A CA 12
ATOM 22309 C C . ARG A 1 118 ? 6.105 -7.703 -39.623 1.00 0.00 134 ARG A C 12
ATOM 22310 O O . ARG A 1 118 ? 4.913 -7.365 -39.660 1.00 0.00 134 ARG A O 12
ATOM 22331 N N . CYS A 1 119 ? 7.009 -7.177 -38.761 1.00 0.00 135 CYS A N 12
ATOM 22332 C CA . CYS A 1 119 ? 6.689 -6.123 -37.760 1.00 0.00 135 CYS A CA 12
ATOM 22333 C C . CYS A 1 119 ? 5.976 -4.906 -38.391 1.00 0.00 135 CYS A C 12
ATOM 22334 O O . CYS A 1 119 ? 5.113 -4.276 -37.761 1.00 0.00 135 CYS A O 12
ATOM 22342 N N . GLU A 1 120 ? 6.357 -4.590 -39.649 1.00 0.00 136 GLU A N 12
ATOM 22343 C CA . GLU A 1 120 ? 5.858 -3.418 -40.392 1.00 0.00 136 GLU A CA 12
ATOM 22344 C C . GLU A 1 120 ? 5.401 -3.842 -41.802 1.00 0.00 136 GLU A C 12
ATOM 22345 O O . GLU A 1 120 ? 4.221 -3.740 -42.140 1.00 0.00 136 GLU A O 12
ATOM 22357 N N . GLY A 1 1 ? 6.390 2.676 -5.196 1.00 0.00 17 GLY A N 13
ATOM 22358 C CA . GLY A 1 1 ? 7.057 1.430 -5.641 1.00 0.00 17 GLY A CA 13
ATOM 22359 C C . GLY A 1 1 ? 6.955 1.254 -7.146 1.00 0.00 17 GLY A C 13
ATOM 22360 O O . GLY A 1 1 ? 6.853 2.248 -7.878 1.00 0.00 17 GLY A O 13
ATOM 22366 N N . ALA A 1 2 ? 6.994 -0.007 -7.616 1.00 0.00 18 ALA A N 13
ATOM 22367 C CA . ALA A 1 2 ? 6.850 -0.345 -9.038 1.00 0.00 18 ALA A CA 13
ATOM 22368 C C . ALA A 1 2 ? 5.371 -0.243 -9.448 1.00 0.00 18 ALA A C 13
ATOM 22369 O O . ALA A 1 2 ? 4.551 -1.082 -9.046 1.00 0.00 18 ALA A O 13
ATOM 22376 N N . GLY A 1 3 ? 5.043 0.820 -10.213 1.00 0.00 19 GLY A N 13
ATOM 22377 C CA . GLY A 1 3 ? 3.701 1.020 -10.775 1.00 0.00 19 GLY A CA 13
ATOM 22378 C C . GLY A 1 3 ? 3.362 -0.023 -11.841 1.00 0.00 19 GLY A C 13
ATOM 22379 O O . GLY A 1 3 ? 2.188 -0.274 -12.130 1.00 0.00 19 GLY A O 13
ATOM 22383 N N . THR A 1 4 ? 4.418 -0.613 -12.426 1.00 0.00 20 THR A N 13
ATOM 22384 C CA . THR A 1 4 ? 4.316 -1.745 -13.350 1.00 0.00 20 THR A CA 13
ATOM 22385 C C . THR A 1 4 ? 4.313 -3.052 -12.532 1.00 0.00 20 THR A C 13
ATOM 22386 O O . THR A 1 4 ? 5.133 -3.213 -11.614 1.00 0.00 20 THR A O 13
ATOM 22397 N N . SER A 1 5 ? 3.395 -3.970 -12.864 1.00 0.00 21 SER A N 13
ATOM 22398 C CA . SER A 1 5 ? 3.263 -5.270 -12.188 1.00 0.00 21 SER A CA 13
ATOM 22399 C C . SER A 1 5 ? 4.314 -6.260 -12.747 1.00 0.00 21 SER A C 13
ATOM 22400 O O . SER A 1 5 ? 4.058 -7.012 -13.699 1.00 0.00 21 SER A O 13
ATOM 22408 N N . ALA A 1 6 ? 5.520 -6.197 -12.155 1.00 0.00 22 ALA A N 13
ATOM 22409 C CA . ALA A 1 6 ? 6.690 -6.992 -12.572 1.00 0.00 22 ALA A CA 13
ATOM 22410 C C . ALA A 1 6 ? 6.701 -8.387 -11.918 1.00 0.00 22 ALA A C 13
ATOM 22411 O O . ALA A 1 6 ? 7.246 -9.323 -12.501 1.00 0.00 22 ALA A O 13
ATOM 22418 N N . ALA A 1 7 ? 6.075 -8.499 -10.726 1.00 0.00 23 ALA A N 13
ATOM 22419 C CA . ALA A 1 7 ? 6.085 -9.725 -9.888 1.00 0.00 23 ALA A CA 13
ATOM 22420 C C . ALA A 1 7 ? 5.459 -10.934 -10.615 1.00 0.00 23 ALA A C 13
ATOM 22421 O O . ALA A 1 7 ? 5.985 -12.054 -10.549 1.00 0.00 23 ALA A O 13
ATOM 22428 N N . MET A 1 8 ? 4.344 -10.676 -11.319 1.00 0.00 24 MET A N 13
ATOM 22429 C CA . MET A 1 8 ? 3.619 -11.699 -12.104 1.00 0.00 24 MET A CA 13
ATOM 22430 C C . MET A 1 8 ? 4.468 -12.223 -13.287 1.00 0.00 24 MET A C 13
ATOM 22431 O O . MET A 1 8 ? 4.335 -13.377 -13.700 1.00 0.00 24 MET A O 13
ATOM 22445 N N . ARG A 1 9 ? 5.353 -11.355 -13.798 1.00 0.00 25 ARG A N 13
ATOM 22446 C CA . ARG A 1 9 ? 6.150 -11.613 -15.008 1.00 0.00 25 ARG A CA 13
ATOM 22447 C C . ARG A 1 9 ? 7.415 -12.430 -14.652 1.00 0.00 25 ARG A C 13
ATOM 22448 O O . ARG A 1 9 ? 7.711 -13.448 -15.282 1.00 0.00 25 ARG A O 13
ATOM 22469 N N . GLN A 1 10 ? 8.128 -11.978 -13.597 1.00 0.00 26 GLN A N 13
ATOM 22470 C CA . GLN A 1 10 ? 9.393 -12.598 -13.116 1.00 0.00 26 GLN A CA 13
ATOM 22471 C C . GLN A 1 10 ? 9.174 -13.986 -12.489 1.00 0.00 26 GLN A C 13
ATOM 22472 O O . GLN A 1 10 ? 10.145 -14.693 -12.202 1.00 0.00 26 GLN A O 13
ATOM 22486 N N . ALA A 1 11 ? 7.900 -14.336 -12.225 1.00 0.00 27 ALA A N 13
ATOM 22487 C CA . ALA A 1 11 ? 7.502 -15.658 -11.696 1.00 0.00 27 ALA A CA 13
ATOM 22488 C C . ALA A 1 11 ? 8.008 -16.830 -12.583 1.00 0.00 27 ALA A C 13
ATOM 22489 O O . ALA A 1 11 ? 8.274 -17.923 -12.079 1.00 0.00 27 ALA A O 13
ATOM 22496 N N . THR A 1 12 ? 8.145 -16.574 -13.901 1.00 0.00 28 THR A N 13
ATOM 22497 C CA . THR A 1 12 ? 8.561 -17.585 -14.893 1.00 0.00 28 THR A CA 13
ATOM 22498 C C . THR A 1 12 ? 10.051 -17.987 -14.712 1.00 0.00 28 THR A C 13
ATOM 22499 O O . THR A 1 12 ? 10.877 -17.166 -14.286 1.00 0.00 28 THR A O 13
ATOM 22510 N N . SER A 1 13 ? 10.370 -19.260 -15.031 1.00 0.00 29 SER A N 13
ATOM 22511 C CA . SER A 1 13 ? 11.748 -19.790 -14.969 1.00 0.00 29 SER A CA 13
ATOM 22512 C C . SER A 1 13 ? 12.541 -19.357 -16.218 1.00 0.00 29 SER A C 13
ATOM 22513 O O . SER A 1 13 ? 11.963 -19.301 -17.308 1.00 0.00 29 SER A O 13
ATOM 22521 N N . PRO A 1 14 ? 13.888 -19.089 -16.093 1.00 0.00 30 PRO A N 13
ATOM 22522 C CA . PRO A 1 14 ? 14.787 -18.839 -17.260 1.00 0.00 30 PRO A CA 13
ATOM 22523 C C . PRO A 1 14 ? 14.951 -20.086 -18.145 1.00 0.00 30 PRO A C 13
ATOM 22524 O O . PRO A 1 14 ? 15.427 -19.986 -19.280 1.00 0.00 30 PRO A O 13
ATOM 22535 N N . LYS A 1 15 ? 14.548 -21.259 -17.610 1.00 0.00 31 LYS A N 13
ATOM 22536 C CA . LYS A 1 15 ? 14.634 -22.527 -18.329 1.00 0.00 31 LYS A CA 13
ATOM 22537 C C . LYS A 1 15 ? 13.462 -22.622 -19.275 1.00 0.00 31 LYS A C 13
ATOM 22538 O O . LYS A 1 15 ? 13.642 -22.938 -20.433 1.00 0.00 31 LYS A O 13
ATOM 22557 N N . THR A 1 16 ? 12.275 -22.310 -18.752 1.00 0.00 32 THR A N 13
ATOM 22558 C CA . THR A 1 16 ? 11.055 -22.163 -19.533 1.00 0.00 32 THR A CA 13
ATOM 22559 C C . THR A 1 16 ? 11.284 -21.223 -20.738 1.00 0.00 32 THR A C 13
ATOM 22560 O O . THR A 1 16 ? 10.926 -21.556 -21.882 1.00 0.00 32 THR A O 13
ATOM 22571 N N . ILE A 1 17 ? 11.941 -20.078 -20.446 1.00 0.00 33 ILE A N 13
ATOM 22572 C CA . ILE A 1 17 ? 12.251 -19.043 -21.437 1.00 0.00 33 ILE A CA 13
ATOM 22573 C C . ILE A 1 17 ? 13.194 -19.583 -22.509 1.00 0.00 33 ILE A C 13
ATOM 22574 O O . ILE A 1 17 ? 12.854 -19.558 -23.692 1.00 0.00 33 ILE A O 13
ATOM 22590 N N . LEU A 1 18 ? 14.344 -20.137 -22.070 1.00 0.00 34 LEU A N 13
ATOM 22591 C CA . LEU A 1 18 ? 15.405 -20.625 -22.978 1.00 0.00 34 LEU A CA 13
ATOM 22592 C C . LEU A 1 18 ? 14.861 -21.735 -23.882 1.00 0.00 34 LEU A C 13
ATOM 22593 O O . LEU A 1 18 ? 15.072 -21.703 -25.092 1.00 0.00 34 LEU A O 13
ATOM 22609 N N . GLU A 1 19 ? 14.131 -22.682 -23.267 1.00 0.00 35 GLU A N 13
ATOM 22610 C CA . GLU A 1 19 ? 13.568 -23.852 -23.954 1.00 0.00 35 GLU A CA 13
ATOM 22611 C C . GLU A 1 19 ? 12.611 -23.430 -25.081 1.00 0.00 35 GLU A C 13
ATOM 22612 O O . GLU A 1 19 ? 12.772 -23.890 -26.214 1.00 0.00 35 GLU A O 13
ATOM 22624 N N . TYR A 1 20 ? 11.645 -22.517 -24.784 1.00 0.00 36 TYR A N 13
ATOM 22625 C CA . TYR A 1 20 ? 10.652 -22.081 -25.798 1.00 0.00 36 TYR A CA 13
ATOM 22626 C C . TYR A 1 20 ? 11.295 -21.165 -26.867 1.00 0.00 36 TYR A C 13
ATOM 22627 O O . TYR A 1 20 ? 10.768 -21.064 -27.978 1.00 0.00 36 TYR A O 13
ATOM 22645 N N . ILE A 1 21 ? 12.424 -20.502 -26.515 1.00 0.00 37 ILE A N 13
ATOM 22646 C CA . ILE A 1 21 ? 13.245 -19.736 -27.480 1.00 0.00 37 ILE A CA 13
ATOM 22647 C C . ILE A 1 21 ? 13.850 -20.692 -28.532 1.00 0.00 37 ILE A C 13
ATOM 22648 O O . ILE A 1 21 ? 13.761 -20.433 -29.742 1.00 0.00 37 ILE A O 13
ATOM 22664 N N . ILE A 1 22 ? 14.433 -21.815 -28.057 1.00 0.00 38 ILE A N 13
ATOM 22665 C CA . ILE A 1 22 ? 15.007 -22.853 -28.946 1.00 0.00 38 ILE A CA 13
ATOM 22666 C C . ILE A 1 22 ? 13.892 -23.409 -29.851 1.00 0.00 38 ILE A C 13
ATOM 22667 O O . ILE A 1 22 ? 14.029 -23.437 -31.077 1.00 0.00 38 ILE A O 13
ATOM 22683 N N . ASN A 1 23 ? 12.761 -23.771 -29.208 1.00 0.00 39 ASN A N 13
ATOM 22684 C CA . ASN A 1 23 ? 11.561 -24.315 -29.874 1.00 0.00 39 ASN A CA 13
ATOM 22685 C C . ASN A 1 23 ? 10.940 -23.299 -30.846 1.00 0.00 39 ASN A C 13
ATOM 22686 O O . ASN A 1 23 ? 10.229 -23.686 -31.754 1.00 0.00 39 ASN A O 13
ATOM 22697 N N . PHE A 1 24 ? 11.184 -22.000 -30.617 1.00 0.00 40 PHE A N 13
ATOM 22698 C CA . PHE A 1 24 ? 10.752 -20.934 -31.544 1.00 0.00 40 PHE A CA 13
ATOM 22699 C C . PHE A 1 24 ? 11.583 -20.954 -32.844 1.00 0.00 40 PHE A C 13
ATOM 22700 O O . PHE A 1 24 ? 11.025 -20.940 -33.949 1.00 0.00 40 PHE A O 13
ATOM 22717 N N . PHE A 1 25 ? 12.917 -20.975 -32.697 1.00 0.00 41 PHE A N 13
ATOM 22718 C CA . PHE A 1 25 ? 13.838 -20.896 -33.850 1.00 0.00 41 PHE A CA 13
ATOM 22719 C C . PHE A 1 25 ? 13.949 -22.237 -34.603 1.00 0.00 41 PHE A C 13
ATOM 22720 O O . PHE A 1 25 ? 14.428 -22.256 -35.744 1.00 0.00 41 PHE A O 13
ATOM 22737 N N . THR A 1 26 ? 13.501 -23.352 -33.982 1.00 0.00 42 THR A N 13
ATOM 22738 C CA . THR A 1 26 ? 13.548 -24.695 -34.613 1.00 0.00 42 THR A CA 13
ATOM 22739 C C . THR A 1 26 ? 12.140 -25.213 -35.006 1.00 0.00 42 THR A C 13
ATOM 22740 O O . THR A 1 26 ? 12.017 -26.024 -35.923 1.00 0.00 42 THR A O 13
ATOM 22751 N N . CYS A 1 27 ? 11.084 -24.757 -34.306 1.00 0.00 43 CYS A N 13
ATOM 22752 C CA . CYS A 1 27 ? 9.705 -25.291 -34.482 1.00 0.00 43 CYS A CA 13
ATOM 22753 C C . CYS A 1 27 ? 8.655 -24.158 -34.418 1.00 0.00 43 CYS A C 13
ATOM 22754 O O . CYS A 1 27 ? 9.009 -22.981 -34.308 1.00 0.00 43 CYS A O 13
ATOM 22762 N N . GLY A 1 28 ? 7.363 -24.529 -34.498 1.00 0.00 44 GLY A N 13
ATOM 22763 C CA . GLY A 1 28 ? 6.248 -23.572 -34.415 1.00 0.00 44 GLY A CA 13
ATOM 22764 C C . GLY A 1 28 ? 4.928 -24.232 -34.805 1.00 0.00 44 GLY A C 13
ATOM 22765 O O . GLY A 1 28 ? 4.727 -25.416 -34.519 1.00 0.00 44 GLY A O 13
ATOM 22769 N N . GLY A 1 29 ? 4.007 -23.451 -35.408 1.00 0.00 45 GLY A N 13
ATOM 22770 C CA . GLY A 1 29 ? 2.779 -23.993 -36.016 1.00 0.00 45 GLY A CA 13
ATOM 22771 C C . GLY A 1 29 ? 1.608 -24.157 -35.048 1.00 0.00 45 GLY A C 13
ATOM 22772 O O . GLY A 1 29 ? 0.445 -24.167 -35.481 1.00 0.00 45 GLY A O 13
ATOM 22776 N N . ILE A 1 30 ? 1.902 -24.297 -33.740 1.00 0.00 46 ILE A N 13
ATOM 22777 C CA . ILE A 1 30 ? 0.879 -24.513 -32.711 1.00 0.00 46 ILE A CA 13
ATOM 22778 C C . ILE A 1 30 ? 0.226 -23.163 -32.327 1.00 0.00 46 ILE A C 13
ATOM 22779 O O . ILE A 1 30 ? 0.717 -22.429 -31.452 1.00 0.00 46 ILE A O 13
ATOM 22795 N N . ARG A 1 31 ? -0.880 -22.840 -33.017 1.00 0.00 47 ARG A N 13
ATOM 22796 C CA . ARG A 1 31 ? -1.644 -21.593 -32.814 1.00 0.00 47 ARG A CA 13
ATOM 22797 C C . ARG A 1 31 ? -2.663 -21.700 -31.647 1.00 0.00 47 ARG A C 13
ATOM 22798 O O . ARG A 1 31 ? -3.496 -20.810 -31.471 1.00 0.00 47 ARG A O 13
ATOM 22819 N N . ARG A 1 32 ? -2.567 -22.785 -30.858 1.00 0.00 48 ARG A N 13
ATOM 22820 C CA . ARG A 1 32 ? -3.443 -23.042 -29.705 1.00 0.00 48 ARG A CA 13
ATOM 22821 C C . ARG A 1 32 ? -3.051 -22.172 -28.491 1.00 0.00 48 ARG A C 13
ATOM 22822 O O . ARG A 1 32 ? -3.874 -21.415 -27.976 1.00 0.00 48 ARG A O 13
ATOM 22843 N N . ARG A 1 33 ? -1.787 -22.312 -28.032 1.00 0.00 49 ARG A N 13
ATOM 22844 C CA . ARG A 1 33 ? -1.282 -21.611 -26.824 1.00 0.00 49 ARG A CA 13
ATOM 22845 C C . ARG A 1 33 ? -0.081 -20.723 -27.159 1.00 0.00 49 ARG A C 13
ATOM 22846 O O . ARG A 1 33 ? 0.012 -19.589 -26.657 1.00 0.00 49 ARG A O 13
ATOM 22867 N N . ASN A 1 34 ? 0.829 -21.255 -28.017 1.00 0.00 50 ASN A N 13
ATOM 22868 C CA . ASN A 1 34 ? 2.169 -20.668 -28.260 1.00 0.00 50 ASN A CA 13
ATOM 22869 C C . ASN A 1 34 ? 2.111 -19.199 -28.697 1.00 0.00 50 ASN A C 13
ATOM 22870 O O . ASN A 1 34 ? 2.968 -18.428 -28.293 1.00 0.00 50 ASN A O 13
ATOM 22881 N N . GLU A 1 35 ? 1.069 -18.822 -29.459 1.00 0.00 51 GLU A N 13
ATOM 22882 C CA . GLU A 1 35 ? 0.946 -17.490 -30.099 1.00 0.00 51 GLU A CA 13
ATOM 22883 C C . GLU A 1 35 ? 1.157 -16.301 -29.150 1.00 0.00 51 GLU A C 13
ATOM 22884 O O . GLU A 1 35 ? 1.695 -15.310 -29.582 1.00 0.00 51 GLU A O 13
ATOM 22896 N N . THR A 1 36 ? 0.724 -16.414 -27.881 1.00 0.00 52 THR A N 13
ATOM 22897 C CA . THR A 1 36 ? 0.837 -15.316 -26.882 1.00 0.00 52 THR A CA 13
ATOM 22898 C C . THR A 1 36 ? 2.250 -15.201 -26.300 1.00 0.00 52 THR A C 13
ATOM 22899 O O . THR A 1 36 ? 2.890 -14.149 -26.411 1.00 0.00 52 THR A O 13
ATOM 22910 N N . GLN A 1 37 ? 2.716 -16.303 -25.688 1.00 0.00 53 GLN A N 13
ATOM 22911 C CA . GLN A 1 37 ? 4.039 -16.387 -25.038 1.00 0.00 53 GLN A CA 13
ATOM 22912 C C . GLN A 1 37 ? 5.165 -16.085 -26.047 1.00 0.00 53 GLN A C 13
ATOM 22913 O O . GLN A 1 37 ? 6.124 -15.361 -25.748 1.00 0.00 53 GLN A O 13
ATOM 22927 N N . TYR A 1 38 ? 4.985 -16.627 -27.257 1.00 0.00 54 TYR A N 13
ATOM 22928 C CA . TYR A 1 38 ? 5.888 -16.407 -28.381 1.00 0.00 54 TYR A CA 13
ATOM 22929 C C . TYR A 1 38 ? 5.742 -14.979 -28.924 1.00 0.00 54 TYR A C 13
ATOM 22930 O O . TYR A 1 38 ? 6.747 -14.402 -29.268 1.00 0.00 54 TYR A O 13
ATOM 22948 N N . GLN A 1 39 ? 4.506 -14.410 -28.968 1.00 0.00 55 GLN A N 13
ATOM 22949 C CA . GLN A 1 39 ? 4.286 -13.001 -29.427 1.00 0.00 55 GLN A CA 13
ATOM 22950 C C . GLN A 1 39 ? 5.127 -12.028 -28.601 1.00 0.00 55 GLN A C 13
ATOM 22951 O O . GLN A 1 39 ? 5.704 -11.103 -29.154 1.00 0.00 55 GLN A O 13
ATOM 22965 N N . GLU A 1 40 ? 5.207 -12.274 -27.283 1.00 0.00 56 GLU A N 13
ATOM 22966 C CA . GLU A 1 40 ? 6.027 -11.456 -26.375 1.00 0.00 56 GLU A CA 13
ATOM 22967 C C . GLU A 1 40 ? 7.517 -11.496 -26.798 1.00 0.00 56 GLU A C 13
ATOM 22968 O O . GLU A 1 40 ? 8.207 -10.466 -26.777 1.00 0.00 56 GLU A O 13
ATOM 22980 N N . LEU A 1 41 ? 7.980 -12.682 -27.235 1.00 0.00 57 LEU A N 13
ATOM 22981 C CA . LEU A 1 41 ? 9.317 -12.862 -27.848 1.00 0.00 57 LEU A CA 13
ATOM 22982 C C . LEU A 1 41 ? 9.398 -12.045 -29.169 1.00 0.00 57 LEU A C 13
ATOM 22983 O O . LEU A 1 41 ? 10.332 -11.252 -29.333 1.00 0.00 57 LEU A O 13
ATOM 22999 N N . ILE A 1 42 ? 8.396 -12.232 -30.084 1.00 0.00 58 ILE A N 13
ATOM 23000 C CA . ILE A 1 42 ? 8.351 -11.581 -31.427 1.00 0.00 58 ILE A CA 13
ATOM 23001 C C . ILE A 1 42 ? 8.495 -10.054 -31.293 1.00 0.00 58 ILE A C 13
ATOM 23002 O O . ILE A 1 42 ? 9.323 -9.452 -31.976 1.00 0.00 58 ILE A O 13
ATOM 23018 N N . GLU A 1 43 ? 7.691 -9.462 -30.388 1.00 0.00 59 GLU A N 13
ATOM 23019 C CA . GLU A 1 43 ? 7.557 -8.005 -30.266 1.00 0.00 59 GLU A CA 13
ATOM 23020 C C . GLU A 1 43 ? 8.796 -7.391 -29.598 1.00 0.00 59 GLU A C 13
ATOM 23021 O O . GLU A 1 43 ? 9.304 -6.388 -30.087 1.00 0.00 59 GLU A O 13
ATOM 23033 N N . THR A 1 44 ? 9.316 -8.026 -28.516 1.00 0.00 60 THR A N 13
ATOM 23034 C CA . THR A 1 44 ? 10.502 -7.503 -27.786 1.00 0.00 60 THR A CA 13
ATOM 23035 C C . THR A 1 44 ? 11.765 -7.558 -28.688 1.00 0.00 60 THR A C 13
ATOM 23036 O O . THR A 1 44 ? 12.564 -6.598 -28.720 1.00 0.00 60 THR A O 13
ATOM 23047 N N . MET A 1 45 ? 11.911 -8.684 -29.434 1.00 0.00 61 MET A N 13
ATOM 23048 C CA . MET A 1 45 ? 12.945 -8.835 -30.482 1.00 0.00 61 MET A CA 13
ATOM 23049 C C . MET A 1 45 ? 12.794 -7.725 -31.528 1.00 0.00 61 MET A C 13
ATOM 23050 O O . MET A 1 45 ? 13.716 -6.953 -31.738 1.00 0.00 61 MET A O 13
ATOM 23064 N N . ALA A 1 46 ? 11.585 -7.630 -32.116 1.00 0.00 62 ALA A N 13
ATOM 23065 C CA . ALA A 1 46 ? 11.253 -6.662 -33.182 1.00 0.00 62 ALA A CA 13
ATOM 23066 C C . ALA A 1 46 ? 11.625 -5.224 -32.790 1.00 0.00 62 ALA A C 13
ATOM 23067 O O . ALA A 1 46 ? 12.205 -4.508 -33.594 1.00 0.00 62 ALA A O 13
ATOM 23074 N N . GLU A 1 47 ? 11.327 -4.848 -31.527 1.00 0.00 63 GLU A N 13
ATOM 23075 C CA . GLU A 1 47 ? 11.578 -3.490 -31.006 1.00 0.00 63 GLU A CA 13
ATOM 23076 C C . GLU A 1 47 ? 13.081 -3.207 -30.889 1.00 0.00 63 GLU A C 13
ATOM 23077 O O . GLU A 1 47 ? 13.567 -2.260 -31.506 1.00 0.00 63 GLU A O 13
ATOM 23089 N N . THR A 1 48 ? 13.824 -4.044 -30.129 1.00 0.00 64 THR A N 13
ATOM 23090 C CA . THR A 1 48 ? 15.281 -3.817 -29.898 1.00 0.00 64 THR A CA 13
ATOM 23091 C C . THR A 1 48 ? 16.093 -3.897 -31.215 1.00 0.00 64 THR A C 13
ATOM 23092 O O . THR A 1 48 ? 17.095 -3.185 -31.387 1.00 0.00 64 THR A O 13
ATOM 23103 N N . LEU A 1 49 ? 15.619 -4.759 -32.136 1.00 0.00 65 LEU A N 13
ATOM 23104 C CA . LEU A 1 49 ? 16.179 -4.912 -33.484 1.00 0.00 65 LEU A CA 13
ATOM 23105 C C . LEU A 1 49 ? 15.994 -3.605 -34.272 1.00 0.00 65 LEU A C 13
ATOM 23106 O O . LEU A 1 49 ? 16.973 -2.976 -34.651 1.00 0.00 65 LEU A O 13
ATOM 23122 N N . LYS A 1 50 ? 14.730 -3.174 -34.459 1.00 0.00 66 LYS A N 13
ATOM 23123 C CA . LYS A 1 50 ? 14.392 -1.998 -35.305 1.00 0.00 66 LYS A CA 13
ATOM 23124 C C . LYS A 1 50 ? 14.956 -0.683 -34.708 1.00 0.00 66 LYS A C 13
ATOM 23125 O O . LYS A 1 50 ? 15.160 0.291 -35.441 1.00 0.00 66 LYS A O 13
ATOM 23144 N N . SER A 1 51 ? 15.233 -0.692 -33.382 1.00 0.00 67 SER A N 13
ATOM 23145 C CA . SER A 1 51 ? 15.860 0.436 -32.674 1.00 0.00 67 SER A CA 13
ATOM 23146 C C . SER A 1 51 ? 17.320 0.651 -33.129 1.00 0.00 67 SER A C 13
ATOM 23147 O O . SER A 1 51 ? 17.788 1.791 -33.195 1.00 0.00 67 SER A O 13
ATOM 23155 N N . THR A 1 52 ? 18.037 -0.451 -33.421 1.00 0.00 68 THR A N 13
ATOM 23156 C CA . THR A 1 52 ? 19.452 -0.398 -33.877 1.00 0.00 68 THR A CA 13
ATOM 23157 C C . THR A 1 52 ? 19.542 -0.493 -35.414 1.00 0.00 68 THR A C 13
ATOM 23158 O O . THR A 1 52 ? 20.577 -0.149 -35.997 1.00 0.00 68 THR A O 13
ATOM 23169 N N . MET A 1 53 ? 18.444 -0.937 -36.059 1.00 0.00 69 MET A N 13
ATOM 23170 C CA . MET A 1 53 ? 18.330 -1.000 -37.531 1.00 0.00 69 MET A CA 13
ATOM 23171 C C . MET A 1 53 ? 18.056 0.414 -38.091 1.00 0.00 69 MET A C 13
ATOM 23172 O O . MET A 1 53 ? 17.335 1.187 -37.444 1.00 0.00 69 MET A O 13
ATOM 23186 N N . PRO A 1 54 ? 18.637 0.785 -39.289 1.00 0.00 70 PRO A N 13
ATOM 23187 C CA . PRO A 1 54 ? 18.316 2.067 -39.960 1.00 0.00 70 PRO A CA 13
ATOM 23188 C C . PRO A 1 54 ? 16.815 2.126 -40.336 1.00 0.00 70 PRO A C 13
ATOM 23189 O O . PRO A 1 54 ? 16.102 3.041 -39.906 1.00 0.00 70 PRO A O 13
ATOM 23200 N N . ASP A 1 55 ? 16.340 1.125 -41.111 1.00 0.00 71 ASP A N 13
ATOM 23201 C CA . ASP A 1 55 ? 14.901 0.909 -41.370 1.00 0.00 71 ASP A CA 13
ATOM 23202 C C . ASP A 1 55 ? 14.616 -0.598 -41.253 1.00 0.00 71 ASP A C 13
ATOM 23203 O O . ASP A 1 55 ? 14.165 -1.063 -40.203 1.00 0.00 71 ASP A O 13
ATOM 23212 N N . ARG A 1 56 ? 15.028 -1.356 -42.297 1.00 0.00 72 ARG A N 13
ATOM 23213 C CA . ARG A 1 56 ? 14.765 -2.810 -42.471 1.00 0.00 72 ARG A CA 13
ATOM 23214 C C . ARG A 1 56 ? 15.683 -3.345 -43.589 1.00 0.00 72 ARG A C 13
ATOM 23215 O O . ARG A 1 56 ? 16.164 -2.571 -44.427 1.00 0.00 72 ARG A O 13
ATOM 23236 N N . GLY A 1 57 ? 15.944 -4.664 -43.568 1.00 0.00 73 GLY A N 13
ATOM 23237 C CA . GLY A 1 57 ? 16.705 -5.341 -44.638 1.00 0.00 73 GLY A CA 13
ATOM 23238 C C . GLY A 1 57 ? 18.228 -5.267 -44.493 1.00 0.00 73 GLY A C 13
ATOM 23239 O O . GLY A 1 57 ? 18.937 -6.154 -44.987 1.00 0.00 73 GLY A O 13
ATOM 23243 N N . ALA A 1 58 ? 18.727 -4.219 -43.819 1.00 0.00 74 ALA A N 13
ATOM 23244 C CA . ALA A 1 58 ? 20.163 -4.047 -43.510 1.00 0.00 74 ALA A CA 13
ATOM 23245 C C . ALA A 1 58 ? 20.644 -5.145 -42.516 1.00 0.00 74 ALA A C 13
ATOM 23246 O O . ALA A 1 58 ? 19.799 -5.773 -41.865 1.00 0.00 74 ALA A O 13
ATOM 23253 N N . PRO A 1 59 ? 21.991 -5.417 -42.395 1.00 0.00 75 PRO A N 13
ATOM 23254 C CA . PRO A 1 59 ? 22.533 -6.429 -41.439 1.00 0.00 75 PRO A CA 13
ATOM 23255 C C . PRO A 1 59 ? 21.973 -6.279 -39.997 1.00 0.00 75 PRO A C 13
ATOM 23256 O O . PRO A 1 59 ? 21.797 -5.157 -39.505 1.00 0.00 75 PRO A O 13
ATOM 23267 N N . LEU A 1 60 ? 21.675 -7.420 -39.365 1.00 0.00 76 LEU A N 13
ATOM 23268 C CA . LEU A 1 60 ? 21.169 -7.485 -37.977 1.00 0.00 76 LEU A CA 13
ATOM 23269 C C . LEU A 1 60 ? 22.354 -7.439 -36.960 1.00 0.00 76 LEU A C 13
ATOM 23270 O O . LEU A 1 60 ? 23.471 -7.848 -37.307 1.00 0.00 76 LEU A O 13
ATOM 23286 N N . PRO A 1 61 ? 22.135 -6.899 -35.702 1.00 0.00 77 PRO A N 13
ATOM 23287 C CA . PRO A 1 61 ? 23.197 -6.782 -34.653 1.00 0.00 77 PRO A CA 13
ATOM 23288 C C . PRO A 1 61 ? 23.729 -8.154 -34.184 1.00 0.00 77 PRO A C 13
ATOM 23289 O O . PRO A 1 61 ? 23.026 -9.163 -34.279 1.00 0.00 77 PRO A O 13
ATOM 23300 N N . GLU A 1 62 ? 24.966 -8.161 -33.642 1.00 0.00 78 GLU A N 13
ATOM 23301 C CA . GLU A 1 62 ? 25.626 -9.388 -33.169 1.00 0.00 78 GLU A CA 13
ATOM 23302 C C . GLU A 1 62 ? 25.088 -9.778 -31.789 1.00 0.00 78 GLU A C 13
ATOM 23303 O O . GLU A 1 62 ? 24.948 -10.960 -31.479 1.00 0.00 78 GLU A O 13
ATOM 23315 N N . ASN A 1 63 ? 24.788 -8.770 -30.961 1.00 0.00 79 ASN A N 13
ATOM 23316 C CA . ASN A 1 63 ? 24.284 -8.977 -29.597 1.00 0.00 79 ASN A CA 13
ATOM 23317 C C . ASN A 1 63 ? 22.868 -8.412 -29.499 1.00 0.00 79 ASN A C 13
ATOM 23318 O O . ASN A 1 63 ? 22.658 -7.213 -29.711 1.00 0.00 79 ASN A O 13
ATOM 23329 N N . ILE A 1 64 ? 21.895 -9.298 -29.214 1.00 0.00 80 ILE A N 13
ATOM 23330 C CA . ILE A 1 64 ? 20.499 -8.914 -28.961 1.00 0.00 80 ILE A CA 13
ATOM 23331 C C . ILE A 1 64 ? 20.223 -9.107 -27.458 1.00 0.00 80 ILE A C 13
ATOM 23332 O O . ILE A 1 64 ? 20.114 -10.244 -26.976 1.00 0.00 80 ILE A O 13
ATOM 23348 N N . ILE A 1 65 ? 20.155 -7.983 -26.726 1.00 0.00 81 ILE A N 13
ATOM 23349 C CA . ILE A 1 65 ? 19.940 -7.971 -25.270 1.00 0.00 81 ILE A CA 13
ATOM 23350 C C . ILE A 1 65 ? 18.442 -7.865 -24.963 1.00 0.00 81 ILE A C 13
ATOM 23351 O O . ILE A 1 65 ? 17.841 -6.794 -25.093 1.00 0.00 81 ILE A O 13
ATOM 23367 N N . LEU A 1 66 ? 17.845 -8.998 -24.592 1.00 0.00 82 LEU A N 13
ATOM 23368 C CA . LEU A 1 66 ? 16.453 -9.063 -24.126 1.00 0.00 82 LEU A CA 13
ATOM 23369 C C . LEU A 1 66 ? 16.420 -9.216 -22.591 1.00 0.00 82 LEU A C 13
ATOM 23370 O O . LEU A 1 66 ? 16.136 -10.295 -22.054 1.00 0.00 82 LEU A O 13
ATOM 23386 N N . ASP A 1 67 ? 16.711 -8.104 -21.898 1.00 0.00 83 ASP A N 13
ATOM 23387 C CA . ASP A 1 67 ? 16.736 -8.031 -20.413 1.00 0.00 83 ASP A CA 13
ATOM 23388 C C . ASP A 1 67 ? 15.300 -8.110 -19.812 1.00 0.00 83 ASP A C 13
ATOM 23389 O O . ASP A 1 67 ? 15.118 -8.323 -18.607 1.00 0.00 83 ASP A O 13
ATOM 23398 N N . ASP A 1 68 ? 14.295 -8.004 -20.691 1.00 0.00 84 ASP A N 13
ATOM 23399 C CA . ASP A 1 68 ? 12.872 -7.862 -20.334 1.00 0.00 84 ASP A CA 13
ATOM 23400 C C . ASP A 1 68 ? 12.162 -9.233 -20.166 1.00 0.00 84 ASP A C 13
ATOM 23401 O O . ASP A 1 68 ? 11.083 -9.294 -19.562 1.00 0.00 84 ASP A O 13
ATOM 23410 N N . MET A 1 69 ? 12.808 -10.328 -20.640 1.00 0.00 85 MET A N 13
ATOM 23411 C CA . MET A 1 69 ? 12.106 -11.599 -20.956 1.00 0.00 85 MET A CA 13
ATOM 23412 C C . MET A 1 69 ? 11.644 -12.342 -19.704 1.00 0.00 85 MET A C 13
ATOM 23413 O O . MET A 1 69 ? 12.377 -13.174 -19.166 1.00 0.00 85 MET A O 13
ATOM 23427 N N . ASP A 1 70 ? 10.421 -12.012 -19.249 1.00 0.00 86 ASP A N 13
ATOM 23428 C CA . ASP A 1 70 ? 9.787 -12.630 -18.075 1.00 0.00 86 ASP A CA 13
ATOM 23429 C C . ASP A 1 70 ? 10.656 -12.453 -16.815 1.00 0.00 86 ASP A C 13
ATOM 23430 O O . ASP A 1 70 ? 10.795 -13.368 -15.985 1.00 0.00 86 ASP A O 13
ATOM 23439 N N . GLY A 1 71 ? 11.235 -11.240 -16.690 1.00 0.00 87 GLY A N 13
ATOM 23440 C CA . GLY A 1 71 ? 12.125 -10.888 -15.581 1.00 0.00 87 GLY A CA 13
ATOM 23441 C C . GLY A 1 71 ? 13.525 -11.479 -15.719 1.00 0.00 87 GLY A C 13
ATOM 23442 O O . GLY A 1 71 ? 14.318 -11.423 -14.775 1.00 0.00 87 GLY A O 13
ATOM 23446 N N . CYS A 1 72 ? 13.826 -12.048 -16.895 1.00 0.00 88 CYS A N 13
ATOM 23447 C CA . CYS A 1 72 ? 15.115 -12.705 -17.181 1.00 0.00 88 CYS A CA 13
ATOM 23448 C C . CYS A 1 72 ? 15.852 -11.949 -18.291 1.00 0.00 88 CYS A C 13
ATOM 23449 O O . CYS A 1 72 ? 15.224 -11.399 -19.224 1.00 0.00 88 CYS A O 13
ATOM 23457 N N . ARG A 1 73 ? 17.189 -11.932 -18.173 1.00 0.00 89 ARG A N 13
ATOM 23458 C CA . ARG A 1 73 ? 18.079 -11.329 -19.170 1.00 0.00 89 ARG A CA 13
ATOM 23459 C C . ARG A 1 73 ? 18.565 -12.423 -20.133 1.00 0.00 89 ARG A C 13
ATOM 23460 O O . ARG A 1 73 ? 19.230 -13.376 -19.725 1.00 0.00 89 ARG A O 13
ATOM 23481 N N . VAL A 1 74 ? 18.201 -12.267 -21.402 1.00 0.00 90 VAL A N 13
ATOM 23482 C CA . VAL A 1 74 ? 18.598 -13.161 -22.495 1.00 0.00 90 VAL A CA 13
ATOM 23483 C C . VAL A 1 74 ? 19.581 -12.398 -23.401 1.00 0.00 90 VAL A C 13
ATOM 23484 O O . VAL A 1 74 ? 19.444 -11.182 -23.581 1.00 0.00 90 VAL A O 13
ATOM 23497 N N . GLU A 1 75 ? 20.574 -13.110 -23.948 1.00 0.00 91 GLU A N 13
ATOM 23498 C CA . GLU A 1 75 ? 21.609 -12.519 -24.803 1.00 0.00 91 GLU A CA 13
ATOM 23499 C C . GLU A 1 75 ? 21.887 -13.436 -26.004 1.00 0.00 91 GLU A C 13
ATOM 23500 O O . GLU A 1 75 ? 22.424 -14.534 -25.843 1.00 0.00 91 GLU A O 13
ATOM 23512 N N . PHE A 1 76 ? 21.469 -12.991 -27.201 1.00 0.00 92 PHE A N 13
ATOM 23513 C CA . PHE A 1 76 ? 21.746 -13.698 -28.460 1.00 0.00 92 PHE A CA 13
ATOM 23514 C C . PHE A 1 76 ? 23.111 -13.237 -28.986 1.00 0.00 92 PHE A C 13
ATOM 23515 O O . PHE A 1 76 ? 23.281 -12.060 -29.313 1.00 0.00 92 PHE A O 13
ATOM 23532 N N . ASN A 1 77 ? 24.073 -14.166 -29.044 1.00 0.00 93 ASN A N 13
ATOM 23533 C CA . ASN A 1 77 ? 25.465 -13.886 -29.442 1.00 0.00 93 ASN A CA 13
ATOM 23534 C C . ASN A 1 77 ? 25.766 -14.522 -30.799 1.00 0.00 93 ASN A C 13
ATOM 23535 O O . ASN A 1 77 ? 25.785 -15.747 -30.919 1.00 0.00 93 ASN A O 13
ATOM 23546 N N . LEU A 1 78 ? 25.981 -13.687 -31.820 1.00 0.00 94 LEU A N 13
ATOM 23547 C CA . LEU A 1 78 ? 26.379 -14.151 -33.155 1.00 0.00 94 LEU A CA 13
ATOM 23548 C C . LEU A 1 78 ? 27.888 -14.421 -33.184 1.00 0.00 94 LEU A C 13
ATOM 23549 O O . LEU A 1 78 ? 28.650 -13.686 -32.537 1.00 0.00 94 LEU A O 13
ATOM 23565 N N . PRO A 1 79 ? 28.349 -15.465 -33.938 1.00 0.00 95 PRO A N 13
ATOM 23566 C CA . PRO A 1 79 ? 29.776 -15.791 -34.028 1.00 0.00 95 PRO A CA 13
ATOM 23567 C C . PRO A 1 79 ? 30.535 -14.780 -34.904 1.00 0.00 95 PRO A C 13
ATOM 23568 O O . PRO A 1 79 ? 29.938 -14.041 -35.706 1.00 0.00 95 PRO A O 13
ATOM 23579 N N . GLY A 1 80 ? 31.849 -14.760 -34.724 1.00 0.00 96 GLY A N 13
ATOM 23580 C CA . GLY A 1 80 ? 32.735 -13.907 -35.504 1.00 0.00 96 GLY A CA 13
ATOM 23581 C C . GLY A 1 80 ? 33.181 -14.587 -36.790 1.00 0.00 96 GLY A C 13
ATOM 23582 O O . GLY A 1 80 ? 32.857 -15.762 -37.029 1.00 0.00 96 GLY A O 13
ATOM 23586 N N . GLU A 1 81 ? 33.969 -13.858 -37.588 1.00 0.00 97 GLU A N 13
ATOM 23587 C CA . GLU A 1 81 ? 34.399 -14.285 -38.940 1.00 0.00 97 GLU A CA 13
ATOM 23588 C C . GLU A 1 81 ? 35.433 -15.440 -38.927 1.00 0.00 97 GLU A C 13
ATOM 23589 O O . GLU A 1 81 ? 35.748 -15.995 -39.988 1.00 0.00 97 GLU A O 13
ATOM 23601 N N . ASN A 1 82 ? 35.953 -15.809 -37.741 1.00 0.00 98 ASN A N 13
ATOM 23602 C CA . ASN A 1 82 ? 36.943 -16.910 -37.596 1.00 0.00 98 ASN A CA 13
ATOM 23603 C C . ASN A 1 82 ? 36.371 -18.092 -36.785 1.00 0.00 98 ASN A C 13
ATOM 23604 O O . ASN A 1 82 ? 37.079 -19.076 -36.551 1.00 0.00 98 ASN A O 13
ATOM 23615 N N . ASN A 1 83 ? 35.084 -18.008 -36.384 1.00 0.00 99 ASN A N 13
ATOM 23616 C CA . ASN A 1 83 ? 34.435 -19.033 -35.529 1.00 0.00 99 ASN A CA 13
ATOM 23617 C C . ASN A 1 83 ? 33.927 -20.217 -36.369 1.00 0.00 99 ASN A C 13
ATOM 23618 O O . ASN A 1 83 ? 33.055 -20.047 -37.227 1.00 0.00 99 ASN A O 13
ATOM 23629 N N . GLU A 1 84 ? 34.467 -21.412 -36.084 1.00 0.00 100 GLU A N 13
ATOM 23630 C CA . GLU A 1 84 ? 34.097 -22.666 -36.773 1.00 0.00 100 GLU A CA 13
ATOM 23631 C C . GLU A 1 84 ? 32.766 -23.231 -36.219 1.00 0.00 100 GLU A C 13
ATOM 23632 O O . GLU A 1 84 ? 32.192 -24.168 -36.795 1.00 0.00 100 GLU A O 13
ATOM 23644 N N . ALA A 1 85 ? 32.269 -22.646 -35.105 1.00 0.00 101 ALA A N 13
ATOM 23645 C CA . ALA A 1 85 ? 30.973 -23.020 -34.522 1.00 0.00 101 ALA A CA 13
ATOM 23646 C C . ALA A 1 85 ? 29.817 -22.678 -35.476 1.00 0.00 101 ALA A C 13
ATOM 23647 O O . ALA A 1 85 ? 28.917 -23.499 -35.671 1.00 0.00 101 ALA A O 13
ATOM 23654 N N . GLY A 1 86 ? 29.898 -21.473 -36.084 1.00 0.00 102 GLY A N 13
ATOM 23655 C CA . GLY A 1 86 ? 28.891 -20.985 -37.038 1.00 0.00 102 GLY A CA 13
ATOM 23656 C C . GLY A 1 86 ? 27.457 -21.051 -36.507 1.00 0.00 102 GLY A C 13
ATOM 23657 O O . GLY A 1 86 ? 26.534 -21.408 -37.249 1.00 0.00 102 GLY A O 13
ATOM 23661 N N . GLN A 1 87 ? 27.285 -20.754 -35.199 1.00 0.00 103 GLN A N 13
ATOM 23662 C CA . GLN A 1 87 ? 25.985 -20.842 -34.501 1.00 0.00 103 GLN A CA 13
ATOM 23663 C C . GLN A 1 87 ? 25.816 -19.678 -33.527 1.00 0.00 103 GLN A C 13
ATOM 23664 O O . GLN A 1 87 ? 26.796 -19.054 -33.108 1.00 0.00 103 GLN A O 13
ATOM 23678 N N . VAL A 1 88 ? 24.552 -19.427 -33.169 1.00 0.00 104 VAL A N 13
ATOM 23679 C CA . VAL A 1 88 ? 24.152 -18.383 -32.222 1.00 0.00 104 VAL A CA 13
ATOM 23680 C C . VAL A 1 88 ? 24.112 -18.961 -30.801 1.00 0.00 104 VAL A C 13
ATOM 23681 O O . VAL A 1 88 ? 23.458 -19.982 -30.555 1.00 0.00 104 VAL A O 13
ATOM 23694 N N . ILE A 1 89 ? 24.812 -18.295 -29.878 1.00 0.00 105 ILE A N 13
ATOM 23695 C CA . ILE A 1 89 ? 24.887 -18.699 -28.469 1.00 0.00 105 ILE A CA 13
ATOM 23696 C C . ILE A 1 89 ? 23.822 -17.914 -27.686 1.00 0.00 105 ILE A C 13
ATOM 23697 O O . ILE A 1 89 ? 23.929 -16.689 -27.551 1.00 0.00 105 ILE A O 13
ATOM 23713 N N . VAL A 1 90 ? 22.778 -18.612 -27.215 1.00 0.00 106 VAL A N 13
ATOM 23714 C CA . VAL A 1 90 ? 21.734 -18.006 -26.381 1.00 0.00 106 VAL A CA 13
ATOM 23715 C C . VAL A 1 90 ? 22.102 -18.185 -24.885 1.00 0.00 106 VAL A C 13
ATOM 23716 O O . VAL A 1 90 ? 22.071 -19.292 -24.325 1.00 0.00 106 VAL A O 13
ATOM 23729 N N . ARG A 1 91 ? 22.535 -17.078 -24.268 1.00 0.00 107 ARG A N 13
ATOM 23730 C CA . ARG A 1 91 ? 22.875 -17.033 -22.847 1.00 0.00 107 ARG A CA 13
ATOM 23731 C C . ARG A 1 91 ? 21.737 -16.334 -22.086 1.00 0.00 107 ARG A C 13
ATOM 23732 O O . ARG A 1 91 ? 21.564 -15.111 -22.160 1.00 0.00 107 ARG A O 13
ATOM 23753 N N . VAL A 1 92 ? 20.930 -17.148 -21.412 1.00 0.00 108 VAL A N 13
ATOM 23754 C CA . VAL A 1 92 ? 19.823 -16.704 -20.560 1.00 0.00 108 VAL A CA 13
ATOM 23755 C C . VAL A 1 92 ? 20.310 -16.747 -19.101 1.00 0.00 108 VAL A C 13
ATOM 23756 O O . VAL A 1 92 ? 21.001 -17.681 -18.708 1.00 0.00 108 VAL A O 13
ATOM 23769 N N . SER A 1 93 ? 19.984 -15.720 -18.311 1.00 0.00 109 SER A N 13
ATOM 23770 C CA . SER A 1 93 ? 20.498 -15.555 -16.936 1.00 0.00 109 SER A CA 13
ATOM 23771 C C . SER A 1 93 ? 19.451 -14.851 -16.069 1.00 0.00 109 SER A C 13
ATOM 23772 O O . SER A 1 93 ? 18.851 -13.855 -16.505 1.00 0.00 109 SER A O 13
ATOM 23780 N N . LYS A 1 94 ? 19.235 -15.373 -14.845 1.00 0.00 110 LYS A N 13
ATOM 23781 C CA . LYS A 1 94 ? 18.208 -14.861 -13.929 1.00 0.00 110 LYS A CA 13
ATOM 23782 C C . LYS A 1 94 ? 18.617 -15.169 -12.474 1.00 0.00 110 LYS A C 13
ATOM 23783 O O . LYS A 1 94 ? 18.301 -16.250 -11.947 1.00 0.00 110 LYS A O 13
ATOM 23802 N N . GLY A 1 95 ? 19.364 -14.221 -11.863 1.00 0.00 111 GLY A N 13
ATOM 23803 C CA . GLY A 1 95 ? 19.823 -14.337 -10.475 1.00 0.00 111 GLY A CA 13
ATOM 23804 C C . GLY A 1 95 ? 20.773 -15.515 -10.250 1.00 0.00 111 GLY A C 13
ATOM 23805 O O . GLY A 1 95 ? 21.912 -15.502 -10.732 1.00 0.00 111 GLY A O 13
ATOM 23809 N N . ASP A 1 96 ? 20.284 -16.553 -9.550 1.00 0.00 112 ASP A N 13
ATOM 23810 C CA . ASP A 1 96 ? 21.069 -17.766 -9.215 1.00 0.00 112 ASP A CA 13
ATOM 23811 C C . ASP A 1 96 ? 21.212 -18.699 -10.426 1.00 0.00 112 ASP A C 13
ATOM 23812 O O . ASP A 1 96 ? 22.084 -19.575 -10.441 1.00 0.00 112 ASP A O 13
ATOM 23821 N N . HIS A 1 97 ? 20.341 -18.513 -11.435 1.00 0.00 113 HIS A N 13
ATOM 23822 C CA . HIS A 1 97 ? 20.341 -19.319 -12.667 1.00 0.00 113 HIS A CA 13
ATOM 23823 C C . HIS A 1 97 ? 21.178 -18.635 -13.757 1.00 0.00 113 HIS A C 13
ATOM 23824 O O . HIS A 1 97 ? 21.286 -17.402 -13.800 1.00 0.00 113 HIS A O 13
ATOM 23839 N N . SER A 1 98 ? 21.736 -19.462 -14.637 1.00 0.00 114 SER A N 13
ATOM 23840 C CA . SER A 1 98 ? 22.549 -19.044 -15.783 1.00 0.00 114 SER A CA 13
ATOM 23841 C C . SER A 1 98 ? 22.608 -20.240 -16.749 1.00 0.00 114 SER A C 13
ATOM 23842 O O . SER A 1 98 ? 23.362 -21.200 -16.537 1.00 0.00 114 SER A O 13
ATOM 23850 N N . GLU A 1 99 ? 21.745 -20.197 -17.764 1.00 0.00 115 GLU A N 13
ATOM 23851 C CA . GLU A 1 99 ? 21.521 -21.289 -18.710 1.00 0.00 115 GLU A CA 13
ATOM 23852 C C . GLU A 1 99 ? 22.059 -20.857 -20.078 1.00 0.00 115 GLU A C 13
ATOM 23853 O O . GLU A 1 99 ? 21.638 -19.822 -20.598 1.00 0.00 115 GLU A O 13
ATOM 23865 N N . THR A 1 100 ? 22.991 -21.624 -20.646 1.00 0.00 116 THR A N 13
ATOM 23866 C CA . THR A 1 100 ? 23.602 -21.312 -21.948 1.00 0.00 116 THR A CA 13
ATOM 23867 C C . THR A 1 100 ? 23.457 -22.519 -22.894 1.00 0.00 116 THR A C 13
ATOM 23868 O O . THR A 1 100 ? 23.841 -23.646 -22.544 1.00 0.00 116 THR A O 13
ATOM 23879 N N . ARG A 1 101 ? 22.889 -22.265 -24.082 1.00 0.00 117 ARG A N 13
ATOM 23880 C CA . ARG A 1 101 ? 22.614 -23.288 -25.107 1.00 0.00 117 ARG A CA 13
ATOM 23881 C C . ARG A 1 101 ? 22.872 -22.655 -26.493 1.00 0.00 117 ARG A C 13
ATOM 23882 O O . ARG A 1 101 ? 23.131 -21.447 -26.583 1.00 0.00 117 ARG A O 13
ATOM 23903 N N . GLU A 1 102 ? 22.843 -23.460 -27.573 1.00 0.00 118 GLU A N 13
ATOM 23904 C CA . GLU A 1 102 ? 23.057 -22.964 -28.950 1.00 0.00 118 GLU A CA 13
ATOM 23905 C C . GLU A 1 102 ? 21.840 -23.245 -29.846 1.00 0.00 118 GLU A C 13
ATOM 23906 O O . GLU A 1 102 ? 21.026 -24.130 -29.573 1.00 0.00 118 GLU A O 13
ATOM 23918 N N . ILE A 1 103 ? 21.741 -22.433 -30.900 1.00 0.00 119 ILE A N 13
ATOM 23919 C CA . ILE A 1 103 ? 20.836 -22.620 -32.045 1.00 0.00 119 ILE A CA 13
ATOM 23920 C C . ILE A 1 103 ? 21.656 -22.371 -33.328 1.00 0.00 119 ILE A C 13
ATOM 23921 O O . ILE A 1 103 ? 22.570 -21.539 -33.301 1.00 0.00 119 ILE A O 13
ATOM 23937 N N . PRO A 1 104 ? 21.371 -23.095 -34.459 1.00 0.00 120 PRO A N 13
ATOM 23938 C CA . PRO A 1 104 ? 22.069 -22.861 -35.744 1.00 0.00 120 PRO A CA 13
ATOM 23939 C C . PRO A 1 104 ? 21.870 -21.411 -36.257 1.00 0.00 120 PRO A C 13
ATOM 23940 O O . PRO A 1 104 ? 20.758 -20.859 -36.169 1.00 0.00 120 PRO A O 13
ATOM 23951 N N . LEU A 1 105 ? 22.966 -20.821 -36.781 1.00 0.00 121 LEU A N 13
ATOM 23952 C CA . LEU A 1 105 ? 23.006 -19.424 -37.269 1.00 0.00 121 LEU A CA 13
ATOM 23953 C C . LEU A 1 105 ? 21.986 -19.195 -38.397 1.00 0.00 121 LEU A C 13
ATOM 23954 O O . LEU A 1 105 ? 21.369 -18.133 -38.469 1.00 0.00 121 LEU A O 13
ATOM 23970 N N . ALA A 1 106 ? 21.808 -20.223 -39.243 1.00 0.00 122 ALA A N 13
ATOM 23971 C CA . ALA A 1 106 ? 20.865 -20.203 -40.374 1.00 0.00 122 ALA A CA 13
ATOM 23972 C C . ALA A 1 106 ? 19.414 -20.017 -39.896 1.00 0.00 122 ALA A C 13
ATOM 23973 O O . ALA A 1 106 ? 18.663 -19.221 -40.477 1.00 0.00 122 ALA A O 13
ATOM 23980 N N . SER A 1 107 ? 19.047 -20.750 -38.826 1.00 0.00 123 SER A N 13
ATOM 23981 C CA . SER A 1 107 ? 17.696 -20.708 -38.238 1.00 0.00 123 SER A CA 13
ATOM 23982 C C . SER A 1 107 ? 17.398 -19.325 -37.636 1.00 0.00 123 SER A C 13
ATOM 23983 O O . SER A 1 107 ? 16.401 -18.697 -37.999 1.00 0.00 123 SER A O 13
ATOM 23991 N N . PHE A 1 108 ? 18.291 -18.854 -36.742 1.00 0.00 124 PHE A N 13
ATOM 23992 C CA . PHE A 1 108 ? 18.140 -17.543 -36.079 1.00 0.00 124 PHE A CA 13
ATOM 23993 C C . PHE A 1 108 ? 18.056 -16.413 -37.109 1.00 0.00 124 PHE A C 13
ATOM 23994 O O . PHE A 1 108 ? 17.211 -15.530 -36.978 1.00 0.00 124 PHE A O 13
ATOM 24011 N N . GLU A 1 109 ? 18.944 -16.466 -38.125 1.00 0.00 125 GLU A N 13
ATOM 24012 C CA . GLU A 1 109 ? 19.041 -15.431 -39.166 1.00 0.00 125 GLU A CA 13
ATOM 24013 C C . GLU A 1 109 ? 17.720 -15.318 -39.940 1.00 0.00 125 GLU A C 13
ATOM 24014 O O . GLU A 1 109 ? 17.136 -14.236 -39.980 1.00 0.00 125 GLU A O 13
ATOM 24026 N N . LYS A 1 110 ? 17.248 -16.451 -40.521 1.00 0.00 126 LYS A N 13
ATOM 24027 C CA . LYS A 1 110 ? 16.044 -16.462 -41.389 1.00 0.00 126 LYS A CA 13
ATOM 24028 C C . LYS A 1 110 ? 14.793 -16.011 -40.610 1.00 0.00 126 LYS A C 13
ATOM 24029 O O . LYS A 1 110 ? 13.940 -15.296 -41.156 1.00 0.00 126 LYS A O 13
ATOM 24048 N N . ILE A 1 111 ? 14.711 -16.415 -39.323 1.00 0.00 127 ILE A N 13
ATOM 24049 C CA . ILE A 1 111 ? 13.590 -16.053 -38.444 1.00 0.00 127 ILE A CA 13
ATOM 24050 C C . ILE A 1 111 ? 13.654 -14.556 -38.076 1.00 0.00 127 ILE A C 13
ATOM 24051 O O . ILE A 1 111 ? 12.633 -13.887 -38.078 1.00 0.00 127 ILE A O 13
ATOM 24067 N N . CYS A 1 112 ? 14.867 -14.042 -37.795 1.00 0.00 128 CYS A N 13
ATOM 24068 C CA . CYS A 1 112 ? 15.074 -12.629 -37.396 1.00 0.00 128 CYS A CA 13
ATOM 24069 C C . CYS A 1 112 ? 14.763 -11.678 -38.571 1.00 0.00 128 CYS A C 13
ATOM 24070 O O . CYS A 1 112 ? 14.168 -10.612 -38.372 1.00 0.00 128 CYS A O 13
ATOM 24078 N N . ARG A 1 113 ? 15.151 -12.094 -39.798 1.00 0.00 129 ARG A N 13
ATOM 24079 C CA . ARG A 1 113 ? 14.786 -11.390 -41.046 1.00 0.00 129 ARG A CA 13
ATOM 24080 C C . ARG A 1 113 ? 13.250 -11.336 -41.162 1.00 0.00 129 ARG A C 13
ATOM 24081 O O . ARG A 1 113 ? 12.667 -10.261 -41.336 1.00 0.00 129 ARG A O 13
ATOM 24102 N N . ALA A 1 114 ? 12.627 -12.523 -40.985 1.00 0.00 130 ALA A N 13
ATOM 24103 C CA . ALA A 1 114 ? 11.165 -12.706 -41.040 1.00 0.00 130 ALA A CA 13
ATOM 24104 C C . ALA A 1 114 ? 10.438 -11.837 -40.004 1.00 0.00 130 ALA A C 13
ATOM 24105 O O . ALA A 1 114 ? 9.370 -11.313 -40.295 1.00 0.00 130 ALA A O 13
ATOM 24112 N N . LEU A 1 115 ? 11.051 -11.671 -38.811 1.00 0.00 131 LEU A N 13
ATOM 24113 C CA . LEU A 1 115 ? 10.499 -10.823 -37.736 1.00 0.00 131 LEU A CA 13
ATOM 24114 C C . LEU A 1 115 ? 10.459 -9.366 -38.190 1.00 0.00 131 LEU A C 13
ATOM 24115 O O . LEU A 1 115 ? 9.430 -8.724 -38.100 1.00 0.00 131 LEU A O 13
ATOM 24131 N N . LEU A 1 116 ? 11.586 -8.885 -38.732 1.00 0.00 132 LEU A N 13
ATOM 24132 C CA . LEU A 1 116 ? 11.729 -7.480 -39.188 1.00 0.00 132 LEU A CA 13
ATOM 24133 C C . LEU A 1 116 ? 10.818 -7.164 -40.392 1.00 0.00 132 LEU A C 13
ATOM 24134 O O . LEU A 1 116 ? 10.440 -6.008 -40.598 1.00 0.00 132 LEU A O 13
ATOM 24150 N N . PHE A 1 117 ? 10.482 -8.197 -41.180 1.00 0.00 133 PHE A N 13
ATOM 24151 C CA . PHE A 1 117 ? 9.587 -8.051 -42.348 1.00 0.00 133 PHE A CA 13
ATOM 24152 C C . PHE A 1 117 ? 8.099 -8.117 -41.930 1.00 0.00 133 PHE A C 13
ATOM 24153 O O . PHE A 1 117 ? 7.252 -7.417 -42.496 1.00 0.00 133 PHE A O 13
ATOM 24170 N N . ARG A 1 118 ? 7.800 -8.956 -40.917 1.00 0.00 134 ARG A N 13
ATOM 24171 C CA . ARG A 1 118 ? 6.411 -9.296 -40.498 1.00 0.00 134 ARG A CA 13
ATOM 24172 C C . ARG A 1 118 ? 5.977 -8.585 -39.204 1.00 0.00 134 ARG A C 13
ATOM 24173 O O . ARG A 1 118 ? 4.839 -8.771 -38.784 1.00 0.00 134 ARG A O 13
ATOM 24194 N N . CYS A 1 119 ? 6.879 -7.816 -38.553 1.00 0.00 135 CYS A N 13
ATOM 24195 C CA . CYS A 1 119 ? 6.586 -7.134 -37.251 1.00 0.00 135 CYS A CA 13
ATOM 24196 C C . CYS A 1 119 ? 5.498 -6.036 -37.370 1.00 0.00 135 CYS A C 13
ATOM 24197 O O . CYS A 1 119 ? 5.015 -5.521 -36.352 1.00 0.00 135 CYS A O 13
ATOM 24205 N N . GLU A 1 120 ? 5.147 -5.672 -38.618 1.00 0.00 136 GLU A N 13
ATOM 24206 C CA . GLU A 1 120 ? 4.002 -4.775 -38.918 1.00 0.00 136 GLU A CA 13
ATOM 24207 C C . GLU A 1 120 ? 2.645 -5.504 -38.713 1.00 0.00 136 GLU A C 13
ATOM 24208 O O . GLU A 1 120 ? 1.588 -4.871 -38.676 1.00 0.00 136 GLU A O 13
ATOM 24220 N N . GLY A 1 1 ? -1.653 3.422 -6.054 1.00 0.00 17 GLY A N 14
ATOM 24221 C CA . GLY A 1 1 ? -0.236 2.991 -6.093 1.00 0.00 17 GLY A CA 14
ATOM 24222 C C . GLY A 1 1 ? 0.319 2.974 -7.514 1.00 0.00 17 GLY A C 14
ATOM 24223 O O . GLY A 1 1 ? -0.254 3.595 -8.416 1.00 0.00 17 GLY A O 14
ATOM 24229 N N . ALA A 1 2 ? 1.439 2.258 -7.703 1.00 0.00 18 ALA A N 14
ATOM 24230 C CA . ALA A 1 2 ? 2.098 2.094 -9.015 1.00 0.00 18 ALA A CA 14
ATOM 24231 C C . ALA A 1 2 ? 1.424 0.967 -9.815 1.00 0.00 18 ALA A C 14
ATOM 24232 O O . ALA A 1 2 ? 0.898 0.011 -9.231 1.00 0.00 18 ALA A O 14
ATOM 24239 N N . GLY A 1 3 ? 1.460 1.088 -11.149 1.00 0.00 19 GLY A N 14
ATOM 24240 C CA . GLY A 1 3 ? 0.845 0.117 -12.057 1.00 0.00 19 GLY A CA 14
ATOM 24241 C C . GLY A 1 3 ? 1.843 -0.851 -12.677 1.00 0.00 19 GLY A C 14
ATOM 24242 O O . GLY A 1 3 ? 1.507 -1.535 -13.650 1.00 0.00 19 GLY A O 14
ATOM 24246 N N . THR A 1 4 ? 3.074 -0.905 -12.119 1.00 0.00 20 THR A N 14
ATOM 24247 C CA . THR A 1 4 ? 4.137 -1.809 -12.591 1.00 0.00 20 THR A CA 14
ATOM 24248 C C . THR A 1 4 ? 3.835 -3.263 -12.160 1.00 0.00 20 THR A C 14
ATOM 24249 O O . THR A 1 4 ? 4.337 -3.753 -11.142 1.00 0.00 20 THR A O 14
ATOM 24260 N N . SER A 1 5 ? 2.971 -3.929 -12.941 1.00 0.00 21 SER A N 14
ATOM 24261 C CA . SER A 1 5 ? 2.481 -5.285 -12.643 1.00 0.00 21 SER A CA 14
ATOM 24262 C C . SER A 1 5 ? 3.480 -6.329 -13.193 1.00 0.00 21 SER A C 14
ATOM 24263 O O . SER A 1 5 ? 3.266 -6.943 -14.251 1.00 0.00 21 SER A O 14
ATOM 24271 N N . ALA A 1 6 ? 4.597 -6.478 -12.464 1.00 0.00 22 ALA A N 14
ATOM 24272 C CA . ALA A 1 6 ? 5.737 -7.318 -12.872 1.00 0.00 22 ALA A CA 14
ATOM 24273 C C . ALA A 1 6 ? 5.583 -8.783 -12.422 1.00 0.00 22 ALA A C 14
ATOM 24274 O O . ALA A 1 6 ? 6.254 -9.635 -12.967 1.00 0.00 22 ALA A O 14
ATOM 24281 N N . ALA A 1 7 ? 4.720 -9.048 -11.417 1.00 0.00 23 ALA A N 14
ATOM 24282 C CA . ALA A 1 7 ? 4.606 -10.365 -10.722 1.00 0.00 23 ALA A CA 14
ATOM 24283 C C . ALA A 1 7 ? 4.499 -11.585 -11.681 1.00 0.00 23 ALA A C 14
ATOM 24284 O O . ALA A 1 7 ? 5.256 -12.554 -11.542 1.00 0.00 23 ALA A O 14
ATOM 24291 N N . MET A 1 8 ? 3.577 -11.506 -12.660 1.00 0.00 24 MET A N 14
ATOM 24292 C CA . MET A 1 8 ? 3.353 -12.589 -13.655 1.00 0.00 24 MET A CA 14
ATOM 24293 C C . MET A 1 8 ? 4.578 -12.754 -14.571 1.00 0.00 24 MET A C 14
ATOM 24294 O O . MET A 1 8 ? 4.916 -13.867 -14.989 1.00 0.00 24 MET A O 14
ATOM 24308 N N . ARG A 1 9 ? 5.231 -11.621 -14.865 1.00 0.00 25 ARG A N 14
ATOM 24309 C CA . ARG A 1 9 ? 6.471 -11.589 -15.652 1.00 0.00 25 ARG A CA 14
ATOM 24310 C C . ARG A 1 9 ? 7.596 -12.344 -14.893 1.00 0.00 25 ARG A C 14
ATOM 24311 O O . ARG A 1 9 ? 8.305 -13.153 -15.478 1.00 0.00 25 ARG A O 14
ATOM 24332 N N . GLN A 1 10 ? 7.677 -12.126 -13.558 1.00 0.00 26 GLN A N 14
ATOM 24333 C CA . GLN A 1 10 ? 8.738 -12.714 -12.694 1.00 0.00 26 GLN A CA 14
ATOM 24334 C C . GLN A 1 10 ? 8.568 -14.244 -12.549 1.00 0.00 26 GLN A C 14
ATOM 24335 O O . GLN A 1 10 ? 9.525 -14.945 -12.206 1.00 0.00 26 GLN A O 14
ATOM 24349 N N . ALA A 1 11 ? 7.338 -14.732 -12.816 1.00 0.00 27 ALA A N 14
ATOM 24350 C CA . ALA A 1 11 ? 6.941 -16.129 -12.585 1.00 0.00 27 ALA A CA 14
ATOM 24351 C C . ALA A 1 11 ? 7.758 -17.127 -13.429 1.00 0.00 27 ALA A C 14
ATOM 24352 O O . ALA A 1 11 ? 8.337 -18.068 -12.880 1.00 0.00 27 ALA A O 14
ATOM 24359 N N . THR A 1 12 ? 7.814 -16.895 -14.754 1.00 0.00 28 THR A N 14
ATOM 24360 C CA . THR A 1 12 ? 8.389 -17.863 -15.714 1.00 0.00 28 THR A CA 14
ATOM 24361 C C . THR A 1 12 ? 9.929 -18.002 -15.551 1.00 0.00 28 THR A C 14
ATOM 24362 O O . THR A 1 12 ? 10.654 -16.995 -15.466 1.00 0.00 28 THR A O 14
ATOM 24373 N N . SER A 1 13 ? 10.402 -19.263 -15.519 1.00 0.00 29 SER A N 14
ATOM 24374 C CA . SER A 1 13 ? 11.823 -19.604 -15.329 1.00 0.00 29 SER A CA 14
ATOM 24375 C C . SER A 1 13 ? 12.596 -19.485 -16.663 1.00 0.00 29 SER A C 14
ATOM 24376 O O . SER A 1 13 ? 12.042 -19.818 -17.715 1.00 0.00 29 SER A O 14
ATOM 24384 N N . PRO A 1 14 ? 13.904 -19.038 -16.627 1.00 0.00 30 PRO A N 14
ATOM 24385 C CA . PRO A 1 14 ? 14.801 -18.930 -17.830 1.00 0.00 30 PRO A CA 14
ATOM 24386 C C . PRO A 1 14 ? 15.085 -20.264 -18.556 1.00 0.00 30 PRO A C 14
ATOM 24387 O O . PRO A 1 14 ? 15.657 -20.252 -19.655 1.00 0.00 30 PRO A O 14
ATOM 24398 N N . LYS A 1 15 ? 14.690 -21.395 -17.947 1.00 0.00 31 LYS A N 14
ATOM 24399 C CA . LYS A 1 15 ? 14.895 -22.734 -18.528 1.00 0.00 31 LYS A CA 14
ATOM 24400 C C . LYS A 1 15 ? 13.751 -22.984 -19.512 1.00 0.00 31 LYS A C 14
ATOM 24401 O O . LYS A 1 15 ? 13.970 -23.424 -20.638 1.00 0.00 31 LYS A O 14
ATOM 24420 N N . THR A 1 16 ? 12.533 -22.677 -19.042 1.00 0.00 32 THR A N 14
ATOM 24421 C CA . THR A 1 16 ? 11.318 -22.640 -19.854 1.00 0.00 32 THR A CA 14
ATOM 24422 C C . THR A 1 16 ? 11.448 -21.611 -21.004 1.00 0.00 32 THR A C 14
ATOM 24423 O O . THR A 1 16 ? 11.041 -21.890 -22.149 1.00 0.00 32 THR A O 14
ATOM 24434 N N . ILE A 1 17 ? 12.031 -20.433 -20.671 1.00 0.00 33 ILE A N 14
ATOM 24435 C CA . ILE A 1 17 ? 12.311 -19.361 -21.639 1.00 0.00 33 ILE A CA 14
ATOM 24436 C C . ILE A 1 17 ? 13.211 -19.891 -22.757 1.00 0.00 33 ILE A C 14
ATOM 24437 O O . ILE A 1 17 ? 12.896 -19.703 -23.940 1.00 0.00 33 ILE A O 14
ATOM 24453 N N . LEU A 1 18 ? 14.285 -20.611 -22.366 1.00 0.00 34 LEU A N 14
ATOM 24454 C CA . LEU A 1 18 ? 15.184 -21.296 -23.312 1.00 0.00 34 LEU A CA 14
ATOM 24455 C C . LEU A 1 18 ? 14.394 -22.205 -24.261 1.00 0.00 34 LEU A C 14
ATOM 24456 O O . LEU A 1 18 ? 14.426 -21.988 -25.464 1.00 0.00 34 LEU A O 14
ATOM 24472 N N . GLU A 1 19 ? 13.653 -23.161 -23.674 1.00 0.00 35 GLU A N 14
ATOM 24473 C CA . GLU A 1 19 ? 12.894 -24.188 -24.413 1.00 0.00 35 GLU A CA 14
ATOM 24474 C C . GLU A 1 19 ? 12.024 -23.592 -25.534 1.00 0.00 35 GLU A C 14
ATOM 24475 O O . GLU A 1 19 ? 12.198 -23.958 -26.697 1.00 0.00 35 GLU A O 14
ATOM 24487 N N . TYR A 1 20 ? 11.128 -22.640 -25.184 1.00 0.00 36 TYR A N 14
ATOM 24488 C CA . TYR A 1 20 ? 10.145 -22.099 -26.152 1.00 0.00 36 TYR A CA 14
ATOM 24489 C C . TYR A 1 20 ? 10.834 -21.192 -27.204 1.00 0.00 36 TYR A C 14
ATOM 24490 O O . TYR A 1 20 ? 10.357 -21.105 -28.340 1.00 0.00 36 TYR A O 14
ATOM 24508 N N . ILE A 1 21 ? 11.954 -20.527 -26.810 1.00 0.00 37 ILE A N 14
ATOM 24509 C CA . ILE A 1 21 ? 12.820 -19.769 -27.751 1.00 0.00 37 ILE A CA 14
ATOM 24510 C C . ILE A 1 21 ? 13.403 -20.712 -28.828 1.00 0.00 37 ILE A C 14
ATOM 24511 O O . ILE A 1 21 ? 13.317 -20.420 -30.023 1.00 0.00 37 ILE A O 14
ATOM 24527 N N . ILE A 1 22 ? 13.955 -21.861 -28.389 1.00 0.00 38 ILE A N 14
ATOM 24528 C CA . ILE A 1 22 ? 14.596 -22.835 -29.296 1.00 0.00 38 ILE A CA 14
ATOM 24529 C C . ILE A 1 22 ? 13.535 -23.431 -30.231 1.00 0.00 38 ILE A C 14
ATOM 24530 O O . ILE A 1 22 ? 13.732 -23.489 -31.443 1.00 0.00 38 ILE A O 14
ATOM 24546 N N . ASN A 1 23 ? 12.386 -23.804 -29.639 1.00 0.00 39 ASN A N 14
ATOM 24547 C CA . ASN A 1 23 ? 11.226 -24.356 -30.370 1.00 0.00 39 ASN A CA 14
ATOM 24548 C C . ASN A 1 23 ? 10.669 -23.335 -31.374 1.00 0.00 39 ASN A C 14
ATOM 24549 O O . ASN A 1 23 ? 10.117 -23.717 -32.389 1.00 0.00 39 ASN A O 14
ATOM 24560 N N . PHE A 1 24 ? 10.817 -22.037 -31.070 1.00 0.00 40 PHE A N 14
ATOM 24561 C CA . PHE A 1 24 ? 10.430 -20.957 -32.000 1.00 0.00 40 PHE A CA 14
ATOM 24562 C C . PHE A 1 24 ? 11.361 -20.925 -33.235 1.00 0.00 40 PHE A C 14
ATOM 24563 O O . PHE A 1 24 ? 10.891 -20.937 -34.383 1.00 0.00 40 PHE A O 14
ATOM 24580 N N . PHE A 1 25 ? 12.679 -20.880 -32.975 1.00 0.00 41 PHE A N 14
ATOM 24581 C CA . PHE A 1 25 ? 13.698 -20.712 -34.031 1.00 0.00 41 PHE A CA 14
ATOM 24582 C C . PHE A 1 25 ? 13.891 -21.988 -34.876 1.00 0.00 41 PHE A C 14
ATOM 24583 O O . PHE A 1 25 ? 14.295 -21.887 -36.041 1.00 0.00 41 PHE A O 14
ATOM 24600 N N . THR A 1 26 ? 13.590 -23.180 -34.311 1.00 0.00 42 THR A N 14
ATOM 24601 C CA . THR A 1 26 ? 13.875 -24.476 -34.980 1.00 0.00 42 THR A CA 14
ATOM 24602 C C . THR A 1 26 ? 12.592 -25.300 -35.259 1.00 0.00 42 THR A C 14
ATOM 24603 O O . THR A 1 26 ? 12.670 -26.336 -35.928 1.00 0.00 42 THR A O 14
ATOM 24614 N N . CYS A 1 27 ? 11.422 -24.861 -34.746 1.00 0.00 43 CYS A N 14
ATOM 24615 C CA . CYS A 1 27 ? 10.124 -25.550 -34.986 1.00 0.00 43 CYS A CA 14
ATOM 24616 C C . CYS A 1 27 ? 8.980 -24.523 -35.144 1.00 0.00 43 CYS A C 14
ATOM 24617 O O . CYS A 1 27 ? 9.216 -23.310 -35.165 1.00 0.00 43 CYS A O 14
ATOM 24625 N N . GLY A 1 28 ? 7.744 -25.036 -35.286 1.00 0.00 44 GLY A N 14
ATOM 24626 C CA . GLY A 1 28 ? 6.541 -24.205 -35.391 1.00 0.00 44 GLY A CA 14
ATOM 24627 C C . GLY A 1 28 ? 5.317 -25.037 -35.738 1.00 0.00 44 GLY A C 14
ATOM 24628 O O . GLY A 1 28 ? 5.427 -26.258 -35.933 1.00 0.00 44 GLY A O 14
ATOM 24632 N N . GLY A 1 29 ? 4.147 -24.381 -35.814 1.00 0.00 45 GLY A N 14
ATOM 24633 C CA . GLY A 1 29 ? 2.889 -25.040 -36.206 1.00 0.00 45 GLY A CA 14
ATOM 24634 C C . GLY A 1 29 ? 1.790 -24.949 -35.157 1.00 0.00 45 GLY A C 14
ATOM 24635 O O . GLY A 1 29 ? 0.706 -25.507 -35.361 1.00 0.00 45 GLY A O 14
ATOM 24639 N N . ILE A 1 30 ? 2.061 -24.254 -34.030 1.00 0.00 46 ILE A N 14
ATOM 24640 C CA . ILE A 1 30 ? 1.079 -24.079 -32.938 1.00 0.00 46 ILE A CA 14
ATOM 24641 C C . ILE A 1 30 ? 0.165 -22.872 -33.239 1.00 0.00 46 ILE A C 14
ATOM 24642 O O . ILE A 1 30 ? 0.653 -21.786 -33.574 1.00 0.00 46 ILE A O 14
ATOM 24658 N N . ARG A 1 31 ? -1.157 -23.089 -33.127 1.00 0.00 47 ARG A N 14
ATOM 24659 C CA . ARG A 1 31 ? -2.186 -22.041 -33.323 1.00 0.00 47 ARG A CA 14
ATOM 24660 C C . ARG A 1 31 ? -3.289 -22.178 -32.250 1.00 0.00 47 ARG A C 14
ATOM 24661 O O . ARG A 1 31 ? -4.466 -21.887 -32.495 1.00 0.00 47 ARG A O 14
ATOM 24682 N N . ARG A 1 32 ? -2.871 -22.550 -31.022 1.00 0.00 48 ARG A N 14
ATOM 24683 C CA . ARG A 1 32 ? -3.791 -22.818 -29.899 1.00 0.00 48 ARG A CA 14
ATOM 24684 C C . ARG A 1 32 ? -3.716 -21.682 -28.853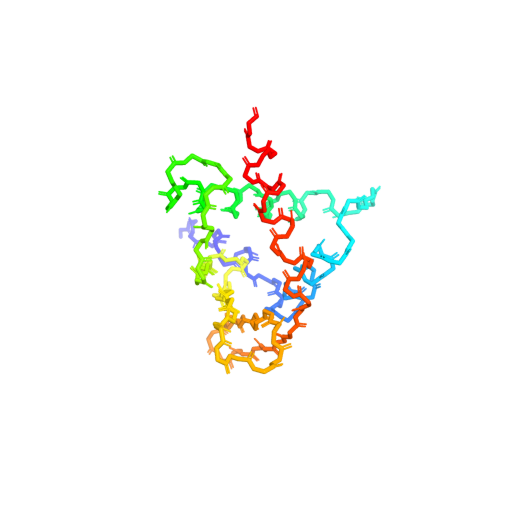 1.00 0.00 48 ARG A C 14
ATOM 24685 O O . ARG A 1 32 ? -4.595 -20.818 -28.798 1.00 0.00 48 ARG A O 14
ATOM 24706 N N . ARG A 1 33 ? -2.644 -21.709 -28.034 1.00 0.00 49 ARG A N 14
ATOM 24707 C CA . ARG A 1 33 ? -2.490 -20.840 -26.844 1.00 0.00 49 ARG A CA 14
ATOM 24708 C C . ARG A 1 33 ? -1.118 -20.122 -26.818 1.00 0.00 49 ARG A C 14
ATOM 24709 O O . ARG A 1 33 ? -0.943 -19.116 -26.119 1.00 0.00 49 ARG A O 14
ATOM 24730 N N . ASN A 1 34 ? -0.154 -20.642 -27.601 1.00 0.00 50 ASN A N 14
ATOM 24731 C CA . ASN A 1 34 ? 1.276 -20.281 -27.458 1.00 0.00 50 ASN A CA 14
ATOM 24732 C C . ASN A 1 34 ? 1.654 -19.039 -28.284 1.00 0.00 50 ASN A C 14
ATOM 24733 O O . ASN A 1 34 ? 2.777 -18.567 -28.180 1.00 0.00 50 ASN A O 14
ATOM 24744 N N . GLU A 1 35 ? 0.709 -18.485 -29.051 1.00 0.00 51 GLU A N 14
ATOM 24745 C CA . GLU A 1 35 ? 1.003 -17.428 -30.036 1.00 0.00 51 GLU A CA 14
ATOM 24746 C C . GLU A 1 35 ? 1.375 -16.121 -29.327 1.00 0.00 51 GLU A C 14
ATOM 24747 O O . GLU A 1 35 ? 2.275 -15.428 -29.774 1.00 0.00 51 GLU A O 14
ATOM 24759 N N . THR A 1 36 ? 0.674 -15.814 -28.218 1.00 0.00 52 THR A N 14
ATOM 24760 C CA . THR A 1 36 ? 0.971 -14.645 -27.360 1.00 0.00 52 THR A CA 14
ATOM 24761 C C . THR A 1 36 ? 2.178 -14.899 -26.430 1.00 0.00 52 THR A C 14
ATOM 24762 O O . THR A 1 36 ? 2.933 -13.963 -26.123 1.00 0.00 52 THR A O 14
ATOM 24773 N N . GLN A 1 37 ? 2.348 -16.171 -26.001 1.00 0.00 53 GLN A N 14
ATOM 24774 C CA . GLN A 1 37 ? 3.513 -16.607 -25.188 1.00 0.00 53 GLN A CA 14
ATOM 24775 C C . GLN A 1 37 ? 4.819 -16.339 -25.958 1.00 0.00 53 GLN A C 14
ATOM 24776 O O . GLN A 1 37 ? 5.802 -15.829 -25.413 1.00 0.00 53 GLN A O 14
ATOM 24790 N N . TYR A 1 38 ? 4.768 -16.682 -27.252 1.00 0.00 54 TYR A N 14
ATOM 24791 C CA . TYR A 1 38 ? 5.860 -16.463 -28.195 1.00 0.00 54 TYR A CA 14
ATOM 24792 C C . TYR A 1 38 ? 5.917 -14.982 -28.591 1.00 0.00 54 TYR A C 14
ATOM 24793 O O . TYR A 1 38 ? 6.996 -14.423 -28.640 1.00 0.00 54 TYR A O 14
ATOM 24811 N N . GLN A 1 39 ? 4.738 -14.348 -28.823 1.00 0.00 55 GLN A N 14
ATOM 24812 C CA . GLN A 1 39 ? 4.641 -12.935 -29.296 1.00 0.00 55 GLN A CA 14
ATOM 24813 C C . GLN A 1 39 ? 5.320 -11.965 -28.323 1.00 0.00 55 GLN A C 14
ATOM 24814 O O . GLN A 1 39 ? 5.758 -10.896 -28.733 1.00 0.00 55 GLN A O 14
ATOM 24828 N N . GLU A 1 40 ? 5.399 -12.360 -27.041 1.00 0.00 56 GLU A N 14
ATOM 24829 C CA . GLU A 1 40 ? 6.177 -11.630 -26.022 1.00 0.00 56 GLU A CA 14
ATOM 24830 C C . GLU A 1 40 ? 7.660 -11.519 -26.468 1.00 0.00 56 GLU A C 14
ATOM 24831 O O . GLU A 1 40 ? 8.230 -10.427 -26.522 1.00 0.00 56 GLU A O 14
ATOM 24843 N N . LEU A 1 41 ? 8.230 -12.675 -26.841 1.00 0.00 57 LEU A N 14
ATOM 24844 C CA . LEU A 1 41 ? 9.610 -12.796 -27.358 1.00 0.00 57 LEU A CA 14
ATOM 24845 C C . LEU A 1 41 ? 9.747 -12.037 -28.699 1.00 0.00 57 LEU A C 14
ATOM 24846 O O . LEU A 1 41 ? 10.745 -11.351 -28.925 1.00 0.00 57 LEU A O 14
ATOM 24862 N N . ILE A 1 42 ? 8.712 -12.153 -29.566 1.00 0.00 58 ILE A N 14
ATOM 24863 C CA . ILE A 1 42 ? 8.699 -11.525 -30.911 1.00 0.00 58 ILE A CA 14
ATOM 24864 C C . ILE A 1 42 ? 8.720 -9.992 -30.800 1.00 0.00 58 ILE A C 14
ATOM 24865 O O . ILE A 1 42 ? 9.501 -9.349 -31.499 1.00 0.00 58 ILE A O 14
ATOM 24881 N N . GLU A 1 43 ? 7.878 -9.417 -29.912 1.00 0.00 59 GLU A N 14
ATOM 24882 C CA . GLU A 1 43 ? 7.763 -7.951 -29.780 1.00 0.00 59 GLU A CA 14
ATOM 24883 C C . GLU A 1 43 ? 9.063 -7.382 -29.191 1.00 0.00 59 GLU A C 14
ATOM 24884 O O . GLU A 1 43 ? 9.609 -6.410 -29.721 1.00 0.00 59 GLU A O 14
ATOM 24896 N N . THR A 1 44 ? 9.596 -8.061 -28.147 1.00 0.00 60 THR A N 14
ATOM 24897 C CA . THR A 1 44 ? 10.820 -7.631 -27.463 1.00 0.00 60 THR A CA 14
ATOM 24898 C C . THR A 1 44 ? 12.021 -7.630 -28.440 1.00 0.00 60 THR A C 14
ATOM 24899 O O . THR A 1 44 ? 12.734 -6.617 -28.557 1.00 0.00 60 THR A O 14
ATOM 24910 N N . MET A 1 45 ? 12.200 -8.757 -29.176 1.00 0.00 61 MET A N 14
ATOM 24911 C CA . MET A 1 45 ? 13.286 -8.892 -30.163 1.00 0.00 61 MET A CA 14
ATOM 24912 C C . MET A 1 45 ? 13.101 -7.909 -31.328 1.00 0.00 61 MET A C 14
ATOM 24913 O O . MET A 1 45 ? 13.938 -7.041 -31.504 1.00 0.00 61 MET A O 14
ATOM 24927 N N . ALA A 1 46 ? 11.989 -8.039 -32.088 1.00 0.00 62 ALA A N 14
ATOM 24928 C CA . ALA A 1 46 ? 11.724 -7.233 -33.313 1.00 0.00 62 ALA A CA 14
ATOM 24929 C C . ALA A 1 46 ? 11.900 -5.716 -33.095 1.00 0.00 62 ALA A C 14
ATOM 24930 O O . ALA A 1 46 ? 12.427 -5.019 -33.972 1.00 0.00 62 ALA A O 14
ATOM 24937 N N . GLU A 1 47 ? 11.475 -5.223 -31.914 1.00 0.00 63 GLU A N 14
ATOM 24938 C CA . GLU A 1 47 ? 11.617 -3.799 -31.551 1.00 0.00 63 GLU A CA 14
ATOM 24939 C C . GLU A 1 47 ? 13.079 -3.444 -31.225 1.00 0.00 63 GLU A C 14
ATOM 24940 O O . GLU A 1 47 ? 13.604 -2.478 -31.787 1.00 0.00 63 GLU A O 14
ATOM 24952 N N . THR A 1 48 ? 13.746 -4.241 -30.353 1.00 0.00 64 THR A N 14
ATOM 24953 C CA . THR A 1 48 ? 15.159 -3.972 -29.951 1.00 0.00 64 THR A CA 14
ATOM 24954 C C . THR A 1 48 ? 16.130 -4.134 -31.152 1.00 0.00 64 THR A C 14
ATOM 24955 O O . THR A 1 48 ? 17.202 -3.519 -31.190 1.00 0.00 64 THR A O 14
ATOM 24966 N N . LEU A 1 49 ? 15.702 -4.946 -32.137 1.00 0.00 65 LEU A N 14
ATOM 24967 C CA . LEU A 1 49 ? 16.404 -5.135 -33.412 1.00 0.00 65 LEU A CA 14
ATOM 24968 C C . LEU A 1 49 ? 16.281 -3.871 -34.261 1.00 0.00 65 LEU A C 14
ATOM 24969 O O . LEU A 1 49 ? 17.284 -3.229 -34.546 1.00 0.00 65 LEU A O 14
ATOM 24985 N N . LYS A 1 50 ? 15.028 -3.504 -34.617 1.00 0.00 66 LYS A N 14
ATOM 24986 C CA . LYS A 1 50 ? 14.744 -2.389 -35.557 1.00 0.00 66 LYS A CA 14
ATOM 24987 C C . LYS A 1 50 ? 15.223 -1.028 -35.003 1.00 0.00 66 LYS A C 14
ATOM 24988 O O . LYS A 1 50 ? 15.386 -0.068 -35.762 1.00 0.00 66 LYS A O 14
ATOM 25007 N N . SER A 1 51 ? 15.439 -0.967 -33.671 1.00 0.00 67 SER A N 14
ATOM 25008 C CA . SER A 1 51 ? 16.030 0.200 -33.005 1.00 0.00 67 SER A CA 14
ATOM 25009 C C . SER A 1 51 ? 17.496 0.409 -33.449 1.00 0.00 67 SER A C 14
ATOM 25010 O O . SER A 1 51 ? 17.890 1.522 -33.797 1.00 0.00 67 SER A O 14
ATOM 25018 N N . THR A 1 52 ? 18.279 -0.684 -33.449 1.00 0.00 68 THR A N 14
ATOM 25019 C CA . THR A 1 52 ? 19.722 -0.664 -33.810 1.00 0.00 68 THR A CA 14
ATOM 25020 C C . THR A 1 52 ? 19.927 -0.974 -35.316 1.00 0.00 68 THR A C 14
ATOM 25021 O O . THR A 1 52 ? 21.035 -0.844 -35.851 1.00 0.00 68 THR A O 14
ATOM 25032 N N . MET A 1 53 ? 18.838 -1.367 -35.985 1.00 0.00 69 MET A N 14
ATOM 25033 C CA . MET A 1 53 ? 18.773 -1.519 -37.452 1.00 0.00 69 MET A CA 14
ATOM 25034 C C . MET A 1 53 ? 18.369 -0.169 -38.072 1.00 0.00 69 MET A C 14
ATOM 25035 O O . MET A 1 53 ? 17.718 0.635 -37.391 1.00 0.00 69 MET A O 14
ATOM 25049 N N . PRO A 1 54 ? 18.768 0.129 -39.356 1.00 0.00 70 PRO A N 14
ATOM 25050 C CA . PRO A 1 54 ? 18.196 1.268 -40.110 1.00 0.00 70 PRO A CA 14
ATOM 25051 C C . PRO A 1 54 ? 16.657 1.117 -40.221 1.00 0.00 70 PRO A C 14
ATOM 25052 O O . PRO A 1 54 ? 15.915 1.933 -39.663 1.00 0.00 70 PRO A O 14
ATOM 25063 N N . ASP A 1 55 ? 16.202 0.029 -40.885 1.00 0.00 71 ASP A N 14
ATOM 25064 C CA . ASP A 1 55 ? 14.790 -0.407 -40.881 1.00 0.00 71 ASP A CA 14
ATOM 25065 C C . ASP A 1 55 ? 14.736 -1.942 -41.007 1.00 0.00 71 ASP A C 14
ATOM 25066 O O . ASP A 1 55 ? 14.537 -2.648 -40.008 1.00 0.00 71 ASP A O 14
ATOM 25075 N N . ARG A 1 56 ? 14.989 -2.447 -42.244 1.00 0.00 72 ARG A N 14
ATOM 25076 C CA . ARG A 1 56 ? 14.881 -3.888 -42.605 1.00 0.00 72 ARG A CA 14
ATOM 25077 C C . ARG A 1 56 ? 15.867 -4.203 -43.744 1.00 0.00 72 ARG A C 14
ATOM 25078 O O . ARG A 1 56 ? 16.388 -3.284 -44.392 1.00 0.00 72 ARG A O 14
ATOM 25099 N N . GLY A 1 57 ? 16.132 -5.505 -43.961 1.00 0.00 73 GLY A N 14
ATOM 25100 C CA . GLY A 1 57 ? 16.939 -5.975 -45.106 1.00 0.00 73 GLY A CA 14
ATOM 25101 C C . GLY A 1 57 ? 18.454 -5.875 -44.897 1.00 0.00 73 GLY A C 14
ATOM 25102 O O . GLY A 1 57 ? 19.222 -6.578 -45.563 1.00 0.00 73 GLY A O 14
ATOM 25106 N N . ALA A 1 58 ? 18.872 -4.969 -43.998 1.00 0.00 74 ALA A N 14
ATOM 25107 C CA . ALA A 1 58 ? 20.281 -4.732 -43.640 1.00 0.00 74 ALA A CA 14
ATOM 25108 C C . ALA A 1 58 ? 20.818 -5.864 -42.714 1.00 0.00 74 ALA A C 14
ATOM 25109 O O . ALA A 1 58 ? 20.013 -6.690 -42.238 1.00 0.00 74 ALA A O 14
ATOM 25116 N N . PRO A 1 59 ? 22.178 -5.963 -42.472 1.00 0.00 75 PRO A N 14
ATOM 25117 C CA . PRO A 1 59 ? 22.740 -6.931 -41.497 1.00 0.00 75 PRO A CA 14
ATOM 25118 C C . PRO A 1 59 ? 22.226 -6.674 -40.055 1.00 0.00 75 PRO A C 14
ATOM 25119 O O . PRO A 1 59 ? 22.436 -5.588 -39.492 1.00 0.00 75 PRO A O 14
ATOM 25130 N N . LEU A 1 60 ? 21.528 -7.681 -39.496 1.00 0.00 76 LEU A N 14
ATOM 25131 C CA . LEU A 1 60 ? 21.038 -7.661 -38.098 1.00 0.00 76 LEU A CA 14
ATOM 25132 C C . LEU A 1 60 ? 22.233 -7.685 -37.094 1.00 0.00 76 LEU A C 14
ATOM 25133 O O . LEU A 1 60 ? 23.299 -8.215 -37.435 1.00 0.00 76 LEU A O 14
ATOM 25149 N N . PRO A 1 61 ? 22.091 -7.077 -35.862 1.00 0.00 77 PRO A N 14
ATOM 25150 C CA . PRO A 1 61 ? 23.205 -6.969 -34.871 1.00 0.00 77 PRO A CA 14
ATOM 25151 C C . PRO A 1 61 ? 23.676 -8.345 -34.361 1.00 0.00 77 PRO A C 14
ATOM 25152 O O . PRO A 1 61 ? 22.885 -9.282 -34.293 1.00 0.00 77 PRO A O 14
ATOM 25163 N N . GLU A 1 62 ? 24.960 -8.431 -33.971 1.00 0.00 78 GLU A N 14
ATOM 25164 C CA . GLU A 1 62 ? 25.580 -9.677 -33.498 1.00 0.00 78 GLU A CA 14
ATOM 25165 C C . GLU A 1 62 ? 25.294 -9.885 -31.999 1.00 0.00 78 GLU A C 14
ATOM 25166 O O . GLU A 1 62 ? 25.501 -10.977 -31.473 1.00 0.00 78 GLU A O 14
ATOM 25178 N N . ASN A 1 63 ? 24.859 -8.819 -31.300 1.00 0.00 79 ASN A N 14
ATOM 25179 C CA . ASN A 1 63 ? 24.502 -8.888 -29.869 1.00 0.00 79 ASN A CA 14
ATOM 25180 C C . ASN A 1 63 ? 23.123 -8.258 -29.679 1.00 0.00 79 ASN A C 14
ATOM 25181 O O . ASN A 1 63 ? 22.928 -7.074 -29.985 1.00 0.00 79 ASN A O 14
ATOM 25192 N N . ILE A 1 64 ? 22.163 -9.071 -29.195 1.00 0.00 80 ILE A N 14
ATOM 25193 C CA . ILE A 1 64 ? 20.758 -8.657 -29.024 1.00 0.00 80 ILE A CA 14
ATOM 25194 C C . ILE A 1 64 ? 20.387 -8.825 -27.532 1.00 0.00 80 ILE A C 14
ATOM 25195 O O . ILE A 1 64 ? 20.224 -9.957 -27.052 1.00 0.00 80 ILE A O 14
ATOM 25211 N N . ILE A 1 65 ? 20.281 -7.689 -26.803 1.00 0.00 81 ILE A N 14
ATOM 25212 C CA . ILE A 1 65 ? 20.059 -7.679 -25.336 1.00 0.00 81 ILE A CA 14
ATOM 25213 C C . ILE A 1 65 ? 18.555 -7.604 -25.008 1.00 0.00 81 ILE A C 14
ATOM 25214 O O . ILE A 1 65 ? 17.858 -6.663 -25.417 1.00 0.00 81 ILE A O 14
ATOM 25230 N N . LEU A 1 66 ? 18.078 -8.633 -24.298 1.00 0.00 82 LEU A N 14
ATOM 25231 C CA . LEU A 1 66 ? 16.713 -8.720 -23.747 1.00 0.00 82 LEU A CA 14
ATOM 25232 C C . LEU A 1 66 ? 16.822 -8.870 -22.217 1.00 0.00 82 LEU A C 14
ATOM 25233 O O . LEU A 1 66 ? 16.813 -9.979 -21.685 1.00 0.00 82 LEU A O 14
ATOM 25249 N N . ASP A 1 67 ? 16.942 -7.735 -21.528 1.00 0.00 83 ASP A N 14
ATOM 25250 C CA . ASP A 1 67 ? 17.233 -7.682 -20.080 1.00 0.00 83 ASP A CA 14
ATOM 25251 C C . ASP A 1 67 ? 16.010 -8.071 -19.220 1.00 0.00 83 ASP A C 14
ATOM 25252 O O . ASP A 1 67 ? 16.160 -8.648 -18.142 1.00 0.00 83 ASP A O 14
ATOM 25261 N N . ASP A 1 68 ? 14.810 -7.794 -19.722 1.00 0.00 84 ASP A N 14
ATOM 25262 C CA . ASP A 1 68 ? 13.568 -7.812 -18.908 1.00 0.00 84 ASP A CA 14
ATOM 25263 C C . ASP A 1 68 ? 12.653 -9.007 -19.275 1.00 0.00 84 ASP A C 14
ATOM 25264 O O . ASP A 1 68 ? 11.519 -9.093 -18.791 1.00 0.00 84 ASP A O 14
ATOM 25273 N N . MET A 1 69 ? 13.174 -9.973 -20.063 1.00 0.00 85 MET A N 14
ATOM 25274 C CA . MET A 1 69 ? 12.332 -11.014 -20.706 1.00 0.00 85 MET A CA 14
ATOM 25275 C C . MET A 1 69 ? 11.890 -12.070 -19.668 1.00 0.00 85 MET A C 14
ATOM 25276 O O . MET A 1 69 ? 12.608 -13.038 -19.420 1.00 0.00 85 MET A O 14
ATOM 25290 N N . ASP A 1 70 ? 10.698 -11.846 -19.075 1.00 0.00 86 ASP A N 14
ATOM 25291 C CA . ASP A 1 70 ? 10.203 -12.590 -17.895 1.00 0.00 86 ASP A CA 14
ATOM 25292 C C . ASP A 1 70 ? 11.142 -12.413 -16.694 1.00 0.00 86 ASP A C 14
ATOM 25293 O O . ASP A 1 70 ? 11.317 -13.322 -15.876 1.00 0.00 86 ASP A O 14
ATOM 25302 N N . GLY A 1 71 ? 11.705 -11.191 -16.582 1.00 0.00 87 GLY A N 14
ATOM 25303 C CA . GLY A 1 71 ? 12.706 -10.857 -15.562 1.00 0.00 87 GLY A CA 14
ATOM 25304 C C . GLY A 1 71 ? 14.082 -11.470 -15.841 1.00 0.00 87 GLY A C 14
ATOM 25305 O O . GLY A 1 71 ? 15.024 -11.274 -15.063 1.00 0.00 87 GLY A O 14
ATOM 25309 N N . CYS A 1 72 ? 14.194 -12.215 -16.962 1.00 0.00 88 CYS A N 14
ATOM 25310 C CA . CYS A 1 72 ? 15.409 -12.928 -17.352 1.00 0.00 88 CYS A CA 14
ATOM 25311 C C . CYS A 1 72 ? 16.209 -12.055 -18.334 1.00 0.00 88 CYS A C 14
ATOM 25312 O O . CYS A 1 72 ? 15.660 -11.567 -19.344 1.00 0.00 88 CYS A O 14
ATOM 25320 N N . ARG A 1 73 ? 17.484 -11.834 -17.994 1.00 0.00 89 ARG A N 14
ATOM 25321 C CA . ARG A 1 73 ? 18.467 -11.175 -18.859 1.00 0.00 89 ARG A CA 14
ATOM 25322 C C . ARG A 1 73 ? 19.013 -12.230 -19.848 1.00 0.00 89 ARG A C 14
ATOM 25323 O O . ARG A 1 73 ? 19.908 -13.009 -19.505 1.00 0.00 89 ARG A O 14
ATOM 25344 N N . VAL A 1 74 ? 18.414 -12.283 -21.047 1.00 0.00 90 VAL A N 14
ATOM 25345 C CA . VAL A 1 74 ? 18.870 -13.149 -22.152 1.00 0.00 90 VAL A CA 14
ATOM 25346 C C . VAL A 1 74 ? 19.572 -12.301 -23.221 1.00 0.00 90 VAL A C 14
ATOM 25347 O O . VAL A 1 74 ? 19.062 -11.265 -23.645 1.00 0.00 90 VAL A O 14
ATOM 25360 N N . GLU A 1 75 ? 20.752 -12.771 -23.631 1.00 0.00 91 GLU A N 14
ATOM 25361 C CA . GLU A 1 75 ? 21.609 -12.123 -24.615 1.00 0.00 91 GLU A CA 14
ATOM 25362 C C . GLU A 1 75 ? 21.869 -13.112 -25.754 1.00 0.00 91 GLU A C 14
ATOM 25363 O O . GLU A 1 75 ? 22.487 -14.168 -25.542 1.00 0.00 91 GLU A O 14
ATOM 25375 N N . PHE A 1 76 ? 21.361 -12.783 -26.948 1.00 0.00 92 PHE A N 14
ATOM 25376 C CA . PHE A 1 76 ? 21.622 -13.562 -28.154 1.00 0.00 92 PHE A CA 14
ATOM 25377 C C . PHE A 1 76 ? 23.010 -13.152 -28.683 1.00 0.00 92 PHE A C 14
ATOM 25378 O O . PHE A 1 76 ? 23.206 -12.003 -29.108 1.00 0.00 92 PHE A O 14
ATOM 25395 N N . ASN A 1 77 ? 23.970 -14.091 -28.608 1.00 0.00 93 ASN A N 14
ATOM 25396 C CA . ASN A 1 77 ? 25.368 -13.877 -29.026 1.00 0.00 93 ASN A CA 14
ATOM 25397 C C . ASN A 1 77 ? 25.636 -14.641 -30.318 1.00 0.00 93 ASN A C 14
ATOM 25398 O O . ASN A 1 77 ? 25.808 -15.861 -30.312 1.00 0.00 93 ASN A O 14
ATOM 25409 N N . LEU A 1 78 ? 25.616 -13.909 -31.428 1.00 0.00 94 LEU A N 14
ATOM 25410 C CA . LEU A 1 78 ? 25.913 -14.446 -32.761 1.00 0.00 94 LEU A CA 14
ATOM 25411 C C . LEU A 1 78 ? 27.440 -14.556 -32.936 1.00 0.00 94 LEU A C 14
ATOM 25412 O O . LEU A 1 78 ? 28.182 -13.819 -32.269 1.00 0.00 94 LEU A O 14
ATOM 25428 N N . PRO A 1 79 ? 27.944 -15.459 -33.826 1.00 0.00 95 PRO A N 14
ATOM 25429 C CA . PRO A 1 79 ? 29.393 -15.630 -34.021 1.00 0.00 95 PRO A CA 14
ATOM 25430 C C . PRO A 1 79 ? 30.019 -14.438 -34.770 1.00 0.00 95 PRO A C 14
ATOM 25431 O O . PRO A 1 79 ? 29.335 -13.691 -35.481 1.00 0.00 95 PRO A O 14
ATOM 25442 N N . GLY A 1 80 ? 31.324 -14.286 -34.579 1.00 0.00 96 GLY A N 14
ATOM 25443 C CA . GLY A 1 80 ? 32.107 -13.244 -35.237 1.00 0.00 96 GLY A CA 14
ATOM 25444 C C . GLY A 1 80 ? 32.524 -13.652 -36.644 1.00 0.00 96 GLY A C 14
ATOM 25445 O O . GLY A 1 80 ? 32.283 -14.795 -37.057 1.00 0.00 96 GLY A O 14
ATOM 25449 N N . GLU A 1 81 ? 33.178 -12.725 -37.364 1.00 0.00 97 GLU A N 14
ATOM 25450 C CA . GLU A 1 81 ? 33.587 -12.921 -38.771 1.00 0.00 97 GLU A CA 14
ATOM 25451 C C . GLU A 1 81 ? 34.568 -14.099 -38.935 1.00 0.00 97 GLU A C 14
ATOM 25452 O O . GLU A 1 81 ? 34.522 -14.804 -39.948 1.00 0.00 97 GLU A O 14
ATOM 25464 N N . ASN A 1 82 ? 35.425 -14.326 -37.919 1.00 0.00 98 ASN A N 14
ATOM 25465 C CA . ASN A 1 82 ? 36.413 -15.430 -37.937 1.00 0.00 98 ASN A CA 14
ATOM 25466 C C . ASN A 1 82 ? 35.794 -16.761 -37.465 1.00 0.00 98 ASN A C 14
ATOM 25467 O O . ASN A 1 82 ? 36.345 -17.824 -37.747 1.00 0.00 98 ASN A O 14
ATOM 25478 N N . ASN A 1 83 ? 34.647 -16.696 -36.749 1.00 0.00 99 ASN A N 14
ATOM 25479 C CA . ASN A 1 83 ? 34.028 -17.885 -36.118 1.00 0.00 99 ASN A CA 14
ATOM 25480 C C . ASN A 1 83 ? 33.422 -18.817 -37.187 1.00 0.00 99 ASN A C 14
ATOM 25481 O O . ASN A 1 83 ? 32.372 -18.520 -37.770 1.00 0.00 99 ASN A O 14
ATOM 25492 N N . GLU A 1 84 ? 34.109 -19.941 -37.433 1.00 0.00 100 GLU A N 14
ATOM 25493 C CA . GLU A 1 84 ? 33.737 -20.923 -38.468 1.00 0.00 100 GLU A CA 14
ATOM 25494 C C . GLU A 1 84 ? 32.661 -21.907 -37.964 1.00 0.00 100 GLU A C 14
ATOM 25495 O O . GLU A 1 84 ? 32.130 -22.701 -38.753 1.00 0.00 100 GLU A O 14
ATOM 25507 N N . ALA A 1 85 ? 32.343 -21.844 -36.651 1.00 0.00 101 ALA A N 14
ATOM 25508 C CA . ALA A 1 85 ? 31.287 -22.672 -36.035 1.00 0.00 101 ALA A CA 14
ATOM 25509 C C . ALA A 1 85 ? 29.903 -22.308 -36.602 1.00 0.00 101 ALA A C 14
ATOM 25510 O O . ALA A 1 85 ? 29.087 -23.195 -36.877 1.00 0.00 101 ALA A O 14
ATOM 25517 N N . GLY A 1 86 ? 29.687 -20.990 -36.806 1.00 0.00 102 GLY A N 14
ATOM 25518 C CA . GLY A 1 86 ? 28.435 -20.466 -37.347 1.00 0.00 102 GLY A CA 14
ATOM 25519 C C . GLY A 1 86 ? 27.216 -20.854 -36.518 1.00 0.00 102 GLY A C 14
ATOM 25520 O O . GLY A 1 86 ? 26.253 -21.423 -37.046 1.00 0.00 102 GLY A O 14
ATOM 25524 N N . GLN A 1 87 ? 27.268 -20.578 -35.201 1.00 0.00 103 GLN A N 14
ATOM 25525 C CA . GLN A 1 87 ? 26.175 -20.909 -34.265 1.00 0.00 103 GLN A CA 14
ATOM 25526 C C . GLN A 1 87 ? 25.891 -19.745 -33.315 1.00 0.00 103 GLN A C 14
ATOM 25527 O O . GLN A 1 87 ? 26.795 -18.989 -32.945 1.00 0.00 103 GLN A O 14
ATOM 25541 N N . VAL A 1 88 ? 24.619 -19.648 -32.926 1.00 0.00 104 VAL A N 14
ATOM 25542 C CA . VAL A 1 88 ? 24.108 -18.647 -31.992 1.00 0.00 104 VAL A CA 14
ATOM 25543 C C . VAL A 1 88 ? 24.089 -19.226 -30.575 1.00 0.00 104 VAL A C 14
ATOM 25544 O O . VAL A 1 88 ? 23.480 -20.270 -30.332 1.00 0.00 104 VAL A O 14
ATOM 25557 N N . ILE A 1 89 ? 24.751 -18.530 -29.643 1.00 0.00 105 ILE A N 14
ATOM 25558 C CA . ILE A 1 89 ? 24.800 -18.930 -28.230 1.00 0.00 105 ILE A CA 14
ATOM 25559 C C . ILE A 1 89 ? 23.837 -18.011 -27.466 1.00 0.00 105 ILE A C 14
ATOM 25560 O O . ILE A 1 89 ? 24.127 -16.820 -27.268 1.00 0.00 105 ILE A O 14
ATOM 25576 N N . VAL A 1 90 ? 22.670 -18.554 -27.087 1.00 0.00 106 VAL A N 14
ATOM 25577 C CA . VAL A 1 90 ? 21.628 -17.800 -26.382 1.00 0.00 106 VAL A CA 14
ATOM 25578 C C . VAL A 1 90 ? 21.841 -17.960 -24.847 1.00 0.00 106 VAL A C 14
ATOM 25579 O O . VAL A 1 90 ? 21.599 -19.017 -24.250 1.00 0.00 106 VAL A O 14
ATOM 25592 N N . ARG A 1 91 ? 22.372 -16.893 -24.231 1.00 0.00 107 ARG A N 14
ATOM 25593 C CA . ARG A 1 91 ? 22.807 -16.903 -22.824 1.00 0.00 107 ARG A CA 14
ATOM 25594 C C . ARG A 1 91 ? 21.794 -16.164 -21.947 1.00 0.00 107 ARG A C 14
ATOM 25595 O O . ARG A 1 91 ? 21.745 -14.930 -21.951 1.00 0.00 107 ARG A O 14
ATOM 25616 N N . VAL A 1 92 ? 20.991 -16.926 -21.197 1.00 0.00 108 VAL A N 14
ATOM 25617 C CA . VAL A 1 92 ? 19.983 -16.361 -20.276 1.00 0.00 108 VAL A CA 14
ATOM 25618 C C . VAL A 1 92 ? 20.537 -16.410 -18.831 1.00 0.00 108 VAL A C 14
ATOM 25619 O O . VAL A 1 92 ? 21.261 -17.342 -18.473 1.00 0.00 108 VAL A O 14
ATOM 25632 N N . SER A 1 93 ? 20.180 -15.404 -18.017 1.00 0.00 109 SER A N 14
ATOM 25633 C CA . SER A 1 93 ? 20.667 -15.254 -16.635 1.00 0.00 109 SER A CA 14
ATOM 25634 C C . SER A 1 93 ? 19.615 -14.487 -15.818 1.00 0.00 109 SER A C 14
ATOM 25635 O O . SER A 1 93 ? 19.041 -13.518 -16.318 1.00 0.00 109 SER A O 14
ATOM 25643 N N . LYS A 1 94 ? 19.366 -14.928 -14.573 1.00 0.00 110 LYS A N 14
ATOM 25644 C CA . LYS A 1 94 ? 18.299 -14.381 -13.716 1.00 0.00 110 LYS A CA 14
ATOM 25645 C C . LYS A 1 94 ? 18.637 -14.640 -12.233 1.00 0.00 110 LYS A C 14
ATOM 25646 O O . LYS A 1 94 ? 18.212 -15.651 -11.653 1.00 0.00 110 LYS A O 14
ATOM 25665 N N . GLY A 1 95 ? 19.466 -13.737 -11.660 1.00 0.00 111 GLY A N 14
ATOM 25666 C CA . GLY A 1 95 ? 19.832 -13.766 -10.238 1.00 0.00 111 GLY A CA 14
ATOM 25667 C C . GLY A 1 95 ? 20.736 -14.945 -9.883 1.00 0.00 111 GLY A C 14
ATOM 25668 O O . GLY A 1 95 ? 21.968 -14.820 -9.896 1.00 0.00 111 GLY A O 14
ATOM 25672 N N . ASP A 1 96 ? 20.111 -16.097 -9.577 1.00 0.00 112 ASP A N 14
ATOM 25673 C CA . ASP A 1 96 ? 20.819 -17.351 -9.235 1.00 0.00 112 ASP A CA 14
ATOM 25674 C C . ASP A 1 96 ? 20.920 -18.264 -10.474 1.00 0.00 112 ASP A C 14
ATOM 25675 O O . ASP A 1 96 ? 21.857 -19.066 -10.598 1.00 0.00 112 ASP A O 14
ATOM 25684 N N . HIS A 1 97 ? 19.934 -18.129 -11.379 1.00 0.00 113 HIS A N 14
ATOM 25685 C CA . HIS A 1 97 ? 19.825 -18.944 -12.600 1.00 0.00 113 HIS A CA 14
ATOM 25686 C C . HIS A 1 97 ? 20.787 -18.446 -13.689 1.00 0.00 113 HIS A C 14
ATOM 25687 O O . HIS A 1 97 ? 21.029 -17.248 -13.820 1.00 0.00 113 HIS A O 14
ATOM 25702 N N . SER A 1 98 ? 21.294 -19.391 -14.477 1.00 0.00 114 SER A N 14
ATOM 25703 C CA . SER A 1 98 ? 22.128 -19.121 -15.648 1.00 0.00 114 SER A CA 14
ATOM 25704 C C . SER A 1 98 ? 21.936 -20.292 -16.613 1.00 0.00 114 SER A C 14
ATOM 25705 O O . SER A 1 98 ? 22.529 -21.365 -16.442 1.00 0.00 114 SER A O 14
ATOM 25713 N N . GLU A 1 99 ? 21.058 -20.094 -17.595 1.00 0.00 115 GLU A N 14
ATOM 25714 C CA . GLU A 1 99 ? 20.658 -21.131 -18.543 1.00 0.00 115 GLU A CA 14
ATOM 25715 C C . GLU A 1 99 ? 21.200 -20.731 -19.925 1.00 0.00 115 GLU A C 14
ATOM 25716 O O . GLU A 1 99 ? 20.714 -19.767 -20.518 1.00 0.00 115 GLU A O 14
ATOM 25728 N N . THR A 1 100 ? 22.201 -21.469 -20.427 1.00 0.00 116 THR A N 14
ATOM 25729 C CA . THR A 1 100 ? 22.897 -21.141 -21.685 1.00 0.00 116 THR A CA 14
ATOM 25730 C C . THR A 1 100 ? 22.731 -22.294 -22.688 1.00 0.00 116 THR A C 14
ATOM 25731 O O . THR A 1 100 ? 23.130 -23.431 -22.408 1.00 0.00 116 THR A O 14
ATOM 25742 N N . ARG A 1 101 ? 22.128 -21.985 -23.845 1.00 0.00 117 ARG A N 14
ATOM 25743 C CA . ARG A 1 101 ? 21.812 -22.961 -24.910 1.00 0.00 117 ARG A CA 14
ATOM 25744 C C . ARG A 1 101 ? 22.474 -22.506 -26.230 1.00 0.00 117 ARG A C 14
ATOM 25745 O O . ARG A 1 101 ? 22.915 -21.352 -26.340 1.00 0.00 117 ARG A O 14
ATOM 25766 N N . GLU A 1 102 ? 22.552 -23.414 -27.222 1.00 0.00 118 GLU A N 14
ATOM 25767 C CA . GLU A 1 102 ? 23.070 -23.106 -28.572 1.00 0.00 118 GLU A CA 14
ATOM 25768 C C . GLU A 1 102 ? 22.086 -23.594 -29.648 1.00 0.00 118 GLU A C 14
ATOM 25769 O O . GLU A 1 102 ? 21.413 -24.615 -29.473 1.00 0.00 118 GLU A O 14
ATOM 25781 N N . ILE A 1 103 ? 22.012 -22.823 -30.741 1.00 0.00 119 ILE A N 14
ATOM 25782 C CA . ILE A 1 103 ? 21.245 -23.146 -31.960 1.00 0.00 119 ILE A CA 14
ATOM 25783 C C . ILE A 1 103 ? 22.120 -22.858 -33.200 1.00 0.00 119 ILE A C 14
ATOM 25784 O O . ILE A 1 103 ? 23.105 -22.116 -33.091 1.00 0.00 119 ILE A O 14
ATOM 25800 N N . PRO A 1 104 ? 21.803 -23.467 -34.393 1.00 0.00 120 PRO A N 14
ATOM 25801 C CA . PRO A 1 104 ? 22.445 -23.080 -35.674 1.00 0.00 120 PRO A CA 14
ATOM 25802 C C . PRO A 1 104 ? 22.172 -21.598 -36.035 1.00 0.00 120 PRO A C 14
ATOM 25803 O O . PRO A 1 104 ? 21.138 -21.032 -35.645 1.00 0.00 120 PRO A O 14
ATOM 25814 N N . LEU A 1 105 ? 23.111 -20.977 -36.774 1.00 0.00 121 LEU A N 14
ATOM 25815 C CA . LEU A 1 105 ? 22.991 -19.568 -37.191 1.00 0.00 121 LEU A CA 14
ATOM 25816 C C . LEU A 1 105 ? 21.900 -19.401 -38.255 1.00 0.00 121 LEU A C 14
ATOM 25817 O O . LEU A 1 105 ? 21.213 -18.394 -38.256 1.00 0.00 121 LEU A O 14
ATOM 25833 N N . ALA A 1 106 ? 21.738 -20.417 -39.126 1.00 0.00 122 ALA A N 14
ATOM 25834 C CA . ALA A 1 106 ? 20.787 -20.389 -40.260 1.00 0.00 122 ALA A CA 14
ATOM 25835 C C . ALA A 1 106 ? 19.328 -20.219 -39.786 1.00 0.00 122 ALA A C 14
ATOM 25836 O O . ALA A 1 106 ? 18.592 -19.373 -40.321 1.00 0.00 122 ALA A O 14
ATOM 25843 N N . SER A 1 107 ? 18.939 -21.019 -38.768 1.00 0.00 123 SER A N 14
ATOM 25844 C CA . SER A 1 107 ? 17.585 -20.978 -38.170 1.00 0.00 123 SER A CA 14
ATOM 25845 C C . SER A 1 107 ? 17.295 -19.588 -37.581 1.00 0.00 123 SER A C 14
ATOM 25846 O O . SER A 1 107 ? 16.311 -18.936 -37.950 1.00 0.00 123 SER A O 14
ATOM 25854 N N . PHE A 1 108 ? 18.204 -19.130 -36.698 1.00 0.00 124 PHE A N 14
ATOM 25855 C CA . PHE A 1 108 ? 18.105 -17.815 -36.055 1.00 0.00 124 PHE A CA 14
ATOM 25856 C C . PHE A 1 108 ? 18.106 -16.691 -37.099 1.00 0.00 124 PHE A C 14
ATOM 25857 O O . PHE A 1 108 ? 17.374 -15.726 -36.947 1.00 0.00 124 PHE A O 14
ATOM 25874 N N . GLU A 1 109 ? 18.925 -16.845 -38.156 1.00 0.00 125 GLU A N 14
ATOM 25875 C CA . GLU A 1 109 ? 19.130 -15.794 -39.168 1.00 0.00 125 GLU A CA 14
ATOM 25876 C C . GLU A 1 109 ? 17.819 -15.506 -39.896 1.00 0.00 125 GLU A C 14
ATOM 25877 O O . GLU A 1 109 ? 17.380 -14.365 -39.924 1.00 0.00 125 GLU A O 14
ATOM 25889 N N . LYS A 1 110 ? 17.188 -16.567 -40.438 1.00 0.00 126 LYS A N 14
ATOM 25890 C CA . LYS A 1 110 ? 15.945 -16.444 -41.229 1.00 0.00 126 LYS A CA 14
ATOM 25891 C C . LYS A 1 110 ? 14.754 -16.003 -40.359 1.00 0.00 126 LYS A C 14
ATOM 25892 O O . LYS A 1 110 ? 13.899 -15.245 -40.823 1.00 0.00 126 LYS A O 14
ATOM 25911 N N . ILE A 1 111 ? 14.709 -16.464 -39.094 1.00 0.00 127 ILE A N 14
ATOM 25912 C CA . ILE A 1 111 ? 13.582 -16.164 -38.185 1.00 0.00 127 ILE A CA 14
ATOM 25913 C C . ILE A 1 111 ? 13.689 -14.729 -37.596 1.00 0.00 127 ILE A C 14
ATOM 25914 O O . ILE A 1 111 ? 12.687 -14.021 -37.498 1.00 0.00 127 ILE A O 14
ATOM 25930 N N . CYS A 1 112 ? 14.907 -14.312 -37.218 1.00 0.00 128 CYS A N 14
ATOM 25931 C CA . CYS A 1 112 ? 15.182 -12.937 -36.720 1.00 0.00 128 CYS A CA 14
ATOM 25932 C C . CYS A 1 112 ? 14.993 -11.913 -37.860 1.00 0.00 128 CYS A C 14
ATOM 25933 O O . CYS A 1 112 ? 14.478 -10.803 -37.646 1.00 0.00 128 CYS A O 14
ATOM 25941 N N . ARG A 1 113 ? 15.384 -12.341 -39.078 1.00 0.00 129 ARG A N 14
ATOM 25942 C CA . ARG A 1 113 ? 15.164 -11.586 -40.329 1.00 0.00 129 ARG A CA 14
ATOM 25943 C C . ARG A 1 113 ? 13.653 -11.454 -40.608 1.00 0.00 129 ARG A C 14
ATOM 25944 O O . ARG A 1 113 ? 13.183 -10.412 -41.073 1.00 0.00 129 ARG A O 14
ATOM 25965 N N . ALA A 1 114 ? 12.912 -12.541 -40.301 1.00 0.00 130 ALA A N 14
ATOM 25966 C CA . ALA A 1 114 ? 11.449 -12.577 -40.409 1.00 0.00 130 ALA A CA 14
ATOM 25967 C C . ALA A 1 114 ? 10.816 -11.574 -39.439 1.00 0.00 130 ALA A C 14
ATOM 25968 O O . ALA A 1 114 ? 9.907 -10.878 -39.827 1.00 0.00 130 ALA A O 14
ATOM 25975 N N . LEU A 1 115 ? 11.350 -11.476 -38.198 1.00 0.00 131 LEU A N 14
ATOM 25976 C CA . LEU A 1 115 ? 10.873 -10.494 -37.179 1.00 0.00 131 LEU A CA 14
ATOM 25977 C C . LEU A 1 115 ? 11.066 -9.042 -37.665 1.00 0.00 131 LEU A C 14
ATOM 25978 O O . LEU A 1 115 ? 10.204 -8.180 -37.428 1.00 0.00 131 LEU A O 14
ATOM 25994 N N . LEU A 1 116 ? 12.193 -8.795 -38.361 1.00 0.00 132 LEU A N 14
ATOM 25995 C CA . LEU A 1 116 ? 12.441 -7.510 -39.054 1.00 0.00 132 LEU A CA 14
ATOM 25996 C C . LEU A 1 116 ? 11.330 -7.237 -40.095 1.00 0.00 132 LEU A C 14
ATOM 25997 O O . LEU A 1 116 ? 10.782 -6.140 -40.161 1.00 0.00 132 LEU A O 14
ATOM 26013 N N . PHE A 1 117 ? 11.001 -8.274 -40.879 1.00 0.00 133 PHE A N 14
ATOM 26014 C CA . PHE A 1 117 ? 9.977 -8.205 -41.944 1.00 0.00 133 PHE A CA 14
ATOM 26015 C C . PHE A 1 117 ? 8.535 -8.388 -41.403 1.00 0.00 133 PHE A C 14
ATOM 26016 O O . PHE A 1 117 ? 7.584 -8.260 -42.164 1.00 0.00 133 PHE A O 14
ATOM 26033 N N . ARG A 1 118 ? 8.392 -8.710 -40.099 1.00 0.00 134 ARG A N 14
ATOM 26034 C CA . ARG A 1 118 ? 7.073 -8.895 -39.427 1.00 0.00 134 ARG A CA 14
ATOM 26035 C C . ARG A 1 118 ? 6.726 -7.705 -38.527 1.00 0.00 134 ARG A C 14
ATOM 26036 O O . ARG A 1 118 ? 5.579 -7.598 -38.071 1.00 0.00 134 ARG A O 14
ATOM 26057 N N . CYS A 1 119 ? 7.713 -6.828 -38.250 1.00 0.00 135 CYS A N 14
ATOM 26058 C CA . CYS A 1 119 ? 7.469 -5.576 -37.495 1.00 0.00 135 CYS A CA 14
ATOM 26059 C C . CYS A 1 119 ? 6.489 -4.658 -38.266 1.00 0.00 135 CYS A C 14
ATOM 26060 O O . CYS A 1 119 ? 5.712 -3.912 -37.659 1.00 0.00 135 CYS A O 14
ATOM 26068 N N . GLU A 1 120 ? 6.521 -4.761 -39.614 1.00 0.00 136 GLU A N 14
ATOM 26069 C CA . GLU A 1 120 ? 5.650 -3.987 -40.529 1.00 0.00 136 GLU A CA 14
ATOM 26070 C C . GLU A 1 120 ? 4.245 -4.639 -40.672 1.00 0.00 136 GLU A C 14
ATOM 26071 O O . GLU A 1 120 ? 3.378 -4.099 -41.359 1.00 0.00 136 GLU A O 14
ATOM 26083 N N . GLY A 1 1 ? 4.973 -1.493 -5.091 1.00 0.00 17 GLY A N 15
ATOM 26084 C CA . GLY A 1 1 ? 5.329 -1.277 -6.514 1.00 0.00 17 GLY A CA 15
ATOM 26085 C C . GLY A 1 1 ? 4.106 -1.166 -7.409 1.00 0.00 17 GLY A C 15
ATOM 26086 O O . GLY A 1 1 ? 2.995 -0.921 -6.918 1.00 0.00 17 GLY A O 15
ATOM 26092 N N . ALA A 1 2 ? 4.309 -1.344 -8.728 1.00 0.00 18 ALA A N 15
ATOM 26093 C CA . ALA A 1 2 ? 3.229 -1.302 -9.732 1.00 0.00 18 ALA A CA 15
ATOM 26094 C C . ALA A 1 2 ? 2.497 -2.658 -9.784 1.00 0.00 18 ALA A C 15
ATOM 26095 O O . ALA A 1 2 ? 3.144 -3.713 -9.813 1.00 0.00 18 ALA A O 15
ATOM 26102 N N . GLY A 1 3 ? 1.149 -2.607 -9.826 1.00 0.00 19 GLY A N 15
ATOM 26103 C CA . GLY A 1 3 ? 0.288 -3.799 -9.836 1.00 0.00 19 GLY A CA 15
ATOM 26104 C C . GLY A 1 3 ? -0.010 -4.320 -11.240 1.00 0.00 19 GLY A C 15
ATOM 26105 O O . GLY A 1 3 ? -1.126 -4.778 -11.511 1.00 0.00 19 GLY A O 15
ATOM 26109 N N . THR A 1 4 ? 0.996 -4.243 -12.127 1.00 0.00 20 THR A N 15
ATOM 26110 C CA . THR A 1 4 ? 0.886 -4.631 -13.547 1.00 0.00 20 THR A CA 15
ATOM 26111 C C . THR A 1 4 ? 0.654 -6.156 -13.721 1.00 0.00 20 THR A C 15
ATOM 26112 O O . THR A 1 4 ? 0.916 -6.952 -12.806 1.00 0.00 20 THR A O 15
ATOM 26123 N N . SER A 1 5 ? 0.177 -6.545 -14.921 1.00 0.00 21 SER A N 15
ATOM 26124 C CA . SER A 1 5 ? -0.015 -7.960 -15.304 1.00 0.00 21 SER A CA 15
ATOM 26125 C C . SER A 1 5 ? 1.330 -8.562 -15.773 1.00 0.00 21 SER A C 15
ATOM 26126 O O . SER A 1 5 ? 1.499 -9.788 -15.802 1.00 0.00 21 SER A O 15
ATOM 26134 N N . ALA A 1 6 ? 2.294 -7.677 -16.120 1.00 0.00 22 ALA A N 15
ATOM 26135 C CA . ALA A 1 6 ? 3.688 -8.061 -16.427 1.00 0.00 22 ALA A CA 15
ATOM 26136 C C . ALA A 1 6 ? 4.410 -8.617 -15.177 1.00 0.00 22 ALA A C 15
ATOM 26137 O O . ALA A 1 6 ? 5.406 -9.320 -15.299 1.00 0.00 22 ALA A O 15
ATOM 26144 N N . ALA A 1 7 ? 3.900 -8.285 -13.975 1.00 0.00 23 ALA A N 15
ATOM 26145 C CA . ALA A 1 7 ? 4.389 -8.858 -12.696 1.00 0.00 23 ALA A CA 15
ATOM 26146 C C . ALA A 1 7 ? 4.235 -10.401 -12.674 1.00 0.00 23 ALA A C 15
ATOM 26147 O O . ALA A 1 7 ? 5.036 -11.110 -12.049 1.00 0.00 23 ALA A O 15
ATOM 26154 N N . MET A 1 8 ? 3.207 -10.897 -13.393 1.00 0.00 24 MET A N 15
ATOM 26155 C CA . MET A 1 8 ? 2.928 -12.342 -13.530 1.00 0.00 24 MET A CA 15
ATOM 26156 C C . MET A 1 8 ? 3.942 -13.038 -14.455 1.00 0.00 24 MET A C 15
ATOM 26157 O O . MET A 1 8 ? 4.263 -14.214 -14.238 1.00 0.00 24 MET A O 15
ATOM 26171 N N . ARG A 1 9 ? 4.445 -12.311 -15.483 1.00 0.00 25 ARG A N 15
ATOM 26172 C CA . ARG A 1 9 ? 5.425 -12.873 -16.444 1.00 0.00 25 ARG A CA 15
ATOM 26173 C C . ARG A 1 9 ? 6.777 -13.116 -15.747 1.00 0.00 25 ARG A C 15
ATOM 26174 O O . ARG A 1 9 ? 7.486 -14.055 -16.073 1.00 0.00 25 ARG A O 15
ATOM 26195 N N . GLN A 1 10 ? 7.078 -12.275 -14.738 1.00 0.00 26 GLN A N 15
ATOM 26196 C CA . GLN A 1 10 ? 8.343 -12.324 -13.973 1.00 0.00 26 GLN A CA 15
ATOM 26197 C C . GLN A 1 10 ? 8.494 -13.634 -13.165 1.00 0.00 26 GLN A C 15
ATOM 26198 O O . GLN A 1 10 ? 9.611 -14.008 -12.783 1.00 0.00 26 GLN A O 15
ATOM 26212 N N . ALA A 1 11 ? 7.354 -14.317 -12.932 1.00 0.00 27 ALA A N 15
ATOM 26213 C CA . ALA A 1 11 ? 7.296 -15.599 -12.210 1.00 0.00 27 ALA A CA 15
ATOM 26214 C C . ALA A 1 11 ? 7.893 -16.756 -13.040 1.00 0.00 27 ALA A C 15
ATOM 26215 O O . ALA A 1 11 ? 8.282 -17.785 -12.469 1.00 0.00 27 ALA A O 15
ATOM 26222 N N . THR A 1 12 ? 7.964 -16.573 -14.373 1.00 0.00 28 THR A N 15
ATOM 26223 C CA . THR A 1 12 ? 8.466 -17.593 -15.304 1.00 0.00 28 THR A CA 15
ATOM 26224 C C . THR A 1 12 ? 10.014 -17.704 -15.196 1.00 0.00 28 THR A C 15
ATOM 26225 O O . THR A 1 12 ? 10.723 -16.685 -15.207 1.00 0.00 28 THR A O 15
ATOM 26236 N N . SER A 1 13 ? 10.515 -18.949 -15.063 1.00 0.00 29 SER A N 15
ATOM 26237 C CA . SER A 1 13 ? 11.949 -19.238 -14.856 1.00 0.00 29 SER A CA 15
ATOM 26238 C C . SER A 1 13 ? 12.712 -19.219 -16.203 1.00 0.00 29 SER A C 15
ATOM 26239 O O . SER A 1 13 ? 12.141 -19.619 -17.228 1.00 0.00 29 SER A O 15
ATOM 26247 N N . PRO A 1 14 ? 14.030 -18.804 -16.215 1.00 0.00 30 PRO A N 15
ATOM 26248 C CA . PRO A 1 14 ? 14.874 -18.738 -17.450 1.00 0.00 30 PRO A CA 15
ATOM 26249 C C . PRO A 1 14 ? 15.023 -20.096 -18.175 1.00 0.00 30 PRO A C 15
ATOM 26250 O O . PRO A 1 14 ? 15.397 -20.125 -19.350 1.00 0.00 30 PRO A O 15
ATOM 26261 N N . LYS A 1 15 ? 14.745 -21.198 -17.444 1.00 0.00 31 LYS A N 15
ATOM 26262 C CA . LYS A 1 15 ? 14.827 -22.572 -17.968 1.00 0.00 31 LYS A CA 15
ATOM 26263 C C . LYS A 1 15 ? 13.854 -22.753 -19.143 1.00 0.00 31 LYS A C 15
ATOM 26264 O O . LYS A 1 15 ? 14.268 -23.017 -20.276 1.00 0.00 31 LYS A O 15
ATOM 26283 N N . THR A 1 16 ? 12.559 -22.553 -18.844 1.00 0.00 32 THR A N 15
ATOM 26284 C CA . THR A 1 16 ? 11.464 -22.752 -19.809 1.00 0.00 32 THR A CA 15
ATOM 26285 C C . THR A 1 16 ? 11.478 -21.662 -20.898 1.00 0.00 32 THR A C 15
ATOM 26286 O O . THR A 1 16 ? 10.981 -21.892 -22.011 1.00 0.00 32 THR A O 15
ATOM 26297 N N . ILE A 1 17 ? 12.050 -20.477 -20.560 1.00 0.00 33 ILE A N 15
ATOM 26298 C CA . ILE A 1 17 ? 12.236 -19.379 -21.521 1.00 0.00 33 ILE A CA 15
ATOM 26299 C C . ILE A 1 17 ? 13.207 -19.824 -22.615 1.00 0.00 33 ILE A C 15
ATOM 26300 O O . ILE A 1 17 ? 12.879 -19.741 -23.798 1.00 0.00 33 ILE A O 15
ATOM 26316 N N . LEU A 1 18 ? 14.379 -20.346 -22.185 1.00 0.00 34 LEU A N 15
ATOM 26317 C CA . LEU A 1 18 ? 15.412 -20.883 -23.090 1.00 0.00 34 LEU A CA 15
ATOM 26318 C C . LEU A 1 18 ? 14.832 -21.967 -23.987 1.00 0.00 34 LEU A C 15
ATOM 26319 O O . LEU A 1 18 ? 15.027 -21.925 -25.200 1.00 0.00 34 LEU A O 15
ATOM 26335 N N . GLU A 1 19 ? 14.110 -22.919 -23.368 1.00 0.00 35 GLU A N 15
ATOM 26336 C CA . GLU A 1 19 ? 13.485 -24.040 -24.076 1.00 0.00 35 GLU A CA 15
ATOM 26337 C C . GLU A 1 19 ? 12.601 -23.557 -25.239 1.00 0.00 35 GLU A C 15
ATOM 26338 O O . GLU A 1 19 ? 12.828 -23.967 -26.381 1.00 0.00 35 GLU A O 15
ATOM 26350 N N . TYR A 1 20 ? 11.625 -22.655 -24.955 1.00 0.00 36 TYR A N 15
ATOM 26351 C CA . TYR A 1 20 ? 10.657 -22.214 -25.985 1.00 0.00 36 TYR A CA 15
ATOM 26352 C C . TYR A 1 20 ? 11.318 -21.285 -27.026 1.00 0.00 36 TYR A C 15
ATOM 26353 O O . TYR A 1 20 ? 10.822 -21.176 -28.149 1.00 0.00 36 TYR A O 15
ATOM 26371 N N . ILE A 1 21 ? 12.433 -20.626 -26.635 1.00 0.00 37 ILE A N 15
ATOM 26372 C CA . ILE A 1 21 ? 13.298 -19.870 -27.566 1.00 0.00 37 ILE A CA 15
ATOM 26373 C C . ILE A 1 21 ? 13.848 -20.816 -28.649 1.00 0.00 37 ILE A C 15
ATOM 26374 O O . ILE A 1 21 ? 13.677 -20.561 -29.844 1.00 0.00 37 ILE A O 15
ATOM 26390 N N . ILE A 1 22 ? 14.457 -21.933 -28.205 1.00 0.00 38 ILE A N 15
ATOM 26391 C CA . ILE A 1 22 ? 15.029 -22.952 -29.108 1.00 0.00 38 ILE A CA 15
ATOM 26392 C C . ILE A 1 22 ? 13.923 -23.516 -30.011 1.00 0.00 38 ILE A C 15
ATOM 26393 O O . ILE A 1 22 ? 14.073 -23.560 -31.230 1.00 0.00 38 ILE A O 15
ATOM 26409 N N . ASN A 1 23 ? 12.787 -23.860 -29.371 1.00 0.00 39 ASN A N 15
ATOM 26410 C CA . ASN A 1 23 ? 11.600 -24.430 -30.036 1.00 0.00 39 ASN A CA 15
ATOM 26411 C C . ASN A 1 23 ? 11.043 -23.482 -31.110 1.00 0.00 39 ASN A C 15
ATOM 26412 O O . ASN A 1 23 ? 10.534 -23.936 -32.124 1.00 0.00 39 ASN A O 15
ATOM 26423 N N . PHE A 1 24 ? 11.157 -22.166 -30.864 1.00 0.00 40 PHE A N 15
ATOM 26424 C CA . PHE A 1 24 ? 10.704 -21.132 -31.804 1.00 0.00 40 PHE A CA 15
ATOM 26425 C C . PHE A 1 24 ? 11.620 -21.054 -33.046 1.00 0.00 40 PHE A C 15
ATOM 26426 O O . PHE A 1 24 ? 11.141 -21.109 -34.178 1.00 0.00 40 PHE A O 15
ATOM 26443 N N . PHE A 1 25 ? 12.931 -20.901 -32.820 1.00 0.00 41 PHE A N 15
ATOM 26444 C CA . PHE A 1 25 ? 13.896 -20.680 -33.915 1.00 0.00 41 PHE A CA 15
ATOM 26445 C C . PHE A 1 25 ? 14.103 -21.949 -34.770 1.00 0.00 41 PHE A C 15
ATOM 26446 O O . PHE A 1 25 ? 14.448 -21.845 -35.952 1.00 0.00 41 PHE A O 15
ATOM 26463 N N . THR A 1 26 ? 13.855 -23.138 -34.185 1.00 0.00 42 THR A N 15
ATOM 26464 C CA . THR A 1 26 ? 14.009 -24.422 -34.901 1.00 0.00 42 THR A CA 15
ATOM 26465 C C . THR A 1 26 ? 12.673 -24.899 -35.513 1.00 0.00 42 THR A C 15
ATOM 26466 O O . THR A 1 26 ? 12.653 -25.400 -36.640 1.00 0.00 42 THR A O 15
ATOM 26477 N N . CYS A 1 27 ? 11.563 -24.730 -34.763 1.00 0.00 43 CYS A N 15
ATOM 26478 C CA . CYS A 1 27 ? 10.245 -25.322 -35.105 1.00 0.00 43 CYS A CA 15
ATOM 26479 C C . CYS A 1 27 ? 9.107 -24.291 -34.891 1.00 0.00 43 CYS A C 15
ATOM 26480 O O . CYS A 1 27 ? 9.365 -23.099 -34.721 1.00 0.00 43 CYS A O 15
ATOM 26488 N N . GLY A 1 28 ? 7.849 -24.760 -34.931 1.00 0.00 44 GLY A N 15
ATOM 26489 C CA . GLY A 1 28 ? 6.675 -23.911 -34.690 1.00 0.00 44 GLY A CA 15
ATOM 26490 C C . GLY A 1 28 ? 5.387 -24.683 -34.914 1.00 0.00 44 GLY A C 15
ATOM 26491 O O . GLY A 1 28 ? 5.247 -25.793 -34.403 1.00 0.00 44 GLY A O 15
ATOM 26495 N N . GLY A 1 29 ? 4.431 -24.083 -35.649 1.00 0.00 45 GLY A N 15
ATOM 26496 C CA . GLY A 1 29 ? 3.222 -24.779 -36.120 1.00 0.00 45 GLY A CA 15
ATOM 26497 C C . GLY A 1 29 ? 2.060 -24.782 -35.127 1.00 0.00 45 GLY A C 15
ATOM 26498 O O . GLY A 1 29 ? 0.909 -24.584 -35.531 1.00 0.00 45 GLY A O 15
ATOM 26502 N N . ILE A 1 30 ? 2.348 -25.017 -33.828 1.00 0.00 46 ILE A N 15
ATOM 26503 C CA . ILE A 1 30 ? 1.328 -24.957 -32.763 1.00 0.00 46 ILE A CA 15
ATOM 26504 C C . ILE A 1 30 ? 0.900 -23.490 -32.547 1.00 0.00 46 ILE A C 15
ATOM 26505 O O . ILE A 1 30 ? 1.718 -22.575 -32.691 1.00 0.00 46 ILE A O 15
ATOM 26521 N N . ARG A 1 31 ? -0.387 -23.280 -32.234 1.00 0.00 47 ARG A N 15
ATOM 26522 C CA . ARG A 1 31 ? -0.950 -21.938 -32.016 1.00 0.00 47 ARG A CA 15
ATOM 26523 C C . ARG A 1 31 ? -1.963 -21.913 -30.849 1.00 0.00 47 ARG A C 15
ATOM 26524 O O . ARG A 1 31 ? -2.706 -20.947 -30.715 1.00 0.00 47 ARG A O 15
ATOM 26545 N N . ARG A 1 32 ? -1.964 -22.962 -29.995 1.00 0.00 48 ARG A N 15
ATOM 26546 C CA . ARG A 1 32 ? -2.873 -23.042 -28.818 1.00 0.00 48 ARG A CA 15
ATOM 26547 C C . ARG A 1 32 ? -2.588 -21.891 -27.823 1.00 0.00 48 ARG A C 15
ATOM 26548 O O . ARG A 1 32 ? -3.321 -20.900 -27.781 1.00 0.00 48 ARG A O 15
ATOM 26569 N N . ARG A 1 33 ? -1.520 -22.042 -27.028 1.00 0.00 49 ARG A N 15
ATOM 26570 C CA . ARG A 1 33 ? -0.987 -20.981 -26.142 1.00 0.00 49 ARG A CA 15
ATOM 26571 C C . ARG A 1 33 ? 0.369 -20.492 -26.682 1.00 0.00 49 ARG A C 15
ATOM 26572 O O . ARG A 1 33 ? 0.972 -19.554 -26.137 1.00 0.00 49 ARG A O 15
ATOM 26593 N N . ASN A 1 34 ? 0.813 -21.143 -27.782 1.00 0.00 50 ASN A N 15
ATOM 26594 C CA . ASN A 1 34 ? 2.079 -20.863 -28.468 1.00 0.00 50 ASN A CA 15
ATOM 26595 C C . ASN A 1 34 ? 2.072 -19.453 -29.079 1.00 0.00 50 ASN A C 15
ATOM 26596 O O . ASN A 1 34 ? 3.119 -18.833 -29.180 1.00 0.00 50 ASN A O 15
ATOM 26607 N N . GLU A 1 35 ? 0.883 -18.952 -29.479 1.00 0.00 51 GLU A N 15
ATOM 26608 C CA . GLU A 1 35 ? 0.757 -17.605 -30.069 1.00 0.00 51 GLU A CA 15
ATOM 26609 C C . GLU A 1 35 ? 1.245 -16.528 -29.092 1.00 0.00 51 GLU A C 15
ATOM 26610 O O . GLU A 1 35 ? 2.177 -15.819 -29.399 1.00 0.00 51 GLU A O 15
ATOM 26622 N N . THR A 1 36 ? 0.634 -16.484 -27.898 1.00 0.00 52 THR A N 15
ATOM 26623 C CA . THR A 1 36 ? 0.770 -15.361 -26.955 1.00 0.00 52 THR A CA 15
ATOM 26624 C C . THR A 1 36 ? 2.178 -15.249 -26.324 1.00 0.00 52 THR A C 15
ATOM 26625 O O . THR A 1 36 ? 2.851 -14.206 -26.472 1.00 0.00 52 THR A O 15
ATOM 26636 N N . GLN A 1 37 ? 2.614 -16.339 -25.647 1.00 0.00 53 GLN A N 15
ATOM 26637 C CA . GLN A 1 37 ? 3.907 -16.385 -24.924 1.00 0.00 53 GLN A CA 15
ATOM 26638 C C . GLN A 1 37 ? 5.082 -16.078 -25.869 1.00 0.00 53 GLN A C 15
ATOM 26639 O O . GLN A 1 37 ? 6.021 -15.352 -25.509 1.00 0.00 53 GLN A O 15
ATOM 26653 N N . TYR A 1 38 ? 4.993 -16.626 -27.091 1.00 0.00 54 TYR A N 15
ATOM 26654 C CA . TYR A 1 38 ? 5.992 -16.397 -28.134 1.00 0.00 54 TYR A CA 15
ATOM 26655 C C . TYR A 1 38 ? 5.874 -14.970 -28.681 1.00 0.00 54 TYR A C 15
ATOM 26656 O O . TYR A 1 38 ? 6.879 -14.300 -28.792 1.00 0.00 54 TYR A O 15
ATOM 26674 N N . GLN A 1 39 ? 4.639 -14.510 -28.976 1.00 0.00 55 GLN A N 15
ATOM 26675 C CA . GLN A 1 39 ? 4.397 -13.224 -29.686 1.00 0.00 55 GLN A CA 15
ATOM 26676 C C . GLN A 1 39 ? 5.034 -12.040 -28.955 1.00 0.00 55 GLN A C 15
ATOM 26677 O O . GLN A 1 39 ? 5.661 -11.199 -29.586 1.00 0.00 55 GLN A O 15
ATOM 26691 N N . GLU A 1 40 ? 4.869 -12.001 -27.625 1.00 0.00 56 GLU A N 15
ATOM 26692 C CA . GLU A 1 40 ? 5.459 -10.930 -26.798 1.00 0.00 56 GLU A CA 15
ATOM 26693 C C . GLU A 1 40 ? 7.007 -10.940 -26.893 1.00 0.00 56 GLU A C 15
ATOM 26694 O O . GLU A 1 40 ? 7.639 -9.881 -26.867 1.00 0.00 56 GLU A O 15
ATOM 26706 N N . LEU A 1 41 ? 7.601 -12.147 -27.061 1.00 0.00 57 LEU A N 15
ATOM 26707 C CA . LEU A 1 41 ? 9.043 -12.303 -27.365 1.00 0.00 57 LEU A CA 15
ATOM 26708 C C . LEU A 1 41 ? 9.351 -11.752 -28.776 1.00 0.00 57 LEU A C 15
ATOM 26709 O O . LEU A 1 41 ? 10.335 -11.049 -28.935 1.00 0.00 57 LEU A O 15
ATOM 26725 N N . ILE A 1 42 ? 8.495 -12.077 -29.782 1.00 0.00 58 ILE A N 15
ATOM 26726 C CA . ILE A 1 42 ? 8.684 -11.647 -31.201 1.00 0.00 58 ILE A CA 15
ATOM 26727 C C . ILE A 1 42 ? 8.693 -10.117 -31.297 1.00 0.00 58 ILE A C 15
ATOM 26728 O O . ILE A 1 42 ? 9.542 -9.545 -31.979 1.00 0.00 58 ILE A O 15
ATOM 26744 N N . GLU A 1 43 ? 7.736 -9.481 -30.605 1.00 0.00 59 GLU A N 15
ATOM 26745 C CA . GLU A 1 43 ? 7.578 -8.026 -30.613 1.00 0.00 59 GLU A CA 15
ATOM 26746 C C . GLU A 1 43 ? 8.775 -7.365 -29.958 1.00 0.00 59 GLU A C 15
ATOM 26747 O O . GLU A 1 43 ? 9.369 -6.472 -30.546 1.00 0.00 59 GLU A O 15
ATOM 26759 N N . THR A 1 44 ? 9.139 -7.853 -28.758 1.00 0.00 60 THR A N 15
ATOM 26760 C CA . THR A 1 44 ? 10.228 -7.262 -27.959 1.00 0.00 60 THR A CA 15
ATOM 26761 C C . THR A 1 44 ? 11.610 -7.433 -28.666 1.00 0.00 60 THR A C 15
ATOM 26762 O O . THR A 1 44 ? 12.457 -6.522 -28.630 1.00 0.00 60 THR A O 15
ATOM 26773 N N . MET A 1 45 ? 11.794 -8.601 -29.334 1.00 0.00 61 MET A N 15
ATOM 26774 C CA . MET A 1 45 ? 12.942 -8.859 -30.237 1.00 0.00 61 MET A CA 15
ATOM 26775 C C . MET A 1 45 ? 12.953 -7.798 -31.342 1.00 0.00 61 MET A C 15
ATOM 26776 O O . MET A 1 45 ? 13.863 -6.997 -31.414 1.00 0.00 61 MET A O 15
ATOM 26790 N N . ALA A 1 46 ? 11.864 -7.780 -32.140 1.00 0.00 62 ALA A N 15
ATOM 26791 C CA . ALA A 1 46 ? 11.680 -6.868 -33.283 1.00 0.00 62 ALA A CA 15
ATOM 26792 C C . ALA A 1 46 ? 11.860 -5.382 -32.894 1.00 0.00 62 ALA A C 15
ATOM 26793 O O . ALA A 1 46 ? 12.331 -4.600 -33.711 1.00 0.00 62 ALA A O 15
ATOM 26800 N N . GLU A 1 47 ? 11.524 -5.030 -31.629 1.00 0.00 63 GLU A N 15
ATOM 26801 C CA . GLU A 1 47 ? 11.720 -3.672 -31.079 1.00 0.00 63 GLU A CA 15
ATOM 26802 C C . GLU A 1 47 ? 13.217 -3.363 -30.960 1.00 0.00 63 GLU A C 15
ATOM 26803 O O . GLU A 1 47 ? 13.710 -2.457 -31.633 1.00 0.00 63 GLU A O 15
ATOM 26815 N N . THR A 1 48 ? 13.943 -4.170 -30.148 1.00 0.00 64 THR A N 15
ATOM 26816 C CA . THR A 1 48 ? 15.392 -3.943 -29.892 1.00 0.00 64 THR A CA 15
ATOM 26817 C C . THR A 1 48 ? 16.220 -4.068 -31.194 1.00 0.00 64 THR A C 15
ATOM 26818 O O . THR A 1 48 ? 17.232 -3.382 -31.352 1.00 0.00 64 THR A O 15
ATOM 26829 N N . LEU A 1 49 ? 15.740 -4.918 -32.128 1.00 0.00 65 LEU A N 15
ATOM 26830 C CA . LEU A 1 49 ? 16.337 -5.082 -33.458 1.00 0.00 65 LEU A CA 15
ATOM 26831 C C . LEU A 1 49 ? 16.210 -3.773 -34.245 1.00 0.00 65 LEU A C 15
ATOM 26832 O O . LEU A 1 49 ? 17.207 -3.127 -34.522 1.00 0.00 65 LEU A O 15
ATOM 26848 N N . LYS A 1 50 ? 14.958 -3.349 -34.513 1.00 0.00 66 LYS A N 15
ATOM 26849 C CA . LYS A 1 50 ? 14.659 -2.192 -35.400 1.00 0.00 66 LYS A CA 15
ATOM 26850 C C . LYS A 1 50 ? 15.195 -0.865 -34.806 1.00 0.00 66 LYS A C 15
ATOM 26851 O O . LYS A 1 50 ? 15.449 0.095 -35.543 1.00 0.00 66 LYS A O 15
ATOM 26870 N N . SER A 1 51 ? 15.398 -0.849 -33.469 1.00 0.00 67 SER A N 15
ATOM 26871 C CA . SER A 1 51 ? 15.947 0.312 -32.742 1.00 0.00 67 SER A CA 15
ATOM 26872 C C . SER A 1 51 ? 17.468 0.465 -32.969 1.00 0.00 67 SER A C 15
ATOM 26873 O O . SER A 1 51 ? 18.000 1.573 -32.892 1.00 0.00 67 SER A O 15
ATOM 26881 N N . THR A 1 52 ? 18.161 -0.658 -33.230 1.00 0.00 68 THR A N 15
ATOM 26882 C CA . THR A 1 52 ? 19.616 -0.659 -33.528 1.00 0.00 68 THR A CA 15
ATOM 26883 C C . THR A 1 52 ? 19.885 -0.892 -35.036 1.00 0.00 68 THR A C 15
ATOM 26884 O O . THR A 1 52 ? 21.035 -0.811 -35.491 1.00 0.00 68 THR A O 15
ATOM 26895 N N . MET A 1 53 ? 18.814 -1.164 -35.802 1.00 0.00 69 MET A N 15
ATOM 26896 C CA . MET A 1 53 ? 18.882 -1.353 -37.271 1.00 0.00 69 MET A CA 15
ATOM 26897 C C . MET A 1 53 ? 18.773 0.010 -37.988 1.00 0.00 69 MET A C 15
ATOM 26898 O O . MET A 1 53 ? 18.153 0.933 -37.441 1.00 0.00 69 MET A O 15
ATOM 26912 N N . PRO A 1 54 ? 19.394 0.160 -39.217 1.00 0.00 70 PRO A N 15
ATOM 26913 C CA . PRO A 1 54 ? 19.208 1.355 -40.073 1.00 0.00 70 PRO A CA 15
ATOM 26914 C C . PRO A 1 54 ? 17.714 1.565 -40.392 1.00 0.00 70 PRO A C 15
ATOM 26915 O O . PRO A 1 54 ? 17.173 2.659 -40.201 1.00 0.00 70 PRO A O 15
ATOM 26926 N N . ASP A 1 55 ? 17.071 0.491 -40.885 1.00 0.00 71 ASP A N 15
ATOM 26927 C CA . ASP A 1 55 ? 15.606 0.389 -40.990 1.00 0.00 71 ASP A CA 15
ATOM 26928 C C . ASP A 1 55 ? 15.204 -1.101 -40.924 1.00 0.00 71 ASP A C 15
ATOM 26929 O O . ASP A 1 55 ? 14.771 -1.589 -39.871 1.00 0.00 71 ASP A O 15
ATOM 26938 N N . ARG A 1 56 ? 15.445 -1.828 -42.042 1.00 0.00 72 ARG A N 15
ATOM 26939 C CA . ARG A 1 56 ? 15.040 -3.247 -42.243 1.00 0.00 72 ARG A CA 15
ATOM 26940 C C . ARG A 1 56 ? 15.930 -3.864 -43.342 1.00 0.00 72 ARG A C 15
ATOM 26941 O O . ARG A 1 56 ? 16.332 -3.167 -44.283 1.00 0.00 72 ARG A O 15
ATOM 26962 N N . GLY A 1 57 ? 16.243 -5.167 -43.206 1.00 0.00 73 GLY A N 15
ATOM 26963 C CA . GLY A 1 57 ? 16.961 -5.924 -44.256 1.00 0.00 73 GLY A CA 15
ATOM 26964 C C . GLY A 1 57 ? 18.485 -5.822 -44.202 1.00 0.00 73 GLY A C 15
ATOM 26965 O O . GLY A 1 57 ? 19.180 -6.675 -44.770 1.00 0.00 73 GLY A O 15
ATOM 26969 N N . ALA A 1 58 ? 18.999 -4.769 -43.550 1.00 0.00 74 ALA A N 15
ATOM 26970 C CA . ALA A 1 58 ? 20.447 -4.554 -43.322 1.00 0.00 74 ALA A CA 15
ATOM 26971 C C . ALA A 1 58 ? 21.055 -5.682 -42.429 1.00 0.00 74 ALA A C 15
ATOM 26972 O O . ALA A 1 58 ? 20.299 -6.530 -41.918 1.00 0.00 74 ALA A O 15
ATOM 26979 N N . PRO A 1 59 ? 22.423 -5.752 -42.257 1.00 0.00 75 PRO A N 15
ATOM 26980 C CA . PRO A 1 59 ? 23.053 -6.661 -41.267 1.00 0.00 75 PRO A CA 15
ATOM 26981 C C . PRO A 1 59 ? 22.421 -6.509 -39.858 1.00 0.00 75 PRO A C 15
ATOM 26982 O O . PRO A 1 59 ? 22.462 -5.428 -39.260 1.00 0.00 75 PRO A O 15
ATOM 26993 N N . LEU A 1 60 ? 21.785 -7.592 -39.394 1.00 0.00 76 LEU A N 15
ATOM 26994 C CA . LEU A 1 60 ? 21.169 -7.680 -38.051 1.00 0.00 76 LEU A CA 15
ATOM 26995 C C . LEU A 1 60 ? 22.262 -7.659 -36.930 1.00 0.00 76 LEU A C 15
ATOM 26996 O O . LEU A 1 60 ? 23.402 -8.068 -37.190 1.00 0.00 76 LEU A O 15
ATOM 27012 N N . PRO A 1 61 ? 21.946 -7.150 -35.680 1.00 0.00 77 PRO A N 15
ATOM 27013 C CA . PRO A 1 61 ? 22.942 -7.038 -34.570 1.00 0.00 77 PRO A CA 15
ATOM 27014 C C . PRO A 1 61 ? 23.453 -8.412 -34.093 1.00 0.00 77 PRO A C 15
ATOM 27015 O O . PRO A 1 61 ? 22.721 -9.403 -34.155 1.00 0.00 77 PRO A O 15
ATOM 27026 N N . GLU A 1 62 ? 24.707 -8.449 -33.598 1.00 0.00 78 GLU A N 15
ATOM 27027 C CA . GLU A 1 62 ? 25.342 -9.683 -33.110 1.00 0.00 78 GLU A CA 15
ATOM 27028 C C . GLU A 1 62 ? 24.848 -10.024 -31.700 1.00 0.00 78 GLU A C 15
ATOM 27029 O O . GLU A 1 62 ? 24.702 -11.196 -31.356 1.00 0.00 78 GLU A O 15
ATOM 27041 N N . ASN A 1 63 ? 24.620 -8.992 -30.876 1.00 0.00 79 ASN A N 15
ATOM 27042 C CA . ASN A 1 63 ? 24.107 -9.169 -29.505 1.00 0.00 79 ASN A CA 15
ATOM 27043 C C . ASN A 1 63 ? 22.704 -8.570 -29.425 1.00 0.00 79 ASN A C 15
ATOM 27044 O O . ASN A 1 63 ? 22.516 -7.369 -29.646 1.00 0.00 79 ASN A O 15
ATOM 27055 N N . ILE A 1 64 ? 21.717 -9.430 -29.137 1.00 0.00 80 ILE A N 15
ATOM 27056 C CA . ILE A 1 64 ? 20.318 -9.028 -28.948 1.00 0.00 80 ILE A CA 15
ATOM 27057 C C . ILE A 1 64 ? 20.005 -9.112 -27.447 1.00 0.00 80 ILE A C 15
ATOM 27058 O O . ILE A 1 64 ? 19.900 -10.213 -26.883 1.00 0.00 80 ILE A O 15
ATOM 27074 N N . ILE A 1 65 ? 19.902 -7.940 -26.795 1.00 0.00 81 ILE A N 15
ATOM 27075 C CA . ILE A 1 65 ? 19.664 -7.851 -25.347 1.00 0.00 81 ILE A CA 15
ATOM 27076 C C . ILE A 1 65 ? 18.161 -7.765 -25.072 1.00 0.00 81 ILE A C 15
ATOM 27077 O O . ILE A 1 65 ? 17.501 -6.801 -25.470 1.00 0.00 81 ILE A O 15
ATOM 27093 N N . LEU A 1 66 ? 17.641 -8.800 -24.413 1.00 0.00 82 LEU A N 15
ATOM 27094 C CA . LEU A 1 66 ? 16.263 -8.841 -23.909 1.00 0.00 82 LEU A CA 15
ATOM 27095 C C . LEU A 1 66 ? 16.297 -9.070 -22.387 1.00 0.00 82 LEU A C 15
ATOM 27096 O O . LEU A 1 66 ? 16.160 -10.199 -21.902 1.00 0.00 82 LEU A O 15
ATOM 27112 N N . ASP A 1 67 ? 16.517 -7.982 -21.650 1.00 0.00 83 ASP A N 15
ATOM 27113 C CA . ASP A 1 67 ? 16.655 -8.010 -20.180 1.00 0.00 83 ASP A CA 15
ATOM 27114 C C . ASP A 1 67 ? 15.299 -8.198 -19.471 1.00 0.00 83 ASP A C 15
ATOM 27115 O O . ASP A 1 67 ? 15.262 -8.608 -18.313 1.00 0.00 83 ASP A O 15
ATOM 27124 N N . ASP A 1 68 ? 14.200 -7.909 -20.187 1.00 0.00 84 ASP A N 15
ATOM 27125 C CA . ASP A 1 68 ? 12.833 -7.839 -19.608 1.00 0.00 84 ASP A CA 15
ATOM 27126 C C . ASP A 1 68 ? 12.047 -9.163 -19.811 1.00 0.00 84 ASP A C 15
ATOM 27127 O O . ASP A 1 68 ? 10.879 -9.266 -19.405 1.00 0.00 84 ASP A O 15
ATOM 27136 N N . MET A 1 69 ? 12.710 -10.200 -20.371 1.00 0.00 85 MET A N 15
ATOM 27137 C CA . MET A 1 69 ? 12.016 -11.404 -20.878 1.00 0.00 85 MET A CA 15
ATOM 27138 C C . MET A 1 69 ? 11.553 -12.316 -19.736 1.00 0.00 85 MET A C 15
ATOM 27139 O O . MET A 1 69 ? 12.291 -13.202 -19.305 1.00 0.00 85 MET A O 15
ATOM 27153 N N . ASP A 1 70 ? 10.326 -12.048 -19.247 1.00 0.00 86 ASP A N 15
ATOM 27154 C CA . ASP A 1 70 ? 9.684 -12.824 -18.176 1.00 0.00 86 ASP A CA 15
ATOM 27155 C C . ASP A 1 70 ? 10.504 -12.786 -16.873 1.00 0.00 86 ASP A C 15
ATOM 27156 O O . ASP A 1 70 ? 10.612 -13.783 -16.139 1.00 0.00 86 ASP A O 15
ATOM 27165 N N . GLY A 1 71 ? 11.053 -11.588 -16.585 1.00 0.00 87 GLY A N 15
ATOM 27166 C CA . GLY A 1 71 ? 11.897 -11.360 -15.408 1.00 0.00 87 GLY A CA 15
ATOM 27167 C C . GLY A 1 71 ? 13.310 -11.915 -15.573 1.00 0.00 87 GLY A C 15
ATOM 27168 O O . GLY A 1 71 ? 14.102 -11.909 -14.621 1.00 0.00 87 GLY A O 15
ATOM 27172 N N . CYS A 1 72 ? 13.629 -12.384 -16.791 1.00 0.00 88 CYS A N 15
ATOM 27173 C CA . CYS A 1 72 ? 14.909 -13.013 -17.123 1.00 0.00 88 CYS A CA 15
ATOM 27174 C C . CYS A 1 72 ? 15.639 -12.179 -18.193 1.00 0.00 88 CYS A C 15
ATOM 27175 O O . CYS A 1 72 ? 15.014 -11.609 -19.113 1.00 0.00 88 CYS A O 15
ATOM 27183 N N . ARG A 1 73 ? 16.961 -12.101 -18.033 1.00 0.00 89 ARG A N 15
ATOM 27184 C CA . ARG A 1 73 ? 17.866 -11.360 -18.909 1.00 0.00 89 ARG A CA 15
ATOM 27185 C C . ARG A 1 73 ? 18.518 -12.350 -19.896 1.00 0.00 89 ARG A C 15
ATOM 27186 O O . ARG A 1 73 ? 19.454 -13.068 -19.532 1.00 0.00 89 ARG A O 15
ATOM 27207 N N . VAL A 1 74 ? 18.007 -12.385 -21.137 1.00 0.00 90 VAL A N 15
ATOM 27208 C CA . VAL A 1 74 ? 18.566 -13.220 -22.221 1.00 0.00 90 VAL A CA 15
ATOM 27209 C C . VAL A 1 74 ? 19.365 -12.365 -23.221 1.00 0.00 90 VAL A C 15
ATOM 27210 O O . VAL A 1 74 ? 18.966 -11.254 -23.575 1.00 0.00 90 VAL A O 15
ATOM 27223 N N . GLU A 1 75 ? 20.523 -12.911 -23.631 1.00 0.00 91 GLU A N 15
ATOM 27224 C CA . GLU A 1 75 ? 21.423 -12.318 -24.619 1.00 0.00 91 GLU A CA 15
ATOM 27225 C C . GLU A 1 75 ? 21.655 -13.338 -25.746 1.00 0.00 91 GLU A C 15
ATOM 27226 O O . GLU A 1 75 ? 22.114 -14.464 -25.499 1.00 0.00 91 GLU A O 15
ATOM 27238 N N . PHE A 1 76 ? 21.289 -12.948 -26.974 1.00 0.00 92 PHE A N 15
ATOM 27239 C CA . PHE A 1 76 ? 21.509 -13.760 -28.180 1.00 0.00 92 PHE A CA 15
ATOM 27240 C C . PHE A 1 76 ? 22.850 -13.350 -28.806 1.00 0.00 92 PHE A C 15
ATOM 27241 O O . PHE A 1 76 ? 23.025 -12.194 -29.184 1.00 0.00 92 PHE A O 15
ATOM 27258 N N . ASN A 1 77 ? 23.790 -14.299 -28.877 1.00 0.00 93 ASN A N 15
ATOM 27259 C CA . ASN A 1 77 ? 25.152 -14.074 -29.389 1.00 0.00 93 ASN A CA 15
ATOM 27260 C C . ASN A 1 77 ? 25.316 -14.724 -30.756 1.00 0.00 93 ASN A C 15
ATOM 27261 O O . ASN A 1 77 ? 25.145 -15.929 -30.894 1.00 0.00 93 ASN A O 15
ATOM 27272 N N . LEU A 1 78 ? 25.637 -13.914 -31.763 1.00 0.00 94 LEU A N 15
ATOM 27273 C CA . LEU A 1 78 ? 26.027 -14.409 -33.085 1.00 0.00 94 LEU A CA 15
ATOM 27274 C C . LEU A 1 78 ? 27.545 -14.635 -33.097 1.00 0.00 94 LEU A C 15
ATOM 27275 O O . LEU A 1 78 ? 28.283 -13.820 -32.523 1.00 0.00 94 LEU A O 15
ATOM 27291 N N . PRO A 1 79 ? 28.035 -15.741 -33.726 1.00 0.00 95 PRO A N 15
ATOM 27292 C CA . PRO A 1 79 ? 29.478 -16.006 -33.852 1.00 0.00 95 PRO A CA 15
ATOM 27293 C C . PRO A 1 79 ? 30.185 -14.938 -34.699 1.00 0.00 95 PRO A C 15
ATOM 27294 O O . PRO A 1 79 ? 29.571 -14.291 -35.556 1.00 0.00 95 PRO A O 15
ATOM 27305 N N . GLY A 1 80 ? 31.480 -14.792 -34.439 1.00 0.00 96 GLY A N 15
ATOM 27306 C CA . GLY A 1 80 ? 32.321 -13.824 -35.128 1.00 0.00 96 GLY A CA 15
ATOM 27307 C C . GLY A 1 80 ? 32.708 -14.278 -36.529 1.00 0.00 96 GLY A C 15
ATOM 27308 O O . GLY A 1 80 ? 32.473 -15.435 -36.905 1.00 0.00 96 GLY A O 15
ATOM 27312 N N . GLU A 1 81 ? 33.307 -13.354 -37.299 1.00 0.00 97 GLU A N 15
ATOM 27313 C CA . GLU A 1 81 ? 33.840 -13.642 -38.658 1.00 0.00 97 GLU A CA 15
ATOM 27314 C C . GLU A 1 81 ? 35.008 -14.659 -38.612 1.00 0.00 97 GLU A C 15
ATOM 27315 O O . GLU A 1 81 ? 35.322 -15.314 -39.608 1.00 0.00 97 GLU A O 15
ATOM 27327 N N . ASN A 1 82 ? 35.636 -14.778 -37.430 1.00 0.00 98 ASN A N 15
ATOM 27328 C CA . ASN A 1 82 ? 36.754 -15.705 -37.174 1.00 0.00 98 ASN A CA 15
ATOM 27329 C C . ASN A 1 82 ? 36.259 -17.062 -36.621 1.00 0.00 98 ASN A C 15
ATOM 27330 O O . ASN A 1 82 ? 37.069 -17.958 -36.383 1.00 0.00 98 ASN A O 15
ATOM 27341 N N . ASN A 1 83 ? 34.934 -17.199 -36.393 1.00 0.00 99 ASN A N 15
ATOM 27342 C CA . ASN A 1 83 ? 34.330 -18.437 -35.843 1.00 0.00 99 ASN A CA 15
ATOM 27343 C C . ASN A 1 83 ? 33.928 -19.371 -36.995 1.00 0.00 99 ASN A C 15
ATOM 27344 O O . ASN A 1 83 ? 33.376 -18.907 -37.999 1.00 0.00 99 ASN A O 15
ATOM 27355 N N . GLU A 1 84 ? 34.210 -20.673 -36.841 1.00 0.00 100 GLU A N 15
ATOM 27356 C CA . GLU A 1 84 ? 33.851 -21.710 -37.833 1.00 0.00 100 GLU A CA 15
ATOM 27357 C C . GLU A 1 84 ? 32.514 -22.404 -37.454 1.00 0.00 100 GLU A C 15
ATOM 27358 O O . GLU A 1 84 ? 31.853 -23.008 -38.309 1.00 0.00 100 GLU A O 15
ATOM 27370 N N . ALA A 1 85 ? 32.117 -22.282 -36.171 1.00 0.00 101 ALA A N 15
ATOM 27371 C CA . ALA A 1 85 ? 30.979 -23.030 -35.597 1.00 0.00 101 ALA A CA 15
ATOM 27372 C C . ALA A 1 85 ? 29.623 -22.664 -36.242 1.00 0.00 101 ALA A C 15
ATOM 27373 O O . ALA A 1 85 ? 28.807 -23.556 -36.496 1.00 0.00 101 ALA A O 15
ATOM 27380 N N . GLY A 1 86 ? 29.412 -21.356 -36.513 1.00 0.00 102 GLY A N 15
ATOM 27381 C CA . GLY A 1 86 ? 28.205 -20.874 -37.198 1.00 0.00 102 GLY A CA 15
ATOM 27382 C C . GLY A 1 86 ? 26.911 -21.192 -36.458 1.00 0.00 102 GLY A C 15
ATOM 27383 O O . GLY A 1 86 ? 25.937 -21.652 -37.070 1.00 0.00 102 GLY A O 15
ATOM 27387 N N . GLN A 1 87 ? 26.908 -20.986 -35.132 1.00 0.00 103 GLN A N 15
ATOM 27388 C CA . GLN A 1 87 ? 25.730 -21.235 -34.275 1.00 0.00 103 GLN A CA 15
ATOM 27389 C C . GLN A 1 87 ? 25.531 -20.091 -33.277 1.00 0.00 103 GLN A C 15
ATOM 27390 O O . GLN A 1 87 ? 26.487 -19.575 -32.706 1.00 0.00 103 GLN A O 15
ATOM 27404 N N . VAL A 1 88 ? 24.269 -19.710 -33.093 1.00 0.00 104 VAL A N 15
ATOM 27405 C CA . VAL A 1 88 ? 23.849 -18.637 -32.193 1.00 0.00 104 VAL A CA 15
ATOM 27406 C C . VAL A 1 88 ? 23.758 -19.151 -30.750 1.00 0.00 104 VAL A C 15
ATOM 27407 O O . VAL A 1 88 ? 23.011 -20.091 -30.473 1.00 0.00 104 VAL A O 15
ATOM 27420 N N . ILE A 1 89 ? 24.510 -18.517 -29.846 1.00 0.00 105 ILE A N 15
ATOM 27421 C CA . ILE A 1 89 ? 24.543 -18.882 -28.423 1.00 0.00 105 ILE A CA 15
ATOM 27422 C C . ILE A 1 89 ? 23.475 -18.055 -27.685 1.00 0.00 105 ILE A C 15
ATOM 27423 O O . ILE A 1 89 ? 23.640 -16.845 -27.513 1.00 0.00 105 ILE A O 15
ATOM 27439 N N . VAL A 1 90 ? 22.381 -18.702 -27.264 1.00 0.00 106 VAL A N 15
ATOM 27440 C CA . VAL A 1 90 ? 21.333 -18.052 -26.466 1.00 0.00 106 VAL A CA 15
ATOM 27441 C C . VAL A 1 90 ? 21.686 -18.235 -24.976 1.00 0.00 106 VAL A C 15
ATOM 27442 O O . VAL A 1 90 ? 22.057 -19.334 -24.535 1.00 0.00 106 VAL A O 15
ATOM 27455 N N . ARG A 1 91 ? 21.636 -17.138 -24.219 1.00 0.00 107 ARG A N 15
ATOM 27456 C CA . ARG A 1 91 ? 22.014 -17.132 -22.801 1.00 0.00 107 ARG A CA 15
ATOM 27457 C C . ARG A 1 91 ? 20.920 -16.460 -21.982 1.00 0.00 107 ARG A C 15
ATOM 27458 O O . ARG A 1 91 ? 20.873 -15.235 -21.908 1.00 0.00 107 ARG A O 15
ATOM 27479 N N . VAL A 1 92 ? 20.050 -17.259 -21.365 1.00 0.00 108 VAL A N 15
ATOM 27480 C CA . VAL A 1 92 ? 18.944 -16.742 -20.542 1.00 0.00 108 VAL A CA 15
ATOM 27481 C C . VAL A 1 92 ? 19.338 -16.872 -19.060 1.00 0.00 108 VAL A C 15
ATOM 27482 O O . VAL A 1 92 ? 19.256 -17.952 -18.475 1.00 0.00 108 VAL A O 15
ATOM 27495 N N . SER A 1 93 ? 19.768 -15.755 -18.472 1.00 0.00 109 SER A N 15
ATOM 27496 C CA . SER A 1 93 ? 20.238 -15.683 -17.078 1.00 0.00 109 SER A CA 15
ATOM 27497 C C . SER A 1 93 ? 19.220 -14.922 -16.211 1.00 0.00 109 SER A C 15
ATOM 27498 O O . SER A 1 93 ? 18.368 -14.201 -16.734 1.00 0.00 109 SER A O 15
ATOM 27506 N N . LYS A 1 94 ? 19.307 -15.115 -14.889 1.00 0.00 110 LYS A N 15
ATOM 27507 C CA . LYS A 1 94 ? 18.436 -14.454 -13.905 1.00 0.00 110 LYS A CA 15
ATOM 27508 C C . LYS A 1 94 ? 19.145 -14.472 -12.540 1.00 0.00 110 LYS A C 15
ATOM 27509 O O . LYS A 1 94 ? 18.924 -15.376 -11.717 1.00 0.00 110 LYS A O 15
ATOM 27528 N N . GLY A 1 95 ? 20.056 -13.494 -12.351 1.00 0.00 111 GLY A N 15
ATOM 27529 C CA . GLY A 1 95 ? 20.848 -13.353 -11.125 1.00 0.00 111 GLY A CA 15
ATOM 27530 C C . GLY A 1 95 ? 21.804 -14.530 -10.897 1.00 0.00 111 GLY A C 15
ATOM 27531 O O . GLY A 1 95 ? 22.855 -14.620 -11.544 1.00 0.00 111 GLY A O 15
ATOM 27535 N N . ASP A 1 96 ? 21.405 -15.445 -9.995 1.00 0.00 112 ASP A N 15
ATOM 27536 C CA . ASP A 1 96 ? 22.159 -16.678 -9.671 1.00 0.00 112 ASP A CA 15
ATOM 27537 C C . ASP A 1 96 ? 21.949 -17.749 -10.768 1.00 0.00 112 ASP A C 15
ATOM 27538 O O . ASP A 1 96 ? 22.786 -18.646 -10.946 1.00 0.00 112 ASP A O 15
ATOM 27547 N N . HIS A 1 97 ? 20.809 -17.642 -11.481 1.00 0.00 113 HIS A N 15
ATOM 27548 C CA . HIS A 1 97 ? 20.467 -18.527 -12.607 1.00 0.00 113 HIS A CA 15
ATOM 27549 C C . HIS A 1 97 ? 21.263 -18.118 -13.854 1.00 0.00 113 HIS A C 15
ATOM 27550 O O . HIS A 1 97 ? 21.551 -16.934 -14.062 1.00 0.00 113 HIS A O 15
ATOM 27565 N N . SER A 1 98 ? 21.595 -19.119 -14.672 1.00 0.00 114 SER A N 15
ATOM 27566 C CA . SER A 1 98 ? 22.349 -18.953 -15.914 1.00 0.00 114 SER A CA 15
ATOM 27567 C C . SER A 1 98 ? 22.102 -20.174 -16.809 1.00 0.00 114 SER A C 15
ATOM 27568 O O . SER A 1 98 ? 22.693 -21.232 -16.596 1.00 0.00 114 SER A O 15
ATOM 27576 N N . GLU A 1 99 ? 21.199 -20.022 -17.777 1.00 0.00 115 GLU A N 15
ATOM 27577 C CA . GLU A 1 99 ? 20.855 -21.055 -18.761 1.00 0.00 115 GLU A CA 15
ATOM 27578 C C . GLU A 1 99 ? 21.531 -20.679 -20.079 1.00 0.00 115 GLU A C 15
ATOM 27579 O O . GLU A 1 99 ? 21.463 -19.516 -20.490 1.00 0.00 115 GLU A O 15
ATOM 27591 N N . THR A 1 100 ? 22.206 -21.637 -20.731 1.00 0.00 116 THR A N 15
ATOM 27592 C CA . THR A 1 100 ? 22.898 -21.389 -22.007 1.00 0.00 116 THR A CA 15
ATOM 27593 C C . THR A 1 100 ? 22.785 -22.620 -22.928 1.00 0.00 116 THR A C 15
ATOM 27594 O O . THR A 1 100 ? 23.060 -23.753 -22.501 1.00 0.00 116 THR A O 15
ATOM 27605 N N . ARG A 1 101 ? 22.372 -22.375 -24.183 1.00 0.00 117 ARG A N 15
ATOM 27606 C CA . ARG A 1 101 ? 22.225 -23.399 -25.239 1.00 0.00 117 ARG A CA 15
ATOM 27607 C C . ARG A 1 101 ? 22.443 -22.713 -26.608 1.00 0.00 117 ARG A C 15
ATOM 27608 O O . ARG A 1 101 ? 22.550 -21.485 -26.670 1.00 0.00 117 ARG A O 15
ATOM 27629 N N . GLU A 1 102 ? 22.551 -23.493 -27.700 1.00 0.00 118 GLU A N 15
ATOM 27630 C CA . GLU A 1 102 ? 22.738 -22.951 -29.058 1.00 0.00 118 GLU A CA 15
ATOM 27631 C C . GLU A 1 102 ? 21.597 -23.352 -30.006 1.00 0.00 118 GLU A C 15
ATOM 27632 O O . GLU A 1 102 ? 20.815 -24.268 -29.737 1.00 0.00 118 GLU A O 15
ATOM 27644 N N . ILE A 1 103 ? 21.550 -22.618 -31.121 1.00 0.00 119 ILE A N 15
ATOM 27645 C CA . ILE A 1 103 ? 20.698 -22.871 -32.295 1.00 0.00 119 ILE A CA 15
ATOM 27646 C C . ILE A 1 103 ? 21.549 -22.602 -33.557 1.00 0.00 119 ILE A C 15
ATOM 27647 O O . ILE A 1 103 ? 22.491 -21.816 -33.479 1.00 0.00 119 ILE A O 15
ATOM 27663 N N . PRO A 1 104 ? 21.267 -23.262 -34.723 1.00 0.00 120 PRO A N 15
ATOM 27664 C CA . PRO A 1 104 ? 21.962 -22.949 -36.001 1.00 0.00 120 PRO A CA 15
ATOM 27665 C C . PRO A 1 104 ? 21.806 -21.458 -36.416 1.00 0.00 120 PRO A C 15
ATOM 27666 O O . PRO A 1 104 ? 20.759 -20.838 -36.146 1.00 0.00 120 PRO A O 15
ATOM 27677 N N . LEU A 1 105 ? 22.863 -20.910 -37.069 1.00 0.00 121 LEU A N 15
ATOM 27678 C CA . LEU A 1 105 ? 22.908 -19.504 -37.539 1.00 0.00 121 LEU A CA 15
ATOM 27679 C C . LEU A 1 105 ? 21.748 -19.255 -38.510 1.00 0.00 121 LEU A C 15
ATOM 27680 O O . LEU A 1 105 ? 21.017 -18.285 -38.355 1.00 0.00 121 LEU A O 15
ATOM 27696 N N . ALA A 1 106 ? 21.590 -20.184 -39.475 1.00 0.00 122 ALA A N 15
ATOM 27697 C CA . ALA A 1 106 ? 20.595 -20.097 -40.562 1.00 0.00 122 ALA A CA 15
ATOM 27698 C C . ALA A 1 106 ? 19.157 -19.945 -40.028 1.00 0.00 122 ALA A C 15
ATOM 27699 O O . ALA A 1 106 ? 18.377 -19.153 -40.562 1.00 0.00 122 ALA A O 15
ATOM 27706 N N . SER A 1 107 ? 18.839 -20.701 -38.962 1.00 0.00 123 SER A N 15
ATOM 27707 C CA . SER A 1 107 ? 17.508 -20.686 -38.333 1.00 0.00 123 SER A CA 15
ATOM 27708 C C . SER A 1 107 ? 17.206 -19.329 -37.686 1.00 0.00 123 SER A C 15
ATOM 27709 O O . SER A 1 107 ? 16.210 -18.684 -38.026 1.00 0.00 123 SER A O 15
ATOM 27717 N N . PHE A 1 108 ? 18.104 -18.891 -36.784 1.00 0.00 124 PHE A N 15
ATOM 27718 C CA . PHE A 1 108 ? 17.955 -17.609 -36.075 1.00 0.00 124 PHE A CA 15
ATOM 27719 C C . PHE A 1 108 ? 17.904 -16.444 -37.068 1.00 0.00 124 PHE A C 15
ATOM 27720 O O . PHE A 1 108 ? 17.114 -15.525 -36.890 1.00 0.00 124 PHE A O 15
ATOM 27737 N N . GLU A 1 109 ? 18.758 -16.520 -38.107 1.00 0.00 125 GLU A N 15
ATOM 27738 C CA . GLU A 1 109 ? 18.903 -15.464 -39.116 1.00 0.00 125 GLU A CA 15
ATOM 27739 C C . GLU A 1 109 ? 17.586 -15.264 -39.871 1.00 0.00 125 GLU A C 15
ATOM 27740 O O . GLU A 1 109 ? 17.039 -14.171 -39.847 1.00 0.00 125 GLU A O 15
ATOM 27752 N N . LYS A 1 110 ? 17.071 -16.350 -40.492 1.00 0.00 126 LYS A N 15
ATOM 27753 C CA . LYS A 1 110 ? 15.854 -16.293 -41.335 1.00 0.00 126 LYS A CA 15
ATOM 27754 C C . LYS A 1 110 ? 14.627 -15.853 -40.511 1.00 0.00 126 LYS A C 15
ATOM 27755 O O . LYS A 1 110 ? 13.744 -15.156 -41.025 1.00 0.00 126 LYS A O 15
ATOM 27774 N N . ILE A 1 111 ? 14.596 -16.259 -39.220 1.00 0.00 127 ILE A N 15
ATOM 27775 C CA . ILE A 1 111 ? 13.525 -15.875 -38.286 1.00 0.00 127 ILE A CA 15
ATOM 27776 C C . ILE A 1 111 ? 13.662 -14.388 -37.876 1.00 0.00 127 ILE A C 15
ATOM 27777 O O . ILE A 1 111 ? 12.667 -13.675 -37.776 1.00 0.00 127 ILE A O 15
ATOM 27793 N N . CYS A 1 112 ? 14.903 -13.928 -37.665 1.00 0.00 128 CYS A N 15
ATOM 27794 C CA . CYS A 1 112 ? 15.186 -12.528 -37.279 1.00 0.00 128 CYS A CA 15
ATOM 27795 C C . CYS A 1 112 ? 14.867 -11.578 -38.446 1.00 0.00 128 CYS A C 15
ATOM 27796 O O . CYS A 1 112 ? 14.374 -10.473 -38.232 1.00 0.00 128 CYS A O 15
ATOM 27804 N N . ARG A 1 113 ? 15.115 -12.069 -39.681 1.00 0.00 129 ARG A N 15
ATOM 27805 C CA . ARG A 1 113 ? 14.778 -11.357 -40.929 1.00 0.00 129 ARG A CA 15
ATOM 27806 C C . ARG A 1 113 ? 13.257 -11.303 -41.090 1.00 0.00 129 ARG A C 15
ATOM 27807 O O . ARG A 1 113 ? 12.715 -10.281 -41.503 1.00 0.00 129 ARG A O 15
ATOM 27828 N N . ALA A 1 114 ? 12.587 -12.424 -40.725 1.00 0.00 130 ALA A N 15
ATOM 27829 C CA . ALA A 1 114 ? 11.118 -12.525 -40.723 1.00 0.00 130 ALA A CA 15
ATOM 27830 C C . ALA A 1 114 ? 10.511 -11.436 -39.830 1.00 0.00 130 ALA A C 15
ATOM 27831 O O . ALA A 1 114 ? 9.621 -10.707 -40.263 1.00 0.00 130 ALA A O 15
ATOM 27838 N N . LEU A 1 115 ? 11.066 -11.305 -38.611 1.00 0.00 131 LEU A N 15
ATOM 27839 C CA . LEU A 1 115 ? 10.685 -10.260 -37.638 1.00 0.00 131 LEU A CA 15
ATOM 27840 C C . LEU A 1 115 ? 10.908 -8.847 -38.217 1.00 0.00 131 LEU A C 15
ATOM 27841 O O . LEU A 1 115 ? 10.023 -8.004 -38.113 1.00 0.00 131 LEU A O 15
ATOM 27857 N N . LEU A 1 116 ? 12.079 -8.624 -38.850 1.00 0.00 132 LEU A N 15
ATOM 27858 C CA . LEU A 1 116 ? 12.448 -7.319 -39.454 1.00 0.00 132 LEU A CA 15
ATOM 27859 C C . LEU A 1 116 ? 11.411 -6.872 -40.510 1.00 0.00 132 LEU A C 15
ATOM 27860 O O . LEU A 1 116 ? 10.986 -5.715 -40.526 1.00 0.00 132 LEU A O 15
ATOM 27876 N N . PHE A 1 117 ? 10.987 -7.824 -41.353 1.00 0.00 133 PHE A N 15
ATOM 27877 C CA . PHE A 1 117 ? 10.076 -7.557 -42.488 1.00 0.00 133 PHE A CA 15
ATOM 27878 C C . PHE A 1 117 ? 8.603 -7.511 -42.023 1.00 0.00 133 PHE A C 15
ATOM 27879 O O . PHE A 1 117 ? 7.759 -6.865 -42.660 1.00 0.00 133 PHE A O 15
ATOM 27896 N N . ARG A 1 118 ? 8.314 -8.199 -40.897 1.00 0.00 134 ARG A N 15
ATOM 27897 C CA . ARG A 1 118 ? 6.945 -8.338 -40.339 1.00 0.00 134 ARG A CA 15
ATOM 27898 C C . ARG A 1 118 ? 6.686 -7.329 -39.184 1.00 0.00 134 ARG A C 15
ATOM 27899 O O . ARG A 1 118 ? 5.566 -7.251 -38.681 1.00 0.00 134 ARG A O 15
ATOM 27920 N N . CYS A 1 119 ? 7.727 -6.559 -38.768 1.00 0.00 135 CYS A N 15
ATOM 27921 C CA . CYS A 1 119 ? 7.593 -5.456 -37.756 1.00 0.00 135 CYS A CA 15
ATOM 27922 C C . CYS A 1 119 ? 6.437 -4.485 -38.097 1.00 0.00 135 CYS A C 15
ATOM 27923 O O . CYS A 1 119 ? 5.818 -3.893 -37.203 1.00 0.00 135 CYS A O 15
ATOM 27931 N N . GLU A 1 120 ? 6.177 -4.350 -39.402 1.00 0.00 136 GLU A N 15
ATOM 27932 C CA . GLU A 1 120 ? 5.161 -3.456 -39.958 1.00 0.00 136 GLU A CA 15
ATOM 27933 C C . GLU A 1 120 ? 3.723 -3.941 -39.619 1.00 0.00 136 GLU A C 15
ATOM 27934 O O . GLU A 1 120 ? 2.812 -3.124 -39.462 1.00 0.00 136 GLU A O 15
ATOM 27946 N N . GLY A 1 1 ? 11.016 4.069 -6.247 1.00 0.00 17 GLY A N 16
ATOM 27947 C CA . GLY A 1 1 ? 11.732 3.160 -7.170 1.00 0.00 17 GLY A CA 16
ATOM 27948 C C . GLY A 1 1 ? 10.813 2.548 -8.219 1.00 0.00 17 GLY A C 16
ATOM 27949 O O . GLY A 1 1 ? 9.644 2.941 -8.340 1.00 0.00 17 GLY A O 16
ATOM 27955 N N . ALA A 1 2 ? 11.353 1.580 -8.982 1.00 0.00 18 ALA A N 16
ATOM 27956 C CA . ALA A 1 2 ? 10.619 0.862 -10.035 1.00 0.00 18 ALA A CA 16
ATOM 27957 C C . ALA A 1 2 ? 9.633 -0.150 -9.415 1.00 0.00 18 ALA A C 16
ATOM 27958 O O . ALA A 1 2 ? 10.039 -1.231 -8.970 1.00 0.00 18 ALA A O 16
ATOM 27965 N N . GLY A 1 3 ? 8.345 0.232 -9.359 1.00 0.00 19 GLY A N 16
ATOM 27966 C CA . GLY A 1 3 ? 7.271 -0.628 -8.835 1.00 0.00 19 GLY A CA 16
ATOM 27967 C C . GLY A 1 3 ? 6.493 -1.312 -9.958 1.00 0.00 19 GLY A C 16
ATOM 27968 O O . GLY A 1 3 ? 5.271 -1.483 -9.867 1.00 0.00 19 GLY A O 16
ATOM 27972 N N . THR A 1 4 ? 7.215 -1.690 -11.032 1.00 0.00 20 THR A N 16
ATOM 27973 C CA . THR A 1 4 ? 6.635 -2.279 -12.248 1.00 0.00 20 THR A CA 16
ATOM 27974 C C . THR A 1 4 ? 6.216 -3.751 -12.026 1.00 0.00 20 THR A C 16
ATOM 27975 O O . THR A 1 4 ? 6.852 -4.477 -11.248 1.00 0.00 20 THR A O 16
ATOM 27986 N N . SER A 1 5 ? 5.173 -4.196 -12.758 1.00 0.00 21 SER A N 16
ATOM 27987 C CA . SER A 1 5 ? 4.551 -5.523 -12.558 1.00 0.00 21 SER A CA 16
ATOM 27988 C C . SER A 1 5 ? 5.354 -6.650 -13.263 1.00 0.00 21 SER A C 16
ATOM 27989 O O . SER A 1 5 ? 4.953 -7.824 -13.235 1.00 0.00 21 SER A O 16
ATOM 27997 N N . ALA A 1 6 ? 6.512 -6.278 -13.864 1.00 0.00 22 ALA A N 16
ATOM 27998 C CA . ALA A 1 6 ? 7.499 -7.234 -14.413 1.00 0.00 22 ALA A CA 16
ATOM 27999 C C . ALA A 1 6 ? 8.049 -8.169 -13.315 1.00 0.00 22 ALA A C 16
ATOM 28000 O O . ALA A 1 6 ? 8.487 -9.280 -13.612 1.00 0.00 22 ALA A O 16
ATOM 28007 N N . ALA A 1 7 ? 7.986 -7.694 -12.048 1.00 0.00 23 ALA A N 16
ATOM 28008 C CA . ALA A 1 7 ? 8.394 -8.454 -10.845 1.00 0.00 23 ALA A CA 16
ATOM 28009 C C . ALA A 1 7 ? 7.656 -9.807 -10.737 1.00 0.00 23 ALA A C 16
ATOM 28010 O O . ALA A 1 7 ? 8.259 -10.827 -10.388 1.00 0.00 23 ALA A O 16
ATOM 28017 N N . MET A 1 8 ? 6.349 -9.794 -11.065 1.00 0.00 24 MET A N 16
ATOM 28018 C CA . MET A 1 8 ? 5.492 -11.003 -11.027 1.00 0.00 24 MET A CA 16
ATOM 28019 C C . MET A 1 8 ? 5.766 -11.905 -12.244 1.00 0.00 24 MET A C 16
ATOM 28020 O O . MET A 1 8 ? 5.602 -13.123 -12.172 1.00 0.00 24 MET A O 16
ATOM 28034 N N . ARG A 1 9 ? 6.170 -11.277 -13.364 1.00 0.00 25 ARG A N 16
ATOM 28035 C CA . ARG A 1 9 ? 6.503 -11.984 -14.619 1.00 0.00 25 ARG A CA 16
ATOM 28036 C C . ARG A 1 9 ? 7.861 -12.739 -14.491 1.00 0.00 25 ARG A C 16
ATOM 28037 O O . ARG A 1 9 ? 8.096 -13.728 -15.190 1.00 0.00 25 ARG A O 16
ATOM 28058 N N . GLN A 1 10 ? 8.721 -12.286 -13.546 1.00 0.00 26 GLN A N 16
ATOM 28059 C CA . GLN A 1 10 ? 10.016 -12.948 -13.218 1.00 0.00 26 GLN A CA 16
ATOM 28060 C C . GLN A 1 10 ? 9.818 -14.372 -12.648 1.00 0.00 26 GLN A C 16
ATOM 28061 O O . GLN A 1 10 ? 10.775 -15.137 -12.578 1.00 0.00 26 GLN A O 16
ATOM 28075 N N . ALA A 1 11 ? 8.574 -14.698 -12.237 1.00 0.00 27 ALA A N 16
ATOM 28076 C CA . ALA A 1 11 ? 8.219 -15.992 -11.620 1.00 0.00 27 ALA A CA 16
ATOM 28077 C C . ALA A 1 11 ? 8.502 -17.202 -12.553 1.00 0.00 27 ALA A C 16
ATOM 28078 O O . ALA A 1 11 ? 8.669 -18.329 -12.065 1.00 0.00 27 ALA A O 16
ATOM 28085 N N . THR A 1 12 ? 8.566 -16.963 -13.884 1.00 0.00 28 THR A N 16
ATOM 28086 C CA . THR A 1 12 ? 8.876 -18.018 -14.874 1.00 0.00 28 THR A CA 16
ATOM 28087 C C . THR A 1 12 ? 10.401 -18.293 -14.905 1.00 0.00 28 THR A C 16
ATOM 28088 O O . THR A 1 12 ? 11.203 -17.349 -14.874 1.00 0.00 28 THR A O 16
ATOM 28099 N N . SER A 1 13 ? 10.788 -19.588 -14.971 1.00 0.00 29 SER A N 16
ATOM 28100 C CA . SER A 1 13 ? 12.204 -20.012 -14.920 1.00 0.00 29 SER A CA 16
ATOM 28101 C C . SER A 1 13 ? 12.905 -19.777 -16.275 1.00 0.00 29 SER A C 16
ATOM 28102 O O . SER A 1 13 ? 12.346 -20.134 -17.307 1.00 0.00 29 SER A O 16
ATOM 28110 N N . PRO A 1 14 ? 14.175 -19.252 -16.276 1.00 0.00 30 PRO A N 16
ATOM 28111 C CA . PRO A 1 14 ? 14.989 -19.042 -17.508 1.00 0.00 30 PRO A CA 16
ATOM 28112 C C . PRO A 1 14 ? 15.307 -20.353 -18.253 1.00 0.00 30 PRO A C 16
ATOM 28113 O O . PRO A 1 14 ? 15.722 -20.309 -19.403 1.00 0.00 30 PRO A O 16
ATOM 28124 N N . LYS A 1 15 ? 15.143 -21.504 -17.562 1.00 0.00 31 LYS A N 16
ATOM 28125 C CA . LYS A 1 15 ? 15.399 -22.832 -18.142 1.00 0.00 31 LYS A CA 16
ATOM 28126 C C . LYS A 1 15 ? 14.283 -23.180 -19.139 1.00 0.00 31 LYS A C 16
ATOM 28127 O O . LYS A 1 15 ? 14.563 -23.478 -20.302 1.00 0.00 31 LYS A O 16
ATOM 28146 N N . THR A 1 16 ? 13.019 -23.125 -18.669 1.00 0.00 32 THR A N 16
ATOM 28147 C CA . THR A 1 16 ? 11.839 -23.391 -19.519 1.00 0.00 32 THR A CA 16
ATOM 28148 C C . THR A 1 16 ? 11.664 -22.278 -20.578 1.00 0.00 32 THR A C 16
ATOM 28149 O O . THR A 1 16 ? 11.129 -22.530 -21.669 1.00 0.00 32 THR A O 16
ATOM 28160 N N . ILE A 1 17 ? 12.129 -21.053 -20.237 1.00 0.00 33 ILE A N 16
ATOM 28161 C CA . ILE A 1 17 ? 12.191 -19.927 -21.180 1.00 0.00 33 ILE A CA 16
ATOM 28162 C C . ILE A 1 17 ? 13.148 -20.267 -22.320 1.00 0.00 33 ILE A C 16
ATOM 28163 O O . ILE A 1 17 ? 12.780 -20.153 -23.485 1.00 0.00 33 ILE A O 16
ATOM 28179 N N . LEU A 1 18 ? 14.357 -20.721 -21.947 1.00 0.00 34 LEU A N 16
ATOM 28180 C CA . LEU A 1 18 ? 15.404 -21.130 -22.891 1.00 0.00 34 LEU A CA 16
ATOM 28181 C C . LEU A 1 18 ? 14.872 -22.203 -23.849 1.00 0.00 34 LEU A C 16
ATOM 28182 O O . LEU A 1 18 ? 15.038 -22.080 -25.049 1.00 0.00 34 LEU A O 16
ATOM 28198 N N . GLU A 1 19 ? 14.188 -23.212 -23.289 1.00 0.00 35 GLU A N 16
ATOM 28199 C CA . GLU A 1 19 ? 13.597 -24.316 -24.060 1.00 0.00 35 GLU A CA 16
ATOM 28200 C C . GLU A 1 19 ? 12.567 -23.815 -25.089 1.00 0.00 35 GLU A C 16
ATOM 28201 O O . GLU A 1 19 ? 12.551 -24.311 -26.212 1.00 0.00 35 GLU A O 16
ATOM 28213 N N . TYR A 1 20 ? 11.709 -22.838 -24.697 1.00 0.00 36 TYR A N 16
ATOM 28214 C CA . TYR A 1 20 ? 10.695 -22.260 -25.621 1.00 0.00 36 TYR A CA 16
ATOM 28215 C C . TYR A 1 20 ? 11.361 -21.341 -26.670 1.00 0.00 36 TYR A C 16
ATOM 28216 O O . TYR A 1 20 ? 10.840 -21.200 -27.779 1.00 0.00 36 TYR A O 16
ATOM 28234 N N . ILE A 1 21 ? 12.513 -20.731 -26.314 1.00 0.00 37 ILE A N 16
ATOM 28235 C CA . ILE A 1 21 ? 13.332 -19.936 -27.257 1.00 0.00 37 ILE A CA 16
ATOM 28236 C C . ILE A 1 21 ? 13.871 -20.862 -28.373 1.00 0.00 37 ILE A C 16
ATOM 28237 O O . ILE A 1 21 ? 13.634 -20.621 -29.559 1.00 0.00 37 ILE A O 16
ATOM 28253 N N . ILE A 1 22 ? 14.545 -21.951 -27.955 1.00 0.00 38 ILE A N 16
ATOM 28254 C CA . ILE A 1 22 ? 15.116 -22.966 -28.865 1.00 0.00 38 ILE A CA 16
ATOM 28255 C C . ILE A 1 22 ? 13.987 -23.576 -29.733 1.00 0.00 38 ILE A C 16
ATOM 28256 O O . ILE A 1 22 ? 14.109 -23.677 -30.962 1.00 0.00 38 ILE A O 16
ATOM 28272 N N . ASN A 1 23 ? 12.863 -23.895 -29.054 1.00 0.00 39 ASN A N 16
ATOM 28273 C CA . ASN A 1 23 ? 11.663 -24.493 -29.671 1.00 0.00 39 ASN A CA 16
ATOM 28274 C C . ASN A 1 23 ? 11.028 -23.533 -30.683 1.00 0.00 39 ASN A C 16
ATOM 28275 O O . ASN A 1 23 ? 10.417 -23.984 -31.628 1.00 0.00 39 ASN A O 16
ATOM 28286 N N . PHE A 1 24 ? 11.175 -22.218 -30.465 1.00 0.00 40 PHE A N 16
ATOM 28287 C CA . PHE A 1 24 ? 10.702 -21.196 -31.413 1.00 0.00 40 PHE A CA 16
ATOM 28288 C C . PHE A 1 24 ? 11.563 -21.202 -32.698 1.00 0.00 40 PHE A C 16
ATOM 28289 O O . PHE A 1 24 ? 11.032 -21.215 -33.813 1.00 0.00 40 PHE A O 16
ATOM 28306 N N . PHE A 1 25 ? 12.895 -21.182 -32.527 1.00 0.00 41 PHE A N 16
ATOM 28307 C CA . PHE A 1 25 ? 13.836 -21.099 -33.663 1.00 0.00 41 PHE A CA 16
ATOM 28308 C C . PHE A 1 25 ? 13.929 -22.431 -34.449 1.00 0.00 41 PHE A C 16
ATOM 28309 O O . PHE A 1 25 ? 14.455 -22.446 -35.567 1.00 0.00 41 PHE A O 16
ATOM 28326 N N . THR A 1 26 ? 13.417 -23.542 -33.875 1.00 0.00 42 THR A N 16
ATOM 28327 C CA . THR A 1 26 ? 13.360 -24.851 -34.574 1.00 0.00 42 THR A CA 16
ATOM 28328 C C . THR A 1 26 ? 11.920 -25.168 -35.071 1.00 0.00 42 THR A C 16
ATOM 28329 O O . THR A 1 26 ? 11.692 -25.379 -36.269 1.00 0.00 42 THR A O 16
ATOM 28340 N N . CYS A 1 27 ? 10.959 -25.191 -34.136 1.00 0.00 43 CYS A N 16
ATOM 28341 C CA . CYS A 1 27 ? 9.554 -25.606 -34.382 1.00 0.00 43 CYS A CA 16
ATOM 28342 C C . CYS A 1 27 ? 8.561 -24.478 -33.988 1.00 0.00 43 CYS A C 16
ATOM 28343 O O . CYS A 1 27 ? 8.959 -23.316 -33.853 1.00 0.00 43 CYS A O 16
ATOM 28351 N N . GLY A 1 28 ? 7.257 -24.812 -33.883 1.00 0.00 44 GLY A N 16
ATOM 28352 C CA . GLY A 1 28 ? 6.236 -23.886 -33.368 1.00 0.00 44 GLY A CA 16
ATOM 28353 C C . GLY A 1 28 ? 4.912 -24.036 -34.105 1.00 0.00 44 GLY A C 16
ATOM 28354 O O . GLY A 1 28 ? 4.537 -25.150 -34.490 1.00 0.00 44 GLY A O 16
ATOM 28358 N N . GLY A 1 29 ? 4.184 -22.913 -34.255 1.00 0.00 45 GLY A N 16
ATOM 28359 C CA . GLY A 1 29 ? 2.953 -22.859 -35.055 1.00 0.00 45 GLY A CA 16
ATOM 28360 C C . GLY A 1 29 ? 1.702 -23.390 -34.346 1.00 0.00 45 GLY A C 16
ATOM 28361 O O . GLY A 1 29 ? 0.613 -23.275 -34.893 1.00 0.00 45 GLY A O 16
ATOM 28365 N N . ILE A 1 30 ? 1.864 -23.979 -33.144 1.00 0.00 46 ILE A N 16
ATOM 28366 C CA . ILE A 1 30 ? 0.749 -24.543 -32.352 1.00 0.00 46 ILE A CA 16
ATOM 28367 C C . ILE A 1 30 ? -0.135 -23.410 -31.775 1.00 0.00 46 ILE A C 16
ATOM 28368 O O . ILE A 1 30 ? 0.372 -22.508 -31.101 1.00 0.00 46 ILE A O 16
ATOM 28384 N N . ARG A 1 31 ? -1.465 -23.498 -32.007 1.00 0.00 47 ARG A N 16
ATOM 28385 C CA . ARG A 1 31 ? -2.429 -22.432 -31.634 1.00 0.00 47 ARG A CA 16
ATOM 28386 C C . ARG A 1 31 ? -2.895 -22.556 -30.160 1.00 0.00 47 ARG A C 16
ATOM 28387 O O . ARG A 1 31 ? -4.044 -22.289 -29.851 1.00 0.00 47 ARG A O 16
ATOM 28408 N N . ARG A 1 32 ? -1.989 -22.945 -29.236 1.00 0.00 48 ARG A N 16
ATOM 28409 C CA . ARG A 1 32 ? -2.308 -23.034 -27.787 1.00 0.00 48 ARG A CA 16
ATOM 28410 C C . ARG A 1 32 ? -1.624 -21.885 -27.023 1.00 0.00 48 ARG A C 16
ATOM 28411 O O . ARG A 1 32 ? -2.283 -20.902 -26.662 1.00 0.00 48 ARG A O 16
ATOM 28432 N N . ARG A 1 33 ? -0.309 -22.014 -26.755 1.00 0.00 49 ARG A N 16
ATOM 28433 C CA . ARG A 1 33 ? 0.516 -20.903 -26.221 1.00 0.00 49 ARG A CA 16
ATOM 28434 C C . ARG A 1 33 ? 1.741 -20.665 -27.124 1.00 0.00 49 ARG A C 16
ATOM 28435 O O . ARG A 1 33 ? 2.530 -19.755 -26.874 1.00 0.00 49 ARG A O 16
ATOM 28456 N N . ASN A 1 34 ? 1.880 -21.467 -28.203 1.00 0.00 50 ASN A N 16
ATOM 28457 C CA . ASN A 1 34 ? 3.088 -21.426 -29.061 1.00 0.00 50 ASN A CA 16
ATOM 28458 C C . ASN A 1 34 ? 3.027 -20.275 -30.088 1.00 0.00 50 ASN A C 16
ATOM 28459 O O . ASN A 1 34 ? 4.004 -20.030 -30.803 1.00 0.00 50 ASN A O 16
ATOM 28470 N N . GLU A 1 35 ? 1.858 -19.615 -30.184 1.00 0.00 51 GLU A N 16
ATOM 28471 C CA . GLU A 1 35 ? 1.684 -18.362 -30.937 1.00 0.00 51 GLU A CA 16
ATOM 28472 C C . GLU A 1 35 ? 1.778 -17.117 -30.005 1.00 0.00 51 GLU A C 16
ATOM 28473 O O . GLU A 1 35 ? 2.625 -16.267 -30.222 1.00 0.00 51 GLU A O 16
ATOM 28485 N N . THR A 1 36 ? 0.917 -17.042 -28.955 1.00 0.00 52 THR A N 16
ATOM 28486 C CA . THR A 1 36 ? 0.728 -15.824 -28.107 1.00 0.00 52 THR A CA 16
ATOM 28487 C C . THR A 1 36 ? 1.849 -15.625 -27.046 1.00 0.00 52 THR A C 16
ATOM 28488 O O . THR A 1 36 ? 2.425 -14.520 -26.932 1.00 0.00 52 THR A O 16
ATOM 28499 N N . GLN A 1 37 ? 2.155 -16.684 -26.269 1.00 0.00 53 GLN A N 16
ATOM 28500 C CA . GLN A 1 37 ? 3.252 -16.646 -25.262 1.00 0.00 53 GLN A CA 16
ATOM 28501 C C . GLN A 1 37 ? 4.602 -16.389 -25.960 1.00 0.00 53 GLN A C 16
ATOM 28502 O O . GLN A 1 37 ? 5.497 -15.732 -25.413 1.00 0.00 53 GLN A O 16
ATOM 28516 N N . TYR A 1 38 ? 4.711 -16.912 -27.186 1.00 0.00 54 TYR A N 16
ATOM 28517 C CA . TYR A 1 38 ? 5.866 -16.679 -28.054 1.00 0.00 54 TYR A CA 16
ATOM 28518 C C . TYR A 1 38 ? 5.805 -15.264 -28.651 1.00 0.00 54 TYR A C 16
ATOM 28519 O O . TYR A 1 38 ? 6.831 -14.622 -28.768 1.00 0.00 54 TYR A O 16
ATOM 28537 N N . GLN A 1 39 ? 4.585 -14.780 -28.982 1.00 0.00 55 GLN A N 16
ATOM 28538 C CA . GLN A 1 39 ? 4.353 -13.432 -29.570 1.00 0.00 55 GLN A CA 16
ATOM 28539 C C . GLN A 1 39 ? 4.969 -12.334 -28.684 1.00 0.00 55 GLN A C 16
ATOM 28540 O O . GLN A 1 39 ? 5.461 -11.334 -29.197 1.00 0.00 55 GLN A O 16
ATOM 28554 N N . GLU A 1 40 ? 4.933 -12.561 -27.352 1.00 0.00 56 GLU A N 16
ATOM 28555 C CA . GLU A 1 40 ? 5.648 -11.712 -26.364 1.00 0.00 56 GLU A CA 16
ATOM 28556 C C . GLU A 1 40 ? 7.147 -11.553 -26.751 1.00 0.00 56 GLU A C 16
ATOM 28557 O O . GLU A 1 40 ? 7.673 -10.434 -26.825 1.00 0.00 56 GLU A O 16
ATOM 28569 N N . LEU A 1 41 ? 7.803 -12.697 -27.024 1.00 0.00 57 LEU A N 16
ATOM 28570 C CA . LEU A 1 41 ? 9.206 -12.747 -27.475 1.00 0.00 57 LEU A CA 16
ATOM 28571 C C . LEU A 1 41 ? 9.360 -12.080 -28.862 1.00 0.00 57 LEU A C 16
ATOM 28572 O O . LEU A 1 41 ? 10.292 -11.308 -29.047 1.00 0.00 57 LEU A O 16
ATOM 28588 N N . ILE A 1 42 ? 8.440 -12.377 -29.817 1.00 0.00 58 ILE A N 16
ATOM 28589 C CA . ILE A 1 42 ? 8.513 -11.861 -31.215 1.00 0.00 58 ILE A CA 16
ATOM 28590 C C . ILE A 1 42 ? 8.509 -10.318 -31.233 1.00 0.00 58 ILE A C 16
ATOM 28591 O O . ILE A 1 42 ? 9.311 -9.710 -31.945 1.00 0.00 58 ILE A O 16
ATOM 28607 N N . GLU A 1 43 ? 7.615 -9.704 -30.443 1.00 0.00 59 GLU A N 16
ATOM 28608 C CA . GLU A 1 43 ? 7.463 -8.239 -30.406 1.00 0.00 59 GLU A CA 16
ATOM 28609 C C . GLU A 1 43 ? 8.648 -7.581 -29.675 1.00 0.00 59 GLU A C 16
ATOM 28610 O O . GLU A 1 43 ? 9.153 -6.565 -30.136 1.00 0.00 59 GLU A O 16
ATOM 28622 N N . THR A 1 44 ? 9.115 -8.200 -28.565 1.00 0.00 60 THR A N 16
ATOM 28623 C CA . THR A 1 44 ? 10.263 -7.668 -27.784 1.00 0.00 60 THR A CA 16
ATOM 28624 C C . THR A 1 44 ? 11.574 -7.730 -28.618 1.00 0.00 60 THR A C 16
ATOM 28625 O O . THR A 1 44 ? 12.418 -6.816 -28.557 1.00 0.00 60 THR A O 16
ATOM 28636 N N . MET A 1 45 ? 11.706 -8.815 -29.405 1.00 0.00 61 MET A N 16
ATOM 28637 C CA . MET A 1 45 ? 12.818 -9.016 -30.356 1.00 0.00 61 MET A CA 16
ATOM 28638 C C . MET A 1 45 ? 12.732 -7.983 -31.492 1.00 0.00 61 MET A C 16
ATOM 28639 O O . MET A 1 45 ? 13.723 -7.340 -31.816 1.00 0.00 61 MET A O 16
ATOM 28653 N N . ALA A 1 46 ? 11.524 -7.817 -32.064 1.00 0.00 62 ALA A N 16
ATOM 28654 C CA . ALA A 1 46 ? 11.258 -6.830 -33.132 1.00 0.00 62 ALA A CA 16
ATOM 28655 C C . ALA A 1 46 ? 11.698 -5.413 -32.701 1.00 0.00 62 ALA A C 16
ATOM 28656 O O . ALA A 1 46 ? 12.358 -4.715 -33.465 1.00 0.00 62 ALA A O 16
ATOM 28663 N N . GLU A 1 47 ? 11.374 -5.057 -31.441 1.00 0.00 63 GLU A N 16
ATOM 28664 C CA . GLU A 1 47 ? 11.709 -3.750 -30.839 1.00 0.00 63 GLU A CA 16
ATOM 28665 C C . GLU A 1 47 ? 13.235 -3.553 -30.720 1.00 0.00 63 GLU A C 16
ATOM 28666 O O . GLU A 1 47 ? 13.776 -2.582 -31.257 1.00 0.00 63 GLU A O 16
ATOM 28678 N N . THR A 1 48 ? 13.922 -4.501 -30.040 1.00 0.00 64 THR A N 16
ATOM 28679 C CA . THR A 1 48 ? 15.372 -4.380 -29.737 1.00 0.00 64 THR A CA 16
ATOM 28680 C C . THR A 1 48 ? 16.238 -4.421 -31.022 1.00 0.00 64 THR A C 16
ATOM 28681 O O . THR A 1 48 ? 17.309 -3.802 -31.081 1.00 0.00 64 THR A O 16
ATOM 28692 N N . LEU A 1 49 ? 15.753 -5.154 -32.044 1.00 0.00 65 LEU A N 16
ATOM 28693 C CA . LEU A 1 49 ? 16.402 -5.233 -33.362 1.00 0.00 65 LEU A CA 16
ATOM 28694 C C . LEU A 1 49 ? 16.261 -3.883 -34.098 1.00 0.00 65 LEU A C 16
ATOM 28695 O O . LEU A 1 49 ? 17.265 -3.212 -34.372 1.00 0.00 65 LEU A O 16
ATOM 28711 N N . LYS A 1 50 ? 15.002 -3.463 -34.356 1.00 0.00 66 LYS A N 16
ATOM 28712 C CA . LYS A 1 50 ? 14.710 -2.247 -35.157 1.00 0.00 66 LYS A CA 16
ATOM 28713 C C . LYS A 1 50 ? 15.192 -0.959 -34.454 1.00 0.00 66 LYS A C 16
ATOM 28714 O O . LYS A 1 50 ? 15.353 0.074 -35.104 1.00 0.00 66 LYS A O 16
ATOM 28733 N N . SER A 1 51 ? 15.415 -1.044 -33.127 1.00 0.00 67 SER A N 16
ATOM 28734 C CA . SER A 1 51 ? 15.936 0.068 -32.312 1.00 0.00 67 SER A CA 16
ATOM 28735 C C . SER A 1 51 ? 17.295 0.574 -32.851 1.00 0.00 67 SER A C 16
ATOM 28736 O O . SER A 1 51 ? 17.577 1.778 -32.819 1.00 0.00 67 SER A O 16
ATOM 28744 N N . THR A 1 52 ? 18.121 -0.360 -33.363 1.00 0.00 68 THR A N 16
ATOM 28745 C CA . THR A 1 52 ? 19.441 -0.031 -33.951 1.00 0.00 68 THR A CA 16
ATOM 28746 C C . THR A 1 52 ? 19.408 -0.163 -35.491 1.00 0.00 68 THR A C 16
ATOM 28747 O O . THR A 1 52 ? 20.174 0.515 -36.186 1.00 0.00 68 THR A O 16
ATOM 28758 N N . MET A 1 53 ? 18.514 -1.033 -36.013 1.00 0.00 69 MET A N 16
ATOM 28759 C CA . MET A 1 53 ? 18.323 -1.221 -37.471 1.00 0.00 69 MET A CA 16
ATOM 28760 C C . MET A 1 53 ? 17.651 0.030 -38.083 1.00 0.00 69 MET A C 16
ATOM 28761 O O . MET A 1 53 ? 16.576 0.419 -37.621 1.00 0.00 69 MET A O 16
ATOM 28775 N N . PRO A 1 54 ? 18.285 0.690 -39.112 1.00 0.00 70 PRO A N 16
ATOM 28776 C CA . PRO A 1 54 ? 17.720 1.896 -39.760 1.00 0.00 70 PRO A CA 16
ATOM 28777 C C . PRO A 1 54 ? 16.367 1.610 -40.447 1.00 0.00 70 PRO A C 16
ATOM 28778 O O . PRO A 1 54 ? 15.378 2.307 -40.178 1.00 0.00 70 PRO A O 16
ATOM 28789 N N . ASP A 1 55 ? 16.324 0.574 -41.322 1.00 0.00 71 ASP A N 16
ATOM 28790 C CA . ASP A 1 55 ? 15.079 0.207 -42.031 1.00 0.00 71 ASP A CA 16
ATOM 28791 C C . ASP A 1 55 ? 15.066 -1.287 -42.443 1.00 0.00 71 ASP A C 16
ATOM 28792 O O . ASP A 1 55 ? 14.501 -2.116 -41.719 1.00 0.00 71 ASP A O 16
ATOM 28801 N N . ARG A 1 56 ? 15.757 -1.643 -43.556 1.00 0.00 72 ARG A N 16
ATOM 28802 C CA . ARG A 1 56 ? 15.820 -3.044 -44.079 1.00 0.00 72 ARG A CA 16
ATOM 28803 C C . ARG A 1 56 ? 17.241 -3.291 -44.623 1.00 0.00 72 ARG A C 16
ATOM 28804 O O . ARG A 1 56 ? 17.950 -2.327 -44.953 1.00 0.00 72 ARG A O 16
ATOM 28825 N N . GLY A 1 57 ? 17.641 -4.574 -44.726 1.00 0.00 73 GLY A N 16
ATOM 28826 C CA . GLY A 1 57 ? 18.853 -4.980 -45.469 1.00 0.00 73 GLY A CA 16
ATOM 28827 C C . GLY A 1 57 ? 20.187 -4.729 -44.752 1.00 0.00 73 GLY A C 16
ATOM 28828 O O . GLY A 1 57 ? 21.180 -5.406 -45.045 1.00 0.00 73 GLY A O 16
ATOM 28832 N N . ALA A 1 58 ? 20.216 -3.738 -43.839 1.00 0.00 74 ALA A N 16
ATOM 28833 C CA . ALA A 1 58 ? 21.402 -3.395 -43.032 1.00 0.00 74 ALA A CA 16
ATOM 28834 C C . ALA A 1 58 ? 21.763 -4.555 -42.079 1.00 0.00 74 ALA A C 16
ATOM 28835 O O . ALA A 1 58 ? 20.878 -5.341 -41.743 1.00 0.00 74 ALA A O 16
ATOM 28842 N N . PRO A 1 59 ? 23.057 -4.698 -41.643 1.00 0.00 75 PRO A N 16
ATOM 28843 C CA . PRO A 1 59 ? 23.469 -5.790 -40.732 1.00 0.00 75 PRO A CA 16
ATOM 28844 C C . PRO A 1 59 ? 22.758 -5.709 -39.356 1.00 0.00 75 PRO A C 16
ATOM 28845 O O . PRO A 1 59 ? 22.883 -4.700 -38.640 1.00 0.00 75 PRO A O 16
ATOM 28856 N N . LEU A 1 60 ? 21.977 -6.762 -39.031 1.00 0.00 76 LEU A N 16
ATOM 28857 C CA . LEU A 1 60 ? 21.405 -6.960 -37.686 1.00 0.00 76 LEU A CA 16
ATOM 28858 C C . LEU A 1 60 ? 22.538 -7.019 -36.616 1.00 0.00 76 LEU A C 16
ATOM 28859 O O . LEU A 1 60 ? 23.641 -7.502 -36.922 1.00 0.00 76 LEU A O 16
ATOM 28875 N N . PRO A 1 61 ? 22.311 -6.485 -35.363 1.00 0.00 77 PRO A N 16
ATOM 28876 C CA . PRO A 1 61 ? 23.330 -6.507 -34.282 1.00 0.00 77 PRO A CA 16
ATOM 28877 C C . PRO A 1 61 ? 23.775 -7.946 -33.947 1.00 0.00 77 PRO A C 16
ATOM 28878 O O . PRO A 1 61 ? 22.946 -8.852 -33.877 1.00 0.00 77 PRO A O 16
ATOM 28889 N N . GLU A 1 62 ? 25.088 -8.131 -33.736 1.00 0.00 78 GLU A N 16
ATOM 28890 C CA . GLU A 1 62 ? 25.695 -9.446 -33.421 1.00 0.00 78 GLU A CA 16
ATOM 28891 C C . GLU A 1 62 ? 25.550 -9.785 -31.922 1.00 0.00 78 GLU A C 16
ATOM 28892 O O . GLU A 1 62 ? 26.006 -10.834 -31.466 1.00 0.00 78 GLU A O 16
ATOM 28904 N N . ASN A 1 63 ? 24.916 -8.872 -31.169 1.00 0.00 79 ASN A N 16
ATOM 28905 C CA . ASN A 1 63 ? 24.524 -9.081 -29.771 1.00 0.00 79 ASN A CA 16
ATOM 28906 C C . ASN A 1 63 ? 23.114 -8.502 -29.587 1.00 0.00 79 ASN A C 16
ATOM 28907 O O . ASN A 1 63 ? 22.888 -7.325 -29.883 1.00 0.00 79 ASN A O 16
ATOM 28918 N N . ILE A 1 64 ? 22.158 -9.352 -29.156 1.00 0.00 80 ILE A N 16
ATOM 28919 C CA . ILE A 1 64 ? 20.740 -8.963 -28.946 1.00 0.00 80 ILE A CA 16
ATOM 28920 C C . ILE A 1 64 ? 20.437 -9.008 -27.441 1.00 0.00 80 ILE A C 16
ATOM 28921 O O . ILE A 1 64 ? 20.637 -10.045 -26.806 1.00 0.00 80 ILE A O 16
ATOM 28937 N N . ILE A 1 65 ? 19.960 -7.879 -26.880 1.00 0.00 81 ILE A N 16
ATOM 28938 C CA . ILE A 1 65 ? 19.621 -7.773 -25.446 1.00 0.00 81 ILE A CA 16
ATOM 28939 C C . ILE A 1 65 ? 18.099 -7.786 -25.247 1.00 0.00 81 ILE A C 16
ATOM 28940 O O . ILE A 1 65 ? 17.387 -6.891 -25.717 1.00 0.00 81 ILE A O 16
ATOM 28956 N N . LEU A 1 66 ? 17.628 -8.827 -24.554 1.00 0.00 82 LEU A N 16
ATOM 28957 C CA . LEU A 1 66 ? 16.248 -8.932 -24.058 1.00 0.00 82 LEU A CA 16
ATOM 28958 C C . LEU A 1 66 ? 16.297 -8.989 -22.513 1.00 0.00 82 LEU A C 16
ATOM 28959 O O . LEU A 1 66 ? 16.264 -10.069 -21.914 1.00 0.00 82 LEU A O 16
ATOM 28975 N N . ASP A 1 67 ? 16.388 -7.806 -21.891 1.00 0.00 83 ASP A N 16
ATOM 28976 C CA . ASP A 1 67 ? 16.705 -7.653 -20.455 1.00 0.00 83 ASP A CA 16
ATOM 28977 C C . ASP A 1 67 ? 15.568 -8.154 -19.532 1.00 0.00 83 ASP A C 16
ATOM 28978 O O . ASP A 1 67 ? 15.819 -8.664 -18.433 1.00 0.00 83 ASP A O 16
ATOM 28987 N N . ASP A 1 68 ? 14.324 -8.003 -19.987 1.00 0.00 84 ASP A N 16
ATOM 28988 C CA . ASP A 1 68 ? 13.118 -8.317 -19.178 1.00 0.00 84 ASP A CA 16
ATOM 28989 C C . ASP A 1 68 ? 12.198 -9.322 -19.891 1.00 0.00 84 ASP A C 16
ATOM 28990 O O . ASP A 1 68 ? 10.983 -9.344 -19.634 1.00 0.00 84 ASP A O 16
ATOM 28999 N N . MET A 1 69 ? 12.781 -10.208 -20.726 1.00 0.00 85 MET A N 16
ATOM 29000 C CA . MET A 1 69 ? 11.986 -11.120 -21.584 1.00 0.00 85 MET A CA 16
ATOM 29001 C C . MET A 1 69 ? 11.395 -12.251 -20.716 1.00 0.00 85 MET A C 16
ATOM 29002 O O . MET A 1 69 ? 12.122 -13.160 -20.283 1.00 0.00 85 MET A O 16
ATOM 29016 N N . ASP A 1 70 ? 10.077 -12.144 -20.459 1.00 0.00 86 ASP A N 16
ATOM 29017 C CA . ASP A 1 70 ? 9.334 -12.989 -19.502 1.00 0.00 86 ASP A CA 16
ATOM 29018 C C . ASP A 1 70 ? 10.024 -12.951 -18.111 1.00 0.00 86 ASP A C 16
ATOM 29019 O O . ASP A 1 70 ? 10.156 -13.967 -17.410 1.00 0.00 86 ASP A O 16
ATOM 29028 N N . GLY A 1 71 ? 10.485 -11.732 -17.751 1.00 0.00 87 GLY A N 16
ATOM 29029 C CA . GLY A 1 71 ? 11.148 -11.471 -16.473 1.00 0.00 87 GLY A CA 16
ATOM 29030 C C . GLY A 1 71 ? 12.619 -11.888 -16.432 1.00 0.00 87 GLY A C 16
ATOM 29031 O O . GLY A 1 71 ? 13.347 -11.503 -15.503 1.00 0.00 87 GLY A O 16
ATOM 29035 N N . CYS A 1 72 ? 13.058 -12.675 -17.433 1.00 0.00 88 CYS A N 16
ATOM 29036 C CA . CYS A 1 72 ? 14.424 -13.207 -17.514 1.00 0.00 88 CYS A CA 16
ATOM 29037 C C . CYS A 1 72 ? 15.273 -12.338 -18.462 1.00 0.00 88 CYS A C 16
ATOM 29038 O O . CYS A 1 72 ? 14.776 -11.833 -19.486 1.00 0.00 88 CYS A O 16
ATOM 29046 N N . ARG A 1 73 ? 16.554 -12.169 -18.101 1.00 0.00 89 ARG A N 16
ATOM 29047 C CA . ARG A 1 73 ? 17.526 -11.389 -18.881 1.00 0.00 89 ARG A CA 16
ATOM 29048 C C . ARG A 1 73 ? 18.329 -12.339 -19.783 1.00 0.00 89 ARG A C 16
ATOM 29049 O O . ARG A 1 73 ? 19.104 -13.156 -19.288 1.00 0.00 89 ARG A O 16
ATOM 29070 N N . VAL A 1 74 ? 18.154 -12.201 -21.104 1.00 0.00 90 VAL A N 16
ATOM 29071 C CA . VAL A 1 74 ? 18.786 -13.082 -22.107 1.00 0.00 90 VAL A CA 16
ATOM 29072 C C . VAL A 1 74 ? 19.535 -12.273 -23.184 1.00 0.00 90 VAL A C 16
ATOM 29073 O O . VAL A 1 74 ? 19.041 -11.254 -23.668 1.00 0.00 90 VAL A O 16
ATOM 29086 N N . GLU A 1 75 ? 20.751 -12.755 -23.527 1.00 0.00 91 GLU A N 16
ATOM 29087 C CA . GLU A 1 75 ? 21.618 -12.170 -24.564 1.00 0.00 91 GLU A CA 16
ATOM 29088 C C . GLU A 1 75 ? 21.883 -13.222 -25.656 1.00 0.00 91 GLU A C 16
ATOM 29089 O O . GLU A 1 75 ? 22.228 -14.369 -25.347 1.00 0.00 91 GLU A O 16
ATOM 29101 N N . PHE A 1 76 ? 21.697 -12.828 -26.925 1.00 0.00 92 PHE A N 16
ATOM 29102 C CA . PHE A 1 76 ? 21.985 -13.682 -28.089 1.00 0.00 92 PHE A CA 16
ATOM 29103 C C . PHE A 1 76 ? 23.327 -13.247 -28.698 1.00 0.00 92 PHE A C 16
ATOM 29104 O O . PHE A 1 76 ? 23.452 -12.130 -29.209 1.00 0.00 92 PHE A O 16
ATOM 29121 N N . ASN A 1 77 ? 24.320 -14.140 -28.619 1.00 0.00 93 ASN A N 16
ATOM 29122 C CA . ASN A 1 77 ? 25.664 -13.931 -29.170 1.00 0.00 93 ASN A CA 16
ATOM 29123 C C . ASN A 1 77 ? 25.753 -14.586 -30.546 1.00 0.00 93 ASN A C 16
ATOM 29124 O O . ASN A 1 77 ? 25.798 -15.812 -30.654 1.00 0.00 93 ASN A O 16
ATOM 29135 N N . LEU A 1 78 ? 25.738 -13.758 -31.596 1.00 0.00 94 LEU A N 16
ATOM 29136 C CA . LEU A 1 78 ? 25.863 -14.225 -32.983 1.00 0.00 94 LEU A CA 16
ATOM 29137 C C . LEU A 1 78 ? 27.346 -14.444 -33.316 1.00 0.00 94 LEU A C 16
ATOM 29138 O O . LEU A 1 78 ? 28.179 -13.593 -32.971 1.00 0.00 94 LEU A O 16
ATOM 29154 N N . PRO A 1 79 ? 27.701 -15.583 -33.979 1.00 0.00 95 PRO A N 16
ATOM 29155 C CA . PRO A 1 79 ? 29.099 -15.892 -34.335 1.00 0.00 95 PRO A CA 16
ATOM 29156 C C . PRO A 1 79 ? 29.633 -14.977 -35.460 1.00 0.00 95 PRO A C 16
ATOM 29157 O O . PRO A 1 79 ? 28.860 -14.372 -36.220 1.00 0.00 95 PRO A O 16
ATOM 29168 N N . GLY A 1 80 ? 30.962 -14.911 -35.549 1.00 0.00 96 GLY A N 16
ATOM 29169 C CA . GLY A 1 80 ? 31.654 -14.090 -36.546 1.00 0.00 96 GLY A CA 16
ATOM 29170 C C . GLY A 1 80 ? 32.194 -14.912 -37.709 1.00 0.00 96 GLY A C 16
ATOM 29171 O O . GLY A 1 80 ? 31.914 -16.113 -37.816 1.00 0.00 96 GLY A O 16
ATOM 29175 N N . GLU A 1 81 ? 32.989 -14.254 -38.573 1.00 0.00 97 GLU A N 16
ATOM 29176 C CA . GLU A 1 81 ? 33.623 -14.892 -39.753 1.00 0.00 97 GLU A CA 16
ATOM 29177 C C . GLU A 1 81 ? 34.756 -15.850 -39.329 1.00 0.00 97 GLU A C 16
ATOM 29178 O O . GLU A 1 81 ? 35.106 -16.769 -40.068 1.00 0.00 97 GLU A O 16
ATOM 29190 N N . ASN A 1 82 ? 35.306 -15.633 -38.118 1.00 0.00 98 ASN A N 16
ATOM 29191 C CA . ASN A 1 82 ? 36.341 -16.511 -37.518 1.00 0.00 98 ASN A CA 16
ATOM 29192 C C . ASN A 1 82 ? 35.700 -17.670 -36.714 1.00 0.00 98 ASN A C 16
ATOM 29193 O O . ASN A 1 82 ? 36.390 -18.360 -35.959 1.00 0.00 98 ASN A O 16
ATOM 29204 N N . ASN A 1 83 ? 34.381 -17.901 -36.906 1.00 0.00 99 ASN A N 16
ATOM 29205 C CA . ASN A 1 83 ? 33.625 -18.960 -36.202 1.00 0.00 99 ASN A CA 16
ATOM 29206 C C . ASN A 1 83 ? 33.086 -19.984 -37.211 1.00 0.00 99 ASN A C 16
ATOM 29207 O O . ASN A 1 83 ? 32.195 -19.669 -38.011 1.00 0.00 99 ASN A O 16
ATOM 29218 N N . GLU A 1 84 ? 33.651 -21.206 -37.164 1.00 0.00 100 GLU A N 16
ATOM 29219 C CA . GLU A 1 84 ? 33.310 -22.305 -38.088 1.00 0.00 100 GLU A CA 16
ATOM 29220 C C . GLU A 1 84 ? 31.968 -22.970 -37.709 1.00 0.00 100 GLU A C 16
ATOM 29221 O O . GLU A 1 84 ? 31.216 -23.410 -38.594 1.00 0.00 100 GLU A O 16
ATOM 29233 N N . ALA A 1 85 ? 31.678 -23.035 -36.388 1.00 0.00 101 ALA A N 16
ATOM 29234 C CA . ALA A 1 85 ? 30.468 -23.702 -35.860 1.00 0.00 101 ALA A CA 16
ATOM 29235 C C . ALA A 1 85 ? 29.188 -23.034 -36.384 1.00 0.00 101 ALA A C 16
ATOM 29236 O O . ALA A 1 85 ? 28.224 -23.724 -36.730 1.00 0.00 101 ALA A O 16
ATOM 29243 N N . GLY A 1 86 ? 29.221 -21.688 -36.463 1.00 0.00 102 GLY A N 16
ATOM 29244 C CA . GLY A 1 86 ? 28.120 -20.904 -37.023 1.00 0.00 102 GLY A CA 16
ATOM 29245 C C . GLY A 1 86 ? 26.804 -21.108 -36.289 1.00 0.00 102 GLY A C 16
ATOM 29246 O O . GLY A 1 86 ? 25.768 -21.360 -36.915 1.00 0.00 102 GLY A O 16
ATOM 29250 N N . GLN A 1 87 ? 26.856 -21.046 -34.949 1.00 0.00 103 GLN A N 16
ATOM 29251 C CA . GLN A 1 87 ? 25.672 -21.196 -34.092 1.00 0.00 103 GLN A CA 16
ATOM 29252 C C . GLN A 1 87 ? 25.582 -20.019 -33.119 1.00 0.00 103 GLN A C 16
ATOM 29253 O O . GLN A 1 87 ? 26.592 -19.573 -32.568 1.00 0.00 103 GLN A O 16
ATOM 29267 N N . VAL A 1 88 ? 24.357 -19.518 -32.950 1.00 0.00 104 VAL A N 16
ATOM 29268 C CA . VAL A 1 88 ? 24.021 -18.461 -32.000 1.00 0.00 104 VAL A CA 16
ATOM 29269 C C . VAL A 1 88 ? 23.971 -19.031 -30.584 1.00 0.00 104 VAL A C 16
ATOM 29270 O O . VAL A 1 88 ? 23.300 -20.037 -30.348 1.00 0.00 104 VAL A O 16
ATOM 29283 N N . ILE A 1 89 ? 24.666 -18.379 -29.652 1.00 0.00 105 ILE A N 16
ATOM 29284 C CA . ILE A 1 89 ? 24.690 -18.801 -28.247 1.00 0.00 105 ILE A CA 16
ATOM 29285 C C . ILE A 1 89 ? 23.630 -17.978 -27.492 1.00 0.00 105 ILE A C 16
ATOM 29286 O O . ILE A 1 89 ? 23.711 -16.751 -27.462 1.00 0.00 105 ILE A O 16
ATOM 29302 N N . VAL A 1 90 ? 22.606 -18.646 -26.939 1.00 0.00 106 VAL A N 16
ATOM 29303 C CA . VAL A 1 90 ? 21.599 -18.001 -26.082 1.00 0.00 106 VAL A CA 16
ATOM 29304 C C . VAL A 1 90 ? 22.042 -18.117 -24.603 1.00 0.00 106 VAL A C 16
ATOM 29305 O O . VAL A 1 90 ? 22.422 -19.199 -24.135 1.00 0.00 106 VAL A O 16
ATOM 29318 N N . ARG A 1 91 ? 22.058 -16.976 -23.909 1.00 0.00 107 ARG A N 16
ATOM 29319 C CA . ARG A 1 91 ? 22.405 -16.889 -22.480 1.00 0.00 107 ARG A CA 16
ATOM 29320 C C . ARG A 1 91 ? 21.182 -16.361 -21.735 1.00 0.00 107 ARG A C 16
ATOM 29321 O O . ARG A 1 91 ? 21.005 -15.150 -21.636 1.00 0.00 107 ARG A O 16
ATOM 29342 N N . VAL A 1 92 ? 20.329 -17.272 -21.235 1.00 0.00 108 VAL A N 16
ATOM 29343 C CA . VAL A 1 92 ? 19.097 -16.887 -20.531 1.00 0.00 108 VAL A CA 16
ATOM 29344 C C . VAL A 1 92 ? 19.349 -17.005 -19.021 1.00 0.00 108 VAL A C 16
ATOM 29345 O O . VAL A 1 92 ? 19.341 -18.098 -18.459 1.00 0.00 108 VAL A O 16
ATOM 29358 N N . SER A 1 93 ? 19.564 -15.859 -18.383 1.00 0.00 109 SER A N 16
ATOM 29359 C CA . SER A 1 93 ? 19.924 -15.760 -16.963 1.00 0.00 109 SER A CA 16
ATOM 29360 C C . SER A 1 93 ? 18.854 -14.956 -16.212 1.00 0.00 109 SER A C 16
ATOM 29361 O O . SER A 1 93 ? 18.009 -14.305 -16.838 1.00 0.00 109 SER A O 16
ATOM 29369 N N . LYS A 1 94 ? 18.900 -15.014 -14.872 1.00 0.00 110 LYS A N 16
ATOM 29370 C CA . LYS A 1 94 ? 17.972 -14.280 -13.998 1.00 0.00 110 LYS A CA 16
ATOM 29371 C C . LYS A 1 94 ? 18.491 -14.337 -12.551 1.00 0.00 110 LYS A C 16
ATOM 29372 O O . LYS A 1 94 ? 18.268 -15.336 -11.852 1.00 0.00 110 LYS A O 16
ATOM 29391 N N . GLY A 1 95 ? 19.231 -13.286 -12.144 1.00 0.00 111 GLY A N 16
ATOM 29392 C CA . GLY A 1 95 ? 19.748 -13.160 -10.780 1.00 0.00 111 GLY A CA 16
ATOM 29393 C C . GLY A 1 95 ? 20.776 -14.239 -10.436 1.00 0.00 111 GLY A C 16
ATOM 29394 O O . GLY A 1 95 ? 21.955 -14.115 -10.788 1.00 0.00 111 GLY A O 16
ATOM 29398 N N . ASP A 1 96 ? 20.312 -15.305 -9.761 1.00 0.00 112 ASP A N 16
ATOM 29399 C CA . ASP A 1 96 ? 21.155 -16.451 -9.350 1.00 0.00 112 ASP A CA 16
ATOM 29400 C C . ASP A 1 96 ? 21.280 -17.473 -10.494 1.00 0.00 112 ASP A C 16
ATOM 29401 O O . ASP A 1 96 ? 22.258 -18.223 -10.567 1.00 0.00 112 ASP A O 16
ATOM 29410 N N . HIS A 1 97 ? 20.248 -17.516 -11.350 1.00 0.00 113 HIS A N 16
ATOM 29411 C CA . HIS A 1 97 ? 20.166 -18.454 -12.476 1.00 0.00 113 HIS A CA 16
ATOM 29412 C C . HIS A 1 97 ? 21.014 -17.978 -13.671 1.00 0.00 113 HIS A C 16
ATOM 29413 O O . HIS A 1 97 ? 21.188 -16.774 -13.891 1.00 0.00 113 HIS A O 16
ATOM 29428 N N . SER A 1 98 ? 21.519 -18.961 -14.432 1.00 0.00 114 SER A N 16
ATOM 29429 C CA . SER A 1 98 ? 22.291 -18.759 -15.661 1.00 0.00 114 SER A CA 16
ATOM 29430 C C . SER A 1 98 ? 22.178 -20.037 -16.506 1.00 0.00 114 SER A C 16
ATOM 29431 O O . SER A 1 98 ? 22.739 -21.080 -16.153 1.00 0.00 114 SER A O 16
ATOM 29439 N N . GLU A 1 99 ? 21.372 -19.962 -17.567 1.00 0.00 115 GLU A N 16
ATOM 29440 C CA . GLU A 1 99 ? 21.126 -21.072 -18.505 1.00 0.00 115 GLU A CA 16
ATOM 29441 C C . GLU A 1 99 ? 21.757 -20.701 -19.853 1.00 0.00 115 GLU A C 16
ATOM 29442 O O . GLU A 1 99 ? 21.695 -19.533 -20.259 1.00 0.00 115 GLU A O 16
ATOM 29454 N N . THR A 1 100 ? 22.390 -21.670 -20.536 1.00 0.00 116 THR A N 16
ATOM 29455 C CA . THR A 1 100 ? 23.096 -21.412 -21.808 1.00 0.00 116 THR A CA 16
ATOM 29456 C C . THR A 1 100 ? 22.935 -22.603 -22.770 1.00 0.00 116 THR A C 16
ATOM 29457 O O . THR A 1 100 ? 23.082 -23.764 -22.364 1.00 0.00 116 THR A O 16
ATOM 29468 N N . ARG A 1 101 ? 22.638 -22.297 -24.045 1.00 0.00 117 ARG A N 16
ATOM 29469 C CA . ARG A 1 101 ? 22.455 -23.304 -25.113 1.00 0.00 117 ARG A CA 16
ATOM 29470 C C . ARG A 1 101 ? 22.700 -22.637 -26.482 1.00 0.00 117 ARG A C 16
ATOM 29471 O O . ARG A 1 101 ? 22.900 -21.427 -26.549 1.00 0.00 117 ARG A O 16
ATOM 29492 N N . GLU A 1 102 ? 22.730 -23.429 -27.564 1.00 0.00 118 GLU A N 16
ATOM 29493 C CA . GLU A 1 102 ? 22.945 -22.923 -28.934 1.00 0.00 118 GLU A CA 16
ATOM 29494 C C . GLU A 1 102 ? 21.716 -23.168 -29.823 1.00 0.00 118 GLU A C 16
ATOM 29495 O O . GLU A 1 102 ? 20.864 -24.002 -29.520 1.00 0.00 118 GLU A O 16
ATOM 29507 N N . ILE A 1 103 ? 21.652 -22.402 -30.912 1.00 0.00 119 ILE A N 16
ATOM 29508 C CA . ILE A 1 103 ? 20.733 -22.583 -32.051 1.00 0.00 119 ILE A CA 16
ATOM 29509 C C . ILE A 1 103 ? 21.542 -22.306 -33.334 1.00 0.00 119 ILE A C 16
ATOM 29510 O O . ILE A 1 103 ? 22.462 -21.494 -33.289 1.00 0.00 119 ILE A O 16
ATOM 29526 N N . PRO A 1 104 ? 21.245 -22.979 -34.489 1.00 0.00 120 PRO A N 16
ATOM 29527 C CA . PRO A 1 104 ? 21.924 -22.677 -35.772 1.00 0.00 120 PRO A CA 16
ATOM 29528 C C . PRO A 1 104 ? 21.710 -21.204 -36.200 1.00 0.00 120 PRO A C 16
ATOM 29529 O O . PRO A 1 104 ? 20.602 -20.658 -36.043 1.00 0.00 120 PRO A O 16
ATOM 29540 N N . LEU A 1 105 ? 22.791 -20.575 -36.722 1.00 0.00 121 LEU A N 16
ATOM 29541 C CA . LEU A 1 105 ? 22.783 -19.161 -37.157 1.00 0.00 121 LEU A CA 16
ATOM 29542 C C . LEU A 1 105 ? 21.710 -18.928 -38.234 1.00 0.00 121 LEU A C 16
ATOM 29543 O O . LEU A 1 105 ? 21.048 -17.898 -38.225 1.00 0.00 121 LEU A O 16
ATOM 29559 N N . ALA A 1 106 ? 21.540 -19.923 -39.125 1.00 0.00 122 ALA A N 16
ATOM 29560 C CA . ALA A 1 106 ? 20.550 -19.886 -40.220 1.00 0.00 122 ALA A CA 16
ATOM 29561 C C . ALA A 1 106 ? 19.105 -19.735 -39.692 1.00 0.00 122 ALA A C 16
ATOM 29562 O O . ALA A 1 106 ? 18.317 -18.975 -40.263 1.00 0.00 122 ALA A O 16
ATOM 29569 N N . SER A 1 107 ? 18.776 -20.454 -38.596 1.00 0.00 123 SER A N 16
ATOM 29570 C CA . SER A 1 107 ? 17.442 -20.382 -37.959 1.00 0.00 123 SER A CA 16
ATOM 29571 C C . SER A 1 107 ? 17.183 -18.991 -37.371 1.00 0.00 123 SER A C 16
ATOM 29572 O O . SER A 1 107 ? 16.148 -18.370 -37.652 1.00 0.00 123 SER A O 16
ATOM 29580 N N . PHE A 1 108 ? 18.142 -18.503 -36.563 1.00 0.00 124 PHE A N 16
ATOM 29581 C CA . PHE A 1 108 ? 18.044 -17.178 -35.940 1.00 0.00 124 PHE A CA 16
ATOM 29582 C C . PHE A 1 108 ? 17.954 -16.092 -37.021 1.00 0.00 124 PHE A C 16
ATOM 29583 O O . PHE A 1 108 ? 17.189 -15.147 -36.878 1.00 0.00 124 PHE A O 16
ATOM 29600 N N . GLU A 1 109 ? 18.735 -16.270 -38.100 1.00 0.00 125 GLU A N 16
ATOM 29601 C CA . GLU A 1 109 ? 18.879 -15.278 -39.173 1.00 0.00 125 GLU A CA 16
ATOM 29602 C C . GLU A 1 109 ? 17.564 -15.126 -39.951 1.00 0.00 125 GLU A C 16
ATOM 29603 O O . GLU A 1 109 ? 17.114 -14.008 -40.178 1.00 0.00 125 GLU A O 16
ATOM 29615 N N . LYS A 1 110 ? 16.960 -16.265 -40.355 1.00 0.00 126 LYS A N 16
ATOM 29616 C CA . LYS A 1 110 ? 15.709 -16.262 -41.145 1.00 0.00 126 LYS A CA 16
ATOM 29617 C C . LYS A 1 110 ? 14.546 -15.701 -40.301 1.00 0.00 126 LYS A C 16
ATOM 29618 O O . LYS A 1 110 ? 13.684 -15.001 -40.824 1.00 0.00 126 LYS A O 16
ATOM 29637 N N . ILE A 1 111 ? 14.551 -16.012 -38.985 1.00 0.00 127 ILE A N 16
ATOM 29638 C CA . ILE A 1 111 ? 13.546 -15.497 -38.037 1.00 0.00 127 ILE A CA 16
ATOM 29639 C C . ILE A 1 111 ? 13.733 -13.978 -37.820 1.00 0.00 127 ILE A C 16
ATOM 29640 O O . ILE A 1 111 ? 12.762 -13.224 -37.803 1.00 0.00 127 ILE A O 16
ATOM 29656 N N . CYS A 1 112 ? 14.992 -13.548 -37.674 1.00 0.00 128 CYS A N 16
ATOM 29657 C CA . CYS A 1 112 ? 15.331 -12.148 -37.372 1.00 0.00 128 CYS A CA 16
ATOM 29658 C C . CYS A 1 112 ? 14.989 -11.257 -38.578 1.00 0.00 128 CYS A C 16
ATOM 29659 O O . CYS A 1 112 ? 14.326 -10.233 -38.423 1.00 0.00 128 CYS A O 16
ATOM 29667 N N . ARG A 1 113 ? 15.405 -11.705 -39.787 1.00 0.00 129 ARG A N 16
ATOM 29668 C CA . ARG A 1 113 ? 15.039 -11.054 -41.069 1.00 0.00 129 ARG A CA 16
ATOM 29669 C C . ARG A 1 113 ? 13.511 -11.003 -41.214 1.00 0.00 129 ARG A C 16
ATOM 29670 O O . ARG A 1 113 ? 12.971 -9.982 -41.623 1.00 0.00 129 ARG A O 16
ATOM 29691 N N . ALA A 1 114 ? 12.832 -12.115 -40.839 1.00 0.00 130 ALA A N 16
ATOM 29692 C CA . ALA A 1 114 ? 11.358 -12.191 -40.855 1.00 0.00 130 ALA A CA 16
ATOM 29693 C C . ALA A 1 114 ? 10.756 -11.071 -39.996 1.00 0.00 130 ALA A C 16
ATOM 29694 O O . ALA A 1 114 ? 9.863 -10.390 -40.443 1.00 0.00 130 ALA A O 16
ATOM 29701 N N . LEU A 1 115 ? 11.313 -10.858 -38.791 1.00 0.00 131 LEU A N 16
ATOM 29702 C CA . LEU A 1 115 ? 10.825 -9.836 -37.832 1.00 0.00 131 LEU A CA 16
ATOM 29703 C C . LEU A 1 115 ? 11.034 -8.397 -38.361 1.00 0.00 131 LEU A C 16
ATOM 29704 O O . LEU A 1 115 ? 10.101 -7.589 -38.310 1.00 0.00 131 LEU A O 16
ATOM 29720 N N . LEU A 1 116 ? 12.249 -8.089 -38.868 1.00 0.00 132 LEU A N 16
ATOM 29721 C CA . LEU A 1 116 ? 12.565 -6.746 -39.422 1.00 0.00 132 LEU A CA 16
ATOM 29722 C C . LEU A 1 116 ? 11.648 -6.406 -40.616 1.00 0.00 132 LEU A C 16
ATOM 29723 O O . LEU A 1 116 ? 11.098 -5.310 -40.689 1.00 0.00 132 LEU A O 16
ATOM 29739 N N . PHE A 1 117 ? 11.484 -7.369 -41.531 1.00 0.00 133 PHE A N 16
ATOM 29740 C CA . PHE A 1 117 ? 10.725 -7.177 -42.776 1.00 0.00 133 PHE A CA 16
ATOM 29741 C C . PHE A 1 117 ? 9.203 -7.107 -42.483 1.00 0.00 133 PHE A C 16
ATOM 29742 O O . PHE A 1 117 ? 8.489 -6.278 -43.053 1.00 0.00 133 PHE A O 16
ATOM 29759 N N . ARG A 1 118 ? 8.741 -7.969 -41.550 1.00 0.00 134 ARG A N 16
ATOM 29760 C CA . ARG A 1 118 ? 7.309 -8.122 -41.193 1.00 0.00 134 ARG A CA 16
ATOM 29761 C C . ARG A 1 118 ? 6.824 -6.994 -40.259 1.00 0.00 134 ARG A C 16
ATOM 29762 O O . ARG A 1 118 ? 5.612 -6.742 -40.160 1.00 0.00 134 ARG A O 16
ATOM 29783 N N . CYS A 1 119 ? 7.777 -6.320 -39.583 1.00 0.00 135 CYS A N 16
ATOM 29784 C CA . CYS A 1 119 ? 7.478 -5.216 -38.648 1.00 0.00 135 CYS A CA 16
ATOM 29785 C C . CYS A 1 119 ? 6.654 -4.096 -39.334 1.00 0.00 135 CYS A C 16
ATOM 29786 O O . CYS A 1 119 ? 5.719 -3.544 -38.741 1.00 0.00 135 CYS A O 16
ATOM 29794 N N . GLU A 1 120 ? 7.010 -3.790 -40.600 1.00 0.00 136 GLU A N 16
ATOM 29795 C CA . GLU A 1 120 ? 6.291 -2.805 -41.451 1.00 0.00 136 GLU A CA 16
ATOM 29796 C C . GLU A 1 120 ? 5.593 -3.519 -42.631 1.00 0.00 136 GLU A C 16
ATOM 29797 O O . GLU A 1 120 ? 5.428 -2.946 -43.713 1.00 0.00 136 GLU A O 16
ATOM 29809 N N . GLY A 1 1 ? 2.114 1.326 -6.498 1.00 0.00 17 GLY A N 17
ATOM 29810 C CA . GLY A 1 1 ? 1.787 -0.115 -6.566 1.00 0.00 17 GLY A CA 17
ATOM 29811 C C . GLY A 1 1 ? 0.779 -0.389 -7.667 1.00 0.00 17 GLY A C 17
ATOM 29812 O O . GLY A 1 1 ? -0.418 -0.140 -7.483 1.00 0.00 17 GLY A O 17
ATOM 29818 N N . ALA A 1 2 ? 1.264 -0.853 -8.832 1.00 0.00 18 ALA A N 17
ATOM 29819 C CA . ALA A 1 2 ? 0.418 -1.116 -10.010 1.00 0.00 18 ALA A CA 17
ATOM 29820 C C . ALA A 1 2 ? -0.189 -2.523 -9.950 1.00 0.00 18 ALA A C 17
ATOM 29821 O O . ALA A 1 2 ? 0.498 -3.483 -9.589 1.00 0.00 18 ALA A O 17
ATOM 29828 N N . GLY A 1 3 ? -1.470 -2.634 -10.339 1.00 0.00 19 GLY A N 17
ATOM 29829 C CA . GLY A 1 3 ? -2.165 -3.920 -10.458 1.00 0.00 19 GLY A CA 17
ATOM 29830 C C . GLY A 1 3 ? -1.934 -4.582 -11.821 1.00 0.00 19 GLY A C 17
ATOM 29831 O O . GLY A 1 3 ? -2.850 -5.188 -12.389 1.00 0.00 19 GLY A O 17
ATOM 29835 N N . THR A 1 4 ? -0.696 -4.464 -12.339 1.00 0.00 20 THR A N 17
ATOM 29836 C CA . THR A 1 4 ? -0.324 -4.892 -13.699 1.00 0.00 20 THR A CA 17
ATOM 29837 C C . THR A 1 4 ? -0.088 -6.418 -13.790 1.00 0.00 20 THR A C 17
ATOM 29838 O O . THR A 1 4 ? 0.312 -7.070 -12.813 1.00 0.00 20 THR A O 17
ATOM 29849 N N . SER A 1 5 ? -0.353 -6.968 -14.988 1.00 0.00 21 SER A N 17
ATOM 29850 C CA . SER A 1 5 ? -0.068 -8.370 -15.332 1.00 0.00 21 SER A CA 17
ATOM 29851 C C . SER A 1 5 ? 1.406 -8.533 -15.764 1.00 0.00 21 SER A C 17
ATOM 29852 O O . SER A 1 5 ? 1.896 -9.660 -15.878 1.00 0.00 21 SER A O 17
ATOM 29860 N N . ALA A 1 6 ? 2.107 -7.395 -16.000 1.00 0.00 22 ALA A N 17
ATOM 29861 C CA . ALA A 1 6 ? 3.554 -7.373 -16.316 1.00 0.00 22 ALA A CA 17
ATOM 29862 C C . ALA A 1 6 ? 4.385 -7.960 -15.160 1.00 0.00 22 ALA A C 17
ATOM 29863 O O . ALA A 1 6 ? 5.463 -8.517 -15.376 1.00 0.00 22 ALA A O 17
ATOM 29870 N N . ALA A 1 7 ? 3.842 -7.843 -13.933 1.00 0.00 23 ALA A N 17
ATOM 29871 C CA . ALA A 1 7 ? 4.405 -8.484 -12.734 1.00 0.00 23 ALA A CA 17
ATOM 29872 C C . ALA A 1 7 ? 4.365 -10.025 -12.867 1.00 0.00 23 ALA A C 17
ATOM 29873 O O . ALA A 1 7 ? 5.344 -10.709 -12.572 1.00 0.00 23 ALA A O 17
ATOM 29880 N N . MET A 1 8 ? 3.222 -10.540 -13.365 1.00 0.00 24 MET A N 17
ATOM 29881 C CA . MET A 1 8 ? 2.990 -11.995 -13.565 1.00 0.00 24 MET A CA 17
ATOM 29882 C C . MET A 1 8 ? 3.846 -12.557 -14.713 1.00 0.00 24 MET A C 17
ATOM 29883 O O . MET A 1 8 ? 4.192 -13.743 -14.723 1.00 0.00 24 MET A O 17
ATOM 29897 N N . ARG A 1 9 ? 4.168 -11.683 -15.678 1.00 0.00 25 ARG A N 17
ATOM 29898 C CA . ARG A 1 9 ? 5.086 -12.001 -16.785 1.00 0.00 25 ARG A CA 17
ATOM 29899 C C . ARG A 1 9 ? 6.493 -12.326 -16.230 1.00 0.00 25 ARG A C 17
ATOM 29900 O O . ARG A 1 9 ? 7.124 -13.304 -16.629 1.00 0.00 25 ARG A O 17
ATOM 29921 N N . GLN A 1 10 ? 6.918 -11.521 -15.239 1.00 0.00 26 GLN A N 17
ATOM 29922 C CA . GLN A 1 10 ? 8.248 -11.621 -14.595 1.00 0.00 26 GLN A CA 17
ATOM 29923 C C . GLN A 1 10 ? 8.431 -12.899 -13.746 1.00 0.00 26 GLN A C 17
ATOM 29924 O O . GLN A 1 10 ? 9.554 -13.210 -13.348 1.00 0.00 26 GLN A O 17
ATOM 29938 N N . ALA A 1 11 ? 7.325 -13.601 -13.442 1.00 0.00 27 ALA A N 17
ATOM 29939 C CA . ALA A 1 11 ? 7.338 -14.824 -12.608 1.00 0.00 27 ALA A CA 17
ATOM 29940 C C . ALA A 1 11 ? 8.017 -16.021 -13.320 1.00 0.00 27 ALA A C 17
ATOM 29941 O O . ALA A 1 11 ? 8.561 -16.915 -12.654 1.00 0.00 27 ALA A O 17
ATOM 29948 N N . THR A 1 12 ? 7.997 -16.008 -14.665 1.00 0.00 28 THR A N 17
ATOM 29949 C CA . THR A 1 12 ? 8.371 -17.166 -15.503 1.00 0.00 28 THR A CA 17
ATOM 29950 C C . THR A 1 12 ? 9.885 -17.512 -15.423 1.00 0.00 28 THR A C 17
ATOM 29951 O O . THR A 1 12 ? 10.740 -16.621 -15.394 1.00 0.00 28 THR A O 17
ATOM 29962 N N . SER A 1 13 ? 10.174 -18.829 -15.395 1.00 0.00 29 SER A N 17
ATOM 29963 C CA . SER A 1 13 ? 11.534 -19.386 -15.250 1.00 0.00 29 SER A CA 17
ATOM 29964 C C . SER A 1 13 ? 12.394 -19.199 -16.533 1.00 0.00 29 SER A C 17
ATOM 29965 O O . SER A 1 13 ? 11.873 -19.351 -17.642 1.00 0.00 29 SER A O 17
ATOM 29973 N N . PRO A 1 14 ? 13.744 -18.910 -16.397 1.00 0.00 30 PRO A N 17
ATOM 29974 C CA . PRO A 1 14 ? 14.662 -18.691 -17.559 1.00 0.00 30 PRO A CA 17
ATOM 29975 C C . PRO A 1 14 ? 14.888 -19.949 -18.431 1.00 0.00 30 PRO A C 17
ATOM 29976 O O . PRO A 1 14 ? 15.438 -19.843 -19.530 1.00 0.00 30 PRO A O 17
ATOM 29987 N N . LYS A 1 15 ? 14.461 -21.133 -17.939 1.00 0.00 31 LYS A N 17
ATOM 29988 C CA . LYS A 1 15 ? 14.584 -22.397 -18.692 1.00 0.00 31 LYS A CA 17
ATOM 29989 C C . LYS A 1 15 ? 13.437 -22.476 -19.680 1.00 0.00 31 LYS A C 17
ATOM 29990 O O . LYS A 1 15 ? 13.647 -22.791 -20.838 1.00 0.00 31 LYS A O 17
ATOM 30009 N N . THR A 1 16 ? 12.230 -22.185 -19.182 1.00 0.00 32 THR A N 17
ATOM 30010 C CA . THR A 1 16 ? 11.030 -22.042 -19.993 1.00 0.00 32 THR A CA 17
ATOM 30011 C C . THR A 1 16 ? 11.251 -21.034 -21.140 1.00 0.00 32 THR A C 17
ATOM 30012 O O . THR A 1 16 ? 10.875 -21.295 -22.293 1.00 0.00 32 THR A O 17
ATOM 30023 N N . ILE A 1 17 ? 11.884 -19.897 -20.792 1.00 0.00 33 ILE A N 17
ATOM 30024 C CA . ILE A 1 17 ? 12.180 -18.823 -21.744 1.00 0.00 33 ILE A CA 17
ATOM 30025 C C . ILE A 1 17 ? 13.150 -19.315 -22.813 1.00 0.00 33 ILE A C 17
ATOM 30026 O O . ILE A 1 17 ? 12.841 -19.249 -24.002 1.00 0.00 33 ILE A O 17
ATOM 30042 N N . LEU A 1 18 ? 14.283 -19.877 -22.357 1.00 0.00 34 LEU A N 17
ATOM 30043 C CA . LEU A 1 18 ? 15.357 -20.352 -23.245 1.00 0.00 34 LEU A CA 17
ATOM 30044 C C . LEU A 1 18 ? 14.818 -21.419 -24.213 1.00 0.00 34 LEU A C 17
ATOM 30045 O O . LEU A 1 18 ? 15.023 -21.313 -25.415 1.00 0.00 34 LEU A O 17
ATOM 30061 N N . GLU A 1 19 ? 14.099 -22.409 -23.660 1.00 0.00 35 GLU A N 17
ATOM 30062 C CA . GLU A 1 19 ? 13.537 -23.534 -24.422 1.00 0.00 35 GLU A CA 17
ATOM 30063 C C . GLU A 1 19 ? 12.547 -23.079 -25.506 1.00 0.00 35 GLU A C 17
ATOM 30064 O O . GLU A 1 19 ? 12.676 -23.506 -26.656 1.00 0.00 35 GLU A O 17
ATOM 30076 N N . TYR A 1 20 ? 11.568 -22.210 -25.155 1.00 0.00 36 TYR A N 17
ATOM 30077 C CA . TYR A 1 20 ? 10.546 -21.756 -26.139 1.00 0.00 36 TYR A CA 17
ATOM 30078 C C . TYR A 1 20 ? 11.203 -20.882 -27.235 1.00 0.00 36 TYR A C 17
ATOM 30079 O O . TYR A 1 20 ? 10.728 -20.859 -28.380 1.00 0.00 36 TYR A O 17
ATOM 30097 N N . ILE A 1 21 ? 12.300 -20.178 -26.863 1.00 0.00 37 ILE A N 17
ATOM 30098 C CA . ILE A 1 21 ? 13.176 -19.468 -27.821 1.00 0.00 37 ILE A CA 17
ATOM 30099 C C . ILE A 1 21 ? 13.783 -20.474 -28.832 1.00 0.00 37 ILE A C 17
ATOM 30100 O O . ILE A 1 21 ? 13.716 -20.250 -30.046 1.00 0.00 37 ILE A O 17
ATOM 30116 N N . ILE A 1 22 ? 14.343 -21.597 -28.310 1.00 0.00 38 ILE A N 17
ATOM 30117 C CA . ILE A 1 22 ? 14.961 -22.655 -29.145 1.00 0.00 38 ILE A CA 17
ATOM 30118 C C . ILE A 1 22 ? 13.914 -23.204 -30.137 1.00 0.00 38 ILE A C 17
ATOM 30119 O O . ILE A 1 22 ? 14.143 -23.198 -31.349 1.00 0.00 38 ILE A O 17
ATOM 30135 N N . ASN A 1 23 ? 12.748 -23.621 -29.583 1.00 0.00 39 ASN A N 17
ATOM 30136 C CA . ASN A 1 23 ? 11.613 -24.172 -30.356 1.00 0.00 39 ASN A CA 17
ATOM 30137 C C . ASN A 1 23 ? 11.149 -23.198 -31.450 1.00 0.00 39 ASN A C 17
ATOM 30138 O O . ASN A 1 23 ? 10.796 -23.632 -32.537 1.00 0.00 39 ASN A O 17
ATOM 30149 N N . PHE A 1 24 ? 11.180 -21.891 -31.153 1.00 0.00 40 PHE A N 17
ATOM 30150 C CA . PHE A 1 24 ? 10.770 -20.853 -32.111 1.00 0.00 40 PHE A CA 17
ATOM 30151 C C . PHE A 1 24 ? 11.725 -20.798 -33.325 1.00 0.00 40 PHE A C 17
ATOM 30152 O O . PHE A 1 24 ? 11.284 -20.874 -34.482 1.00 0.00 40 PHE A O 17
ATOM 30169 N N . PHE A 1 25 ? 13.032 -20.667 -33.032 1.00 0.00 41 PHE A N 17
ATOM 30170 C CA . PHE A 1 25 ? 14.075 -20.513 -34.065 1.00 0.00 41 PHE A CA 17
ATOM 30171 C C . PHE A 1 25 ? 14.324 -21.824 -34.846 1.00 0.00 41 PHE A C 17
ATOM 30172 O O . PHE A 1 25 ? 14.878 -21.786 -35.952 1.00 0.00 41 PHE A O 17
ATOM 30189 N N . THR A 1 26 ? 13.900 -22.974 -34.284 1.00 0.00 42 THR A N 17
ATOM 30190 C CA . THR A 1 26 ? 13.986 -24.272 -34.976 1.00 0.00 42 THR A CA 17
ATOM 30191 C C . THR A 1 26 ? 12.680 -24.554 -35.766 1.00 0.00 42 THR A C 17
ATOM 30192 O O . THR A 1 26 ? 12.678 -24.477 -36.998 1.00 0.00 42 THR A O 17
ATOM 30203 N N . CYS A 1 27 ? 11.568 -24.850 -35.059 1.00 0.00 43 CYS A N 17
ATOM 30204 C CA . CYS A 1 27 ? 10.274 -25.188 -35.689 1.00 0.00 43 CYS A CA 17
ATOM 30205 C C . CYS A 1 27 ? 9.106 -24.758 -34.775 1.00 0.00 43 CYS A C 17
ATOM 30206 O O . CYS A 1 27 ? 8.856 -25.395 -33.742 1.00 0.00 43 CYS A O 17
ATOM 30214 N N . GLY A 1 28 ? 8.417 -23.660 -35.146 1.00 0.00 44 GLY A N 17
ATOM 30215 C CA . GLY A 1 28 ? 7.212 -23.206 -34.433 1.00 0.00 44 GLY A CA 17
ATOM 30216 C C . GLY A 1 28 ? 5.959 -23.894 -34.969 1.00 0.00 44 GLY A C 17
ATOM 30217 O O . GLY A 1 28 ? 5.888 -25.126 -34.977 1.00 0.00 44 GLY A O 17
ATOM 30221 N N . GLY A 1 29 ? 4.961 -23.099 -35.404 1.00 0.00 45 GLY A N 17
ATOM 30222 C CA . GLY A 1 29 ? 3.750 -23.629 -36.057 1.00 0.00 45 GLY A CA 17
ATOM 30223 C C . GLY A 1 29 ? 2.780 -24.349 -35.114 1.00 0.00 45 GLY A C 17
ATOM 30224 O O . GLY A 1 29 ? 1.771 -24.904 -35.572 1.00 0.00 45 GLY A O 17
ATOM 30228 N N . ILE A 1 30 ? 3.085 -24.345 -33.799 1.00 0.00 46 ILE A N 17
ATOM 30229 C CA . ILE A 1 30 ? 2.226 -24.954 -32.770 1.00 0.00 46 ILE A CA 17
ATOM 30230 C C . ILE A 1 30 ? 1.076 -23.973 -32.452 1.00 0.00 46 ILE A C 17
ATOM 30231 O O . ILE A 1 30 ? 1.223 -23.060 -31.637 1.00 0.00 46 ILE A O 17
ATOM 30247 N N . ARG A 1 31 ? -0.065 -24.174 -33.128 1.00 0.00 47 ARG A N 17
ATOM 30248 C CA . ARG A 1 31 ? -1.189 -23.210 -33.159 1.00 0.00 47 ARG A CA 17
ATOM 30249 C C . ARG A 1 31 ? -2.174 -23.409 -31.988 1.00 0.00 47 ARG A C 17
ATOM 30250 O O . ARG A 1 31 ? -3.393 -23.241 -32.140 1.00 0.00 47 ARG A O 17
ATOM 30271 N N . ARG A 1 32 ? -1.627 -23.698 -30.794 1.00 0.00 48 ARG A N 17
ATOM 30272 C CA . ARG A 1 32 ? -2.426 -24.001 -29.595 1.00 0.00 48 ARG A CA 17
ATOM 30273 C C . ARG A 1 32 ? -2.324 -22.853 -28.555 1.00 0.00 48 ARG A C 17
ATOM 30274 O O . ARG A 1 32 ? -3.248 -22.040 -28.444 1.00 0.00 48 ARG A O 17
ATOM 30295 N N . ARG A 1 33 ? -1.202 -22.774 -27.801 1.00 0.00 49 ARG A N 17
ATOM 30296 C CA . ARG A 1 33 ? -0.986 -21.727 -26.750 1.00 0.00 49 ARG A CA 17
ATOM 30297 C C . ARG A 1 33 ? 0.245 -20.862 -27.064 1.00 0.00 49 ARG A C 17
ATOM 30298 O O . ARG A 1 33 ? 0.557 -19.925 -26.311 1.00 0.00 49 ARG A O 17
ATOM 30319 N N . ASN A 1 34 ? 0.928 -21.161 -28.177 1.00 0.00 50 ASN A N 17
ATOM 30320 C CA . ASN A 1 34 ? 2.241 -20.575 -28.480 1.00 0.00 50 ASN A CA 17
ATOM 30321 C C . ASN A 1 34 ? 2.121 -19.151 -29.038 1.00 0.00 50 ASN A C 17
ATOM 30322 O O . ASN A 1 34 ? 3.037 -18.368 -28.894 1.00 0.00 50 ASN A O 17
ATOM 30333 N N . GLU A 1 35 ? 0.968 -18.818 -29.624 1.00 0.00 51 GLU A N 17
ATOM 30334 C CA . GLU A 1 35 ? 0.759 -17.542 -30.356 1.00 0.00 51 GLU A CA 17
ATOM 30335 C C . GLU A 1 35 ? 0.985 -16.318 -29.455 1.00 0.00 51 GLU A C 17
ATOM 30336 O O . GLU A 1 35 ? 1.595 -15.349 -29.880 1.00 0.00 51 GLU A O 17
ATOM 30348 N N . THR A 1 36 ? 0.507 -16.400 -28.208 1.00 0.00 52 THR A N 17
ATOM 30349 C CA . THR A 1 36 ? 0.602 -15.312 -27.216 1.00 0.00 52 THR A CA 17
ATOM 30350 C C . THR A 1 36 ? 2.022 -15.236 -26.597 1.00 0.00 52 THR A C 17
ATOM 30351 O O . THR A 1 36 ? 2.680 -14.170 -26.604 1.00 0.00 52 THR A O 17
ATOM 30362 N N . GLN A 1 37 ? 2.479 -16.405 -26.096 1.00 0.00 53 GLN A N 17
ATOM 30363 C CA . GLN A 1 37 ? 3.778 -16.575 -25.409 1.00 0.00 53 GLN A CA 17
ATOM 30364 C C . GLN A 1 37 ? 4.941 -16.152 -26.319 1.00 0.00 53 GLN A C 17
ATOM 30365 O O . GLN A 1 37 ? 5.884 -15.482 -25.889 1.00 0.00 53 GLN A O 17
ATOM 30379 N N . TYR A 1 38 ? 4.830 -16.553 -27.588 1.00 0.00 54 TYR A N 17
ATOM 30380 C CA . TYR A 1 38 ? 5.821 -16.253 -28.615 1.00 0.00 54 TYR A CA 17
ATOM 30381 C C . TYR A 1 38 ? 5.642 -14.818 -29.126 1.00 0.00 54 TYR A C 17
ATOM 30382 O O . TYR A 1 38 ? 6.628 -14.197 -29.454 1.00 0.00 54 TYR A O 17
ATOM 30400 N N . GLN A 1 39 ? 4.387 -14.291 -29.175 1.00 0.00 55 GLN A N 17
ATOM 30401 C CA . GLN A 1 39 ? 4.115 -12.890 -29.632 1.00 0.00 55 GLN A CA 17
ATOM 30402 C C . GLN A 1 39 ? 4.935 -11.883 -28.812 1.00 0.00 55 GLN A C 17
ATOM 30403 O O . GLN A 1 39 ? 5.469 -10.926 -29.374 1.00 0.00 55 GLN A O 17
ATOM 30417 N N . GLU A 1 40 ? 5.052 -12.147 -27.496 1.00 0.00 56 GLU A N 17
ATOM 30418 C CA . GLU A 1 40 ? 5.975 -11.407 -26.607 1.00 0.00 56 GLU A CA 17
ATOM 30419 C C . GLU A 1 40 ? 7.409 -11.362 -27.191 1.00 0.00 56 GLU A C 17
ATOM 30420 O O . GLU A 1 40 ? 7.996 -10.285 -27.324 1.00 0.00 56 GLU A O 17
ATOM 30432 N N . LEU A 1 41 ? 7.928 -12.542 -27.584 1.00 0.00 57 LEU A N 17
ATOM 30433 C CA . LEU A 1 41 ? 9.250 -12.673 -28.232 1.00 0.00 57 LEU A CA 17
ATOM 30434 C C . LEU A 1 41 ? 9.271 -11.875 -29.555 1.00 0.00 57 LEU A C 17
ATOM 30435 O O . LEU A 1 41 ? 10.192 -11.090 -29.763 1.00 0.00 57 LEU A O 17
ATOM 30451 N N . ILE A 1 42 ? 8.239 -12.073 -30.420 1.00 0.00 58 ILE A N 17
ATOM 30452 C CA . ILE A 1 42 ? 8.173 -11.470 -31.773 1.00 0.00 58 ILE A CA 17
ATOM 30453 C C . ILE A 1 42 ? 8.360 -9.948 -31.688 1.00 0.00 58 ILE A C 17
ATOM 30454 O O . ILE A 1 42 ? 9.266 -9.408 -32.312 1.00 0.00 58 ILE A O 17
ATOM 30470 N N . GLU A 1 43 ? 7.515 -9.296 -30.880 1.00 0.00 59 GLU A N 17
ATOM 30471 C CA . GLU A 1 43 ? 7.438 -7.832 -30.819 1.00 0.00 59 GLU A CA 17
ATOM 30472 C C . GLU A 1 43 ? 8.649 -7.234 -30.079 1.00 0.00 59 GLU A C 17
ATOM 30473 O O . GLU A 1 43 ? 9.260 -6.294 -30.577 1.00 0.00 59 GLU A O 17
ATOM 30485 N N . THR A 1 44 ? 9.023 -7.822 -28.922 1.00 0.00 60 THR A N 17
ATOM 30486 C CA . THR A 1 44 ? 10.103 -7.282 -28.070 1.00 0.00 60 THR A CA 17
ATOM 30487 C C . THR A 1 44 ? 11.464 -7.380 -28.799 1.00 0.00 60 THR A C 17
ATOM 30488 O O . THR A 1 44 ? 12.261 -6.418 -28.789 1.00 0.00 60 THR A O 17
ATOM 30499 N N . MET A 1 45 ? 11.697 -8.532 -29.469 1.00 0.00 61 MET A N 17
ATOM 30500 C CA . MET A 1 45 ? 12.877 -8.724 -30.325 1.00 0.00 61 MET A CA 17
ATOM 30501 C C . MET A 1 45 ? 12.830 -7.760 -31.520 1.00 0.00 61 MET A C 17
ATOM 30502 O O . MET A 1 45 ? 13.742 -6.965 -31.682 1.00 0.00 61 MET A O 17
ATOM 30516 N N . ALA A 1 46 ? 11.738 -7.805 -32.308 1.00 0.00 62 ALA A N 17
ATOM 30517 C CA . ALA A 1 46 ? 11.590 -6.988 -33.539 1.00 0.00 62 ALA A CA 17
ATOM 30518 C C . ALA A 1 46 ? 11.924 -5.505 -33.289 1.00 0.00 62 ALA A C 17
ATOM 30519 O O . ALA A 1 46 ? 12.657 -4.901 -34.067 1.00 0.00 62 ALA A O 17
ATOM 30526 N N . GLU A 1 47 ? 11.427 -4.975 -32.154 1.00 0.00 63 GLU A N 17
ATOM 30527 C CA . GLU A 1 47 ? 11.687 -3.596 -31.709 1.00 0.00 63 GLU A CA 17
ATOM 30528 C C . GLU A 1 47 ? 13.185 -3.372 -31.412 1.00 0.00 63 GLU A C 17
ATOM 30529 O O . GLU A 1 47 ? 13.830 -2.569 -32.089 1.00 0.00 63 GLU A O 17
ATOM 30541 N N . THR A 1 48 ? 13.743 -4.123 -30.426 1.00 0.00 64 THR A N 17
ATOM 30542 C CA . THR A 1 48 ? 15.140 -3.909 -29.944 1.00 0.00 64 THR A CA 17
ATOM 30543 C C . THR A 1 48 ? 16.193 -4.149 -31.065 1.00 0.00 64 THR A C 17
ATOM 30544 O O . THR A 1 48 ? 17.267 -3.534 -31.067 1.00 0.00 64 THR A O 17
ATOM 30555 N N . LEU A 1 49 ? 15.845 -5.034 -32.018 1.00 0.00 65 LEU A N 17
ATOM 30556 C CA . LEU A 1 49 ? 16.654 -5.323 -33.212 1.00 0.00 65 LEU A CA 17
ATOM 30557 C C . LEU A 1 49 ? 16.649 -4.083 -34.137 1.00 0.00 65 LEU A C 17
ATOM 30558 O O . LEU A 1 49 ? 17.680 -3.417 -34.322 1.00 0.00 65 LEU A O 17
ATOM 30574 N N . LYS A 1 50 ? 15.442 -3.730 -34.628 1.00 0.00 66 LYS A N 17
ATOM 30575 C CA . LYS A 1 50 ? 15.270 -2.715 -35.690 1.00 0.00 66 LYS A CA 17
ATOM 30576 C C . LYS A 1 50 ? 15.625 -1.290 -35.209 1.00 0.00 66 LYS A C 17
ATOM 30577 O O . LYS A 1 50 ? 15.869 -0.401 -36.031 1.00 0.00 66 LYS A O 17
ATOM 30596 N N . SER A 1 51 ? 15.645 -1.088 -33.875 1.00 0.00 67 SER A N 17
ATOM 30597 C CA . SER A 1 51 ? 16.029 0.190 -33.258 1.00 0.00 67 SER A CA 17
ATOM 30598 C C . SER A 1 51 ? 17.502 0.554 -33.549 1.00 0.00 67 SER A C 17
ATOM 30599 O O . SER A 1 51 ? 17.819 1.728 -33.779 1.00 0.00 67 SER A O 17
ATOM 30607 N N . THR A 1 52 ? 18.392 -0.459 -33.549 1.00 0.00 68 THR A N 17
ATOM 30608 C CA . THR A 1 52 ? 19.837 -0.253 -33.818 1.00 0.00 68 THR A CA 17
ATOM 30609 C C . THR A 1 52 ? 20.148 -0.521 -35.313 1.00 0.00 68 THR A C 17
ATOM 30610 O O . THR A 1 52 ? 21.285 -0.351 -35.770 1.00 0.00 68 THR A O 17
ATOM 30621 N N . MET A 1 53 ? 19.111 -0.924 -36.071 1.00 0.00 69 MET A N 17
ATOM 30622 C CA . MET A 1 53 ? 19.173 -1.087 -37.538 1.00 0.00 69 MET A CA 17
ATOM 30623 C C . MET A 1 53 ? 18.611 0.180 -38.232 1.00 0.00 69 MET A C 17
ATOM 30624 O O . MET A 1 53 ? 17.895 0.954 -37.587 1.00 0.00 69 MET A O 17
ATOM 30638 N N . PRO A 1 54 ? 18.962 0.446 -39.541 1.00 0.00 70 PRO A N 17
ATOM 30639 C CA . PRO A 1 54 ? 18.314 1.515 -40.353 1.00 0.00 70 PRO A CA 17
ATOM 30640 C C . PRO A 1 54 ? 16.764 1.381 -40.381 1.00 0.00 70 PRO A C 17
ATOM 30641 O O . PRO A 1 54 ? 16.049 2.362 -40.132 1.00 0.00 70 PRO A O 17
ATOM 30652 N N . ASP A 1 55 ? 16.268 0.167 -40.705 1.00 0.00 71 ASP A N 17
ATOM 30653 C CA . ASP A 1 55 ? 14.837 -0.190 -40.560 1.00 0.00 71 ASP A CA 17
ATOM 30654 C C . ASP A 1 55 ? 14.688 -1.699 -40.343 1.00 0.00 71 ASP A C 17
ATOM 30655 O O . ASP A 1 55 ? 14.467 -2.137 -39.221 1.00 0.00 71 ASP A O 17
ATOM 30664 N N . ARG A 1 56 ? 14.869 -2.489 -41.414 1.00 0.00 72 ARG A N 17
ATOM 30665 C CA . ARG A 1 56 ? 14.650 -3.943 -41.378 1.00 0.00 72 ARG A CA 17
ATOM 30666 C C . ARG A 1 56 ? 15.152 -4.577 -42.683 1.00 0.00 72 ARG A C 17
ATOM 30667 O O . ARG A 1 56 ? 15.099 -3.945 -43.741 1.00 0.00 72 ARG A O 17
ATOM 30688 N N . GLY A 1 57 ? 15.656 -5.818 -42.591 1.00 0.00 73 GLY A N 17
ATOM 30689 C CA . GLY A 1 57 ? 16.190 -6.536 -43.758 1.00 0.00 73 GLY A CA 17
ATOM 30690 C C . GLY A 1 57 ? 17.710 -6.447 -43.868 1.00 0.00 73 GLY A C 17
ATOM 30691 O O . GLY A 1 57 ? 18.343 -7.325 -44.465 1.00 0.00 73 GLY A O 17
ATOM 30695 N N . ALA A 1 58 ? 18.293 -5.374 -43.298 1.00 0.00 74 ALA A N 17
ATOM 30696 C CA . ALA A 1 58 ? 19.760 -5.186 -43.202 1.00 0.00 74 ALA A CA 17
ATOM 30697 C C . ALA A 1 58 ? 20.375 -6.204 -42.195 1.00 0.00 74 ALA A C 17
ATOM 30698 O O . ALA A 1 58 ? 19.611 -6.841 -41.449 1.00 0.00 74 ALA A O 17
ATOM 30705 N N . PRO A 1 59 ? 21.743 -6.426 -42.169 1.00 0.00 75 PRO A N 17
ATOM 30706 C CA . PRO A 1 59 ? 22.389 -7.335 -41.178 1.00 0.00 75 PRO A CA 17
ATOM 30707 C C . PRO A 1 59 ? 22.143 -6.863 -39.728 1.00 0.00 75 PRO A C 17
ATOM 30708 O O . PRO A 1 59 ? 22.791 -5.940 -39.220 1.00 0.00 75 PRO A O 17
ATOM 30719 N N . LEU A 1 60 ? 21.118 -7.484 -39.143 1.00 0.00 76 LEU A N 17
ATOM 30720 C CA . LEU A 1 60 ? 20.741 -7.378 -37.726 1.00 0.00 76 LEU A CA 17
ATOM 30721 C C . LEU A 1 60 ? 21.965 -7.568 -36.762 1.00 0.00 76 LEU A C 17
ATOM 30722 O O . LEU A 1 60 ? 22.865 -8.360 -37.072 1.00 0.00 76 LEU A O 17
ATOM 30738 N N . PRO A 1 61 ? 22.002 -6.843 -35.577 1.00 0.00 77 PRO A N 17
ATOM 30739 C CA . PRO A 1 61 ? 23.197 -6.775 -34.664 1.00 0.00 77 PRO A CA 17
ATOM 30740 C C . PRO A 1 61 ? 23.684 -8.146 -34.158 1.00 0.00 77 PRO A C 17
ATOM 30741 O O . PRO A 1 61 ? 22.907 -9.099 -34.052 1.00 0.00 77 PRO A O 17
ATOM 30752 N N . GLU A 1 62 ? 24.977 -8.193 -33.801 1.00 0.00 78 GLU A N 17
ATOM 30753 C CA . GLU A 1 62 ? 25.661 -9.415 -33.350 1.00 0.00 78 GLU A CA 17
ATOM 30754 C C . GLU A 1 62 ? 25.456 -9.669 -31.847 1.00 0.00 78 GLU A C 17
ATOM 30755 O O . GLU A 1 62 ? 25.780 -10.751 -31.353 1.00 0.00 78 GLU A O 17
ATOM 30767 N N . ASN A 1 63 ? 24.935 -8.666 -31.117 1.00 0.00 79 ASN A N 17
ATOM 30768 C CA . ASN A 1 63 ? 24.561 -8.816 -29.696 1.00 0.00 79 ASN A CA 17
ATOM 30769 C C . ASN A 1 63 ? 23.212 -8.138 -29.450 1.00 0.00 79 ASN A C 17
ATOM 30770 O O . ASN A 1 63 ? 23.057 -6.936 -29.691 1.00 0.00 79 ASN A O 17
ATOM 30781 N N . ILE A 1 64 ? 22.228 -8.940 -29.001 1.00 0.00 80 ILE A N 17
ATOM 30782 C CA . ILE A 1 64 ? 20.867 -8.473 -28.683 1.00 0.00 80 ILE A CA 17
ATOM 30783 C C . ILE A 1 64 ? 20.656 -8.598 -27.169 1.00 0.00 80 ILE A C 17
ATOM 30784 O O . ILE A 1 64 ? 20.782 -9.693 -26.615 1.00 0.00 80 ILE A O 17
ATOM 30800 N N . ILE A 1 65 ? 20.338 -7.473 -26.507 1.00 0.00 81 ILE A N 17
ATOM 30801 C CA . ILE A 1 65 ? 20.105 -7.437 -25.049 1.00 0.00 81 ILE A CA 17
ATOM 30802 C C . ILE A 1 65 ? 18.604 -7.364 -24.751 1.00 0.00 81 ILE A C 17
ATOM 30803 O O . ILE A 1 65 ? 17.904 -6.475 -25.253 1.00 0.00 81 ILE A O 17
ATOM 30819 N N . LEU A 1 66 ? 18.141 -8.324 -23.941 1.00 0.00 82 LEU A N 17
ATOM 30820 C CA . LEU A 1 66 ? 16.763 -8.393 -23.426 1.00 0.00 82 LEU A CA 17
ATOM 30821 C C . LEU A 1 66 ? 16.805 -8.751 -21.926 1.00 0.00 82 LEU A C 17
ATOM 30822 O O . LEU A 1 66 ? 16.619 -9.910 -21.541 1.00 0.00 82 LEU A O 17
ATOM 30838 N N . ASP A 1 67 ? 17.069 -7.742 -21.089 1.00 0.00 83 ASP A N 17
ATOM 30839 C CA . ASP A 1 67 ? 17.270 -7.917 -19.632 1.00 0.00 83 ASP A CA 17
ATOM 30840 C C . ASP A 1 67 ? 15.950 -8.208 -18.894 1.00 0.00 83 ASP A C 17
ATOM 30841 O O . ASP A 1 67 ? 15.956 -8.739 -17.779 1.00 0.00 83 ASP A O 17
ATOM 30850 N N . ASP A 1 68 ? 14.834 -7.859 -19.528 1.00 0.00 84 ASP A N 17
ATOM 30851 C CA . ASP A 1 68 ? 13.506 -7.814 -18.886 1.00 0.00 84 ASP A CA 17
ATOM 30852 C C . ASP A 1 68 ? 12.583 -8.958 -19.342 1.00 0.00 84 ASP A C 17
ATOM 30853 O O . ASP A 1 68 ? 11.406 -8.978 -18.944 1.00 0.00 84 ASP A O 17
ATOM 30862 N N . MET A 1 69 ? 13.115 -9.925 -20.121 1.00 0.00 85 MET A N 17
ATOM 30863 C CA . MET A 1 69 ? 12.278 -10.955 -20.782 1.00 0.00 85 MET A CA 17
ATOM 30864 C C . MET A 1 69 ? 11.776 -11.977 -19.754 1.00 0.00 85 MET A C 17
ATOM 30865 O O . MET A 1 69 ? 12.469 -12.955 -19.456 1.00 0.00 85 MET A O 17
ATOM 30879 N N . ASP A 1 70 ? 10.579 -11.698 -19.197 1.00 0.00 86 ASP A N 17
ATOM 30880 C CA . ASP A 1 70 ? 9.960 -12.500 -18.124 1.00 0.00 86 ASP A CA 17
ATOM 30881 C C . ASP A 1 70 ? 10.836 -12.466 -16.856 1.00 0.00 86 ASP A C 17
ATOM 30882 O O . ASP A 1 70 ? 10.915 -13.446 -16.092 1.00 0.00 86 ASP A O 17
ATOM 30891 N N . GLY A 1 71 ? 11.464 -11.293 -16.634 1.00 0.00 87 GLY A N 17
ATOM 30892 C CA . GLY A 1 71 ? 12.395 -11.081 -15.526 1.00 0.00 87 GLY A CA 17
ATOM 30893 C C . GLY A 1 71 ? 13.749 -11.755 -15.738 1.00 0.00 87 GLY A C 17
ATOM 30894 O O . GLY A 1 71 ? 14.595 -11.746 -14.838 1.00 0.00 87 GLY A O 17
ATOM 30898 N N . CYS A 1 72 ? 13.955 -12.331 -16.938 1.00 0.00 88 CYS A N 17
ATOM 30899 C CA . CYS A 1 72 ? 15.184 -13.045 -17.308 1.00 0.00 88 CYS A CA 17
ATOM 30900 C C . CYS A 1 72 ? 16.041 -12.153 -18.219 1.00 0.00 88 CYS A C 17
ATOM 30901 O O . CYS A 1 72 ? 15.527 -11.524 -19.169 1.00 0.00 88 CYS A O 17
ATOM 30909 N N . ARG A 1 73 ? 17.341 -12.091 -17.890 1.00 0.00 89 ARG A N 17
ATOM 30910 C CA . ARG A 1 73 ? 18.355 -11.358 -18.655 1.00 0.00 89 ARG A CA 17
ATOM 30911 C C . ARG A 1 73 ? 18.927 -12.302 -19.733 1.00 0.00 89 ARG A C 17
ATOM 30912 O O . ARG A 1 73 ? 19.811 -13.118 -19.446 1.00 0.00 89 ARG A O 17
ATOM 30933 N N . VAL A 1 74 ? 18.384 -12.198 -20.959 1.00 0.00 90 VAL A N 17
ATOM 30934 C CA . VAL A 1 74 ? 18.845 -12.974 -22.132 1.00 0.00 90 VAL A CA 17
ATOM 30935 C C . VAL A 1 74 ? 19.656 -12.088 -23.096 1.00 0.00 90 VAL A C 17
ATOM 30936 O O . VAL A 1 74 ? 19.267 -10.958 -23.410 1.00 0.00 90 VAL A O 17
ATOM 30949 N N . GLU A 1 75 ? 20.801 -12.637 -23.537 1.00 0.00 91 GLU A N 17
ATOM 30950 C CA . GLU A 1 75 ? 21.724 -12.012 -24.486 1.00 0.00 91 GLU A CA 17
ATOM 30951 C C . GLU A 1 75 ? 21.947 -12.980 -25.663 1.00 0.00 91 GLU A C 17
ATOM 30952 O O . GLU A 1 75 ? 22.429 -14.106 -25.462 1.00 0.00 91 GLU A O 17
ATOM 30964 N N . PHE A 1 76 ? 21.549 -12.556 -26.872 1.00 0.00 92 PHE A N 17
ATOM 30965 C CA . PHE A 1 76 ? 21.766 -13.327 -28.107 1.00 0.00 92 PHE A CA 17
ATOM 30966 C C . PHE A 1 76 ? 23.134 -12.945 -28.703 1.00 0.00 92 PHE A C 17
ATOM 30967 O O . PHE A 1 76 ? 23.352 -11.792 -29.078 1.00 0.00 92 PHE A O 17
ATOM 30984 N N . ASN A 1 77 ? 24.047 -13.921 -28.748 1.00 0.00 93 ASN A N 17
ATOM 30985 C CA . ASN A 1 77 ? 25.416 -13.745 -29.256 1.00 0.00 93 ASN A CA 17
ATOM 30986 C C . ASN A 1 77 ? 25.544 -14.431 -30.614 1.00 0.00 93 ASN A C 17
ATOM 30987 O O . ASN A 1 77 ? 25.471 -15.652 -30.697 1.00 0.00 93 ASN A O 17
ATOM 30998 N N . LEU A 1 78 ? 25.701 -13.650 -31.683 1.00 0.00 94 LEU A N 17
ATOM 30999 C CA . LEU A 1 78 ? 25.991 -14.201 -33.015 1.00 0.00 94 LEU A CA 17
ATOM 31000 C C . LEU A 1 78 ? 27.484 -14.557 -33.108 1.00 0.00 94 LEU A C 17
ATOM 31001 O O . LEU A 1 78 ? 28.323 -13.798 -32.606 1.00 0.00 94 LEU A O 17
ATOM 31017 N N . PRO A 1 79 ? 27.842 -15.714 -33.744 1.00 0.00 95 PRO A N 17
ATOM 31018 C CA . PRO A 1 79 ? 29.250 -16.118 -33.913 1.00 0.00 95 PRO A CA 17
ATOM 31019 C C . PRO A 1 79 ? 29.983 -15.189 -34.891 1.00 0.00 95 PRO A C 17
ATOM 31020 O O . PRO A 1 79 ? 29.360 -14.540 -35.748 1.00 0.00 95 PRO A O 17
ATOM 31031 N N . GLY A 1 80 ? 31.302 -15.156 -34.752 1.00 0.00 96 GLY A N 17
ATOM 31032 C CA . GLY A 1 80 ? 32.158 -14.328 -35.591 1.00 0.00 96 GLY A CA 17
ATOM 31033 C C . GLY A 1 80 ? 32.382 -14.932 -36.970 1.00 0.00 96 GLY A C 17
ATOM 31034 O O . GLY A 1 80 ? 31.994 -16.082 -37.229 1.00 0.00 96 GLY A O 17
ATOM 31038 N N . GLU A 1 81 ? 33.025 -14.152 -37.850 1.00 0.00 97 GLU A N 17
ATOM 31039 C CA . GLU A 1 81 ? 33.353 -14.567 -39.232 1.00 0.00 97 GLU A CA 17
ATOM 31040 C C . GLU A 1 81 ? 34.334 -15.764 -39.266 1.00 0.00 97 GLU A C 17
ATOM 31041 O O . GLU A 1 81 ? 34.339 -16.539 -40.228 1.00 0.00 97 GLU A O 17
ATOM 31053 N N . ASN A 1 82 ? 35.155 -15.905 -38.206 1.00 0.00 98 ASN A N 17
ATOM 31054 C CA . ASN A 1 82 ? 36.148 -16.997 -38.084 1.00 0.00 98 ASN A CA 17
ATOM 31055 C C . ASN A 1 82 ? 35.571 -18.210 -37.325 1.00 0.00 98 ASN A C 17
ATOM 31056 O O . ASN A 1 82 ? 36.248 -19.234 -37.196 1.00 0.00 98 ASN A O 17
ATOM 31067 N N . ASN A 1 83 ? 34.319 -18.091 -36.828 1.00 0.00 99 ASN A N 17
ATOM 31068 C CA . ASN A 1 83 ? 33.630 -19.189 -36.117 1.00 0.00 99 ASN A CA 17
ATOM 31069 C C . ASN A 1 83 ? 33.042 -20.163 -37.153 1.00 0.00 99 ASN A C 17
ATOM 31070 O O . ASN A 1 83 ? 32.030 -19.859 -37.802 1.00 0.00 99 ASN A O 17
ATOM 31081 N N . GLU A 1 84 ? 33.705 -21.319 -37.305 1.00 0.00 100 GLU A N 17
ATOM 31082 C CA . GLU A 1 84 ? 33.344 -22.349 -38.300 1.00 0.00 100 GLU A CA 17
ATOM 31083 C C . GLU A 1 84 ? 32.026 -23.044 -37.941 1.00 0.00 100 GLU A C 17
ATOM 31084 O O . GLU A 1 84 ? 31.251 -23.416 -38.828 1.00 0.00 100 GLU A O 17
ATOM 31096 N N . ALA A 1 85 ? 31.793 -23.212 -36.624 1.00 0.00 101 ALA A N 17
ATOM 31097 C CA . ALA A 1 85 ? 30.594 -23.882 -36.093 1.00 0.00 101 ALA A CA 17
ATOM 31098 C C . ALA A 1 85 ? 29.314 -23.140 -36.511 1.00 0.00 101 ALA A C 17
ATOM 31099 O O . ALA A 1 85 ? 28.308 -23.777 -36.849 1.00 0.00 101 ALA A O 17
ATOM 31106 N N . GLY A 1 86 ? 29.396 -21.796 -36.507 1.00 0.00 102 GLY A N 17
ATOM 31107 C CA . GLY A 1 86 ? 28.324 -20.936 -36.997 1.00 0.00 102 GLY A CA 17
ATOM 31108 C C . GLY A 1 86 ? 27.004 -21.127 -36.266 1.00 0.00 102 GLY A C 17
ATOM 31109 O O . GLY A 1 86 ? 25.975 -21.402 -36.893 1.00 0.00 102 GLY A O 17
ATOM 31113 N N . GLN A 1 87 ? 27.039 -21.022 -34.928 1.00 0.00 103 GLN A N 17
ATOM 31114 C CA . GLN A 1 87 ? 25.838 -21.156 -34.086 1.00 0.00 103 GLN A CA 17
ATOM 31115 C C . GLN A 1 87 ? 25.722 -19.989 -33.097 1.00 0.00 103 GLN A C 17
ATOM 31116 O O . GLN A 1 87 ? 26.715 -19.547 -32.521 1.00 0.00 103 GLN A O 17
ATOM 31130 N N . VAL A 1 88 ? 24.491 -19.490 -32.958 1.00 0.00 104 VAL A N 17
ATOM 31131 C CA . VAL A 1 88 ? 24.117 -18.422 -32.034 1.00 0.00 104 VAL A CA 17
ATOM 31132 C C . VAL A 1 88 ? 24.082 -18.938 -30.589 1.00 0.00 104 VAL A C 17
ATOM 31133 O O . VAL A 1 88 ? 23.428 -19.946 -30.301 1.00 0.00 104 VAL A O 17
ATOM 31146 N N . ILE A 1 89 ? 24.779 -18.226 -29.698 1.00 0.00 105 ILE A N 17
ATOM 31147 C CA . ILE A 1 89 ? 24.866 -18.571 -28.273 1.00 0.00 105 ILE A CA 17
ATOM 31148 C C . ILE A 1 89 ? 23.797 -17.758 -27.518 1.00 0.00 105 ILE A C 17
ATOM 31149 O O . ILE A 1 89 ? 23.918 -16.535 -27.401 1.00 0.00 105 ILE A O 17
ATOM 31165 N N . VAL A 1 90 ? 22.731 -18.426 -27.051 1.00 0.00 106 VAL A N 17
ATOM 31166 C CA . VAL A 1 90 ? 21.682 -17.785 -26.242 1.00 0.00 106 VAL A CA 17
ATOM 31167 C C . VAL A 1 90 ? 22.025 -17.948 -24.741 1.00 0.00 106 VAL A C 17
ATOM 31168 O O . VAL A 1 90 ? 22.217 -19.069 -24.244 1.00 0.00 106 VAL A O 17
ATOM 31181 N N . ARG A 1 91 ? 22.183 -16.812 -24.049 1.00 0.00 107 ARG A N 17
ATOM 31182 C CA . ARG A 1 91 ? 22.514 -16.768 -22.615 1.00 0.00 107 ARG A CA 17
ATOM 31183 C C . ARG A 1 91 ? 21.329 -16.189 -21.835 1.00 0.00 107 ARG A C 17
ATOM 31184 O O . ARG A 1 91 ? 21.203 -14.970 -21.731 1.00 0.00 107 ARG A O 17
ATOM 31205 N N . VAL A 1 92 ? 20.451 -17.065 -21.309 1.00 0.00 108 VAL A N 17
ATOM 31206 C CA . VAL A 1 92 ? 19.274 -16.638 -20.529 1.00 0.00 108 VAL A CA 17
ATOM 31207 C C . VAL A 1 92 ? 19.531 -16.927 -19.037 1.00 0.00 108 VAL A C 17
ATOM 31208 O O . VAL A 1 92 ? 19.455 -18.076 -18.589 1.00 0.00 108 VAL A O 17
ATOM 31221 N N . SER A 1 93 ? 19.843 -15.869 -18.284 1.00 0.00 109 SER A N 17
ATOM 31222 C CA . SER A 1 93 ? 20.161 -15.935 -16.848 1.00 0.00 109 SER A CA 17
ATOM 31223 C C . SER A 1 93 ? 19.082 -15.193 -16.040 1.00 0.00 109 SER A C 17
ATOM 31224 O O . SER A 1 93 ? 18.297 -14.431 -16.617 1.00 0.00 109 SER A O 17
ATOM 31232 N N . LYS A 1 94 ? 19.048 -15.417 -14.709 1.00 0.00 110 LYS A N 17
ATOM 31233 C CA . LYS A 1 94 ? 18.062 -14.779 -13.819 1.00 0.00 110 LYS A CA 17
ATOM 31234 C C . LYS A 1 94 ? 18.484 -14.947 -12.344 1.00 0.00 110 LYS A C 17
ATOM 31235 O O . LYS A 1 94 ? 18.006 -15.857 -11.652 1.00 0.00 110 LYS A O 17
ATOM 31254 N N . GLY A 1 95 ? 19.433 -14.091 -11.908 1.00 0.00 111 GLY A N 17
ATOM 31255 C CA . GLY A 1 95 ? 19.866 -14.013 -10.506 1.00 0.00 111 GLY A CA 17
ATOM 31256 C C . GLY A 1 95 ? 20.528 -15.290 -9.991 1.00 0.00 111 GLY A C 17
ATOM 31257 O O . GLY A 1 95 ? 21.743 -15.463 -10.110 1.00 0.00 111 GLY A O 17
ATOM 31261 N N . ASP A 1 96 ? 19.707 -16.189 -9.434 1.00 0.00 112 ASP A N 17
ATOM 31262 C CA . ASP A 1 96 ? 20.151 -17.494 -8.901 1.00 0.00 112 ASP A CA 17
ATOM 31263 C C . ASP A 1 96 ? 20.442 -18.485 -10.044 1.00 0.00 112 ASP A C 17
ATOM 31264 O O . ASP A 1 96 ? 21.186 -19.456 -9.869 1.00 0.00 112 ASP A O 17
ATOM 31273 N N . HIS A 1 97 ? 19.816 -18.238 -11.205 1.00 0.00 113 HIS A N 17
ATOM 31274 C CA . HIS A 1 97 ? 19.942 -19.078 -12.409 1.00 0.00 113 HIS A CA 17
ATOM 31275 C C . HIS A 1 97 ? 20.904 -18.456 -13.433 1.00 0.00 113 HIS A C 17
ATOM 31276 O O . HIS A 1 97 ? 21.141 -17.242 -13.434 1.00 0.00 113 HIS A O 17
ATOM 31291 N N . SER A 1 98 ? 21.419 -19.324 -14.313 1.00 0.00 114 SER A N 17
ATOM 31292 C CA . SER A 1 98 ? 22.300 -18.964 -15.425 1.00 0.00 114 SER A CA 17
ATOM 31293 C C . SER A 1 98 ? 22.278 -20.115 -16.445 1.00 0.00 114 SER A C 17
ATOM 31294 O O . SER A 1 98 ? 22.840 -21.187 -16.192 1.00 0.00 114 SER A O 17
ATOM 31302 N N . GLU A 1 99 ? 21.575 -19.914 -17.571 1.00 0.00 115 GLU A N 17
ATOM 31303 C CA . GLU A 1 99 ? 21.404 -20.943 -18.611 1.00 0.00 115 GLU A CA 17
ATOM 31304 C C . GLU A 1 99 ? 22.038 -20.482 -19.925 1.00 0.00 115 GLU A C 17
ATOM 31305 O O . GLU A 1 99 ? 21.887 -19.323 -20.326 1.00 0.00 115 GLU A O 17
ATOM 31317 N N . THR A 1 100 ? 22.772 -21.402 -20.573 1.00 0.00 116 THR A N 17
ATOM 31318 C CA . THR A 1 100 ? 23.386 -21.164 -21.885 1.00 0.00 116 THR A CA 17
ATOM 31319 C C . THR A 1 100 ? 23.096 -22.363 -22.799 1.00 0.00 116 THR A C 17
ATOM 31320 O O . THR A 1 100 ? 23.117 -23.517 -22.342 1.00 0.00 116 THR A O 17
ATOM 31331 N N . ARG A 1 101 ? 22.816 -22.072 -24.074 1.00 0.00 117 ARG A N 17
ATOM 31332 C CA . ARG A 1 101 ? 22.553 -23.092 -25.103 1.00 0.00 117 ARG A CA 17
ATOM 31333 C C . ARG A 1 101 ? 22.830 -22.477 -26.491 1.00 0.00 117 ARG A C 17
ATOM 31334 O O . ARG A 1 101 ? 22.965 -21.257 -26.609 1.00 0.00 117 ARG A O 17
ATOM 31355 N N . GLU A 1 102 ? 22.948 -23.320 -27.538 1.00 0.00 118 GLU A N 17
ATOM 31356 C CA . GLU A 1 102 ? 23.207 -22.850 -28.918 1.00 0.00 118 GLU A CA 17
ATOM 31357 C C . GLU A 1 102 ? 22.113 -23.306 -29.904 1.00 0.00 118 GLU A C 17
ATOM 31358 O O . GLU A 1 102 ? 21.475 -24.348 -29.724 1.00 0.00 118 GLU A O 17
ATOM 31370 N N . ILE A 1 103 ? 21.915 -22.464 -30.930 1.00 0.00 119 ILE A N 17
ATOM 31371 C CA . ILE A 1 103 ? 21.029 -22.694 -32.089 1.00 0.00 119 ILE A CA 17
ATOM 31372 C C . ILE A 1 103 ? 21.802 -22.322 -33.372 1.00 0.00 119 ILE A C 17
ATOM 31373 O O . ILE A 1 103 ? 22.651 -21.448 -33.312 1.00 0.00 119 ILE A O 17
ATOM 31389 N N . PRO A 1 104 ? 21.535 -22.979 -34.546 1.00 0.00 120 PRO A N 17
ATOM 31390 C CA . PRO A 1 104 ? 22.227 -22.648 -35.822 1.00 0.00 120 PRO A CA 17
ATOM 31391 C C . PRO A 1 104 ? 21.993 -21.180 -36.270 1.00 0.00 120 PRO A C 17
ATOM 31392 O O . PRO A 1 104 ? 20.891 -20.635 -36.096 1.00 0.00 120 PRO A O 17
ATOM 31403 N N . LEU A 1 105 ? 23.052 -20.566 -36.844 1.00 0.00 121 LEU A N 17
ATOM 31404 C CA . LEU A 1 105 ? 23.056 -19.144 -37.252 1.00 0.00 121 LEU A CA 17
ATOM 31405 C C . LEU A 1 105 ? 22.050 -18.876 -38.383 1.00 0.00 121 LEU A C 17
ATOM 31406 O O . LEU A 1 105 ? 21.366 -17.856 -38.365 1.00 0.00 121 LEU A O 17
ATOM 31422 N N . ALA A 1 106 ? 21.964 -19.811 -39.350 1.00 0.00 122 ALA A N 17
ATOM 31423 C CA . ALA A 1 106 ? 21.049 -19.691 -40.505 1.00 0.00 122 ALA A CA 17
ATOM 31424 C C . ALA A 1 106 ? 19.580 -19.660 -40.047 1.00 0.00 122 ALA A C 17
ATOM 31425 O O . ALA A 1 106 ? 18.772 -18.889 -40.580 1.00 0.00 122 ALA A O 17
ATOM 31432 N N . SER A 1 107 ? 19.257 -20.501 -39.042 1.00 0.00 123 SER A N 17
ATOM 31433 C CA . SER A 1 107 ? 17.921 -20.540 -38.424 1.00 0.00 123 SER A CA 17
ATOM 31434 C C . SER A 1 107 ? 17.589 -19.195 -37.757 1.00 0.00 123 SER A C 17
ATOM 31435 O O . SER A 1 107 ? 16.581 -18.579 -38.084 1.00 0.00 123 SER A O 17
ATOM 31443 N N . PHE A 1 108 ? 18.476 -18.731 -36.853 1.00 0.00 124 PHE A N 17
ATOM 31444 C CA . PHE A 1 108 ? 18.276 -17.460 -36.131 1.00 0.00 124 PHE A CA 17
ATOM 31445 C C . PHE A 1 108 ? 18.148 -16.290 -37.121 1.00 0.00 124 PHE A C 17
ATOM 31446 O O . PHE A 1 108 ? 17.311 -15.423 -36.930 1.00 0.00 124 PHE A O 17
ATOM 31463 N N . GLU A 1 109 ? 18.973 -16.310 -38.185 1.00 0.00 125 GLU A N 17
ATOM 31464 C CA . GLU A 1 109 ? 19.043 -15.226 -39.182 1.00 0.00 125 GLU A CA 17
ATOM 31465 C C . GLU A 1 109 ? 17.709 -15.079 -39.932 1.00 0.00 125 GLU A C 17
ATOM 31466 O O . GLU A 1 109 ? 17.158 -13.977 -40.006 1.00 0.00 125 GLU A O 17
ATOM 31478 N N . LYS A 1 110 ? 17.200 -16.208 -40.473 1.00 0.00 126 LYS A N 17
ATOM 31479 C CA . LYS A 1 110 ? 15.977 -16.211 -41.305 1.00 0.00 126 LYS A CA 17
ATOM 31480 C C . LYS A 1 110 ? 14.738 -15.849 -40.458 1.00 0.00 126 LYS A C 17
ATOM 31481 O O . LYS A 1 110 ? 13.846 -15.132 -40.925 1.00 0.00 126 LYS A O 17
ATOM 31500 N N . ILE A 1 111 ? 14.704 -16.347 -39.200 1.00 0.00 127 ILE A N 17
ATOM 31501 C CA . ILE A 1 111 ? 13.577 -16.121 -38.282 1.00 0.00 127 ILE A CA 17
ATOM 31502 C C . ILE A 1 111 ? 13.598 -14.665 -37.754 1.00 0.00 127 ILE A C 17
ATOM 31503 O O . ILE A 1 111 ? 12.554 -14.028 -37.661 1.00 0.00 127 ILE A O 17
ATOM 31519 N N . CYS A 1 112 ? 14.806 -14.149 -37.439 1.00 0.00 128 CYS A N 17
ATOM 31520 C CA . CYS A 1 112 ? 14.998 -12.769 -36.936 1.00 0.00 128 CYS A CA 17
ATOM 31521 C C . CYS A 1 112 ? 14.700 -11.745 -38.039 1.00 0.00 128 CYS A C 17
ATOM 31522 O O . CYS A 1 112 ? 14.178 -10.666 -37.762 1.00 0.00 128 CYS A O 17
ATOM 31530 N N . ARG A 1 113 ? 15.018 -12.118 -39.292 1.00 0.00 129 ARG A N 17
ATOM 31531 C CA . ARG A 1 113 ? 14.707 -11.305 -40.485 1.00 0.00 129 ARG A CA 17
ATOM 31532 C C . ARG A 1 113 ? 13.171 -11.212 -40.640 1.00 0.00 129 ARG A C 17
ATOM 31533 O O . ARG A 1 113 ? 12.596 -10.129 -40.872 1.00 0.00 129 ARG A O 17
ATOM 31554 N N . ALA A 1 114 ? 12.529 -12.385 -40.456 1.00 0.00 130 ALA A N 17
ATOM 31555 C CA . ALA A 1 114 ? 11.068 -12.522 -40.455 1.00 0.00 130 ALA A CA 17
ATOM 31556 C C . ALA A 1 114 ? 10.430 -11.698 -39.320 1.00 0.00 130 ALA A C 17
ATOM 31557 O O . ALA A 1 114 ? 9.363 -11.146 -39.518 1.00 0.00 130 ALA A O 17
ATOM 31564 N N . LEU A 1 115 ? 11.112 -11.616 -38.146 1.00 0.00 131 LEU A N 17
ATOM 31565 C CA . LEU A 1 115 ? 10.666 -10.794 -36.984 1.00 0.00 131 LEU A CA 17
ATOM 31566 C C . LEU A 1 115 ? 10.656 -9.305 -37.346 1.00 0.00 131 LEU A C 17
ATOM 31567 O O . LEU A 1 115 ? 9.708 -8.580 -37.030 1.00 0.00 131 LEU A O 17
ATOM 31583 N N . LEU A 1 116 ? 11.733 -8.881 -38.020 1.00 0.00 132 LEU A N 17
ATOM 31584 C CA . LEU A 1 116 ? 11.917 -7.500 -38.495 1.00 0.00 132 LEU A CA 17
ATOM 31585 C C . LEU A 1 116 ? 10.754 -7.060 -39.410 1.00 0.00 132 LEU A C 17
ATOM 31586 O O . LEU A 1 116 ? 10.298 -5.911 -39.345 1.00 0.00 132 LEU A O 17
ATOM 31602 N N . PHE A 1 117 ? 10.287 -7.996 -40.259 1.00 0.00 133 PHE A N 17
ATOM 31603 C CA . PHE A 1 117 ? 9.129 -7.760 -41.156 1.00 0.00 133 PHE A CA 17
ATOM 31604 C C . PHE A 1 117 ? 7.781 -7.962 -40.400 1.00 0.00 133 PHE A C 17
ATOM 31605 O O . PHE A 1 117 ? 6.779 -7.300 -40.700 1.00 0.00 133 PHE A O 17
ATOM 31622 N N . ARG A 1 118 ? 7.796 -8.863 -39.394 1.00 0.00 134 ARG A N 17
ATOM 31623 C CA . ARG A 1 118 ? 6.610 -9.248 -38.576 1.00 0.00 134 ARG A CA 17
ATOM 31624 C C . ARG A 1 118 ? 6.359 -8.223 -37.445 1.00 0.00 134 ARG A C 17
ATOM 31625 O O . ARG A 1 118 ? 5.396 -8.343 -36.689 1.00 0.00 134 ARG A O 17
ATOM 31646 N N . CYS A 1 119 ? 7.274 -7.247 -37.310 1.00 0.00 135 CYS A N 17
ATOM 31647 C CA . CYS A 1 119 ? 7.167 -6.121 -36.353 1.00 0.00 135 CYS A CA 17
ATOM 31648 C C . CYS A 1 119 ? 5.809 -5.363 -36.437 1.00 0.00 135 CYS A C 17
ATOM 31649 O O . CYS A 1 119 ? 5.416 -4.682 -35.482 1.00 0.00 135 CYS A O 17
ATOM 31657 N N . GLU A 1 120 ? 5.107 -5.488 -37.585 1.00 0.00 136 GLU A N 17
ATOM 31658 C CA . GLU A 1 120 ? 3.785 -4.859 -37.818 1.00 0.00 136 GLU A CA 17
ATOM 31659 C C . GLU A 1 120 ? 2.615 -5.774 -37.370 1.00 0.00 136 GLU A C 17
ATOM 31660 O O . GLU A 1 120 ? 1.443 -5.441 -37.582 1.00 0.00 136 GLU A O 17
ATOM 31672 N N . GLY A 1 1 ? 5.045 2.673 -7.253 1.00 0.00 17 GLY A N 18
ATOM 31673 C CA . GLY A 1 1 ? 3.857 1.786 -7.220 1.00 0.00 17 GLY A CA 18
ATOM 31674 C C . GLY A 1 1 ? 3.616 1.127 -8.567 1.00 0.00 17 GLY A C 18
ATOM 31675 O O . GLY A 1 1 ? 2.559 1.325 -9.182 1.00 0.00 17 GLY A O 18
ATOM 31681 N N . ALA A 1 2 ? 4.608 0.340 -9.030 1.00 0.00 18 ALA A N 18
ATOM 31682 C CA . ALA A 1 2 ? 4.574 -0.306 -10.355 1.00 0.00 18 ALA A CA 18
ATOM 31683 C C . ALA A 1 2 ? 3.491 -1.409 -10.414 1.00 0.00 18 ALA A C 18
ATOM 31684 O O . ALA A 1 2 ? 3.541 -2.376 -9.644 1.00 0.00 18 ALA A O 18
ATOM 31691 N N . GLY A 1 3 ? 2.518 -1.234 -11.330 1.00 0.00 19 GLY A N 18
ATOM 31692 C CA . GLY A 1 3 ? 1.399 -2.169 -11.493 1.00 0.00 19 GLY A CA 18
ATOM 31693 C C . GLY A 1 3 ? 1.349 -2.770 -12.892 1.00 0.00 19 GLY A C 18
ATOM 31694 O O . GLY A 1 3 ? 0.260 -3.001 -13.435 1.00 0.00 19 GLY A O 18
ATOM 31698 N N . THR A 1 4 ? 2.532 -3.014 -13.481 1.00 0.00 20 THR A N 18
ATOM 31699 C CA . THR A 1 4 ? 2.664 -3.691 -14.779 1.00 0.00 20 THR A CA 18
ATOM 31700 C C . THR A 1 4 ? 2.273 -5.183 -14.641 1.00 0.00 20 THR A C 18
ATOM 31701 O O . THR A 1 4 ? 2.754 -5.867 -13.734 1.00 0.00 20 THR A O 18
ATOM 31712 N N . SER A 1 5 ? 1.424 -5.678 -15.559 1.00 0.00 21 SER A N 18
ATOM 31713 C CA . SER A 1 5 ? 0.882 -7.054 -15.510 1.00 0.00 21 SER A CA 18
ATOM 31714 C C . SER A 1 5 ? 1.891 -8.075 -16.073 1.00 0.00 21 SER A C 18
ATOM 31715 O O . SER A 1 5 ? 1.706 -9.288 -15.921 1.00 0.00 21 SER A O 18
ATOM 31723 N N . ALA A 1 6 ? 2.963 -7.572 -16.723 1.00 0.00 22 ALA A N 18
ATOM 31724 C CA . ALA A 1 6 ? 4.106 -8.397 -17.148 1.00 0.00 22 ALA A CA 18
ATOM 31725 C C . ALA A 1 6 ? 4.871 -8.935 -15.926 1.00 0.00 22 ALA A C 18
ATOM 31726 O O . ALA A 1 6 ? 5.487 -9.991 -16.006 1.00 0.00 22 ALA A O 18
ATOM 31733 N N . ALA A 1 7 ? 4.789 -8.199 -14.790 1.00 0.00 23 ALA A N 18
ATOM 31734 C CA . ALA A 1 7 ? 5.393 -8.602 -13.500 1.00 0.00 23 ALA A CA 18
ATOM 31735 C C . ALA A 1 7 ? 4.745 -9.884 -12.955 1.00 0.00 23 ALA A C 18
ATOM 31736 O O . ALA A 1 7 ? 5.426 -10.719 -12.349 1.00 0.00 23 ALA A O 18
ATOM 31743 N N . MET A 1 8 ? 3.424 -10.020 -13.182 1.00 0.00 24 MET A N 18
ATOM 31744 C CA . MET A 1 8 ? 2.667 -11.250 -12.863 1.00 0.00 24 MET A CA 18
ATOM 31745 C C . MET A 1 8 ? 3.268 -12.446 -13.617 1.00 0.00 24 MET A C 18
ATOM 31746 O O . MET A 1 8 ? 3.423 -13.535 -13.055 1.00 0.00 24 MET A O 18
ATOM 31760 N N . ARG A 1 9 ? 3.664 -12.198 -14.876 1.00 0.00 25 ARG A N 18
ATOM 31761 C CA . ARG A 1 9 ? 4.231 -13.231 -15.749 1.00 0.00 25 ARG A CA 18
ATOM 31762 C C . ARG A 1 9 ? 5.734 -13.445 -15.450 1.00 0.00 25 ARG A C 18
ATOM 31763 O O . ARG A 1 9 ? 6.267 -14.497 -15.748 1.00 0.00 25 ARG A O 18
ATOM 31784 N N . GLN A 1 10 ? 6.399 -12.443 -14.821 1.00 0.00 26 GLN A N 18
ATOM 31785 C CA . GLN A 1 10 ? 7.835 -12.533 -14.430 1.00 0.00 26 GLN A CA 18
ATOM 31786 C C . GLN A 1 10 ? 8.100 -13.651 -13.412 1.00 0.00 26 GLN A C 18
ATOM 31787 O O . GLN A 1 10 ? 9.253 -13.976 -13.147 1.00 0.00 26 GLN A O 18
ATOM 31801 N N . ALA A 1 11 ? 7.027 -14.182 -12.808 1.00 0.00 27 ALA A N 18
ATOM 31802 C CA . ALA A 1 11 ? 7.073 -15.404 -11.977 1.00 0.00 27 ALA A CA 18
ATOM 31803 C C . ALA A 1 11 ? 7.719 -16.611 -12.723 1.00 0.00 27 ALA A C 18
ATOM 31804 O O . ALA A 1 11 ? 8.262 -17.514 -12.078 1.00 0.00 27 ALA A O 18
ATOM 31811 N N . THR A 1 12 ? 7.663 -16.596 -14.076 1.00 0.00 28 THR A N 18
ATOM 31812 C CA . THR A 1 12 ? 8.226 -17.648 -14.950 1.00 0.00 28 THR A CA 18
ATOM 31813 C C . THR A 1 12 ? 9.768 -17.764 -14.807 1.00 0.00 28 THR A C 18
ATOM 31814 O O . THR A 1 12 ? 10.462 -16.749 -14.624 1.00 0.00 28 THR A O 18
ATOM 31825 N N . SER A 1 13 ? 10.285 -19.006 -14.903 1.00 0.00 29 SER A N 18
ATOM 31826 C CA . SER A 1 13 ? 11.723 -19.306 -14.774 1.00 0.00 29 SER A CA 18
ATOM 31827 C C . SER A 1 13 ? 12.427 -19.139 -16.138 1.00 0.00 29 SER A C 18
ATOM 31828 O O . SER A 1 13 ? 11.812 -19.421 -17.175 1.00 0.00 29 SER A O 18
ATOM 31836 N N . PRO A 1 14 ? 13.747 -18.726 -16.160 1.00 0.00 30 PRO A N 18
ATOM 31837 C CA . PRO A 1 14 ? 14.556 -18.634 -17.411 1.00 0.00 30 PRO A CA 18
ATOM 31838 C C . PRO A 1 14 ? 14.752 -19.999 -18.091 1.00 0.00 30 PRO A C 18
ATOM 31839 O O . PRO A 1 14 ? 15.205 -20.048 -19.229 1.00 0.00 30 PRO A O 18
ATOM 31850 N N . LYS A 1 15 ? 14.448 -21.090 -17.354 1.00 0.00 31 LYS A N 18
ATOM 31851 C CA . LYS A 1 15 ? 14.578 -22.468 -17.848 1.00 0.00 31 LYS A CA 18
ATOM 31852 C C . LYS A 1 15 ? 13.596 -22.708 -19.017 1.00 0.00 31 LYS A C 18
ATOM 31853 O O . LYS A 1 15 ? 14.008 -23.084 -20.115 1.00 0.00 31 LYS A O 18
ATOM 31872 N N . THR A 1 16 ? 12.301 -22.470 -18.763 1.00 0.00 32 THR A N 18
ATOM 31873 C CA . THR A 1 16 ? 11.240 -22.687 -19.766 1.00 0.00 32 THR A CA 18
ATOM 31874 C C . THR A 1 16 ? 11.220 -21.544 -20.808 1.00 0.00 32 THR A C 18
ATOM 31875 O O . THR A 1 16 ? 10.734 -21.739 -21.932 1.00 0.00 32 THR A O 18
ATOM 31886 N N . ILE A 1 17 ? 11.749 -20.353 -20.421 1.00 0.00 33 ILE A N 18
ATOM 31887 C CA . ILE A 1 17 ? 11.974 -19.239 -21.363 1.00 0.00 33 ILE A CA 18
ATOM 31888 C C . ILE A 1 17 ? 12.993 -19.689 -22.427 1.00 0.00 33 ILE A C 18
ATOM 31889 O O . ILE A 1 17 ? 12.738 -19.571 -23.621 1.00 0.00 33 ILE A O 18
ATOM 31905 N N . LEU A 1 18 ? 14.110 -20.271 -21.944 1.00 0.00 34 LEU A N 18
ATOM 31906 C CA . LEU A 1 18 ? 15.184 -20.857 -22.773 1.00 0.00 34 LEU A CA 18
ATOM 31907 C C . LEU A 1 18 ? 14.579 -21.869 -23.766 1.00 0.00 34 LEU A C 18
ATOM 31908 O O . LEU A 1 18 ? 14.754 -21.730 -24.975 1.00 0.00 34 LEU A O 18
ATOM 31924 N N . GLU A 1 19 ? 13.857 -22.865 -23.213 1.00 0.00 35 GLU A N 18
ATOM 31925 C CA . GLU A 1 19 ? 13.197 -23.939 -23.983 1.00 0.00 35 GLU A CA 18
ATOM 31926 C C . GLU A 1 19 ? 12.341 -23.414 -25.154 1.00 0.00 35 GLU A C 18
ATOM 31927 O O . GLU A 1 19 ? 12.551 -23.836 -26.292 1.00 0.00 35 GLU A O 18
ATOM 31939 N N . TYR A 1 20 ? 11.389 -22.489 -24.872 1.00 0.00 36 TYR A N 18
ATOM 31940 C CA . TYR A 1 20 ? 10.431 -22.009 -25.893 1.00 0.00 36 TYR A CA 18
ATOM 31941 C C . TYR A 1 20 ? 11.131 -21.105 -26.938 1.00 0.00 36 TYR A C 18
ATOM 31942 O O . TYR A 1 20 ? 10.715 -21.066 -28.098 1.00 0.00 36 TYR A O 18
ATOM 31960 N N . ILE A 1 21 ? 12.189 -20.378 -26.505 1.00 0.00 37 ILE A N 18
ATOM 31961 C CA . ILE A 1 21 ? 13.035 -19.555 -27.402 1.00 0.00 37 ILE A CA 18
ATOM 31962 C C . ILE A 1 21 ? 13.713 -20.451 -28.461 1.00 0.00 37 ILE A C 18
ATOM 31963 O O . ILE A 1 21 ? 13.604 -20.204 -29.670 1.00 0.00 37 ILE A O 18
ATOM 31979 N N . ILE A 1 22 ? 14.370 -21.515 -27.987 1.00 0.00 38 ILE A N 18
ATOM 31980 C CA . ILE A 1 22 ? 15.081 -22.480 -28.847 1.00 0.00 38 ILE A CA 18
ATOM 31981 C C . ILE A 1 22 ? 14.088 -23.197 -29.767 1.00 0.00 38 ILE A C 18
ATOM 31982 O O . ILE A 1 22 ? 14.326 -23.323 -30.971 1.00 0.00 38 ILE A O 18
ATOM 31998 N N . ASN A 1 23 ? 12.953 -23.598 -29.176 1.00 0.00 39 ASN A N 18
ATOM 31999 C CA . ASN A 1 23 ? 11.851 -24.259 -29.886 1.00 0.00 39 ASN A CA 18
ATOM 32000 C C . ASN A 1 23 ? 11.270 -23.329 -30.968 1.00 0.00 39 ASN A C 18
ATOM 32001 O O . ASN A 1 23 ? 10.770 -23.809 -31.959 1.00 0.00 39 ASN A O 18
ATOM 32012 N N . PHE A 1 24 ? 11.354 -22.001 -30.765 1.00 0.00 40 PHE A N 18
ATOM 32013 C CA . PHE A 1 24 ? 10.928 -21.002 -31.771 1.00 0.00 40 PHE A CA 18
ATOM 32014 C C . PHE A 1 24 ? 11.908 -20.951 -32.967 1.00 0.00 40 PHE A C 18
ATOM 32015 O O . PHE A 1 24 ? 11.485 -20.884 -34.129 1.00 0.00 40 PHE A O 18
ATOM 32032 N N . PHE A 1 25 ? 13.218 -20.949 -32.669 1.00 0.00 41 PHE A N 18
ATOM 32033 C CA . PHE A 1 25 ? 14.262 -20.846 -33.714 1.00 0.00 41 PHE A CA 18
ATOM 32034 C C . PHE A 1 25 ? 14.541 -22.190 -34.422 1.00 0.00 41 PHE A C 18
ATOM 32035 O O . PHE A 1 25 ? 15.183 -22.200 -35.473 1.00 0.00 41 PHE A O 18
ATOM 32052 N N . THR A 1 26 ? 14.070 -23.318 -33.858 1.00 0.00 42 THR A N 18
ATOM 32053 C CA . THR A 1 26 ? 14.263 -24.662 -34.470 1.00 0.00 42 THR A CA 18
ATOM 32054 C C . THR A 1 26 ? 12.934 -25.260 -34.992 1.00 0.00 42 THR A C 18
ATOM 32055 O O . THR A 1 26 ? 12.944 -26.106 -35.894 1.00 0.00 42 THR A O 18
ATOM 32066 N N . CYS A 1 27 ? 11.803 -24.805 -34.431 1.00 0.00 43 CYS A N 18
ATOM 32067 C CA . CYS A 1 27 ? 10.448 -25.339 -34.723 1.00 0.00 43 CYS A CA 18
ATOM 32068 C C . CYS A 1 27 ? 9.408 -24.207 -34.561 1.00 0.00 43 CYS A C 18
ATOM 32069 O O . CYS A 1 27 ? 9.778 -23.035 -34.546 1.00 0.00 43 CYS A O 18
ATOM 32077 N N . GLY A 1 28 ? 8.111 -24.549 -34.488 1.00 0.00 44 GLY A N 18
ATOM 32078 C CA . GLY A 1 28 ? 7.074 -23.572 -34.120 1.00 0.00 44 GLY A CA 18
ATOM 32079 C C . GLY A 1 28 ? 5.764 -23.800 -34.848 1.00 0.00 44 GLY A C 18
ATOM 32080 O O . GLY A 1 28 ? 5.677 -24.660 -35.735 1.00 0.00 44 GLY A O 18
ATOM 32084 N N . GLY A 1 29 ? 4.736 -23.026 -34.460 1.00 0.00 45 GLY A N 18
ATOM 32085 C CA . GLY A 1 29 ? 3.423 -23.066 -35.120 1.00 0.00 45 GLY A CA 18
ATOM 32086 C C . GLY A 1 29 ? 2.365 -23.828 -34.333 1.00 0.00 45 GLY A C 18
ATOM 32087 O O . GLY A 1 29 ? 1.252 -24.025 -34.834 1.00 0.00 45 GLY A O 18
ATOM 32091 N N . ILE A 1 30 ? 2.706 -24.275 -33.103 1.00 0.00 46 ILE A N 18
ATOM 32092 C CA . ILE A 1 30 ? 1.741 -24.911 -32.184 1.00 0.00 46 ILE A CA 18
ATOM 32093 C C . ILE A 1 30 ? 0.796 -23.824 -31.622 1.00 0.00 46 ILE A C 18
ATOM 32094 O O . ILE A 1 30 ? 0.941 -23.376 -30.487 1.00 0.00 46 ILE A O 18
ATOM 32110 N N . ARG A 1 31 ? -0.186 -23.403 -32.435 1.00 0.00 47 ARG A N 18
ATOM 32111 C CA . ARG A 1 31 ? -1.034 -22.221 -32.143 1.00 0.00 47 ARG A CA 18
ATOM 32112 C C . ARG A 1 31 ? -2.053 -22.456 -30.995 1.00 0.00 47 ARG A C 18
ATOM 32113 O O . ARG A 1 31 ? -2.969 -21.655 -30.822 1.00 0.00 47 ARG A O 18
ATOM 32134 N N . ARG A 1 32 ? -1.881 -23.554 -30.224 1.00 0.00 48 ARG A N 18
ATOM 32135 C CA . ARG A 1 32 ? -2.661 -23.825 -29.006 1.00 0.00 48 ARG A CA 18
ATOM 32136 C C . ARG A 1 32 ? -2.004 -23.161 -27.770 1.00 0.00 48 ARG A C 18
ATOM 32137 O O . ARG A 1 32 ? -2.703 -22.714 -26.850 1.00 0.00 48 ARG A O 18
ATOM 32158 N N . ARG A 1 33 ? -0.642 -23.123 -27.736 1.00 0.00 49 ARG A N 18
ATOM 32159 C CA . ARG A 1 33 ? 0.123 -22.448 -26.644 1.00 0.00 49 ARG A CA 18
ATOM 32160 C C . ARG A 1 33 ? 1.180 -21.440 -27.184 1.00 0.00 49 ARG A C 18
ATOM 32161 O O . ARG A 1 33 ? 1.735 -20.656 -26.405 1.00 0.00 49 ARG A O 18
ATOM 32182 N N . ASN A 1 34 ? 1.467 -21.452 -28.495 1.00 0.00 50 ASN A N 18
ATOM 32183 C CA . ASN A 1 34 ? 2.590 -20.656 -29.064 1.00 0.00 50 ASN A CA 18
ATOM 32184 C C . ASN A 1 34 ? 2.162 -19.217 -29.381 1.00 0.00 50 ASN A C 18
ATOM 32185 O O . ASN A 1 34 ? 3.011 -18.340 -29.479 1.00 0.00 50 ASN A O 18
ATOM 32196 N N . GLU A 1 35 ? 0.851 -18.989 -29.531 1.00 0.00 51 GLU A N 18
ATOM 32197 C CA . GLU A 1 35 ? 0.310 -17.721 -30.053 1.00 0.00 51 GLU A CA 18
ATOM 32198 C C . GLU A 1 35 ? 0.762 -16.485 -29.210 1.00 0.00 51 GLU A C 18
ATOM 32199 O O . GLU A 1 35 ? 1.532 -15.662 -29.712 1.00 0.00 51 GLU A O 18
ATOM 32211 N N . THR A 1 36 ? 0.359 -16.397 -27.927 1.00 0.00 52 THR A N 18
ATOM 32212 C CA . THR A 1 36 ? 0.706 -15.262 -27.061 1.00 0.00 52 THR A CA 18
ATOM 32213 C C . THR A 1 36 ? 2.131 -15.423 -26.500 1.00 0.00 52 THR A C 18
ATOM 32214 O O . THR A 1 36 ? 2.915 -14.466 -26.486 1.00 0.00 52 THR A O 18
ATOM 32225 N N . GLN A 1 37 ? 2.445 -16.665 -26.059 1.00 0.00 53 GLN A N 18
ATOM 32226 C CA . GLN A 1 37 ? 3.714 -17.009 -25.377 1.00 0.00 53 GLN A CA 18
ATOM 32227 C C . GLN A 1 37 ? 4.934 -16.595 -26.212 1.00 0.00 53 GLN A C 18
ATOM 32228 O O . GLN A 1 37 ? 5.892 -16.008 -25.696 1.00 0.00 53 GLN A O 18
ATOM 32242 N N . TYR A 1 38 ? 4.860 -16.882 -27.517 1.00 0.00 54 TYR A N 18
ATOM 32243 C CA . TYR A 1 38 ? 5.934 -16.561 -28.457 1.00 0.00 54 TYR A CA 18
ATOM 32244 C C . TYR A 1 38 ? 5.777 -15.122 -28.955 1.00 0.00 54 TYR A C 18
ATOM 32245 O O . TYR A 1 38 ? 6.778 -14.498 -29.236 1.00 0.00 54 TYR A O 18
ATOM 32263 N N . GLN A 1 39 ? 4.526 -14.580 -29.023 1.00 0.00 55 GLN A N 18
ATOM 32264 C CA . GLN A 1 39 ? 4.289 -13.167 -29.450 1.00 0.00 55 GLN A CA 18
ATOM 32265 C C . GLN A 1 39 ? 5.081 -12.185 -28.557 1.00 0.00 55 GLN A C 18
ATOM 32266 O O . GLN A 1 39 ? 5.549 -11.155 -29.043 1.00 0.00 55 GLN A O 18
ATOM 32280 N N . GLU A 1 40 ? 5.228 -12.541 -27.261 1.00 0.00 56 GLU A N 18
ATOM 32281 C CA . GLU A 1 40 ? 6.078 -11.790 -26.307 1.00 0.00 56 GLU A CA 18
ATOM 32282 C C . GLU A 1 40 ? 7.531 -11.709 -26.824 1.00 0.00 56 GLU A C 18
ATOM 32283 O O . GLU A 1 40 ? 8.150 -10.645 -26.826 1.00 0.00 56 GLU A O 18
ATOM 32295 N N . LEU A 1 41 ? 8.043 -12.859 -27.284 1.00 0.00 57 LEU A N 18
ATOM 32296 C CA . LEU A 1 41 ? 9.402 -12.975 -27.839 1.00 0.00 57 LEU A CA 18
ATOM 32297 C C . LEU A 1 41 ? 9.514 -12.186 -29.167 1.00 0.00 57 LEU A C 18
ATOM 32298 O O . LEU A 1 41 ? 10.496 -11.477 -29.380 1.00 0.00 57 LEU A O 18
ATOM 32314 N N . ILE A 1 42 ? 8.472 -12.291 -30.025 1.00 0.00 58 ILE A N 18
ATOM 32315 C CA . ILE A 1 42 ? 8.401 -11.610 -31.339 1.00 0.00 58 ILE A CA 18
ATOM 32316 C C . ILE A 1 42 ? 8.486 -10.081 -31.159 1.00 0.00 58 ILE A C 18
ATOM 32317 O O . ILE A 1 42 ? 9.281 -9.427 -31.835 1.00 0.00 58 ILE A O 18
ATOM 32333 N N . GLU A 1 43 ? 7.673 -9.531 -30.232 1.00 0.00 59 GLU A N 18
ATOM 32334 C CA . GLU A 1 43 ? 7.565 -8.071 -30.039 1.00 0.00 59 GLU A CA 18
ATOM 32335 C C . GLU A 1 43 ? 8.852 -7.506 -29.408 1.00 0.00 59 GLU A C 18
ATOM 32336 O O . GLU A 1 43 ? 9.377 -6.499 -29.886 1.00 0.00 59 GLU A O 18
ATOM 32348 N N . THR A 1 44 ? 9.382 -8.192 -28.370 1.00 0.00 60 THR A N 18
ATOM 32349 C CA . THR A 1 44 ? 10.577 -7.728 -27.639 1.00 0.00 60 THR A CA 18
ATOM 32350 C C . THR A 1 44 ? 11.820 -7.739 -28.564 1.00 0.00 60 THR A C 18
ATOM 32351 O O . THR A 1 44 ? 12.635 -6.801 -28.531 1.00 0.00 60 THR A O 18
ATOM 32362 N N . MET A 1 45 ? 11.928 -8.791 -29.416 1.00 0.00 61 MET A N 18
ATOM 32363 C CA . MET A 1 45 ? 12.988 -8.876 -30.441 1.00 0.00 61 MET A CA 18
ATOM 32364 C C . MET A 1 45 ? 12.821 -7.756 -31.484 1.00 0.00 61 MET A C 18
ATOM 32365 O O . MET A 1 45 ? 13.762 -7.018 -31.732 1.00 0.00 61 MET A O 18
ATOM 32379 N N . ALA A 1 46 ? 11.607 -7.623 -32.053 1.00 0.00 62 ALA A N 18
ATOM 32380 C CA . ALA A 1 46 ? 11.301 -6.624 -33.110 1.00 0.00 62 ALA A CA 18
ATOM 32381 C C . ALA A 1 46 ? 11.672 -5.190 -32.676 1.00 0.00 62 ALA A C 18
ATOM 32382 O O . ALA A 1 46 ? 12.182 -4.405 -33.484 1.00 0.00 62 ALA A O 18
ATOM 32389 N N . GLU A 1 47 ? 11.436 -4.885 -31.386 1.00 0.00 63 GLU A N 18
ATOM 32390 C CA . GLU A 1 47 ? 11.744 -3.570 -30.798 1.00 0.00 63 GLU A CA 18
ATOM 32391 C C . GLU A 1 47 ? 13.261 -3.369 -30.627 1.00 0.00 63 GLU A C 18
ATOM 32392 O O . GLU A 1 47 ? 13.812 -2.374 -31.115 1.00 0.00 63 GLU A O 18
ATOM 32404 N N . THR A 1 48 ? 13.938 -4.322 -29.953 1.00 0.00 64 THR A N 18
ATOM 32405 C CA . THR A 1 48 ? 15.396 -4.216 -29.685 1.00 0.00 64 THR A CA 18
ATOM 32406 C C . THR A 1 48 ? 16.223 -4.267 -30.993 1.00 0.00 64 THR A C 18
ATOM 32407 O O . THR A 1 48 ? 17.344 -3.741 -31.059 1.00 0.00 64 THR A O 18
ATOM 32418 N N . LEU A 1 49 ? 15.633 -4.893 -32.030 1.00 0.00 65 LEU A N 18
ATOM 32419 C CA . LEU A 1 49 ? 16.203 -4.945 -33.379 1.00 0.00 65 LEU A CA 18
ATOM 32420 C C . LEU A 1 49 ? 16.086 -3.562 -34.038 1.00 0.00 65 LEU A C 18
ATOM 32421 O O . LEU A 1 49 ? 17.098 -2.976 -34.398 1.00 0.00 65 LEU A O 18
ATOM 32437 N N . LYS A 1 50 ? 14.843 -3.030 -34.154 1.00 0.00 66 LYS A N 18
ATOM 32438 C CA . LYS A 1 50 ? 14.571 -1.764 -34.889 1.00 0.00 66 LYS A CA 18
ATOM 32439 C C . LYS A 1 50 ? 15.295 -0.551 -34.247 1.00 0.00 66 LYS A C 18
ATOM 32440 O O . LYS A 1 50 ? 15.539 0.456 -34.921 1.00 0.00 66 LYS A O 18
ATOM 32459 N N . SER A 1 51 ? 15.632 -0.681 -32.944 1.00 0.00 67 SER A N 18
ATOM 32460 C CA . SER A 1 51 ? 16.425 0.311 -32.200 1.00 0.00 67 SER A CA 18
ATOM 32461 C C . SER A 1 51 ? 17.829 0.518 -32.826 1.00 0.00 67 SER A C 18
ATOM 32462 O O . SER A 1 51 ? 18.333 1.638 -32.869 1.00 0.00 67 SER A O 18
ATOM 32470 N N . THR A 1 52 ? 18.440 -0.578 -33.308 1.00 0.00 68 THR A N 18
ATOM 32471 C CA . THR A 1 52 ? 19.803 -0.565 -33.896 1.00 0.00 68 THR A CA 18
ATOM 32472 C C . THR A 1 52 ? 19.769 -0.774 -35.428 1.00 0.00 68 THR A C 18
ATOM 32473 O O . THR A 1 52 ? 20.793 -0.621 -36.099 1.00 0.00 68 THR A O 18
ATOM 32484 N N . MET A 1 53 ? 18.587 -1.123 -35.977 1.00 0.00 69 MET A N 18
ATOM 32485 C CA . MET A 1 53 ? 18.369 -1.201 -37.440 1.00 0.00 69 MET A CA 18
ATOM 32486 C C . MET A 1 53 ? 18.229 0.230 -37.997 1.00 0.00 69 MET A C 18
ATOM 32487 O O . MET A 1 53 ? 17.394 0.986 -37.485 1.00 0.00 69 MET A O 18
ATOM 32501 N N . PRO A 1 54 ? 19.067 0.643 -39.023 1.00 0.00 70 PRO A N 18
ATOM 32502 C CA . PRO A 1 54 ? 18.954 1.978 -39.666 1.00 0.00 70 PRO A CA 18
ATOM 32503 C C . PRO A 1 54 ? 17.533 2.211 -40.213 1.00 0.00 70 PRO A C 18
ATOM 32504 O O . PRO A 1 54 ? 16.932 3.263 -39.966 1.00 0.00 70 PRO A O 18
ATOM 32515 N N . ASP A 1 55 ? 17.004 1.205 -40.947 1.00 0.00 71 ASP A N 18
ATOM 32516 C CA . ASP A 1 55 ? 15.570 1.129 -41.303 1.00 0.00 71 ASP A CA 18
ATOM 32517 C C . ASP A 1 55 ? 15.111 -0.341 -41.268 1.00 0.00 71 ASP A C 18
ATOM 32518 O O . ASP A 1 55 ? 14.534 -0.797 -40.275 1.00 0.00 71 ASP A O 18
ATOM 32527 N N . ARG A 1 56 ? 15.473 -1.101 -42.331 1.00 0.00 72 ARG A N 18
ATOM 32528 C CA . ARG A 1 56 ? 14.922 -2.456 -42.627 1.00 0.00 72 ARG A CA 18
ATOM 32529 C C . ARG A 1 56 ? 15.930 -3.224 -43.508 1.00 0.00 72 ARG A C 18
ATOM 32530 O O . ARG A 1 56 ? 16.632 -2.605 -44.314 1.00 0.00 72 ARG A O 18
ATOM 32551 N N . GLY A 1 57 ? 16.010 -4.559 -43.338 1.00 0.00 73 GLY A N 18
ATOM 32552 C CA . GLY A 1 57 ? 16.783 -5.438 -44.246 1.00 0.00 73 GLY A CA 18
ATOM 32553 C C . GLY A 1 57 ? 18.303 -5.446 -44.017 1.00 0.00 73 GLY A C 18
ATOM 32554 O O . GLY A 1 57 ? 19.003 -6.311 -44.557 1.00 0.00 73 GLY A O 18
ATOM 32558 N N . ALA A 1 58 ? 18.812 -4.470 -43.243 1.00 0.00 74 ALA A N 18
ATOM 32559 C CA . ALA A 1 58 ? 20.249 -4.347 -42.901 1.00 0.00 74 ALA A CA 18
ATOM 32560 C C . ALA A 1 58 ? 20.723 -5.537 -42.025 1.00 0.00 74 ALA A C 18
ATOM 32561 O O . ALA A 1 58 ? 19.878 -6.215 -41.413 1.00 0.00 74 ALA A O 18
ATOM 32568 N N . PRO A 1 59 ? 22.071 -5.842 -41.975 1.00 0.00 75 PRO A N 18
ATOM 32569 C CA . PRO A 1 59 ? 22.614 -6.904 -41.096 1.00 0.00 75 PRO A CA 18
ATOM 32570 C C . PRO A 1 59 ? 22.294 -6.632 -39.608 1.00 0.00 75 PRO A C 18
ATOM 32571 O O . PRO A 1 59 ? 22.693 -5.596 -39.057 1.00 0.00 75 PRO A O 18
ATOM 32582 N N . LEU A 1 60 ? 21.557 -7.571 -39.000 1.00 0.00 76 LEU A N 18
ATOM 32583 C CA . LEU A 1 60 ? 21.213 -7.561 -37.562 1.00 0.00 76 LEU A CA 18
ATOM 32584 C C . LEU A 1 60 ? 22.489 -7.570 -36.655 1.00 0.00 76 LEU A C 18
ATOM 32585 O O . LEU A 1 60 ? 23.538 -8.069 -37.086 1.00 0.00 76 LEU A O 18
ATOM 32601 N N . PRO A 1 61 ? 22.423 -6.990 -35.400 1.00 0.00 77 PRO A N 18
ATOM 32602 C CA . PRO A 1 61 ? 23.596 -6.895 -34.485 1.00 0.00 77 PRO A CA 18
ATOM 32603 C C . PRO A 1 61 ? 24.058 -8.279 -34.012 1.00 0.00 77 PRO A C 18
ATOM 32604 O O . PRO A 1 61 ? 23.285 -9.231 -34.034 1.00 0.00 77 PRO A O 18
ATOM 32615 N N . GLU A 1 62 ? 25.311 -8.361 -33.537 1.00 0.00 78 GLU A N 18
ATOM 32616 C CA . GLU A 1 62 ? 25.909 -9.619 -33.070 1.00 0.00 78 GLU A CA 18
ATOM 32617 C C . GLU A 1 62 ? 25.404 -9.946 -31.651 1.00 0.00 78 GLU A C 18
ATOM 32618 O O . GLU A 1 62 ? 25.541 -11.074 -31.183 1.00 0.00 78 GLU A O 18
ATOM 32630 N N . ASN A 1 63 ? 24.843 -8.940 -30.960 1.00 0.00 79 ASN A N 18
ATOM 32631 C CA . ASN A 1 63 ? 24.260 -9.116 -29.624 1.00 0.00 79 ASN A CA 18
ATOM 32632 C C . ASN A 1 63 ? 22.862 -8.497 -29.610 1.00 0.00 79 ASN A C 18
ATOM 32633 O O . ASN A 1 63 ? 22.705 -7.304 -29.884 1.00 0.00 79 ASN A O 18
ATOM 32644 N N . ILE A 1 64 ? 21.847 -9.334 -29.326 1.00 0.00 80 ILE A N 18
ATOM 32645 C CA . ILE A 1 64 ? 20.430 -8.932 -29.291 1.00 0.00 80 ILE A CA 18
ATOM 32646 C C . ILE A 1 64 ? 19.950 -8.977 -27.822 1.00 0.00 80 ILE A C 18
ATOM 32647 O O . ILE A 1 64 ? 19.907 -10.056 -27.219 1.00 0.00 80 ILE A O 18
ATOM 32663 N N . ILE A 1 65 ? 19.607 -7.801 -27.249 1.00 0.00 81 ILE A N 18
ATOM 32664 C CA . ILE A 1 65 ? 19.350 -7.652 -25.793 1.00 0.00 81 ILE A CA 18
ATOM 32665 C C . ILE A 1 65 ? 17.849 -7.692 -25.468 1.00 0.00 81 ILE A C 18
ATOM 32666 O O . ILE A 1 65 ? 17.082 -6.826 -25.901 1.00 0.00 81 ILE A O 18
ATOM 32682 N N . LEU A 1 66 ? 17.452 -8.716 -24.705 1.00 0.00 82 LEU A N 18
ATOM 32683 C CA . LEU A 1 66 ? 16.087 -8.875 -24.163 1.00 0.00 82 LEU A CA 18
ATOM 32684 C C . LEU A 1 66 ? 16.174 -9.012 -22.621 1.00 0.00 82 LEU A C 18
ATOM 32685 O O . LEU A 1 66 ? 15.946 -10.086 -22.060 1.00 0.00 82 LEU A O 18
ATOM 32701 N N . ASP A 1 67 ? 16.558 -7.904 -21.964 1.00 0.00 83 ASP A N 18
ATOM 32702 C CA . ASP A 1 67 ? 16.708 -7.814 -20.497 1.00 0.00 83 ASP A CA 18
ATOM 32703 C C . ASP A 1 67 ? 15.417 -8.139 -19.704 1.00 0.00 83 ASP A C 18
ATOM 32704 O O . ASP A 1 67 ? 15.479 -8.712 -18.608 1.00 0.00 83 ASP A O 18
ATOM 32713 N N . ASP A 1 68 ? 14.256 -7.796 -20.268 1.00 0.00 84 ASP A N 18
ATOM 32714 C CA . ASP A 1 68 ? 12.972 -7.764 -19.520 1.00 0.00 84 ASP A CA 18
ATOM 32715 C C . ASP A 1 68 ? 12.073 -8.978 -19.843 1.00 0.00 84 ASP A C 18
ATOM 32716 O O . ASP A 1 68 ? 10.850 -8.910 -19.661 1.00 0.00 84 ASP A O 18
ATOM 32725 N N . MET A 1 69 ? 12.682 -10.112 -20.258 1.00 0.00 85 MET A N 18
ATOM 32726 C CA . MET A 1 69 ? 11.915 -11.312 -20.658 1.00 0.00 85 MET A CA 18
ATOM 32727 C C . MET A 1 69 ? 11.584 -12.173 -19.435 1.00 0.00 85 MET A C 18
ATOM 32728 O O . MET A 1 69 ? 12.343 -13.074 -19.080 1.00 0.00 85 MET A O 18
ATOM 32742 N N . ASP A 1 70 ? 10.450 -11.844 -18.780 1.00 0.00 86 ASP A N 18
ATOM 32743 C CA . ASP A 1 70 ? 9.967 -12.543 -17.574 1.00 0.00 86 ASP A CA 18
ATOM 32744 C C . ASP A 1 70 ? 10.990 -12.398 -16.423 1.00 0.00 86 ASP A C 18
ATOM 32745 O O . ASP A 1 70 ? 11.141 -13.290 -15.573 1.00 0.00 86 ASP A O 18
ATOM 32754 N N . GLY A 1 71 ? 11.658 -11.220 -16.399 1.00 0.00 87 GLY A N 18
ATOM 32755 C CA . GLY A 1 71 ? 12.696 -10.907 -15.413 1.00 0.00 87 GLY A CA 18
ATOM 32756 C C . GLY A 1 71 ? 14.069 -11.479 -15.780 1.00 0.00 87 GLY A C 18
ATOM 32757 O O . GLY A 1 71 ? 15.028 -11.346 -15.007 1.00 0.00 87 GLY A O 18
ATOM 32761 N N . CYS A 1 72 ? 14.156 -12.120 -16.959 1.00 0.00 88 CYS A N 18
ATOM 32762 C CA . CYS A 1 72 ? 15.379 -12.771 -17.453 1.00 0.00 88 CYS A CA 18
ATOM 32763 C C . CYS A 1 72 ? 16.040 -11.898 -18.531 1.00 0.00 88 CYS A C 18
ATOM 32764 O O . CYS A 1 72 ? 15.370 -11.479 -19.497 1.00 0.00 88 CYS A O 18
ATOM 32772 N N . ARG A 1 73 ? 17.340 -11.613 -18.335 1.00 0.00 89 ARG A N 18
ATOM 32773 C CA . ARG A 1 73 ? 18.202 -10.996 -19.353 1.00 0.00 89 ARG A CA 18
ATOM 32774 C C . ARG A 1 73 ? 18.677 -12.090 -20.318 1.00 0.00 89 ARG A C 18
ATOM 32775 O O . ARG A 1 73 ? 19.582 -12.869 -19.992 1.00 0.00 89 ARG A O 18
ATOM 32796 N N . VAL A 1 74 ? 18.013 -12.181 -21.484 1.00 0.00 90 VAL A N 18
ATOM 32797 C CA . VAL A 1 74 ? 18.420 -13.093 -22.565 1.00 0.00 90 VAL A CA 18
ATOM 32798 C C . VAL A 1 74 ? 19.138 -12.299 -23.670 1.00 0.00 90 VAL A C 18
ATOM 32799 O O . VAL A 1 74 ? 18.546 -11.458 -24.357 1.00 0.00 90 VAL A O 18
ATOM 32812 N N . GLU A 1 75 ? 20.448 -12.565 -23.783 1.00 0.00 91 GLU A N 18
ATOM 32813 C CA . GLU A 1 75 ? 21.348 -11.938 -24.743 1.00 0.00 91 GLU A CA 18
ATOM 32814 C C . GLU A 1 75 ? 21.722 -12.980 -25.807 1.00 0.00 91 GLU A C 18
ATOM 32815 O O . GLU A 1 75 ? 22.343 -14.008 -25.489 1.00 0.00 91 GLU A O 18
ATOM 32827 N N . PHE A 1 76 ? 21.291 -12.738 -27.050 1.00 0.00 92 PHE A N 18
ATOM 32828 C CA . PHE A 1 76 ? 21.603 -13.601 -28.191 1.00 0.00 92 PHE A CA 18
ATOM 32829 C C . PHE A 1 76 ? 22.983 -13.211 -28.740 1.00 0.00 92 PHE A C 18
ATOM 32830 O O . PHE A 1 76 ? 23.160 -12.097 -29.236 1.00 0.00 92 PHE A O 18
ATOM 32847 N N . ASN A 1 77 ? 23.945 -14.129 -28.624 1.00 0.00 93 ASN A N 18
ATOM 32848 C CA . ASN A 1 77 ? 25.337 -13.926 -29.061 1.00 0.00 93 ASN A CA 18
ATOM 32849 C C . ASN A 1 77 ? 25.546 -14.617 -30.407 1.00 0.00 93 ASN A C 18
ATOM 32850 O O . ASN A 1 77 ? 25.282 -15.813 -30.539 1.00 0.00 93 ASN A O 18
ATOM 32861 N N . LEU A 1 78 ? 26.006 -13.861 -31.408 1.00 0.00 94 LEU A N 18
ATOM 32862 C CA . LEU A 1 78 ? 26.252 -14.380 -32.759 1.00 0.00 94 LEU A CA 18
ATOM 32863 C C . LEU A 1 78 ? 27.757 -14.582 -32.955 1.00 0.00 94 LEU A C 18
ATOM 32864 O O . LEU A 1 78 ? 28.555 -13.792 -32.430 1.00 0.00 94 LEU A O 18
ATOM 32880 N N . PRO A 1 79 ? 28.174 -15.625 -33.722 1.00 0.00 95 PRO A N 18
ATOM 32881 C CA . PRO A 1 79 ? 29.592 -15.866 -34.037 1.00 0.00 95 PRO A CA 18
ATOM 32882 C C . PRO A 1 79 ? 30.077 -14.970 -35.203 1.00 0.00 95 PRO A C 18
ATOM 32883 O O . PRO A 1 79 ? 29.406 -13.998 -35.588 1.00 0.00 95 PRO A O 18
ATOM 32894 N N . GLY A 1 80 ? 31.249 -15.311 -35.739 1.00 0.00 96 GLY A N 18
ATOM 32895 C CA . GLY A 1 80 ? 31.814 -14.632 -36.893 1.00 0.00 96 GLY A CA 18
ATOM 32896 C C . GLY A 1 80 ? 32.615 -15.586 -37.754 1.00 0.00 96 GLY A C 18
ATOM 32897 O O . GLY A 1 80 ? 32.458 -16.803 -37.661 1.00 0.00 96 GLY A O 18
ATOM 32901 N N . GLU A 1 81 ? 33.472 -15.007 -38.600 1.00 0.00 97 GLU A N 18
ATOM 32902 C CA . GLU A 1 81 ? 34.428 -15.752 -39.444 1.00 0.00 97 GLU A CA 18
ATOM 32903 C C . GLU A 1 81 ? 35.468 -16.515 -38.582 1.00 0.00 97 GLU A C 18
ATOM 32904 O O . GLU A 1 81 ? 36.048 -17.506 -39.022 1.00 0.00 97 GLU A O 18
ATOM 32916 N N . ASN A 1 82 ? 35.664 -16.037 -37.338 1.00 0.00 98 ASN A N 18
ATOM 32917 C CA . ASN A 1 82 ? 36.558 -16.665 -36.336 1.00 0.00 98 ASN A CA 18
ATOM 32918 C C . ASN A 1 82 ? 35.931 -17.952 -35.743 1.00 0.00 98 ASN A C 18
ATOM 32919 O O . ASN A 1 82 ? 36.581 -18.667 -34.984 1.00 0.00 98 ASN A O 18
ATOM 32930 N N . ASN A 1 83 ? 34.651 -18.216 -36.081 1.00 0.00 99 ASN A N 18
ATOM 32931 C CA . ASN A 1 83 ? 33.921 -19.436 -35.677 1.00 0.00 99 ASN A CA 18
ATOM 32932 C C . ASN A 1 83 ? 33.268 -20.067 -36.915 1.00 0.00 99 ASN A C 18
ATOM 32933 O O . ASN A 1 83 ? 32.180 -19.647 -37.328 1.00 0.00 99 ASN A O 18
ATOM 32944 N N . GLU A 1 84 ? 33.945 -21.076 -37.505 1.00 0.00 100 GLU A N 18
ATOM 32945 C CA . GLU A 1 84 ? 33.457 -21.784 -38.712 1.00 0.00 100 GLU A CA 18
ATOM 32946 C C . GLU A 1 84 ? 32.188 -22.623 -38.420 1.00 0.00 100 GLU A C 18
ATOM 32947 O O . GLU A 1 84 ? 31.469 -23.003 -39.352 1.00 0.00 100 GLU A O 18
ATOM 32959 N N . ALA A 1 85 ? 31.939 -22.899 -37.120 1.00 0.00 101 ALA A N 18
ATOM 32960 C CA . ALA A 1 85 ? 30.748 -23.631 -36.652 1.00 0.00 101 ALA A CA 18
ATOM 32961 C C . ALA A 1 85 ? 29.456 -22.879 -37.015 1.00 0.00 101 ALA A C 18
ATOM 32962 O O . ALA A 1 85 ? 28.470 -23.500 -37.431 1.00 0.00 101 ALA A O 18
ATOM 32969 N N . GLY A 1 86 ? 29.499 -21.539 -36.877 1.00 0.00 102 GLY A N 18
ATOM 32970 C CA . GLY A 1 86 ? 28.392 -20.673 -37.280 1.00 0.00 102 GLY A CA 18
ATOM 32971 C C . GLY A 1 86 ? 27.096 -20.955 -36.521 1.00 0.00 102 GLY A C 18
ATOM 32972 O O . GLY A 1 86 ? 26.064 -21.260 -37.134 1.00 0.00 102 GLY A O 18
ATOM 32976 N N . GLN A 1 87 ? 27.159 -20.910 -35.179 1.00 0.00 103 GLN A N 18
ATOM 32977 C CA . GLN A 1 87 ? 25.989 -21.150 -34.311 1.00 0.00 103 GLN A CA 18
ATOM 32978 C C . GLN A 1 87 ? 25.813 -20.004 -33.310 1.00 0.00 103 GLN A C 18
ATOM 32979 O O . GLN A 1 87 ? 26.791 -19.469 -32.786 1.00 0.00 103 GLN A O 18
ATOM 32993 N N . VAL A 1 88 ? 24.547 -19.640 -33.081 1.00 0.00 104 VAL A N 18
ATOM 32994 C CA . VAL A 1 88 ? 24.132 -18.619 -32.117 1.00 0.00 104 VAL A CA 18
ATOM 32995 C C . VAL A 1 88 ? 24.089 -19.208 -30.697 1.00 0.00 104 VAL A C 18
ATOM 32996 O O . VAL A 1 88 ? 23.448 -20.237 -30.469 1.00 0.00 104 VAL A O 18
ATOM 33009 N N . ILE A 1 89 ? 24.775 -18.544 -29.758 1.00 0.00 105 ILE A N 18
ATOM 33010 C CA . ILE A 1 89 ? 24.789 -18.932 -28.339 1.00 0.00 105 ILE A CA 18
ATOM 33011 C C . ILE A 1 89 ? 23.857 -17.979 -27.578 1.00 0.00 105 ILE A C 18
ATOM 33012 O O . ILE A 1 89 ? 24.154 -16.791 -27.446 1.00 0.00 105 ILE A O 18
ATOM 33028 N N . VAL A 1 90 ? 22.721 -18.495 -27.104 1.00 0.00 106 VAL A N 18
ATOM 33029 C CA . VAL A 1 90 ? 21.739 -17.701 -26.352 1.00 0.00 106 VAL A CA 18
ATOM 33030 C C . VAL A 1 90 ? 22.040 -17.816 -24.842 1.00 0.00 106 VAL A C 18
ATOM 33031 O O . VAL A 1 90 ? 22.364 -18.908 -24.342 1.00 0.00 106 VAL A O 18
ATOM 33044 N N . ARG A 1 91 ? 21.968 -16.675 -24.138 1.00 0.00 107 ARG A N 18
ATOM 33045 C CA . ARG A 1 91 ? 22.304 -16.584 -22.706 1.00 0.00 107 ARG A CA 18
ATOM 33046 C C . ARG A 1 91 ? 21.116 -15.997 -21.927 1.00 0.00 107 ARG A C 18
ATOM 33047 O O . ARG A 1 91 ? 20.985 -14.776 -21.835 1.00 0.00 107 ARG A O 18
ATOM 33068 N N . VAL A 1 92 ? 20.254 -16.869 -21.370 1.00 0.00 108 VAL A N 18
ATOM 33069 C CA . VAL A 1 92 ? 19.068 -16.440 -20.596 1.00 0.00 108 VAL A CA 18
ATOM 33070 C C . VAL A 1 92 ? 19.400 -16.549 -19.089 1.00 0.00 108 VAL A C 18
ATOM 33071 O O . VAL A 1 92 ? 19.351 -17.637 -18.517 1.00 0.00 108 VAL A O 18
ATOM 33084 N N . SER A 1 93 ? 19.707 -15.413 -18.449 1.00 0.00 109 SER A N 18
ATOM 33085 C CA . SER A 1 93 ? 20.179 -15.369 -17.050 1.00 0.00 109 SER A CA 18
ATOM 33086 C C . SER A 1 93 ? 19.211 -14.559 -16.178 1.00 0.00 109 SER A C 18
ATOM 33087 O O . SER A 1 93 ? 18.675 -13.538 -16.626 1.00 0.00 109 SER A O 18
ATOM 33095 N N . LYS A 1 94 ? 19.002 -15.029 -14.930 1.00 0.00 110 LYS A N 18
ATOM 33096 C CA . LYS A 1 94 ? 18.066 -14.417 -13.977 1.00 0.00 110 LYS A CA 18
ATOM 33097 C C . LYS A 1 94 ? 18.458 -14.797 -12.538 1.00 0.00 110 LYS A C 18
ATOM 33098 O O . LYS A 1 94 ? 18.248 -15.945 -12.118 1.00 0.00 110 LYS A O 18
ATOM 33117 N N . GLY A 1 95 ? 19.037 -13.826 -11.806 1.00 0.00 111 GLY A N 18
ATOM 33118 C CA . GLY A 1 95 ? 19.446 -14.019 -10.414 1.00 0.00 111 GLY A CA 18
ATOM 33119 C C . GLY A 1 95 ? 20.551 -15.068 -10.275 1.00 0.00 111 GLY A C 18
ATOM 33120 O O . GLY A 1 95 ? 21.681 -14.838 -10.713 1.00 0.00 111 GLY A O 18
ATOM 33124 N N . ASP A 1 96 ? 20.199 -16.232 -9.705 1.00 0.00 112 ASP A N 18
ATOM 33125 C CA . ASP A 1 96 ? 21.127 -17.370 -9.513 1.00 0.00 112 ASP A CA 18
ATOM 33126 C C . ASP A 1 96 ? 21.231 -18.224 -10.794 1.00 0.00 112 ASP A C 18
ATOM 33127 O O . ASP A 1 96 ? 22.221 -18.938 -10.998 1.00 0.00 112 ASP A O 18
ATOM 33136 N N . HIS A 1 97 ? 20.192 -18.146 -11.646 1.00 0.00 113 HIS A N 18
ATOM 33137 C CA . HIS A 1 97 ? 20.079 -18.956 -12.868 1.00 0.00 113 HIS A CA 18
ATOM 33138 C C . HIS A 1 97 ? 20.884 -18.342 -14.021 1.00 0.00 113 HIS A C 18
ATOM 33139 O O . HIS A 1 97 ? 21.029 -17.118 -14.126 1.00 0.00 113 HIS A O 18
ATOM 33154 N N . SER A 1 98 ? 21.371 -19.227 -14.888 1.00 0.00 114 SER A N 18
ATOM 33155 C CA . SER A 1 98 ? 22.038 -18.895 -16.140 1.00 0.00 114 SER A CA 18
ATOM 33156 C C . SER A 1 98 ? 21.863 -20.096 -17.085 1.00 0.00 114 SER A C 18
ATOM 33157 O O . SER A 1 98 ? 22.565 -21.104 -16.966 1.00 0.00 114 SER A O 18
ATOM 33165 N N . GLU A 1 99 ? 20.880 -19.988 -17.981 1.00 0.00 115 GLU A N 18
ATOM 33166 C CA . GLU A 1 99 ? 20.496 -21.036 -18.930 1.00 0.00 115 GLU A CA 18
ATOM 33167 C C . GLU A 1 99 ? 21.066 -20.685 -20.309 1.00 0.00 115 GLU A C 18
ATOM 33168 O O . GLU A 1 99 ? 20.638 -19.709 -20.930 1.00 0.00 115 GLU A O 18
ATOM 33180 N N . THR A 1 100 ? 22.041 -21.475 -20.770 1.00 0.00 116 THR A N 18
ATOM 33181 C CA . THR A 1 100 ? 22.756 -21.226 -22.024 1.00 0.00 116 THR A CA 18
ATOM 33182 C C . THR A 1 100 ? 22.505 -22.388 -22.999 1.00 0.00 116 THR A C 18
ATOM 33183 O O . THR A 1 100 ? 22.572 -23.564 -22.606 1.00 0.00 116 THR A O 18
ATOM 33194 N N . ARG A 1 101 ? 22.204 -22.057 -24.266 1.00 0.00 117 ARG A N 18
ATOM 33195 C CA . ARG A 1 101 ? 21.914 -23.065 -25.315 1.00 0.00 117 ARG A CA 18
ATOM 33196 C C . ARG A 1 101 ? 22.530 -22.606 -26.647 1.00 0.00 117 ARG A C 18
ATOM 33197 O O . ARG A 1 101 ? 22.911 -21.433 -26.788 1.00 0.00 117 ARG A O 18
ATOM 33218 N N . GLU A 1 102 ? 22.618 -23.526 -27.625 1.00 0.00 118 GLU A N 18
ATOM 33219 C CA . GLU A 1 102 ? 23.158 -23.235 -28.965 1.00 0.00 118 GLU A CA 18
ATOM 33220 C C . GLU A 1 102 ? 22.148 -23.653 -30.049 1.00 0.00 118 GLU A C 18
ATOM 33221 O O . GLU A 1 102 ? 21.536 -24.721 -29.967 1.00 0.00 118 GLU A O 18
ATOM 33233 N N . ILE A 1 103 ? 21.991 -22.776 -31.045 1.00 0.00 119 ILE A N 18
ATOM 33234 C CA . ILE A 1 103 ? 21.137 -22.970 -32.236 1.00 0.00 119 ILE A CA 18
ATOM 33235 C C . ILE A 1 103 ? 21.947 -22.593 -33.493 1.00 0.00 119 ILE A C 18
ATOM 33236 O O . ILE A 1 103 ? 22.894 -21.823 -33.377 1.00 0.00 119 ILE A O 18
ATOM 33252 N N . PRO A 1 104 ? 21.623 -23.151 -34.703 1.00 0.00 120 PRO A N 18
ATOM 33253 C CA . PRO A 1 104 ? 22.260 -22.718 -35.976 1.00 0.00 120 PRO A CA 18
ATOM 33254 C C . PRO A 1 104 ? 22.071 -21.198 -36.254 1.00 0.00 120 PRO A C 18
ATOM 33255 O O . PRO A 1 104 ? 21.049 -20.610 -35.864 1.00 0.00 120 PRO A O 18
ATOM 33266 N N . LEU A 1 105 ? 23.076 -20.575 -36.916 1.00 0.00 121 LEU A N 18
ATOM 33267 C CA . LEU A 1 105 ? 23.036 -19.136 -37.279 1.00 0.00 121 LEU A CA 18
ATOM 33268 C C . LEU A 1 105 ? 21.926 -18.904 -38.313 1.00 0.00 121 LEU A C 18
ATOM 33269 O O . LEU A 1 105 ? 21.142 -17.964 -38.175 1.00 0.00 121 LEU A O 18
ATOM 33285 N N . ALA A 1 106 ? 21.871 -19.804 -39.319 1.00 0.00 122 ALA A N 18
ATOM 33286 C CA . ALA A 1 106 ? 20.948 -19.717 -40.463 1.00 0.00 122 ALA A CA 18
ATOM 33287 C C . ALA A 1 106 ? 19.495 -19.579 -39.997 1.00 0.00 122 ALA A C 18
ATOM 33288 O O . ALA A 1 106 ? 18.796 -18.661 -40.432 1.00 0.00 122 ALA A O 18
ATOM 33295 N N . SER A 1 107 ? 19.087 -20.468 -39.061 1.00 0.00 123 SER A N 18
ATOM 33296 C CA . SER A 1 107 ? 17.714 -20.501 -38.526 1.00 0.00 123 SER A CA 18
ATOM 33297 C C . SER A 1 107 ? 17.370 -19.187 -37.818 1.00 0.00 123 SER A C 18
ATOM 33298 O O . SER A 1 107 ? 16.402 -18.522 -38.194 1.00 0.00 123 SER A O 18
ATOM 33306 N N . PHE A 1 108 ? 18.210 -18.817 -36.823 1.00 0.00 124 PHE A N 18
ATOM 33307 C CA . PHE A 1 108 ? 18.040 -17.596 -36.021 1.00 0.00 124 PHE A CA 18
ATOM 33308 C C . PHE A 1 108 ? 17.905 -16.360 -36.915 1.00 0.00 124 PHE A C 18
ATOM 33309 O O . PHE A 1 108 ? 17.015 -15.526 -36.699 1.00 0.00 124 PHE A O 18
ATOM 33326 N N . GLU A 1 109 ? 18.803 -16.260 -37.913 1.00 0.00 125 GLU A N 18
ATOM 33327 C CA . GLU A 1 109 ? 18.920 -15.064 -38.741 1.00 0.00 125 GLU A CA 18
ATOM 33328 C C . GLU A 1 109 ? 17.674 -14.901 -39.609 1.00 0.00 125 GLU A C 18
ATOM 33329 O O . GLU A 1 109 ? 17.058 -13.848 -39.572 1.00 0.00 125 GLU A O 18
ATOM 33341 N N . LYS A 1 110 ? 17.298 -15.966 -40.361 1.00 0.00 126 LYS A N 18
ATOM 33342 C CA . LYS A 1 110 ? 16.145 -15.910 -41.297 1.00 0.00 126 LYS A CA 18
ATOM 33343 C C . LYS A 1 110 ? 14.821 -15.686 -40.548 1.00 0.00 126 LYS A C 18
ATOM 33344 O O . LYS A 1 110 ? 13.894 -15.081 -41.096 1.00 0.00 126 LYS A O 18
ATOM 33363 N N . ILE A 1 111 ? 14.745 -16.192 -39.300 1.00 0.00 127 ILE A N 18
ATOM 33364 C CA . ILE A 1 111 ? 13.611 -15.939 -38.395 1.00 0.00 127 ILE A CA 18
ATOM 33365 C C . ILE A 1 111 ? 13.547 -14.436 -38.056 1.00 0.00 127 ILE A C 18
ATOM 33366 O O . ILE A 1 111 ? 12.494 -13.812 -38.175 1.00 0.00 127 ILE A O 18
ATOM 33382 N N . CYS A 1 112 ? 14.701 -13.875 -37.658 1.00 0.00 128 CYS A N 18
ATOM 33383 C CA . CYS A 1 112 ? 14.820 -12.467 -37.253 1.00 0.00 128 CYS A CA 18
ATOM 33384 C C . CYS A 1 112 ? 14.594 -11.530 -38.458 1.00 0.00 128 CYS A C 18
ATOM 33385 O O . CYS A 1 112 ? 14.069 -10.429 -38.298 1.00 0.00 128 CYS A O 18
ATOM 33393 N N . ARG A 1 113 ? 14.974 -12.003 -39.672 1.00 0.00 129 ARG A N 18
ATOM 33394 C CA . ARG A 1 113 ? 14.717 -11.288 -40.944 1.00 0.00 129 ARG A CA 18
ATOM 33395 C C . ARG A 1 113 ? 13.205 -11.248 -41.187 1.00 0.00 129 ARG A C 18
ATOM 33396 O O . ARG A 1 113 ? 12.648 -10.203 -41.510 1.00 0.00 129 ARG A O 18
ATOM 33417 N N . ALA A 1 114 ? 12.561 -12.416 -40.977 1.00 0.00 130 ALA A N 18
ATOM 33418 C CA . ALA A 1 114 ? 11.107 -12.585 -41.129 1.00 0.00 130 ALA A CA 18
ATOM 33419 C C . ALA A 1 114 ? 10.347 -11.692 -40.139 1.00 0.00 130 ALA A C 18
ATOM 33420 O O . ALA A 1 114 ? 9.288 -11.199 -40.466 1.00 0.00 130 ALA A O 18
ATOM 33427 N N . LEU A 1 115 ? 10.909 -11.478 -38.933 1.00 0.00 131 LEU A N 18
ATOM 33428 C CA . LEU A 1 115 ? 10.320 -10.556 -37.935 1.00 0.00 131 LEU A CA 18
ATOM 33429 C C . LEU A 1 115 ? 10.413 -9.110 -38.444 1.00 0.00 131 LEU A C 18
ATOM 33430 O O . LEU A 1 115 ? 9.424 -8.378 -38.441 1.00 0.00 131 LEU A O 18
ATOM 33446 N N . LEU A 1 116 ? 11.610 -8.751 -38.939 1.00 0.00 132 LEU A N 18
ATOM 33447 C CA . LEU A 1 116 ? 11.908 -7.412 -39.479 1.00 0.00 132 LEU A CA 18
ATOM 33448 C C . LEU A 1 116 ? 11.041 -7.082 -40.707 1.00 0.00 132 LEU A C 18
ATOM 33449 O O . LEU A 1 116 ? 10.760 -5.924 -40.955 1.00 0.00 132 LEU A O 18
ATOM 33465 N N . PHE A 1 117 ? 10.636 -8.108 -41.476 1.00 0.00 133 PHE A N 18
ATOM 33466 C CA . PHE A 1 117 ? 9.832 -7.916 -42.700 1.00 0.00 133 PHE A CA 18
ATOM 33467 C C . PHE A 1 117 ? 8.315 -7.947 -42.390 1.00 0.00 133 PHE A C 18
ATOM 33468 O O . PHE A 1 117 ? 7.553 -7.104 -42.882 1.00 0.00 133 PHE A O 18
ATOM 33485 N N . ARG A 1 118 ? 7.899 -8.904 -41.539 1.00 0.00 134 ARG A N 18
ATOM 33486 C CA . ARG A 1 118 ? 6.471 -9.172 -41.214 1.00 0.00 134 ARG A CA 18
ATOM 33487 C C . ARG A 1 118 ? 5.943 -8.266 -40.083 1.00 0.00 134 ARG A C 18
ATOM 33488 O O . ARG A 1 118 ? 4.741 -8.298 -39.783 1.00 0.00 134 ARG A O 18
ATOM 33509 N N . CYS A 1 119 ? 6.846 -7.468 -39.457 1.00 0.00 135 CYS A N 18
ATOM 33510 C CA . CYS A 1 119 ? 6.493 -6.497 -38.380 1.00 0.00 135 CYS A CA 18
ATOM 33511 C C . CYS A 1 119 ? 5.394 -5.479 -38.802 1.00 0.00 135 CYS A C 18
ATOM 33512 O O . CYS A 1 119 ? 4.842 -4.762 -37.952 1.00 0.00 135 CYS A O 18
ATOM 33520 N N . GLU A 1 120 ? 5.113 -5.419 -40.121 1.00 0.00 136 GLU A N 18
ATOM 33521 C CA . GLU A 1 120 ? 4.000 -4.643 -40.705 1.00 0.00 136 GLU A CA 18
ATOM 33522 C C . GLU A 1 120 ? 2.646 -5.054 -40.086 1.00 0.00 136 GLU A C 18
ATOM 33523 O O . GLU A 1 120 ? 1.892 -4.207 -39.591 1.00 0.00 136 GLU A O 18
ATOM 33535 N N . GLY A 1 1 ? 12.395 3.207 -6.024 1.00 0.00 17 GLY A N 19
ATOM 33536 C CA . GLY A 1 1 ? 12.112 1.755 -5.897 1.00 0.00 17 GLY A CA 19
ATOM 33537 C C . GLY A 1 1 ? 11.584 1.162 -7.197 1.00 0.00 17 GLY A C 19
ATOM 33538 O O . GLY A 1 1 ? 11.758 1.757 -8.268 1.00 0.00 17 GLY A O 19
ATOM 33544 N N . ALA A 1 2 ? 10.951 -0.020 -7.106 1.00 0.00 18 ALA A N 19
ATOM 33545 C CA . ALA A 1 2 ? 10.342 -0.703 -8.259 1.00 0.00 18 ALA A CA 19
ATOM 33546 C C . ALA A 1 2 ? 8.961 -0.098 -8.565 1.00 0.00 18 ALA A C 19
ATOM 33547 O O . ALA A 1 2 ? 7.973 -0.406 -7.881 1.00 0.00 18 ALA A O 19
ATOM 33554 N N . GLY A 1 3 ? 8.920 0.810 -9.554 1.00 0.00 19 GLY A N 19
ATOM 33555 C CA . GLY A 1 3 ? 7.672 1.431 -10.007 1.00 0.00 19 GLY A CA 19
ATOM 33556 C C . GLY A 1 3 ? 6.862 0.500 -10.905 1.00 0.00 19 GLY A C 19
ATOM 33557 O O . GLY A 1 3 ? 5.629 0.481 -10.842 1.00 0.00 19 GLY A O 19
ATOM 33561 N N . THR A 1 4 ? 7.578 -0.282 -11.732 1.00 0.00 20 THR A N 19
ATOM 33562 C CA . THR A 1 4 ? 6.975 -1.241 -12.681 1.00 0.00 20 THR A CA 19
ATOM 33563 C C . THR A 1 4 ? 6.562 -2.545 -11.962 1.00 0.00 20 THR A C 19
ATOM 33564 O O . THR A 1 4 ? 7.051 -2.839 -10.865 1.00 0.00 20 THR A O 19
ATOM 33575 N N . SER A 1 5 ? 5.672 -3.329 -12.597 1.00 0.00 21 SER A N 19
ATOM 33576 C CA . SER A 1 5 ? 5.227 -4.648 -12.090 1.00 0.00 21 SER A CA 19
ATOM 33577 C C . SER A 1 5 ? 6.149 -5.774 -12.631 1.00 0.00 21 SER A C 19
ATOM 33578 O O . SER A 1 5 ? 5.681 -6.861 -13.004 1.00 0.00 21 SER A O 19
ATOM 33586 N N . ALA A 1 6 ? 7.474 -5.510 -12.601 1.00 0.00 22 ALA A N 19
ATOM 33587 C CA . ALA A 1 6 ? 8.508 -6.396 -13.168 1.00 0.00 22 ALA A CA 19
ATOM 33588 C C . ALA A 1 6 ? 8.629 -7.728 -12.400 1.00 0.00 22 ALA A C 19
ATOM 33589 O O . ALA A 1 6 ? 9.078 -8.712 -12.971 1.00 0.00 22 ALA A O 19
ATOM 33596 N N . ALA A 1 7 ? 8.225 -7.737 -11.110 1.00 0.00 23 ALA A N 19
ATOM 33597 C CA . ALA A 1 7 ? 8.275 -8.938 -10.236 1.00 0.00 23 ALA A CA 19
ATOM 33598 C C . ALA A 1 7 ? 7.410 -10.089 -10.795 1.00 0.00 23 ALA A C 19
ATOM 33599 O O . ALA A 1 7 ? 7.800 -11.262 -10.734 1.00 0.00 23 ALA A O 19
ATOM 33606 N N . MET A 1 8 ? 6.253 -9.716 -11.376 1.00 0.00 24 MET A N 19
ATOM 33607 C CA . MET A 1 8 ? 5.315 -10.662 -12.035 1.00 0.00 24 MET A CA 19
ATOM 33608 C C . MET A 1 8 ? 5.977 -11.337 -13.250 1.00 0.00 24 MET A C 19
ATOM 33609 O O . MET A 1 8 ? 5.727 -12.510 -13.547 1.00 0.00 24 MET A O 19
ATOM 33623 N N . ARG A 1 9 ? 6.809 -10.552 -13.946 1.00 0.00 25 ARG A N 19
ATOM 33624 C CA . ARG A 1 9 ? 7.500 -10.976 -15.169 1.00 0.00 25 ARG A CA 19
ATOM 33625 C C . ARG A 1 9 ? 8.694 -11.892 -14.819 1.00 0.00 25 ARG A C 19
ATOM 33626 O O . ARG A 1 9 ? 8.907 -12.917 -15.463 1.00 0.00 25 ARG A O 19
ATOM 33647 N N . GLN A 1 10 ? 9.418 -11.530 -13.740 1.00 0.00 26 GLN A N 19
ATOM 33648 C CA . GLN A 1 10 ? 10.601 -12.280 -13.248 1.00 0.00 26 GLN A CA 19
ATOM 33649 C C . GLN A 1 10 ? 10.205 -13.627 -12.622 1.00 0.00 26 GLN A C 19
ATOM 33650 O O . GLN A 1 10 ? 11.057 -14.495 -12.439 1.00 0.00 26 GLN A O 19
ATOM 33664 N N . ALA A 1 11 ? 8.904 -13.776 -12.289 1.00 0.00 27 ALA A N 19
ATOM 33665 C CA . ALA A 1 11 ? 8.327 -15.034 -11.743 1.00 0.00 27 ALA A CA 19
ATOM 33666 C C . ALA A 1 11 ? 8.578 -16.265 -12.660 1.00 0.00 27 ALA A C 19
ATOM 33667 O O . ALA A 1 11 ? 8.508 -17.412 -12.190 1.00 0.00 27 ALA A O 19
ATOM 33674 N N . THR A 1 12 ? 8.863 -16.017 -13.957 1.00 0.00 28 THR A N 19
ATOM 33675 C CA . THR A 1 12 ? 9.209 -17.062 -14.933 1.00 0.00 28 THR A CA 19
ATOM 33676 C C . THR A 1 12 ? 10.563 -17.736 -14.594 1.00 0.00 28 THR A C 19
ATOM 33677 O O . THR A 1 12 ? 11.407 -17.167 -13.879 1.00 0.00 28 THR A O 19
ATOM 33688 N N . SER A 1 13 ? 10.771 -18.941 -15.132 1.00 0.00 29 SER A N 19
ATOM 33689 C CA . SER A 1 13 ? 12.000 -19.714 -14.922 1.00 0.00 29 SER A CA 19
ATOM 33690 C C . SER A 1 13 ? 12.825 -19.751 -16.232 1.00 0.00 29 SER A C 19
ATOM 33691 O O . SER A 1 13 ? 12.299 -20.199 -17.247 1.00 0.00 29 SER A O 19
ATOM 33699 N N . PRO A 1 14 ? 14.136 -19.320 -16.223 1.00 0.00 30 PRO A N 19
ATOM 33700 C CA . PRO A 1 14 ? 15.015 -19.268 -17.444 1.00 0.00 30 PRO A CA 19
ATOM 33701 C C . PRO A 1 14 ? 15.120 -20.616 -18.195 1.00 0.00 30 PRO A C 19
ATOM 33702 O O . PRO A 1 14 ? 15.476 -20.639 -19.375 1.00 0.00 30 PRO A O 19
ATOM 33713 N N . LYS A 1 15 ? 14.801 -21.719 -17.490 1.00 0.00 31 LYS A N 19
ATOM 33714 C CA . LYS A 1 15 ? 14.791 -23.075 -18.060 1.00 0.00 31 LYS A CA 19
ATOM 33715 C C . LYS A 1 15 ? 13.623 -23.210 -19.076 1.00 0.00 31 LYS A C 19
ATOM 33716 O O . LYS A 1 15 ? 13.861 -23.530 -20.242 1.00 0.00 31 LYS A O 19
ATOM 33735 N N . THR A 1 16 ? 12.369 -22.926 -18.622 1.00 0.00 32 THR A N 19
ATOM 33736 C CA . THR A 1 16 ? 11.155 -23.020 -19.482 1.00 0.00 32 THR A CA 19
ATOM 33737 C C . THR A 1 16 ? 11.185 -21.962 -20.606 1.00 0.00 32 THR A C 19
ATOM 33738 O O . THR A 1 16 ? 10.618 -22.173 -21.698 1.00 0.00 32 THR A O 19
ATOM 33749 N N . ILE A 1 17 ? 11.869 -20.835 -20.328 1.00 0.00 33 ILE A N 19
ATOM 33750 C CA . ILE A 1 17 ? 12.063 -19.761 -21.302 1.00 0.00 33 ILE A CA 19
ATOM 33751 C C . ILE A 1 17 ? 12.945 -20.274 -22.444 1.00 0.00 33 ILE A C 19
ATOM 33752 O O . ILE A 1 17 ? 12.563 -20.170 -23.608 1.00 0.00 33 ILE A O 19
ATOM 33768 N N . LEU A 1 18 ? 14.083 -20.901 -22.080 1.00 0.00 34 LEU A N 19
ATOM 33769 C CA . LEU A 1 18 ? 14.981 -21.574 -23.044 1.00 0.00 34 LEU A CA 19
ATOM 33770 C C . LEU A 1 18 ? 14.233 -22.632 -23.874 1.00 0.00 34 LEU A C 19
ATOM 33771 O O . LEU A 1 18 ? 14.473 -22.738 -25.074 1.00 0.00 34 LEU A O 19
ATOM 33787 N N . GLU A 1 19 ? 13.323 -23.383 -23.222 1.00 0.00 35 GLU A N 19
ATOM 33788 C CA . GLU A 1 19 ? 12.509 -24.412 -23.896 1.00 0.00 35 GLU A CA 19
ATOM 33789 C C . GLU A 1 19 ? 11.736 -23.814 -25.081 1.00 0.00 35 GLU A C 19
ATOM 33790 O O . GLU A 1 19 ? 11.943 -24.244 -26.222 1.00 0.00 35 GLU A O 19
ATOM 33802 N N . TYR A 1 20 ? 10.906 -22.770 -24.821 1.00 0.00 36 TYR A N 19
ATOM 33803 C CA . TYR A 1 20 ? 10.034 -22.191 -25.878 1.00 0.00 36 TYR A CA 19
ATOM 33804 C C . TYR A 1 20 ? 10.853 -21.389 -26.928 1.00 0.00 36 TYR A C 19
ATOM 33805 O O . TYR A 1 20 ? 10.421 -21.277 -28.089 1.00 0.00 36 TYR A O 19
ATOM 33823 N N . ILE A 1 21 ? 12.029 -20.842 -26.510 1.00 0.00 37 ILE A N 19
ATOM 33824 C CA . ILE A 1 21 ? 12.984 -20.170 -27.429 1.00 0.00 37 ILE A CA 19
ATOM 33825 C C . ILE A 1 21 ? 13.403 -21.149 -28.542 1.00 0.00 37 ILE A C 19
ATOM 33826 O O . ILE A 1 21 ? 13.130 -20.914 -29.726 1.00 0.00 37 ILE A O 19
ATOM 33842 N N . ILE A 1 22 ? 14.001 -22.281 -28.126 1.00 0.00 38 ILE A N 19
ATOM 33843 C CA . ILE A 1 22 ? 14.568 -23.276 -29.054 1.00 0.00 38 ILE A CA 19
ATOM 33844 C C . ILE A 1 22 ? 13.447 -23.923 -29.897 1.00 0.00 38 ILE A C 19
ATOM 33845 O O . ILE A 1 22 ? 13.637 -24.146 -31.098 1.00 0.00 38 ILE A O 19
ATOM 33861 N N . ASN A 1 23 ? 12.271 -24.162 -29.256 1.00 0.00 39 ASN A N 19
ATOM 33862 C CA . ASN A 1 23 ? 11.062 -24.692 -29.940 1.00 0.00 39 ASN A CA 19
ATOM 33863 C C . ASN A 1 23 ? 10.714 -23.836 -31.162 1.00 0.00 39 ASN A C 19
ATOM 33864 O O . ASN A 1 23 ? 10.548 -24.369 -32.256 1.00 0.00 39 ASN A O 19
ATOM 33875 N N . PHE A 1 24 ? 10.644 -22.509 -30.948 1.00 0.00 40 PHE A N 19
ATOM 33876 C CA . PHE A 1 24 ? 10.300 -21.540 -32.005 1.00 0.00 40 PHE A CA 19
ATOM 33877 C C . PHE A 1 24 ? 11.365 -21.499 -33.127 1.00 0.00 40 PHE A C 19
ATOM 33878 O O . PHE A 1 24 ? 11.030 -21.610 -34.319 1.00 0.00 40 PHE A O 19
ATOM 33895 N N . PHE A 1 25 ? 12.639 -21.327 -32.731 1.00 0.00 41 PHE A N 19
ATOM 33896 C CA . PHE A 1 25 ? 13.755 -21.153 -33.684 1.00 0.00 41 PHE A CA 19
ATOM 33897 C C . PHE A 1 25 ? 13.999 -22.410 -34.538 1.00 0.00 41 PHE A C 19
ATOM 33898 O O . PHE A 1 25 ? 14.576 -22.304 -35.618 1.00 0.00 41 PHE A O 19
ATOM 33915 N N . THR A 1 26 ? 13.554 -23.589 -34.065 1.00 0.00 42 THR A N 19
ATOM 33916 C CA . THR A 1 26 ? 13.614 -24.833 -34.858 1.00 0.00 42 THR A CA 19
ATOM 33917 C C . THR A 1 26 ? 12.334 -25.013 -35.713 1.00 0.00 42 THR A C 19
ATOM 33918 O O . THR A 1 26 ? 12.423 -25.349 -36.899 1.00 0.00 42 THR A O 19
ATOM 33929 N N . CYS A 1 27 ? 11.146 -24.745 -35.120 1.00 0.00 43 CYS A N 19
ATOM 33930 C CA . CYS A 1 27 ? 9.836 -25.071 -35.747 1.00 0.00 43 CYS A CA 19
ATOM 33931 C C . CYS A 1 27 ? 8.724 -24.100 -35.294 1.00 0.00 43 CYS A C 19
ATOM 33932 O O . CYS A 1 27 ? 8.787 -23.533 -34.205 1.00 0.00 43 CYS A O 19
ATOM 33940 N N . GLY A 1 28 ? 7.699 -23.925 -36.153 1.00 0.00 44 GLY A N 19
ATOM 33941 C CA . GLY A 1 28 ? 6.519 -23.115 -35.823 1.00 0.00 44 GLY A CA 19
ATOM 33942 C C . GLY A 1 28 ? 5.417 -23.977 -35.202 1.00 0.00 44 GLY A C 19
ATOM 33943 O O . GLY A 1 28 ? 5.570 -24.446 -34.072 1.00 0.00 44 GLY A O 19
ATOM 33947 N N . GLY A 1 29 ? 4.305 -24.175 -35.942 1.00 0.00 45 GLY A N 19
ATOM 33948 C CA . GLY A 1 29 ? 3.225 -25.103 -35.541 1.00 0.00 45 GLY A CA 19
ATOM 33949 C C . GLY A 1 29 ? 2.210 -24.515 -34.558 1.00 0.00 45 GLY A C 19
ATOM 33950 O O . GLY A 1 29 ? 1.005 -24.752 -34.697 1.00 0.00 45 GLY A O 19
ATOM 33954 N N . ILE A 1 30 ? 2.689 -23.765 -33.555 1.00 0.00 46 ILE A N 19
ATOM 33955 C CA . ILE A 1 30 ? 1.851 -23.201 -32.489 1.00 0.00 46 ILE A CA 19
ATOM 33956 C C . ILE A 1 30 ? 1.277 -21.826 -32.900 1.00 0.00 46 ILE A C 19
ATOM 33957 O O . ILE A 1 30 ? 2.005 -20.822 -32.930 1.00 0.00 46 ILE A O 19
ATOM 33973 N N . ARG A 1 31 ? -0.026 -21.804 -33.264 1.00 0.00 47 ARG A N 19
ATOM 33974 C CA . ARG A 1 31 ? -0.755 -20.560 -33.612 1.00 0.00 47 ARG A CA 19
ATOM 33975 C C . ARG A 1 31 ? -2.217 -20.570 -33.085 1.00 0.00 47 ARG A C 19
ATOM 33976 O O . ARG A 1 31 ? -3.077 -19.864 -33.623 1.00 0.00 47 ARG A O 19
ATOM 33997 N N . ARG A 1 32 ? -2.502 -21.351 -32.017 1.00 0.00 48 ARG A N 19
ATOM 33998 C CA . ARG A 1 32 ? -3.861 -21.401 -31.393 1.00 0.00 48 ARG A CA 19
ATOM 33999 C C . ARG A 1 32 ? -3.858 -20.830 -29.952 1.00 0.00 48 ARG A C 19
ATOM 34000 O O . ARG A 1 32 ? -4.208 -19.667 -29.743 1.00 0.00 48 ARG A O 19
ATOM 34021 N N . ARG A 1 33 ? -3.447 -21.647 -28.957 1.00 0.00 49 ARG A N 19
ATOM 34022 C CA . ARG A 1 33 ? -3.576 -21.300 -27.516 1.00 0.00 49 ARG A CA 19
ATOM 34023 C C . ARG A 1 33 ? -2.239 -20.781 -26.936 1.00 0.00 49 ARG A C 19
ATOM 34024 O O . ARG A 1 33 ? -2.182 -19.696 -26.345 1.00 0.00 49 ARG A O 19
ATOM 34045 N N . ASN A 1 34 ? -1.153 -21.538 -27.169 1.00 0.00 50 ASN A N 19
ATOM 34046 C CA . ASN A 1 34 ? 0.179 -21.293 -26.559 1.00 0.00 50 ASN A CA 19
ATOM 34047 C C . ASN A 1 34 ? 0.995 -20.271 -27.401 1.00 0.00 50 ASN A C 19
ATOM 34048 O O . ASN A 1 34 ? 2.115 -19.886 -27.037 1.00 0.00 50 ASN A O 19
ATOM 34059 N N . GLU A 1 35 ? 0.376 -19.797 -28.510 1.00 0.00 51 GLU A N 19
ATOM 34060 C CA . GLU A 1 35 ? 0.984 -18.857 -29.481 1.00 0.00 51 GLU A CA 19
ATOM 34061 C C . GLU A 1 35 ? 1.400 -17.515 -28.845 1.00 0.00 51 GLU A C 19
ATOM 34062 O O . GLU A 1 35 ? 2.276 -16.832 -29.371 1.00 0.00 51 GLU A O 19
ATOM 34074 N N . THR A 1 36 ? 0.732 -17.164 -27.734 1.00 0.00 52 THR A N 19
ATOM 34075 C CA . THR A 1 36 ? 0.847 -15.859 -27.073 1.00 0.00 52 THR A CA 19
ATOM 34076 C C . THR A 1 36 ? 2.282 -15.583 -26.582 1.00 0.00 52 THR A C 19
ATOM 34077 O O . THR A 1 36 ? 2.857 -14.540 -26.906 1.00 0.00 52 THR A O 19
ATOM 34088 N N . GLN A 1 37 ? 2.851 -16.552 -25.838 1.00 0.00 53 GLN A N 19
ATOM 34089 C CA . GLN A 1 37 ? 4.212 -16.433 -25.261 1.00 0.00 53 GLN A CA 19
ATOM 34090 C C . GLN A 1 37 ? 5.282 -16.369 -26.359 1.00 0.00 53 GLN A C 19
ATOM 34091 O O . GLN A 1 37 ? 6.291 -15.659 -26.233 1.00 0.00 53 GLN A O 19
ATOM 34105 N N . TYR A 1 38 ? 5.033 -17.122 -27.437 1.00 0.00 54 TYR A N 19
ATOM 34106 C CA . TYR A 1 38 ? 5.879 -17.109 -28.630 1.00 0.00 54 TYR A CA 19
ATOM 34107 C C . TYR A 1 38 ? 5.831 -15.725 -29.287 1.00 0.00 54 TYR A C 19
ATOM 34108 O O . TYR A 1 38 ? 6.875 -15.152 -29.571 1.00 0.00 54 TYR A O 19
ATOM 34126 N N . GLN A 1 39 ? 4.612 -15.169 -29.437 1.00 0.00 55 GLN A N 19
ATOM 34127 C CA . GLN A 1 39 ? 4.376 -13.870 -30.106 1.00 0.00 55 GLN A CA 19
ATOM 34128 C C . GLN A 1 39 ? 5.129 -12.736 -29.393 1.00 0.00 55 GLN A C 19
ATOM 34129 O O . GLN A 1 39 ? 5.653 -11.831 -30.051 1.00 0.00 55 GLN A O 19
ATOM 34143 N N . GLU A 1 40 ? 5.185 -12.824 -28.044 1.00 0.00 56 GLU A N 19
ATOM 34144 C CA . GLU A 1 40 ? 5.987 -11.909 -27.210 1.00 0.00 56 GLU A CA 19
ATOM 34145 C C . GLU A 1 40 ? 7.446 -11.871 -27.694 1.00 0.00 56 GLU A C 19
ATOM 34146 O O . GLU A 1 40 ? 7.999 -10.799 -27.899 1.00 0.00 56 GLU A O 19
ATOM 34158 N N . LEU A 1 41 ? 8.029 -13.069 -27.916 1.00 0.00 57 LEU A N 19
ATOM 34159 C CA . LEU A 1 41 ? 9.410 -13.223 -28.420 1.00 0.00 57 LEU A CA 19
ATOM 34160 C C . LEU A 1 41 ? 9.543 -12.560 -29.813 1.00 0.00 57 LEU A C 19
ATOM 34161 O O . LEU A 1 41 ? 10.484 -11.787 -30.022 1.00 0.00 57 LEU A O 19
ATOM 34177 N N . ILE A 1 42 ? 8.579 -12.846 -30.738 1.00 0.00 58 ILE A N 19
ATOM 34178 C CA . ILE A 1 42 ? 8.593 -12.301 -32.124 1.00 0.00 58 ILE A CA 19
ATOM 34179 C C . ILE A 1 42 ? 8.725 -10.769 -32.100 1.00 0.00 58 ILE A C 19
ATOM 34180 O O . ILE A 1 42 ? 9.709 -10.221 -32.612 1.00 0.00 58 ILE A O 19
ATOM 34196 N N . GLU A 1 43 ? 7.740 -10.103 -31.475 1.00 0.00 59 GLU A N 19
ATOM 34197 C CA . GLU A 1 43 ? 7.607 -8.643 -31.536 1.00 0.00 59 GLU A CA 19
ATOM 34198 C C . GLU A 1 43 ? 8.643 -7.922 -30.657 1.00 0.00 59 GLU A C 19
ATOM 34199 O O . GLU A 1 43 ? 9.158 -6.902 -31.076 1.00 0.00 59 GLU A O 19
ATOM 34211 N N . THR A 1 44 ? 8.980 -8.482 -29.473 1.00 0.00 60 THR A N 19
ATOM 34212 C CA . THR A 1 44 ? 9.959 -7.847 -28.541 1.00 0.00 60 THR A CA 19
ATOM 34213 C C . THR A 1 44 ? 11.361 -7.816 -29.185 1.00 0.00 60 THR A C 19
ATOM 34214 O O . THR A 1 44 ? 12.067 -6.783 -29.137 1.00 0.00 60 THR A O 19
ATOM 34225 N N . MET A 1 45 ? 11.735 -8.947 -29.815 1.00 0.00 61 MET A N 19
ATOM 34226 C CA . MET A 1 45 ? 12.969 -9.033 -30.605 1.00 0.00 61 MET A CA 19
ATOM 34227 C C . MET A 1 45 ? 12.891 -8.075 -31.805 1.00 0.00 61 MET A C 19
ATOM 34228 O O . MET A 1 45 ? 13.806 -7.308 -32.027 1.00 0.00 61 MET A O 19
ATOM 34242 N N . ALA A 1 46 ? 11.756 -8.084 -32.516 1.00 0.00 62 ALA A N 19
ATOM 34243 C CA . ALA A 1 46 ? 11.524 -7.214 -33.693 1.00 0.00 62 ALA A CA 19
ATOM 34244 C C . ALA A 1 46 ? 11.732 -5.714 -33.362 1.00 0.00 62 ALA A C 19
ATOM 34245 O O . ALA A 1 46 ? 12.317 -4.970 -34.161 1.00 0.00 62 ALA A O 19
ATOM 34252 N N . GLU A 1 47 ? 11.281 -5.317 -32.149 1.00 0.00 63 GLU A N 19
ATOM 34253 C CA . GLU A 1 47 ? 11.423 -3.946 -31.631 1.00 0.00 63 GLU A CA 19
ATOM 34254 C C . GLU A 1 47 ? 12.905 -3.610 -31.408 1.00 0.00 63 GLU A C 19
ATOM 34255 O O . GLU A 1 47 ? 13.399 -2.640 -31.971 1.00 0.00 63 GLU A O 19
ATOM 34267 N N . THR A 1 48 ? 13.612 -4.454 -30.616 1.00 0.00 64 THR A N 19
ATOM 34268 C CA . THR A 1 48 ? 15.014 -4.181 -30.196 1.00 0.00 64 THR A CA 19
ATOM 34269 C C . THR A 1 48 ? 16.013 -4.284 -31.384 1.00 0.00 64 THR A C 19
ATOM 34270 O O . THR A 1 48 ? 17.048 -3.601 -31.400 1.00 0.00 64 THR A O 19
ATOM 34281 N N . LEU A 1 49 ? 15.669 -5.128 -32.377 1.00 0.00 65 LEU A N 19
ATOM 34282 C CA . LEU A 1 49 ? 16.439 -5.282 -33.624 1.00 0.00 65 LEU A CA 19
ATOM 34283 C C . LEU A 1 49 ? 16.314 -3.994 -34.461 1.00 0.00 65 LEU A C 19
ATOM 34284 O O . LEU A 1 49 ? 17.313 -3.326 -34.748 1.00 0.00 65 LEU A O 19
ATOM 34300 N N . LYS A 1 50 ? 15.063 -3.606 -34.787 1.00 0.00 66 LYS A N 19
ATOM 34301 C CA . LYS A 1 50 ? 14.800 -2.410 -35.620 1.00 0.00 66 LYS A CA 19
ATOM 34302 C C . LYS A 1 50 ? 15.142 -1.100 -34.859 1.00 0.00 66 LYS A C 19
ATOM 34303 O O . LYS A 1 50 ? 15.259 -0.046 -35.478 1.00 0.00 66 LYS A O 19
ATOM 34322 N N . SER A 1 51 ? 15.259 -1.182 -33.514 1.00 0.00 67 SER A N 19
ATOM 34323 C CA . SER A 1 51 ? 15.668 -0.051 -32.656 1.00 0.00 67 SER A CA 19
ATOM 34324 C C . SER A 1 51 ? 17.122 0.369 -32.950 1.00 0.00 67 SER A C 19
ATOM 34325 O O . SER A 1 51 ? 17.461 1.554 -32.868 1.00 0.00 67 SER A O 19
ATOM 34333 N N . THR A 1 52 ? 17.974 -0.608 -33.308 1.00 0.00 68 THR A N 19
ATOM 34334 C CA . THR A 1 52 ? 19.401 -0.357 -33.601 1.00 0.00 68 THR A CA 19
ATOM 34335 C C . THR A 1 52 ? 19.643 -0.326 -35.129 1.00 0.00 68 THR A C 19
ATOM 34336 O O . THR A 1 52 ? 20.716 0.077 -35.589 1.00 0.00 68 THR A O 19
ATOM 34347 N N . MET A 1 53 ? 18.625 -0.768 -35.899 1.00 0.00 69 MET A N 19
ATOM 34348 C CA . MET A 1 53 ? 18.557 -0.575 -37.367 1.00 0.00 69 MET A CA 19
ATOM 34349 C C . MET A 1 53 ? 17.873 0.782 -37.680 1.00 0.00 69 MET A C 19
ATOM 34350 O O . MET A 1 53 ? 17.099 1.278 -36.861 1.00 0.00 69 MET A O 19
ATOM 34364 N N . PRO A 1 54 ? 18.178 1.433 -38.849 1.00 0.00 70 PRO A N 19
ATOM 34365 C CA . PRO A 1 54 ? 17.415 2.612 -39.327 1.00 0.00 70 PRO A CA 19
ATOM 34366 C C . PRO A 1 54 ? 15.919 2.268 -39.536 1.00 0.00 70 PRO A C 19
ATOM 34367 O O . PRO A 1 54 ? 15.053 2.863 -38.880 1.00 0.00 70 PRO A O 19
ATOM 34378 N N . ASP A 1 55 ? 15.625 1.299 -40.440 1.00 0.00 71 ASP A N 19
ATOM 34379 C CA . ASP A 1 55 ? 14.263 0.752 -40.603 1.00 0.00 71 ASP A CA 19
ATOM 34380 C C . ASP A 1 55 ? 14.331 -0.698 -41.123 1.00 0.00 71 ASP A C 19
ATOM 34381 O O . ASP A 1 55 ? 14.214 -1.643 -40.334 1.00 0.00 71 ASP A O 19
ATOM 34390 N N . ARG A 1 56 ? 14.617 -0.866 -42.435 1.00 0.00 72 ARG A N 19
ATOM 34391 C CA . ARG A 1 56 ? 14.615 -2.183 -43.128 1.00 0.00 72 ARG A CA 19
ATOM 34392 C C . ARG A 1 56 ? 15.751 -2.229 -44.162 1.00 0.00 72 ARG A C 19
ATOM 34393 O O . ARG A 1 56 ? 16.166 -1.188 -44.679 1.00 0.00 72 ARG A O 19
ATOM 34414 N N . GLY A 1 57 ? 16.236 -3.451 -44.451 1.00 0.00 73 GLY A N 19
ATOM 34415 C CA . GLY A 1 57 ? 17.308 -3.687 -45.431 1.00 0.00 73 GLY A CA 19
ATOM 34416 C C . GLY A 1 57 ? 18.694 -3.665 -44.794 1.00 0.00 73 GLY A C 19
ATOM 34417 O O . GLY A 1 57 ? 19.630 -4.294 -45.303 1.00 0.00 73 GLY A O 19
ATOM 34421 N N . ALA A 1 58 ? 18.812 -2.945 -43.668 1.00 0.00 74 ALA A N 19
ATOM 34422 C CA . ALA A 1 58 ? 20.057 -2.815 -42.900 1.00 0.00 74 ALA A CA 19
ATOM 34423 C C . ALA A 1 58 ? 20.400 -4.142 -42.193 1.00 0.00 74 ALA A C 19
ATOM 34424 O O . ALA A 1 58 ? 19.493 -4.777 -41.646 1.00 0.00 74 ALA A O 19
ATOM 34431 N N . PRO A 1 59 ? 21.698 -4.595 -42.206 1.00 0.00 75 PRO A N 19
ATOM 34432 C CA . PRO A 1 59 ? 22.123 -5.837 -41.507 1.00 0.00 75 PRO A CA 19
ATOM 34433 C C . PRO A 1 59 ? 21.802 -5.795 -39.992 1.00 0.00 75 PRO A C 19
ATOM 34434 O O . PRO A 1 59 ? 21.933 -4.742 -39.353 1.00 0.00 75 PRO A O 19
ATOM 34445 N N . LEU A 1 60 ? 21.351 -6.938 -39.449 1.00 0.00 76 LEU A N 19
ATOM 34446 C CA . LEU A 1 60 ? 21.021 -7.078 -38.016 1.00 0.00 76 LEU A CA 19
ATOM 34447 C C . LEU A 1 60 ? 22.319 -7.158 -37.158 1.00 0.00 76 LEU A C 19
ATOM 34448 O O . LEU A 1 60 ? 23.350 -7.634 -37.656 1.00 0.00 76 LEU A O 19
ATOM 34464 N N . PRO A 1 61 ? 22.298 -6.655 -35.876 1.00 0.00 77 PRO A N 19
ATOM 34465 C CA . PRO A 1 61 ? 23.473 -6.707 -34.958 1.00 0.00 77 PRO A CA 19
ATOM 34466 C C . PRO A 1 61 ? 23.840 -8.151 -34.556 1.00 0.00 77 PRO A C 19
ATOM 34467 O O . PRO A 1 61 ? 22.983 -9.039 -34.573 1.00 0.00 77 PRO A O 19
ATOM 34478 N N . GLU A 1 62 ? 25.106 -8.356 -34.150 1.00 0.00 78 GLU A N 19
ATOM 34479 C CA . GLU A 1 62 ? 25.619 -9.670 -33.735 1.00 0.00 78 GLU A CA 19
ATOM 34480 C C . GLU A 1 62 ? 25.261 -9.966 -32.270 1.00 0.00 78 GLU A C 19
ATOM 34481 O O . GLU A 1 62 ? 25.387 -11.096 -31.814 1.00 0.00 78 GLU A O 19
ATOM 34493 N N . ASN A 1 63 ? 24.836 -8.935 -31.520 1.00 0.00 79 ASN A N 19
ATOM 34494 C CA . ASN A 1 63 ? 24.493 -9.067 -30.095 1.00 0.00 79 ASN A CA 19
ATOM 34495 C C . ASN A 1 63 ? 23.133 -8.419 -29.858 1.00 0.00 79 ASN A C 19
ATOM 34496 O O . ASN A 1 63 ? 22.939 -7.236 -30.163 1.00 0.00 79 ASN A O 19
ATOM 34507 N N . ILE A 1 64 ? 22.173 -9.226 -29.369 1.00 0.00 80 ILE A N 19
ATOM 34508 C CA . ILE A 1 64 ? 20.804 -8.777 -29.057 1.00 0.00 80 ILE A CA 19
ATOM 34509 C C . ILE A 1 64 ? 20.603 -8.871 -27.534 1.00 0.00 80 ILE A C 19
ATOM 34510 O O . ILE A 1 64 ? 20.559 -9.976 -26.979 1.00 0.00 80 ILE A O 19
ATOM 34526 N N . ILE A 1 65 ? 20.521 -7.706 -26.864 1.00 0.00 81 ILE A N 19
ATOM 34527 C CA . ILE A 1 65 ? 20.332 -7.634 -25.403 1.00 0.00 81 ILE A CA 19
ATOM 34528 C C . ILE A 1 65 ? 18.836 -7.539 -25.076 1.00 0.00 81 ILE A C 19
ATOM 34529 O O . ILE A 1 65 ? 18.167 -6.561 -25.431 1.00 0.00 81 ILE A O 19
ATOM 34545 N N . LEU A 1 66 ? 18.332 -8.582 -24.422 1.00 0.00 82 LEU A N 19
ATOM 34546 C CA . LEU A 1 66 ? 16.990 -8.602 -23.824 1.00 0.00 82 LEU A CA 19
ATOM 34547 C C . LEU A 1 66 ? 17.130 -8.757 -22.302 1.00 0.00 82 LEU A C 19
ATOM 34548 O O . LEU A 1 66 ? 17.039 -9.862 -21.760 1.00 0.00 82 LEU A O 19
ATOM 34564 N N . ASP A 1 67 ? 17.384 -7.624 -21.635 1.00 0.00 83 ASP A N 19
ATOM 34565 C CA . ASP A 1 67 ? 17.600 -7.560 -20.175 1.00 0.00 83 ASP A CA 19
ATOM 34566 C C . ASP A 1 67 ? 16.318 -7.931 -19.396 1.00 0.00 83 ASP A C 19
ATOM 34567 O O . ASP A 1 67 ? 16.381 -8.473 -18.291 1.00 0.00 83 ASP A O 19
ATOM 34576 N N . ASP A 1 68 ? 15.158 -7.664 -20.009 1.00 0.00 84 ASP A N 19
ATOM 34577 C CA . ASP A 1 68 ? 13.839 -7.795 -19.351 1.00 0.00 84 ASP A CA 19
ATOM 34578 C C . ASP A 1 68 ? 12.948 -8.804 -20.114 1.00 0.00 84 ASP A C 19
ATOM 34579 O O . ASP A 1 68 ? 11.710 -8.744 -20.056 1.00 0.00 84 ASP A O 19
ATOM 34588 N N . MET A 1 69 ? 13.577 -9.800 -20.780 1.00 0.00 85 MET A N 19
ATOM 34589 C CA . MET A 1 69 ? 12.804 -10.839 -21.491 1.00 0.00 85 MET A CA 19
ATOM 34590 C C . MET A 1 69 ? 12.363 -11.866 -20.459 1.00 0.00 85 MET A C 19
ATOM 34591 O O . MET A 1 69 ? 13.201 -12.638 -19.966 1.00 0.00 85 MET A O 19
ATOM 34605 N N . ASP A 1 70 ? 11.059 -11.825 -20.111 1.00 0.00 86 ASP A N 19
ATOM 34606 C CA . ASP A 1 70 ? 10.492 -12.625 -19.019 1.00 0.00 86 ASP A CA 19
ATOM 34607 C C . ASP A 1 70 ? 11.196 -12.256 -17.693 1.00 0.00 86 ASP A C 19
ATOM 34608 O O . ASP A 1 70 ? 11.365 -13.076 -16.795 1.00 0.00 86 ASP A O 19
ATOM 34617 N N . GLY A 1 71 ? 11.625 -10.977 -17.607 1.00 0.00 87 GLY A N 19
ATOM 34618 C CA . GLY A 1 71 ? 12.377 -10.452 -16.466 1.00 0.00 87 GLY A CA 19
ATOM 34619 C C . GLY A 1 71 ? 13.832 -10.926 -16.421 1.00 0.00 87 GLY A C 19
ATOM 34620 O O . GLY A 1 71 ? 14.626 -10.406 -15.633 1.00 0.00 87 GLY A O 19
ATOM 34624 N N . CYS A 1 72 ? 14.177 -11.927 -17.262 1.00 0.00 88 CYS A N 19
ATOM 34625 C CA . CYS A 1 72 ? 15.498 -12.551 -17.308 1.00 0.00 88 CYS A CA 19
ATOM 34626 C C . CYS A 1 72 ? 16.377 -11.811 -18.331 1.00 0.00 88 CYS A C 19
ATOM 34627 O O . CYS A 1 72 ? 15.874 -11.292 -19.355 1.00 0.00 88 CYS A O 19
ATOM 34635 N N . ARG A 1 73 ? 17.680 -11.741 -18.023 1.00 0.00 89 ARG A N 19
ATOM 34636 C CA . ARG A 1 73 ? 18.678 -11.086 -18.872 1.00 0.00 89 ARG A CA 19
ATOM 34637 C C . ARG A 1 73 ? 19.286 -12.142 -19.812 1.00 0.00 89 ARG A C 19
ATOM 34638 O O . ARG A 1 73 ? 20.097 -12.968 -19.382 1.00 0.00 89 ARG A O 19
ATOM 34659 N N . VAL A 1 74 ? 18.862 -12.112 -21.082 1.00 0.00 90 VAL A N 19
ATOM 34660 C CA . VAL A 1 74 ? 19.390 -12.991 -22.144 1.00 0.00 90 VAL A CA 19
ATOM 34661 C C . VAL A 1 74 ? 20.112 -12.166 -23.226 1.00 0.00 90 VAL A C 19
ATOM 34662 O O . VAL A 1 74 ? 19.633 -11.104 -23.645 1.00 0.00 90 VAL A O 19
ATOM 34675 N N . GLU A 1 75 ? 21.275 -12.681 -23.653 1.00 0.00 91 GLU A N 19
ATOM 34676 C CA . GLU A 1 75 ? 22.111 -12.089 -24.696 1.00 0.00 91 GLU A CA 19
ATOM 34677 C C . GLU A 1 75 ? 22.266 -13.111 -25.831 1.00 0.00 91 GLU A C 19
ATOM 34678 O O . GLU A 1 75 ? 22.823 -14.201 -25.629 1.00 0.00 91 GLU A O 19
ATOM 34690 N N . PHE A 1 76 ? 21.727 -12.765 -27.006 1.00 0.00 92 PHE A N 19
ATOM 34691 C CA . PHE A 1 76 ? 21.831 -13.588 -28.215 1.00 0.00 92 PHE A CA 19
ATOM 34692 C C . PHE A 1 76 ? 23.155 -13.254 -28.922 1.00 0.00 92 PHE A C 19
ATOM 34693 O O . PHE A 1 76 ? 23.351 -12.118 -29.378 1.00 0.00 92 PHE A O 19
ATOM 34710 N N . ASN A 1 77 ? 24.055 -14.249 -28.982 1.00 0.00 93 ASN A N 19
ATOM 34711 C CA . ASN A 1 77 ? 25.430 -14.096 -29.500 1.00 0.00 93 ASN A CA 19
ATOM 34712 C C . ASN A 1 77 ? 25.571 -14.780 -30.864 1.00 0.00 93 ASN A C 19
ATOM 34713 O O . ASN A 1 77 ? 25.676 -16.008 -30.955 1.00 0.00 93 ASN A O 19
ATOM 34724 N N . LEU A 1 78 ? 25.525 -13.967 -31.918 1.00 0.00 94 LEU A N 19
ATOM 34725 C CA . LEU A 1 78 ? 25.782 -14.404 -33.291 1.00 0.00 94 LEU A CA 19
ATOM 34726 C C . LEU A 1 78 ? 27.292 -14.570 -33.512 1.00 0.00 94 LEU A C 19
ATOM 34727 O O . LEU A 1 78 ? 28.069 -13.677 -33.144 1.00 0.00 94 LEU A O 19
ATOM 34743 N N . PRO A 1 79 ? 27.726 -15.709 -34.122 1.00 0.00 95 PRO A N 19
ATOM 34744 C CA . PRO A 1 79 ? 29.152 -16.003 -34.350 1.00 0.00 95 PRO A CA 19
ATOM 34745 C C . PRO A 1 79 ? 29.732 -15.215 -35.548 1.00 0.00 95 PRO A C 19
ATOM 34746 O O . PRO A 1 79 ? 29.008 -14.484 -36.244 1.00 0.00 95 PRO A O 19
ATOM 34757 N N . GLY A 1 80 ? 31.036 -15.383 -35.768 1.00 0.00 96 GLY A N 19
ATOM 34758 C CA . GLY A 1 80 ? 31.748 -14.677 -36.829 1.00 0.00 96 GLY A CA 19
ATOM 34759 C C . GLY A 1 80 ? 32.996 -15.416 -37.254 1.00 0.00 96 GLY A C 19
ATOM 34760 O O . GLY A 1 80 ? 33.103 -16.629 -37.040 1.00 0.00 96 GLY A O 19
ATOM 34764 N N . GLU A 1 81 ? 33.951 -14.664 -37.830 1.00 0.00 97 GLU A N 19
ATOM 34765 C CA . GLU A 1 81 ? 35.196 -15.213 -38.425 1.00 0.00 97 GLU A CA 19
ATOM 34766 C C . GLU A 1 81 ? 36.053 -16.015 -37.412 1.00 0.00 97 GLU A C 19
ATOM 34767 O O . GLU A 1 81 ? 36.823 -16.898 -37.802 1.00 0.00 97 GLU A O 19
ATOM 34779 N N . ASN A 1 82 ? 35.910 -15.686 -36.115 1.00 0.00 98 ASN A N 19
ATOM 34780 C CA . ASN A 1 82 ? 36.629 -16.372 -35.023 1.00 0.00 98 ASN A CA 19
ATOM 34781 C C . ASN A 1 82 ? 35.905 -17.674 -34.640 1.00 0.00 98 ASN A C 19
ATOM 34782 O O . ASN A 1 82 ? 36.546 -18.705 -34.395 1.00 0.00 98 ASN A O 19
ATOM 34793 N N . ASN A 1 83 ? 34.560 -17.612 -34.603 1.00 0.00 99 ASN A N 19
ATOM 34794 C CA . ASN A 1 83 ? 33.709 -18.755 -34.220 1.00 0.00 99 ASN A CA 19
ATOM 34795 C C . ASN A 1 83 ? 33.458 -19.655 -35.442 1.00 0.00 99 ASN A C 19
ATOM 34796 O O . ASN A 1 83 ? 32.559 -19.388 -36.253 1.00 0.00 99 ASN A O 19
ATOM 34807 N N . GLU A 1 84 ? 34.276 -20.705 -35.574 1.00 0.00 100 GLU A N 19
ATOM 34808 C CA . GLU A 1 84 ? 34.190 -21.672 -36.687 1.00 0.00 100 GLU A CA 19
ATOM 34809 C C . GLU A 1 84 ? 32.983 -22.622 -36.530 1.00 0.00 100 GLU A C 19
ATOM 34810 O O . GLU A 1 84 ? 32.609 -23.299 -37.493 1.00 0.00 100 GLU A O 19
ATOM 34822 N N . ALA A 1 85 ? 32.394 -22.667 -35.306 1.00 0.00 101 ALA A N 19
ATOM 34823 C CA . ALA A 1 85 ? 31.181 -23.472 -35.007 1.00 0.00 101 ALA A CA 19
ATOM 34824 C C . ALA A 1 85 ? 29.978 -23.017 -35.851 1.00 0.00 101 ALA A C 19
ATOM 34825 O O . ALA A 1 85 ? 29.167 -23.842 -36.288 1.00 0.00 101 ALA A O 19
ATOM 34832 N N . GLY A 1 86 ? 29.885 -21.690 -36.054 1.00 0.00 102 GLY A N 19
ATOM 34833 C CA . GLY A 1 86 ? 28.839 -21.082 -36.874 1.00 0.00 102 GLY A CA 19
ATOM 34834 C C . GLY A 1 86 ? 27.436 -21.240 -36.298 1.00 0.00 102 GLY A C 19
ATOM 34835 O O . GLY A 1 86 ? 26.479 -21.436 -37.048 1.00 0.00 102 GLY A O 19
ATOM 34839 N N . GLN A 1 87 ? 27.313 -21.164 -34.960 1.00 0.00 103 GLN A N 19
ATOM 34840 C CA . GLN A 1 87 ? 26.017 -21.296 -34.251 1.00 0.00 103 GLN A CA 19
ATOM 34841 C C . GLN A 1 87 ? 25.830 -20.160 -33.244 1.00 0.00 103 GLN A C 19
ATOM 34842 O O . GLN A 1 87 ? 26.806 -19.588 -32.754 1.00 0.00 103 GLN A O 19
ATOM 34856 N N . VAL A 1 88 ? 24.559 -19.861 -32.959 1.00 0.00 104 VAL A N 19
ATOM 34857 C CA . VAL A 1 88 ? 24.141 -18.784 -32.052 1.00 0.00 104 VAL A CA 19
ATOM 34858 C C . VAL A 1 88 ? 24.106 -19.297 -30.607 1.00 0.00 104 VAL A C 19
ATOM 34859 O O . VAL A 1 88 ? 23.450 -20.306 -30.324 1.00 0.00 104 VAL A O 19
ATOM 34872 N N . ILE A 1 89 ? 24.806 -18.590 -29.710 1.00 0.00 105 ILE A N 19
ATOM 34873 C CA . ILE A 1 89 ? 24.849 -18.917 -28.276 1.00 0.00 105 ILE A CA 19
ATOM 34874 C C . ILE A 1 89 ? 23.868 -17.994 -27.533 1.00 0.00 105 ILE A C 19
ATOM 34875 O O . ILE A 1 89 ? 24.060 -16.776 -27.494 1.00 0.00 105 ILE A O 19
ATOM 34891 N N . VAL A 1 90 ? 22.804 -18.577 -26.968 1.00 0.00 106 VAL A N 19
ATOM 34892 C CA . VAL A 1 90 ? 21.817 -17.848 -26.160 1.00 0.00 106 VAL A CA 19
ATOM 34893 C C . VAL A 1 90 ? 22.181 -17.987 -24.652 1.00 0.00 106 VAL A C 19
ATOM 34894 O O . VAL A 1 90 ? 22.176 -19.088 -24.078 1.00 0.00 106 VAL A O 19
ATOM 34907 N N . ARG A 1 91 ? 22.581 -16.854 -24.048 1.00 0.00 107 ARG A N 19
ATOM 34908 C CA . ARG A 1 91 ? 23.032 -16.787 -22.643 1.00 0.00 107 ARG A CA 19
ATOM 34909 C C . ARG A 1 91 ? 21.957 -16.106 -21.782 1.00 0.00 107 ARG A C 19
ATOM 34910 O O . ARG A 1 91 ? 21.879 -14.880 -21.764 1.00 0.00 107 ARG A O 19
ATOM 34931 N N . VAL A 1 92 ? 21.134 -16.900 -21.072 1.00 0.00 108 VAL A N 19
ATOM 34932 C CA . VAL A 1 92 ? 20.077 -16.355 -20.184 1.00 0.00 108 VAL A CA 19
ATOM 34933 C C . VAL A 1 92 ? 20.592 -16.391 -18.730 1.00 0.00 108 VAL A C 19
ATOM 34934 O O . VAL A 1 92 ? 21.334 -17.303 -18.360 1.00 0.00 108 VAL A O 19
ATOM 34947 N N . SER A 1 93 ? 20.218 -15.380 -17.926 1.00 0.00 109 SER A N 19
ATOM 34948 C CA . SER A 1 93 ? 20.668 -15.245 -16.525 1.00 0.00 109 SER A CA 19
ATOM 34949 C C . SER A 1 93 ? 19.561 -14.614 -15.659 1.00 0.00 109 SER A C 19
ATOM 34950 O O . SER A 1 93 ? 18.690 -13.894 -16.170 1.00 0.00 109 SER A O 19
ATOM 34958 N N . LYS A 1 94 ? 19.634 -14.895 -14.345 1.00 0.00 110 LYS A N 19
ATOM 34959 C CA . LYS A 1 94 ? 18.641 -14.473 -13.346 1.00 0.00 110 LYS A CA 19
ATOM 34960 C C . LYS A 1 94 ? 19.256 -14.614 -11.925 1.00 0.00 110 LYS A C 19
ATOM 34961 O O . LYS A 1 94 ? 18.990 -15.586 -11.200 1.00 0.00 110 LYS A O 19
ATOM 34980 N N . GLY A 1 95 ? 20.122 -13.644 -11.570 1.00 0.00 111 GLY A N 19
ATOM 34981 C CA . GLY A 1 95 ? 20.798 -13.603 -10.265 1.00 0.00 111 GLY A CA 19
ATOM 34982 C C . GLY A 1 95 ? 21.749 -14.783 -10.043 1.00 0.00 111 GLY A C 19
ATOM 34983 O O . GLY A 1 95 ? 22.891 -14.771 -10.520 1.00 0.00 111 GLY A O 19
ATOM 34987 N N . ASP A 1 96 ? 21.249 -15.814 -9.337 1.00 0.00 112 ASP A N 19
ATOM 34988 C CA . ASP A 1 96 ? 21.986 -17.071 -9.069 1.00 0.00 112 ASP A CA 19
ATOM 34989 C C . ASP A 1 96 ? 21.938 -18.012 -10.297 1.00 0.00 112 ASP A C 19
ATOM 34990 O O . ASP A 1 96 ? 22.773 -18.910 -10.446 1.00 0.00 112 ASP A O 19
ATOM 34999 N N . HIS A 1 97 ? 20.925 -17.801 -11.148 1.00 0.00 113 HIS A N 19
ATOM 35000 C CA . HIS A 1 97 ? 20.707 -18.565 -12.384 1.00 0.00 113 HIS A CA 19
ATOM 35001 C C . HIS A 1 97 ? 21.581 -18.014 -13.523 1.00 0.00 113 HIS A C 19
ATOM 35002 O O . HIS A 1 97 ? 21.822 -16.807 -13.606 1.00 0.00 113 HIS A O 19
ATOM 35017 N N . SER A 1 98 ? 22.043 -18.929 -14.384 1.00 0.00 114 SER A N 19
ATOM 35018 C CA . SER A 1 98 ? 22.798 -18.627 -15.609 1.00 0.00 114 SER A CA 19
ATOM 35019 C C . SER A 1 98 ? 22.821 -19.905 -16.470 1.00 0.00 114 SER A C 19
ATOM 35020 O O . SER A 1 98 ? 23.624 -20.819 -16.237 1.00 0.00 114 SER A O 19
ATOM 35028 N N . GLU A 1 99 ? 21.892 -19.969 -17.437 1.00 0.00 115 GLU A N 19
ATOM 35029 C CA . GLU A 1 99 ? 21.655 -21.148 -18.287 1.00 0.00 115 GLU A CA 19
ATOM 35030 C C . GLU A 1 99 ? 21.978 -20.776 -19.742 1.00 0.00 115 GLU A C 19
ATOM 35031 O O . GLU A 1 99 ? 21.466 -19.777 -20.262 1.00 0.00 115 GLU A O 19
ATOM 35043 N N . THR A 1 100 ? 22.834 -21.584 -20.385 1.00 0.00 116 THR A N 19
ATOM 35044 C CA . THR A 1 100 ? 23.298 -21.338 -21.758 1.00 0.00 116 THR A CA 19
ATOM 35045 C C . THR A 1 100 ? 22.871 -22.498 -22.669 1.00 0.00 116 THR A C 19
ATOM 35046 O O . THR A 1 100 ? 22.859 -23.663 -22.241 1.00 0.00 116 THR A O 19
ATOM 35057 N N . ARG A 1 101 ? 22.540 -22.168 -23.924 1.00 0.00 117 ARG A N 19
ATOM 35058 C CA . ARG A 1 101 ? 22.110 -23.154 -24.928 1.00 0.00 117 ARG A CA 19
ATOM 35059 C C . ARG A 1 101 ? 22.454 -22.609 -26.336 1.00 0.00 117 ARG A C 19
ATOM 35060 O O . ARG A 1 101 ? 22.855 -21.447 -26.462 1.00 0.00 117 ARG A O 19
ATOM 35081 N N . GLU A 1 102 ? 22.346 -23.449 -27.387 1.00 0.00 118 GLU A N 19
ATOM 35082 C CA . GLU A 1 102 ? 22.681 -23.048 -28.778 1.00 0.00 118 GLU A CA 19
ATOM 35083 C C . GLU A 1 102 ? 21.535 -23.359 -29.749 1.00 0.00 118 GLU A C 19
ATOM 35084 O O . GLU A 1 102 ? 20.661 -24.188 -29.477 1.00 0.00 118 GLU A O 19
ATOM 35096 N N . ILE A 1 103 ? 21.583 -22.655 -30.888 1.00 0.00 119 ILE A N 19
ATOM 35097 C CA . ILE A 1 103 ? 20.720 -22.862 -32.064 1.00 0.00 119 ILE A CA 19
ATOM 35098 C C . ILE A 1 103 ? 21.560 -22.621 -33.337 1.00 0.00 119 ILE A C 19
ATOM 35099 O O . ILE A 1 103 ? 22.528 -21.855 -33.285 1.00 0.00 119 ILE A O 19
ATOM 35115 N N . PRO A 1 104 ? 21.232 -23.297 -34.488 1.00 0.00 120 PRO A N 19
ATOM 35116 C CA . PRO A 1 104 ? 21.871 -23.011 -35.798 1.00 0.00 120 PRO A CA 19
ATOM 35117 C C . PRO A 1 104 ? 21.717 -21.526 -36.219 1.00 0.00 120 PRO A C 19
ATOM 35118 O O . PRO A 1 104 ? 20.662 -20.912 -35.973 1.00 0.00 120 PRO A O 19
ATOM 35129 N N . LEU A 1 105 ? 22.779 -20.973 -36.853 1.00 0.00 121 LEU A N 19
ATOM 35130 C CA . LEU A 1 105 ? 22.824 -19.560 -37.298 1.00 0.00 121 LEU A CA 19
ATOM 35131 C C . LEU A 1 105 ? 21.701 -19.295 -38.320 1.00 0.00 121 LEU A C 19
ATOM 35132 O O . LEU A 1 105 ? 20.993 -18.295 -38.212 1.00 0.00 121 LEU A O 19
ATOM 35148 N N . ALA A 1 106 ? 21.552 -20.233 -39.283 1.00 0.00 122 ALA A N 19
ATOM 35149 C CA . ALA A 1 106 ? 20.576 -20.140 -40.387 1.00 0.00 122 ALA A CA 19
ATOM 35150 C C . ALA A 1 106 ? 19.153 -19.932 -39.852 1.00 0.00 122 ALA A C 19
ATOM 35151 O O . ALA A 1 106 ? 18.465 -19.010 -40.282 1.00 0.00 122 ALA A O 19
ATOM 35158 N N . SER A 1 107 ? 18.769 -20.781 -38.881 1.00 0.00 123 SER A N 19
ATOM 35159 C CA . SER A 1 107 ? 17.455 -20.736 -38.226 1.00 0.00 123 SER A CA 19
ATOM 35160 C C . SER A 1 107 ? 17.193 -19.372 -37.556 1.00 0.00 123 SER A C 19
ATOM 35161 O O . SER A 1 107 ? 16.167 -18.742 -37.823 1.00 0.00 123 SER A O 19
ATOM 35169 N N . PHE A 1 108 ? 18.150 -18.906 -36.726 1.00 0.00 124 PHE A N 19
ATOM 35170 C CA . PHE A 1 108 ? 18.016 -17.624 -36.001 1.00 0.00 124 PHE A CA 19
ATOM 35171 C C . PHE A 1 108 ? 17.889 -16.450 -36.981 1.00 0.00 124 PHE A C 19
ATOM 35172 O O . PHE A 1 108 ? 17.030 -15.593 -36.803 1.00 0.00 124 PHE A O 19
ATOM 35189 N N . GLU A 1 109 ? 18.760 -16.440 -38.004 1.00 0.00 125 GLU A N 19
ATOM 35190 C CA . GLU A 1 109 ? 18.902 -15.312 -38.940 1.00 0.00 125 GLU A CA 19
ATOM 35191 C C . GLU A 1 109 ? 17.626 -15.126 -39.777 1.00 0.00 125 GLU A C 19
ATOM 35192 O O . GLU A 1 109 ? 17.085 -14.022 -39.835 1.00 0.00 125 GLU A O 19
ATOM 35204 N N . LYS A 1 110 ? 17.155 -16.229 -40.400 1.00 0.00 126 LYS A N 19
ATOM 35205 C CA . LYS A 1 110 ? 15.937 -16.227 -41.243 1.00 0.00 126 LYS A CA 19
ATOM 35206 C C . LYS A 1 110 ? 14.704 -15.823 -40.413 1.00 0.00 126 LYS A C 19
ATOM 35207 O O . LYS A 1 110 ? 13.843 -15.074 -40.894 1.00 0.00 126 LYS A O 19
ATOM 35226 N N . ILE A 1 111 ? 14.651 -16.318 -39.155 1.00 0.00 127 ILE A N 19
ATOM 35227 C CA . ILE A 1 111 ? 13.595 -15.960 -38.200 1.00 0.00 127 ILE A CA 19
ATOM 35228 C C . ILE A 1 111 ? 13.658 -14.461 -37.861 1.00 0.00 127 ILE A C 19
ATOM 35229 O O . ILE A 1 111 ? 12.645 -13.787 -37.926 1.00 0.00 127 ILE A O 19
ATOM 35245 N N . CYS A 1 112 ? 14.866 -13.958 -37.554 1.00 0.00 128 CYS A N 19
ATOM 35246 C CA . CYS A 1 112 ? 15.088 -12.578 -37.065 1.00 0.00 128 CYS A CA 19
ATOM 35247 C C . CYS A 1 112 ? 14.720 -11.538 -38.143 1.00 0.00 128 CYS A C 19
ATOM 35248 O O . CYS A 1 112 ? 14.140 -10.482 -37.840 1.00 0.00 128 CYS A O 19
ATOM 35256 N N . ARG A 1 113 ? 15.025 -11.887 -39.408 1.00 0.00 129 ARG A N 19
ATOM 35257 C CA . ARG A 1 113 ? 14.600 -11.113 -40.589 1.00 0.00 129 ARG A CA 19
ATOM 35258 C C . ARG A 1 113 ? 13.062 -11.131 -40.691 1.00 0.00 129 ARG A C 19
ATOM 35259 O O . ARG A 1 113 ? 12.436 -10.092 -40.897 1.00 0.00 129 ARG A O 19
ATOM 35280 N N . ALA A 1 114 ? 12.469 -12.331 -40.493 1.00 0.00 130 ALA A N 19
ATOM 35281 C CA . ALA A 1 114 ? 10.998 -12.523 -40.491 1.00 0.00 130 ALA A CA 19
ATOM 35282 C C . ALA A 1 114 ? 10.318 -11.746 -39.343 1.00 0.00 130 ALA A C 19
ATOM 35283 O O . ALA A 1 114 ? 9.162 -11.346 -39.476 1.00 0.00 130 ALA A O 19
ATOM 35290 N N . LEU A 1 115 ? 11.049 -11.527 -38.225 1.00 0.00 131 LEU A N 19
ATOM 35291 C CA . LEU A 1 115 ? 10.546 -10.738 -37.079 1.00 0.00 131 LEU A CA 19
ATOM 35292 C C . LEU A 1 115 ? 10.462 -9.263 -37.481 1.00 0.00 131 LEU A C 19
ATOM 35293 O O . LEU A 1 115 ? 9.468 -8.599 -37.200 1.00 0.00 131 LEU A O 19
ATOM 35309 N N . LEU A 1 116 ? 11.517 -8.782 -38.172 1.00 0.00 132 LEU A N 19
ATOM 35310 C CA . LEU A 1 116 ? 11.567 -7.414 -38.745 1.00 0.00 132 LEU A CA 19
ATOM 35311 C C . LEU A 1 116 ? 10.391 -7.167 -39.718 1.00 0.00 132 LEU A C 19
ATOM 35312 O O . LEU A 1 116 ? 9.805 -6.083 -39.733 1.00 0.00 132 LEU A O 19
ATOM 35328 N N . PHE A 1 117 ? 10.051 -8.199 -40.512 1.00 0.00 133 PHE A N 19
ATOM 35329 C CA . PHE A 1 117 ? 8.958 -8.128 -41.511 1.00 0.00 133 PHE A CA 19
ATOM 35330 C C . PHE A 1 117 ? 7.568 -8.166 -40.827 1.00 0.00 133 PHE A C 19
ATOM 35331 O O . PHE A 1 117 ? 6.630 -7.495 -41.268 1.00 0.00 133 PHE A O 19
ATOM 35348 N N . ARG A 1 118 ? 7.463 -8.956 -39.749 1.00 0.00 134 ARG A N 19
ATOM 35349 C CA . ARG A 1 118 ? 6.212 -9.149 -38.981 1.00 0.00 134 ARG A CA 19
ATOM 35350 C C . ARG A 1 118 ? 6.071 -8.134 -37.835 1.00 0.00 134 ARG A C 19
ATOM 35351 O O . ARG A 1 118 ? 5.052 -8.140 -37.150 1.00 0.00 134 ARG A O 19
ATOM 35372 N N . CYS A 1 119 ? 7.110 -7.306 -37.617 1.00 0.00 135 CYS A N 19
ATOM 35373 C CA . CYS A 1 119 ? 7.144 -6.267 -36.557 1.00 0.00 135 CYS A CA 19
ATOM 35374 C C . CYS A 1 119 ? 5.917 -5.332 -36.569 1.00 0.00 135 CYS A C 19
ATOM 35375 O O . CYS A 1 119 ? 5.446 -4.896 -35.507 1.00 0.00 135 CYS A O 19
ATOM 35383 N N . GLU A 1 120 ? 5.424 -5.024 -37.778 1.00 0.00 136 GLU A N 19
ATOM 35384 C CA . GLU A 1 120 ? 4.243 -4.160 -37.980 1.00 0.00 136 GLU A CA 19
ATOM 35385 C C . GLU A 1 120 ? 2.959 -4.851 -37.456 1.00 0.00 136 GLU A C 19
ATOM 35386 O O . GLU A 1 120 ? 2.037 -4.193 -36.976 1.00 0.00 136 GLU A O 19
ATOM 35398 N N . GLY A 1 1 ? 11.331 3.117 -7.093 1.00 0.00 17 GLY A N 20
ATOM 35399 C CA . GLY A 1 1 ? 10.141 3.055 -6.211 1.00 0.00 17 GLY A CA 20
ATOM 35400 C C . GLY A 1 1 ? 9.490 1.682 -6.216 1.00 0.00 17 GLY A C 20
ATOM 35401 O O . GLY A 1 1 ? 10.192 0.665 -6.318 1.00 0.00 17 GLY A O 20
ATOM 35407 N N . ALA A 1 2 ? 8.147 1.653 -6.106 1.00 0.00 18 ALA A N 20
ATOM 35408 C CA . ALA A 1 2 ? 7.359 0.411 -6.024 1.00 0.00 18 ALA A CA 20
ATOM 35409 C C . ALA A 1 2 ? 7.254 -0.279 -7.403 1.00 0.00 18 ALA A C 20
ATOM 35410 O O . ALA A 1 2 ? 6.454 0.126 -8.256 1.00 0.00 18 ALA A O 20
ATOM 35417 N N . GLY A 1 3 ? 8.108 -1.295 -7.611 1.00 0.00 19 GLY A N 20
ATOM 35418 C CA . GLY A 1 3 ? 8.102 -2.139 -8.810 1.00 0.00 19 GLY A CA 20
ATOM 35419 C C . GLY A 1 3 ? 8.108 -3.613 -8.437 1.00 0.00 19 GLY A C 20
ATOM 35420 O O . GLY A 1 3 ? 8.672 -4.449 -9.153 1.00 0.00 19 GLY A O 20
ATOM 35424 N N . THR A 1 4 ? 7.439 -3.924 -7.311 1.00 0.00 20 THR A N 20
ATOM 35425 C CA . THR A 1 4 ? 7.375 -5.276 -6.725 1.00 0.00 20 THR A CA 20
ATOM 35426 C C . THR A 1 4 ? 6.515 -6.244 -7.566 1.00 0.00 20 THR A C 20
ATOM 35427 O O . THR A 1 4 ? 6.620 -7.464 -7.419 1.00 0.00 20 THR A O 20
ATOM 35438 N N . SER A 1 5 ? 5.693 -5.685 -8.474 1.00 0.00 21 SER A N 20
ATOM 35439 C CA . SER A 1 5 ? 4.772 -6.459 -9.329 1.00 0.00 21 SER A CA 20
ATOM 35440 C C . SER A 1 5 ? 5.506 -7.076 -10.540 1.00 0.00 21 SER A C 20
ATOM 35441 O O . SER A 1 5 ? 4.914 -7.842 -11.313 1.00 0.00 21 SER A O 20
ATOM 35449 N N . ALA A 1 6 ? 6.816 -6.761 -10.671 1.00 0.00 22 ALA A N 20
ATOM 35450 C CA . ALA A 1 6 ? 7.719 -7.418 -11.634 1.00 0.00 22 ALA A CA 20
ATOM 35451 C C . ALA A 1 6 ? 7.943 -8.895 -11.244 1.00 0.00 22 ALA A C 20
ATOM 35452 O O . ALA A 1 6 ? 8.268 -9.720 -12.106 1.00 0.00 22 ALA A O 20
ATOM 35459 N N . ALA A 1 7 ? 7.740 -9.204 -9.932 1.00 0.00 23 ALA A N 20
ATOM 35460 C CA . ALA A 1 7 ? 7.883 -10.561 -9.360 1.00 0.00 23 ALA A CA 20
ATOM 35461 C C . ALA A 1 7 ? 6.942 -11.579 -10.024 1.00 0.00 23 ALA A C 20
ATOM 35462 O O . ALA A 1 7 ? 7.255 -12.775 -10.084 1.00 0.00 23 ALA A O 20
ATOM 35469 N N . MET A 1 8 ? 5.793 -11.085 -10.523 1.00 0.00 24 MET A N 20
ATOM 35470 C CA . MET A 1 8 ? 4.815 -11.897 -11.266 1.00 0.00 24 MET A CA 20
ATOM 35471 C C . MET A 1 8 ? 5.421 -12.432 -12.581 1.00 0.00 24 MET A C 20
ATOM 35472 O O . MET A 1 8 ? 5.254 -13.606 -12.919 1.00 0.00 24 MET A O 20
ATOM 35486 N N . ARG A 1 9 ? 6.151 -11.557 -13.289 1.00 0.00 25 ARG A N 20
ATOM 35487 C CA . ARG A 1 9 ? 6.688 -11.853 -14.627 1.00 0.00 25 ARG A CA 20
ATOM 35488 C C . ARG A 1 9 ? 7.962 -12.723 -14.530 1.00 0.00 25 ARG A C 20
ATOM 35489 O O . ARG A 1 9 ? 8.096 -13.724 -15.238 1.00 0.00 25 ARG A O 20
ATOM 35510 N N . GLN A 1 10 ? 8.876 -12.337 -13.607 1.00 0.00 26 GLN A N 20
ATOM 35511 C CA . GLN A 1 10 ? 10.187 -13.010 -13.431 1.00 0.00 26 GLN A CA 20
ATOM 35512 C C . GLN A 1 10 ? 10.049 -14.411 -12.824 1.00 0.00 26 GLN A C 20
ATOM 35513 O O . GLN A 1 10 ? 11.000 -15.180 -12.857 1.00 0.00 26 GLN A O 20
ATOM 35527 N N . ALA A 1 11 ? 8.857 -14.722 -12.271 1.00 0.00 27 ALA A N 20
ATOM 35528 C CA . ALA A 1 11 ? 8.536 -16.052 -11.702 1.00 0.00 27 ALA A CA 20
ATOM 35529 C C . ALA A 1 11 ? 8.773 -17.207 -12.712 1.00 0.00 27 ALA A C 20
ATOM 35530 O O . ALA A 1 11 ? 8.965 -18.363 -12.300 1.00 0.00 27 ALA A O 20
ATOM 35537 N N . THR A 1 12 ? 8.746 -16.880 -14.023 1.00 0.00 28 THR A N 20
ATOM 35538 C CA . THR A 1 12 ? 9.007 -17.841 -15.106 1.00 0.00 28 THR A CA 20
ATOM 35539 C C . THR A 1 12 ? 10.507 -18.226 -15.136 1.00 0.00 28 THR A C 20
ATOM 35540 O O . THR A 1 12 ? 11.381 -17.346 -15.144 1.00 0.00 28 THR A O 20
ATOM 35551 N N . SER A 1 13 ? 10.782 -19.547 -15.141 1.00 0.00 29 SER A N 20
ATOM 35552 C CA . SER A 1 13 ? 12.155 -20.096 -15.105 1.00 0.00 29 SER A CA 20
ATOM 35553 C C . SER A 1 13 ? 12.892 -19.864 -16.449 1.00 0.00 29 SER A C 20
ATOM 35554 O O . SER A 1 13 ? 12.306 -20.115 -17.499 1.00 0.00 29 SER A O 20
ATOM 35562 N N . PRO A 1 14 ? 14.200 -19.424 -16.439 1.00 0.00 30 PRO A N 20
ATOM 35563 C CA . PRO A 1 14 ? 15.005 -19.210 -17.684 1.00 0.00 30 PRO A CA 20
ATOM 35564 C C . PRO A 1 14 ? 15.287 -20.523 -18.440 1.00 0.00 30 PRO A C 20
ATOM 35565 O O . PRO A 1 14 ? 15.700 -20.496 -19.603 1.00 0.00 30 PRO A O 20
ATOM 35576 N N . LYS A 1 15 ? 15.078 -21.653 -17.738 1.00 0.00 31 LYS A N 20
ATOM 35577 C CA . LYS A 1 15 ? 15.169 -23.000 -18.308 1.00 0.00 31 LYS A CA 20
ATOM 35578 C C . LYS A 1 15 ? 14.032 -23.191 -19.336 1.00 0.00 31 LYS A C 20
ATOM 35579 O O . LYS A 1 15 ? 14.283 -23.518 -20.498 1.00 0.00 31 LYS A O 20
ATOM 35598 N N . THR A 1 16 ? 12.779 -22.942 -18.886 1.00 0.00 32 THR A N 20
ATOM 35599 C CA . THR A 1 16 ? 11.580 -23.110 -19.736 1.00 0.00 32 THR A CA 20
ATOM 35600 C C . THR A 1 16 ? 11.447 -21.956 -20.753 1.00 0.00 32 THR A C 20
ATOM 35601 O O . THR A 1 16 ? 10.836 -22.129 -21.822 1.00 0.00 32 THR A O 20
ATOM 35612 N N . ILE A 1 17 ? 12.034 -20.785 -20.402 1.00 0.00 33 ILE A N 20
ATOM 35613 C CA . ILE A 1 17 ? 12.192 -19.651 -21.324 1.00 0.00 33 ILE A CA 20
ATOM 35614 C C . ILE A 1 17 ? 13.043 -20.086 -22.521 1.00 0.00 33 ILE A C 20
ATOM 35615 O O . ILE A 1 17 ? 12.639 -19.882 -23.667 1.00 0.00 33 ILE A O 20
ATOM 35631 N N . LEU A 1 18 ? 14.192 -20.733 -22.235 1.00 0.00 34 LEU A N 20
ATOM 35632 C CA . LEU A 1 18 ? 15.061 -21.317 -23.269 1.00 0.00 34 LEU A CA 20
ATOM 35633 C C . LEU A 1 18 ? 14.279 -22.298 -24.152 1.00 0.00 34 LEU A C 20
ATOM 35634 O O . LEU A 1 18 ? 14.287 -22.145 -25.363 1.00 0.00 34 LEU A O 20
ATOM 35650 N N . GLU A 1 19 ? 13.577 -23.260 -23.515 1.00 0.00 35 GLU A N 20
ATOM 35651 C CA . GLU A 1 19 ? 12.811 -24.310 -24.223 1.00 0.00 35 GLU A CA 20
ATOM 35652 C C . GLU A 1 19 ? 11.847 -23.711 -25.275 1.00 0.00 35 GLU A C 20
ATOM 35653 O O . GLU A 1 19 ? 11.800 -24.189 -26.417 1.00 0.00 35 GLU A O 20
ATOM 35665 N N . TYR A 1 20 ? 11.104 -22.638 -24.889 1.00 0.00 36 TYR A N 20
ATOM 35666 C CA . TYR A 1 20 ? 10.110 -22.004 -25.790 1.00 0.00 36 TYR A CA 20
ATOM 35667 C C . TYR A 1 20 ? 10.805 -21.162 -26.895 1.00 0.00 36 TYR A C 20
ATOM 35668 O O . TYR A 1 20 ? 10.327 -21.125 -28.040 1.00 0.00 36 TYR A O 20
ATOM 35686 N N . ILE A 1 21 ? 11.935 -20.504 -26.542 1.00 0.00 37 ILE A N 20
ATOM 35687 C CA . ILE A 1 21 ? 12.736 -19.692 -27.491 1.00 0.00 37 ILE A CA 20
ATOM 35688 C C . ILE A 1 21 ? 13.298 -20.583 -28.618 1.00 0.00 37 ILE A C 20
ATOM 35689 O O . ILE A 1 21 ? 13.138 -20.272 -29.805 1.00 0.00 37 ILE A O 20
ATOM 35705 N N . ILE A 1 22 ? 13.920 -21.710 -28.229 1.00 0.00 38 ILE A N 20
ATOM 35706 C CA . ILE A 1 22 ? 14.531 -22.660 -29.173 1.00 0.00 38 ILE A CA 20
ATOM 35707 C C . ILE A 1 22 ? 13.437 -23.283 -30.051 1.00 0.00 38 ILE A C 20
ATOM 35708 O O . ILE A 1 22 ? 13.597 -23.367 -31.271 1.00 0.00 38 ILE A O 20
ATOM 35724 N N . ASN A 1 23 ? 12.307 -23.655 -29.401 1.00 0.00 39 ASN A N 20
ATOM 35725 C CA . ASN A 1 23 ? 11.123 -24.213 -30.086 1.00 0.00 39 ASN A CA 20
ATOM 35726 C C . ASN A 1 23 ? 10.599 -23.231 -31.154 1.00 0.00 39 ASN A C 20
ATOM 35727 O O . ASN A 1 23 ? 10.126 -23.651 -32.190 1.00 0.00 39 ASN A O 20
ATOM 35738 N N . PHE A 1 24 ? 10.715 -21.914 -30.886 1.00 0.00 40 PHE A N 20
ATOM 35739 C CA . PHE A 1 24 ? 10.347 -20.864 -31.860 1.00 0.00 40 PHE A CA 20
ATOM 35740 C C . PHE A 1 24 ? 11.294 -20.868 -33.086 1.00 0.00 40 PHE A C 20
ATOM 35741 O O . PHE A 1 24 ? 10.837 -20.926 -34.237 1.00 0.00 40 PHE A O 20
ATOM 35758 N N . PHE A 1 25 ? 12.612 -20.796 -32.821 1.00 0.00 41 PHE A N 20
ATOM 357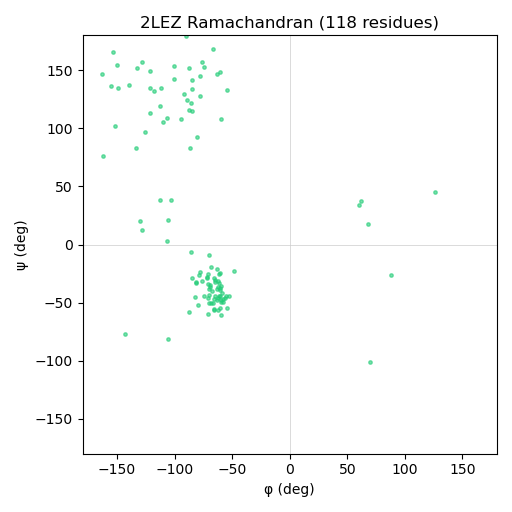59 C CA . PHE A 1 25 ? 13.634 -20.642 -33.881 1.00 0.00 41 PHE A CA 20
ATOM 35760 C C . PHE A 1 25 ? 13.812 -21.912 -34.741 1.00 0.00 41 PHE A C 20
ATOM 35761 O O . PHE A 1 25 ? 14.254 -21.808 -35.892 1.00 0.00 41 PHE A O 20
ATOM 35778 N N . THR A 1 26 ? 13.464 -23.103 -34.204 1.00 0.00 42 THR A N 20
ATOM 35779 C CA . THR A 1 26 ? 13.680 -24.391 -34.911 1.00 0.00 42 THR A CA 20
ATOM 35780 C C . THR A 1 26 ? 12.358 -25.118 -35.251 1.00 0.00 42 THR A C 20
ATOM 35781 O O . THR A 1 26 ? 12.376 -26.095 -36.006 1.00 0.00 42 THR A O 20
ATOM 35792 N N . CYS A 1 27 ? 11.215 -24.654 -34.702 1.00 0.00 43 CYS A N 20
ATOM 35793 C CA . CYS A 1 27 ? 9.906 -25.337 -34.886 1.00 0.00 43 CYS A CA 20
ATOM 35794 C C . CYS A 1 27 ? 8.738 -24.322 -34.782 1.00 0.00 43 CYS A C 20
ATOM 35795 O O . CYS A 1 27 ? 8.958 -23.105 -34.781 1.00 0.00 43 CYS A O 20
ATOM 35803 N N . GLY A 1 28 ? 7.504 -24.840 -34.733 1.00 0.00 44 GLY A N 20
ATOM 35804 C CA . GLY A 1 28 ? 6.294 -24.038 -34.536 1.00 0.00 44 GLY A CA 20
ATOM 35805 C C . GLY A 1 28 ? 5.046 -24.878 -34.780 1.00 0.00 44 GLY A C 20
ATOM 35806 O O . GLY A 1 28 ? 5.144 -26.110 -34.914 1.00 0.00 44 GLY A O 20
ATOM 35810 N N . GLY A 1 29 ? 3.868 -24.230 -34.815 1.00 0.00 45 GLY A N 20
ATOM 35811 C CA . GLY A 1 29 ? 2.614 -24.907 -35.179 1.00 0.00 45 GLY A CA 20
ATOM 35812 C C . GLY A 1 29 ? 1.779 -25.358 -33.991 1.00 0.00 45 GLY A C 20
ATOM 35813 O O . GLY A 1 29 ? 0.641 -25.799 -34.183 1.00 0.00 45 GLY A O 20
ATOM 35817 N N . ILE A 1 30 ? 2.329 -25.256 -32.755 1.00 0.00 46 ILE A N 20
ATOM 35818 C CA . ILE A 1 30 ? 1.566 -25.518 -31.506 1.00 0.00 46 ILE A CA 20
ATOM 35819 C C . ILE A 1 30 ? 0.914 -24.178 -31.049 1.00 0.00 46 ILE A C 20
ATOM 35820 O O . ILE A 1 30 ? 1.019 -23.755 -29.895 1.00 0.00 46 ILE A O 20
ATOM 35836 N N . ARG A 1 31 ? 0.230 -23.534 -32.014 1.00 0.00 47 ARG A N 20
ATOM 35837 C CA . ARG A 1 31 ? -0.343 -22.172 -31.898 1.00 0.00 47 ARG A CA 20
ATOM 35838 C C . ARG A 1 31 ? -1.191 -21.965 -30.624 1.00 0.00 47 ARG A C 20
ATOM 35839 O O . ARG A 1 31 ? -1.171 -20.885 -30.038 1.00 0.00 47 ARG A O 20
ATOM 35860 N N . ARG A 1 32 ? -1.888 -23.025 -30.180 1.00 0.00 48 ARG A N 20
ATOM 35861 C CA . ARG A 1 32 ? -2.773 -22.965 -28.999 1.00 0.00 48 ARG A CA 20
ATOM 35862 C C . ARG A 1 32 ? -2.025 -22.525 -27.722 1.00 0.00 48 ARG A C 20
ATOM 35863 O O . ARG A 1 32 ? -2.596 -21.849 -26.865 1.00 0.00 48 ARG A O 20
ATOM 35884 N N . ARG A 1 33 ? -0.753 -22.935 -27.613 1.00 0.00 49 ARG A N 20
ATOM 35885 C CA . ARG A 1 33 ? 0.119 -22.599 -26.467 1.00 0.00 49 ARG A CA 20
ATOM 35886 C C . ARG A 1 33 ? 1.203 -21.580 -26.864 1.00 0.00 49 ARG A C 20
ATOM 35887 O O . ARG A 1 33 ? 1.785 -20.924 -25.990 1.00 0.00 49 ARG A O 20
ATOM 35908 N N . ASN A 1 34 ? 1.479 -21.458 -28.187 1.00 0.00 50 ASN A N 20
ATOM 35909 C CA . ASN A 1 34 ? 2.582 -20.618 -28.686 1.00 0.00 50 ASN A CA 20
ATOM 35910 C C . ASN A 1 34 ? 2.200 -19.133 -28.721 1.00 0.00 50 ASN A C 20
ATOM 35911 O O . ASN A 1 34 ? 2.777 -18.345 -27.977 1.00 0.00 50 ASN A O 20
ATOM 35922 N N . GLU A 1 35 ? 1.159 -18.807 -29.512 1.00 0.00 51 GLU A N 20
ATOM 35923 C CA . GLU A 1 35 ? 0.884 -17.438 -30.045 1.00 0.00 51 GLU A CA 20
ATOM 35924 C C . GLU A 1 35 ? 1.129 -16.280 -29.059 1.00 0.00 51 GLU A C 20
ATOM 35925 O O . GLU A 1 35 ? 1.750 -15.305 -29.439 1.00 0.00 51 GLU A O 20
ATOM 35937 N N . THR A 1 36 ? 0.653 -16.405 -27.810 1.00 0.00 52 THR A N 20
ATOM 35938 C CA . THR A 1 36 ? 0.745 -15.325 -26.806 1.00 0.00 52 THR A CA 20
ATOM 35939 C C . THR A 1 36 ? 2.188 -15.140 -26.271 1.00 0.00 52 THR A C 20
ATOM 35940 O O . THR A 1 36 ? 2.817 -14.098 -26.538 1.00 0.00 52 THR A O 20
ATOM 35951 N N . GLN A 1 37 ? 2.724 -16.167 -25.562 1.00 0.00 53 GLN A N 20
ATOM 35952 C CA . GLN A 1 37 ? 4.073 -16.094 -24.931 1.00 0.00 53 GLN A CA 20
ATOM 35953 C C . GLN A 1 37 ? 5.165 -15.850 -25.989 1.00 0.00 53 GLN A C 20
ATOM 35954 O O . GLN A 1 37 ? 6.182 -15.183 -25.732 1.00 0.00 53 GLN A O 20
ATOM 35968 N N . TYR A 1 38 ? 4.917 -16.394 -27.187 1.00 0.00 54 TYR A N 20
ATOM 35969 C CA . TYR A 1 38 ? 5.789 -16.211 -28.345 1.00 0.00 54 TYR A CA 20
ATOM 35970 C C . TYR A 1 38 ? 5.671 -14.789 -28.886 1.00 0.00 54 TYR A C 20
ATOM 35971 O O . TYR A 1 38 ? 6.683 -14.202 -29.181 1.00 0.00 54 TYR A O 20
ATOM 35989 N N . GLN A 1 39 ? 4.450 -14.224 -28.976 1.00 0.00 55 GLN A N 20
ATOM 35990 C CA . GLN A 1 39 ? 4.248 -12.849 -29.516 1.00 0.00 55 GLN A CA 20
ATOM 35991 C C . GLN A 1 39 ? 5.006 -11.807 -28.671 1.00 0.00 55 GLN A C 20
ATOM 35992 O O . GLN A 1 39 ? 5.476 -10.807 -29.210 1.00 0.00 55 GLN A O 20
ATOM 36006 N N . GLU A 1 40 ? 5.140 -12.076 -27.352 1.00 0.00 56 GLU A N 20
ATOM 36007 C CA . GLU A 1 40 ? 6.058 -11.314 -26.470 1.00 0.00 56 GLU A CA 20
ATOM 36008 C C . GLU A 1 40 ? 7.511 -11.356 -27.017 1.00 0.00 56 GLU A C 20
ATOM 36009 O O . GLU A 1 40 ? 8.141 -10.315 -27.161 1.00 0.00 56 GLU A O 20
ATOM 36021 N N . LEU A 1 41 ? 8.015 -12.570 -27.330 1.00 0.00 57 LEU A N 20
ATOM 36022 C CA . LEU A 1 41 ? 9.347 -12.765 -27.960 1.00 0.00 57 LEU A CA 20
ATOM 36023 C C . LEU A 1 41 ? 9.441 -11.952 -29.277 1.00 0.00 57 LEU A C 20
ATOM 36024 O O . LEU A 1 41 ? 10.352 -11.142 -29.420 1.00 0.00 57 LEU A O 20
ATOM 36040 N N . ILE A 1 42 ? 8.467 -12.165 -30.213 1.00 0.00 58 ILE A N 20
ATOM 36041 C CA . ILE A 1 42 ? 8.471 -11.552 -31.568 1.00 0.00 58 ILE A CA 20
ATOM 36042 C C . ILE A 1 42 ? 8.570 -10.021 -31.471 1.00 0.00 58 ILE A C 20
ATOM 36043 O O . ILE A 1 42 ? 9.437 -9.423 -32.104 1.00 0.00 58 ILE A O 20
ATOM 36059 N N . GLU A 1 43 ? 7.685 -9.402 -30.655 1.00 0.00 59 GLU A N 20
ATOM 36060 C CA . GLU A 1 43 ? 7.562 -7.937 -30.602 1.00 0.00 59 GLU A CA 20
ATOM 36061 C C . GLU A 1 43 ? 8.755 -7.296 -29.873 1.00 0.00 59 GLU A C 20
ATOM 36062 O O . GLU A 1 43 ? 9.305 -6.316 -30.364 1.00 0.00 59 GLU A O 20
ATOM 36074 N N . THR A 1 44 ? 9.176 -7.886 -28.734 1.00 0.00 60 THR A N 20
ATOM 36075 C CA . THR A 1 44 ? 10.252 -7.315 -27.888 1.00 0.00 60 THR A CA 20
ATOM 36076 C C . THR A 1 44 ? 11.618 -7.429 -28.602 1.00 0.00 60 THR A C 20
ATOM 36077 O O . THR A 1 44 ? 12.463 -6.518 -28.500 1.00 0.00 60 THR A O 20
ATOM 36088 N N . MET A 1 45 ? 11.821 -8.553 -29.339 1.00 0.00 61 MET A N 20
ATOM 36089 C CA . MET A 1 45 ? 12.990 -8.709 -30.225 1.00 0.00 61 MET A CA 20
ATOM 36090 C C . MET A 1 45 ? 12.934 -7.653 -31.323 1.00 0.00 61 MET A C 20
ATOM 36091 O O . MET A 1 45 ? 13.881 -6.910 -31.486 1.00 0.00 61 MET A O 20
ATOM 36105 N N . ALA A 1 46 ? 11.782 -7.570 -32.021 1.00 0.00 62 ALA A N 20
ATOM 36106 C CA . ALA A 1 46 ? 11.565 -6.611 -33.125 1.00 0.00 62 ALA A CA 20
ATOM 36107 C C . ALA A 1 46 ? 11.834 -5.160 -32.683 1.00 0.00 62 ALA A C 20
ATOM 36108 O O . ALA A 1 46 ? 12.320 -4.368 -33.476 1.00 0.00 62 ALA A O 20
ATOM 36115 N N . GLU A 1 47 ? 11.549 -4.857 -31.395 1.00 0.00 63 GLU A N 20
ATOM 36116 C CA . GLU A 1 47 ? 11.802 -3.535 -30.786 1.00 0.00 63 GLU A CA 20
ATOM 36117 C C . GLU A 1 47 ? 13.316 -3.275 -30.626 1.00 0.00 63 GLU A C 20
ATOM 36118 O O . GLU A 1 47 ? 13.832 -2.288 -31.164 1.00 0.00 63 GLU A O 20
ATOM 36130 N N . THR A 1 48 ? 14.028 -4.176 -29.911 1.00 0.00 64 THR A N 20
ATOM 36131 C CA . THR A 1 48 ? 15.486 -4.005 -29.647 1.00 0.00 64 THR A CA 20
ATOM 36132 C C . THR A 1 48 ? 16.314 -4.108 -30.953 1.00 0.00 64 THR A C 20
ATOM 36133 O O . THR A 1 48 ? 17.399 -3.524 -31.060 1.00 0.00 64 THR A O 20
ATOM 36144 N N . LEU A 1 49 ? 15.760 -4.832 -31.944 1.00 0.00 65 LEU A N 20
ATOM 36145 C CA . LEU A 1 49 ? 16.338 -4.947 -33.290 1.00 0.00 65 LEU A CA 20
ATOM 36146 C C . LEU A 1 49 ? 16.225 -3.609 -34.016 1.00 0.00 65 LEU A C 20
ATOM 36147 O O . LEU A 1 49 ? 17.243 -2.996 -34.291 1.00 0.00 65 LEU A O 20
ATOM 36163 N N . LYS A 1 50 ? 14.975 -3.135 -34.251 1.00 0.00 66 LYS A N 20
ATOM 36164 C CA . LYS A 1 50 ? 14.704 -1.878 -35.006 1.00 0.00 66 LYS A CA 20
ATOM 36165 C C . LYS A 1 50 ? 15.345 -0.660 -34.309 1.00 0.00 66 LYS A C 20
ATOM 36166 O O . LYS A 1 50 ? 15.555 0.376 -34.940 1.00 0.00 66 LYS A O 20
ATOM 36185 N N . SER A 1 51 ? 15.636 -0.805 -33.001 1.00 0.00 67 SER A N 20
ATOM 36186 C CA . SER A 1 51 ? 16.335 0.219 -32.204 1.00 0.00 67 SER A CA 20
ATOM 36187 C C . SER A 1 51 ? 17.785 0.430 -32.720 1.00 0.00 67 SER A C 20
ATOM 36188 O O . SER A 1 51 ? 18.226 1.569 -32.903 1.00 0.00 67 SER A O 20
ATOM 36196 N N . THR A 1 52 ? 18.496 -0.684 -32.979 1.00 0.00 68 THR A N 20
ATOM 36197 C CA . THR A 1 52 ? 19.912 -0.673 -33.446 1.00 0.00 68 THR A CA 20
ATOM 36198 C C . THR A 1 52 ? 20.001 -0.890 -34.980 1.00 0.00 68 THR A C 20
ATOM 36199 O O . THR A 1 52 ? 21.076 -0.761 -35.576 1.00 0.00 68 THR A O 20
ATOM 36210 N N . MET A 1 53 ? 18.854 -1.207 -35.609 1.00 0.00 69 MET A N 20
ATOM 36211 C CA . MET A 1 53 ? 18.725 -1.365 -37.076 1.00 0.00 69 MET A CA 20
ATOM 36212 C C . MET A 1 53 ? 18.240 -0.038 -37.682 1.00 0.00 69 MET A C 20
ATOM 36213 O O . MET A 1 53 ? 17.482 0.680 -37.021 1.00 0.00 69 MET A O 20
ATOM 36227 N N . PRO A 1 54 ? 18.683 0.331 -38.934 1.00 0.00 70 PRO A N 20
ATOM 36228 C CA . PRO A 1 54 ? 18.085 1.461 -39.685 1.00 0.00 70 PRO A CA 20
ATOM 36229 C C . PRO A 1 54 ? 16.564 1.236 -39.860 1.00 0.00 70 PRO A C 20
ATOM 36230 O O . PRO A 1 54 ? 15.763 2.051 -39.398 1.00 0.00 70 PRO A O 20
ATOM 36241 N N . ASP A 1 55 ? 16.192 0.097 -40.488 1.00 0.00 71 ASP A N 20
ATOM 36242 C CA . ASP A 1 55 ? 14.808 -0.436 -40.490 1.00 0.00 71 ASP A CA 20
ATOM 36243 C C . ASP A 1 55 ? 14.863 -1.967 -40.567 1.00 0.00 71 ASP A C 20
ATOM 36244 O O . ASP A 1 55 ? 14.700 -2.661 -39.554 1.00 0.00 71 ASP A O 20
ATOM 36253 N N . ARG A 1 56 ? 15.163 -2.473 -41.787 1.00 0.00 72 ARG A N 20
ATOM 36254 C CA . ARG A 1 56 ? 15.083 -3.905 -42.141 1.00 0.00 72 ARG A CA 20
ATOM 36255 C C . ARG A 1 56 ? 15.652 -4.130 -43.551 1.00 0.00 72 ARG A C 20
ATOM 36256 O O . ARG A 1 56 ? 15.567 -3.248 -44.408 1.00 0.00 72 ARG A O 20
ATOM 36277 N N . GLY A 1 57 ? 16.230 -5.322 -43.783 1.00 0.00 73 GLY A N 20
ATOM 36278 C CA . GLY A 1 57 ? 16.894 -5.654 -45.057 1.00 0.00 73 GLY A CA 20
ATOM 36279 C C . GLY A 1 57 ? 18.405 -5.432 -44.997 1.00 0.00 73 GLY A C 20
ATOM 36280 O O . GLY A 1 57 ? 19.167 -6.048 -45.756 1.00 0.00 73 GLY A O 20
ATOM 36284 N N . ALA A 1 58 ? 18.831 -4.517 -44.103 1.00 0.00 74 ALA A N 20
ATOM 36285 C CA . ALA A 1 58 ? 20.253 -4.296 -43.772 1.00 0.00 74 ALA A CA 20
ATOM 36286 C C . ALA A 1 58 ? 20.773 -5.445 -42.856 1.00 0.00 74 ALA A C 20
ATOM 36287 O O . ALA A 1 58 ? 19.948 -6.211 -42.322 1.00 0.00 74 ALA A O 20
ATOM 36294 N N . PRO A 1 59 ? 22.133 -5.632 -42.694 1.00 0.00 75 PRO A N 20
ATOM 36295 C CA . PRO A 1 59 ? 22.697 -6.641 -41.753 1.00 0.00 75 PRO A CA 20
ATOM 36296 C C . PRO A 1 59 ? 22.224 -6.410 -40.294 1.00 0.00 75 PRO A C 20
ATOM 36297 O O . PRO A 1 59 ? 22.413 -5.318 -39.729 1.00 0.00 75 PRO A O 20
ATOM 36308 N N . LEU A 1 60 ? 21.597 -7.456 -39.720 1.00 0.00 76 LEU A N 20
ATOM 36309 C CA . LEU A 1 60 ? 21.124 -7.477 -38.316 1.00 0.00 76 LEU A CA 20
ATOM 36310 C C . LEU A 1 60 ? 22.326 -7.506 -37.321 1.00 0.00 76 LEU A C 20
ATOM 36311 O O . LEU A 1 60 ? 23.410 -7.962 -37.698 1.00 0.00 76 LEU A O 20
ATOM 36327 N N . PRO A 1 61 ? 22.168 -6.991 -36.053 1.00 0.00 77 PRO A N 20
ATOM 36328 C CA . PRO A 1 61 ? 23.275 -6.959 -35.046 1.00 0.00 77 PRO A CA 20
ATOM 36329 C C . PRO A 1 61 ? 23.772 -8.377 -34.680 1.00 0.00 77 PRO A C 20
ATOM 36330 O O . PRO A 1 61 ? 22.980 -9.318 -34.660 1.00 0.00 77 PRO A O 20
ATOM 36341 N N . GLU A 1 62 ? 25.081 -8.505 -34.380 1.00 0.00 78 GLU A N 20
ATOM 36342 C CA . GLU A 1 62 ? 25.698 -9.789 -33.989 1.00 0.00 78 GLU A CA 20
ATOM 36343 C C . GLU A 1 62 ? 25.469 -10.063 -32.493 1.00 0.00 78 GLU A C 20
ATOM 36344 O O . GLU A 1 62 ? 25.765 -11.153 -32.008 1.00 0.00 78 GLU A O 20
ATOM 36356 N N . ASN A 1 63 ? 24.989 -9.053 -31.754 1.00 0.00 79 ASN A N 20
ATOM 36357 C CA . ASN A 1 63 ? 24.603 -9.197 -30.341 1.00 0.00 79 ASN A CA 20
ATOM 36358 C C . ASN A 1 63 ? 23.257 -8.500 -30.136 1.00 0.00 79 ASN A C 20
ATOM 36359 O O . ASN A 1 63 ? 23.128 -7.294 -30.380 1.00 0.00 79 ASN A O 20
ATOM 36370 N N . ILE A 1 64 ? 22.250 -9.289 -29.722 1.00 0.00 80 ILE A N 20
ATOM 36371 C CA . ILE A 1 64 ? 20.886 -8.808 -29.470 1.00 0.00 80 ILE A CA 20
ATOM 36372 C C . ILE A 1 64 ? 20.611 -8.990 -27.969 1.00 0.00 80 ILE A C 20
ATOM 36373 O O . ILE A 1 64 ? 20.419 -10.118 -27.502 1.00 0.00 80 ILE A O 20
ATOM 36389 N N . ILE A 1 65 ? 20.643 -7.886 -27.210 1.00 0.00 81 ILE A N 20
ATOM 36390 C CA . ILE A 1 65 ? 20.331 -7.898 -25.775 1.00 0.00 81 ILE A CA 20
ATOM 36391 C C . ILE A 1 65 ? 18.812 -7.804 -25.595 1.00 0.00 81 ILE A C 20
ATOM 36392 O O . ILE A 1 65 ? 18.158 -6.920 -26.172 1.00 0.00 81 ILE A O 20
ATOM 36408 N N . LEU A 1 66 ? 18.269 -8.725 -24.804 1.00 0.00 82 LEU A N 20
ATOM 36409 C CA . LEU A 1 66 ? 16.833 -8.826 -24.546 1.00 0.00 82 LEU A CA 20
ATOM 36410 C C . LEU A 1 66 ? 16.635 -9.041 -23.036 1.00 0.00 82 LEU A C 20
ATOM 36411 O O . LEU A 1 66 ? 16.150 -10.080 -22.575 1.00 0.00 82 LEU A O 20
ATOM 36427 N N . ASP A 1 67 ? 16.987 -7.996 -22.285 1.00 0.00 83 ASP A N 20
ATOM 36428 C CA . ASP A 1 67 ? 17.173 -8.045 -20.823 1.00 0.00 83 ASP A CA 20
ATOM 36429 C C . ASP A 1 67 ? 15.843 -8.114 -20.046 1.00 0.00 83 ASP A C 20
ATOM 36430 O O . ASP A 1 67 ? 15.830 -8.477 -18.865 1.00 0.00 83 ASP A O 20
ATOM 36439 N N . ASP A 1 68 ? 14.738 -7.789 -20.721 1.00 0.00 84 ASP A N 20
ATOM 36440 C CA . ASP A 1 68 ? 13.437 -7.544 -20.070 1.00 0.00 84 ASP A CA 20
ATOM 36441 C C . ASP A 1 68 ? 12.380 -8.573 -20.542 1.00 0.00 84 ASP A C 20
ATOM 36442 O O . ASP A 1 68 ? 11.166 -8.347 -20.422 1.00 0.00 84 ASP A O 20
ATOM 36451 N N . MET A 1 69 ? 12.834 -9.749 -21.027 1.00 0.00 85 MET A N 20
ATOM 36452 C CA . MET A 1 69 ? 11.932 -10.703 -21.712 1.00 0.00 85 MET A CA 20
ATOM 36453 C C . MET A 1 69 ? 11.428 -11.758 -20.712 1.00 0.00 85 MET A C 20
ATOM 36454 O O . MET A 1 69 ? 12.192 -12.641 -20.297 1.00 0.00 85 MET A O 20
ATOM 36468 N N . ASP A 1 70 ? 10.137 -11.621 -20.333 1.00 0.00 86 ASP A N 20
ATOM 36469 C CA . ASP A 1 70 ? 9.436 -12.500 -19.366 1.00 0.00 86 ASP A CA 20
ATOM 36470 C C . ASP A 1 70 ? 10.202 -12.567 -18.016 1.00 0.00 86 ASP A C 20
ATOM 36471 O O . ASP A 1 70 ? 10.259 -13.607 -17.343 1.00 0.00 86 ASP A O 20
ATOM 36480 N N . GLY A 1 71 ? 10.788 -11.407 -17.641 1.00 0.00 87 GLY A N 20
ATOM 36481 C CA . GLY A 1 71 ? 11.514 -11.247 -16.383 1.00 0.00 87 GLY A CA 20
ATOM 36482 C C . GLY A 1 71 ? 12.958 -11.735 -16.434 1.00 0.00 87 GLY A C 20
ATOM 36483 O O . GLY A 1 71 ? 13.732 -11.475 -15.503 1.00 0.00 87 GLY A O 20
ATOM 36487 N N . CYS A 1 72 ? 13.321 -12.430 -17.523 1.00 0.00 88 CYS A N 20
ATOM 36488 C CA . CYS A 1 72 ? 14.651 -13.013 -17.714 1.00 0.00 88 CYS A CA 20
ATOM 36489 C C . CYS A 1 72 ? 15.508 -12.106 -18.620 1.00 0.00 88 CYS A C 20
ATOM 36490 O O . CYS A 1 72 ? 14.991 -11.460 -19.564 1.00 0.00 88 CYS A O 20
ATOM 36498 N N . ARG A 1 73 ? 16.813 -12.057 -18.305 1.00 0.00 89 ARG A N 20
ATOM 36499 C CA . ARG A 1 73 ? 17.809 -11.305 -19.070 1.00 0.00 89 ARG A CA 20
ATOM 36500 C C . ARG A 1 73 ? 18.398 -12.236 -20.147 1.00 0.00 89 ARG A C 20
ATOM 36501 O O . ARG A 1 73 ? 19.278 -13.040 -19.863 1.00 0.00 89 ARG A O 20
ATOM 36522 N N . VAL A 1 74 ? 17.886 -12.123 -21.373 1.00 0.00 90 VAL A N 20
ATOM 36523 C CA . VAL A 1 74 ? 18.334 -12.932 -22.522 1.00 0.00 90 VAL A CA 20
ATOM 36524 C C . VAL A 1 74 ? 19.439 -12.165 -23.288 1.00 0.00 90 VAL A C 20
ATOM 36525 O O . VAL A 1 74 ? 19.477 -10.928 -23.267 1.00 0.00 90 VAL A O 20
ATOM 36538 N N . GLU A 1 75 ? 20.342 -12.919 -23.935 1.00 0.00 91 GLU A N 20
ATOM 36539 C CA . GLU A 1 75 ? 21.436 -12.383 -24.751 1.00 0.00 91 GLU A CA 20
ATOM 36540 C C . GLU A 1 75 ? 21.713 -13.338 -25.931 1.00 0.00 91 GLU A C 20
ATOM 36541 O O . GLU A 1 75 ? 22.200 -14.456 -25.733 1.00 0.00 91 GLU A O 20
ATOM 36553 N N . PHE A 1 76 ? 21.363 -12.905 -27.153 1.00 0.00 92 PHE A N 20
ATOM 36554 C CA . PHE A 1 76 ? 21.624 -13.670 -28.383 1.00 0.00 92 PHE A CA 20
ATOM 36555 C C . PHE A 1 76 ? 23.025 -13.293 -28.918 1.00 0.00 92 PHE A C 20
ATOM 36556 O O . PHE A 1 76 ? 23.249 -12.138 -29.303 1.00 0.00 92 PHE A O 20
ATOM 36573 N N . ASN A 1 77 ? 23.965 -14.256 -28.919 1.00 0.00 93 ASN A N 20
ATOM 36574 C CA . ASN A 1 77 ? 25.351 -14.036 -29.396 1.00 0.00 93 ASN A CA 20
ATOM 36575 C C . ASN A 1 77 ? 25.562 -14.737 -30.738 1.00 0.00 93 ASN A C 20
ATOM 36576 O O . ASN A 1 77 ? 25.760 -15.952 -30.783 1.00 0.00 93 ASN A O 20
ATOM 36587 N N . LEU A 1 78 ? 25.481 -13.983 -31.831 1.00 0.00 94 LEU A N 20
ATOM 36588 C CA . LEU A 1 78 ? 25.798 -14.498 -33.173 1.00 0.00 94 LEU A CA 20
ATOM 36589 C C . LEU A 1 78 ? 27.322 -14.656 -33.312 1.00 0.00 94 LEU A C 20
ATOM 36590 O O . LEU A 1 78 ? 28.071 -13.817 -32.783 1.00 0.00 94 LEU A O 20
ATOM 36606 N N . PRO A 1 79 ? 27.808 -15.725 -34.012 1.00 0.00 95 PRO A N 20
ATOM 36607 C CA . PRO A 1 79 ? 29.247 -16.000 -34.129 1.00 0.00 95 PRO A CA 20
ATOM 36608 C C . PRO A 1 79 ? 29.965 -14.984 -35.036 1.00 0.00 95 PRO A C 20
ATOM 36609 O O . PRO A 1 79 ? 29.362 -14.379 -35.938 1.00 0.00 95 PRO A O 20
ATOM 36620 N N . GLY A 1 80 ? 31.258 -14.835 -34.778 1.00 0.00 96 GLY A N 20
ATOM 36621 C CA . GLY A 1 80 ? 32.122 -13.907 -35.516 1.00 0.00 96 GLY A CA 20
ATOM 36622 C C . GLY A 1 80 ? 33.041 -14.626 -36.489 1.00 0.00 96 GLY A C 20
ATOM 36623 O O . GLY A 1 80 ? 32.914 -15.835 -36.686 1.00 0.00 96 GLY A O 20
ATOM 36627 N N . GLU A 1 81 ? 33.970 -13.867 -37.096 1.00 0.00 97 GLU A N 20
ATOM 36628 C CA . GLU A 1 81 ? 34.929 -14.375 -38.111 1.00 0.00 97 GLU A CA 20
ATOM 36629 C C . GLU A 1 81 ? 35.856 -15.479 -37.539 1.00 0.00 97 GLU A C 20
ATOM 36630 O O . GLU A 1 81 ? 36.286 -16.376 -38.270 1.00 0.00 97 GLU A O 20
ATOM 36642 N N . ASN A 1 82 ? 36.143 -15.407 -36.220 1.00 0.00 98 ASN A N 20
ATOM 36643 C CA . ASN A 1 82 ? 37.015 -16.382 -35.523 1.00 0.00 98 ASN A CA 20
ATOM 36644 C C . ASN A 1 82 ? 36.250 -17.665 -35.129 1.00 0.00 98 ASN A C 20
ATOM 36645 O O . ASN A 1 82 ? 36.869 -18.677 -34.788 1.00 0.00 98 ASN A O 20
ATOM 36656 N N . ASN A 1 83 ? 34.905 -17.614 -35.164 1.00 0.00 99 ASN A N 20
ATOM 36657 C CA . ASN A 1 83 ? 34.048 -18.734 -34.730 1.00 0.00 99 ASN A CA 20
ATOM 36658 C C . ASN A 1 83 ? 33.767 -19.685 -35.905 1.00 0.00 99 ASN A C 20
ATOM 36659 O O . ASN A 1 83 ? 33.066 -19.311 -36.857 1.00 0.00 99 ASN A O 20
ATOM 36670 N N . GLU A 1 84 ? 34.319 -20.912 -35.821 1.00 0.00 100 GLU A N 20
ATOM 36671 C CA . GLU A 1 84 ? 34.126 -21.970 -36.838 1.00 0.00 100 GLU A CA 20
ATOM 36672 C C . GLU A 1 84 ? 32.765 -22.681 -36.635 1.00 0.00 100 GLU A C 20
ATOM 36673 O O . GLU A 1 84 ? 32.244 -23.304 -37.568 1.00 0.00 100 GLU A O 20
ATOM 36685 N N . ALA A 1 85 ? 32.186 -22.551 -35.418 1.00 0.00 101 ALA A N 20
ATOM 36686 C CA . ALA A 1 85 ? 30.935 -23.245 -35.024 1.00 0.00 101 ALA A CA 20
ATOM 36687 C C . ALA A 1 85 ? 29.738 -22.859 -35.916 1.00 0.00 101 ALA A C 20
ATOM 36688 O O . ALA A 1 85 ? 28.920 -23.718 -36.271 1.00 0.00 101 ALA A O 20
ATOM 36695 N N . GLY A 1 86 ? 29.665 -21.563 -36.271 1.00 0.00 102 GLY A N 20
ATOM 36696 C CA . GLY A 1 86 ? 28.603 -21.035 -37.134 1.00 0.00 102 GLY A CA 20
ATOM 36697 C C . GLY A 1 86 ? 27.203 -21.173 -36.543 1.00 0.00 102 GLY A C 20
ATOM 36698 O O . GLY A 1 86 ? 26.228 -21.372 -37.281 1.00 0.00 102 GLY A O 20
ATOM 36702 N N . GLN A 1 87 ? 27.103 -21.087 -35.200 1.00 0.00 103 GLN A N 20
ATOM 36703 C CA . GLN A 1 87 ? 25.819 -21.169 -34.471 1.00 0.00 103 GLN A CA 20
ATOM 36704 C C . GLN A 1 87 ? 25.716 -20.049 -33.435 1.00 0.00 103 GLN A C 20
ATOM 36705 O O . GLN A 1 87 ? 26.728 -19.499 -32.991 1.00 0.00 103 GLN A O 20
ATOM 36719 N N . VAL A 1 88 ? 24.469 -19.748 -33.066 1.00 0.00 104 VAL A N 20
ATOM 36720 C CA . VAL A 1 88 ? 24.101 -18.707 -32.107 1.00 0.00 104 VAL A CA 20
ATOM 36721 C C . VAL A 1 88 ? 24.149 -19.258 -30.676 1.00 0.00 104 VAL A C 20
ATOM 36722 O O . VAL A 1 88 ? 23.614 -20.337 -30.407 1.00 0.00 104 VAL A O 20
ATOM 36735 N N . ILE A 1 89 ? 24.769 -18.483 -29.775 1.00 0.00 105 ILE A N 20
ATOM 36736 C CA . ILE A 1 89 ? 24.914 -18.816 -28.355 1.00 0.00 105 ILE A CA 20
ATOM 36737 C C . ILE A 1 89 ? 23.903 -17.953 -27.570 1.00 0.00 105 ILE A C 20
ATOM 36738 O O . ILE A 1 89 ? 24.154 -16.771 -27.300 1.00 0.00 105 ILE A O 20
ATOM 36754 N N . VAL A 1 90 ? 22.731 -18.530 -27.268 1.00 0.00 106 VAL A N 20
ATOM 36755 C CA . VAL A 1 90 ? 21.644 -17.821 -26.571 1.00 0.00 106 VAL A CA 20
ATOM 36756 C C . VAL A 1 90 ? 21.727 -18.074 -25.043 1.00 0.00 106 VAL A C 20
ATOM 36757 O O . VAL A 1 90 ? 21.431 -19.165 -24.539 1.00 0.00 106 VAL A O 20
ATOM 36770 N N . ARG A 1 91 ? 22.190 -17.045 -24.319 1.00 0.00 107 ARG A N 20
ATOM 36771 C CA . ARG A 1 91 ? 22.362 -17.080 -22.863 1.00 0.00 107 ARG A CA 20
ATOM 36772 C C . ARG A 1 91 ? 21.193 -16.358 -22.171 1.00 0.00 107 ARG A C 20
ATOM 36773 O O . ARG A 1 91 ? 21.028 -15.144 -22.324 1.00 0.00 107 ARG A O 20
ATOM 36794 N N . VAL A 1 92 ? 20.368 -17.119 -21.434 1.00 0.00 108 VAL A N 20
ATOM 36795 C CA . VAL A 1 92 ? 19.250 -16.572 -20.647 1.00 0.00 108 VAL A CA 20
ATOM 36796 C C . VAL A 1 92 ? 19.591 -16.662 -19.142 1.00 0.00 108 VAL A C 20
ATOM 36797 O O . VAL A 1 92 ? 19.581 -17.744 -18.545 1.00 0.00 108 VAL A O 20
ATOM 36810 N N . SER A 1 93 ? 19.897 -15.507 -18.547 1.00 0.00 109 SER A N 20
ATOM 36811 C CA . SER A 1 93 ? 20.282 -15.380 -17.133 1.00 0.00 109 SER A CA 20
ATOM 36812 C C . SER A 1 93 ? 19.111 -14.823 -16.305 1.00 0.00 109 SER A C 20
ATOM 36813 O O . SER A 1 93 ? 18.203 -14.187 -16.854 1.00 0.00 109 SER A O 20
ATOM 36821 N N . LYS A 1 94 ? 19.155 -15.070 -14.980 1.00 0.00 110 LYS A N 20
ATOM 36822 C CA . LYS A 1 94 ? 18.141 -14.607 -14.026 1.00 0.00 110 LYS A CA 20
ATOM 36823 C C . LYS A 1 94 ? 18.716 -14.693 -12.585 1.00 0.00 110 LYS A C 20
ATOM 36824 O O . LYS A 1 94 ? 18.424 -15.643 -11.843 1.00 0.00 110 LYS A O 20
ATOM 36843 N N . GLY A 1 95 ? 19.584 -13.720 -12.234 1.00 0.00 111 GLY A N 20
ATOM 36844 C CA . GLY A 1 95 ? 20.156 -13.598 -10.880 1.00 0.00 111 GLY A CA 20
ATOM 36845 C C . GLY A 1 95 ? 21.020 -14.797 -10.470 1.00 0.00 111 GLY A C 20
ATOM 36846 O O . GLY A 1 95 ? 22.210 -14.852 -10.794 1.00 0.00 111 GLY A O 20
ATOM 36850 N N . ASP A 1 96 ? 20.393 -15.774 -9.789 1.00 0.00 112 ASP A N 20
ATOM 36851 C CA . ASP A 1 96 ? 21.049 -17.021 -9.323 1.00 0.00 112 ASP A CA 20
ATOM 36852 C C . ASP A 1 96 ? 21.159 -18.041 -10.471 1.00 0.00 112 ASP A C 20
ATOM 36853 O O . ASP A 1 96 ? 22.073 -18.875 -10.492 1.00 0.00 112 ASP A O 20
ATOM 36862 N N . HIS A 1 97 ? 20.208 -17.959 -11.414 1.00 0.00 113 HIS A N 20
ATOM 36863 C CA . HIS A 1 97 ? 20.121 -18.849 -12.576 1.00 0.00 113 HIS A CA 20
ATOM 36864 C C . HIS A 1 97 ? 20.968 -18.278 -13.715 1.00 0.00 113 HIS A C 20
ATOM 36865 O O . HIS A 1 97 ? 20.978 -17.069 -13.928 1.00 0.00 113 HIS A O 20
ATOM 36880 N N . SER A 1 98 ? 21.665 -19.152 -14.431 1.00 0.00 114 SER A N 20
ATOM 36881 C CA . SER A 1 98 ? 22.462 -18.785 -15.605 1.00 0.00 114 SER A CA 20
ATOM 36882 C C . SER A 1 98 ? 22.409 -19.948 -16.611 1.00 0.00 114 SER A C 20
ATOM 36883 O O . SER A 1 98 ? 23.085 -20.969 -16.442 1.00 0.00 114 SER A O 20
ATOM 36891 N N . GLU A 1 99 ? 21.562 -19.784 -17.632 1.00 0.00 115 GLU A N 20
ATOM 36892 C CA . GLU A 1 99 ? 21.255 -20.809 -18.639 1.00 0.00 115 GLU A CA 20
ATOM 36893 C C . GLU A 1 99 ? 21.843 -20.379 -19.988 1.00 0.00 115 GLU A C 20
ATOM 36894 O O . GLU A 1 99 ? 21.915 -19.179 -20.283 1.00 0.00 115 GLU A O 20
ATOM 36906 N N . THR A 1 100 ? 22.279 -21.353 -20.793 1.00 0.00 116 THR A N 20
ATOM 36907 C CA . THR A 1 100 ? 22.840 -21.117 -22.132 1.00 0.00 116 THR A CA 20
ATOM 36908 C C . THR A 1 100 ? 22.421 -22.268 -23.069 1.00 0.00 116 THR A C 20
ATOM 36909 O O . THR A 1 100 ? 22.258 -23.409 -22.616 1.00 0.00 116 THR A O 20
ATOM 36920 N N . ARG A 1 101 ? 22.241 -21.962 -24.362 1.00 0.00 117 ARG A N 20
ATOM 36921 C CA . ARG A 1 101 ? 21.826 -22.937 -25.393 1.00 0.00 117 ARG A CA 20
ATOM 36922 C C . ARG A 1 101 ? 22.434 -22.522 -26.748 1.00 0.00 117 ARG A C 20
ATOM 36923 O O . ARG A 1 101 ? 23.019 -21.434 -26.862 1.00 0.00 117 ARG A O 20
ATOM 36944 N N . GLU A 1 102 ? 22.297 -23.383 -27.773 1.00 0.00 118 GLU A N 20
ATOM 36945 C CA . GLU A 1 102 ? 22.683 -23.053 -29.159 1.00 0.00 118 GLU A CA 20
ATOM 36946 C C . GLU A 1 102 ? 21.536 -23.333 -30.134 1.00 0.00 118 GLU A C 20
ATOM 36947 O O . GLU A 1 102 ? 20.731 -24.246 -29.933 1.00 0.00 118 GLU A O 20
ATOM 36959 N N . ILE A 1 103 ? 21.471 -22.495 -31.173 1.00 0.00 119 ILE A N 20
ATOM 36960 C CA . ILE A 1 103 ? 20.597 -22.677 -32.352 1.00 0.00 119 ILE A CA 20
ATOM 36961 C C . ILE A 1 103 ? 21.434 -22.412 -33.616 1.00 0.00 119 ILE A C 20
ATOM 36962 O O . ILE A 1 103 ? 22.322 -21.565 -33.571 1.00 0.00 119 ILE A O 20
ATOM 36978 N N . PRO A 1 104 ? 21.186 -23.139 -34.752 1.00 0.00 120 PRO A N 20
ATOM 36979 C CA . PRO A 1 104 ? 21.886 -22.869 -36.033 1.00 0.00 120 PRO A CA 20
ATOM 36980 C C . PRO A 1 104 ? 21.658 -21.412 -36.508 1.00 0.00 120 PRO A C 20
ATOM 36981 O O . PRO A 1 104 ? 20.524 -20.902 -36.448 1.00 0.00 120 PRO A O 20
ATOM 36992 N N . LEU A 1 105 ? 22.748 -20.758 -36.963 1.00 0.00 121 LEU A N 20
ATOM 36993 C CA . LEU A 1 105 ? 22.753 -19.330 -37.348 1.00 0.00 121 LEU A CA 20
ATOM 36994 C C . LEU A 1 105 ? 21.752 -19.037 -38.481 1.00 0.00 121 LEU A C 20
ATOM 36995 O O . LEU A 1 105 ? 21.154 -17.965 -38.506 1.00 0.00 121 LEU A O 20
ATOM 37011 N N . ALA A 1 106 ? 21.568 -20.013 -39.390 1.00 0.00 122 ALA A N 20
ATOM 37012 C CA . ALA A 1 106 ? 20.626 -19.903 -40.526 1.00 0.00 122 ALA A CA 20
ATOM 37013 C C . ALA A 1 106 ? 19.173 -19.712 -40.039 1.00 0.00 122 ALA A C 20
ATOM 37014 O O . ALA A 1 106 ? 18.430 -18.876 -40.584 1.00 0.00 122 ALA A O 20
ATOM 37021 N N . SER A 1 107 ? 18.795 -20.490 -38.999 1.00 0.00 123 SER A N 20
ATOM 37022 C CA . SER A 1 107 ? 17.471 -20.398 -38.351 1.00 0.00 123 SER A CA 20
ATOM 37023 C C . SER A 1 107 ? 17.240 -18.995 -37.764 1.00 0.00 123 SER A C 20
ATOM 37024 O O . SER A 1 107 ? 16.208 -18.372 -38.017 1.00 0.00 123 SER A O 20
ATOM 37032 N N . PHE A 1 108 ? 18.237 -18.497 -37.007 1.00 0.00 124 PHE A N 20
ATOM 37033 C CA . PHE A 1 108 ? 18.157 -17.171 -36.370 1.00 0.00 124 PHE A CA 20
ATOM 37034 C C . PHE A 1 108 ? 18.095 -16.068 -37.436 1.00 0.00 124 PHE A C 20
ATOM 37035 O O . PHE A 1 108 ? 17.346 -15.125 -37.286 1.00 0.00 124 PHE A O 20
ATOM 37052 N N . GLU A 1 109 ? 18.905 -16.220 -38.495 1.00 0.00 125 GLU A N 20
ATOM 37053 C CA . GLU A 1 109 ? 19.066 -15.216 -39.566 1.00 0.00 125 GLU A CA 20
ATOM 37054 C C . GLU A 1 109 ? 17.716 -14.929 -40.247 1.00 0.00 125 GLU A C 20
ATOM 37055 O O . GLU A 1 109 ? 17.256 -13.764 -40.303 1.00 0.00 125 GLU A O 20
ATOM 37067 N N . LYS A 1 110 ? 17.076 -16.028 -40.716 1.00 0.00 126 LYS A N 20
ATOM 37068 C CA . LYS A 1 110 ? 15.799 -15.958 -41.439 1.00 0.00 126 LYS A CA 20
ATOM 37069 C C . LYS A 1 110 ? 14.687 -15.423 -40.514 1.00 0.00 126 LYS A C 20
ATOM 37070 O O . LYS A 1 110 ? 13.917 -14.562 -40.932 1.00 0.00 126 LYS A O 20
ATOM 37089 N N . ILE A 1 111 ? 14.649 -15.910 -39.245 1.00 0.00 127 ILE A N 20
ATOM 37090 C CA . ILE A 1 111 ? 13.588 -15.559 -38.279 1.00 0.00 127 ILE A CA 20
ATOM 37091 C C . ILE A 1 111 ? 13.708 -14.093 -37.819 1.00 0.00 127 ILE A C 20
ATOM 37092 O O . ILE A 1 111 ? 12.720 -13.376 -37.811 1.00 0.00 127 ILE A O 20
ATOM 37108 N N . CYS A 1 112 ? 14.929 -13.668 -37.465 1.00 0.00 128 CYS A N 20
ATOM 37109 C CA . CYS A 1 112 ? 15.205 -12.323 -36.903 1.00 0.00 128 CYS A CA 20
ATOM 37110 C C . CYS A 1 112 ? 14.887 -11.225 -37.925 1.00 0.00 128 CYS A C 20
ATOM 37111 O O . CYS A 1 112 ? 14.217 -10.225 -37.595 1.00 0.00 128 CYS A O 20
ATOM 37119 N N . ARG A 1 113 ? 15.332 -11.431 -39.190 1.00 0.00 129 ARG A N 20
ATOM 37120 C CA . ARG A 1 113 ? 14.951 -10.526 -40.292 1.00 0.00 129 ARG A CA 20
ATOM 37121 C C . ARG A 1 113 ? 13.446 -10.643 -40.604 1.00 0.00 129 ARG A C 20
ATOM 37122 O O . ARG A 1 113 ? 12.834 -9.648 -40.968 1.00 0.00 129 ARG A O 20
ATOM 37143 N N . ALA A 1 114 ? 12.856 -11.846 -40.428 1.00 0.00 130 ALA A N 20
ATOM 37144 C CA . ALA A 1 114 ? 11.399 -12.056 -40.608 1.00 0.00 130 ALA A CA 20
ATOM 37145 C C . ALA A 1 114 ? 10.587 -11.272 -39.558 1.00 0.00 130 ALA A C 20
ATOM 37146 O O . ALA A 1 114 ? 9.477 -10.839 -39.851 1.00 0.00 130 ALA A O 20
ATOM 37153 N N . LEU A 1 115 ? 11.163 -11.087 -38.347 1.00 0.00 131 LEU A N 20
ATOM 37154 C CA . LEU A 1 115 ? 10.538 -10.294 -37.261 1.00 0.00 131 LEU A CA 20
ATOM 37155 C C . LEU A 1 115 ? 10.576 -8.805 -37.619 1.00 0.00 131 LEU A C 20
ATOM 37156 O O . LEU A 1 115 ? 9.607 -8.073 -37.387 1.00 0.00 131 LEU A O 20
ATOM 37172 N N . LEU A 1 116 ? 11.720 -8.382 -38.192 1.00 0.00 132 LEU A N 20
ATOM 37173 C CA . LEU A 1 116 ? 11.898 -7.026 -38.741 1.00 0.00 132 LEU A CA 20
ATOM 37174 C C . LEU A 1 116 ? 10.847 -6.711 -39.831 1.00 0.00 132 LEU A C 20
ATOM 37175 O O . LEU A 1 116 ? 10.250 -5.633 -39.824 1.00 0.00 132 LEU A O 20
ATOM 37191 N N . PHE A 1 117 ? 10.621 -7.676 -40.745 1.00 0.00 133 PHE A N 20
ATOM 37192 C CA . PHE A 1 117 ? 9.677 -7.515 -41.879 1.00 0.00 133 PHE A CA 20
ATOM 37193 C C . PHE A 1 117 ? 8.214 -7.585 -41.393 1.00 0.00 133 PHE A C 20
ATOM 37194 O O . PHE A 1 117 ? 7.330 -6.912 -41.937 1.00 0.00 133 PHE A O 20
ATOM 37211 N N . ARG A 1 118 ? 7.986 -8.411 -40.355 1.00 0.00 134 ARG A N 20
ATOM 37212 C CA . ARG A 1 118 ? 6.655 -8.611 -39.736 1.00 0.00 134 ARG A CA 20
ATOM 37213 C C . ARG A 1 118 ? 6.313 -7.463 -38.759 1.00 0.00 134 ARG A C 20
ATOM 37214 O O . ARG A 1 118 ? 5.148 -7.284 -38.396 1.00 0.00 134 ARG A O 20
ATOM 37235 N N . CYS A 1 119 ? 7.333 -6.680 -38.358 1.00 0.00 135 CYS A N 20
ATOM 37236 C CA . CYS A 1 119 ? 7.167 -5.529 -37.435 1.00 0.00 135 CYS A CA 20
ATOM 37237 C C . CYS A 1 119 ? 6.148 -4.491 -37.970 1.00 0.00 135 CYS A C 20
ATOM 37238 O O . CYS A 1 119 ? 5.421 -3.869 -37.185 1.00 0.00 135 CYS A O 20
ATOM 37246 N N . GLU A 1 120 ? 6.105 -4.319 -39.312 1.00 0.00 136 GLU A N 20
ATOM 37247 C CA . GLU A 1 120 ? 5.131 -3.421 -39.985 1.00 0.00 136 GLU A CA 20
ATOM 37248 C C . GLU A 1 120 ? 3.804 -4.151 -40.297 1.00 0.00 136 GLU A C 20
ATOM 37249 O O . GLU A 1 120 ? 2.777 -3.500 -40.503 1.00 0.00 136 GLU A O 20
#

Solvent-accessible surface area: 7440 Å² total; per-residue (Å²): 130,113,69,97,86,75,52,137,77,66,88,49,48,3,96,62,0,0,62,10,1,18,74,18,1,73,96,43,38,88,184,189,213,16,85,104,68,18,89,66,0,41,81,53,0,9,106,50,1,95,96,88,15,104,109,105,45,29,124,17,29,105,80,6,90,13,83,127,11,7,36,0,103,0,34,0,38,21,20,32,190,125,66,171,64,34,64,0,55,1,104,0,22,40,90,134,75,69,47,65,111,83,2,64,51,76,17,0,55,127,44,0,60,34,6,1,90,178,64,152

Organism: Salmonella typhimurium (strain LT2 / SGSC1412 / ATCC 700720) (NCBI:txid99287)

Secondary structure (DSSP, 8-state):
----HHHHHTTS-HHHHHHHHHHHHHH---SSSHHHHHHHHHHHHHHHHHHHSSSSSS---SEEEEEEETTEEEEEE---TT-SS-EEEEEEEETTEEEEEEEEHHHHHHHHHHHHHHH-

Foldseek 3Di:
DPPVCLCVQLVDDLVVVVVLVQCVLPHDDPCVPNVPLVVLVLQLLLVQFCVPPVFAPPDTDQWRWRCSRSQWTWIWHQDDPPDPPQWIWIWIHHVVDTDIDIDHNVSCRCSSRVSSVVND

InterPro domains:
  IPR001646 Pentapeptide repeat [PF00805] (153-182)
  IPR001646 Pentapeptide repeat [PF00805] (224-261)
  IPR001646 Pentapeptide repeat [PF00805] (288-326)
  IPR048984 Secreted effector protein PipB2, N-terminal domain [PF21684] (27-134)

GO terms:
  GO:0005515 protein binding (F, IPI)